Protein 1T1H (pdb70)

Nearest PDB structures (foldseek):
  1t1h-assembly1_A  TM=9.561E-01  e=5.664E-14  Arabidopsis thaliana
  2c2l-assembly4_D  TM=7.178E-01  e=2.176E-06  Mus musculus
  2f42-assembly1_A-2  TM=7.044E-01  e=8.516E-06  Danio rerio
  2oxq-assembly1_D  TM=7.349E-01  e=1.574E-05  Danio rerio
  2c2l-assembly3_C  TM=6.818E-01  e=1.198E-05  Mus musculus

InterPro domains:
  IPR000225 Armadillo [PS50176] (387-429)
  IPR000225 Armadillo [PS50176] (510-552)
  IPR000225 Armadillo [SM00185] (376-416)
  IPR000225 Armadillo [SM00185] (417-457)
  IPR000225 Armadillo [SM00185] (458-498)
  IPR000225 Armadillo [SM00185] (499-539)
  IPR000225 Armadillo [SM00185] (540-580)
  IPR003613 U-box domain [PF04564] (248-318)
  IPR003613 U-box domain [PS51698] (247-321)
  IPR003613 U-box domain [SM00504] (251-314)
  IPR011989 Armadillo-like helical [G3DSA:1.25.10.10] (332-480)
  IPR011989 Armadillo-like helical [G3DSA:1.25.10.10] (486-629)
  IPR013083 Zinc finger, RING/FYVE/PHD-type [G3DSA:3.30.40.10] (248-321)
  IPR016024 Armadillo-type fold [SSF48371] (345-620)
  IPR045210 PUB protein, U-box domain, plant [cd16664] (249-301)
  IPR057623 PUB 12/19-like, N-terminal domain [PF25368] (38-145)
  IPR058678 U-box domain-containing protein-like, ARM repeat region [PF25598] (348-621)

GO terms:
  GO:0070696 transmembrane receptor protein serine/threonine kinase binding (F, IPI)
  GO:0005515 protein binding (F, IPI)
  GO:0004842 ubiquitin-protein transferase activity (F, IDA)

Structure (mmCIF, N/CA/C/O backbone):
data_1T1H
#
_entry.id   1T1H
#
loop_
_atom_site.group_PDB
_atom_site.id
_atom_site.type_symbol
_atom_site.label_atom_id
_atom_site.label_alt_id
_atom_site.label_comp_id
_atom_site.label_asym_id
_atom_site.label_entity_id
_atom_site.label_seq_id
_atom_site.pdbx_PDB_ins_code
_atom_site.Cartn_x
_atom_site.Cartn_y
_atom_site.Cartn_z
_atom_site.occupancy
_atom_site.B_iso_or_equiv
_atom_site.auth_seq_id
_atom_site.auth_comp_id
_atom_site.auth_asym_id
_atom_site.auth_atom_id
_atom_site.pdbx_PDB_model_num
ATOM 1 N N . GLY A 1 1 ? 8.708 -16.445 12.563 1.00 0.00 244 GLY A N 1
ATOM 2 C CA . GLY A 1 1 ? 7.572 -16.615 11.626 1.00 0.00 244 GLY A CA 1
ATOM 3 C C . GLY A 1 1 ? 6.444 -15.643 11.910 1.00 0.00 244 GLY A C 1
ATOM 4 O O . GLY A 1 1 ? 5.575 -15.914 12.740 1.00 0.00 244 GLY A O 1
ATOM 10 N N . SER A 1 2 ? 6.459 -14.504 11.230 1.00 0.00 245 SER A N 1
ATOM 11 C CA . SER A 1 2 ? 5.416 -13.504 11.391 1.00 0.00 245 SER A CA 1
ATOM 12 C C . SER A 1 2 ? 4.994 -12.951 10.029 1.00 0.00 245 SER A C 1
ATOM 13 O O . SER A 1 2 ? 5.836 -12.711 9.160 1.00 0.00 245 SER A O 1
ATOM 21 N N . PRO A 1 3 ? 3.682 -12.760 9.813 1.00 0.00 246 PRO A N 1
ATOM 22 C CA . PRO A 1 3 ? 3.142 -12.270 8.543 1.00 0.00 246 PRO A CA 1
ATOM 23 C C . PRO A 1 3 ? 3.252 -10.752 8.412 1.00 0.00 246 PRO A C 1
ATOM 24 O O . PRO A 1 3 ? 2.345 -10.097 7.898 1.00 0.00 246 PRO A O 1
ATOM 35 N N . GLU A 1 4 ? 4.373 -10.201 8.850 1.00 0.00 247 GLU A N 1
ATOM 36 C CA . GLU A 1 4 ? 4.573 -8.762 8.807 1.00 0.00 247 GLU A CA 1
ATOM 37 C C . GLU A 1 4 ? 5.341 -8.357 7.552 1.00 0.00 247 GLU A C 1
ATOM 38 O O . GLU A 1 4 ? 6.450 -8.828 7.300 1.00 0.00 247 GLU A O 1
ATOM 50 N N . PHE A 1 5 ? 4.722 -7.501 6.760 1.00 0.00 248 PHE A N 1
ATOM 51 C CA . PHE A 1 5 ? 5.331 -6.977 5.547 1.00 0.00 248 PHE A CA 1
ATOM 52 C C . PHE A 1 5 ? 4.753 -5.601 5.233 1.00 0.00 248 PHE A C 1
ATOM 53 O O . PHE A 1 5 ? 3.545 -5.395 5.341 1.00 0.00 248 PHE A O 1
ATOM 70 N N . PRO A 1 6 ? 5.616 -4.631 4.898 1.00 0.00 249 PRO A N 1
ATOM 71 C CA . PRO A 1 6 ? 5.190 -3.268 4.566 1.00 0.00 249 PRO A CA 1
ATOM 72 C C . PRO A 1 6 ? 4.300 -3.227 3.328 1.00 0.00 249 PRO A C 1
ATOM 73 O O . PRO A 1 6 ? 3.123 -2.886 3.414 1.00 0.00 249 PRO A O 1
ATOM 84 N N . GLU A 1 7 ? 4.861 -3.582 2.183 1.00 0.00 250 GLU A N 1
ATOM 85 C CA . GLU A 1 7 ? 4.100 -3.602 0.948 1.00 0.00 250 GLU A CA 1
ATOM 86 C C . GLU A 1 7 ? 3.797 -5.040 0.530 1.00 0.00 250 GLU A C 1
ATOM 87 O O . GLU A 1 7 ? 3.802 -5.955 1.358 1.00 0.00 250 GLU A O 1
ATOM 99 N N . TYR A 1 8 ? 3.501 -5.209 -0.758 1.00 0.00 251 TYR A N 1
ATOM 100 C CA . TYR A 1 8 ? 3.273 -6.514 -1.383 1.00 0.00 251 TYR A CA 1
ATOM 101 C C . TYR A 1 8 ? 1.891 -7.081 -1.044 1.00 0.00 251 TYR A C 1
ATOM 102 O O . TYR A 1 8 ? 1.212 -7.604 -1.926 1.00 0.00 251 TYR A O 1
ATOM 120 N N . PHE A 1 9 ? 1.469 -6.974 0.215 1.00 0.00 252 PHE A N 1
ATOM 121 C CA . PHE A 1 9 ? 0.161 -7.485 0.613 1.00 0.00 252 PHE A CA 1
ATOM 122 C C . PHE A 1 9 ? -0.628 -6.466 1.440 1.00 0.00 252 PHE A C 1
ATOM 123 O O . PHE A 1 9 ? -1.312 -5.606 0.887 1.00 0.00 252 PHE A O 1
ATOM 140 N N . ARG A 1 10 ? -0.535 -6.554 2.760 1.00 0.00 253 ARG A N 1
ATOM 141 C CA . ARG A 1 10 ? -1.323 -5.678 3.623 1.00 0.00 253 ARG A CA 1
ATOM 142 C C . ARG A 1 10 ? -0.663 -4.313 3.741 1.00 0.00 253 ARG A C 1
ATOM 143 O O . ARG A 1 10 ? 0.558 -4.201 3.695 1.00 0.00 253 ARG A O 1
ATOM 164 N N . CYS A 1 11 ? -1.472 -3.280 3.889 1.00 0.00 254 CYS A N 1
ATOM 165 C CA . CYS A 1 11 ? -0.947 -1.943 4.088 1.00 0.00 254 CYS A CA 1
ATOM 166 C C . CYS A 1 11 ? -0.543 -1.749 5.544 1.00 0.00 254 CYS A C 1
ATOM 167 O O . CYS A 1 11 ? -1.233 -2.212 6.457 1.00 0.00 254 CYS A O 1
ATOM 175 N N . PRO A 1 12 ? 0.587 -1.069 5.785 1.00 0.00 255 PRO A N 1
ATOM 176 C CA . PRO A 1 12 ? 1.055 -0.760 7.135 1.00 0.00 255 PRO A CA 1
ATOM 177 C C . PRO A 1 12 ? 0.240 0.364 7.754 1.00 0.00 255 PRO A C 1
ATOM 178 O O . PRO A 1 12 ? 0.460 0.755 8.902 1.00 0.00 255 PRO A O 1
ATOM 189 N N . ILE A 1 13 ? -0.709 0.871 6.976 1.00 0.00 256 ILE A N 1
ATOM 190 C CA . ILE A 1 13 ? -1.542 1.982 7.396 1.00 0.00 256 ILE A CA 1
ATOM 191 C C . ILE A 1 13 ? -2.433 1.563 8.562 1.00 0.00 256 ILE A C 1
ATOM 192 O O . ILE A 1 13 ? -2.376 2.155 9.642 1.00 0.00 256 ILE A O 1
ATOM 208 N N . SER A 1 14 ? -3.258 0.542 8.343 1.00 0.00 257 SER A N 1
ATOM 209 C CA . SER A 1 14 ? -4.127 0.029 9.395 1.00 0.00 257 SER A CA 1
ATOM 210 C C . SER A 1 14 ? -4.383 -1.474 9.233 1.00 0.00 257 SER A C 1
ATOM 211 O O . SER A 1 14 ? -5.356 -1.998 9.781 1.00 0.00 257 SER A O 1
ATOM 219 N N . LEU A 1 15 ? -3.503 -2.169 8.493 1.00 0.00 258 LEU A N 1
ATOM 220 C CA . LEU A 1 15 ? -3.675 -3.597 8.229 1.00 0.00 258 LEU A CA 1
ATOM 221 C C . LEU A 1 15 ? -4.994 -3.835 7.501 1.00 0.00 258 LEU A C 1
ATOM 222 O O . LEU A 1 15 ? -5.683 -4.825 7.735 1.00 0.00 258 LEU A O 1
ATOM 238 N N . GLU A 1 16 ? -5.337 -2.920 6.611 1.00 0.00 259 GLU A N 1
ATOM 239 C CA . GLU A 1 16 ? -6.564 -3.034 5.840 1.00 0.00 259 GLU A CA 1
ATOM 240 C C . GLU A 1 16 ? -6.306 -3.813 4.566 1.00 0.00 259 GLU A C 1
ATOM 241 O O . GLU A 1 16 ? -7.213 -4.412 3.997 1.00 0.00 259 GLU A O 1
ATOM 253 N N . LEU A 1 17 ? -5.050 -3.794 4.136 1.00 0.00 260 LEU A N 1
ATOM 254 C CA . LEU A 1 17 ? -4.641 -4.390 2.872 1.00 0.00 260 LEU A CA 1
ATOM 255 C C . LEU A 1 17 ? -5.239 -3.608 1.703 1.00 0.00 260 LEU A C 1
ATOM 256 O O . LEU A 1 17 ? -6.291 -2.982 1.818 1.00 0.00 260 LEU A O 1
ATOM 272 N N . MET A 1 18 ? -4.555 -3.639 0.583 1.00 0.00 261 MET A N 1
ATOM 273 C CA . MET A 1 18 ? -4.931 -2.827 -0.561 1.00 0.00 261 MET A CA 1
ATOM 274 C C . MET A 1 18 ? -5.565 -3.671 -1.648 1.00 0.00 261 MET A C 1
ATOM 275 O O . MET A 1 18 ? -5.317 -4.871 -1.735 1.00 0.00 261 MET A O 1
ATOM 289 N N . LYS A 1 19 ? -6.426 -3.057 -2.438 1.00 0.00 262 LYS A N 1
ATOM 290 C CA . LYS A 1 19 ? -7.010 -3.728 -3.588 1.00 0.00 262 LYS A CA 1
ATOM 291 C C . LYS A 1 19 ? -6.346 -3.196 -4.855 1.00 0.00 262 LYS A C 1
ATOM 292 O O . LYS A 1 19 ? -5.612 -3.901 -5.535 1.00 0.00 262 LYS A O 1
ATOM 311 N N . ASP A 1 20 ? -6.644 -1.949 -5.168 1.00 0.00 263 ASP A N 1
ATOM 312 C CA . ASP A 1 20 ? -5.921 -1.197 -6.180 1.00 0.00 263 ASP A CA 1
ATOM 313 C C . ASP A 1 20 ? -4.816 -0.395 -5.504 1.00 0.00 263 ASP A C 1
ATOM 314 O O . ASP A 1 20 ? -5.087 0.603 -4.831 1.00 0.00 263 ASP A O 1
ATOM 323 N N . PRO A 1 21 ? -3.560 -0.825 -5.647 1.00 0.00 264 PRO A N 1
ATOM 324 C CA . PRO A 1 21 ? -2.438 -0.183 -4.987 1.00 0.00 264 PRO A CA 1
ATOM 325 C C . PRO A 1 21 ? -1.855 0.959 -5.812 1.00 0.00 264 PRO A C 1
ATOM 326 O O . PRO A 1 21 ? -1.628 0.831 -7.018 1.00 0.00 264 PRO A O 1
ATOM 337 N N . VAL A 1 22 ? -1.612 2.078 -5.159 1.00 0.00 265 VAL A N 1
ATOM 338 C CA . VAL A 1 22 ? -1.087 3.243 -5.839 1.00 0.00 265 VAL A CA 1
ATOM 339 C C . VAL A 1 22 ? 0.336 3.536 -5.393 1.00 0.00 265 VAL A C 1
ATOM 340 O O . VAL A 1 22 ? 0.647 3.532 -4.197 1.00 0.00 265 VAL A O 1
ATOM 353 N N . ILE A 1 23 ? 1.199 3.755 -6.365 1.00 0.00 266 ILE A N 1
ATOM 354 C CA . ILE A 1 23 ? 2.574 4.112 -6.101 1.00 0.00 266 ILE A CA 1
ATOM 355 C C . ILE A 1 23 ? 2.703 5.625 -6.032 1.00 0.00 266 ILE A C 1
ATOM 356 O O . ILE A 1 23 ? 2.025 6.353 -6.753 1.00 0.00 266 ILE A O 1
ATOM 372 N N . VAL A 1 24 ? 3.542 6.088 -5.136 1.00 0.00 267 VAL A N 1
ATOM 373 C CA . VAL A 1 24 ? 3.857 7.499 -5.048 1.00 0.00 267 VAL A CA 1
ATOM 374 C C . VAL A 1 24 ? 5.370 7.643 -5.040 1.00 0.00 267 VAL A C 1
ATOM 375 O O . VAL A 1 24 ? 6.082 6.638 -4.948 1.00 0.00 267 VAL A O 1
ATOM 388 N N . SER A 1 25 ? 5.864 8.866 -5.123 1.00 0.00 268 SER A N 1
ATOM 389 C CA . SER A 1 25 ? 7.297 9.101 -5.073 1.00 0.00 268 SER A CA 1
ATOM 390 C C . SER A 1 25 ? 7.858 8.569 -3.755 1.00 0.00 268 SER A C 1
ATOM 391 O O . SER A 1 25 ? 7.130 8.487 -2.763 1.00 0.00 268 SER A O 1
ATOM 399 N N . THR A 1 26 ? 9.140 8.193 -3.776 1.00 0.00 269 THR A N 1
ATOM 400 C CA . THR A 1 26 ? 9.795 7.452 -2.686 1.00 0.00 269 THR A CA 1
ATOM 401 C C . THR A 1 26 ? 9.585 5.950 -2.898 1.00 0.00 269 THR A C 1
ATOM 402 O O . THR A 1 26 ? 10.229 5.115 -2.258 1.00 0.00 269 THR A O 1
ATOM 413 N N . GLY A 1 27 ? 8.680 5.619 -3.816 1.00 0.00 270 GLY A N 1
ATOM 414 C CA . GLY A 1 27 ? 8.486 4.237 -4.210 1.00 0.00 270 GLY A CA 1
ATOM 415 C C . GLY A 1 27 ? 7.572 3.473 -3.278 1.00 0.00 270 GLY A C 1
ATOM 416 O O . GLY A 1 27 ? 7.756 2.276 -3.064 1.00 0.00 270 GLY A O 1
ATOM 420 N N . GLN A 1 28 ? 6.591 4.159 -2.719 1.00 0.00 271 GLN A N 1
ATOM 421 C CA . GLN A 1 28 ? 5.617 3.520 -1.844 1.00 0.00 271 GLN A CA 1
ATOM 422 C C . GLN A 1 28 ? 4.409 3.023 -2.630 1.00 0.00 271 GLN A C 1
ATOM 423 O O . GLN A 1 28 ? 3.914 3.724 -3.509 1.00 0.00 271 GLN A O 1
ATOM 437 N N . THR A 1 29 ? 3.933 1.820 -2.315 1.00 0.00 272 THR A N 1
ATOM 438 C CA . THR A 1 29 ? 2.704 1.316 -2.917 1.00 0.00 272 THR A CA 1
ATOM 439 C C . THR A 1 29 ? 1.728 0.862 -1.834 1.00 0.00 272 THR A C 1
ATOM 440 O O . THR A 1 29 ? 1.882 -0.213 -1.261 1.00 0.00 272 THR A O 1
ATOM 451 N N . TYR A 1 30 ? 0.746 1.709 -1.541 1.00 0.00 273 TYR A N 1
ATOM 452 C CA . TYR A 1 30 ? -0.278 1.407 -0.543 1.00 0.00 273 TYR A CA 1
ATOM 453 C C . TYR A 1 30 ? -1.653 1.646 -1.162 1.00 0.00 273 TYR A C 1
ATOM 454 O O . TYR A 1 30 ? -1.737 2.106 -2.301 1.00 0.00 273 TYR A O 1
ATOM 472 N N . GLU A 1 31 ? -2.729 1.341 -0.440 1.00 0.00 274 GLU A N 1
ATOM 473 C CA . GLU A 1 31 ? -4.061 1.578 -0.979 1.00 0.00 274 GLU A CA 1
ATOM 474 C C . GLU A 1 31 ? -4.395 3.058 -0.941 1.00 0.00 274 GLU A C 1
ATOM 475 O O . GLU A 1 31 ? -4.132 3.745 0.048 1.00 0.00 274 GLU A O 1
ATOM 487 N N . ARG A 1 32 ? -4.984 3.527 -2.031 1.00 0.00 275 ARG A N 1
ATOM 488 C CA . ARG A 1 32 ? -5.349 4.927 -2.208 1.00 0.00 275 ARG A CA 1
ATOM 489 C C . ARG A 1 32 ? -6.184 5.463 -1.042 1.00 0.00 275 ARG A C 1
ATOM 490 O O . ARG A 1 32 ? -5.945 6.569 -0.562 1.00 0.00 275 ARG A O 1
ATOM 511 N N . SER A 1 33 ? -7.129 4.668 -0.566 1.00 0.00 276 SER A N 1
ATOM 512 C CA . SER A 1 33 ? -8.020 5.097 0.506 1.00 0.00 276 SER A CA 1
ATOM 513 C C . SER A 1 33 ? -7.262 5.324 1.813 1.00 0.00 276 SER A C 1
ATOM 514 O O . SER A 1 33 ? -7.731 6.037 2.697 1.00 0.00 276 SER A O 1
ATOM 522 N N . SER A 1 34 ? -6.092 4.721 1.931 1.00 0.00 277 SER A N 1
ATOM 523 C CA . SER A 1 34 ? -5.284 4.872 3.123 1.00 0.00 277 SER A CA 1
ATOM 524 C C . SER A 1 34 ? -4.240 5.975 2.946 1.00 0.00 277 SER A C 1
ATOM 525 O O . SER A 1 34 ? -4.029 6.792 3.839 1.00 0.00 277 SER A O 1
ATOM 533 N N . ILE A 1 35 ? -3.605 6.007 1.778 1.00 0.00 278 ILE A N 1
ATOM 534 C CA . ILE A 1 35 ? -2.523 6.955 1.521 1.00 0.00 278 ILE A CA 1
ATOM 535 C C . ILE A 1 35 ? -3.048 8.321 1.074 1.00 0.00 278 ILE A C 1
ATOM 536 O O . ILE A 1 35 ? -2.663 9.353 1.625 1.00 0.00 278 ILE A O 1
ATOM 552 N N . GLN A 1 36 ? -3.953 8.322 0.112 1.00 0.00 279 GLN A N 1
ATOM 553 C CA . GLN A 1 36 ? -4.453 9.558 -0.473 1.00 0.00 279 GLN A CA 1
ATOM 554 C C . GLN A 1 36 ? -5.421 10.223 0.478 1.00 0.00 279 GLN A C 1
ATOM 555 O O . GLN A 1 36 ? -5.830 11.363 0.288 1.00 0.00 279 GLN A O 1
ATOM 569 N N . LYS A 1 37 ? -5.776 9.482 1.502 1.00 0.00 280 LYS A N 1
ATOM 570 C CA . LYS A 1 37 ? -6.542 10.005 2.603 1.00 0.00 280 LYS A CA 1
ATOM 571 C C . LYS A 1 37 ? -5.755 11.108 3.300 1.00 0.00 280 LYS A C 1
ATOM 572 O O . LYS A 1 37 ? -6.293 12.171 3.605 1.00 0.00 280 LYS A O 1
ATOM 591 N N . TRP A 1 38 ? -4.469 10.861 3.534 1.00 0.00 281 TRP A N 1
ATOM 592 C CA . TRP A 1 38 ? -3.643 11.837 4.219 1.00 0.00 281 TRP A CA 1
ATOM 593 C C . TRP A 1 38 ? -2.817 12.667 3.231 1.00 0.00 281 TRP A C 1
ATOM 594 O O . TRP A 1 38 ? -2.501 13.824 3.516 1.00 0.00 281 TRP A O 1
ATOM 615 N N . LEU A 1 39 ? -2.465 12.100 2.069 1.00 0.00 282 LEU A N 1
ATOM 616 C CA . LEU A 1 39 ? -1.747 12.873 1.061 1.00 0.00 282 LEU A CA 1
ATOM 617 C C . LEU A 1 39 ? -2.601 14.034 0.571 1.00 0.00 282 LEU A C 1
ATOM 618 O O . LEU A 1 39 ? -2.102 15.143 0.373 1.00 0.00 282 LEU A O 1
ATOM 634 N N . ASP A 1 40 ? -3.895 13.780 0.391 1.00 0.00 283 ASP A N 1
ATOM 635 C CA . ASP A 1 40 ? -4.815 14.815 -0.075 1.00 0.00 283 ASP A CA 1
ATOM 636 C C . ASP A 1 40 ? -4.929 15.932 0.955 1.00 0.00 283 ASP A C 1
ATOM 637 O O . ASP A 1 40 ? -5.183 17.086 0.610 1.00 0.00 283 ASP A O 1
ATOM 646 N N . ALA A 1 41 ? -4.723 15.583 2.223 1.00 0.00 284 ALA A N 1
ATOM 647 C CA . ALA A 1 41 ? -4.787 16.553 3.314 1.00 0.00 284 ALA A CA 1
ATOM 648 C C . ALA A 1 41 ? -3.705 17.631 3.185 1.00 0.00 284 ALA A C 1
ATOM 649 O O . ALA A 1 41 ? -3.753 18.649 3.874 1.00 0.00 284 ALA A O 1
ATOM 656 N N . GLY A 1 42 ? -2.731 17.402 2.311 1.00 0.00 285 GLY A N 1
ATOM 657 C CA . GLY A 1 42 ? -1.697 18.392 2.081 1.00 0.00 285 GLY A CA 1
ATOM 658 C C . GLY A 1 42 ? -0.325 17.908 2.505 1.00 0.00 285 GLY A C 1
ATOM 659 O O . GLY A 1 42 ? 0.664 18.640 2.394 1.00 0.00 285 GLY A O 1
ATOM 663 N N . HIS A 1 43 ? -0.262 16.681 2.989 1.00 0.00 286 HIS A N 1
ATOM 664 C CA . HIS A 1 43 ? 0.996 16.107 3.438 1.00 0.00 286 HIS A CA 1
ATOM 665 C C . HIS A 1 43 ? 1.596 15.246 2.341 1.00 0.00 286 HIS A C 1
ATOM 666 O O . HIS A 1 43 ? 0.873 14.641 1.556 1.00 0.00 286 HIS A O 1
ATOM 680 N N . LYS A 1 44 ? 2.914 15.215 2.275 1.00 0.00 287 LYS A N 1
ATOM 681 C CA . LYS A 1 44 ? 3.609 14.368 1.317 1.00 0.00 287 LYS A CA 1
ATOM 682 C C . LYS A 1 44 ? 4.831 13.731 1.966 1.00 0.00 287 LYS A C 1
ATOM 683 O O . LYS A 1 44 ? 5.971 14.098 1.684 1.00 0.00 287 LYS A O 1
ATOM 702 N N . THR A 1 45 ? 4.571 12.788 2.861 1.00 0.00 288 THR A N 1
ATOM 703 C CA . THR A 1 45 ? 5.617 12.045 3.547 1.00 0.00 288 THR A CA 1
ATOM 704 C C . THR A 1 45 ? 5.203 10.581 3.678 1.00 0.00 288 THR A C 1
ATOM 705 O O . THR A 1 45 ? 4.022 10.292 3.872 1.00 0.00 288 THR A O 1
ATOM 716 N N . CYS A 1 46 ? 6.158 9.670 3.563 1.00 0.00 289 CYS A N 1
ATOM 717 C CA . CYS A 1 46 ? 5.881 8.248 3.726 1.00 0.00 289 CYS A CA 1
ATOM 718 C C . CYS A 1 46 ? 5.528 7.919 5.183 1.00 0.00 289 CYS A C 1
ATOM 719 O O . CYS A 1 46 ? 5.982 8.591 6.109 1.00 0.00 289 CYS A O 1
ATOM 727 N N . PRO A 1 47 ? 4.713 6.875 5.409 1.00 0.00 290 PRO A N 1
ATOM 728 C CA . PRO A 1 47 ? 4.265 6.494 6.756 1.00 0.00 290 PRO A CA 1
ATOM 729 C C . PRO A 1 47 ? 5.315 5.694 7.523 1.00 0.00 290 PRO A C 1
ATOM 730 O O . PRO A 1 47 ? 5.108 5.317 8.677 1.00 0.00 290 PRO A O 1
ATOM 741 N N . LYS A 1 48 ? 6.438 5.444 6.871 1.00 0.00 291 LYS A N 1
ATOM 742 C CA . LYS A 1 48 ? 7.490 4.614 7.436 1.00 0.00 291 LYS A CA 1
ATOM 743 C C . LYS A 1 48 ? 8.403 5.428 8.346 1.00 0.00 291 LYS A C 1
ATOM 744 O O . LYS A 1 48 ? 8.531 5.131 9.536 1.00 0.00 291 LYS A O 1
ATOM 763 N N . SER A 1 49 ? 9.022 6.453 7.783 1.00 0.00 292 SER A N 1
ATOM 764 C CA . SER A 1 49 ? 9.926 7.314 8.526 1.00 0.00 292 SER A CA 1
ATOM 765 C C . SER A 1 49 ? 9.667 8.770 8.162 1.00 0.00 292 SER A C 1
ATOM 766 O O . SER A 1 49 ? 10.446 9.657 8.514 1.00 0.00 292 SER A O 1
ATOM 774 N N . GLN A 1 50 ? 8.570 8.993 7.432 1.00 0.00 293 GLN A N 1
ATOM 775 C CA . GLN A 1 50 ? 8.150 10.325 7.019 1.00 0.00 293 GLN A CA 1
ATOM 776 C C . GLN A 1 50 ? 9.073 10.861 5.945 1.00 0.00 293 GLN A C 1
ATOM 777 O O . GLN A 1 50 ? 9.302 12.068 5.847 1.00 0.00 293 GLN A O 1
ATOM 791 N N . GLU A 1 51 ? 9.585 9.946 5.129 1.00 0.00 294 GLU A N 1
ATOM 792 C CA . GLU A 1 51 ? 10.373 10.313 3.971 1.00 0.00 294 GLU A CA 1
ATOM 793 C C . GLU A 1 51 ? 9.529 11.200 3.072 1.00 0.00 294 GLU A C 1
ATOM 794 O O . GLU A 1 51 ? 8.523 10.754 2.516 1.00 0.00 294 GLU A O 1
ATOM 806 N N . THR A 1 52 ? 9.904 12.464 2.979 1.00 0.00 295 THR A N 1
ATOM 807 C CA . THR A 1 52 ? 9.154 13.421 2.191 1.00 0.00 295 THR A CA 1
ATOM 808 C C . THR A 1 52 ? 9.109 12.988 0.731 1.00 0.00 295 THR A C 1
ATOM 809 O O . THR A 1 52 ? 10.147 12.792 0.099 1.00 0.00 295 THR A O 1
ATOM 820 N N . LEU A 1 53 ? 7.900 12.831 0.213 1.00 0.00 296 LEU A N 1
ATOM 821 C CA . LEU A 1 53 ? 7.700 12.341 -1.143 1.00 0.00 296 LEU A CA 1
ATOM 822 C C . LEU A 1 53 ? 8.123 13.402 -2.162 1.00 0.00 296 LEU A C 1
ATOM 823 O O . LEU A 1 53 ? 8.325 13.100 -3.338 1.00 0.00 296 LEU A O 1
ATOM 839 N N . LEU A 1 54 ? 8.255 14.643 -1.674 1.00 0.00 297 LEU A N 1
ATOM 840 C CA . LEU A 1 54 ? 8.658 15.799 -2.482 1.00 0.00 297 LEU A CA 1
ATOM 841 C C . LEU A 1 54 ? 7.591 16.144 -3.519 1.00 0.00 297 LEU A C 1
ATOM 842 O O . LEU A 1 54 ? 6.824 17.087 -3.337 1.00 0.00 297 LEU A O 1
ATOM 858 N N . HIS A 1 55 ? 7.540 15.378 -4.597 1.00 0.00 298 HIS A N 1
ATOM 859 C CA . HIS A 1 55 ? 6.516 15.562 -5.610 1.00 0.00 298 HIS A CA 1
ATOM 860 C C . HIS A 1 55 ? 5.368 14.605 -5.350 1.00 0.00 298 HIS A C 1
ATOM 861 O O . HIS A 1 55 ? 5.500 13.392 -5.534 1.00 0.00 298 HIS A O 1
ATOM 875 N N . ALA A 1 56 ? 4.253 15.143 -4.892 1.00 0.00 299 ALA A N 1
ATOM 876 C CA . ALA A 1 56 ? 3.104 14.325 -4.574 1.00 0.00 299 ALA A CA 1
ATOM 877 C C . ALA A 1 56 ? 2.288 14.041 -5.826 1.00 0.00 299 ALA A C 1
ATOM 878 O O . ALA A 1 56 ? 1.431 14.830 -6.226 1.00 0.00 299 ALA A O 1
ATOM 885 N N . GLY A 1 57 ? 2.591 12.921 -6.454 1.00 0.00 300 GLY A N 1
ATOM 886 C CA . GLY A 1 57 ? 1.846 12.478 -7.609 1.00 0.00 300 GLY A CA 1
ATOM 887 C C . GLY A 1 57 ? 1.494 11.021 -7.472 1.00 0.00 300 GLY A C 1
ATOM 888 O O . GLY A 1 57 ? 2.334 10.217 -7.067 1.00 0.00 300 GLY A O 1
ATOM 892 N N . LEU A 1 58 ? 0.262 10.673 -7.789 1.00 0.00 301 LEU A N 1
ATOM 893 C CA . LEU A 1 58 ? -0.203 9.318 -7.571 1.00 0.00 301 LEU A CA 1
ATOM 894 C C . LEU A 1 58 ? -0.055 8.500 -8.849 1.00 0.00 301 LEU A C 1
ATOM 895 O O . LEU A 1 58 ? -0.774 8.713 -9.827 1.00 0.00 301 LEU A O 1
ATOM 911 N N . THR A 1 59 ? 0.883 7.577 -8.831 1.00 0.00 302 THR A N 1
ATOM 912 C CA . THR A 1 59 ? 1.166 6.732 -9.976 1.00 0.00 302 THR A CA 1
ATOM 913 C C . THR A 1 59 ? 0.652 5.310 -9.721 1.00 0.00 302 THR A C 1
ATOM 914 O O . THR A 1 59 ? 1.222 4.574 -8.924 1.00 0.00 302 THR A O 1
ATOM 925 N N . PRO A 1 60 ? -0.444 4.909 -10.379 1.00 0.00 303 PRO A N 1
ATOM 926 C CA . PRO A 1 60 ? -1.061 3.597 -10.156 1.00 0.00 303 PRO A CA 1
ATOM 927 C C . PRO A 1 60 ? -0.116 2.438 -10.479 1.00 0.00 303 PRO A C 1
ATOM 928 O O . PRO A 1 60 ? 0.355 2.296 -11.608 1.00 0.00 303 PRO A O 1
ATOM 939 N N . ASN A 1 61 ? 0.155 1.609 -9.479 1.00 0.00 304 ASN A N 1
ATOM 940 C CA . ASN A 1 61 ? 1.071 0.490 -9.643 1.00 0.00 304 ASN A CA 1
ATOM 941 C C . ASN A 1 61 ? 0.295 -0.824 -9.698 1.00 0.00 304 ASN A C 1
ATOM 942 O O . ASN A 1 61 ? -0.179 -1.324 -8.679 1.00 0.00 304 ASN A O 1
ATOM 953 N N . TYR A 1 62 ? 0.180 -1.387 -10.891 1.00 0.00 305 TYR A N 1
ATOM 954 C CA . TYR A 1 62 ? -0.673 -2.550 -11.110 1.00 0.00 305 TYR A CA 1
ATOM 955 C C . TYR A 1 62 ? 0.028 -3.859 -10.750 1.00 0.00 305 TYR A C 1
ATOM 956 O O . TYR A 1 62 ? -0.594 -4.919 -10.773 1.00 0.00 305 TYR A O 1
ATOM 974 N N . VAL A 1 63 ? 1.312 -3.789 -10.396 1.00 0.00 306 VAL A N 1
ATOM 975 C CA . VAL A 1 63 ? 2.080 -4.996 -10.090 1.00 0.00 306 VAL A CA 1
ATOM 976 C C . VAL A 1 63 ? 1.535 -5.693 -8.847 1.00 0.00 306 VAL A C 1
ATOM 977 O O . VAL A 1 63 ? 1.600 -6.913 -8.719 1.00 0.00 306 VAL A O 1
ATOM 990 N N . LEU A 1 64 ? 0.985 -4.905 -7.941 1.00 0.00 307 LEU A N 1
ATOM 991 C CA . LEU A 1 64 ? 0.697 -5.390 -6.610 1.00 0.00 307 LEU A CA 1
ATOM 992 C C . LEU A 1 64 ? -0.746 -5.860 -6.455 1.00 0.00 307 LEU A C 1
ATOM 993 O O . LEU A 1 64 ? -1.033 -6.642 -5.556 1.00 0.00 307 LEU A O 1
ATOM 1009 N N . LYS A 1 65 ? -1.642 -5.418 -7.341 1.00 0.00 308 LYS A N 1
ATOM 1010 C CA . LYS A 1 65 ? -3.057 -5.705 -7.219 1.00 0.00 308 LYS A CA 1
ATOM 1011 C C . LYS A 1 65 ? -3.319 -7.204 -7.244 1.00 0.00 308 LYS A C 1
ATOM 1012 O O . LYS A 1 65 ? -3.996 -7.727 -6.373 1.00 0.00 308 LYS A O 1
ATOM 1031 N N . SER A 1 66 ? -2.763 -7.892 -8.232 1.00 0.00 309 SER A N 1
ATOM 1032 C CA . SER A 1 66 ? -2.963 -9.332 -8.364 1.00 0.00 309 SER A CA 1
ATOM 1033 C C . SER A 1 66 ? -2.373 -10.085 -7.164 1.00 0.00 309 SER A C 1
ATOM 1034 O O . SER A 1 66 ? -2.776 -11.207 -6.860 1.00 0.00 309 SER A O 1
ATOM 1042 N N . LEU A 1 67 ? -1.433 -9.446 -6.483 1.00 0.00 310 LEU A N 1
ATOM 1043 C CA . LEU A 1 67 ? -0.768 -10.036 -5.325 1.00 0.00 310 LEU A CA 1
ATOM 1044 C C . LEU A 1 67 ? -1.586 -9.800 -4.062 1.00 0.00 310 LEU A C 1
ATOM 1045 O O . LEU A 1 67 ? -1.881 -10.732 -3.317 1.00 0.00 310 LEU A O 1
ATOM 1061 N N . ILE A 1 68 ? -1.966 -8.552 -3.840 1.00 0.00 311 ILE A N 1
ATOM 1062 C CA . ILE A 1 68 ? -2.770 -8.188 -2.680 1.00 0.00 311 ILE A CA 1
ATOM 1063 C C . ILE A 1 68 ? -4.166 -8.788 -2.776 1.00 0.00 311 ILE A C 1
ATOM 1064 O O . ILE A 1 68 ? -4.738 -9.209 -1.771 1.00 0.00 311 ILE A O 1
ATOM 1080 N N . ALA A 1 69 ? -4.696 -8.849 -3.995 1.00 0.00 312 ALA A N 1
ATOM 1081 C CA . ALA A 1 69 ? -6.011 -9.427 -4.238 1.00 0.00 312 ALA A CA 1
ATOM 1082 C C . ALA A 1 69 ? -6.001 -10.920 -3.928 1.00 0.00 312 ALA A C 1
ATOM 1083 O O . ALA A 1 69 ? -7.035 -11.529 -3.648 1.00 0.00 312 ALA A O 1
ATOM 1090 N N . LEU A 1 70 ? -4.808 -11.496 -3.986 1.00 0.00 313 LEU A N 1
ATOM 1091 C CA . LEU A 1 70 ? -4.594 -12.899 -3.679 1.00 0.00 313 LEU A CA 1
ATOM 1092 C C . LEU A 1 70 ? -4.612 -13.133 -2.171 1.00 0.00 313 LEU A C 1
ATOM 1093 O O . LEU A 1 70 ? -5.090 -14.164 -1.695 1.00 0.00 313 LEU A O 1
ATOM 1109 N N . TRP A 1 71 ? -4.109 -12.164 -1.421 1.00 0.00 314 TRP A N 1
ATOM 1110 C CA . TRP A 1 71 ? -3.949 -12.332 0.012 1.00 0.00 314 TRP A CA 1
ATOM 1111 C C . TRP A 1 71 ? -5.273 -12.101 0.741 1.00 0.00 314 TRP A C 1
ATOM 1112 O O . TRP A 1 71 ? -5.611 -12.842 1.662 1.00 0.00 314 TRP A O 1
ATOM 1133 N N . CYS A 1 72 ? -6.034 -11.092 0.319 1.00 0.00 315 CYS A N 1
ATOM 1134 C CA . CYS A 1 72 ? -7.344 -10.834 0.923 1.00 0.00 315 CYS A CA 1
ATOM 1135 C C . CYS A 1 72 ? -8.341 -11.925 0.531 1.00 0.00 315 CYS A C 1
ATOM 1136 O O . CYS A 1 72 ? -9.453 -11.993 1.055 1.00 0.00 315 CYS A O 1
ATOM 1144 N N . GLU A 1 73 ? -7.932 -12.770 -0.407 1.00 0.00 316 GLU A N 1
ATOM 1145 C CA . GLU A 1 73 ? -8.722 -13.929 -0.793 1.00 0.00 316 GLU A CA 1
ATOM 1146 C C . GLU A 1 73 ? -8.453 -15.077 0.177 1.00 0.00 316 GLU A C 1
ATOM 1147 O O . GLU A 1 73 ? -9.325 -15.902 0.449 1.00 0.00 316 GLU A O 1
ATOM 1159 N N . SER A 1 74 ? -7.229 -15.115 0.691 1.00 0.00 317 SER A N 1
ATOM 1160 C CA . SER A 1 74 ? -6.837 -16.094 1.693 1.00 0.00 317 SER A CA 1
ATOM 1161 C C . SER A 1 74 ? -7.484 -15.742 3.029 1.00 0.00 317 SER A C 1
ATOM 1162 O O . SER A 1 74 ? -7.974 -16.611 3.751 1.00 0.00 317 SER A O 1
ATOM 1170 N N . ASN A 1 75 ? -7.487 -14.456 3.340 1.00 0.00 318 ASN A N 1
ATOM 1171 C CA . ASN A 1 75 ? -8.136 -13.944 4.537 1.00 0.00 318 ASN A CA 1
ATOM 1172 C C . ASN A 1 75 ? -8.862 -12.651 4.201 1.00 0.00 318 ASN A C 1
ATOM 1173 O O . ASN A 1 75 ? -8.253 -11.736 3.652 1.00 0.00 318 ASN A O 1
ATOM 1184 N N . GLY A 1 76 ? -10.154 -12.586 4.515 1.00 0.00 319 GLY A N 1
ATOM 1185 C CA . GLY A 1 76 ? -10.947 -11.409 4.198 1.00 0.00 319 GLY A CA 1
ATOM 1186 C C . GLY A 1 76 ? -10.490 -10.188 4.970 1.00 0.00 319 GLY A C 1
ATOM 1187 O O . GLY A 1 76 ? -10.995 -9.904 6.058 1.00 0.00 319 GLY A O 1
ATOM 1191 N N . ILE A 1 77 ? -9.541 -9.462 4.403 1.00 0.00 320 ILE A N 1
ATOM 1192 C CA . ILE A 1 77 ? -8.901 -8.362 5.099 1.00 0.00 320 ILE A CA 1
ATOM 1193 C C . ILE A 1 77 ? -9.214 -7.012 4.457 1.00 0.00 320 ILE A C 1
ATOM 1194 O O . ILE A 1 77 ? -9.017 -6.814 3.256 1.00 0.00 320 ILE A O 1
ATOM 1210 N N . GLU A 1 78 ? -9.736 -6.114 5.281 1.00 0.00 321 GLU A N 1
ATOM 1211 C CA . GLU A 1 78 ? -9.986 -4.723 4.915 1.00 0.00 321 GLU A CA 1
ATOM 1212 C C . GLU A 1 78 ? -10.587 -4.001 6.110 1.00 0.00 321 GLU A C 1
ATOM 1213 O O . GLU A 1 78 ? -11.745 -4.306 6.463 1.00 0.00 321 GLU A O 1
ATOM 1226 N N . GLY A 1 1 ? 4.329 -13.801 15.730 1.00 0.00 244 GLY A N 2
ATOM 1227 C CA . GLY A 1 1 ? 3.887 -13.599 14.331 1.00 0.00 244 GLY A CA 2
ATOM 1228 C C . GLY A 1 1 ? 3.940 -14.873 13.520 1.00 0.00 244 GLY A C 2
ATOM 1229 O O . GLY A 1 1 ? 5.015 -15.319 13.120 1.00 0.00 244 GLY A O 2
ATOM 1235 N N . SER A 1 2 ? 2.780 -15.463 13.281 1.00 0.00 245 SER A N 2
ATOM 1236 C CA . SER A 1 2 ? 2.696 -16.676 12.481 1.00 0.00 245 SER A CA 2
ATOM 1237 C C . SER A 1 2 ? 2.963 -16.397 10.993 1.00 0.00 245 SER A C 2
ATOM 1238 O O . SER A 1 2 ? 3.781 -17.086 10.380 1.00 0.00 245 SER A O 2
ATOM 1246 N N . PRO A 1 3 ? 2.293 -15.393 10.379 1.00 0.00 246 PRO A N 2
ATOM 1247 C CA . PRO A 1 3 ? 2.537 -15.034 8.986 1.00 0.00 246 PRO A CA 2
ATOM 1248 C C . PRO A 1 3 ? 3.791 -14.177 8.843 1.00 0.00 246 PRO A C 2
ATOM 1249 O O . PRO A 1 3 ? 4.240 -13.552 9.807 1.00 0.00 246 PRO A O 2
ATOM 1260 N N . GLU A 1 4 ? 4.360 -14.150 7.648 1.00 0.00 247 GLU A N 2
ATOM 1261 C CA . GLU A 1 4 ? 5.561 -13.372 7.408 1.00 0.00 247 GLU A CA 2
ATOM 1262 C C . GLU A 1 4 ? 5.483 -12.653 6.069 1.00 0.00 247 GLU A C 2
ATOM 1263 O O . GLU A 1 4 ? 5.654 -13.256 5.009 1.00 0.00 247 GLU A O 2
ATOM 1275 N N . PHE A 1 5 ? 5.192 -11.363 6.130 1.00 0.00 248 PHE A N 2
ATOM 1276 C CA . PHE A 1 5 ? 5.165 -10.520 4.947 1.00 0.00 248 PHE A CA 2
ATOM 1277 C C . PHE A 1 5 ? 5.548 -9.091 5.323 1.00 0.00 248 PHE A C 2
ATOM 1278 O O . PHE A 1 5 ? 4.709 -8.295 5.746 1.00 0.00 248 PHE A O 2
ATOM 1295 N N . PRO A 1 6 ? 6.846 -8.769 5.226 1.00 0.00 249 PRO A N 2
ATOM 1296 C CA . PRO A 1 6 ? 7.365 -7.464 5.629 1.00 0.00 249 PRO A CA 2
ATOM 1297 C C . PRO A 1 6 ? 7.031 -6.353 4.629 1.00 0.00 249 PRO A C 2
ATOM 1298 O O . PRO A 1 6 ? 6.151 -5.523 4.8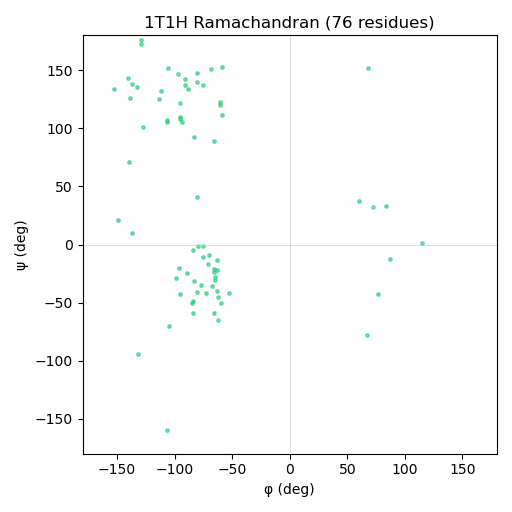81 1.00 0.00 249 PRO A O 2
ATOM 1309 N N . GLU A 1 7 ? 7.712 -6.357 3.489 1.00 0.00 250 GLU A N 2
ATOM 1310 C CA . GLU A 1 7 ? 7.569 -5.300 2.504 1.00 0.00 250 GLU A CA 2
ATOM 1311 C C . GLU A 1 7 ? 7.243 -5.872 1.126 1.00 0.00 250 GLU A C 2
ATOM 1312 O O . GLU A 1 7 ? 8.089 -6.476 0.469 1.00 0.00 250 GLU A O 2
ATOM 1324 N N . TYR A 1 8 ? 5.995 -5.695 0.716 1.00 0.00 251 TYR A N 2
ATOM 1325 C CA . TYR A 1 8 ? 5.524 -6.151 -0.584 1.00 0.00 251 TYR A CA 2
ATOM 1326 C C . TYR A 1 8 ? 4.105 -5.662 -0.791 1.00 0.00 251 TYR A C 2
ATOM 1327 O O . TYR A 1 8 ? 3.897 -4.573 -1.310 1.00 0.00 251 TYR A O 2
ATOM 1345 N N . PHE A 1 9 ? 3.137 -6.432 -0.312 1.00 0.00 252 PHE A N 2
ATOM 1346 C CA . PHE A 1 9 ? 1.735 -6.141 -0.573 1.00 0.00 252 PHE A CA 2
ATOM 1347 C C . PHE A 1 9 ? 0.947 -5.845 0.702 1.00 0.00 252 PHE A C 2
ATOM 1348 O O . PHE A 1 9 ? -0.234 -6.157 0.790 1.00 0.00 252 PHE A O 2
ATOM 1365 N N . ARG A 1 10 ? 1.581 -5.224 1.680 1.00 0.00 253 ARG A N 2
ATOM 1366 C CA . ARG A 1 10 ? 0.867 -4.844 2.891 1.00 0.00 253 ARG A CA 2
ATOM 1367 C C . ARG A 1 10 ? 0.867 -3.338 3.073 1.00 0.00 253 ARG A C 2
ATOM 1368 O O . ARG A 1 10 ? 1.910 -2.695 2.993 1.00 0.00 253 ARG A O 2
ATOM 1389 N N . CYS A 1 11 ? -0.306 -2.782 3.316 1.00 0.00 254 CYS A N 2
ATOM 1390 C CA . CYS A 1 11 ? -0.414 -1.386 3.680 1.00 0.00 254 CYS A CA 2
ATOM 1391 C C . CYS A 1 11 ? -0.123 -1.226 5.170 1.00 0.00 254 CYS A C 2
ATOM 1392 O O . CYS A 1 11 ? -0.837 -1.778 6.008 1.00 0.00 254 CYS A O 2
ATOM 1400 N N . PRO A 1 12 ? 0.941 -0.487 5.518 1.00 0.00 255 PRO A N 2
ATOM 1401 C CA . PRO A 1 12 ? 1.384 -0.313 6.906 1.00 0.00 255 PRO A CA 2
ATOM 1402 C C . PRO A 1 12 ? 0.518 0.684 7.674 1.00 0.00 255 PRO A C 2
ATOM 1403 O O . PRO A 1 12 ? 0.818 1.033 8.816 1.00 0.00 255 PRO A O 2
ATOM 1414 N N . ILE A 1 13 ? -0.556 1.136 7.045 1.00 0.00 256 ILE A N 2
ATOM 1415 C CA . ILE A 1 13 ? -1.408 2.151 7.641 1.00 0.00 256 ILE A CA 2
ATOM 1416 C C . ILE A 1 13 ? -2.485 1.525 8.528 1.00 0.00 256 ILE A C 2
ATOM 1417 O O . ILE A 1 13 ? -2.629 1.907 9.684 1.00 0.00 256 ILE A O 2
ATOM 1433 N N . SER A 1 14 ? -3.231 0.555 8.005 1.00 0.00 257 SER A N 2
ATOM 1434 C CA . SER A 1 14 ? -4.300 -0.062 8.785 1.00 0.00 257 SER A CA 2
ATOM 1435 C C . SER A 1 14 ? -4.218 -1.588 8.755 1.00 0.00 257 SER A C 2
ATOM 1436 O O . SER A 1 14 ? -5.093 -2.267 9.302 1.00 0.00 257 SER A O 2
ATOM 1444 N N . LEU A 1 15 ? -3.166 -2.119 8.126 1.00 0.00 258 LEU A N 2
ATOM 1445 C CA . LEU A 1 15 ? -3.031 -3.560 7.898 1.00 0.00 258 LEU A CA 2
ATOM 1446 C C . LEU A 1 15 ? -4.220 -4.052 7.076 1.00 0.00 258 LEU A C 2
ATOM 1447 O O . LEU A 1 15 ? -4.727 -5.151 7.276 1.00 0.00 258 LEU A O 2
ATOM 1463 N N . GLU A 1 16 ? -4.645 -3.229 6.133 1.00 0.00 259 GLU A N 2
ATOM 1464 C CA . GLU A 1 16 ? -5.819 -3.536 5.327 1.00 0.00 259 GLU A CA 2
ATOM 1465 C C . GLU A 1 16 ? -5.421 -4.348 4.102 1.00 0.00 259 GLU A C 2
ATOM 1466 O O . GLU A 1 16 ? -6.279 -4.852 3.372 1.00 0.00 259 GLU A O 2
ATOM 1478 N N . LEU A 1 17 ? -4.105 -4.443 3.878 1.00 0.00 260 LEU A N 2
ATOM 1479 C CA . LEU A 1 17 ? -3.534 -5.266 2.806 1.00 0.00 260 LEU A CA 2
ATOM 1480 C C . LEU A 1 17 ? -3.871 -4.688 1.430 1.00 0.00 260 LEU A C 2
ATOM 1481 O O . LEU A 1 17 ? -3.504 -5.250 0.411 1.00 0.00 260 LEU A O 2
ATOM 1497 N N . MET A 1 18 ? -4.543 -3.536 1.418 1.00 0.00 261 MET A N 2
ATOM 1498 C CA . MET A 1 18 ? -4.949 -2.868 0.175 1.00 0.00 261 MET A CA 2
ATOM 1499 C C . MET A 1 18 ? -5.902 -3.714 -0.672 1.00 0.00 261 MET A C 2
ATOM 1500 O O . MET A 1 18 ? -6.093 -4.910 -0.440 1.00 0.00 261 MET A O 2
ATOM 1514 N N . LYS A 1 19 ? -6.528 -3.056 -1.636 1.00 0.00 262 LYS A N 2
ATOM 1515 C CA . LYS A 1 19 ? -7.390 -3.716 -2.606 1.00 0.00 262 LYS A CA 2
ATOM 1516 C C . LYS A 1 19 ? -6.963 -3.307 -4.004 1.00 0.00 262 LYS A C 2
ATOM 1517 O O . LYS A 1 19 ? -6.771 -4.142 -4.888 1.00 0.00 262 LYS A O 2
ATOM 1536 N N . ASP A 1 20 ? -6.807 -2.005 -4.175 1.00 0.00 263 ASP A N 2
ATOM 1537 C CA . ASP A 1 20 ? -6.362 -1.418 -5.428 1.00 0.00 263 ASP A CA 2
ATOM 1538 C C . ASP A 1 20 ? -5.495 -0.213 -5.097 1.00 0.00 263 ASP A C 2
ATOM 1539 O O . ASP A 1 20 ? -6.004 0.858 -4.769 1.00 0.00 263 ASP A O 2
ATOM 1548 N N . PRO A 1 21 ? -4.172 -0.379 -5.176 1.00 0.00 264 PRO A N 2
ATOM 1549 C CA . PRO A 1 21 ? -3.225 0.565 -4.610 1.00 0.00 264 PRO A CA 2
ATOM 1550 C C . PRO A 1 21 ? -2.728 1.624 -5.586 1.00 0.00 264 PRO A C 2
ATOM 1551 O O . PRO A 1 21 ? -2.732 1.439 -6.806 1.00 0.00 264 PRO A O 2
ATOM 1562 N N . VAL A 1 22 ? -2.282 2.733 -5.025 1.00 0.00 265 VAL A N 2
ATOM 1563 C CA . VAL A 1 22 ? -1.703 3.806 -5.803 1.00 0.00 265 VAL A CA 2
ATOM 1564 C C . VAL A 1 22 ? -0.271 4.059 -5.362 1.00 0.00 265 VAL A C 2
ATOM 1565 O O . VAL A 1 22 ? 0.062 3.944 -4.178 1.00 0.00 265 VAL A O 2
ATOM 1578 N N . ILE A 1 23 ? 0.567 4.388 -6.322 1.00 0.00 266 ILE A N 2
ATOM 1579 C CA . ILE A 1 23 ? 1.974 4.623 -6.081 1.00 0.00 266 ILE A CA 2
ATOM 1580 C C . ILE A 1 23 ? 2.273 6.114 -6.168 1.00 0.00 266 ILE A C 2
ATOM 1581 O O . ILE A 1 23 ? 1.557 6.868 -6.830 1.00 0.00 266 ILE A O 2
ATOM 1597 N N . VAL A 1 24 ? 3.305 6.537 -5.471 1.00 0.00 267 VAL A N 2
ATOM 1598 C CA . VAL A 1 24 ? 3.753 7.916 -5.515 1.00 0.00 267 VAL A CA 2
ATOM 1599 C C . VAL A 1 24 ? 5.275 7.905 -5.533 1.00 0.00 267 VAL A C 2
ATOM 1600 O O . VAL A 1 24 ? 5.883 6.833 -5.459 1.00 0.00 267 VAL A O 2
ATOM 1613 N N . SER A 1 25 ? 5.889 9.072 -5.620 1.00 0.00 268 SER A N 2
ATOM 1614 C CA . SER A 1 25 ? 7.340 9.163 -5.542 1.00 0.00 268 SER A CA 2
ATOM 1615 C C . SER A 1 25 ? 7.800 8.613 -4.190 1.00 0.00 268 SER A C 2
ATOM 1616 O O . SER A 1 25 ? 7.000 8.544 -3.252 1.00 0.00 268 SER A O 2
ATOM 1624 N N . THR A 1 26 ? 9.071 8.203 -4.114 1.00 0.00 269 THR A N 2
ATOM 1625 C CA . THR A 1 26 ? 9.630 7.512 -2.942 1.00 0.00 269 THR A CA 2
ATOM 1626 C C . THR A 1 26 ? 9.436 5.994 -3.070 1.00 0.00 269 THR A C 2
ATOM 1627 O O . THR A 1 26 ? 10.126 5.207 -2.420 1.00 0.00 269 THR A O 2
ATOM 1638 N N . GLY A 1 27 ? 8.509 5.589 -3.933 1.00 0.00 270 GLY A N 2
ATOM 1639 C CA . GLY A 1 27 ? 8.257 4.170 -4.144 1.00 0.00 270 GLY A CA 2
ATOM 1640 C C . GLY A 1 27 ? 7.096 3.685 -3.308 1.00 0.00 270 GLY A C 2
ATOM 1641 O O . GLY A 1 27 ? 6.926 2.490 -3.070 1.00 0.00 270 GLY A O 2
ATOM 1645 N N . GLN A 1 28 ? 6.295 4.632 -2.871 1.00 0.00 271 GLN A N 2
ATOM 1646 C CA . GLN A 1 28 ? 5.159 4.357 -2.013 1.00 0.00 271 GLN A CA 2
ATOM 1647 C C . GLN A 1 28 ? 3.990 3.779 -2.800 1.00 0.00 271 GLN A C 2
ATOM 1648 O O . GLN A 1 28 ? 3.547 4.377 -3.767 1.00 0.00 271 GLN A O 2
ATOM 1662 N N . THR A 1 29 ? 3.500 2.618 -2.381 1.00 0.00 272 THR A N 2
ATOM 1663 C CA . THR A 1 29 ? 2.298 2.036 -2.970 1.00 0.00 272 THR A CA 2
ATOM 1664 C C . THR A 1 29 ? 1.349 1.566 -1.871 1.00 0.00 272 THR A C 2
ATOM 1665 O O . THR A 1 29 ? 1.552 0.503 -1.290 1.00 0.00 272 THR A O 2
ATOM 1676 N N . TYR A 1 30 ? 0.326 2.367 -1.579 1.00 0.00 273 TYR A N 2
ATOM 1677 C CA . TYR A 1 30 ? -0.604 2.059 -0.494 1.00 0.00 273 TYR A CA 2
ATOM 1678 C C . TYR A 1 30 ? -2.042 2.291 -0.945 1.00 0.00 273 TYR A C 2
ATOM 1679 O O . TYR A 1 30 ? -2.280 2.790 -2.047 1.00 0.00 273 TYR A O 2
ATOM 1697 N N . GLU A 1 31 ? -2.997 1.926 -0.094 1.00 0.00 274 GLU A N 2
ATOM 1698 C CA . GLU A 1 31 ? -4.407 2.039 -0.435 1.00 0.00 274 GLU A CA 2
ATOM 1699 C C . GLU A 1 31 ? -4.837 3.500 -0.422 1.00 0.00 274 GLU A C 2
ATOM 1700 O O . GLU A 1 31 ? -4.504 4.243 0.502 1.00 0.00 274 GLU A O 2
ATOM 1712 N N . ARG A 1 32 ? -5.595 3.899 -1.435 1.00 0.00 275 ARG A N 2
ATOM 1713 C CA . ARG A 1 32 ? -5.894 5.308 -1.662 1.00 0.00 275 ARG A CA 2
ATOM 1714 C C . ARG A 1 32 ? -6.766 5.888 -0.550 1.00 0.00 275 ARG A C 2
ATOM 1715 O O . ARG A 1 32 ? -6.626 7.052 -0.193 1.00 0.00 275 ARG A O 2
ATOM 1736 N N . SER A 1 33 ? -7.630 5.063 0.023 1.00 0.00 276 SER A N 2
ATOM 1737 C CA . SER A 1 33 ? -8.508 5.501 1.097 1.00 0.00 276 SER A CA 2
ATOM 1738 C C . SER A 1 33 ? -7.691 5.826 2.341 1.00 0.00 276 SER A C 2
ATOM 1739 O O . SER A 1 33 ? -8.123 6.577 3.212 1.00 0.00 276 SER A O 2
ATOM 1747 N N . SER A 1 34 ? -6.498 5.264 2.394 1.00 0.00 277 SER A N 2
ATOM 1748 C CA . SER A 1 34 ? -5.616 5.446 3.527 1.00 0.00 277 SER A CA 2
ATOM 1749 C C . SER A 1 34 ? -4.629 6.579 3.255 1.00 0.00 277 SER A C 2
ATOM 1750 O O . SER A 1 34 ? -4.343 7.390 4.132 1.00 0.00 277 SER A O 2
ATOM 1758 N N . ILE A 1 35 ? -4.135 6.645 2.022 1.00 0.00 278 ILE A N 2
ATOM 1759 C CA . ILE A 1 35 ? -3.107 7.612 1.664 1.00 0.00 278 ILE A CA 2
ATOM 1760 C C . ILE A 1 35 ? -3.687 8.920 1.116 1.00 0.00 278 ILE A C 2
ATOM 1761 O O . ILE A 1 35 ? -3.371 9.996 1.626 1.00 0.00 278 ILE A O 2
ATOM 1777 N N . GLN A 1 36 ? -4.541 8.833 0.097 1.00 0.00 279 GLN A N 2
ATOM 1778 C CA . GLN A 1 36 ? -5.064 10.025 -0.561 1.00 0.00 279 GLN A CA 2
ATOM 1779 C C . GLN A 1 36 ? -5.841 10.879 0.415 1.00 0.00 279 GLN A C 2
ATOM 1780 O O . GLN A 1 36 ? -5.891 12.094 0.282 1.00 0.00 279 GLN A O 2
ATOM 1794 N N . LYS A 1 37 ? -6.430 10.226 1.400 1.00 0.00 280 LYS A N 2
ATOM 1795 C CA . LYS A 1 37 ? -7.178 10.902 2.440 1.00 0.00 280 LYS A CA 2
ATOM 1796 C C . LYS A 1 37 ? -6.331 11.998 3.099 1.00 0.00 280 LYS A C 2
ATOM 1797 O O . LYS A 1 37 ? -6.822 13.096 3.359 1.00 0.00 280 LYS A O 2
ATOM 1816 N N . TRP A 1 38 ? -5.053 11.708 3.352 1.00 0.00 281 TRP A N 2
ATOM 1817 C CA . TRP A 1 38 ? -4.186 12.688 3.986 1.00 0.00 281 TRP A CA 2
ATOM 1818 C C . TRP A 1 38 ? -3.328 13.418 2.948 1.00 0.00 281 TRP A C 2
ATOM 1819 O O . TRP A 1 38 ? -3.010 14.595 3.126 1.00 0.00 281 TRP A O 2
ATOM 1840 N N . LEU A 1 39 ? -2.948 12.731 1.862 1.00 0.00 282 LEU A N 2
ATOM 1841 C CA . LEU A 1 39 ? -2.245 13.395 0.766 1.00 0.00 282 LEU A CA 2
ATOM 1842 C C . LEU A 1 39 ? -3.062 14.562 0.217 1.00 0.00 282 LEU A C 2
ATOM 1843 O O . LEU A 1 39 ? -2.515 15.616 -0.104 1.00 0.00 282 LEU A O 2
ATOM 1859 N N . ASP A 1 40 ? -4.373 14.370 0.126 1.00 0.00 283 ASP A N 2
ATOM 1860 C CA . ASP A 1 40 ? -5.266 15.407 -0.383 1.00 0.00 283 ASP A CA 2
ATOM 1861 C C . ASP A 1 40 ? -5.296 16.603 0.564 1.00 0.00 283 ASP A C 2
ATOM 1862 O O . ASP A 1 40 ? -5.498 17.742 0.143 1.00 0.00 283 ASP A O 2
ATOM 1871 N N . ALA A 1 41 ? -5.069 16.335 1.848 1.00 0.00 284 ALA A N 2
ATOM 1872 C CA . ALA A 1 41 ? -5.019 17.388 2.857 1.00 0.00 284 ALA A CA 2
ATOM 1873 C C . ALA A 1 41 ? -3.803 18.287 2.649 1.00 0.00 284 ALA A C 2
ATOM 1874 O O . ALA A 1 41 ? -3.827 19.472 2.980 1.00 0.00 284 ALA A O 2
ATOM 1881 N N . GLY A 1 42 ? -2.743 17.718 2.088 1.00 0.00 285 GLY A N 2
ATOM 1882 C CA . GLY A 1 42 ? -1.556 18.496 1.790 1.00 0.00 285 GLY A CA 2
ATOM 1883 C C . GLY A 1 42 ? -0.349 18.094 2.615 1.00 0.00 285 GLY A C 2
ATOM 1884 O O . GLY A 1 42 ? 0.319 18.948 3.196 1.00 0.00 285 GLY A O 2
ATOM 1888 N N . HIS A 1 43 ? -0.069 16.797 2.677 1.00 0.00 286 HIS A N 2
ATOM 1889 C CA . HIS A 1 43 ? 1.103 16.303 3.400 1.00 0.00 286 HIS A CA 2
ATOM 1890 C C . HIS A 1 43 ? 1.809 15.213 2.601 1.00 0.00 286 HIS A C 2
ATOM 1891 O O . HIS A 1 43 ? 1.512 14.027 2.741 1.00 0.00 286 HIS A O 2
ATOM 1905 N N . LYS A 1 44 ? 2.749 15.624 1.761 1.00 0.00 287 LYS A N 2
ATOM 1906 C CA . LYS A 1 44 ? 3.456 14.700 0.878 1.00 0.00 287 LYS A CA 2
ATOM 1907 C C . LYS A 1 44 ? 4.576 13.963 1.620 1.00 0.00 287 LYS A C 2
ATOM 1908 O O . LYS A 1 44 ? 5.762 14.226 1.424 1.00 0.00 287 LYS A O 2
ATOM 1927 N N . THR A 1 45 ? 4.188 13.032 2.476 1.00 0.00 288 THR A N 2
ATOM 1928 C CA . THR A 1 45 ? 5.141 12.258 3.259 1.00 0.00 288 THR A CA 2
ATOM 1929 C C . THR A 1 45 ? 4.677 10.811 3.387 1.00 0.00 288 THR A C 2
ATOM 1930 O O . THR A 1 45 ? 3.486 10.558 3.541 1.00 0.00 288 THR A O 2
ATOM 1941 N N . CYS A 1 46 ? 5.611 9.872 3.320 1.00 0.00 289 CYS A N 2
ATOM 1942 C CA . CYS A 1 46 ? 5.283 8.456 3.409 1.00 0.00 289 CYS A CA 2
ATOM 1943 C C . CYS A 1 46 ? 5.193 8.002 4.868 1.00 0.00 289 CYS A C 2
ATOM 1944 O O . CYS A 1 46 ? 5.939 8.486 5.721 1.00 0.00 289 CYS A O 2
ATOM 1952 N N . PRO A 1 47 ? 4.281 7.062 5.175 1.00 0.00 290 PRO A N 2
ATOM 1953 C CA . PRO A 1 47 ? 4.042 6.592 6.552 1.00 0.00 290 PRO A CA 2
ATOM 1954 C C . PRO A 1 47 ? 5.165 5.703 7.090 1.00 0.00 290 PRO A C 2
ATOM 1955 O O . PRO A 1 47 ? 5.076 5.175 8.198 1.00 0.00 290 PRO A O 2
ATOM 1966 N N . LYS A 1 48 ? 6.214 5.541 6.300 1.00 0.00 291 LYS A N 2
ATOM 1967 C CA . LYS A 1 48 ? 7.330 4.695 6.685 1.00 0.00 291 LYS A CA 2
ATOM 1968 C C . LYS A 1 48 ? 8.259 5.427 7.646 1.00 0.00 291 LYS A C 2
ATOM 1969 O O . LYS A 1 48 ? 8.378 5.054 8.812 1.00 0.00 291 LYS A O 2
ATOM 1988 N N . SER A 1 49 ? 8.925 6.462 7.153 1.00 0.00 292 SER A N 2
ATOM 1989 C CA . SER A 1 49 ? 9.805 7.265 7.986 1.00 0.00 292 SER A CA 2
ATOM 1990 C C . SER A 1 49 ? 9.623 8.749 7.673 1.00 0.00 292 SER A C 2
ATOM 1991 O O . SER A 1 49 ? 10.420 9.584 8.102 1.00 0.00 292 SER A O 2
ATOM 1999 N N . GLN A 1 50 ? 8.558 9.066 6.931 1.00 0.00 293 GLN A N 2
ATOM 2000 C CA . GLN A 1 50 ? 8.280 10.439 6.512 1.00 0.00 293 GLN A CA 2
ATOM 2001 C C . GLN A 1 50 ? 9.419 10.975 5.654 1.00 0.00 293 GLN A C 2
ATOM 2002 O O . GLN A 1 50 ? 9.920 12.077 5.877 1.00 0.00 293 GLN A O 2
ATOM 2016 N N . GLU A 1 51 ? 9.812 10.185 4.660 1.00 0.00 294 GLU A N 2
ATOM 2017 C CA . GLU A 1 51 ? 10.922 10.534 3.779 1.00 0.00 294 GLU A CA 2
ATOM 2018 C C . GLU A 1 51 ? 10.560 11.664 2.818 1.00 0.00 294 GLU A C 2
ATOM 2019 O O . GLU A 1 51 ? 11.417 12.149 2.080 1.00 0.00 294 GLU A O 2
ATOM 2031 N N . THR A 1 52 ? 9.302 12.096 2.869 1.00 0.00 295 THR A N 2
ATOM 2032 C CA . THR A 1 52 ? 8.778 13.114 1.963 1.00 0.00 295 THR A CA 2
ATOM 2033 C C . THR A 1 52 ? 8.671 12.561 0.548 1.00 0.00 295 THR A C 2
ATOM 2034 O O . THR A 1 52 ? 9.614 11.985 0.018 1.00 0.00 295 THR A O 2
ATOM 2045 N N . LEU A 1 53 ? 7.512 12.720 -0.056 1.00 0.00 296 LEU A N 2
ATOM 2046 C CA . LEU A 1 53 ? 7.299 12.220 -1.401 1.00 0.00 296 LEU A CA 2
ATOM 2047 C C . LEU A 1 53 ? 7.739 13.269 -2.416 1.00 0.00 296 LEU A C 2
ATOM 2048 O O . LEU A 1 53 ? 7.699 13.037 -3.622 1.00 0.00 296 LEU A O 2
ATOM 2064 N N . LEU A 1 54 ? 8.175 14.418 -1.887 1.00 0.00 297 LEU A N 2
ATOM 2065 C CA . LEU A 1 54 ? 8.632 15.559 -2.684 1.00 0.00 297 LEU A CA 2
ATOM 2066 C C . LEU A 1 54 ? 7.517 16.092 -3.579 1.00 0.00 297 LEU A C 2
ATOM 2067 O O . LEU A 1 54 ? 6.803 17.025 -3.211 1.00 0.00 297 LEU A O 2
ATOM 2083 N N . HIS A 1 55 ? 7.370 15.489 -4.744 1.00 0.00 298 HIS A N 2
ATOM 2084 C CA . HIS A 1 55 ? 6.319 15.861 -5.673 1.00 0.00 298 HIS A CA 2
ATOM 2085 C C . HIS A 1 55 ? 5.206 14.831 -5.602 1.00 0.00 298 HIS A C 2
ATOM 2086 O O . HIS A 1 55 ? 5.401 13.670 -5.972 1.00 0.00 298 HIS A O 2
ATOM 2100 N N . ALA A 1 56 ? 4.047 15.238 -5.115 1.00 0.00 299 ALA A N 2
ATOM 2101 C CA . ALA A 1 56 ? 2.940 14.313 -4.972 1.00 0.00 299 ALA A CA 2
ATOM 2102 C C . ALA A 1 56 ? 2.258 14.091 -6.315 1.00 0.00 299 ALA A C 2
ATOM 2103 O O . ALA A 1 56 ? 1.340 14.816 -6.696 1.00 0.00 299 ALA A O 2
ATOM 2110 N N . GLY A 1 57 ? 2.729 13.083 -7.026 1.00 0.00 300 GLY A N 2
ATOM 2111 C CA . GLY A 1 57 ? 2.144 12.715 -8.294 1.00 0.00 300 GLY A CA 2
ATOM 2112 C C . GLY A 1 57 ? 1.641 11.295 -8.258 1.00 0.00 300 GLY A C 2
ATOM 2113 O O . GLY A 1 57 ? 2.387 10.357 -8.540 1.00 0.00 300 GLY A O 2
ATOM 2117 N N . LEU A 1 58 ? 0.379 11.140 -7.883 1.00 0.00 301 LEU A N 2
ATOM 2118 C CA . LEU A 1 58 ? -0.200 9.825 -7.680 1.00 0.00 301 LEU A CA 2
ATOM 2119 C C . LEU A 1 58 ? -0.238 9.054 -8.996 1.00 0.00 301 LEU A C 2
ATOM 2120 O O . LEU A 1 58 ? -0.655 9.580 -10.030 1.00 0.00 301 LEU A O 2
ATOM 2136 N N . THR A 1 59 ? 0.201 7.815 -8.940 1.00 0.00 302 THR A N 2
ATOM 2137 C CA . THR A 1 59 ? 0.335 6.980 -10.117 1.00 0.00 302 THR A CA 2
ATOM 2138 C C . THR A 1 59 ? -0.197 5.573 -9.814 1.00 0.00 302 THR A C 2
ATOM 2139 O O . THR A 1 59 ? -0.060 5.095 -8.699 1.00 0.00 302 THR A O 2
ATOM 2150 N N . PRO A 1 60 ? -0.869 4.911 -10.765 1.00 0.00 303 PRO A N 2
ATOM 2151 C CA . PRO A 1 60 ? -1.328 3.530 -10.575 1.00 0.00 303 PRO A CA 2
ATOM 2152 C C . PRO A 1 60 ? -0.177 2.518 -10.638 1.00 0.00 303 PRO A C 2
ATOM 2153 O O . PRO A 1 60 ? 0.550 2.457 -11.631 1.00 0.00 303 PRO A O 2
ATOM 2164 N N . ASN A 1 61 ? -0.004 1.737 -9.573 1.00 0.00 304 ASN A N 2
ATOM 2165 C CA . ASN A 1 61 ? 1.015 0.687 -9.555 1.00 0.00 304 ASN A CA 2
ATOM 2166 C C . ASN A 1 61 ? 0.351 -0.685 -9.483 1.00 0.00 304 ASN A C 2
ATOM 2167 O O . ASN A 1 61 ? -0.177 -1.082 -8.443 1.00 0.00 304 ASN A O 2
ATOM 2178 N N . TYR A 1 62 ? 0.383 -1.407 -10.593 1.00 0.00 305 TYR A N 2
ATOM 2179 C CA . TYR A 1 62 ? -0.371 -2.648 -10.725 1.00 0.00 305 TYR A CA 2
ATOM 2180 C C . TYR A 1 62 ? 0.408 -3.868 -10.243 1.00 0.00 305 TYR A C 2
ATOM 2181 O O . TYR A 1 62 ? -0.137 -4.973 -10.211 1.00 0.00 305 TYR A O 2
ATOM 2199 N N . VAL A 1 63 ? 1.671 -3.681 -9.860 1.00 0.00 306 VAL A N 2
ATOM 2200 C CA . VAL A 1 63 ? 2.475 -4.798 -9.356 1.00 0.00 306 VAL A CA 2
ATOM 2201 C C . VAL A 1 63 ? 1.844 -5.369 -8.094 1.00 0.00 306 VAL A C 2
ATOM 2202 O O . VAL A 1 63 ? 1.986 -6.548 -7.785 1.00 0.00 306 VAL A O 2
ATOM 2215 N N . LEU A 1 64 ? 1.133 -4.520 -7.376 1.00 0.00 307 LEU A N 2
ATOM 2216 C CA . LEU A 1 64 ? 0.637 -4.883 -6.072 1.00 0.00 307 LEU A CA 2
ATOM 2217 C C . LEU A 1 64 ? -0.792 -5.395 -6.123 1.00 0.00 307 LEU A C 2
ATOM 2218 O O . LEU A 1 64 ? -1.140 -6.306 -5.390 1.00 0.00 307 LEU A O 2
ATOM 2234 N N . LYS A 1 65 ? -1.599 -4.820 -7.004 1.00 0.00 308 LYS A N 2
ATOM 2235 C CA . LYS A 1 65 ? -3.008 -5.148 -7.129 1.00 0.00 308 LYS A CA 2
ATOM 2236 C C . LYS A 1 65 ? -3.208 -6.651 -7.285 1.00 0.00 308 LYS A C 2
ATOM 2237 O O . LYS A 1 65 ? -4.027 -7.249 -6.598 1.00 0.00 308 LYS A O 2
ATOM 2256 N N . SER A 1 66 ? -2.440 -7.251 -8.178 1.00 0.00 309 SER A N 2
ATOM 2257 C CA . SER A 1 66 ? -2.525 -8.682 -8.435 1.00 0.00 309 SER A CA 2
ATOM 2258 C C . SER A 1 66 ? -2.014 -9.508 -7.246 1.00 0.00 309 SER A C 2
ATOM 2259 O O . SER A 1 66 ? -2.401 -10.663 -7.074 1.00 0.00 309 SER A O 2
ATOM 2267 N N . LEU A 1 67 ? -1.163 -8.905 -6.420 1.00 0.00 310 LEU A N 2
ATOM 2268 C CA . LEU A 1 67 ? -0.553 -9.608 -5.292 1.00 0.00 310 LEU A CA 2
ATOM 2269 C C . LEU A 1 67 ? -1.378 -9.447 -4.013 1.00 0.00 310 LEU A C 2
ATOM 2270 O O . LEU A 1 67 ? -1.612 -10.416 -3.295 1.00 0.00 310 LEU A O 2
ATOM 2286 N N . ILE A 1 68 ? -1.822 -8.231 -3.732 1.00 0.00 311 ILE A N 2
ATOM 2287 C CA . ILE A 1 68 ? -2.672 -7.980 -2.570 1.00 0.00 311 ILE A CA 2
ATOM 2288 C C . ILE A 1 68 ? -3.992 -8.712 -2.719 1.00 0.00 311 ILE A C 2
ATOM 2289 O O . ILE A 1 68 ? -4.557 -9.222 -1.749 1.00 0.00 311 ILE A O 2
ATOM 2305 N N . ALA A 1 69 ? -4.459 -8.776 -3.956 1.00 0.00 312 ALA A N 2
ATOM 2306 C CA . ALA A 1 69 ? -5.741 -9.367 -4.264 1.00 0.00 312 ALA A CA 2
ATOM 2307 C C . ALA A 1 69 ? -5.782 -10.843 -3.884 1.00 0.00 312 ALA A C 2
ATOM 2308 O O . ALA A 1 69 ? -6.781 -11.324 -3.360 1.00 0.00 312 ALA A O 2
ATOM 2315 N N . LEU A 1 70 ? -4.681 -11.551 -4.120 1.00 0.00 313 LEU A N 2
ATOM 2316 C CA . LEU A 1 70 ? -4.627 -12.983 -3.842 1.00 0.00 313 LEU A CA 2
ATOM 2317 C C . LEU A 1 70 ? -4.456 -13.251 -2.349 1.00 0.00 313 LEU A C 2
ATOM 2318 O O . LEU A 1 70 ? -4.888 -14.288 -1.838 1.00 0.00 313 LEU A O 2
ATOM 2334 N N . TRP A 1 71 ? -3.843 -12.310 -1.642 1.00 0.00 314 TRP A N 2
ATOM 2335 C CA . TRP A 1 71 ? -3.574 -12.501 -0.229 1.00 0.00 314 TRP A CA 2
ATOM 2336 C C . TRP A 1 71 ? -4.824 -12.199 0.585 1.00 0.00 314 TRP A C 2
ATOM 2337 O O . TRP A 1 71 ? -5.214 -12.980 1.458 1.00 0.00 314 TRP A O 2
ATOM 2358 N N . CYS A 1 72 ? -5.474 -11.081 0.281 1.00 0.00 315 CYS A N 2
ATOM 2359 C CA . CYS A 1 72 ? -6.686 -10.709 0.989 1.00 0.00 315 CYS A CA 2
ATOM 2360 C C . CYS A 1 72 ? -7.820 -11.658 0.620 1.00 0.00 315 CYS A C 2
ATOM 2361 O O . CYS A 1 72 ? -8.731 -11.878 1.408 1.00 0.00 315 CYS A O 2
ATOM 2369 N N . GLU A 1 73 ? -7.742 -12.229 -0.581 1.00 0.00 316 GLU A N 2
ATOM 2370 C CA . GLU A 1 73 ? -8.667 -13.276 -1.018 1.00 0.00 316 GLU A CA 2
ATOM 2371 C C . GLU A 1 73 ? -8.682 -14.428 -0.019 1.00 0.00 316 GLU A C 2
ATOM 2372 O O . GLU A 1 73 ? -9.732 -14.984 0.302 1.00 0.00 316 GLU A O 2
ATOM 2384 N N . SER A 1 74 ? -7.508 -14.734 0.498 1.00 0.00 317 SER A N 2
ATOM 2385 C CA . SER A 1 74 ? -7.304 -15.905 1.328 1.00 0.00 317 SER A CA 2
ATOM 2386 C C . SER A 1 74 ? -7.827 -15.715 2.756 1.00 0.00 317 SER A C 2
ATOM 2387 O O . SER A 1 74 ? -8.206 -16.683 3.415 1.00 0.00 317 SER A O 2
ATOM 2395 N N . ASN A 1 75 ? -7.865 -14.476 3.232 1.00 0.00 318 ASN A N 2
ATOM 2396 C CA . ASN A 1 75 ? -8.185 -14.223 4.638 1.00 0.00 318 ASN A CA 2
ATOM 2397 C C . ASN A 1 75 ? -9.363 -13.267 4.810 1.00 0.00 318 ASN A C 2
ATOM 2398 O O . ASN A 1 75 ? -9.989 -13.231 5.871 1.00 0.00 318 ASN A O 2
ATOM 2409 N N . GLY A 1 76 ? -9.667 -12.497 3.777 1.00 0.00 319 GLY A N 2
ATOM 2410 C CA . GLY A 1 76 ? -10.686 -11.468 3.896 1.00 0.00 319 GLY A CA 2
ATOM 2411 C C . GLY A 1 76 ? -10.182 -10.280 4.690 1.00 0.00 319 GLY A C 2
ATOM 2412 O O . GLY A 1 76 ? -10.964 -9.521 5.262 1.00 0.00 319 GLY A O 2
ATOM 2416 N N . ILE A 1 77 ? -8.864 -10.128 4.715 1.00 0.00 320 ILE A N 2
ATOM 2417 C CA . ILE A 1 77 ? -8.215 -9.091 5.509 1.00 0.00 320 ILE A CA 2
ATOM 2418 C C . ILE A 1 77 ? -8.557 -7.696 4.987 1.00 0.00 320 ILE A C 2
ATOM 2419 O O . ILE A 1 77 ? -8.528 -7.454 3.779 1.00 0.00 320 ILE A O 2
ATOM 2435 N N . GLU A 1 78 ? -8.887 -6.793 5.905 1.00 0.00 321 GLU A N 2
ATOM 2436 C CA . GLU A 1 78 ? -9.296 -5.437 5.559 1.00 0.00 321 GLU A CA 2
ATOM 2437 C C . GLU A 1 78 ? -9.550 -4.635 6.828 1.00 0.00 321 GLU A C 2
ATOM 2438 O O . GLU A 1 78 ? -10.556 -4.913 7.515 1.00 0.00 321 GLU A O 2
ATOM 2451 N N . GLY A 1 1 ? 7.571 -16.533 13.854 1.00 0.00 244 GLY A N 3
ATOM 2452 C CA . GLY A 1 1 ? 7.469 -15.482 12.811 1.00 0.00 244 GLY A CA 3
ATOM 2453 C C . GLY A 1 1 ? 6.502 -15.863 11.711 1.00 0.00 244 GLY A C 3
ATOM 2454 O O . GLY A 1 1 ? 6.832 -15.785 10.526 1.00 0.00 244 GLY A O 3
ATOM 2460 N N . SER A 1 2 ? 5.302 -16.272 12.101 1.00 0.00 245 SER A N 3
ATOM 2461 C CA . SER A 1 2 ? 4.294 -16.714 11.147 1.00 0.00 245 SER A CA 3
ATOM 2462 C C . SER A 1 2 ? 3.726 -15.540 10.331 1.00 0.00 245 SER A C 3
ATOM 2463 O O . SER A 1 2 ? 3.743 -15.579 9.102 1.00 0.00 245 SER A O 3
ATOM 2471 N N . PRO A 1 3 ? 3.227 -14.465 10.987 1.00 0.00 246 PRO A N 3
ATOM 2472 C CA . PRO A 1 3 ? 2.626 -13.328 10.297 1.00 0.00 246 PRO A CA 3
ATOM 2473 C C . PRO A 1 3 ? 3.658 -12.280 9.888 1.00 0.00 246 PRO A C 3
ATOM 2474 O O . PRO A 1 3 ? 3.366 -11.088 9.861 1.00 0.00 246 PRO A O 3
ATOM 2485 N N . GLU A 1 4 ? 4.862 -12.732 9.558 1.00 0.00 247 GLU A N 3
ATOM 2486 C CA . GLU A 1 4 ? 5.921 -11.829 9.136 1.00 0.00 247 GLU A CA 3
ATOM 2487 C C . GLU A 1 4 ? 5.769 -11.503 7.656 1.00 0.00 247 GLU A C 3
ATOM 2488 O O . GLU A 1 4 ? 6.095 -12.313 6.786 1.00 0.00 247 GLU A O 3
ATOM 2500 N N . PHE A 1 5 ? 5.245 -10.319 7.384 1.00 0.00 248 PHE A N 3
ATOM 2501 C CA . PHE A 1 5 ? 4.973 -9.893 6.022 1.00 0.00 248 PHE A CA 3
ATOM 2502 C C . PHE A 1 5 ? 5.941 -8.799 5.576 1.00 0.00 248 PHE A C 3
ATOM 2503 O O . PHE A 1 5 ? 6.239 -7.872 6.330 1.00 0.00 248 PHE A O 3
ATOM 2520 N N . PRO A 1 6 ? 6.482 -8.922 4.358 1.00 0.00 249 PRO A N 3
ATOM 2521 C CA . PRO A 1 6 ? 7.252 -7.856 3.719 1.00 0.00 249 PRO A CA 3
ATOM 2522 C C . PRO A 1 6 ? 6.332 -6.767 3.165 1.00 0.00 249 PRO A C 3
ATOM 2523 O O . PRO A 1 6 ? 5.131 -6.997 2.978 1.00 0.00 249 PRO A O 3
ATOM 2534 N N . GLU A 1 7 ? 6.886 -5.586 2.904 1.00 0.00 250 GLU A N 3
ATOM 2535 C CA . GLU A 1 7 ? 6.082 -4.459 2.439 1.00 0.00 250 GLU A CA 3
ATOM 2536 C C . GLU A 1 7 ? 5.653 -4.632 0.982 1.00 0.00 250 GLU A C 3
ATOM 2537 O O . GLU A 1 7 ? 6.381 -4.261 0.057 1.00 0.00 250 GLU A O 3
ATOM 2549 N N . TYR A 1 8 ? 4.483 -5.234 0.800 1.00 0.00 251 TYR A N 3
ATOM 2550 C CA . TYR A 1 8 ? 3.830 -5.337 -0.502 1.00 0.00 251 TYR A CA 3
ATOM 2551 C C . TYR A 1 8 ? 2.426 -5.917 -0.318 1.00 0.00 251 TYR A C 3
ATOM 2552 O O . TYR A 1 8 ? 1.497 -5.546 -1.019 1.00 0.00 251 TYR A O 3
ATOM 2570 N N . PHE A 1 9 ? 2.258 -6.801 0.660 1.00 0.00 252 PHE A N 3
ATOM 2571 C CA . PHE A 1 9 ? 0.921 -7.291 0.992 1.00 0.00 252 PHE A CA 3
ATOM 2572 C C . PHE A 1 9 ? 0.197 -6.328 1.925 1.00 0.00 252 PHE A C 3
ATOM 2573 O O . PHE A 1 9 ? -0.700 -5.591 1.520 1.00 0.00 252 PHE A O 3
ATOM 2590 N N . ARG A 1 10 ? 0.609 -6.353 3.183 1.00 0.00 253 ARG A N 3
ATOM 2591 C CA . ARG A 1 10 ? -0.076 -5.636 4.247 1.00 0.00 253 ARG A CA 3
ATOM 2592 C C . ARG A 1 10 ? 0.072 -4.129 4.093 1.00 0.00 253 ARG A C 3
ATOM 2593 O O . ARG A 1 10 ? 1.180 -3.619 3.953 1.00 0.00 253 ARG A O 3
ATOM 2614 N N . CYS A 1 11 ? -1.051 -3.428 4.110 1.00 0.00 254 CYS A N 3
ATOM 2615 C CA . CYS A 1 11 ? -1.032 -1.980 4.163 1.00 0.00 254 CYS A CA 3
ATOM 2616 C C . CYS A 1 11 ? -0.788 -1.543 5.604 1.00 0.00 254 CYS A C 3
ATOM 2617 O O . CYS A 1 11 ? -1.638 -1.732 6.473 1.00 0.00 254 CYS A O 3
ATOM 2625 N N . PRO A 1 12 ? 0.394 -0.972 5.869 1.00 0.00 255 PRO A N 3
ATOM 2626 C CA . PRO A 1 12 ? 0.847 -0.638 7.228 1.00 0.00 255 PRO A CA 3
ATOM 2627 C C . PRO A 1 12 ? 0.174 0.604 7.809 1.00 0.00 255 PRO A C 3
ATOM 2628 O O . PRO A 1 12 ? 0.653 1.176 8.789 1.00 0.00 255 PRO A O 3
ATOM 2639 N N . ILE A 1 13 ? -0.934 1.021 7.219 1.00 0.00 256 ILE A N 3
ATOM 26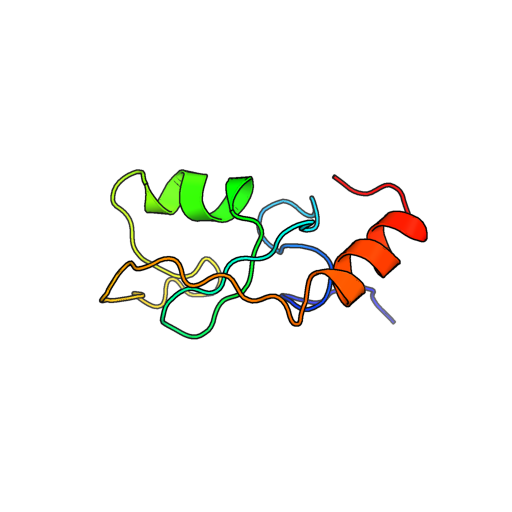40 C CA . ILE A 1 13 ? -1.624 2.208 7.689 1.00 0.00 256 ILE A CA 3
ATOM 2641 C C . ILE A 1 13 ? -2.759 1.840 8.640 1.00 0.00 256 ILE A C 3
ATOM 2642 O O . ILE A 1 13 ? -2.756 2.256 9.800 1.00 0.00 256 ILE A O 3
ATOM 2658 N N . SER A 1 14 ? -3.707 1.039 8.171 1.00 0.00 257 SER A N 3
ATOM 2659 C CA . SER A 1 14 ? -4.827 0.626 9.010 1.00 0.00 257 SER A CA 3
ATOM 2660 C C . SER A 1 14 ? -5.168 -0.850 8.800 1.00 0.00 257 SER A C 3
ATOM 2661 O O . SER A 1 14 ? -6.280 -1.285 9.108 1.00 0.00 257 SER A O 3
ATOM 2669 N N . LEU A 1 15 ? -4.199 -1.614 8.284 1.00 0.00 258 LEU A N 3
ATOM 2670 C CA . LEU A 1 15 ? -4.377 -3.048 8.023 1.00 0.00 258 LEU A CA 3
ATOM 2671 C C . LEU A 1 15 ? -5.511 -3.262 7.024 1.00 0.00 258 LEU A C 3
ATOM 2672 O O . LEU A 1 15 ? -6.167 -4.300 7.017 1.00 0.00 258 LEU A O 3
ATOM 2688 N N . GLU A 1 16 ? -5.720 -2.286 6.158 1.00 0.00 259 GLU A N 3
ATOM 2689 C CA . GLU A 1 16 ? -6.794 -2.366 5.184 1.00 0.00 259 GLU A CA 3
ATOM 2690 C C . GLU A 1 16 ? -6.376 -3.258 4.028 1.00 0.00 259 GLU A C 3
ATOM 2691 O O . GLU A 1 16 ? -7.218 -3.727 3.265 1.00 0.00 259 GLU A O 3
ATOM 2703 N N . LEU A 1 17 ? -5.058 -3.476 3.936 1.00 0.00 260 LEU A N 3
ATOM 2704 C CA . LEU A 1 17 ? -4.443 -4.302 2.898 1.00 0.00 260 LEU A CA 3
ATOM 2705 C C . LEU A 1 17 ? -5.095 -4.031 1.543 1.00 0.00 260 LEU A C 3
ATOM 2706 O O . LEU A 1 17 ? -6.030 -4.716 1.140 1.00 0.00 260 LEU A O 3
ATOM 2722 N N . MET A 1 18 ? -4.587 -2.988 0.893 1.00 0.00 261 MET A N 3
ATOM 2723 C CA . MET A 1 18 ? -5.099 -2.445 -0.376 1.00 0.00 261 MET A CA 3
ATOM 2724 C C . MET A 1 18 ? -5.658 -3.495 -1.340 1.00 0.00 261 MET A C 3
ATOM 2725 O O . MET A 1 18 ? -5.170 -4.620 -1.411 1.00 0.00 261 MET A O 3
ATOM 2739 N N . LYS A 1 19 ? -6.700 -3.107 -2.076 1.00 0.00 262 LYS A N 3
ATOM 2740 C CA . LYS A 1 19 ? -7.269 -3.960 -3.119 1.00 0.00 262 LYS A CA 3
ATOM 2741 C C . LYS A 1 19 ? -6.622 -3.616 -4.456 1.00 0.00 262 LYS A C 3
ATOM 2742 O O . LYS A 1 19 ? -6.108 -4.478 -5.170 1.00 0.00 262 LYS A O 3
ATOM 2761 N N . ASP A 1 20 ? -6.681 -2.332 -4.778 1.00 0.00 263 ASP A N 3
ATOM 2762 C CA . ASP A 1 20 ? -6.035 -1.765 -5.951 1.00 0.00 263 ASP A CA 3
ATOM 2763 C C . ASP A 1 20 ? -5.173 -0.607 -5.483 1.00 0.00 263 ASP A C 3
ATOM 2764 O O . ASP A 1 20 ? -5.693 0.455 -5.134 1.00 0.00 263 ASP A O 3
ATOM 2773 N N . PRO A 1 21 ? -3.857 -0.791 -5.450 1.00 0.00 264 PRO A N 3
ATOM 2774 C CA . PRO A 1 21 ? -2.957 0.144 -4.806 1.00 0.00 264 PRO A CA 3
ATOM 2775 C C . PRO A 1 21 ? -2.501 1.267 -5.721 1.00 0.00 264 PRO A C 3
ATOM 2776 O O . PRO A 1 21 ? -2.441 1.120 -6.947 1.00 0.00 264 PRO A O 3
ATOM 2787 N N . VAL A 1 22 ? -2.182 2.391 -5.117 1.00 0.00 265 VAL A N 3
ATOM 2788 C CA . VAL A 1 22 ? -1.658 3.516 -5.852 1.00 0.00 265 VAL A CA 3
ATOM 2789 C C . VAL A 1 22 ? -0.223 3.778 -5.428 1.00 0.00 265 VAL A C 3
ATOM 2790 O O . VAL A 1 22 ? 0.102 3.766 -4.239 1.00 0.00 265 VAL A O 3
ATOM 2803 N N . ILE A 1 23 ? 0.631 3.983 -6.408 1.00 0.00 266 ILE A N 3
ATOM 2804 C CA . ILE A 1 23 ? 2.032 4.217 -6.158 1.00 0.00 266 ILE A CA 3
ATOM 2805 C C . ILE A 1 23 ? 2.309 5.713 -6.246 1.00 0.00 266 ILE A C 3
ATOM 2806 O O . ILE A 1 23 ? 1.669 6.431 -7.017 1.00 0.00 266 ILE A O 3
ATOM 2822 N N . VAL A 1 24 ? 3.218 6.180 -5.423 1.00 0.00 267 VAL A N 3
ATOM 2823 C CA . VAL A 1 24 ? 3.572 7.583 -5.385 1.00 0.00 267 VAL A CA 3
ATOM 2824 C C . VAL A 1 24 ? 5.094 7.694 -5.378 1.00 0.00 267 VAL A C 3
ATOM 2825 O O . VAL A 1 24 ? 5.787 6.671 -5.355 1.00 0.00 267 VAL A O 3
ATOM 2838 N N . SER A 1 25 ? 5.614 8.909 -5.395 1.00 0.00 268 SER A N 3
ATOM 2839 C CA . SER A 1 25 ? 7.045 9.124 -5.332 1.00 0.00 268 SER A CA 3
ATOM 2840 C C . SER A 1 25 ? 7.608 8.552 -4.033 1.00 0.00 268 SER A C 3
ATOM 2841 O O . SER A 1 25 ? 6.866 8.360 -3.064 1.00 0.00 268 SER A O 3
ATOM 2849 N N . THR A 1 26 ? 8.910 8.257 -4.045 1.00 0.00 269 THR A N 3
ATOM 2850 C CA . THR A 1 26 ? 9.602 7.595 -2.932 1.00 0.00 269 THR A CA 3
ATOM 2851 C C . THR A 1 26 ? 9.472 6.072 -3.062 1.00 0.00 269 THR A C 3
ATOM 2852 O O . THR A 1 26 ? 10.187 5.309 -2.408 1.00 0.00 269 THR A O 3
ATOM 2863 N N . GLY A 1 27 ? 8.566 5.632 -3.933 1.00 0.00 270 GLY A N 3
ATOM 2864 C CA . GLY A 1 27 ? 8.355 4.208 -4.118 1.00 0.00 270 GLY A CA 3
ATOM 2865 C C . GLY A 1 27 ? 7.295 3.692 -3.177 1.00 0.00 270 GLY A C 3
ATOM 2866 O O . GLY A 1 27 ? 7.367 2.567 -2.688 1.00 0.00 270 GLY A O 3
ATOM 2870 N N . GLN A 1 28 ? 6.320 4.541 -2.919 1.00 0.00 271 GLN A N 3
ATOM 2871 C CA . GLN A 1 28 ? 5.258 4.248 -1.976 1.00 0.00 271 GLN A CA 3
ATOM 2872 C C . GLN A 1 28 ? 4.059 3.648 -2.697 1.00 0.00 271 GLN A C 3
ATOM 2873 O O . GLN A 1 28 ? 3.627 4.172 -3.713 1.00 0.00 271 GLN A O 3
ATOM 2887 N N . THR A 1 29 ? 3.545 2.540 -2.187 1.00 0.00 272 THR A N 3
ATOM 2888 C CA . THR A 1 29 ? 2.369 1.907 -2.765 1.00 0.00 272 THR A CA 3
ATOM 2889 C C . THR A 1 29 ? 1.419 1.427 -1.665 1.00 0.00 272 THR A C 3
ATOM 2890 O O . THR A 1 29 ? 1.708 0.445 -0.981 1.00 0.00 272 THR A O 3
ATOM 2901 N N . TYR A 1 30 ? 0.298 2.132 -1.492 1.00 0.00 273 TYR A N 3
ATOM 2902 C CA . TYR A 1 30 ? -0.674 1.799 -0.444 1.00 0.00 273 TYR A CA 3
ATOM 2903 C C . TYR A 1 30 ? -2.107 1.907 -0.954 1.00 0.00 273 TYR A C 3
ATOM 2904 O O . TYR A 1 30 ? -2.346 2.256 -2.115 1.00 0.00 273 TYR A O 3
ATOM 2922 N N . GLU A 1 31 ? -3.057 1.596 -0.076 1.00 0.00 274 GLU A N 3
ATOM 2923 C CA . GLU A 1 31 ? -4.472 1.719 -0.389 1.00 0.00 274 GLU A CA 3
ATOM 2924 C C . GLU A 1 31 ? -4.828 3.189 -0.595 1.00 0.00 274 GLU A C 3
ATOM 2925 O O . GLU A 1 31 ? -4.480 4.042 0.224 1.00 0.00 274 GLU A O 3
ATOM 2937 N N . ARG A 1 32 ? -5.531 3.470 -1.683 1.00 0.00 275 ARG A N 3
ATOM 2938 C CA . ARG A 1 32 ? -5.799 4.841 -2.109 1.00 0.00 275 ARG A CA 3
ATOM 2939 C C . ARG A 1 32 ? -6.580 5.622 -1.053 1.00 0.00 275 ARG A C 3
ATOM 2940 O O . ARG A 1 32 ? -6.258 6.773 -0.757 1.00 0.00 275 ARG A O 3
ATOM 2961 N N . SER A 1 33 ? -7.583 4.981 -0.471 1.00 0.00 276 SER A N 3
ATOM 2962 C CA . SER A 1 33 ? -8.445 5.630 0.505 1.00 0.00 276 SER A CA 3
ATOM 2963 C C . SER A 1 33 ? -7.697 5.871 1.816 1.00 0.00 276 SER A C 3
ATOM 2964 O O . SER A 1 33 ? -8.169 6.593 2.690 1.00 0.00 276 SER A O 3
ATOM 2972 N N . SER A 1 34 ? -6.530 5.261 1.937 1.00 0.00 277 SER A N 3
ATOM 2973 C CA . SER A 1 34 ? -5.694 5.415 3.115 1.00 0.00 277 SER A CA 3
ATOM 2974 C C . SER A 1 34 ? -4.653 6.505 2.888 1.00 0.00 277 SER A C 3
ATOM 2975 O O . SER A 1 34 ? -4.467 7.392 3.719 1.00 0.00 277 SER A O 3
ATOM 2983 N N . ILE A 1 35 ? -3.996 6.441 1.739 1.00 0.00 278 ILE A N 3
ATOM 2984 C CA . ILE A 1 35 ? -2.903 7.349 1.431 1.00 0.00 278 ILE A CA 3
ATOM 2985 C C . ILE A 1 35 ? -3.396 8.737 1.029 1.00 0.00 278 ILE A C 3
ATOM 2986 O O . ILE A 1 35 ? -2.967 9.738 1.603 1.00 0.00 278 ILE A O 3
ATOM 3002 N N . GLN A 1 36 ? -4.311 8.804 0.070 1.00 0.00 279 GLN A N 3
ATOM 3003 C CA . GLN A 1 36 ? -4.770 10.090 -0.441 1.00 0.00 279 GLN A CA 3
ATOM 3004 C C . GLN A 1 36 ? -5.594 10.800 0.601 1.00 0.00 279 GLN A C 3
ATOM 3005 O O . GLN A 1 36 ? -5.755 12.014 0.567 1.00 0.00 279 GLN A O 3
ATOM 3019 N N . LYS A 1 37 ? -6.094 10.022 1.535 1.00 0.00 280 LYS A N 3
ATOM 3020 C CA . LYS A 1 37 ? -6.806 10.543 2.671 1.00 0.00 280 LYS A CA 3
ATOM 3021 C C . LYS A 1 37 ? -5.961 11.595 3.387 1.00 0.00 280 LYS A C 3
ATOM 3022 O O . LYS A 1 37 ? -6.463 12.654 3.761 1.00 0.00 280 LYS A O 3
ATOM 3041 N N . TRP A 1 38 ? -4.674 11.311 3.559 1.00 0.00 281 TRP A N 3
ATOM 3042 C CA . TRP A 1 38 ? -3.800 12.253 4.227 1.00 0.00 281 TRP A CA 3
ATOM 3043 C C . TRP A 1 38 ? -2.997 13.079 3.219 1.00 0.00 281 TRP A C 3
ATOM 3044 O O . TRP A 1 38 ? -2.714 14.249 3.472 1.00 0.00 281 TRP A O 3
ATOM 3065 N N . LEU A 1 39 ? -2.627 12.491 2.070 1.00 0.00 282 LEU A N 3
ATOM 3066 C CA . LEU A 1 39 ? -1.932 13.257 1.037 1.00 0.00 282 LEU A CA 3
ATOM 3067 C C . LEU A 1 39 ? -2.769 14.440 0.573 1.00 0.00 282 LEU A C 3
ATOM 3068 O O . LEU A 1 39 ? -2.278 15.569 0.515 1.00 0.00 282 LEU A O 3
ATOM 3084 N N . ASP A 1 40 ? -4.040 14.192 0.278 1.00 0.00 283 ASP A N 3
ATOM 3085 C CA . ASP A 1 40 ? -4.912 15.247 -0.232 1.00 0.00 283 ASP A CA 3
ATOM 3086 C C . ASP A 1 40 ? -5.330 16.198 0.877 1.00 0.00 283 ASP A C 3
ATOM 3087 O O . ASP A 1 40 ? -5.874 17.270 0.610 1.00 0.00 283 ASP A O 3
ATOM 3096 N N . ALA A 1 41 ? -5.069 15.804 2.118 1.00 0.00 284 ALA A N 3
ATOM 3097 C CA . ALA A 1 41 ? -5.299 16.673 3.263 1.00 0.00 284 ALA A CA 3
ATOM 3098 C C . ALA A 1 41 ? -4.356 17.869 3.207 1.00 0.00 284 ALA A C 3
ATOM 3099 O O . ALA A 1 41 ? -4.709 18.981 3.602 1.00 0.00 284 ALA A O 3
ATOM 3106 N N . GLY A 1 42 ? -3.159 17.629 2.691 1.00 0.00 285 GLY A N 3
ATOM 3107 C CA . GLY A 1 42 ? -2.164 18.673 2.590 1.00 0.00 285 GLY A CA 3
ATOM 3108 C C . GLY A 1 42 ? -0.814 18.207 3.082 1.00 0.00 285 GLY A C 3
ATOM 3109 O O . GLY A 1 42 ? -0.138 18.910 3.835 1.00 0.00 285 GLY A O 3
ATOM 3113 N N . HIS A 1 43 ? -0.419 17.019 2.652 1.00 0.00 286 HIS A N 3
ATOM 3114 C CA . HIS A 1 43 ? 0.835 16.422 3.092 1.00 0.00 286 HIS A CA 3
ATOM 3115 C C . HIS A 1 43 ? 1.607 15.867 1.907 1.00 0.00 286 HIS A C 3
ATOM 3116 O O . HIS A 1 43 ? 1.098 15.828 0.787 1.00 0.00 286 HIS A O 3
ATOM 3130 N N . LYS A 1 44 ? 2.832 15.429 2.162 1.00 0.00 287 LYS A N 3
ATOM 3131 C CA . LYS A 1 44 ? 3.735 15.017 1.096 1.00 0.00 287 LYS A CA 3
ATOM 3132 C C . LYS A 1 44 ? 4.844 14.120 1.624 1.00 0.00 287 LYS A C 3
ATOM 3133 O O . LYS A 1 44 ? 5.979 14.179 1.150 1.00 0.00 287 LYS A O 3
ATOM 3152 N N . THR A 1 45 ? 4.521 13.269 2.581 1.00 0.00 288 THR A N 3
ATOM 3153 C CA . THR A 1 45 ? 5.541 12.455 3.218 1.00 0.00 288 THR A CA 3
ATOM 3154 C C . THR A 1 45 ? 5.066 11.010 3.437 1.00 0.00 288 THR A C 3
ATOM 3155 O O . THR A 1 45 ? 3.889 10.772 3.702 1.00 0.00 288 THR A O 3
ATOM 3166 N N . CYS A 1 46 ? 5.991 10.049 3.294 1.00 0.00 289 CYS A N 3
ATOM 3167 C CA . CYS A 1 46 ? 5.695 8.636 3.527 1.00 0.00 289 CYS A CA 3
ATOM 3168 C C . CYS A 1 46 ? 5.394 8.352 5.002 1.00 0.00 289 CYS A C 3
ATOM 3169 O O . CYS A 1 46 ? 5.926 9.014 5.895 1.00 0.00 289 CYS A O 3
ATOM 3177 N N . PRO A 1 47 ? 4.565 7.326 5.265 1.00 0.00 290 PRO A N 3
ATOM 3178 C CA . PRO A 1 47 ? 4.200 6.911 6.625 1.00 0.00 290 PRO A CA 3
ATOM 3179 C C . PRO A 1 47 ? 5.277 6.036 7.272 1.00 0.00 290 PRO A C 3
ATOM 3180 O O . PRO A 1 47 ? 5.103 5.525 8.377 1.00 0.00 290 PRO A O 3
ATOM 3191 N N . LYS A 1 48 ? 6.387 5.867 6.564 1.00 0.00 291 LYS A N 3
ATOM 3192 C CA . LYS A 1 48 ? 7.408 4.902 6.948 1.00 0.00 291 LYS A CA 3
ATOM 3193 C C . LYS A 1 48 ? 8.539 5.545 7.746 1.00 0.00 291 LYS A C 3
ATOM 3194 O O . LYS A 1 48 ? 8.719 5.251 8.928 1.00 0.00 291 LYS A O 3
ATOM 3213 N N . SER A 1 49 ? 9.296 6.427 7.107 1.00 0.00 292 SER A N 3
ATOM 3214 C CA . SER A 1 49 ? 10.452 7.034 7.752 1.00 0.00 292 SER A CA 3
ATOM 3215 C C . SER A 1 49 ? 10.424 8.543 7.567 1.00 0.00 292 SER A C 3
ATOM 3216 O O . SER A 1 49 ? 11.353 9.248 7.971 1.00 0.00 292 SER A O 3
ATOM 3224 N N . GLN A 1 50 ? 9.342 9.024 6.951 1.00 0.00 293 GLN A N 3
ATOM 3225 C CA . GLN A 1 50 ? 9.189 10.434 6.624 1.00 0.00 293 GLN A CA 3
ATOM 3226 C C . GLN A 1 50 ? 10.238 10.842 5.598 1.00 0.00 293 GLN A C 3
ATOM 3227 O O . GLN A 1 50 ? 10.896 11.875 5.721 1.00 0.00 293 GLN A O 3
ATOM 3241 N N . GLU A 1 51 ? 10.358 10.006 4.578 1.00 0.00 294 GLU A N 3
ATOM 3242 C CA . GLU A 1 51 ? 11.316 10.190 3.500 1.00 0.00 294 GLU A CA 3
ATOM 3243 C C . GLU A 1 51 ? 10.990 11.421 2.659 1.00 0.00 294 GLU A C 3
ATOM 3244 O O . GLU A 1 51 ? 11.858 11.960 1.978 1.00 0.00 294 GLU A O 3
ATOM 3256 N N . THR A 1 52 ? 9.741 11.867 2.751 1.00 0.00 295 THR A N 3
ATOM 3257 C CA . THR A 1 52 ? 9.236 12.992 1.968 1.00 0.00 295 THR A CA 3
ATOM 3258 C C . THR A 1 52 ? 9.102 12.607 0.498 1.00 0.00 295 THR A C 3
ATOM 3259 O O . THR A 1 52 ? 10.058 12.178 -0.140 1.00 0.00 295 THR A O 3
ATOM 3270 N N . LEU A 1 53 ? 7.904 12.763 -0.033 1.00 0.00 296 LEU A N 3
ATOM 3271 C CA . LEU A 1 53 ? 7.629 12.365 -1.401 1.00 0.00 296 LEU A CA 3
ATOM 3272 C C . LEU A 1 53 ? 8.019 13.492 -2.350 1.00 0.00 296 LEU A C 3
ATOM 3273 O O . LEU A 1 53 ? 8.209 13.269 -3.544 1.00 0.00 296 LEU A O 3
ATOM 3289 N N . LEU A 1 54 ? 8.166 14.693 -1.784 1.00 0.00 297 LEU A N 3
ATOM 3290 C CA . LEU A 1 54 ? 8.499 15.901 -2.542 1.00 0.00 297 LEU A CA 3
ATOM 3291 C C . LEU A 1 54 ? 7.372 16.271 -3.500 1.00 0.00 297 LEU A C 3
ATOM 3292 O O . LEU A 1 54 ? 6.481 17.049 -3.149 1.00 0.00 297 LEU A O 3
ATOM 3308 N N . HIS A 1 55 ? 7.403 15.704 -4.695 1.00 0.00 298 HIS A N 3
ATOM 3309 C CA . HIS A 1 55 ? 6.349 15.919 -5.672 1.00 0.00 298 HIS A CA 3
ATOM 3310 C C . HIS A 1 55 ? 5.276 14.859 -5.501 1.00 0.00 298 HIS A C 3
ATOM 3311 O O . HIS A 1 55 ? 5.486 13.691 -5.826 1.00 0.00 298 HIS A O 3
ATOM 3325 N N . ALA A 1 56 ? 4.135 15.263 -4.969 1.00 0.00 299 ALA A N 3
ATOM 3326 C CA . ALA A 1 56 ? 3.052 14.333 -4.706 1.00 0.00 299 ALA A CA 3
ATOM 3327 C C . ALA A 1 56 ? 2.293 14.012 -5.986 1.00 0.00 299 ALA A C 3
ATOM 3328 O O . ALA A 1 56 ? 1.385 14.740 -6.388 1.00 0.00 299 ALA A O 3
ATOM 3335 N N . GLY A 1 57 ? 2.694 12.933 -6.634 1.00 0.00 300 GLY A N 3
ATOM 3336 C CA . GLY A 1 57 ? 2.033 12.499 -7.842 1.00 0.00 300 GLY A CA 3
ATOM 3337 C C . GLY A 1 57 ? 1.564 11.068 -7.728 1.00 0.00 300 GLY A C 3
ATOM 3338 O O . GLY A 1 57 ? 2.373 10.160 -7.533 1.00 0.00 300 GLY A O 3
ATOM 3342 N N . LEU A 1 58 ? 0.262 10.861 -7.838 1.00 0.00 301 LEU A N 3
ATOM 3343 C CA . LEU A 1 58 ? -0.306 9.534 -7.675 1.00 0.00 301 LEU A CA 3
ATOM 3344 C C . LEU A 1 58 ? -0.251 8.773 -8.997 1.00 0.00 301 LEU A C 3
ATOM 3345 O O . LEU A 1 58 ? -0.543 9.326 -10.056 1.00 0.00 301 LEU A O 3
ATOM 3361 N N . THR A 1 59 ? 0.128 7.511 -8.925 1.00 0.00 302 THR A N 3
ATOM 3362 C CA . THR A 1 59 ? 0.307 6.686 -10.106 1.00 0.00 302 THR A CA 3
ATOM 3363 C C . THR A 1 59 ? -0.292 5.294 -9.880 1.00 0.00 302 THR A C 3
ATOM 3364 O O . THR A 1 59 ? -0.084 4.695 -8.831 1.00 0.00 302 THR A O 3
ATOM 3375 N N . PRO A 1 60 ? -1.084 4.781 -10.835 1.00 0.00 303 PRO A N 3
ATOM 3376 C CA . PRO A 1 60 ? -1.661 3.433 -10.739 1.00 0.00 303 PRO A CA 3
ATOM 3377 C C . PRO A 1 60 ? -0.584 2.350 -10.666 1.00 0.00 303 PRO A C 3
ATOM 3378 O O . PRO A 1 60 ? 0.244 2.222 -11.570 1.00 0.00 303 PRO A O 3
ATOM 3389 N N . ASN A 1 61 ? -0.596 1.582 -9.584 1.00 0.00 304 ASN A N 3
ATOM 3390 C CA . ASN A 1 61 ? 0.385 0.525 -9.376 1.00 0.00 304 ASN A CA 3
ATOM 3391 C C . ASN A 1 61 ? -0.158 -0.819 -9.854 1.00 0.00 304 ASN A C 3
ATOM 3392 O O . ASN A 1 61 ? -1.146 -1.326 -9.319 1.00 0.00 304 ASN A O 3
ATOM 3403 N N . TYR A 1 62 ? 0.483 -1.388 -10.859 1.00 0.00 305 TYR A N 3
ATOM 3404 C CA . TYR A 1 62 ? 0.041 -2.654 -11.426 1.00 0.00 305 TYR A CA 3
ATOM 3405 C C . TYR A 1 62 ? 0.702 -3.856 -10.750 1.00 0.00 305 TYR A C 3
ATOM 3406 O O . TYR A 1 62 ? 0.140 -4.953 -10.745 1.00 0.00 305 TYR A O 3
ATOM 3424 N N . VAL A 1 63 ? 1.886 -3.654 -10.166 1.00 0.00 306 VAL A N 3
ATOM 3425 C CA . VAL A 1 63 ? 2.651 -4.768 -9.594 1.00 0.00 306 VAL A CA 3
ATOM 3426 C C . VAL A 1 63 ? 1.922 -5.408 -8.420 1.00 0.00 306 VAL A C 3
ATOM 3427 O O . VAL A 1 63 ? 1.893 -6.631 -8.279 1.00 0.00 306 VAL A O 3
ATOM 3440 N N . LEU A 1 64 ? 1.306 -4.583 -7.600 1.00 0.00 307 LEU A N 3
ATOM 3441 C CA . LEU A 1 64 ? 0.910 -5.013 -6.287 1.00 0.00 307 LEU A CA 3
ATOM 3442 C C . LEU A 1 64 ? -0.528 -5.498 -6.227 1.00 0.00 307 LEU A C 3
ATOM 3443 O O . LEU A 1 64 ? -0.853 -6.335 -5.389 1.00 0.00 307 LEU A O 3
ATOM 3459 N N . LYS A 1 65 ? -1.385 -5.017 -7.126 1.00 0.00 308 LYS A N 3
ATOM 3460 C CA . LYS A 1 65 ? -2.790 -5.397 -7.088 1.00 0.00 308 LYS A CA 3
ATOM 3461 C C . LYS A 1 65 ? -2.941 -6.875 -7.418 1.00 0.00 308 LYS A C 3
ATOM 3462 O O . LYS A 1 65 ? -3.955 -7.484 -7.114 1.00 0.00 308 LYS A O 3
ATOM 3481 N N . SER A 1 66 ? -1.919 -7.445 -8.036 1.00 0.00 309 SER A N 3
ATOM 3482 C CA . SER A 1 66 ? -1.912 -8.859 -8.353 1.00 0.00 309 SER A CA 3
ATOM 3483 C C . SER A 1 66 ? -1.476 -9.678 -7.140 1.00 0.00 309 SER A C 3
ATOM 3484 O O . SER A 1 66 ? -1.825 -10.850 -7.008 1.00 0.00 309 SER A O 3
ATOM 3492 N N . LEU A 1 67 ? -0.719 -9.048 -6.248 1.00 0.00 310 LEU A N 3
ATOM 3493 C CA . LEU A 1 67 ? -0.174 -9.735 -5.085 1.00 0.00 310 LEU A CA 3
ATOM 3494 C C . LEU A 1 67 ? -1.099 -9.594 -3.882 1.00 0.00 310 LEU A C 3
ATOM 3495 O O . LEU A 1 67 ? -1.379 -10.565 -3.188 1.00 0.00 310 LEU A O 3
ATOM 3511 N N . ILE A 1 68 ? -1.587 -8.389 -3.642 1.00 0.00 311 ILE A N 3
ATOM 3512 C CA . ILE A 1 68 ? -2.513 -8.151 -2.540 1.00 0.00 311 ILE A CA 3
ATOM 3513 C C . ILE A 1 68 ? -3.820 -8.903 -2.761 1.00 0.00 311 ILE A C 3
ATOM 3514 O O . ILE A 1 68 ? -4.464 -9.352 -1.812 1.00 0.00 311 ILE A O 3
ATOM 3530 N N . ALA A 1 69 ? -4.176 -9.071 -4.029 1.00 0.00 312 ALA A N 3
ATOM 3531 C CA . ALA A 1 69 ? -5.431 -9.695 -4.412 1.00 0.00 312 ALA A CA 3
ATOM 3532 C C . ALA A 1 69 ? -5.474 -11.167 -4.019 1.00 0.00 312 ALA A C 3
ATOM 3533 O O . ALA A 1 69 ? -6.550 -11.721 -3.801 1.00 0.00 312 ALA A O 3
ATOM 3540 N N . LEU A 1 70 ? -4.308 -11.801 -3.925 1.00 0.00 313 LEU A N 3
ATOM 3541 C CA . LEU A 1 70 ? -4.250 -13.205 -3.542 1.00 0.00 313 LEU A CA 3
ATOM 3542 C C . LEU A 1 70 ? -4.294 -13.342 -2.025 1.00 0.00 313 LEU A C 3
ATOM 3543 O O . LEU A 1 70 ? -4.704 -14.376 -1.494 1.00 0.00 313 LEU A O 3
ATOM 3559 N N . TRP A 1 71 ? -3.897 -12.285 -1.329 1.00 0.00 314 TRP A N 3
ATOM 3560 C CA . TRP A 1 71 ? -3.847 -12.317 0.123 1.00 0.00 314 TRP A CA 3
ATOM 3561 C C . TRP A 1 71 ? -5.235 -12.056 0.693 1.00 0.00 314 TRP A C 3
ATOM 3562 O O . TRP A 1 71 ? -5.716 -12.809 1.541 1.00 0.00 314 TRP A O 3
ATOM 3583 N N . CYS A 1 72 ? -5.897 -11.014 0.194 1.00 0.00 315 CYS A N 3
ATOM 3584 C CA . CYS A 1 72 ? -7.258 -10.701 0.624 1.00 0.00 315 CYS A CA 3
ATOM 3585 C C . CYS A 1 72 ? -8.226 -11.751 0.074 1.00 0.00 315 CYS A C 3
ATOM 3586 O O . CYS A 1 72 ? -9.398 -11.804 0.447 1.00 0.00 315 CYS A O 3
ATOM 3594 N N . GLU A 1 73 ? -7.715 -12.573 -0.835 1.00 0.00 316 GLU A N 3
ATOM 3595 C CA . GLU A 1 73 ? -8.445 -13.717 -1.362 1.00 0.00 316 GLU A CA 3
ATOM 3596 C C . GLU A 1 73 ? -8.451 -14.843 -0.334 1.00 0.00 316 GLU A C 3
ATOM 3597 O O . GLU A 1 73 ? -9.460 -15.520 -0.133 1.00 0.00 316 GLU A O 3
ATOM 3609 N N . SER A 1 74 ? -7.317 -15.021 0.323 1.00 0.00 317 SER A N 3
ATOM 3610 C CA . SER A 1 74 ? -7.175 -16.041 1.344 1.00 0.00 317 SER A CA 3
ATOM 3611 C C . SER A 1 74 ? -7.875 -15.583 2.621 1.00 0.00 317 SER A C 3
ATOM 3612 O O . SER A 1 74 ? -8.688 -16.308 3.200 1.00 0.00 317 SER A O 3
ATOM 3620 N N . ASN A 1 75 ? -7.579 -14.356 3.027 1.00 0.00 318 ASN A N 3
ATOM 3621 C CA . ASN A 1 75 ? -8.165 -13.774 4.222 1.00 0.00 318 ASN A CA 3
ATOM 3622 C C . ASN A 1 75 ? -8.870 -12.472 3.859 1.00 0.00 318 ASN A C 3
ATOM 3623 O O . ASN A 1 75 ? -8.235 -11.552 3.347 1.00 0.00 318 ASN A O 3
ATOM 3634 N N . GLY A 1 76 ? -10.179 -12.414 4.093 1.00 0.00 319 GLY A N 3
ATOM 3635 C CA . GLY A 1 76 ? -10.938 -11.199 3.832 1.00 0.00 319 GLY A CA 3
ATOM 3636 C C . GLY A 1 76 ? -10.407 -10.025 4.630 1.00 0.00 319 GLY A C 3
ATOM 3637 O O . GLY A 1 76 ? -10.683 -9.904 5.825 1.00 0.00 319 GLY A O 3
ATOM 3641 N N . ILE A 1 77 ? -9.663 -9.148 3.972 1.00 0.00 320 ILE A N 3
ATOM 3642 C CA . ILE A 1 77 ? -8.898 -8.139 4.676 1.00 0.00 320 ILE A CA 3
ATOM 3643 C C . ILE A 1 77 ? -9.209 -6.730 4.169 1.00 0.00 320 ILE A C 3
ATOM 3644 O O . ILE A 1 77 ? -9.214 -6.470 2.963 1.00 0.00 320 ILE A O 3
ATOM 3660 N N . GLU A 1 78 ? -9.496 -5.851 5.121 1.00 0.00 321 GLU A N 3
ATOM 3661 C CA . GLU A 1 78 ? -9.730 -4.428 4.881 1.00 0.00 321 GLU A CA 3
ATOM 3662 C C . GLU A 1 78 ? -10.328 -3.792 6.128 1.00 0.00 321 GLU A C 3
ATOM 3663 O O . GLU A 1 78 ? -11.567 -3.836 6.280 1.00 0.00 321 GLU A O 3
ATOM 3676 N N . GLY A 1 1 ? -0.193 -21.592 7.215 1.00 0.00 244 GLY A N 4
ATOM 3677 C CA . GLY A 1 1 ? -0.282 -20.169 7.621 1.00 0.00 244 GLY A CA 4
ATOM 3678 C C . GLY A 1 1 ? 1.071 -19.588 7.966 1.00 0.00 244 GLY A C 4
ATOM 3679 O O . GLY A 1 1 ? 1.977 -19.603 7.132 1.00 0.00 244 GLY A O 4
ATOM 3685 N N . SER A 1 2 ? 1.194 -19.073 9.193 1.00 0.00 245 SER A N 4
ATOM 3686 C CA . SER A 1 2 ? 2.446 -18.503 9.698 1.00 0.00 245 SER A CA 4
ATOM 3687 C C . SER A 1 2 ? 2.772 -17.174 9.010 1.00 0.00 245 SER A C 4
ATOM 3688 O O . SER A 1 2 ? 2.970 -17.115 7.795 1.00 0.00 245 SER A O 4
ATOM 3696 N N . PRO A 1 3 ? 2.810 -16.080 9.785 1.00 0.00 246 PRO A N 4
ATOM 3697 C CA . PRO A 1 3 ? 3.092 -14.745 9.258 1.00 0.00 246 PRO A CA 4
ATOM 3698 C C . PRO A 1 3 ? 4.547 -14.587 8.821 1.00 0.00 246 PRO A C 4
ATOM 3699 O O . PRO A 1 3 ? 5.410 -14.207 9.614 1.00 0.00 246 PRO A O 4
ATOM 3710 N N . GLU A 1 4 ? 4.818 -14.927 7.567 1.00 0.00 247 GLU A N 4
ATOM 3711 C CA . GLU A 1 4 ? 6.144 -14.737 6.991 1.00 0.00 247 GLU A CA 4
ATOM 3712 C C . GLU A 1 4 ? 6.400 -13.261 6.731 1.00 0.00 247 GLU A C 4
ATOM 3713 O O . GLU A 1 4 ? 7.446 -12.727 7.103 1.00 0.00 247 GLU A O 4
ATOM 3725 N N . PHE A 1 5 ? 5.423 -12.622 6.092 1.00 0.00 248 PHE A N 4
ATOM 3726 C CA . PHE A 1 5 ? 5.481 -11.203 5.751 1.00 0.00 248 PHE A CA 4
ATOM 3727 C C . PHE A 1 5 ? 6.594 -10.901 4.746 1.00 0.00 248 PHE A C 4
ATOM 3728 O O . PHE A 1 5 ? 7.750 -10.689 5.114 1.00 0.00 248 PHE A O 4
ATOM 3745 N N . PRO A 1 6 ? 6.258 -10.940 3.446 1.00 0.00 249 PRO A N 4
ATOM 3746 C CA . PRO A 1 6 ? 7.138 -10.471 2.375 1.00 0.00 249 PRO A CA 4
ATOM 3747 C C . PRO A 1 6 ? 7.114 -8.944 2.245 1.00 0.00 249 PRO A C 4
ATOM 3748 O O . PRO A 1 6 ? 6.388 -8.262 2.970 1.00 0.00 249 PRO A O 4
ATOM 3759 N N . GLU A 1 7 ? 7.883 -8.418 1.297 1.00 0.00 250 GLU A N 4
ATOM 3760 C CA . GLU A 1 7 ? 8.035 -6.971 1.142 1.00 0.00 250 GLU A CA 4
ATOM 3761 C C . GLU A 1 7 ? 6.866 -6.350 0.374 1.00 0.00 250 GLU A C 4
ATOM 3762 O O . GLU A 1 7 ? 6.820 -5.137 0.182 1.00 0.00 250 GLU A O 4
ATOM 3774 N N . TYR A 1 8 ? 5.922 -7.174 -0.054 1.00 0.00 251 TYR A N 4
ATOM 3775 C CA . TYR A 1 8 ? 4.856 -6.709 -0.935 1.00 0.00 251 TYR A CA 4
ATOM 3776 C C . TYR A 1 8 ? 3.465 -7.076 -0.419 1.00 0.00 251 TYR A C 4
ATOM 3777 O O . TYR A 1 8 ? 2.739 -7.826 -1.069 1.00 0.00 251 TYR A O 4
ATOM 3795 N N . PHE A 1 9 ? 3.073 -6.543 0.735 1.00 0.00 252 PHE A N 4
ATOM 3796 C CA . PHE A 1 9 ? 1.735 -6.821 1.257 1.00 0.00 252 PHE A CA 4
ATOM 3797 C C . PHE A 1 9 ? 1.166 -5.694 2.117 1.00 0.00 252 PHE A C 4
ATOM 3798 O O . PHE A 1 9 ? 0.223 -5.023 1.704 1.00 0.00 252 PHE A O 4
ATOM 3815 N N . ARG A 1 10 ? 1.728 -5.492 3.309 1.00 0.00 253 ARG A N 4
ATOM 3816 C CA . ARG A 1 10 ? 1.090 -4.642 4.317 1.00 0.00 253 ARG A CA 4
ATOM 3817 C C . ARG A 1 10 ? 0.917 -3.206 3.867 1.00 0.00 253 ARG A C 4
ATOM 3818 O O . ARG A 1 10 ? 1.815 -2.609 3.279 1.00 0.00 253 ARG A O 4
ATOM 3839 N N . CYS A 1 11 ? -0.250 -2.667 4.174 1.00 0.00 254 CYS A N 4
ATOM 3840 C CA . CYS A 1 11 ? -0.485 -1.249 4.060 1.00 0.00 254 CYS A CA 4
ATOM 3841 C C . CYS A 1 11 ? -0.303 -0.632 5.444 1.00 0.00 254 CYS A C 4
ATOM 3842 O O . CYS A 1 11 ? -1.065 -0.930 6.366 1.00 0.00 254 CYS A O 4
ATOM 3850 N N . PRO A 1 12 ? 0.730 0.202 5.618 1.00 0.00 255 PRO A N 4
ATOM 3851 C CA . PRO A 1 12 ? 1.097 0.752 6.928 1.00 0.00 255 PRO A CA 4
ATOM 3852 C C . PRO A 1 12 ? 0.130 1.824 7.430 1.00 0.00 255 PRO A C 4
ATOM 3853 O O . PRO A 1 12 ? 0.340 2.406 8.494 1.00 0.00 255 PRO A O 4
ATOM 3864 N N . ILE A 1 13 ? -0.931 2.081 6.677 1.00 0.00 256 ILE A N 4
ATOM 3865 C CA . ILE A 1 13 ? -1.890 3.103 7.066 1.00 0.00 256 ILE A CA 4
ATOM 3866 C C . ILE A 1 13 ? -2.723 2.618 8.248 1.00 0.00 256 ILE A C 4
ATOM 3867 O O . ILE A 1 13 ? -2.822 3.302 9.269 1.00 0.00 256 ILE A O 4
ATOM 3883 N N . SER A 1 14 ? -3.321 1.440 8.111 1.00 0.00 257 SER A N 4
ATOM 3884 C CA . SER A 1 14 ? -4.104 0.856 9.196 1.00 0.00 257 SER A CA 4
ATOM 3885 C C . SER A 1 14 ? -4.101 -0.673 9.143 1.00 0.00 257 SER A C 4
ATOM 3886 O O . SER A 1 14 ? -4.968 -1.309 9.745 1.00 0.00 257 SER A O 4
ATOM 3894 N N . LEU A 1 15 ? -3.113 -1.265 8.455 1.00 0.00 258 LEU A N 4
ATOM 3895 C CA . LEU A 1 15 ? -3.090 -2.702 8.229 1.00 0.00 258 LEU A CA 4
ATOM 3896 C C . LEU A 1 15 ? -4.385 -3.141 7.551 1.00 0.00 258 LEU A C 4
ATOM 3897 O O . LEU A 1 15 ? -4.937 -4.199 7.842 1.00 0.00 258 LEU A O 4
ATOM 3913 N N . GLU A 1 16 ? -4.853 -2.319 6.630 1.00 0.00 259 GLU A N 4
ATOM 3914 C CA . GLU A 1 16 ? -6.065 -2.611 5.893 1.00 0.00 259 GLU A CA 4
ATOM 3915 C C . GLU A 1 16 ? -5.736 -3.522 4.724 1.00 0.00 259 GLU A C 4
ATOM 3916 O O . GLU A 1 16 ? -6.611 -4.198 4.185 1.00 0.00 259 GLU A O 4
ATOM 3928 N N . LEU A 1 17 ? -4.450 -3.523 4.352 1.00 0.00 260 LEU A N 4
ATOM 3929 C CA . LEU A 1 17 ? -3.950 -4.336 3.249 1.00 0.00 260 LEU A CA 4
ATOM 3930 C C . LEU A 1 17 ? -4.680 -3.942 1.967 1.00 0.00 260 LEU A C 4
ATOM 3931 O O . LEU A 1 17 ? -5.740 -4.479 1.660 1.00 0.00 260 LEU A O 4
ATOM 3947 N N . MET A 1 18 ? -4.105 -2.983 1.250 1.00 0.00 261 MET A N 4
ATOM 3948 C CA . MET A 1 18 ? -4.718 -2.383 0.058 1.00 0.00 261 MET A CA 4
ATOM 3949 C C . MET A 1 18 ? -5.283 -3.407 -0.928 1.00 0.00 261 MET A C 4
ATOM 3950 O O . MET A 1 18 ? -4.852 -4.556 -0.974 1.00 0.00 261 MET A O 4
ATOM 3964 N N . LYS A 1 19 ? -6.266 -2.969 -1.708 1.00 0.00 262 LYS A N 4
ATOM 3965 C CA . LYS A 1 19 ? -6.835 -3.796 -2.768 1.00 0.00 262 LYS A CA 4
ATOM 3966 C C . LYS A 1 19 ? -6.103 -3.523 -4.073 1.00 0.00 262 LYS A C 4
ATOM 3967 O O . LYS A 1 19 ? -5.703 -4.442 -4.786 1.00 0.00 262 LYS A O 4
ATOM 3986 N N . ASP A 1 20 ? -5.974 -2.246 -4.392 1.00 0.00 263 ASP A N 4
ATOM 3987 C CA . ASP A 1 20 ? -5.181 -1.797 -5.527 1.00 0.00 263 ASP A CA 4
ATOM 3988 C C . ASP A 1 20 ? -4.525 -0.471 -5.175 1.00 0.00 263 ASP A C 4
ATOM 3989 O O . ASP A 1 20 ? -5.186 0.562 -5.058 1.00 0.00 263 ASP A O 4
ATOM 3998 N N . PRO A 1 21 ? -3.209 -0.495 -4.970 1.00 0.00 264 PRO A N 4
ATOM 3999 C CA . PRO A 1 21 ? -2.479 0.623 -4.415 1.00 0.00 264 PRO A CA 4
ATOM 4000 C C . PRO A 1 21 ? -1.866 1.528 -5.474 1.00 0.00 264 PRO A C 4
ATOM 4001 O O . PRO A 1 21 ? -1.564 1.102 -6.593 1.00 0.00 264 PRO A O 4
ATOM 4012 N N . VAL A 1 22 ? -1.673 2.779 -5.109 1.00 0.00 265 VAL A N 4
ATOM 4013 C CA . VAL A 1 22 ? -1.072 3.743 -6.003 1.00 0.00 265 VAL A CA 4
ATOM 4014 C C . VAL A 1 22 ? 0.348 4.053 -5.562 1.00 0.00 265 VAL A C 4
ATOM 4015 O O . VAL A 1 22 ? 0.617 4.255 -4.374 1.00 0.00 265 VAL A O 4
ATOM 4028 N N . ILE A 1 23 ? 1.253 4.056 -6.517 1.00 0.00 266 ILE A N 4
ATOM 4029 C CA . ILE A 1 23 ? 2.628 4.417 -6.264 1.00 0.00 266 ILE A CA 4
ATOM 4030 C C . ILE A 1 23 ? 2.783 5.924 -6.393 1.00 0.00 266 ILE A C 4
ATOM 4031 O O . ILE A 1 23 ? 2.123 6.555 -7.213 1.00 0.00 266 ILE A O 4
ATOM 4047 N N . VAL A 1 24 ? 3.617 6.498 -5.554 1.00 0.00 267 VAL A N 4
ATOM 4048 C CA . VAL A 1 24 ? 3.937 7.911 -5.633 1.00 0.00 267 VAL A CA 4
ATOM 4049 C C . VAL A 1 24 ? 5.441 8.055 -5.409 1.00 0.00 267 VAL A C 4
ATOM 4050 O O . VAL A 1 24 ? 6.118 7.053 -5.162 1.00 0.00 267 VAL A O 4
ATOM 4063 N N . SER A 1 25 ? 5.965 9.271 -5.490 1.00 0.00 268 SER A N 4
ATOM 4064 C CA . SER A 1 25 ? 7.376 9.513 -5.238 1.00 0.00 268 SER A CA 4
ATOM 4065 C C . SER A 1 25 ? 7.722 9.080 -3.810 1.00 0.00 268 SER A C 4
ATOM 4066 O O . SER A 1 25 ? 6.834 8.990 -2.958 1.00 0.00 268 SER A O 4
ATOM 4074 N N . THR A 1 26 ? 9.011 8.812 -3.573 1.00 0.00 269 THR A N 4
ATOM 4075 C CA . THR A 1 26 ? 9.489 8.117 -2.367 1.00 0.00 269 THR A CA 4
ATOM 4076 C C . THR A 1 26 ? 9.416 6.599 -2.588 1.00 0.00 269 THR A C 4
ATOM 4077 O O . THR A 1 26 ? 10.090 5.818 -1.913 1.00 0.00 269 THR A O 4
ATOM 4088 N N . GLY A 1 27 ? 8.605 6.191 -3.561 1.00 0.00 270 GLY A N 4
ATOM 4089 C CA . GLY A 1 27 ? 8.503 4.784 -3.906 1.00 0.00 270 GLY A CA 4
ATOM 4090 C C . GLY A 1 27 ? 7.419 4.085 -3.121 1.00 0.00 270 GLY A C 4
ATOM 4091 O O . GLY A 1 27 ? 7.437 2.865 -2.959 1.00 0.00 270 GLY A O 4
ATOM 4095 N N . GLN A 1 28 ? 6.470 4.862 -2.630 1.00 0.00 271 GLN A N 4
ATOM 4096 C CA . GLN A 1 28 ? 5.396 4.329 -1.810 1.00 0.00 271 GLN A CA 4
ATOM 4097 C C . GLN A 1 28 ? 4.296 3.696 -2.648 1.00 0.00 271 GLN A C 4
ATOM 4098 O O . GLN A 1 28 ? 3.889 4.249 -3.665 1.00 0.00 271 GLN A O 4
ATOM 4112 N N . THR A 1 29 ? 3.818 2.538 -2.213 1.00 0.00 272 THR A N 4
ATOM 4113 C CA . THR A 1 29 ? 2.630 1.940 -2.798 1.00 0.00 272 THR A CA 4
ATOM 4114 C C . THR A 1 29 ? 1.640 1.600 -1.685 1.00 0.00 272 THR A C 4
ATOM 4115 O O . THR A 1 29 ? 1.789 0.590 -1.006 1.00 0.00 272 THR A O 4
ATOM 4126 N N . TYR A 1 30 ? 0.644 2.463 -1.484 1.00 0.00 273 TYR A N 4
ATOM 4127 C CA . TYR A 1 30 ? -0.320 2.280 -0.400 1.00 0.00 273 TYR A CA 4
ATOM 4128 C C . TYR A 1 30 ? -1.735 2.303 -0.952 1.00 0.00 273 TYR A C 4
ATOM 4129 O O . TYR A 1 30 ? -1.941 2.671 -2.111 1.00 0.00 273 TYR A O 4
ATOM 4147 N N . GLU A 1 31 ? -2.704 1.924 -0.125 1.00 0.00 274 GLU A N 4
ATOM 4148 C CA . GLU A 1 31 ? -4.108 1.975 -0.517 1.00 0.00 274 GLU A CA 4
ATOM 4149 C C . GLU A 1 31 ? -4.493 3.400 -0.889 1.00 0.00 274 GLU A C 4
ATOM 4150 O O . GLU A 1 31 ? -4.239 4.343 -0.137 1.00 0.00 274 GLU A O 4
ATOM 4162 N N . ARG A 1 32 ? -5.119 3.533 -2.047 1.00 0.00 275 ARG A N 4
ATOM 4163 C CA . ARG A 1 32 ? -5.423 4.825 -2.646 1.00 0.00 275 ARG A CA 4
ATOM 4164 C C . ARG A 1 32 ? -6.341 5.651 -1.750 1.00 0.00 275 ARG A C 4
ATOM 4165 O O . ARG A 1 32 ? -6.156 6.862 -1.609 1.00 0.00 275 ARG A O 4
ATOM 4186 N N . SER A 1 33 ? -7.296 4.987 -1.117 1.00 0.00 276 SER A N 4
ATOM 4187 C CA . SER A 1 33 ? -8.264 5.661 -0.267 1.00 0.00 276 SER A CA 4
ATOM 4188 C C . SER A 1 33 ? -7.632 6.041 1.072 1.00 0.00 276 SER A C 4
ATOM 4189 O O . SER A 1 33 ? -8.189 6.820 1.836 1.00 0.00 276 SER A O 4
ATOM 4197 N N . SER A 1 34 ? -6.461 5.486 1.340 1.00 0.00 277 SER A N 4
ATOM 4198 C CA . SER A 1 34 ? -5.746 5.757 2.573 1.00 0.00 277 SER A CA 4
ATOM 4199 C C . SER A 1 34 ? -4.715 6.861 2.362 1.00 0.00 277 SER A C 4
ATOM 4200 O O . SER A 1 34 ? -4.598 7.784 3.167 1.00 0.00 277 SER A O 4
ATOM 4208 N N . ILE A 1 35 ? -3.983 6.769 1.257 1.00 0.00 278 ILE A N 4
ATOM 4209 C CA . ILE A 1 35 ? -2.932 7.731 0.950 1.00 0.00 278 ILE A CA 4
ATOM 4210 C C . ILE A 1 35 ? -3.509 9.084 0.534 1.00 0.00 278 ILE A C 4
ATOM 4211 O O . ILE A 1 35 ? -3.163 10.115 1.110 1.00 0.00 278 ILE A O 4
ATOM 4227 N N . GLN A 1 36 ? -4.409 9.081 -0.439 1.00 0.00 279 GLN A N 4
ATOM 4228 C CA . GLN A 1 36 ? -4.950 10.324 -0.966 1.00 0.00 279 GLN A CA 4
ATOM 4229 C C . GLN A 1 36 ? -5.862 10.971 0.050 1.00 0.00 279 GLN A C 4
ATOM 4230 O O . GLN A 1 36 ? -6.158 12.157 -0.025 1.00 0.00 279 GLN A O 4
ATOM 4244 N N . LYS A 1 37 ? -6.293 10.174 1.003 1.00 0.00 280 LYS A N 4
ATOM 4245 C CA . LYS A 1 37 ? -7.078 10.655 2.115 1.00 0.00 280 LYS A CA 4
ATOM 4246 C C . LYS A 1 37 ? -6.312 11.737 2.878 1.00 0.00 280 LYS A C 4
ATOM 4247 O O . LYS A 1 37 ? -6.885 12.761 3.257 1.00 0.00 280 LYS A O 4
ATOM 4266 N N . TRP A 1 38 ? -5.013 11.520 3.085 1.00 0.00 281 TRP A N 4
ATOM 4267 C CA . TRP A 1 38 ? -4.207 12.491 3.808 1.00 0.00 281 TRP A CA 4
ATOM 4268 C C . TRP A 1 38 ? -3.435 13.397 2.846 1.00 0.00 281 TRP A C 4
ATOM 4269 O O . TRP A 1 38 ? -3.148 14.550 3.174 1.00 0.00 281 TRP A O 4
ATOM 4290 N N . LEU A 1 39 ? -3.095 12.886 1.662 1.00 0.00 282 LEU A N 4
ATOM 4291 C CA . LEU A 1 39 ? -2.446 13.717 0.647 1.00 0.00 282 LEU A CA 4
ATOM 4292 C C . LEU A 1 39 ? -3.350 14.876 0.257 1.00 0.00 282 LEU A C 4
ATOM 4293 O O . LEU A 1 39 ? -2.911 16.023 0.174 1.00 0.00 282 LEU A O 4
ATOM 4309 N N . ASP A 1 40 ? -4.621 14.566 0.044 1.00 0.00 283 ASP A N 4
ATOM 4310 C CA . ASP A 1 40 ? -5.605 15.575 -0.342 1.00 0.00 283 ASP A CA 4
ATOM 4311 C C . ASP A 1 40 ? -5.833 16.581 0.785 1.00 0.00 283 ASP A C 4
ATOM 4312 O O . ASP A 1 40 ? -6.299 17.696 0.553 1.00 0.00 283 ASP A O 4
ATOM 4321 N N . ALA A 1 41 ? -5.486 16.186 2.007 1.00 0.00 284 ALA A N 4
ATOM 4322 C CA . ALA A 1 41 ? -5.605 17.069 3.161 1.00 0.00 284 ALA A CA 4
ATOM 4323 C C . ALA A 1 41 ? -4.606 18.223 3.071 1.00 0.00 284 ALA A C 4
ATOM 4324 O O . ALA A 1 41 ? -4.822 19.288 3.647 1.00 0.00 284 ALA A O 4
ATOM 4331 N N . GLY A 1 42 ? -3.525 18.013 2.328 1.00 0.00 285 GLY A N 4
ATOM 4332 C CA . GLY A 1 42 ? -2.540 19.064 2.146 1.00 0.00 285 GLY A CA 4
ATOM 4333 C C . GLY A 1 42 ? -1.155 18.665 2.616 1.00 0.00 285 GLY A C 4
ATOM 4334 O O . GLY A 1 42 ? -0.323 19.521 2.909 1.00 0.00 285 GLY A O 4
ATOM 4338 N N . HIS A 1 43 ? -0.904 17.366 2.692 1.00 0.00 286 HIS A N 4
ATOM 4339 C CA . HIS A 1 43 ? 0.399 16.868 3.113 1.00 0.00 286 HIS A CA 4
ATOM 4340 C C . HIS A 1 43 ? 1.093 16.159 1.962 1.00 0.00 286 HIS A C 4
ATOM 4341 O O . HIS A 1 43 ? 0.452 15.761 0.992 1.00 0.00 286 HIS A O 4
ATOM 4355 N N . LYS A 1 44 ? 2.404 16.014 2.076 1.00 0.00 287 LYS A N 4
ATOM 4356 C CA . LYS A 1 44 ? 3.200 15.379 1.036 1.00 0.00 287 LYS A CA 4
ATOM 4357 C C . LYS A 1 44 ? 4.368 14.621 1.656 1.00 0.00 287 LYS A C 4
ATOM 4358 O O . LYS A 1 44 ? 5.506 14.706 1.199 1.00 0.00 287 LYS A O 4
ATOM 4377 N N . THR A 1 45 ? 4.062 13.874 2.700 1.00 0.00 288 THR A N 4
ATOM 4378 C CA . THR A 1 45 ? 5.049 13.075 3.409 1.00 0.00 288 THR A CA 4
ATOM 4379 C C . THR A 1 45 ? 4.542 11.643 3.589 1.00 0.00 288 THR A C 4
ATOM 4380 O O . THR A 1 45 ? 3.347 11.431 3.782 1.00 0.00 288 THR A O 4
ATOM 4391 N N . CYS A 1 46 ? 5.439 10.664 3.507 1.00 0.00 289 CYS A N 4
ATOM 4392 C CA . CYS A 1 46 ? 5.074 9.278 3.760 1.00 0.00 289 CYS A CA 4
ATOM 4393 C C . CYS A 1 46 ? 4.966 9.024 5.266 1.00 0.00 289 CYS A C 4
ATOM 4394 O O . CYS A 1 46 ? 5.629 9.695 6.064 1.00 0.00 289 CYS A O 4
ATOM 4402 N N . PRO A 1 47 ? 4.149 8.040 5.677 1.00 0.00 290 PRO A N 4
ATOM 4403 C CA . PRO A 1 47 ? 3.921 7.743 7.092 1.00 0.00 290 PRO A CA 4
ATOM 4404 C C . PRO A 1 47 ? 5.065 6.943 7.703 1.00 0.00 290 PRO A C 4
ATOM 4405 O O . PRO A 1 47 ? 5.106 6.722 8.914 1.00 0.00 290 PRO A O 4
ATOM 4416 N N . LYS A 1 48 ? 5.993 6.514 6.849 1.00 0.00 291 LYS A N 4
ATOM 4417 C CA . LYS A 1 48 ? 7.143 5.735 7.287 1.00 0.00 291 LYS A CA 4
ATOM 4418 C C . LYS A 1 48 ? 7.980 6.534 8.272 1.00 0.00 291 LYS A C 4
ATOM 4419 O O . LYS A 1 48 ? 8.248 6.089 9.386 1.00 0.00 291 LYS A O 4
ATOM 4438 N N . SER A 1 49 ? 8.381 7.722 7.848 1.00 0.00 292 SER A N 4
ATOM 4439 C CA . SER A 1 49 ? 9.282 8.544 8.636 1.00 0.00 292 SER A CA 4
ATOM 4440 C C . SER A 1 49 ? 9.256 10.001 8.181 1.00 0.00 292 SER A C 4
ATOM 4441 O O . SER A 1 49 ? 10.123 10.785 8.561 1.00 0.00 292 SER A O 4
ATOM 4449 N N . GLN A 1 50 ? 8.239 10.359 7.391 1.00 0.00 293 GLN A N 4
ATOM 4450 C CA . GLN A 1 50 ? 8.162 11.684 6.778 1.00 0.00 293 GLN A CA 4
ATOM 4451 C C . GLN A 1 50 ? 9.373 11.912 5.880 1.00 0.00 293 GLN A C 4
ATOM 4452 O O . GLN A 1 50 ? 10.268 12.693 6.197 1.00 0.00 293 GLN A O 4
ATOM 4466 N N . GLU A 1 51 ? 9.400 11.199 4.765 1.00 0.00 294 GLU A N 4
ATOM 4467 C CA . GLU A 1 51 ? 10.525 11.254 3.843 1.00 0.00 294 GLU A CA 4
ATOM 4468 C C . GLU A 1 51 ? 10.305 12.327 2.788 1.00 0.00 294 GLU A C 4
ATOM 4469 O O . GLU A 1 51 ? 11.174 12.577 1.956 1.00 0.00 294 GLU A O 4
ATOM 4481 N N . THR A 1 52 ? 9.135 12.963 2.856 1.00 0.00 295 THR A N 4
ATOM 4482 C CA . THR A 1 52 ? 8.726 13.986 1.898 1.00 0.00 295 THR A CA 4
ATOM 4483 C C . THR A 1 52 ? 8.637 13.418 0.483 1.00 0.00 295 THR A C 4
ATOM 4484 O O . THR A 1 52 ? 9.644 13.097 -0.150 1.00 0.00 295 THR A O 4
ATOM 4495 N N . LEU A 1 53 ? 7.418 13.313 -0.013 1.00 0.00 296 LEU A N 4
ATOM 4496 C CA . LEU A 1 53 ? 7.171 12.709 -1.309 1.00 0.00 296 LEU A CA 4
ATOM 4497 C C . LEU A 1 53 ? 7.611 13.647 -2.424 1.00 0.00 296 LEU A C 4
ATOM 4498 O O . LEU A 1 53 ? 7.978 13.197 -3.502 1.00 0.00 296 LEU A O 4
ATOM 4514 N N . LEU A 1 54 ? 7.583 14.950 -2.135 1.00 0.00 297 LEU A N 4
ATOM 4515 C CA . LEU A 1 54 ? 7.996 15.979 -3.095 1.00 0.00 297 LEU A CA 4
ATOM 4516 C C . LEU A 1 54 ? 7.132 15.946 -4.350 1.00 0.00 297 LEU A C 4
ATOM 4517 O O . LEU A 1 54 ? 7.434 15.228 -5.301 1.00 0.00 297 LEU A O 4
ATOM 4533 N N . HIS A 1 55 ? 6.058 16.737 -4.333 1.00 0.00 298 HIS A N 4
ATOM 4534 C CA . HIS A 1 55 ? 5.090 16.783 -5.433 1.00 0.00 298 HIS A CA 4
ATOM 4535 C C . HIS A 1 55 ? 4.403 15.432 -5.602 1.00 0.00 298 HIS A C 4
ATOM 4536 O O . HIS A 1 55 ? 4.979 14.483 -6.133 1.00 0.00 298 HIS A O 4
ATOM 4550 N N . ALA A 1 56 ? 3.167 15.346 -5.139 1.00 0.00 299 ALA A N 4
ATOM 4551 C CA . ALA A 1 56 ? 2.452 14.085 -5.143 1.00 0.00 299 ALA A CA 4
ATOM 4552 C C . ALA A 1 56 ? 1.896 13.764 -6.523 1.00 0.00 299 ALA A C 4
ATOM 4553 O O . ALA A 1 56 ? 0.800 14.191 -6.885 1.00 0.00 299 ALA A O 4
ATOM 4560 N N . GLY A 1 57 ? 2.677 13.030 -7.295 1.00 0.00 300 GLY A N 4
ATOM 4561 C CA . GLY A 1 57 ? 2.221 12.527 -8.572 1.00 0.00 300 GLY A CA 4
ATOM 4562 C C . GLY A 1 57 ? 1.966 11.043 -8.494 1.00 0.00 300 GLY A C 4
ATOM 4563 O O . GLY A 1 57 ? 2.904 10.253 -8.364 1.00 0.00 300 GLY A O 4
ATOM 4567 N N . LEU A 1 58 ? 0.705 10.656 -8.557 1.00 0.00 301 LEU A N 4
ATOM 4568 C CA . LEU A 1 58 ? 0.331 9.276 -8.321 1.00 0.00 301 LEU A CA 4
ATOM 4569 C C . LEU A 1 58 ? 0.433 8.436 -9.587 1.00 0.00 301 LEU A C 4
ATOM 4570 O O . LEU A 1 58 ? 0.144 8.892 -10.695 1.00 0.00 301 LEU A O 4
ATOM 4586 N N . THR A 1 59 ? 0.873 7.212 -9.398 1.00 0.00 302 THR A N 4
ATOM 4587 C CA . THR A 1 59 ? 1.108 6.278 -10.473 1.00 0.00 302 THR A CA 4
ATOM 4588 C C . THR A 1 59 ? 0.670 4.875 -10.050 1.00 0.00 302 THR A C 4
ATOM 4589 O O . THR A 1 59 ? 1.286 4.265 -9.183 1.00 0.00 302 THR A O 4
ATOM 4600 N N . PRO A 1 60 ? -0.423 4.359 -10.629 1.00 0.00 303 PRO A N 4
ATOM 4601 C CA . PRO A 1 60 ? -0.965 3.045 -10.263 1.00 0.00 303 PRO A CA 4
ATOM 4602 C C . PRO A 1 60 ? 0.062 1.925 -10.419 1.00 0.00 303 PRO A C 4
ATOM 4603 O O . PRO A 1 60 ? 0.601 1.706 -11.505 1.00 0.00 303 PRO A O 4
ATOM 4614 N N . ASN A 1 61 ? 0.330 1.220 -9.328 1.00 0.00 304 ASN A N 4
ATOM 4615 C CA . ASN A 1 61 ? 1.334 0.166 -9.329 1.00 0.00 304 ASN A CA 4
ATOM 4616 C C . ASN A 1 61 ? 0.672 -1.205 -9.242 1.00 0.00 304 ASN A C 4
ATOM 4617 O O . ASN A 1 61 ? 0.135 -1.586 -8.199 1.00 0.00 304 ASN A O 4
ATOM 4628 N N . TYR A 1 62 ? 0.715 -1.945 -10.339 1.00 0.00 305 TYR A N 4
ATOM 4629 C CA . TYR A 1 62 ? 0.027 -3.226 -10.423 1.00 0.00 305 TYR A CA 4
ATOM 4630 C C . TYR A 1 62 ? 0.889 -4.388 -9.939 1.00 0.00 305 TYR A C 4
ATOM 4631 O O . TYR A 1 62 ? 0.407 -5.516 -9.853 1.00 0.00 305 TYR A O 4
ATOM 4649 N N . VAL A 1 63 ? 2.153 -4.122 -9.603 1.00 0.00 306 VAL A N 4
ATOM 4650 C CA . VAL A 1 63 ? 3.028 -5.173 -9.078 1.00 0.00 306 VAL A CA 4
ATOM 4651 C C . VAL A 1 63 ? 2.456 -5.717 -7.775 1.00 0.00 306 VAL A C 4
ATOM 4652 O O . VAL A 1 63 ? 2.620 -6.885 -7.440 1.00 0.00 306 VAL A O 4
ATOM 4665 N N . LEU A 1 64 ? 1.762 -4.846 -7.062 1.00 0.00 307 LEU A N 4
ATOM 4666 C CA . LEU A 1 64 ? 1.273 -5.159 -5.739 1.00 0.00 307 LEU A CA 4
ATOM 4667 C C . LEU A 1 64 ? -0.165 -5.657 -5.786 1.00 0.00 307 LEU A C 4
ATOM 4668 O O . LEU A 1 64 ? -0.564 -6.497 -4.985 1.00 0.00 307 LEU A O 4
ATOM 4684 N N . LYS A 1 65 ? -0.923 -5.159 -6.760 1.00 0.00 308 LYS A N 4
ATOM 4685 C CA . LYS A 1 65 ? -2.337 -5.424 -6.873 1.00 0.00 308 LYS A CA 4
ATOM 4686 C C . LYS A 1 65 ? -2.594 -6.910 -7.099 1.00 0.00 308 LYS A C 4
ATOM 4687 O O . LYS A 1 65 ? -3.541 -7.467 -6.560 1.00 0.00 308 LYS A O 4
ATOM 4706 N N . SER A 1 66 ? -1.733 -7.550 -7.880 1.00 0.00 309 SER A N 4
ATOM 4707 C CA . SER A 1 66 ? -1.860 -8.980 -8.147 1.00 0.00 309 SER A CA 4
ATOM 4708 C C . SER A 1 66 ? -1.559 -9.807 -6.893 1.00 0.00 309 SER A C 4
ATOM 4709 O O . SER A 1 66 ? -2.020 -10.941 -6.755 1.00 0.00 309 SER A O 4
ATOM 4717 N N . LEU A 1 67 ? -0.792 -9.228 -5.979 1.00 0.00 310 LEU A N 4
ATOM 4718 C CA . LEU A 1 67 ? -0.331 -9.945 -4.799 1.00 0.00 310 LEU A CA 4
ATOM 4719 C C . LEU A 1 67 ? -1.248 -9.702 -3.598 1.00 0.00 310 LEU A C 4
ATOM 4720 O O . LEU A 1 67 ? -1.712 -10.646 -2.964 1.00 0.00 310 LEU A O 4
ATOM 4736 N N . ILE A 1 68 ? -1.525 -8.439 -3.299 1.00 0.00 311 ILE A N 4
ATOM 4737 C CA . ILE A 1 68 ? -2.401 -8.086 -2.181 1.00 0.00 311 ILE A CA 4
ATOM 4738 C C . ILE A 1 68 ? -3.793 -8.683 -2.370 1.00 0.00 311 ILE A C 4
ATOM 4739 O O . ILE A 1 68 ? -4.502 -8.975 -1.403 1.00 0.00 311 ILE A O 4
ATOM 4755 N N . ALA A 1 69 ? -4.156 -8.887 -3.630 1.00 0.00 312 ALA A N 4
ATOM 4756 C CA . ALA A 1 69 ? -5.478 -9.359 -3.996 1.00 0.00 312 ALA A CA 4
ATOM 4757 C C . ALA A 1 69 ? -5.718 -10.803 -3.555 1.00 0.00 312 ALA A C 4
ATOM 4758 O O . ALA A 1 69 ? -6.862 -11.241 -3.432 1.00 0.00 312 ALA A O 4
ATOM 4765 N N . LEU A 1 70 ? -4.641 -11.546 -3.316 1.00 0.00 313 LEU A N 4
ATOM 4766 C CA . LEU A 1 70 ? -4.772 -12.936 -2.904 1.00 0.00 313 LEU A CA 4
ATOM 4767 C C . LEU A 1 70 ? -4.747 -13.062 -1.383 1.00 0.00 313 LEU A C 4
ATOM 4768 O O . LEU A 1 70 ? -5.356 -13.969 -0.816 1.00 0.00 313 LEU A O 4
ATOM 4784 N N . TRP A 1 71 ? -4.065 -12.134 -0.720 1.00 0.00 314 TRP A N 4
ATOM 4785 C CA . TRP A 1 71 ? -3.882 -12.230 0.719 1.00 0.00 314 TRP A CA 4
ATOM 4786 C C . TRP A 1 71 ? -5.169 -11.867 1.450 1.00 0.00 314 TRP A C 4
ATOM 4787 O O . TRP A 1 71 ? -5.585 -12.564 2.376 1.00 0.00 314 TRP A O 4
ATOM 4808 N N . CYS A 1 72 ? -5.808 -10.791 1.008 1.00 0.00 315 CYS A N 4
ATOM 4809 C CA . CYS A 1 72 ? -7.062 -10.345 1.606 1.00 0.00 315 CYS A CA 4
ATOM 4810 C C . CYS A 1 72 ? -8.165 -11.379 1.359 1.00 0.00 315 CYS A C 4
ATOM 4811 O O . CYS A 1 72 ? -9.217 -11.345 1.998 1.00 0.00 315 CYS A O 4
ATOM 4819 N N . GLU A 1 73 ? -7.918 -12.289 0.421 1.00 0.00 316 GLU A N 4
ATOM 4820 C CA . GLU A 1 73 ? -8.842 -13.383 0.152 1.00 0.00 316 GLU A CA 4
ATOM 4821 C C . GLU A 1 73 ? -8.638 -14.499 1.170 1.00 0.00 316 GLU A C 4
ATOM 4822 O O . GLU A 1 73 ? -9.595 -15.107 1.653 1.00 0.00 316 GLU A O 4
ATOM 4834 N N . SER A 1 74 ? -7.378 -14.758 1.489 1.00 0.00 317 SER A N 4
ATOM 4835 C CA . SER A 1 74 ? -7.016 -15.801 2.435 1.00 0.00 317 SER A CA 4
ATOM 4836 C C . SER A 1 74 ? -7.455 -15.436 3.853 1.00 0.00 317 SER A C 4
ATOM 4837 O O . SER A 1 74 ? -7.893 -16.292 4.622 1.00 0.00 317 SER A O 4
ATOM 4845 N N . ASN A 1 75 ? -7.344 -14.161 4.186 1.00 0.00 318 ASN A N 4
ATOM 4846 C CA . ASN A 1 75 ? -7.680 -13.685 5.522 1.00 0.00 318 ASN A CA 4
ATOM 4847 C C . ASN A 1 75 ? -8.428 -12.363 5.434 1.00 0.00 318 ASN A C 4
ATOM 4848 O O . ASN A 1 75 ? -8.029 -11.474 4.683 1.00 0.00 318 ASN A O 4
ATOM 4859 N N . GLY A 1 76 ? -9.521 -12.248 6.187 1.00 0.00 319 GLY A N 4
ATOM 4860 C CA . GLY A 1 76 ? -10.277 -11.008 6.228 1.00 0.00 319 GLY A CA 4
ATOM 4861 C C . GLY A 1 76 ? -9.492 -9.903 6.902 1.00 0.00 319 GLY A C 4
ATOM 4862 O O . GLY A 1 76 ? -9.623 -9.675 8.105 1.00 0.00 319 GLY A O 4
ATOM 4866 N N . ILE A 1 77 ? -8.670 -9.232 6.118 1.00 0.00 320 ILE A N 4
ATOM 4867 C CA . ILE A 1 77 ? -7.738 -8.244 6.630 1.00 0.00 320 ILE A CA 4
ATOM 4868 C C . ILE A 1 77 ? -8.367 -6.850 6.658 1.00 0.00 320 ILE A C 4
ATOM 4869 O O . ILE A 1 77 ? -7.871 -5.942 7.325 1.00 0.00 320 ILE A O 4
ATOM 4885 N N . GLU A 1 78 ? -9.467 -6.698 5.943 1.00 0.00 321 GLU A N 4
ATOM 4886 C CA . GLU A 1 78 ? -10.126 -5.412 5.822 1.00 0.00 321 GLU A CA 4
ATOM 4887 C C . GLU A 1 78 ? -11.402 -5.419 6.649 1.00 0.00 321 GLU A C 4
ATOM 4888 O O . GLU A 1 78 ? -12.380 -6.067 6.222 1.00 0.00 321 GLU A O 4
ATOM 4901 N N . GLY A 1 1 ? 3.036 -22.029 10.686 1.00 0.00 244 GLY A N 5
ATOM 4902 C CA . GLY A 1 1 ? 3.924 -21.011 11.296 1.00 0.00 244 GLY A CA 5
ATOM 4903 C C . GLY A 1 1 ? 4.389 -19.987 10.282 1.00 0.00 244 GLY A C 5
ATOM 4904 O O . GLY A 1 1 ? 5.588 -19.785 10.091 1.00 0.00 244 GLY A O 5
ATOM 4910 N N . SER A 1 2 ? 3.439 -19.339 9.621 1.00 0.00 245 SER A N 5
ATOM 4911 C CA . SER A 1 2 ? 3.762 -18.350 8.606 1.00 0.00 245 SER A CA 5
ATOM 4912 C C . SER A 1 2 ? 2.629 -17.342 8.441 1.00 0.00 245 SER A C 5
ATOM 4913 O O . SER A 1 2 ? 1.605 -17.642 7.831 1.00 0.00 245 SER A O 5
ATOM 4921 N N . PRO A 1 3 ? 2.789 -16.136 9.010 1.00 0.00 246 PRO A N 5
ATOM 4922 C CA . PRO A 1 3 ? 1.834 -15.042 8.824 1.00 0.00 246 PRO A CA 5
ATOM 4923 C C . PRO A 1 3 ? 2.034 -14.341 7.482 1.00 0.00 246 PRO A C 5
ATOM 4924 O O . PRO A 1 3 ? 1.303 -13.412 7.143 1.00 0.00 246 PRO A O 5
ATOM 4935 N N . GLU A 1 4 ? 3.042 -14.813 6.745 1.00 0.00 247 GLU A N 5
ATOM 4936 C CA . GLU A 1 4 ? 3.411 -14.283 5.431 1.00 0.00 247 GLU A CA 5
ATOM 4937 C C . GLU A 1 4 ? 3.525 -12.764 5.421 1.00 0.00 247 GLU A C 5
ATOM 4938 O O . GLU A 1 4 ? 2.596 -12.057 5.029 1.00 0.00 247 GLU A O 5
ATOM 4950 N N . PHE A 1 5 ? 4.666 -12.265 5.866 1.00 0.00 248 PHE A N 5
ATOM 4951 C CA . PHE A 1 5 ? 4.945 -10.844 5.788 1.00 0.00 248 PHE A CA 5
ATOM 4952 C C . PHE A 1 5 ? 6.436 -10.607 5.565 1.00 0.00 248 PHE A C 5
ATOM 4953 O O . PHE A 1 5 ? 7.174 -10.291 6.496 1.00 0.00 248 PHE A O 5
ATOM 4970 N N . PRO A 1 6 ? 6.915 -10.844 4.335 1.00 0.00 249 PRO A N 5
ATOM 4971 C CA . PRO A 1 6 ? 8.274 -10.503 3.946 1.00 0.00 249 PRO A CA 5
ATOM 4972 C C . PRO A 1 6 ? 8.360 -9.109 3.322 1.00 0.00 249 PRO A C 5
ATOM 4973 O O . PRO A 1 6 ? 9.290 -8.349 3.601 1.00 0.00 249 PRO A O 5
ATOM 4984 N N . GLU A 1 7 ? 7.368 -8.794 2.486 1.00 0.00 250 GLU A N 5
ATOM 4985 C CA . GLU A 1 7 ? 7.291 -7.536 1.757 1.00 0.00 250 GLU A CA 5
ATOM 4986 C C . GLU A 1 7 ? 6.108 -7.628 0.786 1.00 0.00 250 GLU A C 5
ATOM 4987 O O . GLU A 1 7 ? 5.367 -8.612 0.830 1.00 0.00 250 GLU A O 5
ATOM 4999 N N . TYR A 1 8 ? 5.939 -6.600 -0.053 1.00 0.00 251 TYR A N 5
ATOM 5000 C CA . TYR A 1 8 ? 4.960 -6.576 -1.156 1.00 0.00 251 TYR A CA 5
ATOM 5001 C C . TYR A 1 8 ? 3.552 -7.004 -0.726 1.00 0.00 251 TYR A C 5
ATOM 5002 O O . TYR A 1 8 ? 2.796 -7.552 -1.526 1.00 0.00 251 TYR A O 5
ATOM 5020 N N . PHE A 1 9 ? 3.175 -6.710 0.513 1.00 0.00 252 PHE A N 5
ATOM 5021 C CA . PHE A 1 9 ? 1.857 -7.098 0.997 1.00 0.00 252 PHE A CA 5
ATOM 5022 C C . PHE A 1 9 ? 1.190 -6.026 1.853 1.00 0.00 252 PHE A C 5
ATOM 5023 O O . PHE A 1 9 ? 0.288 -5.327 1.400 1.00 0.00 252 PHE A O 5
ATOM 5040 N N . ARG A 1 10 ? 1.643 -5.896 3.087 1.00 0.00 253 ARG A N 5
ATOM 5041 C CA . ARG A 1 10 ? 0.867 -5.208 4.106 1.00 0.00 253 ARG A CA 5
ATOM 5042 C C . ARG A 1 10 ? 0.913 -3.693 3.964 1.00 0.00 253 ARG A C 5
ATOM 5043 O O . ARG A 1 10 ? 1.923 -3.114 3.568 1.00 0.00 253 ARG A O 5
ATOM 5064 N N . CYS A 1 11 ? -0.208 -3.067 4.297 1.00 0.00 254 CYS A N 5
ATOM 5065 C CA . CYS A 1 11 ? -0.332 -1.623 4.259 1.00 0.00 254 CYS A CA 5
ATOM 5066 C C . CYS A 1 11 ? -0.051 -1.035 5.640 1.00 0.00 254 CYS A C 5
ATOM 5067 O O . CYS A 1 11 ? -0.714 -1.391 6.616 1.00 0.00 254 CYS A O 5
ATOM 5075 N N . PRO A 1 12 ? 0.944 -0.145 5.741 1.00 0.00 255 PRO A N 5
ATOM 5076 C CA . PRO A 1 12 ? 1.322 0.495 7.006 1.00 0.00 255 PRO A CA 5
ATOM 5077 C C . PRO A 1 12 ? 0.366 1.612 7.438 1.00 0.00 255 PRO A C 5
ATOM 5078 O O . PRO A 1 12 ? 0.651 2.334 8.393 1.00 0.00 255 PRO A O 5
ATOM 5089 N N . ILE A 1 13 ? -0.760 1.761 6.745 1.00 0.00 256 ILE A N 5
ATOM 5090 C CA . ILE A 1 13 ? -1.733 2.784 7.119 1.00 0.00 256 ILE A CA 5
ATOM 5091 C C . ILE A 1 13 ? -2.563 2.317 8.318 1.00 0.00 256 ILE A C 5
ATOM 5092 O O . ILE A 1 13 ? -2.619 2.996 9.342 1.00 0.00 256 ILE A O 5
ATOM 5108 N N . SER A 1 14 ? -3.205 1.158 8.197 1.00 0.00 257 SER A N 5
ATOM 5109 C CA . SER A 1 14 ? -3.967 0.606 9.317 1.00 0.00 257 SER A CA 5
ATOM 5110 C C . SER A 1 14 ? -3.998 -0.920 9.284 1.00 0.00 257 SER A C 5
ATOM 5111 O O . SER A 1 14 ? -4.860 -1.539 9.913 1.00 0.00 257 SER A O 5
ATOM 5119 N N . LEU A 1 15 ? -3.038 -1.516 8.574 1.00 0.00 258 LEU A N 5
ATOM 5120 C CA . LEU A 1 15 ? -2.985 -2.969 8.381 1.00 0.00 258 LEU A CA 5
ATOM 5121 C C . LEU A 1 15 ? -4.231 -3.424 7.623 1.00 0.00 258 LEU A C 5
ATOM 5122 O O . LEU A 1 15 ? -4.884 -4.401 7.982 1.00 0.00 258 LEU A O 5
ATOM 5138 N N . GLU A 1 16 ? -4.558 -2.693 6.575 1.00 0.00 259 GLU A N 5
ATOM 5139 C CA . GLU A 1 16 ? -5.692 -3.037 5.733 1.00 0.00 259 GLU A CA 5
ATOM 5140 C C . GLU A 1 16 ? -5.227 -3.882 4.554 1.00 0.00 259 GLU A C 5
ATOM 5141 O O . GLU A 1 16 ? -6.046 -4.385 3.784 1.00 0.00 259 GLU A O 5
ATOM 5153 N N . LEU A 1 17 ? -3.899 -3.985 4.409 1.00 0.00 260 LEU A N 5
ATOM 5154 C CA . LEU A 1 17 ? -3.255 -4.803 3.367 1.00 0.00 260 LEU A CA 5
ATOM 5155 C C . LEU A 1 17 ? -3.453 -4.217 1.968 1.00 0.00 260 LEU A C 5
ATOM 5156 O O . LEU A 1 17 ? -2.742 -4.584 1.041 1.00 0.00 260 LEU A O 5
ATOM 5172 N N . MET A 1 18 ? -4.402 -3.291 1.844 1.00 0.00 261 MET A N 5
ATOM 5173 C CA . MET A 1 18 ? -4.783 -2.700 0.560 1.00 0.00 261 MET A CA 5
ATOM 5174 C C . MET A 1 18 ? -5.505 -3.703 -0.337 1.00 0.00 261 MET A C 5
ATOM 5175 O O . MET A 1 18 ? -5.245 -4.904 -0.296 1.00 0.00 261 MET A O 5
ATOM 5189 N N . LYS A 1 19 ? -6.454 -3.199 -1.108 1.00 0.00 262 LYS A N 5
ATOM 5190 C CA . LYS A 1 19 ? -7.061 -3.964 -2.184 1.00 0.00 262 LYS A CA 5
ATOM 5191 C C . LYS A 1 19 ? -6.731 -3.276 -3.503 1.00 0.00 262 LYS A C 5
ATOM 5192 O O . LYS A 1 19 ? -6.508 -3.919 -4.527 1.00 0.00 262 LYS A O 5
ATOM 5211 N N . ASP A 1 20 ? -6.682 -1.948 -3.447 1.00 0.00 263 ASP A N 5
ATOM 5212 C CA . ASP A 1 20 ? -6.292 -1.128 -4.584 1.00 0.00 263 ASP A CA 5
ATOM 5213 C C . ASP A 1 20 ? -5.326 -0.047 -4.122 1.00 0.00 263 ASP A C 5
ATOM 5214 O O . ASP A 1 20 ? -5.728 0.953 -3.521 1.00 0.00 263 ASP A O 5
ATOM 5223 N N . PRO A 1 21 ? -4.031 -0.254 -4.368 1.00 0.00 264 PRO A N 5
ATOM 5224 C CA . PRO A 1 21 ? -2.996 0.687 -4.006 1.00 0.00 264 PRO A CA 5
ATOM 5225 C C . PRO A 1 21 ? -2.558 1.562 -5.172 1.00 0.00 264 PRO A C 5
ATOM 5226 O O . PRO A 1 21 ? -2.691 1.188 -6.344 1.00 0.00 264 PRO A O 5
ATOM 5237 N N . VAL A 1 22 ? -2.026 2.721 -4.843 1.00 0.00 265 VAL A N 5
ATOM 5238 C CA . VAL A 1 22 ? -1.447 3.614 -5.827 1.00 0.00 265 VAL A CA 5
ATOM 5239 C C . VAL A 1 22 ? -0.052 4.015 -5.376 1.00 0.00 265 VAL A C 5
ATOM 5240 O O . VAL A 1 22 ? 0.214 4.127 -4.179 1.00 0.00 265 VAL A O 5
ATOM 5253 N N . ILE A 1 23 ? 0.839 4.194 -6.332 1.00 0.00 266 ILE A N 5
ATOM 5254 C CA . ILE A 1 23 ? 2.219 4.520 -6.035 1.00 0.00 266 ILE A CA 5
ATOM 5255 C C . ILE A 1 23 ? 2.443 6.020 -6.148 1.00 0.00 266 ILE A C 5
ATOM 5256 O O . ILE A 1 23 ? 1.802 6.692 -6.952 1.00 0.00 266 ILE A O 5
ATOM 5272 N N . VAL A 1 24 ? 3.318 6.543 -5.311 1.00 0.00 267 VAL A N 5
ATOM 5273 C CA . VAL A 1 24 ? 3.682 7.948 -5.353 1.00 0.00 267 VAL A CA 5
ATOM 5274 C C . VAL A 1 24 ? 5.202 8.053 -5.266 1.00 0.00 267 VAL A C 5
ATOM 5275 O O . VAL A 1 24 ? 5.871 7.052 -4.988 1.00 0.00 267 VAL A O 5
ATOM 5288 N N . SER A 1 25 ? 5.753 9.240 -5.497 1.00 0.00 268 SER A N 5
ATOM 5289 C CA . SER A 1 25 ? 7.186 9.441 -5.382 1.00 0.00 268 SER A CA 5
ATOM 5290 C C . SER A 1 25 ? 7.635 9.132 -3.957 1.00 0.00 268 SER A C 5
ATOM 5291 O O . SER A 1 25 ? 6.804 9.075 -3.045 1.00 0.00 268 SER A O 5
ATOM 5299 N N . THR A 1 26 ? 8.943 8.915 -3.794 1.00 0.00 269 THR A N 5
ATOM 5300 C CA . THR A 1 26 ? 9.536 8.412 -2.550 1.00 0.00 269 THR A CA 5
ATOM 5301 C C . THR A 1 26 ? 9.561 6.887 -2.587 1.00 0.00 269 THR A C 5
ATOM 5302 O O . THR A 1 26 ? 10.407 6.246 -1.960 1.00 0.00 269 THR A O 5
ATOM 5313 N N . GLY A 1 27 ? 8.640 6.311 -3.352 1.00 0.00 270 GLY A N 5
ATOM 5314 C CA . GLY A 1 27 ? 8.617 4.875 -3.518 1.00 0.00 270 GLY A CA 5
ATOM 5315 C C . GLY A 1 27 ? 7.684 4.206 -2.539 1.00 0.00 270 GLY A C 5
ATOM 5316 O O . GLY A 1 27 ? 7.981 3.129 -2.017 1.00 0.00 270 GLY A O 5
ATOM 5320 N N . GLN A 1 28 ? 6.564 4.857 -2.267 1.00 0.00 271 GLN A N 5
ATOM 5321 C CA . GLN A 1 28 ? 5.558 4.292 -1.387 1.00 0.00 271 GLN A CA 5
ATOM 5322 C C . GLN A 1 28 ? 4.408 3.708 -2.192 1.00 0.00 271 GLN A C 5
ATOM 5323 O O . GLN A 1 28 ? 4.166 4.115 -3.329 1.00 0.00 271 GLN A O 5
ATOM 5337 N N . THR A 1 29 ? 3.727 2.733 -1.608 1.00 0.00 272 THR A N 5
ATOM 5338 C CA . THR A 1 29 ? 2.550 2.154 -2.226 1.00 0.00 272 THR A CA 5
ATOM 5339 C C . THR A 1 29 ? 1.481 1.893 -1.169 1.00 0.00 272 THR A C 5
ATOM 5340 O O . THR A 1 29 ? 1.574 0.935 -0.403 1.00 0.00 272 THR A O 5
ATOM 5351 N N . TYR A 1 30 ? 0.496 2.782 -1.101 1.00 0.00 273 TYR A N 5
ATOM 5352 C CA . TYR A 1 30 ? -0.593 2.653 -0.141 1.00 0.00 273 TYR A CA 5
ATOM 5353 C C . TYR A 1 30 ? -1.925 2.550 -0.865 1.00 0.00 273 TYR A C 5
ATOM 5354 O O . TYR A 1 30 ? -2.013 2.844 -2.058 1.00 0.00 273 TYR A O 5
ATOM 5372 N N . GLU A 1 31 ? -2.961 2.144 -0.142 1.00 0.00 274 GLU A N 5
ATOM 5373 C CA . GLU A 1 31 ? -4.298 2.081 -0.706 1.00 0.00 274 GLU A CA 5
ATOM 5374 C C . GLU A 1 31 ? -4.796 3.484 -0.990 1.00 0.00 274 GLU A C 5
ATOM 5375 O O . GLU A 1 31 ? -4.606 4.387 -0.184 1.00 0.00 274 GLU A O 5
ATOM 5387 N N . ARG A 1 32 ? -5.426 3.650 -2.141 1.00 0.00 275 ARG A N 5
ATOM 5388 C CA . ARG A 1 32 ? -5.877 4.955 -2.614 1.00 0.00 275 ARG A CA 5
ATOM 5389 C C . ARG A 1 32 ? -6.642 5.725 -1.534 1.00 0.00 275 ARG A C 5
ATOM 5390 O O . ARG A 1 32 ? -6.307 6.869 -1.225 1.00 0.00 275 ARG A O 5
ATOM 5411 N N . SER A 1 33 ? -7.635 5.081 -0.938 1.00 0.00 276 SER A N 5
ATOM 5412 C CA . SER A 1 33 ? -8.468 5.714 0.076 1.00 0.00 276 SER A CA 5
ATOM 5413 C C . SER A 1 33 ? -7.692 5.970 1.373 1.00 0.00 276 SER A C 5
ATOM 5414 O O . SER A 1 33 ? -8.178 6.656 2.270 1.00 0.00 276 SER A O 5
ATOM 5422 N N . SER A 1 34 ? -6.497 5.408 1.463 1.00 0.00 277 SER A N 5
ATOM 5423 C CA . SER A 1 34 ? -5.643 5.593 2.622 1.00 0.00 277 SER A CA 5
ATOM 5424 C C . SER A 1 34 ? -4.646 6.724 2.364 1.00 0.00 277 SER A C 5
ATOM 5425 O O . SER A 1 34 ? -4.415 7.571 3.222 1.00 0.00 277 SER A O 5
ATOM 5433 N N . ILE A 1 35 ? -4.085 6.743 1.156 1.00 0.00 278 ILE A N 5
ATOM 5434 C CA . ILE A 1 35 ? -3.040 7.699 0.804 1.00 0.00 278 ILE A CA 5
ATOM 5435 C C . ILE A 1 35 ? -3.608 9.000 0.237 1.00 0.00 278 ILE A C 5
ATOM 5436 O O . ILE A 1 35 ? -3.283 10.088 0.714 1.00 0.00 278 ILE A O 5
ATOM 5452 N N . GLN A 1 36 ? -4.477 8.893 -0.755 1.00 0.00 279 GLN A N 5
ATOM 5453 C CA . GLN A 1 36 ? -4.954 10.071 -1.464 1.00 0.00 279 GLN A CA 5
ATOM 5454 C C . GLN A 1 36 ? -5.935 10.837 -0.609 1.00 0.00 279 GLN A C 5
ATOM 5455 O O . GLN A 1 36 ? -6.231 12.001 -0.865 1.00 0.00 279 GLN A O 5
ATOM 5469 N N . LYS A 1 37 ? -6.425 10.169 0.413 1.00 0.00 280 LYS A N 5
ATOM 5470 C CA . LYS A 1 37 ? -7.233 10.805 1.425 1.00 0.00 280 LYS A CA 5
ATOM 5471 C C . LYS A 1 37 ? -6.477 11.991 2.015 1.00 0.00 280 LYS A C 5
ATOM 5472 O O . LYS A 1 37 ? -7.047 13.063 2.225 1.00 0.00 280 LYS A O 5
ATOM 5491 N N . TRP A 1 38 ? -5.183 11.804 2.257 1.00 0.00 281 TRP A N 5
ATOM 5492 C CA . TRP A 1 38 ? -4.382 12.861 2.840 1.00 0.00 281 TRP A CA 5
ATOM 5493 C C . TRP A 1 38 ? -3.580 13.619 1.773 1.00 0.00 281 TRP A C 5
ATOM 5494 O O . TRP A 1 38 ? -3.343 14.818 1.924 1.00 0.00 281 TRP A O 5
ATOM 5515 N N . LEU A 1 39 ? -3.158 12.939 0.696 1.00 0.00 282 LEU A N 5
ATOM 5516 C CA . LEU A 1 39 ? -2.477 13.627 -0.401 1.00 0.00 282 LEU A CA 5
ATOM 5517 C C . LEU A 1 39 ? -3.366 14.708 -0.994 1.00 0.00 282 LEU A C 5
ATOM 5518 O O . LEU A 1 39 ? -2.908 15.818 -1.268 1.00 0.00 282 LEU A O 5
ATOM 5534 N N . ASP A 1 40 ? -4.645 14.392 -1.175 1.00 0.00 283 ASP A N 5
ATOM 5535 C CA . ASP A 1 40 ? -5.592 15.361 -1.716 1.00 0.00 283 ASP A CA 5
ATOM 5536 C C . ASP A 1 40 ? -6.017 16.356 -0.641 1.00 0.00 283 ASP A C 5
ATOM 5537 O O . ASP A 1 40 ? -6.715 17.330 -0.919 1.00 0.00 283 ASP A O 5
ATOM 5546 N N . ALA A 1 41 ? -5.597 16.098 0.592 1.00 0.00 284 ALA A N 5
ATOM 5547 C CA . ALA A 1 41 ? -5.862 17.005 1.699 1.00 0.00 284 ALA A CA 5
ATOM 5548 C C . ALA A 1 41 ? -4.814 18.112 1.744 1.00 0.00 284 ALA A C 5
ATOM 5549 O O . ALA A 1 41 ? -5.004 19.134 2.403 1.00 0.00 284 ALA A O 5
ATOM 5556 N N . GLY A 1 42 ? -3.704 17.897 1.044 1.00 0.00 285 GLY A N 5
ATOM 5557 C CA . GLY A 1 42 ? -2.663 18.907 0.971 1.00 0.00 285 GLY A CA 5
ATOM 5558 C C . GLY A 1 42 ? -1.385 18.496 1.673 1.00 0.00 285 GLY A C 5
ATOM 5559 O O . GLY A 1 42 ? -0.418 19.260 1.713 1.00 0.00 285 GLY A O 5
ATOM 5563 N N . HIS A 1 43 ? -1.364 17.291 2.225 1.00 0.00 286 HIS A N 5
ATOM 5564 C CA . HIS A 1 43 ? -0.182 16.809 2.931 1.00 0.00 286 HIS A CA 5
ATOM 5565 C C . HIS A 1 43 ? 0.617 15.878 2.035 1.00 0.00 286 HIS A C 5
ATOM 5566 O O . HIS A 1 43 ? 0.049 15.147 1.227 1.00 0.00 286 HIS A O 5
ATOM 5580 N N . LYS A 1 44 ? 1.935 15.905 2.179 1.00 0.00 287 LYS A N 5
ATOM 5581 C CA . LYS A 1 44 ? 2.812 15.154 1.290 1.00 0.00 287 LYS A CA 5
ATOM 5582 C C . LYS A 1 44 ? 4.005 14.555 2.038 1.00 0.00 287 LYS A C 5
ATOM 5583 O O . LYS A 1 44 ? 5.150 14.961 1.844 1.00 0.00 287 LYS A O 5
ATOM 5602 N N . THR A 1 45 ? 3.730 13.591 2.902 1.00 0.00 288 THR A N 5
ATOM 5603 C CA . THR A 1 45 ? 4.771 12.901 3.654 1.00 0.00 288 THR A CA 5
ATOM 5604 C C . THR A 1 45 ? 4.470 11.403 3.735 1.00 0.00 288 THR A C 5
ATOM 5605 O O . THR A 1 45 ? 3.313 11.012 3.812 1.00 0.00 288 THR A O 5
ATOM 5616 N N . CYS A 1 46 ? 5.503 10.564 3.687 1.00 0.00 289 CYS A N 5
ATOM 5617 C CA . CYS A 1 46 ? 5.310 9.121 3.824 1.00 0.00 289 CYS A CA 5
ATOM 5618 C C . CYS A 1 46 ? 5.302 8.735 5.308 1.00 0.00 289 CYS A C 5
ATOM 5619 O O . CYS A 1 46 ? 6.256 9.015 6.021 1.00 0.00 289 CYS A O 5
ATOM 5627 N N . PRO A 1 47 ? 4.232 8.084 5.792 1.00 0.00 290 PRO A N 5
ATOM 5628 C CA . PRO A 1 47 ? 4.059 7.777 7.223 1.00 0.00 290 PRO A CA 5
ATOM 5629 C C . PRO A 1 47 ? 5.132 6.850 7.790 1.00 0.00 290 PRO A C 5
ATOM 5630 O O . PRO A 1 47 ? 5.337 6.789 9.000 1.00 0.00 290 PRO A O 5
ATOM 5641 N N . LYS A 1 48 ? 5.822 6.134 6.913 1.00 0.00 291 LYS A N 5
ATOM 5642 C CA . LYS A 1 48 ? 6.746 5.092 7.346 1.00 0.00 291 LYS A CA 5
ATOM 5643 C C . LYS A 1 48 ? 8.166 5.625 7.580 1.00 0.00 291 LYS A C 5
ATOM 5644 O O . LYS A 1 48 ? 9.023 4.904 8.093 1.00 0.00 291 LYS A O 5
ATOM 5663 N N . SER A 1 49 ? 8.416 6.879 7.212 1.00 0.00 292 SER A N 5
ATOM 5664 C CA . SER A 1 49 ? 9.735 7.484 7.424 1.00 0.00 292 SER A CA 5
ATOM 5665 C C . SER A 1 49 ? 9.653 9.011 7.531 1.00 0.00 292 SER A C 5
ATOM 5666 O O . SER A 1 49 ? 10.483 9.634 8.197 1.00 0.00 292 SER A O 5
ATOM 5674 N N . GLN A 1 50 ? 8.662 9.604 6.865 1.00 0.00 293 GLN A N 5
ATOM 5675 C CA . GLN A 1 50 ? 8.443 11.052 6.893 1.00 0.00 293 GLN A CA 5
ATOM 5676 C C . GLN A 1 50 ? 9.590 11.789 6.213 1.00 0.00 293 GLN A C 5
ATOM 5677 O O . GLN A 1 50 ? 10.108 12.776 6.730 1.00 0.00 293 GLN A O 5
ATOM 5691 N N . GLU A 1 51 ? 9.970 11.303 5.041 1.00 0.00 294 GLU A N 5
ATOM 5692 C CA . GLU A 1 51 ? 11.013 11.936 4.247 1.00 0.00 294 GLU A CA 5
ATOM 5693 C C . GLU A 1 51 ? 10.437 13.030 3.359 1.00 0.00 294 GLU A C 5
ATOM 5694 O O . GLU A 1 51 ? 11.177 13.718 2.656 1.00 0.00 294 GLU A O 5
ATOM 5706 N N . THR A 1 52 ? 9.117 13.192 3.425 1.00 0.00 295 THR A N 5
ATOM 5707 C CA . THR A 1 52 ? 8.406 14.195 2.639 1.00 0.00 295 THR A CA 5
ATOM 5708 C C . THR A 1 52 ? 8.399 13.830 1.153 1.00 0.00 295 THR A C 5
ATOM 5709 O O . THR A 1 52 ? 9.447 13.671 0.529 1.00 0.00 295 THR A O 5
ATOM 5720 N N . LEU A 1 53 ? 7.211 13.692 0.587 1.00 0.00 296 LEU A N 5
ATOM 5721 C CA . LEU A 1 53 ? 7.087 13.317 -0.808 1.00 0.00 296 LEU A CA 5
ATOM 5722 C C . LEU A 1 53 ? 7.225 14.570 -1.659 1.00 0.00 296 LEU A C 5
ATOM 5723 O O . LEU A 1 53 ? 6.230 15.219 -1.976 1.00 0.00 296 LEU A O 5
ATOM 5739 N N . LEU A 1 54 ? 8.472 14.921 -1.974 1.00 0.00 297 LEU A N 5
ATOM 5740 C CA . LEU A 1 54 ? 8.801 16.183 -2.640 1.00 0.00 297 LEU A CA 5
ATOM 5741 C C . LEU A 1 54 ? 7.897 16.426 -3.843 1.00 0.00 297 LEU A C 5
ATOM 5742 O O . LEU A 1 54 ? 7.225 17.455 -3.929 1.00 0.00 297 LEU A O 5
ATOM 5758 N N . HIS A 1 55 ? 7.868 15.473 -4.756 1.00 0.00 298 HIS A N 5
ATOM 5759 C CA . HIS A 1 55 ? 7.024 15.588 -5.932 1.00 0.00 298 HIS A CA 5
ATOM 5760 C C . HIS A 1 55 ? 5.724 14.828 -5.707 1.00 0.00 298 HIS A C 5
ATOM 5761 O O . HIS A 1 55 ? 5.693 13.600 -5.768 1.00 0.00 298 HIS A O 5
ATOM 5775 N N . ALA A 1 56 ? 4.659 15.557 -5.416 1.00 0.00 299 ALA A N 5
ATOM 5776 C CA . ALA A 1 56 ? 3.374 14.934 -5.144 1.00 0.00 299 ALA A CA 5
ATOM 5777 C C . ALA A 1 56 ? 2.653 14.601 -6.444 1.00 0.00 299 ALA A C 5
ATOM 5778 O O . ALA A 1 56 ? 1.962 15.437 -7.027 1.00 0.00 299 ALA A O 5
ATOM 5785 N N . GLY A 1 57 ? 2.851 13.378 -6.901 1.00 0.00 300 GLY A N 5
ATOM 5786 C CA . GLY A 1 57 ? 2.197 12.904 -8.100 1.00 0.00 300 GLY A CA 5
ATOM 5787 C C . GLY A 1 57 ? 1.914 11.424 -8.011 1.00 0.00 300 GLY A C 5
ATOM 5788 O O . GLY A 1 57 ? 2.746 10.664 -7.516 1.00 0.00 300 GLY A O 5
ATOM 5792 N N . LEU A 1 58 ? 0.745 11.012 -8.475 1.00 0.00 301 LEU A N 5
ATOM 5793 C CA . LEU A 1 58 ? 0.334 9.627 -8.350 1.00 0.00 301 LEU A CA 5
ATOM 5794 C C . LEU A 1 58 ? 0.795 8.825 -9.558 1.00 0.00 301 LEU A C 5
ATOM 5795 O O . LEU A 1 58 ? 0.797 9.317 -10.685 1.00 0.00 301 LEU A O 5
ATOM 5811 N N . THR A 1 59 ? 1.200 7.599 -9.307 1.00 0.00 302 THR A N 5
ATOM 5812 C CA . THR A 1 59 ? 1.623 6.687 -10.348 1.00 0.00 302 THR A CA 5
ATOM 5813 C C . THR A 1 59 ? 0.963 5.325 -10.135 1.00 0.00 302 THR A C 5
ATOM 5814 O O . THR A 1 59 ? 1.162 4.683 -9.103 1.00 0.00 302 THR A O 5
ATOM 5825 N N . PRO A 1 60 ? 0.137 4.879 -11.086 1.00 0.00 303 PRO A N 5
ATOM 5826 C CA . PRO A 1 60 ? -0.597 3.622 -10.952 1.00 0.00 303 PRO A CA 5
ATOM 5827 C C . PRO A 1 60 ? 0.321 2.403 -10.957 1.00 0.00 303 PRO A C 5
ATOM 5828 O O . PRO A 1 60 ? 1.059 2.167 -11.914 1.00 0.00 303 PRO A O 5
ATOM 5839 N N . ASN A 1 61 ? 0.274 1.635 -9.875 1.00 0.00 304 ASN A N 5
ATOM 5840 C CA . ASN A 1 61 ? 1.070 0.423 -9.771 1.00 0.00 304 ASN A CA 5
ATOM 5841 C C . ASN A 1 61 ? 0.177 -0.799 -9.967 1.00 0.00 304 ASN A C 5
ATOM 5842 O O . ASN A 1 61 ? -0.909 -0.885 -9.386 1.00 0.00 304 ASN A O 5
ATOM 5853 N N . TYR A 1 62 ? 0.596 -1.708 -10.824 1.00 0.00 305 TYR A N 5
ATOM 5854 C CA . TYR A 1 62 ? -0.106 -2.973 -10.992 1.00 0.00 305 TYR A CA 5
ATOM 5855 C C . TYR A 1 62 ? 0.485 -4.034 -10.074 1.00 0.00 305 TYR A C 5
ATOM 5856 O O . TYR A 1 62 ? -0.165 -5.034 -9.758 1.00 0.00 305 TYR A O 5
ATOM 5874 N N . VAL A 1 63 ? 1.722 -3.791 -9.646 1.00 0.00 306 VAL A N 5
ATOM 5875 C CA . VAL A 1 63 ? 2.482 -4.749 -8.848 1.00 0.00 306 VAL A CA 5
ATOM 5876 C C . VAL A 1 63 ? 1.730 -5.191 -7.594 1.00 0.00 306 VAL A C 5
ATOM 5877 O O . VAL A 1 63 ? 1.501 -6.380 -7.385 1.00 0.00 306 VAL A O 5
ATOM 5890 N N . LEU A 1 64 ? 1.309 -4.236 -6.784 1.00 0.00 307 LEU A N 5
ATOM 5891 C CA . LEU A 1 64 ? 0.840 -4.550 -5.453 1.00 0.00 307 LEU A CA 5
ATOM 5892 C C . LEU A 1 64 ? -0.587 -5.082 -5.462 1.00 0.00 307 LEU A C 5
ATOM 5893 O O . LEU A 1 64 ? -0.882 -6.047 -4.768 1.00 0.00 307 LEU A O 5
ATOM 5909 N N . LYS A 1 65 ? -1.463 -4.484 -6.270 1.00 0.00 308 LYS A N 5
ATOM 5910 C CA . LYS A 1 65 ? -2.860 -4.907 -6.327 1.00 0.00 308 LYS A CA 5
ATOM 5911 C C . LYS A 1 65 ? -2.977 -6.378 -6.726 1.00 0.00 308 LYS A C 5
ATOM 5912 O O . LYS A 1 65 ? -3.806 -7.104 -6.194 1.00 0.00 308 LYS A O 5
ATOM 5931 N N . SER A 1 66 ? -2.121 -6.814 -7.640 1.00 0.00 309 SER A N 5
ATOM 5932 C CA . SER A 1 66 ? -2.137 -8.199 -8.106 1.00 0.00 309 SER A CA 5
ATOM 5933 C C . SER A 1 66 ? -1.717 -9.161 -6.990 1.00 0.00 309 SER A C 5
ATOM 5934 O O . SER A 1 66 ? -2.100 -10.333 -6.984 1.00 0.00 309 SER A O 5
ATOM 5942 N N . LEU A 1 67 ? -0.947 -8.649 -6.041 1.00 0.00 310 LEU A N 5
ATOM 5943 C CA . LEU A 1 67 ? -0.388 -9.461 -4.968 1.00 0.00 310 LEU A CA 5
ATOM 5944 C C . LEU A 1 67 ? -1.275 -9.431 -3.726 1.00 0.00 310 LEU A C 5
ATOM 5945 O O . LEU A 1 67 ? -1.590 -10.469 -3.151 1.00 0.00 310 LEU A O 5
ATOM 5961 N N . ILE A 1 68 ? -1.680 -8.239 -3.321 1.00 0.00 311 ILE A N 5
ATOM 5962 C CA . ILE A 1 68 ? -2.494 -8.070 -2.120 1.00 0.00 311 ILE A CA 5
ATOM 5963 C C . ILE A 1 68 ? -3.886 -8.676 -2.293 1.00 0.00 311 ILE A C 5
ATOM 5964 O O . ILE A 1 68 ? -4.457 -9.231 -1.352 1.00 0.00 311 ILE A O 5
ATOM 5980 N N . ALA A 1 69 ? -4.404 -8.597 -3.513 1.00 0.00 312 ALA A N 5
ATOM 5981 C CA . ALA A 1 69 ? -5.760 -9.032 -3.814 1.00 0.00 312 ALA A CA 5
ATOM 5982 C C . ALA A 1 69 ? -5.962 -10.519 -3.527 1.00 0.00 312 ALA A C 5
ATOM 5983 O O . ALA A 1 69 ? -7.053 -10.945 -3.154 1.00 0.00 312 ALA A O 5
ATOM 5990 N N . LEU A 1 70 ? -4.901 -11.303 -3.681 1.00 0.00 313 LEU A N 5
ATOM 5991 C CA . LEU A 1 70 ? -4.988 -12.741 -3.456 1.00 0.00 313 LEU A CA 5
ATOM 5992 C C . LEU A 1 70 ? -4.838 -13.077 -1.975 1.00 0.00 313 LEU A C 5
ATOM 5993 O O . LEU A 1 70 ? -5.338 -14.101 -1.510 1.00 0.00 313 LEU A O 5
ATOM 6009 N N . TRP A 1 71 ? -4.172 -12.205 -1.228 1.00 0.00 314 TRP A N 5
ATOM 6010 C CA . TRP A 1 71 ? -3.885 -12.489 0.170 1.00 0.00 314 TRP A CA 5
ATOM 6011 C C . TRP A 1 71 ? -5.069 -12.101 1.046 1.00 0.00 314 TRP A C 5
ATOM 6012 O O . TRP A 1 71 ? -5.378 -12.784 2.021 1.00 0.00 314 TRP A O 5
ATOM 6033 N N . CYS A 1 72 ? -5.749 -11.022 0.683 1.00 0.00 315 CYS A N 5
ATOM 6034 C CA . CYS A 1 72 ? -6.942 -10.598 1.410 1.00 0.00 315 CYS A CA 5
ATOM 6035 C C . CYS A 1 72 ? -8.070 -11.611 1.213 1.00 0.00 315 CYS A C 5
ATOM 6036 O O . CYS A 1 72 ? -9.025 -11.653 1.986 1.00 0.00 315 CYS A O 5
ATOM 6044 N N . GLU A 1 73 ? -7.951 -12.424 0.169 1.00 0.00 316 GLU A N 5
ATOM 6045 C CA . GLU A 1 73 ? -8.881 -13.522 -0.058 1.00 0.00 316 GLU A CA 5
ATOM 6046 C C . GLU A 1 73 ? -8.565 -14.671 0.896 1.00 0.00 316 GLU A C 5
ATOM 6047 O O . GLU A 1 73 ? -9.453 -15.393 1.343 1.00 0.00 316 GLU A O 5
ATOM 6059 N N . SER A 1 74 ? -7.291 -14.816 1.225 1.00 0.00 317 SER A N 5
ATOM 6060 C CA . SER A 1 74 ? -6.852 -15.884 2.106 1.00 0.00 317 SER A CA 5
ATOM 6061 C C . SER A 1 74 ? -7.300 -15.619 3.540 1.00 0.00 317 SER A C 5
ATOM 6062 O O . SER A 1 74 ? -7.453 -16.548 4.334 1.00 0.00 317 SER A O 5
ATOM 6070 N N . ASN A 1 75 ? -7.507 -14.352 3.868 1.00 0.00 318 ASN A N 5
ATOM 6071 C CA . ASN A 1 75 ? -7.905 -13.975 5.213 1.00 0.00 318 ASN A CA 5
ATOM 6072 C C . ASN A 1 75 ? -8.495 -12.571 5.223 1.00 0.00 318 ASN A C 5
ATOM 6073 O O . ASN A 1 75 ? -7.928 -11.656 4.625 1.00 0.00 318 ASN A O 5
ATOM 6084 N N . GLY A 1 76 ? -9.643 -12.414 5.882 1.00 0.00 319 GLY A N 5
ATOM 6085 C CA . GLY A 1 76 ? -10.258 -11.105 6.033 1.00 0.00 319 GLY A CA 5
ATOM 6086 C C . GLY A 1 76 ? -9.372 -10.161 6.819 1.00 0.00 319 GLY A C 5
ATOM 6087 O O . GLY A 1 76 ? -9.453 -10.089 8.049 1.00 0.00 319 GLY A O 5
ATOM 6091 N N . ILE A 1 77 ? -8.527 -9.441 6.104 1.00 0.00 320 ILE A N 5
ATOM 6092 C CA . ILE A 1 77 ? -7.504 -8.613 6.716 1.00 0.00 320 ILE A CA 5
ATOM 6093 C C . ILE A 1 77 ? -8.049 -7.245 7.121 1.00 0.00 320 ILE A C 5
ATOM 6094 O O . ILE A 1 77 ? -7.595 -6.653 8.099 1.00 0.00 320 ILE A O 5
ATOM 6110 N N . GLU A 1 78 ? -9.030 -6.756 6.378 1.00 0.00 321 GLU A N 5
ATOM 6111 C CA . GLU A 1 78 ? -9.561 -5.425 6.608 1.00 0.00 321 GLU A CA 5
ATOM 6112 C C . GLU A 1 78 ? -10.729 -5.490 7.581 1.00 0.00 321 GLU A C 5
ATOM 6113 O O . GLU A 1 78 ? -11.862 -5.752 7.128 1.00 0.00 321 GLU A O 5
ATOM 6126 N N . GLY A 1 1 ? 2.231 -17.937 13.854 1.00 0.00 244 GLY A N 6
ATOM 6127 C CA . GLY A 1 1 ? 3.186 -16.810 13.790 1.00 0.00 244 GLY A CA 6
ATOM 6128 C C . GLY A 1 1 ? 2.558 -15.576 13.187 1.00 0.00 244 GLY A C 6
ATOM 6129 O O . GLY A 1 1 ? 1.422 -15.622 12.711 1.00 0.00 244 GLY A O 6
ATOM 6135 N N . SER A 1 2 ? 3.290 -14.475 13.211 1.00 0.00 245 SER A N 6
ATOM 6136 C CA . SER A 1 2 ? 2.803 -13.224 12.660 1.00 0.00 245 SER A CA 6
ATOM 6137 C C . SER A 1 2 ? 2.993 -13.202 11.146 1.00 0.00 245 SER A C 6
ATOM 6138 O O . SER A 1 2 ? 4.062 -13.556 10.643 1.00 0.00 245 SER A O 6
ATOM 6146 N N . PRO A 1 3 ? 1.953 -12.804 10.398 1.00 0.00 246 PRO A N 6
ATOM 6147 C CA . PRO A 1 3 ? 2.026 -12.678 8.944 1.00 0.00 246 PRO A CA 6
ATOM 6148 C C . PRO A 1 3 ? 2.892 -11.487 8.528 1.00 0.00 246 PRO A C 6
ATOM 6149 O O . PRO A 1 3 ? 2.380 -10.411 8.202 1.00 0.00 246 PRO A O 6
ATOM 6160 N N . GLU A 1 4 ? 4.202 -11.683 8.566 1.00 0.00 247 GLU A N 6
ATOM 6161 C CA . GLU A 1 4 ? 5.154 -10.612 8.316 1.00 0.00 247 GLU A CA 6
ATOM 6162 C C . GLU A 1 4 ? 5.513 -10.537 6.835 1.00 0.00 247 GLU A C 6
ATOM 6163 O O . GLU A 1 4 ? 6.261 -11.373 6.327 1.00 0.00 247 GLU A O 6
ATOM 6175 N N . PHE A 1 5 ? 4.962 -9.544 6.147 1.00 0.00 248 PHE A N 6
ATOM 6176 C CA . PHE A 1 5 ? 5.249 -9.326 4.732 1.00 0.00 248 PHE A CA 6
ATOM 6177 C C . PHE A 1 5 ? 5.025 -7.862 4.342 1.00 0.00 248 PHE A C 6
ATOM 6178 O O . PHE A 1 5 ? 3.966 -7.489 3.833 1.00 0.00 248 PHE A O 6
ATOM 6195 N N . PRO A 1 6 ? 6.025 -7.008 4.599 1.00 0.00 249 PRO A N 6
ATOM 6196 C CA . PRO A 1 6 ? 5.942 -5.578 4.329 1.00 0.00 249 PRO A CA 6
ATOM 6197 C C . PRO A 1 6 ? 6.516 -5.182 2.968 1.00 0.00 249 PRO A C 6
ATOM 6198 O O . PRO A 1 6 ? 6.794 -4.007 2.725 1.00 0.00 249 PRO A O 6
ATOM 6209 N N . GLU A 1 7 ? 6.699 -6.156 2.082 1.00 0.00 250 GLU A N 6
ATOM 6210 C CA . GLU A 1 7 ? 7.257 -5.874 0.766 1.00 0.00 250 GLU A CA 6
ATOM 6211 C C . GLU A 1 7 ? 6.172 -5.850 -0.304 1.00 0.00 250 GLU A C 6
ATOM 6212 O O . GLU A 1 7 ? 5.859 -4.796 -0.853 1.00 0.00 250 GLU A O 6
ATOM 6224 N N . TYR A 1 8 ? 5.590 -7.007 -0.596 1.00 0.00 251 TYR A N 6
ATOM 6225 C CA . TYR A 1 8 ? 4.640 -7.105 -1.701 1.00 0.00 251 TYR A CA 6
ATOM 6226 C C . TYR A 1 8 ? 3.269 -7.588 -1.238 1.00 0.00 251 TYR A C 6
ATOM 6227 O O . TYR A 1 8 ? 2.493 -8.123 -2.029 1.00 0.00 251 TYR A O 6
ATOM 6245 N N . PHE A 1 9 ? 2.952 -7.369 0.029 1.00 0.00 252 PHE A N 6
ATOM 6246 C CA . PHE A 1 9 ? 1.660 -7.791 0.549 1.00 0.00 252 PHE A CA 6
ATOM 6247 C C . PHE A 1 9 ? 0.989 -6.729 1.405 1.00 0.00 252 PHE A C 6
ATOM 6248 O O . PHE A 1 9 ? 0.159 -5.965 0.916 1.00 0.00 252 PHE A O 6
ATOM 6265 N N . ARG A 1 10 ? 1.346 -6.674 2.682 1.00 0.00 253 ARG A N 6
ATOM 6266 C CA . ARG A 1 10 ? 0.556 -5.908 3.631 1.00 0.00 253 ARG A CA 6
ATOM 6267 C C . ARG A 1 10 ? 0.741 -4.413 3.445 1.00 0.00 253 ARG A C 6
ATOM 6268 O O . ARG A 1 10 ? 1.843 -3.932 3.188 1.00 0.00 253 ARG A O 6
ATOM 6289 N N . CYS A 1 11 ? -0.363 -3.695 3.554 1.00 0.00 254 CYS A N 6
ATOM 6290 C CA . CYS A 1 11 ? -0.338 -2.249 3.579 1.00 0.00 254 CYS A CA 6
ATOM 6291 C C . CYS A 1 11 ? -0.026 -1.800 5.002 1.00 0.00 254 CYS A C 6
ATOM 6292 O O . CYS A 1 11 ? -0.845 -1.958 5.901 1.00 0.00 254 CYS A O 6
ATOM 6300 N N . PRO A 1 12 ? 1.184 -1.273 5.235 1.00 0.00 255 PRO A N 6
ATOM 6301 C CA . PRO A 1 12 ? 1.643 -0.901 6.578 1.00 0.00 255 PRO A CA 6
ATOM 6302 C C . PRO A 1 12 ? 0.967 0.360 7.115 1.00 0.00 255 PRO A C 6
ATOM 6303 O O . PRO A 1 12 ? 1.392 0.920 8.125 1.00 0.00 255 PRO A O 6
ATOM 6314 N N . ILE A 1 13 ? -0.087 0.796 6.440 1.00 0.00 256 ILE A N 6
ATOM 6315 C CA . ILE A 1 13 ? -0.862 1.936 6.896 1.00 0.00 256 ILE A CA 6
ATOM 6316 C C . ILE A 1 13 ? -1.699 1.531 8.103 1.00 0.00 256 ILE A C 6
ATOM 6317 O O . ILE A 1 13 ? -1.546 2.085 9.193 1.00 0.00 256 ILE A O 6
ATOM 6333 N N . SER A 1 14 ? -2.580 0.554 7.900 1.00 0.00 257 SER A N 6
ATOM 6334 C CA . SER A 1 14 ? -3.419 0.042 8.978 1.00 0.00 257 SER A CA 6
ATOM 6335 C C . SER A 1 14 ? -3.457 -1.486 8.940 1.00 0.00 257 SER A C 6
ATOM 6336 O O . SER A 1 14 ? -4.207 -2.117 9.686 1.00 0.00 257 SER A O 6
ATOM 6344 N N . LEU A 1 15 ? -2.632 -2.064 8.068 1.00 0.00 258 LEU A N 6
ATOM 6345 C CA . LEU A 1 15 ? -2.678 -3.493 7.761 1.00 0.00 258 LEU A CA 6
ATOM 6346 C C . LEU A 1 15 ? -4.061 -3.836 7.221 1.00 0.00 258 LEU A C 6
ATOM 6347 O O . LEU A 1 15 ? -4.667 -4.839 7.587 1.00 0.00 258 LEU A O 6
ATOM 6363 N N . GLU A 1 16 ? -4.552 -2.977 6.349 1.00 0.00 259 GLU A N 6
ATOM 6364 C CA . GLU A 1 16 ? -5.838 -3.186 5.714 1.00 0.00 259 GLU A CA 6
ATOM 6365 C C . GLU A 1 16 ? -5.655 -4.025 4.460 1.00 0.00 259 GLU A C 6
ATOM 6366 O O . GLU A 1 16 ? -6.628 -4.461 3.851 1.00 0.00 259 GLU A O 6
ATOM 6378 N N . LEU A 1 17 ? -4.384 -4.245 4.100 1.00 0.00 260 LEU A N 6
ATOM 6379 C CA . LEU A 1 17 ? -4.010 -5.054 2.938 1.00 0.00 260 LEU A CA 6
ATOM 6380 C C . LEU A 1 17 ? -4.709 -4.527 1.685 1.00 0.00 260 LEU A C 6
ATOM 6381 O O . LEU A 1 17 ? -5.816 -4.944 1.342 1.00 0.00 260 LEU A O 6
ATOM 6397 N N . MET A 1 18 ? -4.048 -3.583 1.043 1.00 0.00 261 MET A N 6
ATOM 6398 C CA . MET A 1 18 ? -4.528 -2.947 -0.181 1.00 0.00 261 MET A CA 6
ATOM 6399 C C . MET A 1 18 ? -4.962 -3.963 -1.240 1.00 0.00 261 MET A C 6
ATOM 6400 O O . MET A 1 18 ? -4.409 -5.055 -1.330 1.00 0.00 261 MET A O 6
ATOM 6414 N N . LYS A 1 19 ? -5.974 -3.603 -2.022 1.00 0.00 262 LYS A N 6
ATOM 6415 C CA . LYS A 1 19 ? -6.414 -4.435 -3.142 1.00 0.00 262 LYS A CA 6
ATOM 6416 C C . LYS A 1 19 ? -6.041 -3.746 -4.447 1.00 0.00 262 LYS A C 6
ATOM 6417 O O . LYS A 1 19 ? -5.505 -4.363 -5.369 1.00 0.00 262 LYS A O 6
ATOM 6436 N N . ASP A 1 20 ? -6.330 -2.455 -4.503 1.00 0.00 263 ASP A N 6
ATOM 6437 C CA . ASP A 1 20 ? -5.953 -1.615 -5.630 1.00 0.00 263 ASP A CA 6
ATOM 6438 C C . ASP A 1 20 ? -5.024 -0.523 -5.120 1.00 0.00 263 ASP A C 6
ATOM 6439 O O . ASP A 1 20 ? -5.472 0.445 -4.498 1.00 0.00 263 ASP A O 6
ATOM 6448 N N . PRO A 1 21 ? -3.715 -0.682 -5.340 1.00 0.00 264 PRO A N 6
ATOM 6449 C CA . PRO A 1 21 ? -2.710 0.208 -4.789 1.00 0.00 264 PRO A CA 6
ATOM 6450 C C . PRO A 1 21 ? -2.244 1.290 -5.757 1.00 0.00 264 PRO A C 6
ATOM 6451 O O . PRO A 1 21 ? -2.285 1.127 -6.981 1.00 0.00 264 PRO A O 6
ATOM 6462 N N . VAL A 1 22 ? -1.778 2.387 -5.194 1.00 0.00 265 VAL A N 6
ATOM 6463 C CA . VAL A 1 22 ? -1.237 3.481 -5.974 1.00 0.00 265 VAL A CA 6
ATOM 6464 C C . VAL A 1 22 ? 0.208 3.748 -5.577 1.00 0.00 265 VAL A C 6
ATOM 6465 O O . VAL A 1 22 ? 0.561 3.715 -4.395 1.00 0.00 265 VAL A O 6
ATOM 6478 N N . ILE A 1 23 ? 1.041 3.986 -6.570 1.00 0.00 266 ILE A N 6
ATOM 6479 C CA . ILE A 1 23 ? 2.437 4.287 -6.347 1.00 0.00 266 ILE A CA 6
ATOM 6480 C C . ILE A 1 23 ? 2.639 5.790 -6.446 1.00 0.00 266 ILE A C 6
ATOM 6481 O O . ILE A 1 23 ? 1.898 6.476 -7.154 1.00 0.00 266 ILE A O 6
ATOM 6497 N N . VAL A 1 24 ? 3.604 6.302 -5.714 1.00 0.00 267 VAL A N 6
ATOM 6498 C CA . VAL A 1 24 ? 3.947 7.712 -5.776 1.00 0.00 267 VAL A CA 6
ATOM 6499 C C . VAL A 1 24 ? 5.457 7.868 -5.718 1.00 0.00 267 VAL A C 6
ATOM 6500 O O . VAL A 1 24 ? 6.187 6.874 -5.659 1.00 0.00 267 VAL A O 6
ATOM 6513 N N . SER A 1 25 ? 5.923 9.107 -5.738 1.00 0.00 268 SER A N 6
ATOM 6514 C CA . SER A 1 25 ? 7.345 9.388 -5.637 1.00 0.00 268 SER A CA 6
ATOM 6515 C C . SER A 1 25 ? 7.896 8.855 -4.310 1.00 0.00 268 SER A C 6
ATOM 6516 O O . SER A 1 25 ? 7.130 8.573 -3.386 1.00 0.00 268 SER A O 6
ATOM 6524 N N . THR A 1 26 ? 9.220 8.697 -4.239 1.00 0.00 269 THR A N 6
ATOM 6525 C CA . THR A 1 26 ? 9.892 8.059 -3.101 1.00 0.00 269 THR A CA 6
ATOM 6526 C C . THR A 1 26 ? 9.800 6.531 -3.215 1.00 0.00 269 THR A C 6
ATOM 6527 O O . THR A 1 26 ? 10.650 5.800 -2.693 1.00 0.00 269 THR A O 6
ATOM 6538 N N . GLY A 1 27 ? 8.773 6.053 -3.913 1.00 0.00 270 GLY A N 6
ATOM 6539 C CA . GLY A 1 27 ? 8.658 4.629 -4.176 1.00 0.00 270 GLY A CA 6
ATOM 6540 C C . GLY A 1 27 ? 7.614 3.960 -3.308 1.00 0.00 270 GLY A C 6
ATOM 6541 O O . GLY A 1 27 ? 7.738 2.787 -2.956 1.00 0.00 270 GLY A O 6
ATOM 6545 N N . GLN A 1 28 ? 6.590 4.711 -2.952 1.00 0.00 271 GLN A N 6
ATOM 6546 C CA . GLN A 1 28 ? 5.512 4.203 -2.116 1.00 0.00 271 GLN A CA 6
ATOM 6547 C C . GLN A 1 28 ? 4.426 3.535 -2.953 1.00 0.00 271 GLN A C 6
ATOM 6548 O O . GLN A 1 28 ? 4.007 4.086 -3.961 1.00 0.00 271 GLN A O 6
ATOM 6562 N N . THR A 1 29 ? 3.972 2.352 -2.539 1.00 0.00 272 THR A N 6
ATOM 6563 C CA . THR A 1 29 ? 2.783 1.754 -3.138 1.00 0.00 272 THR A CA 6
ATOM 6564 C C . THR A 1 29 ? 1.845 1.222 -2.058 1.00 0.00 272 THR A C 6
ATOM 6565 O O . THR A 1 29 ? 2.047 0.129 -1.540 1.00 0.00 272 THR A O 6
ATOM 6576 N N . TYR A 1 30 ? 0.821 2.009 -1.731 1.00 0.00 273 TYR A N 6
ATOM 6577 C CA . TYR A 1 30 ? -0.176 1.621 -0.734 1.00 0.00 273 TYR A CA 6
ATOM 6578 C C . TYR A 1 30 ? -1.571 1.872 -1.295 1.00 0.00 273 TYR A C 6
ATOM 6579 O O . TYR A 1 30 ? -1.707 2.369 -2.414 1.00 0.00 273 TYR A O 6
ATOM 6597 N N . GLU A 1 31 ? -2.602 1.540 -0.532 1.00 0.00 274 GLU A N 6
ATOM 6598 C CA . GLU A 1 31 ? -3.972 1.732 -0.993 1.00 0.00 274 GLU A CA 6
ATOM 6599 C C . GLU A 1 31 ? -4.347 3.213 -0.969 1.00 0.00 274 GLU A C 6
ATOM 6600 O O . GLU A 1 31 ? -3.985 3.941 -0.043 1.00 0.00 274 GLU A O 6
ATOM 6612 N N . ARG A 1 32 ? -5.084 3.644 -1.991 1.00 0.00 275 ARG A N 6
ATOM 6613 C CA . ARG A 1 32 ? -5.408 5.058 -2.180 1.00 0.00 275 ARG A CA 6
ATOM 6614 C C . ARG A 1 32 ? -6.152 5.642 -0.979 1.00 0.00 275 ARG A C 6
ATOM 6615 O O . ARG A 1 32 ? -5.897 6.774 -0.580 1.00 0.00 275 ARG A O 6
ATOM 6636 N N . SER A 1 33 ? -7.042 4.857 -0.384 1.00 0.00 276 SER A N 6
ATOM 6637 C CA . SER A 1 33 ? -7.850 5.327 0.733 1.00 0.00 276 SER A CA 6
ATOM 6638 C C . SER A 1 33 ? -7.007 5.482 2.000 1.00 0.00 276 SER A C 6
ATOM 6639 O O . SER A 1 33 ? -7.456 6.055 2.988 1.00 0.00 276 SER A O 6
ATOM 6647 N N . SER A 1 34 ? -5.789 4.963 1.963 1.00 0.00 277 SER A N 6
ATOM 6648 C CA . SER A 1 34 ? -4.880 5.070 3.086 1.00 0.00 277 SER A CA 6
ATOM 6649 C C . SER A 1 34 ? -3.940 6.258 2.888 1.00 0.00 277 SER A C 6
ATOM 6650 O O . SER A 1 34 ? -3.730 7.061 3.794 1.00 0.00 277 SER A O 6
ATOM 6658 N N . ILE A 1 35 ? -3.398 6.368 1.683 1.00 0.00 278 ILE A N 6
ATOM 6659 C CA . ILE A 1 35 ? -2.451 7.431 1.353 1.00 0.00 278 ILE A CA 6
ATOM 6660 C C . ILE A 1 35 ? -3.152 8.764 1.116 1.00 0.00 278 ILE A C 6
ATOM 6661 O O . ILE A 1 35 ? -2.796 9.774 1.725 1.00 0.00 278 ILE A O 6
ATOM 6677 N N . GLN A 1 36 ? -4.162 8.769 0.265 1.00 0.00 279 GLN A N 6
ATOM 6678 C CA . GLN A 1 36 ? -4.792 10.018 -0.128 1.00 0.00 279 GLN A CA 6
ATOM 6679 C C . GLN A 1 36 ? -5.642 10.545 0.998 1.00 0.00 279 GLN A C 6
ATOM 6680 O O . GLN A 1 36 ? -6.002 11.716 1.029 1.00 0.00 279 GLN A O 6
ATOM 6694 N N . LYS A 1 37 ? -5.936 9.665 1.933 1.00 0.00 280 LYS A N 6
ATOM 6695 C CA . LYS A 1 37 ? -6.572 10.039 3.168 1.00 0.00 280 LYS A CA 6
ATOM 6696 C C . LYS A 1 37 ? -5.797 11.181 3.826 1.00 0.00 280 LYS A C 6
ATOM 6697 O O . LYS A 1 37 ? -6.387 12.140 4.320 1.00 0.00 280 LYS A O 6
ATOM 6716 N N . TRP A 1 38 ? -4.468 11.086 3.805 1.00 0.00 281 TRP A N 6
ATOM 6717 C CA . TRP A 1 38 ? -3.646 12.113 4.415 1.00 0.00 281 TRP A CA 6
ATOM 6718 C C . TRP A 1 38 ? -3.116 13.109 3.371 1.00 0.00 281 TRP A C 6
ATOM 6719 O O . TRP A 1 38 ? -2.902 14.282 3.689 1.00 0.00 281 TRP A O 6
ATOM 6740 N N . LEU A 1 39 ? -2.893 12.656 2.129 1.00 0.00 282 LEU A N 6
ATOM 6741 C CA . LEU A 1 39 ? -2.503 13.573 1.052 1.00 0.00 282 LEU A CA 6
ATOM 6742 C C . LEU A 1 39 ? -3.562 14.645 0.851 1.00 0.00 282 LEU A C 6
ATOM 6743 O O . LEU A 1 39 ? -3.248 15.819 0.655 1.00 0.00 282 LEU A O 6
ATOM 6759 N N . ASP A 1 40 ? -4.821 14.235 0.895 1.00 0.00 283 ASP A N 6
ATOM 6760 C CA . ASP A 1 40 ? -5.927 15.167 0.727 1.00 0.00 283 ASP A CA 6
ATOM 6761 C C . ASP A 1 40 ? -6.245 15.866 2.043 1.00 0.00 283 ASP A C 6
ATOM 6762 O O . ASP A 1 40 ? -7.108 16.745 2.102 1.00 0.00 283 ASP A O 6
ATOM 6771 N N . ALA A 1 41 ? -5.543 15.462 3.096 1.00 0.00 284 ALA A N 6
ATOM 6772 C CA . ALA A 1 41 ? -5.661 16.103 4.395 1.00 0.00 284 ALA A CA 6
ATOM 6773 C C . ALA A 1 41 ? -4.755 17.324 4.455 1.00 0.00 284 ALA A C 6
ATOM 6774 O O . ALA A 1 41 ? -5.132 18.366 4.991 1.00 0.00 284 ALA A O 6
ATOM 6781 N N . GLY A 1 42 ? -3.556 17.188 3.897 1.00 0.00 285 GLY A N 6
ATOM 6782 C CA . GLY A 1 42 ? -2.641 18.311 3.834 1.00 0.00 285 GLY A CA 6
ATOM 6783 C C . GLY A 1 42 ? -1.213 17.945 4.196 1.00 0.00 285 GLY A C 6
ATOM 6784 O O . GLY A 1 42 ? -0.469 18.783 4.705 1.00 0.00 285 GLY A O 6
ATOM 6788 N N . HIS A 1 43 ? -0.825 16.700 3.943 1.00 0.00 286 HIS A N 6
ATOM 6789 C CA . HIS A 1 43 ? 0.546 16.252 4.200 1.00 0.00 286 HIS A CA 6
ATOM 6790 C C . HIS A 1 43 ? 1.026 15.379 3.053 1.00 0.00 286 HIS A C 6
ATOM 6791 O O . HIS A 1 43 ? 0.218 14.887 2.270 1.00 0.00 286 HIS A O 6
ATOM 6805 N N . LYS A 1 44 ? 2.338 15.197 2.949 1.00 0.00 287 LYS A N 6
ATOM 6806 C CA . LYS A 1 44 ? 2.911 14.378 1.889 1.00 0.00 287 LYS A CA 6
ATOM 6807 C C . LYS A 1 44 ? 4.273 13.805 2.291 1.00 0.00 287 LYS A C 6
ATOM 6808 O O . LYS A 1 44 ? 5.318 14.252 1.817 1.00 0.00 287 LYS A O 6
ATOM 6827 N N . THR A 1 45 ? 4.250 12.815 3.171 1.00 0.00 288 THR A N 6
ATOM 6828 C CA . THR A 1 45 ? 5.466 12.166 3.642 1.00 0.00 288 THR A CA 6
ATOM 6829 C C . THR A 1 45 ? 5.264 10.652 3.727 1.00 0.00 288 THR A C 6
ATOM 6830 O O . THR A 1 45 ? 4.216 10.195 4.172 1.00 0.00 288 THR A O 6
ATOM 6841 N N . CYS A 1 46 ? 6.258 9.875 3.300 1.00 0.00 289 CYS A N 6
ATOM 6842 C CA . CYS A 1 46 ? 6.190 8.420 3.419 1.00 0.00 289 CYS A CA 6
ATOM 6843 C C . CYS A 1 46 ? 6.217 8.004 4.887 1.00 0.00 289 CYS A C 6
ATOM 6844 O O . CYS A 1 46 ? 7.157 8.325 5.606 1.00 0.00 289 CYS A O 6
ATOM 6852 N N . PRO A 1 47 ? 5.201 7.254 5.341 1.00 0.00 290 PRO A N 6
ATOM 6853 C CA . PRO A 1 47 ? 5.013 6.929 6.766 1.00 0.00 290 PRO A CA 6
ATOM 6854 C C . PRO A 1 47 ? 6.085 5.994 7.339 1.00 0.00 290 PRO A C 6
ATOM 6855 O O . PRO A 1 47 ? 6.006 5.593 8.496 1.00 0.00 290 PRO A O 6
ATOM 6866 N N . LYS A 1 48 ? 7.081 5.651 6.533 1.00 0.00 291 LYS A N 6
ATOM 6867 C CA . LYS A 1 48 ? 8.133 4.744 6.982 1.00 0.00 291 LYS A CA 6
ATOM 6868 C C . LYS A 1 48 ? 9.323 5.517 7.532 1.00 0.00 291 LYS A C 6
ATOM 6869 O O . LYS A 1 48 ? 10.026 5.043 8.423 1.00 0.00 291 LYS A O 6
ATOM 6888 N N . SER A 1 49 ? 9.541 6.708 6.996 1.00 0.00 292 SER A N 6
ATOM 6889 C CA . SER A 1 49 ? 10.715 7.498 7.344 1.00 0.00 292 SER A CA 6
ATOM 6890 C C . SER A 1 49 ? 10.371 8.979 7.408 1.00 0.00 292 SER A C 6
ATOM 6891 O O . SER A 1 49 ? 11.187 9.790 7.848 1.00 0.00 292 SER A O 6
ATOM 6899 N N . GLN A 1 50 ? 9.164 9.319 6.951 1.00 0.00 293 GLN A N 6
ATOM 6900 C CA . GLN A 1 50 ? 8.678 10.683 6.928 1.00 0.00 293 GLN A CA 6
ATOM 6901 C C . GLN A 1 50 ? 9.400 11.476 5.849 1.00 0.00 293 GLN A C 6
ATOM 6902 O O . GLN A 1 50 ? 9.558 12.693 5.943 1.00 0.00 293 GLN A O 6
ATOM 6916 N N . GLU A 1 51 ? 9.821 10.764 4.816 1.00 0.00 294 GLU A N 6
ATOM 6917 C CA . GLU A 1 51 ? 10.405 11.378 3.639 1.00 0.00 294 GLU A CA 6
ATOM 6918 C C . GLU A 1 51 ? 9.320 12.103 2.863 1.00 0.00 294 GLU A C 6
ATOM 6919 O O . GLU A 1 51 ? 8.337 11.491 2.439 1.00 0.00 294 GLU A O 6
ATOM 6931 N N . THR A 1 52 ? 9.481 13.402 2.712 1.00 0.00 295 THR A N 6
ATOM 6932 C CA . THR A 1 52 ? 8.520 14.208 1.987 1.00 0.00 295 THR A CA 6
ATOM 6933 C C . THR A 1 52 ? 8.487 13.794 0.518 1.00 0.00 295 THR A C 6
ATOM 6934 O O . THR A 1 52 ? 9.516 13.797 -0.156 1.00 0.00 295 THR A O 6
ATOM 6945 N N . LEU A 1 53 ? 7.307 13.430 0.033 1.00 0.00 296 LEU A N 6
ATOM 6946 C CA . LEU A 1 53 ? 7.155 12.981 -1.350 1.00 0.00 296 LEU A CA 6
ATOM 6947 C C . LEU A 1 53 ? 7.410 14.141 -2.312 1.00 0.00 296 LEU A C 6
ATOM 6948 O O . LEU A 1 53 ? 7.724 13.930 -3.486 1.00 0.00 296 LEU A O 6
ATOM 6964 N N . LEU A 1 54 ? 7.282 15.364 -1.783 1.00 0.00 297 LEU A N 6
ATOM 6965 C CA . LEU A 1 54 ? 7.497 16.602 -2.539 1.00 0.00 297 LEU A CA 6
ATOM 6966 C C . LEU A 1 54 ? 6.416 16.787 -3.595 1.00 0.00 297 LEU A C 6
ATOM 6967 O O . LEU A 1 54 ? 5.436 17.503 -3.374 1.00 0.00 297 LEU A O 6
ATOM 6983 N N . HIS A 1 55 ? 6.590 16.124 -4.726 1.00 0.00 298 HIS A N 6
ATOM 6984 C CA . HIS A 1 55 ? 5.620 16.175 -5.804 1.00 0.00 298 HIS A CA 6
ATOM 6985 C C . HIS A 1 55 ? 4.636 15.028 -5.650 1.00 0.00 298 HIS A C 6
ATOM 6986 O O . HIS A 1 55 ? 4.993 13.861 -5.837 1.00 0.00 298 HIS A O 6
ATOM 7000 N N . ALA A 1 56 ? 3.409 15.353 -5.283 1.00 0.00 299 ALA A N 6
ATOM 7001 C CA . ALA A 1 56 ? 2.401 14.337 -5.053 1.00 0.00 299 ALA A CA 6
ATOM 7002 C C . ALA A 1 56 ? 1.671 13.987 -6.345 1.00 0.00 299 ALA A C 6
ATOM 7003 O O . ALA A 1 56 ? 0.688 14.629 -6.723 1.00 0.00 299 ALA A O 6
ATOM 7010 N N . GLY A 1 57 ? 2.174 12.965 -7.016 1.00 0.00 300 GLY A N 6
ATOM 7011 C CA . GLY A 1 57 ? 1.540 12.450 -8.210 1.00 0.00 300 GLY A CA 6
ATOM 7012 C C . GLY A 1 57 ? 1.396 10.949 -8.129 1.00 0.00 300 GLY A C 6
ATOM 7013 O O . GLY A 1 57 ? 2.392 10.237 -7.982 1.00 0.00 300 GLY A O 6
ATOM 7017 N N . LEU A 1 58 ? 0.165 10.468 -8.197 1.00 0.00 301 LEU A N 6
ATOM 7018 C CA . LEU A 1 58 ? -0.098 9.051 -8.009 1.00 0.00 301 LEU A CA 6
ATOM 7019 C C . LEU A 1 58 ? -0.096 8.306 -9.333 1.00 0.00 301 LEU A C 6
ATOM 7020 O O . LEU A 1 58 ? -0.454 8.851 -10.375 1.00 0.00 301 LEU A O 6
ATOM 7036 N N . THR A 1 59 ? 0.339 7.065 -9.275 1.00 0.00 302 THR A N 6
ATOM 7037 C CA . THR A 1 59 ? 0.462 6.221 -10.443 1.00 0.00 302 THR A CA 6
ATOM 7038 C C . THR A 1 59 ? 0.057 4.783 -10.098 1.00 0.00 302 THR A C 6
ATOM 7039 O O . THR A 1 59 ? 0.473 4.251 -9.079 1.00 0.00 302 THR A O 6
ATOM 7050 N N . PRO A 1 60 ? -0.789 4.144 -10.915 1.00 0.00 303 PRO A N 6
ATOM 7051 C CA . PRO A 1 60 ? -1.224 2.764 -10.664 1.00 0.00 303 PRO A CA 6
ATOM 7052 C C . PRO A 1 60 ? -0.069 1.765 -10.748 1.00 0.00 303 PRO A C 6
ATOM 7053 O O . PRO A 1 60 ? 0.560 1.618 -11.797 1.00 0.00 303 PRO A O 6
ATOM 7064 N N . ASN A 1 61 ? 0.217 1.089 -9.638 1.00 0.00 304 ASN A N 6
ATOM 7065 C CA . ASN A 1 61 ? 1.277 0.085 -9.611 1.00 0.00 304 ASN A CA 6
ATOM 7066 C C . ASN A 1 61 ? 0.694 -1.285 -9.931 1.00 0.00 304 ASN A C 6
ATOM 7067 O O . ASN A 1 61 ? -0.147 -1.803 -9.192 1.00 0.00 304 ASN A O 6
ATOM 7078 N N . TYR A 1 62 ? 1.147 -1.870 -11.025 1.00 0.00 305 TYR A N 6
ATOM 7079 C CA . TYR A 1 62 ? 0.560 -3.098 -11.535 1.00 0.00 305 TYR A CA 6
ATOM 7080 C C . TYR A 1 62 ? 1.211 -4.351 -10.950 1.00 0.00 305 TYR A C 6
ATOM 7081 O O . TYR A 1 62 ? 0.680 -5.451 -11.100 1.00 0.00 305 TYR A O 6
ATOM 7099 N N . VAL A 1 63 ? 2.340 -4.195 -10.264 1.00 0.00 306 VAL A N 6
ATOM 7100 C CA . VAL A 1 63 ? 3.044 -5.352 -9.711 1.00 0.00 306 VAL A CA 6
ATOM 7101 C C . VAL A 1 63 ? 2.342 -5.878 -8.463 1.00 0.00 306 VAL A C 6
ATOM 7102 O O . VAL A 1 63 ? 2.327 -7.079 -8.200 1.00 0.00 306 VAL A O 6
ATOM 7115 N N . LEU A 1 64 ? 1.731 -4.971 -7.724 1.00 0.00 307 LEU A N 6
ATOM 7116 C CA . LEU A 1 64 ? 1.234 -5.275 -6.397 1.00 0.00 307 LEU A CA 6
ATOM 7117 C C . LEU A 1 64 ? -0.189 -5.821 -6.442 1.00 0.00 307 LEU A C 6
ATOM 7118 O O . LEU A 1 64 ? -0.491 -6.819 -5.794 1.00 0.00 307 LEU A O 6
ATOM 7134 N N . LYS A 1 65 ? -1.034 -5.170 -7.239 1.00 0.00 308 LYS A N 6
ATOM 7135 C CA . LYS A 1 65 ? -2.467 -5.462 -7.314 1.00 0.00 308 LYS A CA 6
ATOM 7136 C C . LYS A 1 65 ? -2.762 -6.962 -7.384 1.00 0.00 308 LYS A C 6
ATOM 7137 O O . LYS A 1 65 ? -3.491 -7.488 -6.553 1.00 0.00 308 LYS A O 6
ATOM 7156 N N . SER A 1 66 ? -2.172 -7.645 -8.357 1.00 0.00 309 SER A N 6
ATOM 7157 C CA . SER A 1 66 ? -2.448 -9.060 -8.579 1.00 0.00 309 SER A CA 6
ATOM 7158 C C . SER A 1 66 ? -2.061 -9.919 -7.368 1.00 0.00 309 SER A C 6
ATOM 7159 O O . SER A 1 66 ? -2.708 -10.928 -7.082 1.00 0.00 309 SER A O 6
ATOM 7167 N N . LEU A 1 67 ? -1.028 -9.499 -6.648 1.00 0.00 310 LEU A N 6
ATOM 7168 C CA . LEU A 1 67 ? -0.503 -10.283 -5.536 1.00 0.00 310 LEU A CA 6
ATOM 7169 C C . LEU A 1 67 ? -1.262 -9.991 -4.242 1.00 0.00 310 LEU A C 6
ATOM 7170 O O . LEU A 1 67 ? -1.539 -10.893 -3.457 1.00 0.00 310 LEU A O 6
ATOM 7186 N N . ILE A 1 68 ? -1.612 -8.735 -4.027 1.00 0.00 311 ILE A N 6
ATOM 7187 C CA . ILE A 1 68 ? -2.335 -8.339 -2.821 1.00 0.00 311 ILE A CA 6
ATOM 7188 C C . ILE A 1 68 ? -3.809 -8.721 -2.909 1.00 0.00 311 ILE A C 6
ATOM 7189 O O . ILE A 1 68 ? -4.439 -9.056 -1.904 1.00 0.00 311 ILE A O 6
ATOM 7205 N N . ALA A 1 69 ? -4.345 -8.704 -4.123 1.00 0.00 312 ALA A N 6
ATOM 7206 C CA . ALA A 1 69 ? -5.758 -8.970 -4.347 1.00 0.00 312 ALA A CA 6
ATOM 7207 C C . ALA A 1 69 ? -6.110 -10.431 -4.069 1.00 0.00 312 ALA A C 6
ATOM 7208 O O . ALA A 1 69 ? -7.285 -10.784 -3.955 1.00 0.00 312 ALA A O 6
ATOM 7215 N N . LEU A 1 70 ? -5.096 -11.283 -3.957 1.00 0.00 313 LEU A N 6
ATOM 7216 C CA . LEU A 1 70 ? -5.326 -12.689 -3.658 1.00 0.00 313 LEU A CA 6
ATOM 7217 C C . LEU A 1 70 ? -5.274 -12.934 -2.151 1.00 0.00 313 LEU A C 6
ATOM 7218 O O . LEU A 1 70 ? -5.961 -13.816 -1.635 1.00 0.00 313 LEU A O 6
ATOM 7234 N N . TRP A 1 71 ? -4.483 -12.134 -1.441 1.00 0.00 314 TRP A N 6
ATOM 7235 C CA . TRP A 1 71 ? -4.285 -12.352 -0.014 1.00 0.00 314 TRP A CA 6
ATOM 7236 C C . TRP A 1 71 ? -5.475 -11.822 0.777 1.00 0.00 314 TRP A C 6
ATOM 7237 O O . TRP A 1 71 ? -6.029 -12.524 1.626 1.00 0.00 314 TRP A O 6
ATOM 7258 N N . CYS A 1 72 ? -5.871 -10.585 0.490 1.00 0.00 315 CYS A N 6
ATOM 7259 C CA . CYS A 1 72 ? -7.007 -9.964 1.167 1.00 0.00 315 CYS A CA 6
ATOM 7260 C C . CYS A 1 72 ? -8.265 -10.808 0.981 1.00 0.00 315 CYS A C 6
ATOM 7261 O O . CYS A 1 72 ? -9.096 -10.920 1.883 1.00 0.00 315 CYS A O 6
ATOM 7269 N N . GLU A 1 73 ? -8.369 -11.420 -0.192 1.00 0.00 316 GLU A N 6
ATOM 7270 C CA . GLU A 1 73 ? -9.486 -12.289 -0.533 1.00 0.00 316 GLU A CA 6
ATOM 7271 C C . GLU A 1 73 ? -9.542 -13.501 0.398 1.00 0.00 316 GLU A C 6
ATOM 7272 O O . GLU A 1 73 ? -10.616 -13.971 0.766 1.00 0.00 316 GLU A O 6
ATOM 7284 N N . SER A 1 74 ? -8.376 -13.981 0.798 1.00 0.00 317 SER A N 6
ATOM 7285 C CA . SER A 1 74 ? -8.283 -15.212 1.566 1.00 0.00 317 SER A CA 6
ATOM 7286 C C . SER A 1 74 ? -8.811 -15.029 2.988 1.00 0.00 317 SER A C 6
ATOM 7287 O O . SER A 1 74 ? -9.508 -15.896 3.514 1.00 0.00 317 SER A O 6
ATOM 7295 N N . ASN A 1 75 ? -8.504 -13.893 3.600 1.00 0.00 318 ASN A N 6
ATOM 7296 C CA . ASN A 1 75 ? -8.800 -13.702 5.020 1.00 0.00 318 ASN A CA 6
ATOM 7297 C C . ASN A 1 75 ? -9.932 -12.709 5.263 1.00 0.00 318 ASN A C 6
ATOM 7298 O O . ASN A 1 75 ? -10.509 -12.685 6.350 1.00 0.00 318 ASN A O 6
ATOM 7309 N N . GLY A 1 76 ? -10.256 -11.895 4.262 1.00 0.00 319 GLY A N 6
ATOM 7310 C CA . GLY A 1 76 ? -11.225 -10.829 4.472 1.00 0.00 319 GLY A CA 6
ATOM 7311 C C . GLY A 1 76 ? -10.692 -9.815 5.461 1.00 0.00 319 GLY A C 6
ATOM 7312 O O . GLY A 1 76 ? -11.342 -9.491 6.455 1.00 0.00 319 GLY A O 6
ATOM 7316 N N . ILE A 1 77 ? -9.494 -9.330 5.176 1.00 0.00 320 ILE A N 6
ATOM 7317 C CA . ILE A 1 77 ? -8.732 -8.507 6.107 1.00 0.00 320 ILE A CA 6
ATOM 7318 C C . ILE A 1 77 ? -9.345 -7.114 6.291 1.00 0.00 320 ILE A C 6
ATOM 7319 O O . ILE A 1 77 ? -9.441 -6.613 7.414 1.00 0.00 320 ILE A O 6
ATOM 7335 N N . GLU A 1 78 ? -9.775 -6.507 5.196 1.00 0.00 321 GLU A N 6
ATOM 7336 C CA . GLU A 1 78 ? -10.320 -5.161 5.226 1.00 0.00 321 GLU A CA 6
ATOM 7337 C C . GLU A 1 78 ? -11.839 -5.230 5.171 1.00 0.00 321 GLU A C 6
ATOM 7338 O O . GLU A 1 78 ? -12.370 -5.682 4.133 1.00 0.00 321 GLU A O 6
ATOM 7351 N N . GLY A 1 1 ? 6.336 -20.400 3.906 1.00 0.00 244 GLY A N 7
ATOM 7352 C CA . GLY A 1 1 ? 5.273 -19.395 3.671 1.00 0.00 244 GLY A CA 7
ATOM 7353 C C . GLY A 1 1 ? 4.573 -19.009 4.956 1.00 0.00 244 GLY A C 7
ATOM 7354 O O . GLY A 1 1 ? 4.015 -19.862 5.645 1.00 0.00 244 GLY A O 7
ATOM 7360 N N . SER A 1 2 ? 4.623 -17.732 5.298 1.00 0.00 245 SER A N 7
ATOM 7361 C CA . SER A 1 2 ? 3.987 -17.230 6.504 1.00 0.00 245 SER A CA 7
ATOM 7362 C C . SER A 1 2 ? 3.126 -16.011 6.166 1.00 0.00 245 SER A C 7
ATOM 7363 O O . SER A 1 2 ? 3.260 -15.451 5.075 1.00 0.00 245 SER A O 7
ATOM 7371 N N . PRO A 1 3 ? 2.213 -15.601 7.074 1.00 0.00 246 PRO A N 7
ATOM 7372 C CA . PRO A 1 3 ? 1.414 -14.377 6.898 1.00 0.00 246 PRO A CA 7
ATOM 7373 C C . PRO A 1 3 ? 2.298 -13.170 6.586 1.00 0.00 246 PRO A C 7
ATOM 7374 O O . PRO A 1 3 ? 1.986 -12.378 5.689 1.00 0.00 246 PRO A O 7
ATOM 7385 N N . GLU A 1 4 ? 3.384 -13.040 7.355 1.00 0.00 247 GLU A N 7
ATOM 7386 C CA . GLU A 1 4 ? 4.482 -12.120 7.046 1.00 0.00 247 GLU A CA 7
ATOM 7387 C C . GLU A 1 4 ? 4.115 -10.655 7.337 1.00 0.00 247 GLU A C 7
ATOM 7388 O O . GLU A 1 4 ? 4.641 -10.060 8.276 1.00 0.00 247 GLU A O 7
ATOM 7400 N N . PHE A 1 5 ? 3.230 -10.083 6.511 1.00 0.00 248 PHE A N 7
ATOM 7401 C CA . PHE A 1 5 ? 2.735 -8.702 6.680 1.00 0.00 248 PHE A CA 7
ATOM 7402 C C . PHE A 1 5 ? 3.767 -7.578 6.394 1.00 0.00 248 PHE A C 7
ATOM 7403 O O . PHE A 1 5 ? 3.544 -6.458 6.846 1.00 0.00 248 PHE A O 7
ATOM 7420 N N . PRO A 1 6 ? 4.876 -7.784 5.646 1.00 0.00 249 PRO A N 7
ATOM 7421 C CA . PRO A 1 6 ? 5.887 -6.753 5.477 1.00 0.00 249 PRO A CA 7
ATOM 7422 C C . PRO A 1 6 ? 5.842 -6.052 4.115 1.00 0.00 249 PRO A C 7
ATOM 7423 O O . PRO A 1 6 ? 5.573 -6.682 3.089 1.00 0.00 249 PRO A O 7
ATOM 7434 N N . GLU A 1 7 ? 6.102 -4.745 4.137 1.00 0.00 250 GLU A N 7
ATOM 7435 C CA . GLU A 1 7 ? 6.317 -3.935 2.932 1.00 0.00 250 GLU A CA 7
ATOM 7436 C C . GLU A 1 7 ? 5.191 -4.056 1.901 1.00 0.00 250 GLU A C 7
ATOM 7437 O O . GLU A 1 7 ? 4.251 -3.265 1.904 1.00 0.00 250 GLU A O 7
ATOM 7449 N N . TYR A 1 8 ? 5.299 -5.049 1.024 1.00 0.00 251 TYR A N 7
ATOM 7450 C CA . TYR A 1 8 ? 4.361 -5.210 -0.077 1.00 0.00 251 TYR A CA 7
ATOM 7451 C C . TYR A 1 8 ? 2.989 -5.671 0.416 1.00 0.00 251 TYR A C 7
ATOM 7452 O O . TYR A 1 8 ? 1.972 -5.340 -0.177 1.00 0.00 251 TYR A O 7
ATOM 7470 N N . PHE A 1 9 ? 2.951 -6.406 1.519 1.00 0.00 252 PHE A N 7
ATOM 7471 C CA . PHE A 1 9 ? 1.679 -6.915 2.023 1.00 0.00 252 PHE A CA 7
ATOM 7472 C C . PHE A 1 9 ? 0.880 -5.851 2.765 1.00 0.00 252 PHE A C 7
ATOM 7473 O O . PHE A 1 9 ? -0.084 -5.305 2.236 1.00 0.00 252 PHE A O 7
ATOM 7490 N N . ARG A 1 10 ? 1.282 -5.557 3.992 1.00 0.00 253 ARG A N 7
ATOM 7491 C CA . ARG A 1 10 ? 0.460 -4.741 4.874 1.00 0.00 253 ARG A CA 7
ATOM 7492 C C . ARG A 1 10 ? 0.554 -3.261 4.540 1.00 0.00 253 ARG A C 7
ATOM 7493 O O . ARG A 1 10 ? 1.643 -2.699 4.472 1.00 0.00 253 ARG A O 7
ATOM 7514 N N . CYS A 1 11 ? -0.599 -2.639 4.337 1.00 0.00 254 CYS A N 7
ATOM 7515 C CA . CYS A 1 11 ? -0.677 -1.193 4.274 1.00 0.00 254 CYS A CA 7
ATOM 7516 C C . CYS A 1 11 ? -0.529 -0.647 5.691 1.00 0.00 254 CYS A C 7
ATOM 7517 O O . CYS A 1 11 ? -1.383 -0.886 6.542 1.00 0.00 254 CYS A O 7
ATOM 7525 N N . PRO A 1 12 ? 0.565 0.073 5.971 1.00 0.00 255 PRO A N 7
ATOM 7526 C CA . PRO A 1 12 ? 0.909 0.510 7.322 1.00 0.00 255 PRO A CA 7
ATOM 7527 C C . PRO A 1 12 ? 0.146 1.760 7.754 1.00 0.00 255 PRO A C 7
ATOM 7528 O O . PRO A 1 12 ? 0.578 2.482 8.652 1.00 0.00 255 PRO A O 7
ATOM 7539 N N . ILE A 1 13 ? -0.989 2.011 7.120 1.00 0.00 256 ILE A N 7
ATOM 7540 C CA . ILE A 1 13 ? -1.793 3.172 7.450 1.00 0.00 256 ILE A CA 7
ATOM 7541 C C . ILE A 1 13 ? -2.899 2.793 8.435 1.00 0.00 256 ILE A C 7
ATOM 7542 O O . ILE A 1 13 ? -3.123 3.491 9.424 1.00 0.00 256 ILE A O 7
ATOM 7558 N N . SER A 1 14 ? -3.583 1.685 8.173 1.00 0.00 257 SER A N 7
ATOM 7559 C CA . SER A 1 14 ? -4.612 1.191 9.086 1.00 0.00 257 SER A CA 7
ATOM 7560 C C . SER A 1 14 ? -4.664 -0.338 9.085 1.00 0.00 257 SER A C 7
ATOM 7561 O O . SER A 1 14 ? -5.619 -0.935 9.591 1.00 0.00 257 SER A O 7
ATOM 7569 N N . LEU A 1 15 ? -3.615 -0.962 8.541 1.00 0.00 258 LEU A N 7
ATOM 7570 C CA . LEU A 1 15 ? -3.592 -2.406 8.309 1.00 0.00 258 LEU A CA 7
ATOM 7571 C C . LEU A 1 15 ? -4.836 -2.805 7.527 1.00 0.00 258 LEU A C 7
ATOM 7572 O O . LEU A 1 15 ? -5.495 -3.799 7.826 1.00 0.00 258 LEU A O 7
ATOM 7588 N N . GLU A 1 16 ? -5.165 -2.002 6.537 1.00 0.00 259 GLU A N 7
ATOM 7589 C CA . GLU A 1 16 ? -6.266 -2.318 5.652 1.00 0.00 259 GLU A CA 7
ATOM 7590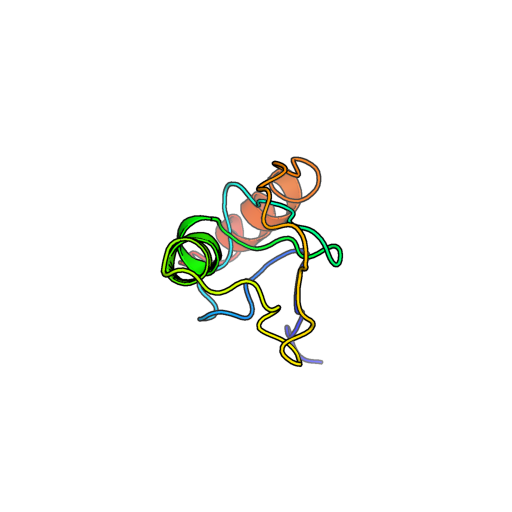 C C . GLU A 1 16 ? -5.788 -3.299 4.607 1.00 0.00 259 GLU A C 7
ATOM 7591 O O . GLU A 1 16 ? -6.574 -4.062 4.062 1.00 0.00 259 GLU A O 7
ATOM 7603 N N . LEU A 1 17 ? -4.473 -3.273 4.373 1.00 0.00 260 LEU A N 7
ATOM 7604 C CA . LEU A 1 17 ? -3.830 -4.104 3.362 1.00 0.00 260 LEU A CA 7
ATOM 7605 C C . LEU A 1 17 ? -4.498 -3.866 2.011 1.00 0.00 260 LEU A C 7
ATOM 7606 O O . LEU A 1 17 ? -5.516 -4.476 1.680 1.00 0.00 260 LEU A O 7
ATOM 7622 N N . MET A 1 18 ? -3.907 -2.944 1.258 1.00 0.00 261 MET A N 7
ATOM 7623 C CA . MET A 1 18 ? -4.462 -2.458 -0.003 1.00 0.00 261 MET A CA 7
ATOM 7624 C C . MET A 1 18 ? -4.949 -3.578 -0.919 1.00 0.00 261 MET A C 7
ATOM 7625 O O . MET A 1 18 ? -4.467 -4.703 -0.871 1.00 0.00 261 MET A O 7
ATOM 7639 N N . LYS A 1 19 ? -5.913 -3.239 -1.759 1.00 0.00 262 LYS A N 7
ATOM 7640 C CA . LYS A 1 19 ? -6.473 -4.181 -2.716 1.00 0.00 262 LYS A CA 7
ATOM 7641 C C . LYS A 1 19 ? -6.040 -3.774 -4.120 1.00 0.00 262 LYS A C 7
ATOM 7642 O O . LYS A 1 19 ? -5.654 -4.602 -4.944 1.00 0.00 262 LYS A O 7
ATOM 7661 N N . ASP A 1 20 ? -6.107 -2.473 -4.357 1.00 0.00 263 ASP A N 7
ATOM 7662 C CA . ASP A 1 20 ? -5.622 -1.852 -5.578 1.00 0.00 263 ASP A CA 7
ATOM 7663 C C . ASP A 1 20 ? -4.711 -0.706 -5.168 1.00 0.00 263 ASP A C 7
ATOM 7664 O O . ASP A 1 20 ? -5.176 0.347 -4.728 1.00 0.00 263 ASP A O 7
ATOM 7673 N N . PRO A 1 21 ? -3.398 -0.925 -5.249 1.00 0.00 264 PRO A N 7
ATOM 7674 C CA . PRO A 1 21 ? -2.414 -0.029 -4.672 1.00 0.00 264 PRO A CA 7
ATOM 7675 C C . PRO A 1 21 ? -1.877 1.011 -5.643 1.00 0.00 264 PRO A C 7
ATOM 7676 O O . PRO A 1 21 ? -1.657 0.737 -6.827 1.00 0.00 264 PRO A O 7
ATOM 7687 N N . VAL A 1 22 ? -1.648 2.202 -5.125 1.00 0.00 265 VAL A N 7
ATOM 7688 C CA . VAL A 1 22 ? -1.070 3.265 -5.912 1.00 0.00 265 VAL A CA 7
ATOM 7689 C C . VAL A 1 22 ? 0.372 3.510 -5.479 1.00 0.00 265 VAL A C 7
ATOM 7690 O O . VAL A 1 22 ? 0.682 3.561 -4.283 1.00 0.00 265 VAL A O 7
ATOM 7703 N N . ILE A 1 23 ? 1.254 3.616 -6.452 1.00 0.00 266 ILE A N 7
ATOM 7704 C CA . ILE A 1 23 ? 2.630 3.966 -6.196 1.00 0.00 266 ILE A CA 7
ATOM 7705 C C . ILE A 1 23 ? 2.764 5.477 -6.264 1.00 0.00 266 ILE A C 7
ATOM 7706 O O . ILE A 1 23 ? 2.000 6.146 -6.961 1.00 0.00 266 ILE A O 7
ATOM 7722 N N . VAL A 1 24 ? 3.695 6.014 -5.516 1.00 0.00 267 VAL A N 7
ATOM 7723 C CA . VAL A 1 24 ? 3.942 7.440 -5.521 1.00 0.00 267 VAL A CA 7
ATOM 7724 C C . VAL A 1 24 ? 5.450 7.659 -5.542 1.00 0.00 267 VAL A C 7
ATOM 7725 O O . VAL A 1 24 ? 6.214 6.688 -5.537 1.00 0.00 267 VAL A O 7
ATOM 7738 N N . SER A 1 25 ? 5.880 8.910 -5.578 1.00 0.00 268 SER A N 7
ATOM 7739 C CA . SER A 1 25 ? 7.298 9.234 -5.539 1.00 0.00 268 SER A CA 7
ATOM 7740 C C . SER A 1 25 ? 7.935 8.703 -4.252 1.00 0.00 268 SER A C 7
ATOM 7741 O O . SER A 1 25 ? 7.230 8.281 -3.327 1.00 0.00 268 SER A O 7
ATOM 7749 N N . THR A 1 26 ? 9.266 8.710 -4.219 1.00 0.00 269 THR A N 7
ATOM 7750 C CA . THR A 1 26 ? 10.047 8.135 -3.124 1.00 0.00 269 THR A CA 7
ATOM 7751 C C . THR A 1 26 ? 10.123 6.612 -3.269 1.00 0.00 269 THR A C 7
ATOM 7752 O O . THR A 1 26 ? 11.207 6.026 -3.224 1.00 0.00 269 THR A O 7
ATOM 7763 N N . GLY A 1 27 ? 8.972 5.984 -3.475 1.00 0.00 270 GLY A N 7
ATOM 7764 C CA . GLY A 1 27 ? 8.926 4.542 -3.642 1.00 0.00 270 GLY A CA 7
ATOM 7765 C C . GLY A 1 27 ? 7.830 3.904 -2.813 1.00 0.00 270 GLY A C 7
ATOM 7766 O O . GLY A 1 27 ? 7.959 2.769 -2.354 1.00 0.00 270 GLY A O 7
ATOM 7770 N N . GLN A 1 28 ? 6.752 4.641 -2.624 1.00 0.00 271 GLN A N 7
ATOM 7771 C CA . GLN A 1 28 ? 5.632 4.189 -1.818 1.00 0.00 271 GLN A CA 7
ATOM 7772 C C . GLN A 1 28 ? 4.571 3.493 -2.665 1.00 0.00 271 GLN A C 7
ATOM 7773 O O . GLN A 1 28 ? 4.300 3.912 -3.782 1.00 0.00 271 GLN A O 7
ATOM 7787 N N . THR A 1 29 ? 3.990 2.418 -2.132 1.00 0.00 272 THR A N 7
ATOM 7788 C CA . THR A 1 29 ? 2.847 1.768 -2.771 1.00 0.00 272 THR A CA 7
ATOM 7789 C C . THR A 1 29 ? 1.832 1.328 -1.716 1.00 0.00 272 THR A C 7
ATOM 7790 O O . THR A 1 29 ? 2.016 0.300 -1.073 1.00 0.00 272 THR A O 7
ATOM 7801 N N . TYR A 1 30 ? 0.770 2.112 -1.543 1.00 0.00 273 TYR A N 7
ATOM 7802 C CA . TYR A 1 30 ? -0.222 1.851 -0.496 1.00 0.00 273 TYR A CA 7
ATOM 7803 C C . TYR A 1 30 ? -1.630 2.084 -1.036 1.00 0.00 273 TYR A C 7
ATOM 7804 O O . TYR A 1 30 ? -1.790 2.447 -2.203 1.00 0.00 273 TYR A O 7
ATOM 7822 N N . GLU A 1 31 ? -2.642 1.859 -0.201 1.00 0.00 274 GLU A N 7
ATOM 7823 C CA . GLU A 1 31 ? -4.032 2.040 -0.613 1.00 0.00 274 GLU A CA 7
ATOM 7824 C C . GLU A 1 31 ? -4.298 3.500 -0.939 1.00 0.00 274 GLU A C 7
ATOM 7825 O O . GLU A 1 31 ? -4.041 4.385 -0.124 1.00 0.00 274 GLU A O 7
ATOM 7837 N N . ARG A 1 32 ? -4.829 3.730 -2.129 1.00 0.00 275 ARG A N 7
ATOM 7838 C CA . ARG A 1 32 ? -5.086 5.070 -2.630 1.00 0.00 275 ARG A CA 7
ATOM 7839 C C . ARG A 1 32 ? -6.075 5.810 -1.730 1.00 0.00 275 ARG A C 7
ATOM 7840 O O . ARG A 1 32 ? -5.917 7.004 -1.472 1.00 0.00 275 ARG A O 7
ATOM 7861 N N . SER A 1 33 ? -7.061 5.088 -1.220 1.00 0.00 276 SER A N 7
ATOM 7862 C CA . SER A 1 33 ? -8.100 5.684 -0.395 1.00 0.00 276 SER A CA 7
ATOM 7863 C C . SER A 1 33 ? -7.535 6.051 0.973 1.00 0.00 276 SER A C 7
ATOM 7864 O O . SER A 1 33 ? -8.121 6.832 1.716 1.00 0.00 276 SER A O 7
ATOM 7872 N N . SER A 1 34 ? -6.389 5.470 1.286 1.00 0.00 277 SER A N 7
ATOM 7873 C CA . SER A 1 34 ? -5.729 5.692 2.557 1.00 0.00 277 SER A CA 7
ATOM 7874 C C . SER A 1 34 ? -4.681 6.790 2.421 1.00 0.00 277 SER A C 7
ATOM 7875 O O . SER A 1 34 ? -4.592 7.686 3.258 1.00 0.00 277 SER A O 7
ATOM 7883 N N . ILE A 1 35 ? -3.897 6.726 1.352 1.00 0.00 278 ILE A N 7
ATOM 7884 C CA . ILE A 1 35 ? -2.853 7.720 1.126 1.00 0.00 278 ILE A CA 7
ATOM 7885 C C . ILE A 1 35 ? -3.433 9.072 0.708 1.00 0.00 278 ILE A C 7
ATOM 7886 O O . ILE A 1 35 ? -3.128 10.094 1.324 1.00 0.00 278 ILE A O 7
ATOM 7902 N N . GLN A 1 36 ? -4.290 9.087 -0.307 1.00 0.00 279 GLN A N 7
ATOM 7903 C CA . GLN A 1 36 ? -4.809 10.349 -0.820 1.00 0.00 279 GLN A CA 7
ATOM 7904 C C . GLN A 1 36 ? -5.745 10.983 0.181 1.00 0.00 279 GLN A C 7
ATOM 7905 O O . GLN A 1 36 ? -6.009 12.180 0.134 1.00 0.00 279 GLN A O 7
ATOM 7919 N N . LYS A 1 37 ? -6.214 10.167 1.098 1.00 0.00 280 LYS A N 7
ATOM 7920 C CA . LYS A 1 37 ? -7.014 10.627 2.208 1.00 0.00 280 LYS A CA 7
ATOM 7921 C C . LYS A 1 37 ? -6.269 11.708 2.997 1.00 0.00 280 LYS A C 7
ATOM 7922 O O . LYS A 1 37 ? -6.857 12.724 3.381 1.00 0.00 280 LYS A O 7
ATOM 7941 N N . TRP A 1 38 ? -4.974 11.504 3.229 1.00 0.00 281 TRP A N 7
ATOM 7942 C CA . TRP A 1 38 ? -4.193 12.484 3.965 1.00 0.00 281 TRP A CA 7
ATOM 7943 C C . TRP A 1 38 ? -3.402 13.392 3.016 1.00 0.00 281 TRP A C 7
ATOM 7944 O O . TRP A 1 38 ? -3.132 14.548 3.347 1.00 0.00 281 TRP A O 7
ATOM 7965 N N . LEU A 1 39 ? -3.025 12.876 1.840 1.00 0.00 282 LEU A N 7
ATOM 7966 C CA . LEU A 1 39 ? -2.395 13.716 0.813 1.00 0.00 282 LEU A CA 7
ATOM 7967 C C . LEU A 1 39 ? -3.291 14.902 0.485 1.00 0.00 282 LEU A C 7
ATOM 7968 O O . LEU A 1 39 ? -2.838 16.046 0.428 1.00 0.00 282 LEU A O 7
ATOM 7984 N N . ASP A 1 40 ? -4.574 14.615 0.291 1.00 0.00 283 ASP A N 7
ATOM 7985 C CA . ASP A 1 40 ? -5.555 15.647 -0.041 1.00 0.00 283 ASP A CA 7
ATOM 7986 C C . ASP A 1 40 ? -5.703 16.652 1.100 1.00 0.00 283 ASP A C 7
ATOM 7987 O O . ASP A 1 40 ? -6.089 17.801 0.883 1.00 0.00 283 ASP A O 7
ATOM 7996 N N . ALA A 1 41 ? -5.383 16.216 2.312 1.00 0.00 284 ALA A N 7
ATOM 7997 C CA . ALA A 1 41 ? -5.452 17.079 3.485 1.00 0.00 284 ALA A CA 7
ATOM 7998 C C . ALA A 1 41 ? -4.377 18.164 3.430 1.00 0.00 284 ALA A C 7
ATOM 7999 O O . ALA A 1 41 ? -4.472 19.185 4.114 1.00 0.00 284 ALA A O 7
ATOM 8006 N N . GLY A 1 42 ? -3.361 17.946 2.605 1.00 0.00 285 GLY A N 7
ATOM 8007 C CA . GLY A 1 42 ? -2.304 18.925 2.461 1.00 0.00 285 GLY A CA 7
ATOM 8008 C C . GLY A 1 42 ? -0.963 18.403 2.924 1.00 0.00 285 GLY A C 7
ATOM 8009 O O . GLY A 1 42 ? 0.040 19.120 2.879 1.00 0.00 285 GLY A O 7
ATOM 8013 N N . HIS A 1 43 ? -0.934 17.156 3.365 1.00 0.00 286 HIS A N 7
ATOM 8014 C CA . HIS A 1 43 ? 0.302 16.553 3.841 1.00 0.00 286 HIS A CA 7
ATOM 8015 C C . HIS A 1 43 ? 0.822 15.550 2.828 1.00 0.00 286 HIS A C 7
ATOM 8016 O O . HIS A 1 43 ? 0.045 14.848 2.190 1.00 0.00 286 HIS A O 7
ATOM 8030 N N . LYS A 1 44 ? 2.136 15.488 2.684 1.00 0.00 287 LYS A N 7
ATOM 8031 C CA . LYS A 1 44 ? 2.752 14.618 1.691 1.00 0.00 287 LYS A CA 7
ATOM 8032 C C . LYS A 1 44 ? 4.085 14.073 2.186 1.00 0.00 287 LYS A C 7
ATOM 8033 O O . LYS A 1 44 ? 5.155 14.584 1.855 1.00 0.00 287 LYS A O 7
ATOM 8052 N N . THR A 1 45 ? 4.008 13.041 3.006 1.00 0.00 288 THR A N 7
ATOM 8053 C CA . THR A 1 45 ? 5.185 12.389 3.543 1.00 0.00 288 THR A CA 7
ATOM 8054 C C . THR A 1 45 ? 4.988 10.879 3.546 1.00 0.00 288 THR A C 7
ATOM 8055 O O . THR A 1 45 ? 3.859 10.401 3.617 1.00 0.00 288 THR A O 7
ATOM 8066 N N . CYS A 1 46 ? 6.083 10.139 3.437 1.00 0.00 289 CYS A N 7
ATOM 8067 C CA . CYS A 1 46 ? 6.040 8.689 3.575 1.00 0.00 289 CYS A CA 7
ATOM 8068 C C . CYS A 1 46 ? 5.499 8.313 4.952 1.00 0.00 289 CYS A C 7
ATOM 8069 O O . CYS A 1 46 ? 6.000 8.792 5.963 1.00 0.00 289 CYS A O 7
ATOM 8077 N N . PRO A 1 47 ? 4.478 7.450 5.010 1.00 0.00 290 PRO A N 7
ATOM 8078 C CA . PRO A 1 47 ? 3.806 7.095 6.269 1.00 0.00 290 PRO A CA 7
ATOM 8079 C C . PRO A 1 47 ? 4.736 6.437 7.289 1.00 0.00 290 PRO A C 7
ATOM 8080 O O . PRO A 1 47 ? 4.586 6.631 8.497 1.00 0.00 290 PRO A O 7
ATOM 8091 N N . LYS A 1 48 ? 5.719 5.686 6.805 1.00 0.00 291 LYS A N 7
ATOM 8092 C CA . LYS A 1 48 ? 6.528 4.852 7.687 1.00 0.00 291 LYS A CA 7
ATOM 8093 C C . LYS A 1 48 ? 7.774 5.575 8.199 1.00 0.00 291 LYS A C 7
ATOM 8094 O O . LYS A 1 48 ? 8.309 5.218 9.246 1.00 0.00 291 LYS A O 7
ATOM 8113 N N . SER A 1 49 ? 8.236 6.586 7.475 1.00 0.00 292 SER A N 7
ATOM 8114 C CA . SER A 1 49 ? 9.508 7.220 7.809 1.00 0.00 292 SER A CA 7
ATOM 8115 C C . SER A 1 49 ? 9.503 8.726 7.544 1.00 0.00 292 SER A C 7
ATOM 8116 O O . SER A 1 49 ? 10.513 9.400 7.758 1.00 0.00 292 SER A O 7
ATOM 8124 N N . GLN A 1 50 ? 8.364 9.245 7.084 1.00 0.00 293 GLN A N 7
ATOM 8125 C CA . GLN A 1 50 ? 8.208 10.674 6.797 1.00 0.00 293 GLN A CA 7
ATOM 8126 C C . GLN A 1 50 ? 9.274 11.168 5.821 1.00 0.00 293 GLN A C 7
ATOM 8127 O O . GLN A 1 50 ? 9.828 12.257 5.984 1.00 0.00 293 GLN A O 7
ATOM 8141 N N . GLU A 1 51 ? 9.520 10.378 4.779 1.00 0.00 294 GLU A N 7
ATOM 8142 C CA . GLU A 1 51 ? 10.546 10.696 3.784 1.00 0.00 294 GLU A CA 7
ATOM 8143 C C . GLU A 1 51 ? 10.159 11.898 2.920 1.00 0.00 294 GLU A C 7
ATOM 8144 O O . GLU A 1 51 ? 10.973 12.396 2.153 1.00 0.00 294 GLU A O 7
ATOM 8156 N N . THR A 1 52 ? 8.924 12.372 3.089 1.00 0.00 295 THR A N 7
ATOM 8157 C CA . THR A 1 52 ? 8.401 13.503 2.324 1.00 0.00 295 THR A CA 7
ATOM 8158 C C . THR A 1 52 ? 8.251 13.154 0.845 1.00 0.00 295 THR A C 7
ATOM 8159 O O . THR A 1 52 ? 9.233 13.024 0.116 1.00 0.00 295 THR A O 7
ATOM 8170 N N . LEU A 1 53 ? 7.012 13.007 0.401 1.00 0.00 296 LEU A N 7
ATOM 8171 C CA . LEU A 1 53 ? 6.753 12.627 -0.975 1.00 0.00 296 LEU A CA 7
ATOM 8172 C C . LEU A 1 53 ? 6.784 13.867 -1.859 1.00 0.00 296 LEU A C 7
ATOM 8173 O O . LEU A 1 53 ? 5.760 14.530 -2.042 1.00 0.00 296 LEU A O 7
ATOM 8189 N N . LEU A 1 54 ? 7.964 14.207 -2.363 1.00 0.00 297 LEU A N 7
ATOM 8190 C CA . LEU A 1 54 ? 8.117 15.375 -3.221 1.00 0.00 297 LEU A CA 7
ATOM 8191 C C . LEU A 1 54 ? 7.401 15.146 -4.546 1.00 0.00 297 LEU A C 7
ATOM 8192 O O . LEU A 1 54 ? 7.782 14.261 -5.314 1.00 0.00 297 LEU A O 7
ATOM 8208 N N . HIS A 1 55 ? 6.372 15.959 -4.798 1.00 0.00 298 HIS A N 7
ATOM 8209 C CA . HIS A 1 55 ? 5.486 15.779 -5.947 1.00 0.00 298 HIS A CA 7
ATOM 8210 C C . HIS A 1 55 ? 4.715 14.474 -5.822 1.00 0.00 298 HIS A C 7
ATOM 8211 O O . HIS A 1 55 ? 5.253 13.392 -6.068 1.00 0.00 298 HIS A O 7
ATOM 8225 N N . ALA A 1 56 ? 3.451 14.567 -5.440 1.00 0.00 299 ALA A N 7
ATOM 8226 C CA . ALA A 1 56 ? 2.637 13.379 -5.284 1.00 0.00 299 ALA A CA 7
ATOM 8227 C C . ALA A 1 56 ? 2.192 12.880 -6.653 1.00 0.00 299 ALA A C 7
ATOM 8228 O O . ALA A 1 56 ? 1.173 13.313 -7.196 1.00 0.00 299 ALA A O 7
ATOM 8235 N N . GLY A 1 57 ? 2.990 11.987 -7.216 1.00 0.00 300 GLY A N 7
ATOM 8236 C CA . GLY A 1 57 ? 2.689 11.416 -8.510 1.00 0.00 300 GLY A CA 7
ATOM 8237 C C . GLY A 1 57 ? 2.063 10.053 -8.377 1.00 0.00 300 GLY A C 7
ATOM 8238 O O . GLY A 1 57 ? 2.753 9.035 -8.432 1.00 0.00 300 GLY A O 7
ATOM 8242 N N . LEU A 1 58 ? 0.758 10.039 -8.185 1.00 0.00 301 LEU A N 7
ATOM 8243 C CA . LEU A 1 58 ? 0.029 8.808 -7.955 1.00 0.00 301 LEU A CA 7
ATOM 8244 C C . LEU A 1 58 ? -0.029 7.957 -9.217 1.00 0.00 301 LEU A C 7
ATOM 8245 O O . LEU A 1 58 ? -0.693 8.297 -10.199 1.00 0.00 301 LEU A O 7
ATOM 8261 N N . THR A 1 59 ? 0.670 6.845 -9.161 1.00 0.00 302 THR A N 7
ATOM 8262 C CA . THR A 1 59 ? 0.856 5.968 -10.297 1.00 0.00 302 THR A CA 7
ATOM 8263 C C . THR A 1 59 ? 0.519 4.523 -9.923 1.00 0.00 302 THR A C 7
ATOM 8264 O O . THR A 1 59 ? 1.091 3.977 -8.994 1.00 0.00 302 THR A O 7
ATOM 8275 N N . PRO A 1 60 ? -0.431 3.889 -10.624 1.00 0.00 303 PRO A N 7
ATOM 8276 C CA . PRO A 1 60 ? -0.829 2.504 -10.329 1.00 0.00 303 PRO A CA 7
ATOM 8277 C C . PRO A 1 60 ? 0.350 1.527 -10.391 1.00 0.00 303 PRO A C 7
ATOM 8278 O O . PRO A 1 60 ? 1.082 1.487 -11.381 1.00 0.00 303 PRO A O 7
ATOM 8289 N N . ASN A 1 61 ? 0.540 0.752 -9.324 1.00 0.00 304 ASN A N 7
ATOM 8290 C CA . ASN A 1 61 ? 1.608 -0.246 -9.289 1.00 0.00 304 ASN A CA 7
ATOM 8291 C C . ASN A 1 61 ? 1.022 -1.645 -9.414 1.00 0.00 304 ASN A C 7
ATOM 8292 O O . ASN A 1 61 ? 0.235 -2.083 -8.571 1.00 0.00 304 ASN A O 7
ATOM 8303 N N . TYR A 1 62 ? 1.427 -2.346 -10.457 1.00 0.00 305 TYR A N 7
ATOM 8304 C CA . TYR A 1 62 ? 0.802 -3.608 -10.821 1.00 0.00 305 TYR A CA 7
ATOM 8305 C C . TYR A 1 62 ? 1.449 -4.792 -10.111 1.00 0.00 305 TYR A C 7
ATOM 8306 O O . TYR A 1 62 ? 0.859 -5.869 -10.043 1.00 0.00 305 TYR A O 7
ATOM 8324 N N . VAL A 1 63 ? 2.644 -4.590 -9.556 1.00 0.00 306 VAL A N 7
ATOM 8325 C CA . VAL A 1 63 ? 3.355 -5.678 -8.887 1.00 0.00 306 VAL A CA 7
ATOM 8326 C C . VAL A 1 63 ? 2.584 -6.140 -7.664 1.00 0.00 306 VAL A C 7
ATOM 8327 O O . VAL A 1 63 ? 2.652 -7.301 -7.270 1.00 0.00 306 VAL A O 7
ATOM 8340 N N . LEU A 1 64 ? 1.828 -5.225 -7.086 1.00 0.00 307 LEU A N 7
ATOM 8341 C CA . LEU A 1 64 ? 1.333 -5.418 -5.750 1.00 0.00 307 LEU A CA 7
ATOM 8342 C C . LEU A 1 64 ? -0.068 -6.006 -5.707 1.00 0.00 307 LEU A C 7
ATOM 8343 O O . LEU A 1 64 ? -0.324 -6.898 -4.907 1.00 0.00 307 LEU A O 7
ATOM 8359 N N . LYS A 1 65 ? -0.968 -5.529 -6.565 1.00 0.00 308 LYS A N 7
ATOM 8360 C CA . LYS A 1 65 ? -2.361 -5.974 -6.531 1.00 0.00 308 LYS A CA 7
ATOM 8361 C C . LYS A 1 65 ? -2.458 -7.490 -6.698 1.00 0.00 308 LYS A C 7
ATOM 8362 O O . LYS A 1 65 ? -3.378 -8.115 -6.192 1.00 0.00 308 LYS A O 7
ATOM 8381 N N . SER A 1 66 ? -1.493 -8.075 -7.389 1.00 0.00 309 SER A N 7
ATOM 8382 C CA . SER A 1 66 ? -1.469 -9.512 -7.598 1.00 0.00 309 SER A CA 7
ATOM 8383 C C . SER A 1 66 ? -1.079 -10.244 -6.310 1.00 0.00 309 SER A C 7
ATOM 8384 O O . SER A 1 66 ? -1.515 -11.367 -6.063 1.00 0.00 309 SER A O 7
ATOM 8392 N N . LEU A 1 67 ? -0.274 -9.583 -5.483 1.00 0.00 310 LEU A N 7
ATOM 8393 C CA . LEU A 1 67 ? 0.256 -10.194 -4.266 1.00 0.00 310 LEU A CA 7
ATOM 8394 C C . LEU A 1 67 ? -0.612 -9.877 -3.051 1.00 0.00 310 LEU A C 7
ATOM 8395 O O . LEU A 1 67 ? -0.722 -10.684 -2.136 1.00 0.00 310 LEU A O 7
ATOM 8411 N N . ILE A 1 68 ? -1.215 -8.701 -3.037 1.00 0.00 311 ILE A N 7
ATOM 8412 C CA . ILE A 1 68 ? -2.054 -8.295 -1.913 1.00 0.00 311 ILE A CA 7
ATOM 8413 C C . ILE A 1 68 ? -3.447 -8.904 -2.020 1.00 0.00 311 ILE A C 7
ATOM 8414 O O . ILE A 1 68 ? -4.022 -9.343 -1.023 1.00 0.00 311 ILE A O 7
ATOM 8430 N N . ALA A 1 69 ? -3.968 -8.968 -3.242 1.00 0.00 312 ALA A N 7
ATOM 8431 C CA . ALA A 1 69 ? -5.314 -9.477 -3.476 1.00 0.00 312 ALA A CA 7
ATOM 8432 C C . ALA A 1 69 ? -5.433 -10.934 -3.054 1.00 0.00 312 ALA A C 7
ATOM 8433 O O . ALA A 1 69 ? -6.497 -11.372 -2.624 1.00 0.00 312 ALA A O 7
ATOM 8440 N N . LEU A 1 70 ? -4.335 -11.677 -3.155 1.00 0.00 313 LEU A N 7
ATOM 8441 C CA . LEU A 1 70 ? -4.339 -13.082 -2.770 1.00 0.00 313 LEU A CA 7
ATOM 8442 C C . LEU A 1 70 ? -4.396 -13.221 -1.253 1.00 0.00 313 LEU A C 7
ATOM 8443 O O . LEU A 1 70 ? -4.898 -14.219 -0.731 1.00 0.00 313 LEU A O 7
ATOM 8459 N N . TRP A 1 71 ? -3.901 -12.208 -0.552 1.00 0.00 314 TRP A N 7
ATOM 8460 C CA . TRP A 1 71 ? -3.847 -12.244 0.899 1.00 0.00 314 TRP A CA 7
ATOM 8461 C C . TRP A 1 71 ? -5.212 -11.894 1.474 1.00 0.00 314 TRP A C 7
ATOM 8462 O O . TRP A 1 71 ? -5.747 -12.624 2.308 1.00 0.00 314 TRP A O 7
ATOM 8483 N N . CYS A 1 72 ? -5.784 -10.789 1.002 1.00 0.00 315 CYS A N 7
ATOM 8484 C CA . CYS A 1 72 ? -7.113 -10.367 1.437 1.00 0.00 315 CYS A CA 7
ATOM 8485 C C . CYS A 1 72 ? -8.149 -11.418 1.036 1.00 0.00 315 CYS A C 7
ATOM 8486 O O . CYS A 1 72 ? -9.218 -11.524 1.633 1.00 0.00 315 CYS A O 7
ATOM 8494 N N . GLU A 1 73 ? -7.816 -12.184 0.003 1.00 0.00 316 GLU A N 7
ATOM 8495 C CA . GLU A 1 73 ? -8.646 -13.295 -0.442 1.00 0.00 316 GLU A CA 7
ATOM 8496 C C . GLU A 1 73 ? -8.644 -14.416 0.591 1.00 0.00 316 GLU A C 7
ATOM 8497 O O . GLU A 1 73 ? -9.643 -15.109 0.777 1.00 0.00 316 GLU A O 7
ATOM 8509 N N . SER A 1 74 ? -7.520 -14.580 1.268 1.00 0.00 317 SER A N 7
ATOM 8510 C CA . SER A 1 74 ? -7.362 -15.646 2.243 1.00 0.00 317 SER A CA 7
ATOM 8511 C C . SER A 1 74 ? -7.936 -15.225 3.597 1.00 0.00 317 SER A C 7
ATOM 8512 O O . SER A 1 74 ? -8.540 -16.033 4.308 1.00 0.00 317 SER A O 7
ATOM 8520 N N . ASN A 1 75 ? -7.760 -13.956 3.941 1.00 0.00 318 ASN A N 7
ATOM 8521 C CA . ASN A 1 75 ? -8.249 -13.428 5.212 1.00 0.00 318 ASN A CA 7
ATOM 8522 C C . ASN A 1 75 ? -8.858 -12.046 5.014 1.00 0.00 318 ASN A C 7
ATOM 8523 O O . ASN A 1 75 ? -8.236 -11.176 4.407 1.00 0.00 318 ASN A O 7
ATOM 8534 N N . GLY A 1 76 ? -10.073 -11.856 5.520 1.00 0.00 319 GLY A N 7
ATOM 8535 C CA . GLY A 1 76 ? -10.711 -10.554 5.461 1.00 0.00 319 GLY A CA 7
ATOM 8536 C C . GLY A 1 76 ? -9.937 -9.533 6.261 1.00 0.00 319 GLY A C 7
ATOM 8537 O O . GLY A 1 76 ? -9.945 -9.562 7.493 1.00 0.00 319 GLY A O 7
ATOM 8541 N N . ILE A 1 77 ? -9.259 -8.639 5.567 1.00 0.00 320 ILE A N 7
ATOM 8542 C CA . ILE A 1 77 ? -8.315 -7.748 6.213 1.00 0.00 320 ILE A CA 7
ATOM 8543 C C . ILE A 1 77 ? -8.866 -6.324 6.314 1.00 0.00 320 ILE A C 7
ATOM 8544 O O . ILE A 1 77 ? -8.526 -5.583 7.239 1.00 0.00 320 ILE A O 7
ATOM 8560 N N . GLU A 1 78 ? -9.732 -5.952 5.380 1.00 0.00 321 GLU A N 7
ATOM 8561 C CA . GLU A 1 78 ? -10.352 -4.635 5.393 1.00 0.00 321 GLU A CA 7
ATOM 8562 C C . GLU A 1 78 ? -11.829 -4.772 5.745 1.00 0.00 321 GLU A C 7
ATOM 8563 O O . GLU A 1 78 ? -12.151 -4.807 6.953 1.00 0.00 321 GLU A O 7
ATOM 8576 N N . GLY A 1 1 ? 1.931 -18.170 8.504 1.00 0.00 244 GLY A N 8
ATOM 8577 C CA . GLY A 1 1 ? 2.702 -16.959 8.132 1.00 0.00 244 GLY A CA 8
ATOM 8578 C C . GLY A 1 1 ? 2.279 -15.750 8.935 1.00 0.00 244 GLY A C 8
ATOM 8579 O O . GLY A 1 1 ? 1.092 -15.426 8.999 1.00 0.00 244 GLY A O 8
ATOM 8585 N N . SER A 1 2 ? 3.248 -15.089 9.554 1.00 0.00 245 SER A N 8
ATOM 8586 C CA . SER A 1 2 ? 2.981 -13.916 10.374 1.00 0.00 245 SER A CA 8
ATOM 8587 C C . SER A 1 2 ? 2.486 -12.753 9.512 1.00 0.00 245 SER A C 8
ATOM 8588 O O . SER A 1 2 ? 3.069 -12.461 8.467 1.00 0.00 245 SER A O 8
ATOM 8596 N N . PRO A 1 3 ? 1.402 -12.077 9.936 1.00 0.00 246 PRO A N 8
ATOM 8597 C CA . PRO A 1 3 ? 0.801 -10.973 9.179 1.00 0.00 246 PRO A CA 8
ATOM 8598 C C . PRO A 1 3 ? 1.642 -9.695 9.212 1.00 0.00 246 PRO A C 8
ATOM 8599 O O . PRO A 1 3 ? 1.241 -8.686 9.792 1.00 0.00 246 PRO A O 8
ATOM 8610 N N . GLU A 1 4 ? 2.811 -9.748 8.591 1.00 0.00 247 GLU A N 8
ATOM 8611 C CA . GLU A 1 4 ? 3.667 -8.579 8.464 1.00 0.00 247 GLU A CA 8
ATOM 8612 C C . GLU A 1 4 ? 3.746 -8.164 6.997 1.00 0.00 247 GLU A C 8
ATOM 8613 O O . GLU A 1 4 ? 3.198 -7.132 6.612 1.00 0.00 247 GLU A O 8
ATOM 8625 N N . PHE A 1 5 ? 4.430 -8.990 6.200 1.00 0.00 248 PHE A N 8
ATOM 8626 C CA . PHE A 1 5 ? 4.525 -8.830 4.740 1.00 0.00 248 PHE A CA 8
ATOM 8627 C C . PHE A 1 5 ? 4.850 -7.392 4.320 1.00 0.00 248 PHE A C 8
ATOM 8628 O O . PHE A 1 5 ? 4.033 -6.733 3.668 1.00 0.00 248 PHE A O 8
ATOM 8645 N N . PRO A 1 6 ? 6.037 -6.886 4.660 1.00 0.00 249 PRO A N 8
ATOM 8646 C CA . PRO A 1 6 ? 6.423 -5.522 4.325 1.00 0.00 249 PRO A CA 8
ATOM 8647 C C . PRO A 1 6 ? 6.746 -5.365 2.843 1.00 0.00 249 PRO A C 8
ATOM 8648 O O . PRO A 1 6 ? 7.548 -6.126 2.296 1.00 0.00 249 PRO A O 8
ATOM 8659 N N . GLU A 1 7 ? 6.094 -4.396 2.200 1.00 0.00 250 GLU A N 8
ATOM 8660 C CA . GLU A 1 7 ? 6.402 -4.011 0.817 1.00 0.00 250 GLU A CA 8
ATOM 8661 C C . GLU A 1 7 ? 6.001 -5.083 -0.196 1.00 0.00 250 GLU A C 8
ATOM 8662 O O . GLU A 1 7 ? 6.411 -5.020 -1.355 1.00 0.00 250 GLU A O 8
ATOM 8674 N N . TYR A 1 8 ? 5.202 -6.060 0.217 1.00 0.00 251 TYR A N 8
ATOM 8675 C CA . TYR A 1 8 ? 4.786 -7.104 -0.710 1.00 0.00 251 TYR A CA 8
ATOM 8676 C C . TYR A 1 8 ? 3.305 -7.425 -0.566 1.00 0.00 251 TYR A C 8
ATOM 8677 O O . TYR A 1 8 ? 2.657 -7.800 -1.542 1.00 0.00 251 TYR A O 8
ATOM 8695 N N . PHE A 1 9 ? 2.764 -7.288 0.641 1.00 0.00 252 PHE A N 8
ATOM 8696 C CA . PHE A 1 9 ? 1.347 -7.566 0.854 1.00 0.00 252 PHE A CA 8
ATOM 8697 C C . PHE A 1 9 ? 0.691 -6.540 1.766 1.00 0.00 252 PHE A C 8
ATOM 8698 O O . PHE A 1 9 ? -0.014 -5.653 1.308 1.00 0.00 252 PHE A O 8
ATOM 8715 N N . ARG A 1 10 ? 0.950 -6.651 3.060 1.00 0.00 253 ARG A N 8
ATOM 8716 C CA . ARG A 1 10 ? 0.155 -5.953 4.055 1.00 0.00 253 ARG A CA 8
ATOM 8717 C C . ARG A 1 10 ? 0.432 -4.460 4.083 1.00 0.00 253 ARG A C 8
ATOM 8718 O O . ARG A 1 10 ? 1.571 -4.028 4.259 1.00 0.00 253 ARG A O 8
ATOM 8739 N N . CYS A 1 11 ? -0.627 -3.686 3.897 1.00 0.00 254 CYS A N 8
ATOM 8740 C CA . CYS A 1 11 ? -0.581 -2.257 4.127 1.00 0.00 254 CYS A CA 8
ATOM 8741 C C . CYS A 1 11 ? -0.303 -1.985 5.602 1.00 0.00 254 CYS A C 8
ATOM 8742 O O . CYS A 1 11 ? -1.065 -2.410 6.474 1.00 0.00 254 CYS A O 8
ATOM 8750 N N . PRO A 1 12 ? 0.799 -1.285 5.897 1.00 0.00 255 PRO A N 8
ATOM 8751 C CA . PRO A 1 12 ? 1.242 -1.019 7.262 1.00 0.00 255 PRO A CA 8
ATOM 8752 C C . PRO A 1 12 ? 0.572 0.211 7.868 1.00 0.00 255 PRO A C 8
ATOM 8753 O O . PRO A 1 12 ? 1.038 0.752 8.872 1.00 0.00 255 PRO A O 8
ATOM 8764 N N . ILE A 1 13 ? -0.517 0.656 7.259 1.00 0.00 256 ILE A N 8
ATOM 8765 C CA . ILE A 1 13 ? -1.183 1.863 7.718 1.00 0.00 256 ILE A CA 8
ATOM 8766 C C . ILE A 1 13 ? -2.341 1.538 8.656 1.00 0.00 256 ILE A C 8
ATOM 8767 O O . ILE A 1 13 ? -2.416 2.076 9.761 1.00 0.00 256 ILE A O 8
ATOM 8783 N N . SER A 1 14 ? -3.240 0.656 8.239 1.00 0.00 257 SER A N 8
ATOM 8784 C CA . SER A 1 14 ? -4.362 0.275 9.090 1.00 0.00 257 SER A CA 8
ATOM 8785 C C . SER A 1 14 ? -4.454 -1.244 9.228 1.00 0.00 257 SER A C 8
ATOM 8786 O O . SER A 1 14 ? -5.365 -1.757 9.884 1.00 0.00 257 SER A O 8
ATOM 8794 N N . LEU A 1 15 ? -3.503 -1.952 8.613 1.00 0.00 258 LEU A N 8
ATOM 8795 C CA . LEU A 1 15 ? -3.569 -3.407 8.483 1.00 0.00 258 LEU A CA 8
ATOM 8796 C C . LEU A 1 15 ? -4.813 -3.753 7.678 1.00 0.00 258 LEU A C 8
ATOM 8797 O O . LEU A 1 15 ? -5.524 -4.718 7.956 1.00 0.00 258 LEU A O 8
ATOM 8813 N N . GLU A 1 16 ? -5.067 -2.934 6.676 1.00 0.00 259 GLU A N 8
ATOM 8814 C CA . GLU A 1 16 ? -6.161 -3.163 5.755 1.00 0.00 259 GLU A CA 8
ATOM 8815 C C . GLU A 1 16 ? -5.652 -4.033 4.619 1.00 0.00 259 GLU A C 8
ATOM 8816 O O . GLU A 1 16 ? -6.401 -4.435 3.732 1.00 0.00 259 GLU A O 8
ATOM 8828 N N . LEU A 1 17 ? -4.342 -4.282 4.673 1.00 0.00 260 LEU A N 8
ATOM 8829 C CA . LEU A 1 17 ? -3.623 -5.115 3.712 1.00 0.00 260 LEU A CA 8
ATOM 8830 C C . LEU A 1 17 ? -3.462 -4.414 2.371 1.00 0.00 260 LEU A C 8
ATOM 8831 O O . LEU A 1 17 ? -2.539 -4.730 1.631 1.00 0.00 260 LEU A O 8
ATOM 8847 N N . MET A 1 18 ? -4.347 -3.458 2.080 1.00 0.00 261 MET A N 8
ATOM 8848 C CA . MET A 1 18 ? -4.315 -2.714 0.829 1.00 0.00 261 MET A CA 8
ATOM 8849 C C . MET A 1 18 ? -4.808 -3.596 -0.319 1.00 0.00 261 MET A C 8
ATOM 8850 O O . MET A 1 18 ? -4.282 -4.677 -0.570 1.00 0.00 261 MET A O 8
ATOM 8864 N N . LYS A 1 19 ? -5.868 -3.149 -0.975 1.00 0.00 262 LYS A N 8
ATOM 8865 C CA . LYS A 1 19 ? -6.505 -3.931 -2.035 1.00 0.00 262 LYS A CA 8
ATOM 8866 C C . LYS A 1 19 ? -6.161 -3.379 -3.418 1.00 0.00 262 LYS A C 8
ATOM 8867 O O . LYS A 1 19 ? -6.041 -4.127 -4.389 1.00 0.00 262 LYS A O 8
ATOM 8886 N N . ASP A 1 20 ? -5.996 -2.068 -3.492 1.00 0.00 263 ASP A N 8
ATOM 8887 C CA . ASP A 1 20 ? -5.683 -1.388 -4.744 1.00 0.00 263 ASP A CA 8
ATOM 8888 C C . ASP A 1 20 ? -4.734 -0.237 -4.458 1.00 0.00 263 ASP A C 8
ATOM 8889 O O . ASP A 1 20 ? -5.139 0.800 -3.929 1.00 0.00 263 ASP A O 8
ATOM 8898 N N . PRO A 1 21 ? -3.448 -0.422 -4.765 1.00 0.00 264 PRO A N 8
ATOM 8899 C CA . PRO A 1 21 ? -2.408 0.509 -4.400 1.00 0.00 264 PRO A CA 8
ATOM 8900 C C . PRO A 1 21 ? -2.047 1.491 -5.502 1.00 0.00 264 PRO A C 8
ATOM 8901 O O . PRO A 1 21 ? -1.845 1.122 -6.663 1.00 0.00 264 PRO A O 8
ATOM 8912 N N . VAL A 1 22 ? -1.974 2.747 -5.125 1.00 0.00 265 VAL A N 8
ATOM 8913 C CA . VAL A 1 22 ? -1.511 3.777 -6.022 1.00 0.00 265 VAL A CA 8
ATOM 8914 C C . VAL A 1 22 ? -0.106 4.191 -5.618 1.00 0.00 265 VAL A C 8
ATOM 8915 O O . VAL A 1 22 ? 0.128 4.624 -4.489 1.00 0.00 265 VAL A O 8
ATOM 8928 N N . ILE A 1 23 ? 0.825 4.044 -6.538 1.00 0.00 266 ILE A N 8
ATOM 8929 C CA . ILE A 1 23 ? 2.220 4.300 -6.241 1.00 0.00 266 ILE A CA 8
ATOM 8930 C C . ILE A 1 23 ? 2.518 5.774 -6.458 1.00 0.00 266 ILE A C 8
ATOM 8931 O O . ILE A 1 23 ? 1.887 6.419 -7.290 1.00 0.00 266 ILE A O 8
ATOM 8947 N N . VAL A 1 24 ? 3.435 6.314 -5.692 1.00 0.00 267 VAL A N 8
ATOM 8948 C CA . VAL A 1 24 ? 3.875 7.681 -5.897 1.00 0.00 267 VAL A CA 8
ATOM 8949 C C . VAL A 1 24 ? 5.382 7.736 -5.853 1.00 0.00 267 VAL A C 8
ATOM 8950 O O . VAL A 1 24 ? 6.044 6.712 -5.646 1.00 0.00 267 VAL A O 8
ATOM 8963 N N . SER A 1 25 ? 5.918 8.924 -6.040 1.00 0.00 268 SER A N 8
ATOM 8964 C CA . SER A 1 25 ? 7.355 9.121 -5.946 1.00 0.00 268 SER A CA 8
ATOM 8965 C C . SER A 1 25 ? 7.841 8.742 -4.543 1.00 0.00 268 SER A C 8
ATOM 8966 O O . SER A 1 25 ? 7.033 8.588 -3.623 1.00 0.00 268 SER A O 8
ATOM 8974 N N . THR A 1 26 ? 9.156 8.572 -4.403 1.00 0.00 269 THR A N 8
ATOM 8975 C CA . THR A 1 26 ? 9.783 8.049 -3.181 1.00 0.00 269 THR A CA 8
ATOM 8976 C C . THR A 1 26 ? 9.750 6.516 -3.177 1.00 0.00 269 THR A C 8
ATOM 8977 O O . THR A 1 26 ? 10.622 5.863 -2.599 1.00 0.00 269 THR A O 8
ATOM 8988 N N . GLY A 1 27 ? 8.745 5.947 -3.840 1.00 0.00 270 GLY A N 8
ATOM 8989 C CA . GLY A 1 27 ? 8.617 4.501 -3.898 1.00 0.00 270 GLY A CA 8
ATOM 8990 C C . GLY A 1 27 ? 7.559 4.001 -2.940 1.00 0.00 270 GLY A C 8
ATOM 8991 O O . GLY A 1 27 ? 7.688 2.932 -2.348 1.00 0.00 270 GLY A O 8
ATOM 8995 N N . GLN A 1 28 ? 6.520 4.799 -2.784 1.00 0.00 271 GLN A N 8
ATOM 8996 C CA . GLN A 1 28 ? 5.416 4.478 -1.898 1.00 0.00 271 GLN A CA 8
ATOM 8997 C C . GLN A 1 28 ? 4.343 3.705 -2.654 1.00 0.00 271 GLN A C 8
ATOM 8998 O O . GLN A 1 28 ? 3.868 4.163 -3.689 1.00 0.00 271 GLN A O 8
ATOM 9012 N N . THR A 1 29 ? 3.982 2.526 -2.151 1.00 0.00 272 THR A N 8
ATOM 9013 C CA . THR A 1 29 ? 2.872 1.770 -2.722 1.00 0.00 272 THR A CA 8
ATOM 9014 C C . THR A 1 29 ? 1.940 1.256 -1.620 1.00 0.00 272 THR A C 8
ATOM 9015 O O . THR A 1 29 ? 2.234 0.265 -0.954 1.00 0.00 272 THR A O 8
ATOM 9026 N N . TYR A 1 30 ? 0.836 1.970 -1.426 1.00 0.00 273 TYR A N 8
ATOM 9027 C CA . TYR A 1 30 ? -0.203 1.606 -0.464 1.00 0.00 273 TYR A CA 8
ATOM 9028 C C . TYR A 1 30 ? -1.554 1.842 -1.129 1.00 0.00 273 TYR A C 8
ATOM 9029 O O . TYR A 1 30 ? -1.610 2.487 -2.181 1.00 0.00 273 TYR A O 8
ATOM 9047 N N . GLU A 1 31 ? -2.641 1.346 -0.550 1.00 0.00 274 GLU A N 8
ATOM 9048 C CA . GLU A 1 31 ? -3.933 1.485 -1.208 1.00 0.00 274 GLU A CA 8
ATOM 9049 C C . GLU A 1 31 ? -4.444 2.913 -1.102 1.00 0.00 274 GLU A C 8
ATOM 9050 O O . GLU A 1 31 ? -4.175 3.618 -0.128 1.00 0.00 274 GLU A O 8
ATOM 9062 N N . ARG A 1 32 ? -5.186 3.326 -2.116 1.00 0.00 275 ARG A N 8
ATOM 9063 C CA . ARG A 1 32 ? -5.605 4.715 -2.267 1.00 0.00 275 ARG A CA 8
ATOM 9064 C C . ARG A 1 32 ? -6.400 5.214 -1.063 1.00 0.00 275 ARG A C 8
ATOM 9065 O O . ARG A 1 32 ? -6.274 6.375 -0.678 1.00 0.00 275 ARG A O 8
ATOM 9086 N N . SER A 1 33 ? -7.192 4.338 -0.458 1.00 0.00 276 SER A N 8
ATOM 9087 C CA . SER A 1 33 ? -8.060 4.728 0.644 1.00 0.00 276 SER A CA 8
ATOM 9088 C C . SER A 1 33 ? -7.255 5.162 1.868 1.00 0.00 276 SER A C 8
ATOM 9089 O O . SER A 1 33 ? -7.717 5.972 2.666 1.00 0.00 276 SER A O 8
ATOM 9097 N N . SER A 1 34 ? -6.054 4.621 2.012 1.00 0.00 277 SER A N 8
ATOM 9098 C CA . SER A 1 34 ? -5.221 4.928 3.161 1.00 0.00 277 SER A CA 8
ATOM 9099 C C . SER A 1 34 ? -4.237 6.046 2.839 1.00 0.00 277 SER A C 8
ATOM 9100 O O . SER A 1 34 ? -4.019 6.935 3.658 1.00 0.00 277 SER A O 8
ATOM 9108 N N . ILE A 1 35 ? -3.671 6.024 1.637 1.00 0.00 278 ILE A N 8
ATOM 9109 C CA . ILE A 1 35 ? -2.650 6.989 1.272 1.00 0.00 278 ILE A CA 8
ATOM 9110 C C . ILE A 1 35 ? -3.258 8.334 0.869 1.00 0.00 278 ILE A C 8
ATOM 9111 O O . ILE A 1 35 ? -2.908 9.372 1.431 1.00 0.00 278 ILE A O 8
ATOM 9127 N N . GLN A 1 36 ? -4.186 8.312 -0.077 1.00 0.00 279 GLN A N 8
ATOM 9128 C CA . GLN A 1 36 ? -4.776 9.540 -0.594 1.00 0.00 279 GLN A CA 8
ATOM 9129 C C . GLN A 1 36 ? -5.565 10.257 0.470 1.00 0.00 279 GLN A C 8
ATOM 9130 O O . GLN A 1 36 ? -5.640 11.477 0.473 1.00 0.00 279 GLN A O 8
ATOM 9144 N N . LYS A 1 37 ? -6.141 9.498 1.376 1.00 0.00 280 LYS A N 8
ATOM 9145 C CA . LYS A 1 37 ? -6.923 10.068 2.450 1.00 0.00 280 LYS A CA 8
ATOM 9146 C C . LYS A 1 37 ? -6.089 11.054 3.275 1.00 0.00 280 LYS A C 8
ATOM 9147 O O . LYS A 1 37 ? -6.614 12.050 3.772 1.00 0.00 280 LYS A O 8
ATOM 9166 N N . TRP A 1 38 ? -4.787 10.793 3.405 1.00 0.00 281 TRP A N 8
ATOM 9167 C CA . TRP A 1 38 ? -3.922 11.726 4.106 1.00 0.00 281 TRP A CA 8
ATOM 9168 C C . TRP A 1 38 ? -3.137 12.612 3.124 1.00 0.00 281 TRP A C 8
ATOM 9169 O O . TRP A 1 38 ? -2.872 13.777 3.416 1.00 0.00 281 TRP A O 8
ATOM 9190 N N . LEU A 1 39 ? -2.757 12.069 1.966 1.00 0.00 282 LEU A N 8
ATOM 9191 C CA . LEU A 1 39 ? -2.086 12.870 0.941 1.00 0.00 282 LEU A CA 8
ATOM 9192 C C . LEU A 1 39 ? -2.965 14.019 0.487 1.00 0.00 282 LEU A C 8
ATOM 9193 O O . LEU A 1 39 ? -2.478 15.126 0.264 1.00 0.00 282 LEU A O 8
ATOM 9209 N N . ASP A 1 40 ? -4.257 13.753 0.366 1.00 0.00 283 ASP A N 8
ATOM 9210 C CA . ASP A 1 40 ? -5.205 14.773 -0.057 1.00 0.00 283 ASP A CA 8
ATOM 9211 C C . ASP A 1 40 ? -5.391 15.815 1.039 1.00 0.00 283 ASP A C 8
ATOM 9212 O O . ASP A 1 40 ? -5.666 16.984 0.763 1.00 0.00 283 ASP A O 8
ATOM 9221 N N . ALA A 1 41 ? -5.231 15.383 2.285 1.00 0.00 284 ALA A N 8
ATOM 9222 C CA . ALA A 1 41 ? -5.255 16.296 3.421 1.00 0.00 284 ALA A CA 8
ATOM 9223 C C . ALA A 1 41 ? -4.114 17.302 3.305 1.00 0.00 284 ALA A C 8
ATOM 9224 O O . ALA A 1 41 ? -4.255 18.472 3.670 1.00 0.00 284 ALA A O 8
ATOM 9231 N N . GLY A 1 42 ? -2.988 16.835 2.780 1.00 0.00 285 GLY A N 8
ATOM 9232 C CA . GLY A 1 42 ? -1.868 17.713 2.521 1.00 0.00 285 GLY A CA 8
ATOM 9233 C C . GLY A 1 42 ? -0.687 17.452 3.433 1.00 0.00 285 GLY A C 8
ATOM 9234 O O . GLY A 1 42 ? -0.156 18.378 4.040 1.00 0.00 285 GLY A O 8
ATOM 9238 N N . HIS A 1 43 ? -0.271 16.194 3.540 1.00 0.00 286 HIS A N 8
ATOM 9239 C CA . HIS A 1 43 ? 0.883 15.862 4.385 1.00 0.00 286 HIS A CA 8
ATOM 9240 C C . HIS A 1 43 ? 2.100 15.473 3.546 1.00 0.00 286 HIS A C 8
ATOM 9241 O O . HIS A 1 43 ? 3.231 15.589 4.013 1.00 0.00 286 HIS A O 8
ATOM 9255 N N . LYS A 1 44 ? 1.846 14.998 2.318 1.00 0.00 287 LYS A N 8
ATOM 9256 C CA . LYS A 1 44 ? 2.893 14.673 1.323 1.00 0.00 287 LYS A CA 8
ATOM 9257 C C . LYS A 1 44 ? 4.136 13.990 1.926 1.00 0.00 287 LYS A C 8
ATOM 9258 O O . LYS A 1 44 ? 5.267 14.370 1.622 1.00 0.00 287 LYS A O 8
ATOM 9277 N N . THR A 1 45 ? 3.931 12.962 2.745 1.00 0.00 288 THR A N 8
ATOM 9278 C CA . THR A 1 45 ? 5.045 12.254 3.377 1.00 0.00 288 THR A CA 8
ATOM 9279 C C . THR A 1 45 ? 4.806 10.741 3.419 1.00 0.00 288 THR A C 8
ATOM 9280 O O . THR A 1 45 ? 3.663 10.292 3.480 1.00 0.00 288 THR A O 8
ATOM 9291 N N . CYS A 1 46 ? 5.892 9.964 3.346 1.00 0.00 289 CYS A N 8
ATOM 9292 C CA . CYS A 1 46 ? 5.822 8.513 3.513 1.00 0.00 289 CYS A CA 8
ATOM 9293 C C . CYS A 1 46 ? 5.627 8.138 4.980 1.00 0.00 289 CYS A C 8
ATOM 9294 O O . CYS A 1 46 ? 6.166 8.793 5.873 1.00 0.00 289 CYS A O 8
ATOM 9302 N N . PRO A 1 47 ? 4.865 7.061 5.237 1.00 0.00 290 PRO A N 8
ATOM 9303 C CA . PRO A 1 47 ? 4.571 6.594 6.594 1.00 0.00 290 PRO A CA 8
ATOM 9304 C C . PRO A 1 47 ? 5.720 5.798 7.226 1.00 0.00 290 PRO A C 8
ATOM 9305 O O . PRO A 1 47 ? 5.582 5.281 8.331 1.00 0.00 290 PRO A O 8
ATOM 9316 N N . LYS A 1 48 ? 6.849 5.693 6.524 1.00 0.00 291 LYS A N 8
ATOM 9317 C CA . LYS A 1 48 ? 7.972 4.896 7.015 1.00 0.00 291 LYS A CA 8
ATOM 9318 C C . LYS A 1 48 ? 8.963 5.742 7.803 1.00 0.00 291 LYS A C 8
ATOM 9319 O O . LYS A 1 48 ? 9.216 5.480 8.976 1.00 0.00 291 LYS A O 8
ATOM 9338 N N . SER A 1 49 ? 9.530 6.754 7.162 1.00 0.00 292 SER A N 8
ATOM 9339 C CA . SER A 1 49 ? 10.597 7.526 7.773 1.00 0.00 292 SER A CA 8
ATOM 9340 C C . SER A 1 49 ? 10.394 9.011 7.524 1.00 0.00 292 SER A C 8
ATOM 9341 O O . SER A 1 49 ? 11.270 9.824 7.827 1.00 0.00 292 SER A O 8
ATOM 9349 N N . GLN A 1 50 ? 9.228 9.352 6.971 1.00 0.00 293 GLN A N 8
ATOM 9350 C CA . GLN A 1 50 ? 8.870 10.736 6.692 1.00 0.00 293 GLN A CA 8
ATOM 9351 C C . GLN A 1 50 ? 9.775 11.325 5.618 1.00 0.00 293 GLN A C 8
ATOM 9352 O O . GLN A 1 50 ? 10.119 12.507 5.657 1.00 0.00 293 GLN A O 8
ATOM 9366 N N . GLU A 1 51 ? 10.114 10.493 4.637 1.00 0.00 294 GLU A N 8
ATOM 9367 C CA . GLU A 1 51 ? 11.032 10.869 3.562 1.00 0.00 294 GLU A CA 8
ATOM 9368 C C . GLU A 1 51 ? 10.511 12.047 2.735 1.00 0.00 294 GLU A C 8
ATOM 9369 O O . GLU A 1 51 ? 11.270 12.677 2.002 1.00 0.00 294 GLU A O 8
ATOM 9381 N N . THR A 1 52 ? 9.224 12.351 2.889 1.00 0.00 295 THR A N 8
ATOM 9382 C CA . THR A 1 52 ? 8.564 13.428 2.154 1.00 0.00 295 THR A CA 8
ATOM 9383 C C . THR A 1 52 ? 8.394 13.061 0.689 1.00 0.00 295 THR A C 8
ATOM 9384 O O . THR A 1 52 ? 9.365 12.917 -0.052 1.00 0.00 295 THR A O 8
ATOM 9395 N N . LEU A 1 53 ? 7.151 12.907 0.274 1.00 0.00 296 LEU A N 8
ATOM 9396 C CA . LEU A 1 53 ? 6.860 12.622 -1.112 1.00 0.00 296 LEU A CA 8
ATOM 9397 C C . LEU A 1 53 ? 6.849 13.935 -1.864 1.00 0.00 296 LEU A C 8
ATOM 9398 O O . LEU A 1 53 ? 5.825 14.621 -1.939 1.00 0.00 296 LEU A O 8
ATOM 9414 N N . LEU A 1 54 ? 8.024 14.307 -2.346 1.00 0.00 297 LEU A N 8
ATOM 9415 C CA . LEU A 1 54 ? 8.227 15.585 -3.005 1.00 0.00 297 LEU A CA 8
ATOM 9416 C C . LEU A 1 54 ? 7.300 15.718 -4.206 1.00 0.00 297 LEU A C 8
ATOM 9417 O O . LEU A 1 54 ? 6.750 16.786 -4.468 1.00 0.00 297 LEU A O 8
ATOM 9433 N N . HIS A 1 55 ? 7.113 14.618 -4.916 1.00 0.00 298 HIS A N 8
ATOM 9434 C CA . HIS A 1 55 ? 6.176 14.582 -6.024 1.00 0.00 298 HIS A CA 8
ATOM 9435 C C . HIS A 1 55 ? 4.874 13.934 -5.574 1.00 0.00 298 HIS A C 8
ATOM 9436 O O . HIS A 1 55 ? 4.769 12.706 -5.524 1.00 0.00 298 HIS A O 8
ATOM 9450 N N . ALA A 1 56 ? 3.895 14.751 -5.211 1.00 0.00 299 ALA A N 8
ATOM 9451 C CA . ALA A 1 56 ? 2.604 14.228 -4.795 1.00 0.00 299 ALA A CA 8
ATOM 9452 C C . ALA A 1 56 ? 1.711 14.005 -6.012 1.00 0.00 299 ALA A C 8
ATOM 9453 O O . ALA A 1 56 ? 1.051 14.924 -6.501 1.00 0.00 299 ALA A O 8
ATOM 9460 N N . GLY A 1 57 ? 1.746 12.786 -6.518 1.00 0.00 300 GLY A N 8
ATOM 9461 C CA . GLY A 1 57 ? 0.948 12.414 -7.666 1.00 0.00 300 GLY A CA 8
ATOM 9462 C C . GLY A 1 57 ? 0.912 10.914 -7.808 1.00 0.00 300 GLY A C 8
ATOM 9463 O O . GLY A 1 57 ? 1.935 10.254 -7.622 1.00 0.00 300 GLY A O 8
ATOM 9467 N N . LEU A 1 58 ? -0.244 10.369 -8.129 1.00 0.00 301 LEU A N 8
ATOM 9468 C CA . LEU A 1 58 ? -0.423 8.926 -8.084 1.00 0.00 301 LEU A CA 8
ATOM 9469 C C . LEU A 1 58 ? -0.114 8.291 -9.440 1.00 0.00 301 LEU A C 8
ATOM 9470 O O . LEU A 1 58 ? -0.499 8.808 -10.489 1.00 0.00 301 LEU A O 8
ATOM 9486 N N . THR A 1 59 ? 0.570 7.168 -9.394 1.00 0.00 302 THR A N 8
ATOM 9487 C CA . THR A 1 59 ? 0.879 6.377 -10.568 1.00 0.00 302 THR A CA 8
ATOM 9488 C C . THR A 1 59 ? 0.284 4.970 -10.403 1.00 0.00 302 THR A C 8
ATOM 9489 O O . THR A 1 59 ? 0.362 4.387 -9.321 1.00 0.00 302 THR A O 8
ATOM 9500 N N . PRO A 1 60 ? -0.359 4.425 -11.451 1.00 0.00 303 PRO A N 8
ATOM 9501 C CA . PRO A 1 60 ? -0.938 3.074 -11.410 1.00 0.00 303 PRO A CA 8
ATOM 9502 C C . PRO A 1 60 ? 0.107 2.000 -11.093 1.00 0.00 303 PRO A C 8
ATOM 9503 O O . PRO A 1 60 ? 1.073 1.819 -11.835 1.00 0.00 303 PRO A O 8
ATOM 9514 N N . ASN A 1 61 ? -0.086 1.300 -9.983 1.00 0.00 304 ASN A N 8
ATOM 9515 C CA . ASN A 1 61 ? 0.830 0.242 -9.573 1.00 0.00 304 ASN A CA 8
ATOM 9516 C C . ASN A 1 61 ? 0.211 -1.132 -9.821 1.00 0.00 304 ASN A C 8
ATOM 9517 O O . ASN A 1 61 ? -0.725 -1.533 -9.130 1.00 0.00 304 ASN A O 8
ATOM 9528 N N . TYR A 1 62 ? 0.720 -1.847 -10.809 1.00 0.00 305 TYR A N 8
ATOM 9529 C CA . TYR A 1 62 ? 0.182 -3.162 -11.141 1.00 0.00 305 TYR A CA 8
ATOM 9530 C C . TYR A 1 62 ? 0.867 -4.279 -10.353 1.00 0.00 305 TYR A C 8
ATOM 9531 O O . TYR A 1 62 ? 0.272 -5.334 -10.122 1.00 0.00 305 TYR A O 8
ATOM 9549 N N . VAL A 1 63 ? 2.107 -4.042 -9.932 1.00 0.00 306 VAL A N 8
ATOM 9550 C CA . VAL A 1 63 ? 2.893 -5.071 -9.254 1.00 0.00 306 VAL A CA 8
ATOM 9551 C C . VAL A 1 63 ? 2.262 -5.505 -7.931 1.00 0.00 306 VAL A C 8
ATOM 9552 O O . VAL A 1 63 ? 1.981 -6.687 -7.727 1.00 0.00 306 VAL A O 8
ATOM 9565 N N . LEU A 1 64 ? 2.013 -4.552 -7.048 1.00 0.00 307 LEU A N 8
ATOM 9566 C CA . LEU A 1 64 ? 1.617 -4.873 -5.692 1.00 0.00 307 LEU A CA 8
ATOM 9567 C C . LEU A 1 64 ? 0.163 -5.315 -5.636 1.00 0.00 307 LEU A C 8
ATOM 9568 O O . LEU A 1 64 ? -0.190 -6.182 -4.843 1.00 0.00 307 LEU A O 8
ATOM 9584 N N . LYS A 1 65 ? -0.668 -4.738 -6.500 1.00 0.00 308 LYS A N 8
ATOM 9585 C CA . LYS A 1 65 ? -2.071 -5.075 -6.569 1.00 0.00 308 LYS A CA 8
ATOM 9586 C C . LYS A 1 65 ? -2.255 -6.562 -6.826 1.00 0.00 308 LYS A C 8
ATOM 9587 O O . LYS A 1 65 ? -3.026 -7.227 -6.146 1.00 0.00 308 LYS A O 8
ATOM 9606 N N . SER A 1 66 ? -1.521 -7.073 -7.799 1.00 0.00 309 SER A N 8
ATOM 9607 C CA . SER A 1 66 ? -1.614 -8.476 -8.174 1.00 0.00 309 SER A CA 8
ATOM 9608 C C . SER A 1 66 ? -1.227 -9.397 -7.011 1.00 0.00 309 SER A C 8
ATOM 9609 O O . SER A 1 66 ? -1.666 -10.543 -6.937 1.00 0.00 309 SER A O 8
ATOM 9617 N N . LEU A 1 67 ? -0.413 -8.876 -6.101 1.00 0.00 310 LEU A N 8
ATOM 9618 C CA . LEU A 1 67 ? 0.069 -9.645 -4.958 1.00 0.00 310 LEU A CA 8
ATOM 9619 C C . LEU A 1 67 ? -0.889 -9.516 -3.779 1.00 0.00 310 LEU A C 8
ATOM 9620 O O . LEU A 1 67 ? -1.289 -10.508 -3.180 1.00 0.00 310 LEU A O 8
ATOM 9636 N N . ILE A 1 68 ? -1.255 -8.290 -3.451 1.00 0.00 311 ILE A N 8
ATOM 9637 C CA . ILE A 1 68 ? -2.158 -8.028 -2.335 1.00 0.00 311 ILE A CA 8
ATOM 9638 C C . ILE A 1 68 ? -3.546 -8.604 -2.608 1.00 0.00 311 ILE A C 8
ATOM 9639 O O . ILE A 1 68 ? -4.232 -9.063 -1.690 1.00 0.00 311 ILE A O 8
ATOM 9655 N N . ALA A 1 69 ? -3.945 -8.592 -3.879 1.00 0.00 312 ALA A N 8
ATOM 9656 C CA . ALA A 1 69 ? -5.230 -9.137 -4.296 1.00 0.00 312 ALA A CA 8
ATOM 9657 C C . ALA A 1 69 ? -5.287 -10.630 -4.009 1.00 0.00 312 ALA A C 8
ATOM 9658 O O . ALA A 1 69 ? -6.359 -11.209 -3.830 1.00 0.00 312 ALA A O 8
ATOM 9665 N N . LEU A 1 70 ? -4.108 -11.230 -3.947 1.00 0.00 313 LEU A N 8
ATOM 9666 C CA . LEU A 1 70 ? -3.947 -12.634 -3.609 1.00 0.00 313 LEU A CA 8
ATOM 9667 C C . LEU A 1 70 ? -4.319 -12.867 -2.147 1.00 0.00 313 LEU A C 8
ATOM 9668 O O . LEU A 1 70 ? -5.130 -13.738 -1.831 1.00 0.00 313 LEU A O 8
ATOM 9684 N N . TRP A 1 71 ? -3.738 -12.064 -1.259 1.00 0.00 314 TRP A N 8
ATOM 9685 C CA . TRP A 1 71 ? -3.845 -12.316 0.169 1.00 0.00 314 TRP A CA 8
ATOM 9686 C C . TRP A 1 71 ? -5.211 -11.901 0.716 1.00 0.00 314 TRP A C 8
ATOM 9687 O O . TRP A 1 71 ? -5.813 -12.631 1.503 1.00 0.00 314 TRP A O 8
ATOM 9708 N N . CYS A 1 72 ? -5.715 -10.748 0.283 1.00 0.00 315 CYS A N 8
ATOM 9709 C CA . CYS A 1 72 ? -6.986 -10.230 0.798 1.00 0.00 315 CYS A CA 8
ATOM 9710 C C . CYS A 1 72 ? -8.159 -11.089 0.336 1.00 0.00 315 CYS A C 8
ATOM 9711 O O . CYS A 1 72 ? -9.263 -10.997 0.874 1.00 0.00 315 CYS A O 8
ATOM 9719 N N . GLU A 1 73 ? -7.916 -11.915 -0.670 1.00 0.00 316 GLU A N 8
ATOM 9720 C CA . GLU A 1 73 ? -8.924 -12.841 -1.155 1.00 0.00 316 GLU A CA 8
ATOM 9721 C C . GLU A 1 73 ? -8.929 -14.091 -0.283 1.00 0.00 316 GLU A C 8
ATOM 9722 O O . GLU A 1 73 ? -9.963 -14.722 -0.078 1.00 0.00 316 GLU A O 8
ATOM 9734 N N . SER A 1 74 ? -7.764 -14.424 0.249 1.00 0.00 317 SER A N 8
ATOM 9735 C CA . SER A 1 74 ? -7.600 -15.633 1.035 1.00 0.00 317 SER A CA 8
ATOM 9736 C C . SER A 1 74 ? -8.149 -15.440 2.448 1.00 0.00 317 SER A C 8
ATOM 9737 O O . SER A 1 74 ? -8.565 -16.399 3.102 1.00 0.00 317 SER A O 8
ATOM 9745 N N . ASN A 1 75 ? -8.162 -14.199 2.913 1.00 0.00 318 ASN A N 8
ATOM 9746 C CA . ASN A 1 75 ? -8.613 -13.898 4.265 1.00 0.00 318 ASN A CA 8
ATOM 9747 C C . ASN A 1 75 ? -9.236 -12.511 4.329 1.00 0.00 318 ASN A C 8
ATOM 9748 O O . ASN A 1 75 ? -8.671 -11.550 3.805 1.00 0.00 318 ASN A O 8
ATOM 9759 N N . GLY A 1 76 ? -10.410 -12.414 4.948 1.00 0.00 319 GLY A N 8
ATOM 9760 C CA . GLY A 1 76 ? -11.030 -11.121 5.168 1.00 0.00 319 GLY A CA 8
ATOM 9761 C C . GLY A 1 76 ? -10.197 -10.281 6.112 1.00 0.00 319 GLY A C 8
ATOM 9762 O O . GLY A 1 76 ? -10.188 -10.518 7.320 1.00 0.00 319 GLY A O 8
ATOM 9766 N N . ILE A 1 77 ? -9.486 -9.311 5.565 1.00 0.00 320 ILE A N 8
ATOM 9767 C CA . ILE A 1 77 ? -8.490 -8.584 6.333 1.00 0.00 320 ILE A CA 8
ATOM 9768 C C . ILE A 1 77 ? -8.979 -7.196 6.744 1.00 0.00 320 ILE A C 8
ATOM 9769 O O . ILE A 1 77 ? -8.599 -6.687 7.798 1.00 0.00 320 ILE A O 8
ATOM 9785 N N . GLU A 1 78 ? -9.824 -6.597 5.921 1.00 0.00 321 GLU A N 8
ATOM 9786 C CA . GLU A 1 78 ? -10.294 -5.245 6.165 1.00 0.00 321 GLU A CA 8
ATOM 9787 C C . GLU A 1 78 ? -11.553 -5.265 7.021 1.00 0.00 321 GLU A C 8
ATOM 9788 O O . GLU A 1 78 ? -11.443 -5.055 8.244 1.00 0.00 321 GLU A O 8
ATOM 9801 N N . GLY A 1 1 ? 0.363 -22.017 10.200 1.00 0.00 244 GLY A N 9
ATOM 9802 C CA . GLY A 1 1 ? 1.516 -21.515 9.413 1.00 0.00 244 GLY A CA 9
ATOM 9803 C C . GLY A 1 1 ? 1.750 -20.038 9.645 1.00 0.00 244 GLY A C 9
ATOM 9804 O O . GLY A 1 1 ? 1.016 -19.400 10.400 1.00 0.00 244 GLY A O 9
ATOM 9810 N N . SER A 1 2 ? 2.766 -19.488 9.006 1.00 0.00 245 SER A N 9
ATOM 9811 C CA . SER A 1 2 ? 3.090 -18.084 9.165 1.00 0.00 245 SER A CA 9
ATOM 9812 C C . SER A 1 2 ? 2.434 -17.244 8.068 1.00 0.00 245 SER A C 9
ATOM 9813 O O . SER A 1 2 ? 2.623 -17.511 6.882 1.00 0.00 245 SER A O 9
ATOM 9821 N N . PRO A 1 3 ? 1.631 -16.237 8.454 1.00 0.00 246 PRO A N 9
ATOM 9822 C CA . PRO A 1 3 ? 0.990 -15.323 7.498 1.00 0.00 246 PRO A CA 9
ATOM 9823 C C . PRO A 1 3 ? 2.017 -14.496 6.731 1.00 0.00 246 PRO A C 9
ATOM 9824 O O . PRO A 1 3 ? 1.830 -14.202 5.551 1.00 0.00 246 PRO A O 9
ATOM 9835 N N . GLU A 1 4 ? 3.095 -14.130 7.433 1.00 0.00 247 GLU A N 9
ATOM 9836 C CA . GLU A 1 4 ? 4.221 -13.396 6.857 1.00 0.00 247 GLU A CA 9
ATOM 9837 C C . GLU A 1 4 ? 3.838 -11.999 6.376 1.00 0.00 247 GLU A C 9
ATOM 9838 O O . GLU A 1 4 ? 3.122 -11.827 5.388 1.00 0.00 247 GLU A O 9
ATOM 9850 N N . PHE A 1 5 ? 4.334 -10.999 7.084 1.00 0.00 248 PHE A N 9
ATOM 9851 C CA . PHE A 1 5 ? 4.189 -9.617 6.656 1.00 0.00 248 PHE A CA 9
ATOM 9852 C C . PHE A 1 5 ? 5.560 -8.969 6.472 1.00 0.00 248 PHE A C 9
ATOM 9853 O O . PHE A 1 5 ? 5.996 -8.184 7.312 1.00 0.00 248 PHE A O 9
ATOM 9870 N N . PRO A 1 6 ? 6.277 -9.317 5.390 1.00 0.00 249 PRO A N 9
ATOM 9871 C CA . PRO A 1 6 ? 7.576 -8.732 5.087 1.00 0.00 249 PRO A CA 9
ATOM 9872 C C . PRO A 1 6 ? 7.436 -7.409 4.343 1.00 0.00 249 PRO A C 9
ATOM 9873 O O . PRO A 1 6 ? 7.861 -6.360 4.824 1.00 0.00 249 PRO A O 9
ATOM 9884 N N . GLU A 1 7 ? 6.814 -7.473 3.174 1.00 0.00 250 GLU A N 9
ATOM 9885 C CA . GLU A 1 7 ? 6.592 -6.303 2.345 1.00 0.00 250 GLU A CA 9
ATOM 9886 C C . GLU A 1 7 ? 5.553 -6.623 1.274 1.00 0.00 250 GLU A C 9
ATOM 9887 O O . GLU A 1 7 ? 4.995 -7.719 1.268 1.00 0.00 250 GLU A O 9
ATOM 9899 N N . TYR A 1 8 ? 5.300 -5.649 0.397 1.00 0.00 251 TYR A N 9
ATOM 9900 C CA . TYR A 1 8 ? 4.356 -5.769 -0.732 1.00 0.00 251 TYR A CA 9
ATOM 9901 C C . TYR A 1 8 ? 2.991 -6.355 -0.336 1.00 0.00 251 TYR A C 9
ATOM 9902 O O . TYR A 1 8 ? 2.304 -6.948 -1.165 1.00 0.00 251 TYR A O 9
ATOM 9920 N N . PHE A 1 9 ? 2.573 -6.143 0.909 1.00 0.00 252 PHE A N 9
ATOM 9921 C CA . PHE A 1 9 ? 1.268 -6.625 1.357 1.00 0.00 252 PHE A CA 9
ATOM 9922 C C . PHE A 1 9 ? 0.436 -5.518 2.005 1.00 0.00 252 PHE A C 9
ATOM 9923 O O . PHE A 1 9 ? -0.452 -4.949 1.381 1.00 0.00 252 PHE A O 9
ATOM 9940 N N . ARG A 1 10 ? 0.728 -5.216 3.262 1.00 0.00 253 ARG A N 9
ATOM 9941 C CA . ARG A 1 10 ? -0.067 -4.250 4.014 1.00 0.00 253 ARG A CA 9
ATOM 9942 C C . ARG A 1 10 ? 0.537 -2.858 3.939 1.00 0.00 253 ARG A C 9
ATOM 9943 O O . ARG A 1 10 ? 1.742 -2.707 3.730 1.00 0.00 253 ARG A O 9
ATOM 9964 N N . CYS A 1 11 ? -0.298 -1.843 4.115 1.00 0.00 254 CYS A N 9
ATOM 9965 C CA . CYS A 1 11 ? 0.192 -0.489 4.247 1.00 0.00 254 CYS A CA 9
ATOM 9966 C C . CYS A 1 11 ? 0.733 -0.286 5.659 1.00 0.00 254 CYS A C 9
ATOM 9967 O O . CYS A 1 11 ? 0.358 -1.013 6.590 1.00 0.00 254 CYS A O 9
ATOM 9975 N N . PRO A 1 12 ? 1.599 0.712 5.850 1.00 0.00 255 PRO A N 9
ATOM 9976 C CA . PRO A 1 12 ? 2.130 1.078 7.156 1.00 0.00 255 PRO A CA 9
ATOM 9977 C C . PRO A 1 12 ? 1.205 2.068 7.854 1.00 0.00 255 PRO A C 9
ATOM 9978 O O . PRO A 1 12 ? 1.557 2.668 8.867 1.00 0.00 255 PRO A O 9
ATOM 9989 N N . ILE A 1 13 ? 0.010 2.213 7.296 1.00 0.00 256 ILE A N 9
ATOM 9990 C CA . ILE A 1 13 ? -0.931 3.224 7.741 1.00 0.00 256 ILE A CA 9
ATOM 9991 C C . ILE A 1 13 ? -1.933 2.653 8.748 1.00 0.00 256 ILE A C 9
ATOM 9992 O O . ILE A 1 13 ? -2.058 3.164 9.858 1.00 0.00 256 ILE A O 9
ATOM 10008 N N . SER A 1 14 ? -2.656 1.599 8.371 1.00 0.00 257 SER A N 9
ATOM 10009 C CA . SER A 1 14 ? -3.650 1.022 9.277 1.00 0.00 257 SER A CA 9
ATOM 10010 C C . SER A 1 14 ? -3.853 -0.482 9.069 1.00 0.00 257 SER A C 9
ATOM 10011 O O . SER A 1 14 ? -4.817 -1.045 9.583 1.00 0.00 257 SER A O 9
ATOM 10019 N N . LEU A 1 15 ? -2.929 -1.129 8.351 1.00 0.00 258 LEU A N 9
ATOM 10020 C CA . LEU A 1 15 ? -3.029 -2.567 8.058 1.00 0.00 258 LEU A CA 9
ATOM 10021 C C . LEU A 1 15 ? -4.385 -2.893 7.432 1.00 0.00 258 LEU A C 9
ATOM 10022 O O . LEU A 1 15 ? -5.265 -3.472 8.071 1.00 0.00 258 LEU A O 9
ATOM 10038 N N . GLU A 1 16 ? -4.545 -2.491 6.192 1.00 0.00 259 GLU A N 9
ATOM 10039 C CA . GLU A 1 16 ? -5.777 -2.726 5.453 1.00 0.00 259 GLU A CA 9
ATOM 10040 C C . GLU A 1 16 ? -5.598 -3.837 4.427 1.00 0.00 259 GLU A C 9
ATOM 10041 O O . GLU A 1 16 ? -6.573 -4.439 3.986 1.00 0.00 259 GLU A O 9
ATOM 10053 N N . LEU A 1 17 ? -4.340 -4.093 4.068 1.00 0.00 260 LEU A N 9
ATOM 10054 C CA . LEU A 1 17 ? -3.997 -5.006 2.985 1.00 0.00 260 LEU A CA 9
ATOM 10055 C C . LEU A 1 17 ? -4.737 -4.576 1.724 1.00 0.00 260 LEU A C 9
ATOM 10056 O O . LEU A 1 17 ? -5.724 -5.194 1.314 1.00 0.00 260 LEU A O 9
ATOM 10072 N N . MET A 1 18 ? -4.285 -3.448 1.195 1.00 0.00 261 MET A N 9
ATOM 10073 C CA . MET A 1 18 ? -4.777 -2.855 -0.050 1.00 0.00 261 MET A CA 9
ATOM 10074 C C . MET A 1 18 ? -5.148 -3.872 -1.128 1.00 0.00 261 MET A C 9
ATOM 10075 O O . MET A 1 18 ? -4.634 -4.987 -1.170 1.00 0.00 261 MET A O 9
ATOM 10089 N N . LYS A 1 19 ? -6.055 -3.458 -2.000 1.00 0.00 262 LYS A N 9
ATOM 10090 C CA . LYS A 1 19 ? -6.468 -4.274 -3.136 1.00 0.00 262 LYS A CA 9
ATOM 10091 C C . LYS A 1 19 ? -6.058 -3.570 -4.426 1.00 0.00 262 LYS A C 9
ATOM 10092 O O . LYS A 1 19 ? -5.543 -4.188 -5.360 1.00 0.00 262 LYS A O 9
ATOM 10111 N N . ASP A 1 20 ? -6.287 -2.265 -4.455 1.00 0.00 263 ASP A N 9
ATOM 10112 C CA . ASP A 1 20 ? -5.837 -1.416 -5.548 1.00 0.00 263 ASP A CA 9
ATOM 10113 C C . ASP A 1 20 ? -4.904 -0.356 -4.983 1.00 0.00 263 ASP A C 9
ATOM 10114 O O . ASP A 1 20 ? -5.344 0.606 -4.348 1.00 0.00 263 ASP A O 9
ATOM 10123 N N . PRO A 1 21 ? -3.596 -0.544 -5.165 1.00 0.00 264 PRO A N 9
ATOM 10124 C CA . PRO A 1 21 ? -2.585 0.337 -4.615 1.00 0.00 264 PRO A CA 9
ATOM 10125 C C . PRO A 1 21 ? -2.087 1.377 -5.612 1.00 0.00 264 PRO A C 9
ATOM 10126 O O . PRO A 1 21 ? -2.073 1.148 -6.826 1.00 0.00 264 PRO A O 9
ATOM 10137 N N . VAL A 1 22 ? -1.669 2.513 -5.094 1.00 0.00 265 VAL A N 9
ATOM 10138 C CA . VAL A 1 22 ? -1.104 3.556 -5.921 1.00 0.00 265 VAL A CA 9
ATOM 10139 C C . VAL A 1 22 ? 0.330 3.843 -5.506 1.00 0.00 265 VAL A C 9
ATOM 10140 O O . VAL A 1 22 ? 0.644 3.930 -4.315 1.00 0.00 265 VAL A O 9
ATOM 10153 N N . ILE A 1 23 ? 1.201 3.951 -6.490 1.00 0.00 266 ILE A N 9
ATOM 10154 C CA . ILE A 1 23 ? 2.572 4.340 -6.248 1.00 0.00 266 ILE A CA 9
ATOM 10155 C C . ILE A 1 23 ? 2.664 5.852 -6.240 1.00 0.00 266 ILE A C 9
ATOM 10156 O O . ILE A 1 23 ? 1.974 6.530 -6.996 1.00 0.00 266 ILE A O 9
ATOM 10172 N N . VAL A 1 24 ? 3.476 6.375 -5.354 1.00 0.00 267 VAL A N 9
ATOM 10173 C CA . VAL A 1 24 ? 3.692 7.801 -5.281 1.00 0.00 267 VAL A CA 9
ATOM 10174 C C . VAL A 1 24 ? 5.186 8.052 -5.174 1.00 0.00 267 VAL A C 9
ATOM 10175 O O . VAL A 1 24 ? 5.967 7.099 -5.066 1.00 0.00 267 VAL A O 9
ATOM 10188 N N . SER A 1 25 ? 5.582 9.310 -5.202 1.00 0.00 268 SER A N 9
ATOM 10189 C CA . SER A 1 25 ? 6.979 9.676 -5.058 1.00 0.00 268 SER A CA 9
ATOM 10190 C C . SER A 1 25 ? 7.521 9.182 -3.715 1.00 0.00 268 SER A C 9
ATOM 10191 O O . SER A 1 25 ? 6.751 8.946 -2.778 1.00 0.00 268 SER A O 9
ATOM 10199 N N . THR A 1 26 ? 8.842 9.009 -3.649 1.00 0.00 269 THR A N 9
ATOM 10200 C CA . THR A 1 26 ? 9.527 8.423 -2.490 1.00 0.00 269 THR A CA 9
ATOM 10201 C C . THR A 1 26 ? 9.465 6.900 -2.565 1.00 0.00 269 THR A C 9
ATOM 10202 O O . THR A 1 26 ? 9.967 6.189 -1.686 1.00 0.00 269 THR A O 9
ATOM 10213 N N . GLY A 1 27 ? 8.828 6.401 -3.619 1.00 0.00 270 GLY A N 9
ATOM 10214 C CA . GLY A 1 27 ? 8.784 4.974 -3.849 1.00 0.00 270 GLY A CA 9
ATOM 10215 C C . GLY A 1 27 ? 7.845 4.274 -2.898 1.00 0.00 270 GLY A C 9
ATOM 10216 O O . GLY A 1 27 ? 8.194 3.261 -2.295 1.00 0.00 270 GLY A O 9
ATOM 10220 N N . GLN A 1 28 ? 6.664 4.839 -2.719 1.00 0.00 271 GLN A N 9
ATOM 10221 C CA . GLN A 1 28 ? 5.657 4.203 -1.889 1.00 0.00 271 GLN A CA 9
ATOM 10222 C C . GLN A 1 28 ? 4.536 3.609 -2.736 1.00 0.00 271 GLN A C 9
ATOM 10223 O O . GLN A 1 28 ? 4.164 4.174 -3.761 1.00 0.00 271 GLN A O 9
ATOM 10237 N N . THR A 1 29 ? 4.022 2.459 -2.317 1.00 0.00 272 THR A N 9
ATOM 10238 C CA . THR A 1 29 ? 2.875 1.843 -2.972 1.00 0.00 272 THR A CA 9
ATOM 10239 C C . THR A 1 29 ? 1.858 1.410 -1.919 1.00 0.00 272 THR A C 9
ATOM 10240 O O . THR A 1 29 ? 2.035 0.377 -1.278 1.00 0.00 272 THR A O 9
ATOM 10251 N N . TYR A 1 30 ? 0.814 2.213 -1.727 1.00 0.00 273 TYR A N 9
ATOM 10252 C CA . TYR A 1 30 ? -0.174 1.963 -0.677 1.00 0.00 273 TYR A CA 9
ATOM 10253 C C . TYR A 1 30 ? -1.578 2.170 -1.234 1.00 0.00 273 TYR A C 9
ATOM 10254 O O . TYR A 1 30 ? -1.730 2.710 -2.330 1.00 0.00 273 TYR A O 9
ATOM 10272 N N . GLU A 1 31 ? -2.599 1.745 -0.498 1.00 0.00 274 GLU A N 9
ATOM 10273 C CA . GLU A 1 31 ? -3.974 1.882 -0.966 1.00 0.00 274 GLU A CA 9
ATOM 10274 C C . GLU A 1 31 ? -4.381 3.346 -1.031 1.00 0.00 274 GLU A C 9
ATOM 10275 O O . GLU A 1 31 ? -4.148 4.111 -0.099 1.00 0.00 274 GLU A O 9
ATOM 10287 N N . ARG A 1 32 ? -4.996 3.722 -2.143 1.00 0.00 275 ARG A N 9
ATOM 10288 C CA . ARG A 1 32 ? -5.434 5.095 -2.377 1.00 0.00 275 ARG A CA 9
ATOM 10289 C C . ARG A 1 32 ? -6.269 5.631 -1.218 1.00 0.00 275 ARG A C 9
ATOM 10290 O O . ARG A 1 32 ? -6.079 6.764 -0.784 1.00 0.00 275 ARG A O 9
ATOM 10311 N N . SER A 1 33 ? -7.158 4.804 -0.695 1.00 0.00 276 SER A N 9
ATOM 10312 C CA . SER A 1 33 ? -8.090 5.234 0.327 1.00 0.00 276 SER A CA 9
ATOM 10313 C C . SER A 1 33 ? -7.377 5.555 1.640 1.00 0.00 276 SER A C 9
ATOM 10314 O O . SER A 1 33 ? -7.895 6.306 2.462 1.00 0.00 276 SER A O 9
ATOM 10322 N N . SER A 1 34 ? -6.189 4.994 1.831 1.00 0.00 277 SER A N 9
ATOM 10323 C CA . SER A 1 34 ? -5.430 5.233 3.048 1.00 0.00 277 SER A CA 9
ATOM 10324 C C . SER A 1 34 ? -4.405 6.351 2.845 1.00 0.00 277 SER A C 9
ATOM 10325 O O . SER A 1 34 ? -4.193 7.177 3.732 1.00 0.00 277 SER A O 9
ATOM 10333 N N . ILE A 1 35 ? -3.795 6.397 1.664 1.00 0.00 278 ILE A N 9
ATOM 10334 C CA . ILE A 1 35 ? -2.755 7.379 1.393 1.00 0.00 278 ILE A CA 9
ATOM 10335 C C . ILE A 1 35 ? -3.337 8.709 0.920 1.00 0.00 278 ILE A C 9
ATOM 10336 O O . ILE A 1 35 ? -2.995 9.767 1.450 1.00 0.00 278 ILE A O 9
ATOM 10352 N N . GLN A 1 36 ? -4.237 8.659 -0.048 1.00 0.00 279 GLN A N 9
ATOM 10353 C CA . GLN A 1 36 ? -4.772 9.877 -0.639 1.00 0.00 279 GLN A CA 9
ATOM 10354 C C . GLN A 1 36 ? -5.723 10.551 0.322 1.00 0.00 279 GLN A C 9
ATOM 10355 O O . GLN A 1 36 ? -6.039 11.724 0.182 1.00 0.00 279 GLN A O 9
ATOM 10369 N N . LYS A 1 37 ? -6.144 9.792 1.312 1.00 0.00 280 LYS A N 9
ATOM 10370 C CA . LYS A 1 37 ? -6.944 10.308 2.398 1.00 0.00 280 LYS A CA 9
ATOM 10371 C C . LYS A 1 37 ? -6.215 11.452 3.108 1.00 0.00 280 LYS A C 9
ATOM 10372 O O . LYS A 1 37 ? -6.815 12.479 3.429 1.00 0.00 280 LYS A O 9
ATOM 10391 N N . TRP A 1 38 ? -4.918 11.277 3.350 1.00 0.00 281 TRP A N 9
ATOM 10392 C CA . TRP A 1 38 ? -4.152 12.304 4.031 1.00 0.00 281 TRP A CA 9
ATOM 10393 C C . TRP A 1 38 ? -3.367 13.155 3.031 1.00 0.00 281 TRP A C 9
ATOM 10394 O O . TRP A 1 38 ? -3.123 14.337 3.275 1.00 0.00 281 TRP A O 9
ATOM 10415 N N . LEU A 1 39 ? -2.975 12.562 1.900 1.00 0.00 282 LEU A N 9
ATOM 10416 C CA . LEU A 1 39 ? -2.292 13.319 0.849 1.00 0.00 282 LEU A CA 9
ATOM 10417 C C . LEU A 1 39 ? -3.176 14.444 0.332 1.00 0.00 282 LEU A C 9
ATOM 10418 O O . LEU A 1 39 ? -2.712 15.569 0.137 1.00 0.00 282 LEU A O 9
ATOM 10434 N N . ASP A 1 40 ? -4.452 14.137 0.125 1.00 0.00 283 ASP A N 9
ATOM 10435 C CA . ASP A 1 40 ? -5.412 15.130 -0.360 1.00 0.00 283 ASP A CA 9
ATOM 10436 C C . ASP A 1 40 ? -5.654 16.204 0.690 1.00 0.00 283 ASP A C 9
ATOM 10437 O O . ASP A 1 40 ? -6.067 17.317 0.368 1.00 0.00 283 ASP A O 9
ATOM 10446 N N . ALA A 1 41 ? -5.385 15.864 1.946 1.00 0.00 284 ALA A N 9
ATOM 10447 C CA . ALA A 1 41 ? -5.502 16.820 3.039 1.00 0.00 284 ALA A CA 9
ATOM 10448 C C . ALA A 1 41 ? -4.395 17.865 2.958 1.00 0.00 284 ALA A C 9
ATOM 10449 O O . ALA A 1 41 ? -4.522 18.960 3.502 1.00 0.00 284 ALA A O 9
ATOM 10456 N N . GLY A 1 42 ? -3.310 17.523 2.275 1.00 0.00 285 GLY A N 9
ATOM 10457 C CA . GLY A 1 42 ? -2.244 18.479 2.059 1.00 0.00 285 GLY A CA 9
ATOM 10458 C C . GLY A 1 42 ? -0.989 18.169 2.848 1.00 0.00 285 GLY A C 9
ATOM 10459 O O . GLY A 1 42 ? -0.258 19.079 3.239 1.00 0.00 285 GLY A O 9
ATOM 10463 N N . HIS A 1 43 ? -0.727 16.894 3.086 1.00 0.00 286 HIS A N 9
ATOM 10464 C CA . HIS A 1 43 ? 0.500 16.485 3.762 1.00 0.00 286 HIS A CA 9
ATOM 10465 C C . HIS A 1 43 ? 1.292 15.545 2.864 1.00 0.00 286 HIS A C 9
ATOM 10466 O O . HIS A 1 43 ? 1.035 14.344 2.832 1.00 0.00 286 HIS A O 9
ATOM 10480 N N . LYS A 1 44 ? 2.242 16.093 2.116 1.00 0.00 287 LYS A N 9
ATOM 10481 C CA . LYS A 1 44 ? 3.013 15.286 1.176 1.00 0.00 287 LYS A CA 9
ATOM 10482 C C . LYS A 1 44 ? 4.191 14.612 1.875 1.00 0.00 287 LYS A C 9
ATOM 10483 O O . LYS A 1 44 ? 5.330 15.062 1.792 1.00 0.00 287 LYS A O 9
ATOM 10502 N N . THR A 1 45 ? 3.898 13.533 2.581 1.00 0.00 288 THR A N 9
ATOM 10503 C CA . THR A 1 45 ? 4.907 12.781 3.312 1.00 0.00 288 THR A CA 9
ATOM 10504 C C . THR A 1 45 ? 4.589 11.287 3.256 1.00 0.00 288 THR A C 9
ATOM 10505 O O . THR A 1 45 ? 3.424 10.908 3.191 1.00 0.00 288 THR A O 9
ATOM 10516 N N . CYS A 1 46 ? 5.618 10.438 3.252 1.00 0.00 289 CYS A N 9
ATOM 10517 C CA . CYS A 1 46 ? 5.405 8.996 3.247 1.00 0.00 289 CYS A CA 9
ATOM 10518 C C . CYS A 1 46 ? 5.210 8.481 4.668 1.00 0.00 289 CYS A C 9
ATOM 10519 O O . CYS A 1 46 ? 5.789 9.021 5.606 1.00 0.00 289 CYS A O 9
ATOM 10527 N N . PRO A 1 47 ? 4.405 7.421 4.844 1.00 0.00 290 PRO A N 9
ATOM 10528 C CA . PRO A 1 47 ? 4.163 6.818 6.161 1.00 0.00 290 PRO A CA 9
ATOM 10529 C C . PRO A 1 47 ? 5.384 6.062 6.675 1.00 0.00 290 PRO A C 9
ATOM 10530 O O . PRO A 1 47 ? 5.388 5.537 7.787 1.00 0.00 290 PRO A O 9
ATOM 10541 N N . LYS A 1 48 ? 6.416 6.012 5.842 1.00 0.00 291 LYS A N 9
ATOM 10542 C CA . LYS A 1 48 ? 7.641 5.300 6.167 1.00 0.00 291 LYS A CA 9
ATOM 10543 C C . LYS A 1 48 ? 8.518 6.125 7.104 1.00 0.00 291 LYS A C 9
ATOM 10544 O O . LYS A 1 48 ? 8.819 5.702 8.222 1.00 0.00 291 LYS A O 9
ATOM 10563 N N . SER A 1 49 ? 8.919 7.304 6.648 1.00 0.00 292 SER A N 9
ATOM 10564 C CA . SER A 1 49 ? 9.770 8.177 7.446 1.00 0.00 292 SER A CA 9
ATOM 10565 C C . SER A 1 49 ? 9.387 9.644 7.251 1.00 0.00 292 SER A C 9
ATOM 10566 O O . SER A 1 49 ? 10.119 10.542 7.663 1.00 0.00 292 SER A O 9
ATOM 10574 N N . GLN A 1 50 ? 8.226 9.874 6.626 1.00 0.00 293 GLN A N 9
ATOM 10575 C CA . GLN A 1 50 ? 7.727 11.228 6.358 1.00 0.00 293 GLN A CA 9
ATOM 10576 C C . GLN A 1 50 ? 8.759 12.034 5.567 1.00 0.00 293 GLN A C 9
ATOM 10577 O O . GLN A 1 50 ? 8.970 13.216 5.821 1.00 0.00 293 GLN A O 9
ATOM 10591 N N . GLU A 1 51 ? 9.349 11.386 4.565 1.00 0.00 294 GLU A N 9
ATOM 10592 C CA . GLU A 1 51 ? 10.466 11.951 3.803 1.00 0.00 294 GLU A CA 9
ATOM 10593 C C . GLU A 1 51 ? 10.035 13.036 2.817 1.00 0.00 294 GLU A C 9
ATOM 10594 O O . GLU A 1 51 ? 10.861 13.536 2.057 1.00 0.00 294 GLU A O 9
ATOM 10606 N N . THR A 1 52 ? 8.761 13.413 2.856 1.00 0.00 295 THR A N 9
ATOM 10607 C CA . THR A 1 52 ? 8.200 14.369 1.905 1.00 0.00 295 THR A CA 9
ATOM 10608 C C . THR A 1 52 ? 8.144 13.778 0.498 1.00 0.00 295 THR A C 9
ATOM 10609 O O . THR A 1 52 ? 9.172 13.508 -0.123 1.00 0.00 295 THR A O 9
ATOM 10620 N N . LEU A 1 53 ? 6.938 13.576 -0.002 1.00 0.00 296 LEU A N 9
ATOM 10621 C CA . LEU A 1 53 ? 6.768 13.044 -1.341 1.00 0.00 296 LEU A CA 9
ATOM 10622 C C . LEU A 1 53 ? 6.888 14.177 -2.347 1.00 0.00 296 LEU A C 9
ATOM 10623 O O . LEU A 1 53 ? 5.937 14.933 -2.555 1.00 0.00 296 LEU A O 9
ATOM 10639 N N . LEU A 1 54 ? 8.072 14.315 -2.928 1.00 0.00 297 LEU A N 9
ATOM 10640 C CA . LEU A 1 54 ? 8.336 15.374 -3.893 1.00 0.00 297 LEU A CA 9
ATOM 10641 C C . LEU A 1 54 ? 7.334 15.313 -5.039 1.00 0.00 297 LEU A C 9
ATOM 10642 O O . LEU A 1 54 ? 7.291 14.321 -5.765 1.00 0.00 297 LEU A O 9
ATOM 10658 N N . HIS A 1 55 ? 6.549 16.389 -5.178 1.00 0.00 298 HIS A N 9
ATOM 10659 C CA . HIS A 1 55 ? 5.417 16.468 -6.115 1.00 0.00 298 HIS A CA 9
ATOM 10660 C C . HIS A 1 55 ? 4.566 15.193 -6.088 1.00 0.00 298 HIS A C 9
ATOM 10661 O O . HIS A 1 55 ? 4.884 14.183 -6.715 1.00 0.00 298 HIS A O 9
ATOM 10675 N N . ALA A 1 56 ? 3.458 15.251 -5.366 1.00 0.00 299 ALA A N 9
ATOM 10676 C CA . ALA A 1 56 ? 2.629 14.075 -5.172 1.00 0.00 299 ALA A CA 9
ATOM 10677 C C . ALA A 1 56 ? 1.794 13.783 -6.413 1.00 0.00 299 ALA A C 9
ATOM 10678 O O . ALA A 1 56 ? 0.711 14.341 -6.604 1.00 0.00 299 ALA A O 9
ATOM 10685 N N . GLY A 1 57 ? 2.335 12.932 -7.272 1.00 0.00 300 GLY A N 9
ATOM 10686 C CA . GLY A 1 57 ? 1.614 12.484 -8.439 1.00 0.00 300 GLY A CA 9
ATOM 10687 C C . GLY A 1 57 ? 1.302 11.010 -8.348 1.00 0.00 300 GLY A C 9
ATOM 10688 O O . GLY A 1 57 ? 2.196 10.171 -8.465 1.00 0.00 300 GLY A O 9
ATOM 10692 N N . LEU A 1 58 ? 0.036 10.699 -8.123 1.00 0.00 301 LEU A N 9
ATOM 10693 C CA . LEU A 1 58 ? -0.391 9.322 -7.920 1.00 0.00 301 LEU A CA 9
ATOM 10694 C C . LEU A 1 58 ? -0.160 8.500 -9.185 1.00 0.00 301 LEU A C 9
ATOM 10695 O O . LEU A 1 58 ? -0.561 8.897 -10.283 1.00 0.00 301 LEU A O 9
ATOM 10711 N N . THR A 1 59 ? 0.499 7.370 -9.019 1.00 0.00 302 THR A N 9
ATOM 10712 C CA . THR A 1 59 ? 0.854 6.500 -10.124 1.00 0.00 302 THR A CA 9
ATOM 10713 C C . THR A 1 59 ? 0.570 5.036 -9.765 1.00 0.00 302 THR A C 9
ATOM 10714 O O . THR A 1 59 ? 1.396 4.376 -9.145 1.00 0.00 302 THR A O 9
ATOM 10725 N N . PRO A 1 60 ? -0.616 4.518 -10.118 1.00 0.00 303 PRO A N 9
ATOM 10726 C CA . PRO A 1 60 ? -1.011 3.138 -9.787 1.00 0.00 303 PRO A CA 9
ATOM 10727 C C . PRO A 1 60 ? -0.009 2.099 -10.297 1.00 0.00 303 PRO A C 9
ATOM 10728 O O . PRO A 1 60 ? 0.227 1.987 -11.500 1.00 0.00 303 PRO A O 9
ATOM 10739 N N . ASN A 1 61 ? 0.595 1.347 -9.379 1.00 0.00 304 ASN A N 9
ATOM 10740 C CA . ASN A 1 61 ? 1.554 0.323 -9.766 1.00 0.00 304 ASN A CA 9
ATOM 10741 C C . ASN A 1 61 ? 0.883 -1.049 -9.766 1.00 0.00 304 ASN A C 9
ATOM 10742 O O . ASN A 1 61 ? 0.157 -1.389 -8.831 1.00 0.00 304 ASN A O 9
ATOM 10753 N N . TYR A 1 62 ? 1.136 -1.841 -10.798 1.00 0.00 305 TYR A N 9
ATOM 10754 C CA . TYR A 1 62 ? 0.442 -3.115 -10.969 1.00 0.00 305 TYR A CA 9
ATOM 10755 C C . TYR A 1 62 ? 1.144 -4.294 -10.285 1.00 0.00 305 TYR A C 9
ATOM 10756 O O . TYR A 1 62 ? 0.566 -5.378 -10.202 1.00 0.00 305 TYR A O 9
ATOM 10774 N N . VAL A 1 63 ? 2.366 -4.100 -9.782 1.00 0.00 306 VAL A N 9
ATOM 10775 C CA . VAL A 1 63 ? 3.109 -5.209 -9.165 1.00 0.00 306 VAL A CA 9
ATOM 10776 C C . VAL A 1 63 ? 2.443 -5.650 -7.870 1.00 0.00 306 VAL A C 9
ATOM 10777 O O . VAL A 1 63 ? 2.459 -6.825 -7.511 1.00 0.00 306 VAL A O 9
ATOM 10790 N N . LEU A 1 64 ? 1.830 -4.701 -7.194 1.00 0.00 307 LEU A N 9
ATOM 10791 C CA . LEU A 1 64 ? 1.336 -4.930 -5.856 1.00 0.00 307 LEU A CA 9
ATOM 10792 C C . LEU A 1 64 ? -0.042 -5.573 -5.881 1.00 0.00 307 LEU A C 9
ATOM 10793 O O . LEU A 1 64 ? -0.303 -6.503 -5.125 1.00 0.00 307 LEU A O 9
ATOM 10809 N N . LYS A 1 65 ? -0.901 -5.089 -6.778 1.00 0.00 308 LYS A N 9
ATOM 10810 C CA . LYS A 1 65 ? -2.285 -5.544 -6.872 1.00 0.00 308 LYS A CA 9
ATOM 10811 C C . LYS A 1 65 ? -2.381 -7.068 -6.913 1.00 0.00 308 LYS A C 9
ATOM 10812 O O . LYS A 1 65 ? -3.148 -7.661 -6.167 1.00 0.00 308 LYS A O 9
ATOM 10831 N N . SER A 1 66 ? -1.573 -7.698 -7.757 1.00 0.00 309 SER A N 9
ATOM 10832 C CA . SER A 1 66 ? -1.655 -9.143 -7.946 1.00 0.00 309 SER A CA 9
ATOM 10833 C C . SER A 1 66 ? -1.173 -9.900 -6.706 1.00 0.00 309 SER A C 9
ATOM 10834 O O . SER A 1 66 ? -1.498 -11.071 -6.528 1.00 0.00 309 SER A O 9
ATOM 10842 N N . LEU A 1 67 ? -0.408 -9.232 -5.854 1.00 0.00 310 LEU A N 9
ATOM 10843 C CA . LEU A 1 67 ? 0.144 -9.868 -4.664 1.00 0.00 310 LEU A CA 9
ATOM 10844 C C . LEU A 1 67 ? -0.755 -9.630 -3.453 1.00 0.00 310 LEU A C 9
ATOM 10845 O O . LEU A 1 67 ? -1.045 -10.547 -2.686 1.00 0.00 310 LEU A O 9
ATOM 10861 N N . ILE A 1 68 ? -1.207 -8.398 -3.296 1.00 0.00 311 ILE A N 9
ATOM 10862 C CA . ILE A 1 68 ? -2.048 -8.026 -2.165 1.00 0.00 311 ILE A CA 9
ATOM 10863 C C . ILE A 1 68 ? -3.454 -8.609 -2.297 1.00 0.00 311 ILE A C 9
ATOM 10864 O O . ILE A 1 68 ? -4.071 -9.012 -1.307 1.00 0.00 311 ILE A O 9
ATOM 10880 N N . ALA A 1 69 ? -3.939 -8.686 -3.530 1.00 0.00 312 ALA A N 9
ATOM 10881 C CA . ALA A 1 69 ? -5.297 -9.137 -3.794 1.00 0.00 312 ALA A CA 9
ATOM 10882 C C . ALA A 1 69 ? -5.496 -10.596 -3.395 1.00 0.00 312 ALA A C 9
ATOM 10883 O O . ALA A 1 69 ? -6.606 -11.006 -3.047 1.00 0.00 312 ALA A O 9
ATOM 10890 N N . LEU A 1 70 ? -4.423 -11.378 -3.420 1.00 0.00 313 LEU A N 9
ATOM 10891 C CA . LEU A 1 70 ? -4.520 -12.791 -3.083 1.00 0.00 313 LEU A CA 9
ATOM 10892 C C . LEU A 1 70 ? -4.435 -13.007 -1.575 1.00 0.00 313 LEU A C 9
ATOM 10893 O O . LEU A 1 70 ? -4.978 -13.981 -1.049 1.00 0.00 313 LEU A O 9
ATOM 10909 N N . TRP A 1 71 ? -3.773 -12.092 -0.874 1.00 0.00 314 TRP A N 9
ATOM 10910 C CA . TRP A 1 71 ? -3.575 -12.253 0.557 1.00 0.00 314 TRP A CA 9
ATOM 10911 C C . TRP A 1 71 ? -4.882 -11.991 1.296 1.00 0.00 314 TRP A C 9
ATOM 10912 O O . TRP A 1 71 ? -5.328 -12.818 2.090 1.00 0.00 314 TRP A O 9
ATOM 10933 N N . CYS A 1 72 ? -5.506 -10.852 1.015 1.00 0.00 315 CYS A N 9
ATOM 10934 C CA . CYS A 1 72 ? -6.783 -10.516 1.637 1.00 0.00 315 CYS A CA 9
ATOM 10935 C C . CYS A 1 72 ? -7.848 -11.536 1.250 1.00 0.00 315 CYS A C 9
ATOM 10936 O O . CYS A 1 72 ? -8.738 -11.850 2.039 1.00 0.00 315 CYS A O 9
ATOM 10944 N N . GLU A 1 73 ? -7.722 -12.084 0.046 1.00 0.00 316 GLU A N 9
ATOM 10945 C CA . GLU A 1 73 ? -8.640 -13.107 -0.439 1.00 0.00 316 GLU A CA 9
ATOM 10946 C C . GLU A 1 73 ? -8.549 -14.365 0.426 1.00 0.00 316 GLU A C 9
ATOM 10947 O O . GLU A 1 73 ? -9.506 -15.135 0.536 1.00 0.00 316 GLU A O 9
ATOM 10959 N N . SER A 1 74 ? -7.404 -14.543 1.061 1.00 0.00 317 SER A N 9
ATOM 10960 C CA . SER A 1 74 ? -7.125 -15.736 1.839 1.00 0.00 317 SER A CA 9
ATOM 10961 C C . SER A 1 74 ? -7.432 -15.534 3.325 1.00 0.00 317 SER A C 9
ATOM 10962 O O . SER A 1 74 ? -7.164 -16.415 4.143 1.00 0.00 317 SER A O 9
ATOM 10970 N N . ASN A 1 75 ? -7.996 -14.384 3.679 1.00 0.00 318 ASN A N 9
ATOM 10971 C CA . ASN A 1 75 ? -8.256 -14.081 5.083 1.00 0.00 318 ASN A CA 9
ATOM 10972 C C . ASN A 1 75 ? -9.474 -13.182 5.244 1.00 0.00 318 ASN A C 9
ATOM 10973 O O . ASN A 1 75 ? -10.488 -13.584 5.815 1.00 0.00 318 ASN A O 9
ATOM 10984 N N . GLY A 1 76 ? -9.369 -11.975 4.725 1.00 0.00 319 GLY A N 9
ATOM 10985 C CA . GLY A 1 76 ? -10.403 -10.986 4.912 1.00 0.00 319 GLY A CA 9
ATOM 10986 C C . GLY A 1 76 ? -9.803 -9.632 5.200 1.00 0.00 319 GLY A C 9
ATOM 10987 O O . GLY A 1 76 ? -9.985 -8.696 4.421 1.00 0.00 319 GLY A O 9
ATOM 10991 N N . ILE A 1 77 ? -9.048 -9.561 6.307 1.00 0.00 320 ILE A N 9
ATOM 10992 C CA . ILE A 1 77 ? -8.322 -8.356 6.734 1.00 0.00 320 ILE A CA 9
ATOM 10993 C C . ILE A 1 77 ? -9.224 -7.099 6.677 1.00 0.00 320 ILE A C 9
ATOM 10994 O O . ILE A 1 77 ? -10.451 -7.222 6.686 1.00 0.00 320 ILE A O 9
ATOM 11010 N N . GLU A 1 78 ? -8.614 -5.906 6.691 1.00 0.00 321 GLU A N 9
ATOM 11011 C CA . GLU A 1 78 ? -9.326 -4.644 6.494 1.00 0.00 321 GLU A CA 9
ATOM 11012 C C . GLU A 1 78 ? -10.377 -4.422 7.579 1.00 0.00 321 GLU A C 9
ATOM 11013 O O . GLU A 1 78 ? -9.983 -4.090 8.721 1.00 0.00 321 GLU A O 9
ATOM 11026 N N . GLY A 1 1 ? 2.910 -22.390 11.656 1.00 0.00 244 GLY A N 10
ATOM 11027 C CA . GLY A 1 1 ? 2.099 -21.223 12.075 1.00 0.00 244 GLY A CA 10
ATOM 11028 C C . GLY A 1 1 ? 2.595 -19.940 11.449 1.00 0.00 244 GLY A C 10
ATOM 11029 O O . GLY A 1 1 ? 3.727 -19.891 10.954 1.00 0.00 244 GLY A O 10
ATOM 11035 N N . SER A 1 2 ? 1.743 -18.914 11.474 1.00 0.00 245 SER A N 10
ATOM 11036 C CA . SER A 1 2 ? 2.057 -17.595 10.926 1.00 0.00 245 SER A CA 10
ATOM 11037 C C . SER A 1 2 ? 2.136 -17.628 9.398 1.00 0.00 245 SER A C 10
ATOM 11038 O O . SER A 1 2 ? 2.742 -18.525 8.809 1.00 0.00 245 SER A O 10
ATOM 11046 N N . PRO A 1 3 ? 1.493 -16.660 8.732 1.00 0.00 246 PRO A N 10
ATOM 11047 C CA . PRO A 1 3 ? 1.461 -16.596 7.269 1.00 0.00 246 PRO A CA 10
ATOM 11048 C C . PRO A 1 3 ? 2.837 -16.327 6.656 1.00 0.00 246 PRO A C 10
ATOM 11049 O O . PRO A 1 3 ? 3.109 -16.751 5.531 1.00 0.00 246 PRO A O 10
ATOM 11060 N N . GLU A 1 4 ? 3.692 -15.633 7.412 1.00 0.00 247 GLU A N 10
ATOM 11061 C CA . GLU A 1 4 ? 5.030 -15.255 6.957 1.00 0.00 247 GLU A CA 10
ATOM 11062 C C . GLU A 1 4 ? 4.937 -14.344 5.736 1.00 0.00 247 GLU A C 10
ATOM 11063 O O . GLU A 1 4 ? 4.898 -14.803 4.591 1.00 0.00 247 GLU A O 10
ATOM 11075 N N . PHE A 1 5 ? 4.876 -13.047 5.990 1.00 0.00 248 PHE A N 10
ATOM 11076 C CA . PHE A 1 5 ? 4.696 -12.076 4.926 1.00 0.00 248 PHE A CA 10
ATOM 11077 C C . PHE A 1 5 ? 5.690 -10.925 5.053 1.00 0.00 248 PHE A C 10
ATOM 11078 O O . PHE A 1 5 ? 5.840 -10.325 6.123 1.00 0.00 248 PHE A O 10
ATOM 11095 N N . PRO A 1 6 ? 6.405 -10.627 3.960 1.00 0.00 249 PRO A N 10
ATOM 11096 C CA . PRO A 1 6 ? 7.314 -9.488 3.894 1.00 0.00 249 PRO A CA 10
ATOM 11097 C C . PRO A 1 6 ? 6.589 -8.198 3.518 1.00 0.00 249 PRO A C 10
ATOM 11098 O O . PRO A 1 6 ? 5.384 -8.205 3.245 1.00 0.00 249 PRO A O 10
ATOM 11109 N N . GLU A 1 7 ? 7.324 -7.093 3.521 1.00 0.00 250 GLU A N 10
ATOM 11110 C CA . GLU A 1 7 ? 6.790 -5.821 3.059 1.00 0.00 250 GLU A CA 10
ATOM 11111 C C . GLU A 1 7 ? 6.550 -5.930 1.553 1.00 0.00 250 GLU A C 10
ATOM 11112 O O . GLU A 1 7 ? 7.501 -5.999 0.774 1.00 0.00 250 GLU A O 10
ATOM 11124 N N . TYR A 1 8 ? 5.276 -5.954 1.165 1.00 0.00 251 TYR A N 10
ATOM 11125 C CA . TYR A 1 8 ? 4.875 -6.398 -0.171 1.00 0.00 251 TYR A CA 10
ATOM 11126 C C . TYR A 1 8 ? 3.365 -6.630 -0.191 1.00 0.00 251 TYR A C 10
ATOM 11127 O O . TYR A 1 8 ? 2.754 -6.755 -1.249 1.00 0.00 251 TYR A O 10
ATOM 11145 N N . PHE A 1 9 ? 2.778 -6.726 1.003 1.00 0.00 252 PHE A N 10
ATOM 11146 C CA . PHE A 1 9 ? 1.342 -6.967 1.141 1.00 0.00 252 PHE A CA 10
ATOM 11147 C C . PHE A 1 9 ? 0.732 -6.047 2.195 1.00 0.00 252 PHE A C 10
ATOM 11148 O O . PHE A 1 9 ? -0.211 -5.302 1.932 1.00 0.00 252 PHE A O 10
ATOM 11165 N N . ARG A 1 10 ? 1.284 -6.130 3.397 1.00 0.00 253 ARG A N 10
ATOM 11166 C CA . ARG A 1 10 ? 0.714 -5.483 4.571 1.00 0.00 253 ARG A CA 10
ATOM 11167 C C . ARG A 1 10 ? 0.963 -3.979 4.550 1.00 0.00 253 ARG A C 10
ATOM 11168 O O . ARG A 1 10 ? 2.088 -3.528 4.754 1.00 0.00 253 ARG A O 10
ATOM 11189 N N . CYS A 1 11 ? -0.095 -3.211 4.312 1.00 0.00 254 CYS A N 10
ATOM 11190 C CA . CYS A 1 11 ? -0.005 -1.758 4.341 1.00 0.00 254 CYS A CA 10
ATOM 11191 C C . CYS A 1 11 ? 0.148 -1.239 5.767 1.00 0.00 254 CYS A C 10
ATOM 11192 O O . CYS A 1 11 ? -0.676 -1.520 6.639 1.00 0.00 254 CYS A O 10
ATOM 11200 N N . PRO A 1 12 ? 1.230 -0.480 6.012 1.00 0.00 255 PRO A N 10
ATOM 11201 C CA . PRO A 1 12 ? 1.571 0.065 7.333 1.00 0.00 255 PRO A CA 10
ATOM 11202 C C . PRO A 1 12 ? 0.637 1.187 7.779 1.00 0.00 255 PRO A C 10
ATOM 11203 O O . PRO A 1 12 ? 0.903 1.868 8.769 1.00 0.00 255 PRO A O 10
ATOM 11214 N N . ILE A 1 13 ? -0.450 1.378 7.050 1.00 0.00 256 ILE A N 10
ATOM 11215 C CA . ILE A 1 13 ? -1.404 2.421 7.383 1.00 0.00 256 ILE A CA 10
ATOM 11216 C C . ILE A 1 13 ? -2.292 1.966 8.534 1.00 0.00 256 ILE A C 10
ATOM 11217 O O . ILE A 1 13 ? -2.296 2.576 9.606 1.00 0.00 256 ILE A O 10
ATOM 11233 N N . SER A 1 14 ? -3.034 0.884 8.316 1.00 0.00 257 SER A N 10
ATOM 11234 C CA . SER A 1 14 ? -3.956 0.390 9.330 1.00 0.00 257 SER A CA 10
ATOM 11235 C C . SER A 1 14 ? -4.250 -1.105 9.142 1.00 0.00 257 SER A C 10
ATOM 11236 O O . SER A 1 14 ? -5.268 -1.605 9.623 1.00 0.00 257 SER A O 10
ATOM 11244 N N . LEU A 1 15 ? -3.342 -1.818 8.467 1.00 0.00 258 LEU A N 10
ATOM 11245 C CA . LEU A 1 15 ? -3.532 -3.240 8.176 1.00 0.00 258 LEU A CA 10
ATOM 11246 C C . LEU A 1 15 ? -4.829 -3.439 7.398 1.00 0.00 258 LEU A C 10
ATOM 11247 O O . LEU A 1 15 ? -5.631 -4.321 7.700 1.00 0.00 258 LEU A O 10
ATOM 11263 N N . GLU A 1 16 ? -5.036 -2.612 6.390 1.00 0.00 259 GLU A N 10
ATOM 11264 C CA . GLU A 1 16 ? -6.241 -2.719 5.579 1.00 0.00 259 GLU A CA 10
ATOM 11265 C C . GLU A 1 16 ? -6.001 -3.670 4.421 1.00 0.00 259 GLU A C 10
ATOM 11266 O O . GLU A 1 16 ? -6.931 -4.039 3.704 1.00 0.00 259 GLU A O 10
ATOM 11278 N N . LEU A 1 17 ? -4.735 -4.066 4.280 1.00 0.00 260 LEU A N 10
ATOM 11279 C CA . LEU A 1 17 ? -4.270 -4.905 3.183 1.00 0.00 260 LEU A CA 10
ATOM 11280 C C . LEU A 1 17 ? -4.894 -4.432 1.875 1.00 0.00 260 LEU A C 10
ATOM 11281 O O . LEU A 1 17 ? -5.846 -5.021 1.382 1.00 0.00 260 LEU A O 10
ATOM 11297 N N . MET A 1 18 ? -4.361 -3.321 1.381 1.00 0.00 261 MET A N 10
ATOM 11298 C CA . MET A 1 18 ? -4.809 -2.652 0.153 1.00 0.00 261 MET A CA 10
ATOM 11299 C C . MET A 1 18 ? -5.270 -3.608 -0.950 1.00 0.00 261 MET A C 10
ATOM 11300 O O . MET A 1 18 ? -4.763 -4.720 -1.081 1.00 0.00 261 MET A O 10
ATOM 11314 N N . LYS A 1 19 ? -6.246 -3.160 -1.738 1.00 0.00 262 LYS A N 10
ATOM 11315 C CA . LYS A 1 19 ? -6.744 -3.949 -2.865 1.00 0.00 262 LYS A CA 10
ATOM 11316 C C . LYS A 1 19 ? -6.063 -3.501 -4.155 1.00 0.00 262 LYS A C 10
ATOM 11317 O O . LYS A 1 19 ? -5.398 -4.286 -4.832 1.00 0.00 262 LYS A O 10
ATOM 11336 N N . ASP A 1 20 ? -6.249 -2.232 -4.486 1.00 0.00 263 ASP A N 10
ATOM 11337 C CA . ASP A 1 20 ? -5.642 -1.635 -5.668 1.00 0.00 263 ASP A CA 10
ATOM 11338 C C . ASP A 1 20 ? -4.799 -0.456 -5.213 1.00 0.00 263 ASP A C 10
ATOM 11339 O O . ASP A 1 20 ? -5.330 0.600 -4.867 1.00 0.00 263 ASP A O 10
ATOM 11348 N N . PRO A 1 21 ? -3.476 -0.628 -5.182 1.00 0.00 264 PRO A N 10
ATOM 11349 C CA . PRO A 1 21 ? -2.581 0.316 -4.547 1.00 0.00 264 PRO A CA 10
ATOM 11350 C C . PRO A 1 21 ? -2.116 1.420 -5.484 1.00 0.00 264 PRO A C 10
ATOM 11351 O O . PRO A 1 21 ? -1.833 1.193 -6.665 1.00 0.00 264 PRO A O 10
ATOM 11362 N N . VAL A 1 22 ? -2.033 2.618 -4.946 1.00 0.00 265 VAL A N 10
ATOM 11363 C CA . VAL A 1 22 ? -1.558 3.747 -5.706 1.00 0.00 265 VAL A CA 10
ATOM 11364 C C . VAL A 1 22 ? -0.159 4.131 -5.252 1.00 0.00 265 VAL A C 10
ATOM 11365 O O . VAL A 1 22 ? 0.129 4.214 -4.055 1.00 0.00 265 VAL A O 10
ATOM 11378 N N . ILE A 1 23 ? 0.706 4.335 -6.221 1.00 0.00 266 ILE A N 10
ATOM 11379 C CA . ILE A 1 23 ? 2.092 4.647 -5.969 1.00 0.00 266 ILE A CA 10
ATOM 11380 C C . ILE A 1 23 ? 2.308 6.142 -6.156 1.00 0.00 266 ILE A C 10
ATOM 11381 O O . ILE A 1 23 ? 1.596 6.792 -6.924 1.00 0.00 266 ILE A O 10
ATOM 11397 N N . VAL A 1 24 ? 3.245 6.688 -5.421 1.00 0.00 267 VAL A N 10
ATOM 11398 C CA . VAL A 1 24 ? 3.589 8.089 -5.546 1.00 0.00 267 VAL A CA 10
ATOM 11399 C C . VAL A 1 24 ? 5.106 8.231 -5.422 1.00 0.00 267 VAL A C 10
ATOM 11400 O O . VAL A 1 24 ? 5.798 7.226 -5.227 1.00 0.00 267 VAL A O 10
ATOM 11413 N N . SER A 1 25 ? 5.626 9.449 -5.536 1.00 0.00 268 SER A N 10
ATOM 11414 C CA . SER A 1 25 ? 7.064 9.671 -5.482 1.00 0.00 268 SER A CA 10
ATOM 11415 C C . SER A 1 25 ? 7.625 9.180 -4.145 1.00 0.00 268 SER A C 10
ATOM 11416 O O . SER A 1 25 ? 6.876 8.985 -3.183 1.00 0.00 268 SER A O 10
ATOM 11424 N N . THR A 1 26 ? 8.940 8.967 -4.112 1.00 0.00 269 THR A N 10
ATOM 11425 C CA . THR A 1 26 ? 9.615 8.254 -3.022 1.00 0.00 269 THR A CA 10
ATOM 11426 C C . THR A 1 26 ? 9.411 6.740 -3.179 1.00 0.00 269 THR A C 10
ATOM 11427 O O . THR A 1 26 ? 10.157 5.932 -2.626 1.00 0.00 269 THR A O 10
ATOM 11438 N N . GLY A 1 27 ? 8.400 6.363 -3.959 1.00 0.00 270 GLY A N 10
ATOM 11439 C CA . GLY A 1 27 ? 8.147 4.959 -4.231 1.00 0.00 270 GLY A CA 10
ATOM 11440 C C . GLY A 1 27 ? 7.119 4.379 -3.286 1.00 0.00 270 GLY A C 10
ATOM 11441 O O . GLY A 1 27 ? 7.121 3.181 -3.001 1.00 0.00 270 GLY A O 10
ATOM 11445 N N . GLN A 1 28 ? 6.239 5.234 -2.802 1.00 0.00 271 GLN A N 10
ATOM 11446 C CA . GLN A 1 28 ? 5.252 4.843 -1.812 1.00 0.00 271 GLN A CA 10
ATOM 11447 C C . GLN A 1 28 ? 4.069 4.147 -2.469 1.00 0.00 271 GLN A C 10
ATOM 11448 O O . GLN A 1 28 ? 3.378 4.748 -3.287 1.00 0.00 271 GLN A O 10
ATOM 11462 N N . THR A 1 29 ? 3.831 2.892 -2.107 1.00 0.00 272 THR A N 10
ATOM 11463 C CA . THR A 1 29 ? 2.694 2.157 -2.643 1.00 0.00 272 THR A CA 10
ATOM 11464 C C . THR A 1 29 ? 1.826 1.601 -1.519 1.00 0.00 272 THR A C 10
ATOM 11465 O O . THR A 1 29 ? 2.151 0.572 -0.936 1.00 0.00 272 THR A O 10
ATOM 11476 N N . TYR A 1 30 ? 0.724 2.285 -1.220 1.00 0.00 273 TYR A N 10
ATOM 11477 C CA . TYR A 1 30 ? -0.188 1.861 -0.159 1.00 0.00 273 TYR A CA 10
ATOM 11478 C C . TYR A 1 30 ? -1.632 2.022 -0.625 1.00 0.00 273 TYR A C 10
ATOM 11479 O O . TYR A 1 30 ? -1.871 2.476 -1.747 1.00 0.00 273 TYR A O 10
ATOM 11497 N N . GLU A 1 31 ? -2.585 1.646 0.224 1.00 0.00 274 GLU A N 10
ATOM 11498 C CA . GLU A 1 31 ? -4.000 1.733 -0.130 1.00 0.00 274 GLU A CA 10
ATOM 11499 C C . GLU A 1 31 ? -4.395 3.180 -0.419 1.00 0.00 274 GLU A C 10
ATOM 11500 O O . GLU A 1 31 ? -4.037 4.092 0.320 1.00 0.00 274 GLU A O 10
ATOM 11512 N N . ARG A 1 32 ? -5.157 3.356 -1.486 1.00 0.00 275 ARG A N 10
ATOM 11513 C CA . ARG A 1 32 ? -5.502 4.669 -2.025 1.00 0.00 275 ARG A CA 10
ATOM 11514 C C . ARG A 1 32 ? -6.217 5.541 -0.996 1.00 0.00 275 ARG A C 10
ATOM 11515 O O . ARG A 1 32 ? -5.825 6.685 -0.766 1.00 0.00 275 ARG A O 10
ATOM 11536 N N . SER A 1 33 ? -7.245 4.999 -0.369 1.00 0.00 276 SER A N 10
ATOM 11537 C CA . SER A 1 33 ? -8.008 5.732 0.625 1.00 0.00 276 SER A CA 10
ATOM 11538 C C . SER A 1 33 ? -7.187 5.949 1.893 1.00 0.00 276 SER A C 10
ATOM 11539 O O . SER A 1 33 ? -7.567 6.725 2.767 1.00 0.00 276 SER A O 10
ATOM 11547 N N . SER A 1 34 ? -6.056 5.265 1.976 1.00 0.00 277 SER A N 10
ATOM 11548 C CA . SER A 1 34 ? -5.182 5.357 3.128 1.00 0.00 277 SER A CA 10
ATOM 11549 C C . SER A 1 34 ? -4.077 6.385 2.887 1.00 0.00 277 SER A C 10
ATOM 11550 O O . SER A 1 34 ? -3.479 6.892 3.829 1.00 0.00 277 SER A O 10
ATOM 11558 N N . ILE A 1 35 ? -3.823 6.696 1.619 1.00 0.00 278 ILE A N 10
ATOM 11559 C CA . ILE A 1 35 ? -2.812 7.688 1.260 1.00 0.00 278 ILE A CA 10
ATOM 11560 C C . ILE A 1 35 ? -3.456 8.991 0.790 1.00 0.00 278 ILE A C 10
ATOM 11561 O O . ILE A 1 35 ? -3.195 10.063 1.342 1.00 0.00 278 ILE A O 10
ATOM 11577 N N . GLN A 1 36 ? -4.321 8.892 -0.210 1.00 0.00 279 GLN A N 10
ATOM 11578 C CA . GLN A 1 36 ? -4.873 10.068 -0.862 1.00 0.00 279 GLN A CA 10
ATOM 11579 C C . GLN A 1 36 ? -5.765 10.871 0.063 1.00 0.00 279 GLN A C 10
ATOM 11580 O O . GLN A 1 36 ? -6.051 12.033 -0.211 1.00 0.00 279 GLN A O 10
ATOM 11594 N N . LYS A 1 37 ? -6.209 10.259 1.149 1.00 0.00 280 LYS A N 10
ATOM 11595 C CA . LYS A 1 37 ? -7.063 10.957 2.087 1.00 0.00 280 LYS A CA 10
ATOM 11596 C C . LYS A 1 37 ? -6.259 12.017 2.838 1.00 0.00 280 LYS A C 10
ATOM 11597 O O . LYS A 1 37 ? -6.796 13.052 3.224 1.00 0.00 280 LYS A O 10
ATOM 11616 N N . TRP A 1 38 ? -4.961 11.764 3.026 1.00 0.00 281 TRP A N 10
ATOM 11617 C CA . TRP A 1 38 ? -4.111 12.729 3.700 1.00 0.00 281 TRP A CA 10
ATOM 11618 C C . TRP A 1 38 ? -3.345 13.568 2.677 1.00 0.00 281 TRP A C 10
ATOM 11619 O O . TRP A 1 38 ? -3.067 14.743 2.923 1.00 0.00 281 TRP A O 10
ATOM 11640 N N . LEU A 1 39 ? -3.002 12.976 1.521 1.00 0.00 282 LEU A N 10
ATOM 11641 C CA . LEU A 1 39 ? -2.432 13.757 0.431 1.00 0.00 282 LEU A CA 10
ATOM 11642 C C . LEU A 1 39 ? -3.405 14.845 0.018 1.00 0.00 282 LEU A C 10
ATOM 11643 O O . LEU A 1 39 ? -3.005 15.915 -0.432 1.00 0.00 282 LEU A O 10
ATOM 11659 N N . ASP A 1 40 ? -4.686 14.552 0.194 1.00 0.00 283 ASP A N 10
ATOM 11660 C CA . ASP A 1 40 ? -5.747 15.501 -0.106 1.00 0.00 283 ASP A CA 10
ATOM 11661 C C . ASP A 1 40 ? -5.616 16.747 0.759 1.00 0.00 283 ASP A C 10
ATOM 11662 O O . ASP A 1 40 ? -5.818 17.866 0.292 1.00 0.00 283 ASP A O 10
ATOM 11671 N N . ALA A 1 41 ? -5.257 16.538 2.023 1.00 0.00 284 ALA A N 10
ATOM 11672 C CA . ALA A 1 41 ? -5.079 17.633 2.971 1.00 0.00 284 ALA A CA 10
ATOM 11673 C C . ALA A 1 41 ? -3.903 18.529 2.579 1.00 0.00 284 ALA A C 10
ATOM 11674 O O . ALA A 1 41 ? -3.786 19.662 3.050 1.00 0.00 284 ALA A O 10
ATOM 11681 N N . GLY A 1 42 ? -3.038 18.012 1.715 1.00 0.00 285 GLY A N 10
ATOM 11682 C CA . GLY A 1 42 ? -1.895 18.775 1.260 1.00 0.00 285 GLY A CA 10
ATOM 11683 C C . GLY A 1 42 ? -0.635 18.447 2.028 1.00 0.00 285 GLY A C 10
ATOM 11684 O O . GLY A 1 42 ? 0.177 19.331 2.310 1.00 0.00 285 GLY A O 10
ATOM 11688 N N . HIS A 1 43 ? -0.465 17.177 2.369 1.00 0.00 286 HIS A N 10
ATOM 11689 C CA . HIS A 1 43 ? 0.726 16.743 3.094 1.00 0.00 286 HIS A CA 10
ATOM 11690 C C . HIS A 1 43 ? 1.496 15.709 2.289 1.00 0.00 286 HIS A C 10
ATOM 11691 O O . HIS A 1 43 ? 1.217 14.516 2.357 1.00 0.00 286 HIS A O 10
ATOM 11705 N N . LYS A 1 44 ? 2.467 16.172 1.525 1.00 0.00 287 LYS A N 10
ATOM 11706 C CA . LYS A 1 44 ? 3.223 15.299 0.640 1.00 0.00 287 LYS A CA 10
ATOM 11707 C C . LYS A 1 44 ? 4.457 14.728 1.338 1.00 0.00 287 LYS A C 10
ATOM 11708 O O . LYS A 1 44 ? 5.578 15.197 1.152 1.00 0.00 287 LYS A O 10
ATOM 11727 N N . THR A 1 45 ? 4.229 13.711 2.152 1.00 0.00 288 THR A N 10
ATOM 11728 C CA . THR A 1 45 ? 5.292 13.023 2.873 1.00 0.00 288 THR A CA 10
ATOM 11729 C C . THR A 1 45 ? 4.942 11.541 3.000 1.00 0.00 288 THR A C 10
ATOM 11730 O O . THR A 1 45 ? 3.769 11.180 2.948 1.00 0.00 288 THR A O 10
ATOM 11741 N N . CYS A 1 46 ? 5.948 10.687 3.148 1.00 0.00 289 CYS A N 10
ATOM 11742 C CA . CYS A 1 46 ? 5.714 9.260 3.327 1.00 0.00 289 CYS A CA 10
ATOM 11743 C C . CYS A 1 46 ? 5.315 8.957 4.767 1.00 0.00 289 CYS A C 10
ATOM 11744 O O . CYS A 1 46 ? 5.771 9.622 5.691 1.00 0.00 289 CYS A O 10
ATOM 11752 N N . PRO A 1 47 ? 4.463 7.946 4.980 1.00 0.00 290 PRO A N 10
ATOM 11753 C CA . PRO A 1 47 ? 4.036 7.551 6.324 1.00 0.00 290 PRO A CA 10
ATOM 11754 C C . PRO A 1 47 ? 5.083 6.695 7.031 1.00 0.00 290 PRO A C 10
ATOM 11755 O O . PRO A 1 47 ? 4.920 6.320 8.192 1.00 0.00 290 PRO A O 10
ATOM 11766 N N . LYS A 1 48 ? 6.160 6.397 6.317 1.00 0.00 291 LYS A N 10
ATOM 11767 C CA . LYS A 1 48 ? 7.212 5.530 6.827 1.00 0.00 291 LYS A CA 10
ATOM 11768 C C . LYS A 1 48 ? 8.158 6.311 7.736 1.00 0.00 291 LYS A C 10
ATOM 11769 O O . LYS A 1 48 ? 8.212 6.077 8.944 1.00 0.00 291 LYS A O 10
ATOM 11788 N N . SER A 1 49 ? 8.904 7.239 7.152 1.00 0.00 292 SER A N 10
ATOM 11789 C CA . SER A 1 49 ? 9.780 8.101 7.926 1.00 0.00 292 SER A CA 10
ATOM 11790 C C . SER A 1 49 ? 9.567 9.563 7.549 1.00 0.00 292 SER A C 10
ATOM 11791 O O . SER A 1 49 ? 10.371 10.431 7.901 1.00 0.00 292 SER A O 10
ATOM 11799 N N . GLN A 1 50 ? 8.470 9.815 6.827 1.00 0.00 293 GLN A N 10
ATOM 11800 C CA . GLN A 1 50 ? 8.031 11.165 6.496 1.00 0.00 293 GLN A CA 10
ATOM 11801 C C . GLN A 1 50 ? 8.961 11.834 5.502 1.00 0.00 293 GLN A C 10
ATOM 11802 O O . GLN A 1 50 ? 9.176 13.045 5.557 1.00 0.00 293 GLN A O 10
ATOM 11816 N N . GLU A 1 51 ? 9.494 11.042 4.581 1.00 0.00 294 GLU A N 10
ATOM 11817 C CA . GLU A 1 51 ? 10.238 11.589 3.460 1.00 0.00 294 GLU A CA 10
ATOM 11818 C C . GLU A 1 51 ? 9.286 12.406 2.608 1.00 0.00 294 GLU A C 10
ATOM 11819 O O . GLU A 1 51 ? 8.241 11.905 2.188 1.00 0.00 294 GLU A O 10
ATOM 11831 N N . THR A 1 52 ? 9.617 13.664 2.397 1.00 0.00 295 THR A N 10
ATOM 11832 C CA . THR A 1 52 ? 8.781 14.540 1.599 1.00 0.00 295 THR A CA 10
ATOM 11833 C C . THR A 1 52 ? 8.672 14.005 0.175 1.00 0.00 295 THR A C 10
ATOM 11834 O O . THR A 1 52 ? 9.681 13.832 -0.507 1.00 0.00 295 THR A O 10
ATOM 11845 N N . LEU A 1 53 ? 7.444 13.735 -0.261 1.00 0.00 296 LEU A N 10
ATOM 11846 C CA . LEU A 1 53 ? 7.208 13.174 -1.586 1.00 0.00 296 LEU A CA 10
ATOM 11847 C C . LEU A 1 53 ? 7.566 14.198 -2.665 1.00 0.00 296 LEU A C 10
ATOM 11848 O O . LEU A 1 53 ? 7.691 13.861 -3.842 1.00 0.00 296 LEU A O 10
ATOM 11864 N N . LEU A 1 54 ? 7.719 15.453 -2.228 1.00 0.00 297 LEU A N 10
ATOM 11865 C CA . LEU A 1 54 ? 8.071 16.575 -3.095 1.00 0.00 297 LEU A CA 10
ATOM 11866 C C . LEU A 1 54 ? 6.956 16.868 -4.090 1.00 0.00 297 LEU A C 10
ATOM 11867 O O . LEU A 1 54 ? 6.072 17.683 -3.822 1.00 0.00 297 LEU A O 10
ATOM 11883 N N . HIS A 1 55 ? 6.979 16.180 -5.219 1.00 0.00 298 HIS A N 10
ATOM 11884 C CA . HIS A 1 55 ? 5.961 16.357 -6.236 1.00 0.00 298 HIS A CA 10
ATOM 11885 C C . HIS A 1 55 ? 4.881 15.295 -6.068 1.00 0.00 298 HIS A C 10
ATOM 11886 O O . HIS A 1 55 ? 5.105 14.107 -6.312 1.00 0.00 298 HIS A O 10
ATOM 11900 N N . ALA A 1 56 ? 3.717 15.723 -5.612 1.00 0.00 299 ALA A N 10
ATOM 11901 C CA . ALA A 1 56 ? 2.629 14.800 -5.359 1.00 0.00 299 ALA A CA 10
ATOM 11902 C C . ALA A 1 56 ? 1.901 14.457 -6.651 1.00 0.00 299 ALA A C 10
ATOM 11903 O O . ALA A 1 56 ? 0.994 15.168 -7.085 1.00 0.00 299 ALA A O 10
ATOM 11910 N N . GLY A 1 57 ? 2.336 13.374 -7.268 1.00 0.00 300 GLY A N 10
ATOM 11911 C CA . GLY A 1 57 ? 1.688 12.866 -8.454 1.00 0.00 300 GLY A CA 10
ATOM 11912 C C . GLY A 1 57 ? 1.377 11.398 -8.299 1.00 0.00 300 GLY A C 10
ATOM 11913 O O . GLY A 1 57 ? 2.286 10.579 -8.166 1.00 0.00 300 GLY A O 10
ATOM 11917 N N . LEU A 1 58 ? 0.099 11.065 -8.294 1.00 0.00 301 LEU A N 10
ATOM 11918 C CA . LEU A 1 58 ? -0.323 9.704 -8.014 1.00 0.00 301 LEU A CA 10
ATOM 11919 C C . LEU A 1 58 ? -0.234 8.836 -9.267 1.00 0.00 301 LEU A C 10
ATOM 11920 O O . LEU A 1 58 ? -0.466 9.305 -10.383 1.00 0.00 301 LEU A O 10
ATOM 11936 N N . THR A 1 59 ? 0.120 7.579 -9.075 1.00 0.00 302 THR A N 10
ATOM 11937 C CA . THR A 1 59 ? 0.287 6.640 -10.170 1.00 0.00 302 THR A CA 10
ATOM 11938 C C . THR A 1 59 ? -0.229 5.250 -9.768 1.00 0.00 302 THR A C 10
ATOM 11939 O O . THR A 1 59 ? -0.012 4.815 -8.647 1.00 0.00 302 THR A O 10
ATOM 11950 N N . PRO A 1 60 ? -0.956 4.548 -10.655 1.00 0.00 303 PRO A N 10
ATOM 11951 C CA . PRO A 1 60 ? -1.427 3.181 -10.379 1.00 0.00 303 PRO A CA 10
ATOM 11952 C C . PRO A 1 60 ? -0.273 2.175 -10.306 1.00 0.00 303 PRO A C 10
ATOM 11953 O O . PRO A 1 60 ? 0.601 2.158 -11.176 1.00 0.00 303 PRO A O 10
ATOM 11964 N N . ASN A 1 61 ? -0.274 1.336 -9.274 1.00 0.00 304 ASN A N 10
ATOM 11965 C CA . ASN A 1 61 ? 0.793 0.357 -9.083 1.00 0.00 304 ASN A CA 10
ATOM 11966 C C . ASN A 1 61 ? 0.288 -1.064 -9.313 1.00 0.00 304 ASN A C 10
ATOM 11967 O O . ASN A 1 61 ? -0.474 -1.602 -8.511 1.00 0.00 304 ASN A O 10
ATOM 11978 N N . TYR A 1 62 ? 0.714 -1.671 -10.407 1.00 0.00 305 TYR A N 10
ATOM 11979 C CA . TYR A 1 62 ? 0.265 -3.014 -10.747 1.00 0.00 305 TYR A CA 10
ATOM 11980 C C . TYR A 1 62 ? 1.166 -4.115 -10.183 1.00 0.00 305 TYR A C 10
ATOM 11981 O O . TYR A 1 62 ? 0.855 -5.297 -10.325 1.00 0.00 305 TYR A O 10
ATOM 11999 N N . VAL A 1 63 ? 2.276 -3.749 -9.544 1.00 0.00 306 VAL A N 10
ATOM 12000 C CA . VAL A 1 63 ? 3.188 -4.763 -9.009 1.00 0.00 306 VAL A CA 10
ATOM 12001 C C . VAL A 1 63 ? 2.643 -5.345 -7.709 1.00 0.00 306 VAL A C 10
ATOM 12002 O O . VAL A 1 63 ? 2.834 -6.523 -7.413 1.00 0.00 306 VAL A O 10
ATOM 12015 N N . LEU A 1 64 ? 1.941 -4.520 -6.950 1.00 0.00 307 LEU A N 10
ATOM 12016 C CA . LEU A 1 64 ? 1.501 -4.911 -5.627 1.00 0.00 307 LEU A CA 10
ATOM 12017 C C . LEU A 1 64 ? 0.089 -5.480 -5.651 1.00 0.00 307 LEU A C 10
ATOM 12018 O O . LEU A 1 64 ? -0.209 -6.426 -4.927 1.00 0.00 307 LEU A O 10
ATOM 12034 N N . LYS A 1 65 ? -0.761 -4.923 -6.511 1.00 0.00 308 LYS A N 10
ATOM 12035 C CA . LYS A 1 65 ? -2.161 -5.288 -6.591 1.00 0.00 308 LYS A CA 10
ATOM 12036 C C . LYS A 1 65 ? -2.355 -6.790 -6.736 1.00 0.00 308 LYS A C 10
ATOM 12037 O O . LYS A 1 65 ? -3.133 -7.390 -6.007 1.00 0.00 308 LYS A O 10
ATOM 12056 N N . SER A 1 66 ? -1.622 -7.394 -7.660 1.00 0.00 309 SER A N 10
ATOM 12057 C CA . SER A 1 66 ? -1.774 -8.812 -7.952 1.00 0.00 309 SER A CA 10
ATOM 12058 C C . SER A 1 66 ? -1.416 -9.666 -6.733 1.00 0.00 309 SER A C 10
ATOM 12059 O O . SER A 1 66 ? -1.870 -10.803 -6.605 1.00 0.00 309 SER A O 10
ATOM 12067 N N . LEU A 1 67 ? -0.610 -9.104 -5.840 1.00 0.00 310 LEU A N 10
ATOM 12068 C CA . LEU A 1 67 ? -0.135 -9.828 -4.669 1.00 0.00 310 LEU A CA 10
ATOM 12069 C C . LEU A 1 67 ? -1.006 -9.553 -3.446 1.00 0.00 310 LEU A C 10
ATOM 12070 O O . LEU A 1 67 ? -1.395 -10.474 -2.733 1.00 0.00 310 LEU A O 10
ATOM 12086 N N . ILE A 1 68 ? -1.320 -8.290 -3.206 1.00 0.00 311 ILE A N 10
ATOM 12087 C CA . ILE A 1 68 ? -2.182 -7.927 -2.086 1.00 0.00 311 ILE A CA 10
ATOM 12088 C C . ILE A 1 68 ? -3.573 -8.520 -2.265 1.00 0.00 311 ILE A C 10
ATOM 12089 O O . ILE A 1 68 ? -4.243 -8.888 -1.296 1.00 0.00 311 ILE A O 10
ATOM 12105 N N . ALA A 1 69 ? -3.987 -8.635 -3.515 1.00 0.00 312 ALA A N 10
ATOM 12106 C CA . ALA A 1 69 ? -5.303 -9.136 -3.849 1.00 0.00 312 ALA A CA 10
ATOM 12107 C C . ALA A 1 69 ? -5.437 -10.625 -3.529 1.00 0.00 312 ALA A C 10
ATOM 12108 O O . ALA A 1 69 ? -6.541 -11.119 -3.296 1.00 0.00 312 ALA A O 10
ATOM 12115 N N . LEU A 1 70 ? -4.314 -11.341 -3.503 1.00 0.00 313 LEU A N 10
ATOM 12116 C CA . LEU A 1 70 ? -4.342 -12.762 -3.174 1.00 0.00 313 LEU A CA 10
ATOM 12117 C C . LEU A 1 70 ? -4.206 -12.964 -1.668 1.00 0.00 313 LEU A C 10
ATOM 12118 O O . LEU A 1 70 ? -4.665 -13.967 -1.125 1.00 0.00 313 LEU A O 10
ATOM 12134 N N . TRP A 1 71 ? -3.598 -11.997 -0.986 1.00 0.00 314 TRP A N 10
ATOM 12135 C CA . TRP A 1 71 ? -3.398 -12.110 0.449 1.00 0.00 314 TRP A CA 10
ATOM 12136 C C . TRP A 1 71 ? -4.704 -11.831 1.180 1.00 0.00 314 TRP A C 10
ATOM 12137 O O . TRP A 1 71 ? -5.125 -12.609 2.031 1.00 0.00 314 TRP A O 10
ATOM 12158 N N . CYS A 1 72 ? -5.371 -10.742 0.823 1.00 0.00 315 CYS A N 10
ATOM 12159 C CA . CYS A 1 72 ? -6.649 -10.401 1.442 1.00 0.00 315 CYS A CA 10
ATOM 12160 C C . CYS A 1 72 ? -7.711 -11.437 1.064 1.00 0.00 315 CYS A C 10
ATOM 12161 O O . CYS A 1 72 ? -8.800 -11.470 1.634 1.00 0.00 315 CYS A O 10
ATOM 12169 N N . GLU A 1 73 ? -7.378 -12.282 0.088 1.00 0.00 316 GLU A N 10
ATOM 12170 C CA . GLU A 1 73 ? -8.238 -13.387 -0.307 1.00 0.00 316 GLU A CA 10
ATOM 12171 C C . GLU A 1 73 ? -8.025 -14.573 0.631 1.00 0.00 316 GLU A C 10
ATOM 12172 O O . GLU A 1 73 ? -8.954 -15.328 0.919 1.00 0.00 316 GLU A O 10
ATOM 12184 N N . SER A 1 74 ? -6.795 -14.723 1.115 1.00 0.00 317 SER A N 10
ATOM 12185 C CA . SER A 1 74 ? -6.463 -15.791 2.048 1.00 0.00 317 SER A CA 10
ATOM 12186 C C . SER A 1 74 ? -7.178 -15.550 3.375 1.00 0.00 317 SER A C 10
ATOM 12187 O O . SER A 1 74 ? -7.606 -16.486 4.053 1.00 0.00 317 SER A O 10
ATOM 12195 N N . ASN A 1 75 ? -7.314 -14.278 3.716 1.00 0.00 318 ASN A N 10
ATOM 12196 C CA . ASN A 1 75 ? -7.964 -13.863 4.944 1.00 0.00 318 ASN A CA 10
ATOM 12197 C C . ASN A 1 75 ? -8.634 -12.518 4.728 1.00 0.00 318 ASN A C 10
ATOM 12198 O O . ASN A 1 75 ? -7.956 -11.546 4.406 1.00 0.00 318 ASN A O 10
ATOM 12209 N N . GLY A 1 76 ? -9.957 -12.478 4.874 1.00 0.00 319 GLY A N 10
ATOM 12210 C CA . GLY A 1 76 ? -10.696 -11.234 4.729 1.00 0.00 319 GLY A CA 10
ATOM 12211 C C . GLY A 1 76 ? -10.118 -10.126 5.585 1.00 0.00 319 GLY A C 10
ATOM 12212 O O . GLY A 1 76 ? -10.218 -10.159 6.816 1.00 0.00 319 GLY A O 10
ATOM 12216 N N . ILE A 1 77 ? -9.504 -9.147 4.935 1.00 0.00 320 ILE A N 10
ATOM 12217 C CA . ILE A 1 77 ? -8.801 -8.094 5.642 1.00 0.00 320 ILE A CA 10
ATOM 12218 C C . ILE A 1 77 ? -8.944 -6.752 4.922 1.00 0.00 320 ILE A C 10
ATOM 12219 O O . ILE A 1 77 ? -8.597 -6.615 3.744 1.00 0.00 320 ILE A O 10
ATOM 12235 N N . GLU A 1 78 ? -9.503 -5.791 5.646 1.00 0.00 321 GLU A N 10
ATOM 12236 C CA . GLU A 1 78 ? -9.682 -4.422 5.171 1.00 0.00 321 GLU A CA 10
ATOM 12237 C C . GLU A 1 78 ? -10.436 -3.612 6.221 1.00 0.00 321 GLU A C 10
ATOM 12238 O O . GLU A 1 78 ? -9.780 -3.022 7.098 1.00 0.00 321 GLU A O 10
ATOM 12251 N N . GLY A 1 1 ? 0.552 -18.322 12.581 1.00 0.00 244 GLY A N 11
ATOM 12252 C CA . GLY A 1 1 ? 1.170 -17.679 11.397 1.00 0.00 244 GLY A CA 11
ATOM 12253 C C . GLY A 1 1 ? 1.639 -16.274 11.701 1.00 0.00 244 GLY A C 11
ATOM 12254 O O . GLY A 1 1 ? 0.856 -15.434 12.151 1.00 0.00 244 GLY A O 11
ATOM 12260 N N . SER A 1 2 ? 2.919 -16.017 11.481 1.00 0.00 245 SER A N 11
ATOM 12261 C CA . SER A 1 2 ? 3.477 -14.692 11.696 1.00 0.00 245 SER A CA 11
ATOM 12262 C C . SER A 1 2 ? 3.670 -13.981 10.357 1.00 0.00 245 SER A C 11
ATOM 12263 O O . SER A 1 2 ? 4.490 -14.399 9.539 1.00 0.00 245 SER A O 11
ATOM 12271 N N . PRO A 1 3 ? 2.899 -12.918 10.106 1.00 0.00 246 PRO A N 11
ATOM 12272 C CA . PRO A 1 3 ? 2.981 -12.167 8.855 1.00 0.00 246 PRO A CA 11
ATOM 12273 C C . PRO A 1 3 ? 4.257 -11.334 8.750 1.00 0.00 246 PRO A C 11
ATOM 12274 O O . PRO A 1 3 ? 4.472 -10.400 9.530 1.00 0.00 246 PRO A O 11
ATOM 12285 N N . GLU A 1 4 ? 5.106 -11.696 7.799 1.00 0.00 247 GLU A N 11
ATOM 12286 C CA . GLU A 1 4 ? 6.304 -10.924 7.503 1.00 0.00 247 GLU A CA 11
ATOM 12287 C C . GLU A 1 4 ? 5.913 -9.538 7.012 1.00 0.00 247 GLU A C 11
ATOM 12288 O O . GLU A 1 4 ? 4.966 -9.398 6.235 1.00 0.00 247 GLU A O 11
ATOM 12300 N N . PHE A 1 5 ? 6.626 -8.517 7.463 1.00 0.00 248 PHE A N 11
ATOM 12301 C CA . PHE A 1 5 ? 6.272 -7.152 7.110 1.00 0.00 248 PHE A CA 11
ATOM 12302 C C . PHE A 1 5 ? 7.413 -6.426 6.393 1.00 0.00 248 PHE A C 11
ATOM 12303 O O . PHE A 1 5 ? 8.177 -5.683 7.009 1.00 0.00 248 PHE A O 11
ATOM 12320 N N . PRO A 1 6 ? 7.580 -6.680 5.085 1.00 0.00 249 PRO A N 11
ATOM 12321 C CA . PRO A 1 6 ? 8.468 -5.929 4.218 1.00 0.00 249 PRO A CA 11
ATOM 12322 C C . PRO A 1 6 ? 7.681 -5.011 3.282 1.00 0.00 249 PRO A C 11
ATOM 12323 O O . PRO A 1 6 ? 8.028 -4.868 2.108 1.00 0.00 249 PRO A O 11
ATOM 12334 N N . GLU A 1 7 ? 6.626 -4.391 3.821 1.00 0.00 250 GLU A N 11
ATOM 12335 C CA . GLU A 1 7 ? 5.646 -3.663 3.013 1.00 0.00 250 GLU A CA 11
ATOM 12336 C C . GLU A 1 7 ? 4.971 -4.672 2.074 1.00 0.00 250 GLU A C 11
ATOM 12337 O O . GLU A 1 7 ? 4.676 -5.792 2.510 1.00 0.00 250 GLU A O 11
ATOM 12349 N N . TYR A 1 8 ? 4.716 -4.290 0.818 1.00 0.00 251 TYR A N 11
ATOM 12350 C CA . TYR A 1 8 ? 4.190 -5.214 -0.202 1.00 0.00 251 TYR A CA 11
ATOM 12351 C C . TYR A 1 8 ? 2.727 -5.580 0.077 1.00 0.00 251 TYR A C 11
ATOM 12352 O O . TYR A 1 8 ? 1.823 -5.097 -0.592 1.00 0.00 251 TYR A O 11
ATOM 12370 N N . PHE A 1 9 ? 2.501 -6.418 1.086 1.00 0.00 252 PHE A N 11
ATOM 12371 C CA . PHE A 1 9 ? 1.162 -6.937 1.366 1.00 0.00 252 PHE A CA 11
ATOM 12372 C C . PHE A 1 9 ? 0.475 -6.163 2.489 1.00 0.00 252 PHE A C 11
ATOM 12373 O O . PHE A 1 9 ? -0.426 -5.359 2.249 1.00 0.00 252 PHE A O 11
ATOM 12390 N N . ARG A 1 10 ? 0.907 -6.428 3.719 1.00 0.00 253 ARG A N 11
ATOM 12391 C CA . ARG A 1 10 ? 0.246 -5.909 4.914 1.00 0.00 253 ARG A CA 11
ATOM 12392 C C . ARG A 1 10 ? 0.289 -4.387 4.934 1.00 0.00 253 ARG A C 11
ATOM 12393 O O . ARG A 1 10 ? 1.365 -3.793 4.961 1.00 0.00 253 ARG A O 11
ATOM 12414 N N . CYS A 1 11 ? -0.885 -3.768 4.914 1.00 0.00 254 CYS A N 11
ATOM 12415 C CA . CYS A 1 11 ? -0.977 -2.321 5.003 1.00 0.00 254 CYS A CA 11
ATOM 12416 C C . CYS A 1 11 ? -0.451 -1.836 6.345 1.00 0.00 254 CYS A C 11
ATOM 12417 O O . CYS A 1 11 ? -0.981 -2.210 7.392 1.00 0.00 254 CYS A O 11
ATOM 12425 N N . PRO A 1 12 ? 0.581 -0.985 6.334 1.00 0.00 255 PRO A N 11
ATOM 12426 C CA . PRO A 1 12 ? 1.178 -0.439 7.557 1.00 0.00 255 PRO A CA 11
ATOM 12427 C C . PRO A 1 12 ? 0.230 0.510 8.285 1.00 0.00 255 PRO A C 11
ATOM 12428 O O . PRO A 1 12 ? 0.459 0.881 9.435 1.00 0.00 255 PRO A O 11
ATOM 12439 N N . ILE A 1 13 ? -0.839 0.893 7.606 1.00 0.00 256 ILE A N 11
ATOM 12440 C CA . ILE A 1 13 ? -1.743 1.903 8.117 1.00 0.00 256 ILE A CA 11
ATOM 12441 C C . ILE A 1 13 ? -2.948 1.286 8.832 1.00 0.00 256 ILE A C 11
ATOM 12442 O O . ILE A 1 13 ? -3.094 1.440 10.044 1.00 0.00 256 ILE A O 11
ATOM 12458 N N . SER A 1 14 ? -3.799 0.578 8.099 1.00 0.00 257 SER A N 11
ATOM 12459 C CA . SER A 1 14 ? -5.041 0.080 8.683 1.00 0.00 257 SER A CA 11
ATOM 12460 C C . SER A 1 14 ? -5.242 -1.432 8.500 1.00 0.00 257 SER A C 11
ATOM 12461 O O . SER A 1 14 ? -6.277 -1.967 8.905 1.00 0.00 257 SER A O 11
ATOM 12469 N N . LEU A 1 15 ? -4.251 -2.117 7.919 1.00 0.00 258 LEU A N 11
ATOM 12470 C CA . LEU A 1 15 ? -4.322 -3.570 7.701 1.00 0.00 258 LEU A CA 11
ATOM 12471 C C . LEU A 1 15 ? -5.552 -3.949 6.872 1.00 0.00 258 LEU A C 11
ATOM 12472 O O . LEU A 1 15 ? -6.102 -5.040 7.014 1.00 0.00 258 LEU A O 11
ATOM 12488 N N . GLU A 1 16 ? -5.987 -3.058 6.000 1.00 0.00 259 GLU A N 11
ATOM 12489 C CA . GLU A 1 16 ? -7.097 -3.372 5.113 1.00 0.00 259 GLU A CA 11
ATOM 12490 C C . GLU A 1 16 ? -6.634 -4.373 4.068 1.00 0.00 259 GLU A C 11
ATOM 12491 O O . GLU A 1 16 ? -7.442 -5.038 3.424 1.00 0.00 259 GLU A O 11
ATOM 12503 N N . LEU A 1 17 ? -5.309 -4.467 3.938 1.00 0.00 260 LEU A N 11
ATOM 12504 C CA . LEU A 1 17 ? -4.671 -5.264 2.906 1.00 0.00 260 LEU A CA 11
ATOM 12505 C C . LEU A 1 17 ? -5.288 -4.898 1.565 1.00 0.00 260 LEU A C 11
ATOM 12506 O O . LEU A 1 17 ? -6.062 -5.660 0.991 1.00 0.00 260 LEU A O 11
ATOM 12522 N N . MET A 1 18 ? -4.971 -3.680 1.142 1.00 0.00 261 MET A N 11
ATOM 12523 C CA . MET A 1 18 ? -5.398 -3.094 -0.130 1.00 0.00 261 MET A CA 11
ATOM 12524 C C . MET A 1 18 ? -5.624 -4.125 -1.236 1.00 0.00 261 MET A C 11
ATOM 12525 O O . MET A 1 18 ? -4.912 -5.118 -1.341 1.00 0.00 261 MET A O 11
ATOM 12539 N N . LYS A 1 19 ? -6.638 -3.881 -2.051 1.00 0.00 262 LYS A N 11
ATOM 12540 C CA . LYS A 1 19 ? -6.933 -4.746 -3.186 1.00 0.00 262 LYS A CA 11
ATOM 12541 C C . LYS A 1 19 ? -6.610 -4.004 -4.473 1.00 0.00 262 LYS A C 11
ATOM 12542 O O . LYS A 1 19 ? -6.246 -4.598 -5.486 1.00 0.00 262 LYS A O 11
ATOM 12561 N N . ASP A 1 20 ? -6.734 -2.689 -4.401 1.00 0.00 263 ASP A N 11
ATOM 12562 C CA . ASP A 1 20 ? -6.398 -1.809 -5.508 1.00 0.00 263 ASP A CA 11
ATOM 12563 C C . ASP A 1 20 ? -5.581 -0.646 -4.954 1.00 0.00 263 ASP A C 11
ATOM 12564 O O . ASP A 1 20 ? -6.125 0.246 -4.309 1.00 0.00 263 ASP A O 11
ATOM 12573 N N . PRO A 1 21 ? -4.258 -0.668 -5.150 1.00 0.00 264 PRO A N 11
ATOM 12574 C CA . PRO A 1 21 ? -3.356 0.328 -4.597 1.00 0.00 264 PRO A CA 11
ATOM 12575 C C . PRO A 1 21 ? -2.986 1.429 -5.588 1.00 0.00 264 PRO A C 11
ATOM 12576 O O . PRO A 1 21 ? -3.193 1.296 -6.797 1.00 0.00 264 PRO A O 11
ATOM 12587 N N . VAL A 1 22 ? -2.445 2.517 -5.062 1.00 0.00 265 VAL A N 11
ATOM 12588 C CA . VAL A 1 22 ? -1.959 3.611 -5.887 1.00 0.00 265 VAL A CA 11
ATOM 12589 C C . VAL A 1 22 ? -0.572 4.045 -5.428 1.00 0.00 265 VAL A C 11
ATOM 12590 O O . VAL A 1 22 ? -0.301 4.166 -4.231 1.00 0.00 265 VAL A O 11
ATOM 12603 N N . ILE A 1 23 ? 0.295 4.260 -6.393 1.00 0.00 266 ILE A N 11
ATOM 12604 C CA . ILE A 1 23 ? 1.682 4.601 -6.141 1.00 0.00 266 ILE A CA 11
ATOM 12605 C C . ILE A 1 23 ? 1.898 6.112 -6.251 1.00 0.00 266 ILE A C 11
ATOM 12606 O O . ILE A 1 23 ? 1.163 6.798 -6.946 1.00 0.00 266 ILE A O 11
ATOM 12622 N N . VAL A 1 24 ? 2.881 6.624 -5.532 1.00 0.00 267 VAL A N 11
ATOM 12623 C CA . VAL A 1 24 ? 3.355 7.989 -5.738 1.00 0.00 267 VAL A CA 11
ATOM 12624 C C . VAL A 1 24 ? 4.870 7.982 -5.736 1.00 0.00 267 VAL A C 11
ATOM 12625 O O . VAL A 1 24 ? 5.485 6.923 -5.578 1.00 0.00 267 VAL A O 11
ATOM 12638 N N . SER A 1 25 ? 5.469 9.147 -5.902 1.00 0.00 268 SER A N 11
ATOM 12639 C CA . SER A 1 25 ? 6.922 9.254 -5.894 1.00 0.00 268 SER A CA 11
ATOM 12640 C C . SER A 1 25 ? 7.465 8.758 -4.549 1.00 0.00 268 SER A C 11
ATOM 12641 O O . SER A 1 25 ? 6.735 8.742 -3.554 1.00 0.00 268 SER A O 11
ATOM 12649 N N . THR A 1 26 ? 8.732 8.331 -4.554 1.00 0.00 269 THR A N 11
ATOM 12650 C CA . THR A 1 26 ? 9.361 7.618 -3.431 1.00 0.00 269 THR A CA 11
ATOM 12651 C C . THR A 1 26 ? 9.156 6.114 -3.600 1.00 0.00 269 THR A C 11
ATOM 12652 O O . THR A 1 26 ? 9.989 5.308 -3.187 1.00 0.00 269 THR A O 11
ATOM 12663 N N . GLY A 1 27 ? 8.056 5.742 -4.244 1.00 0.00 270 GLY A N 11
ATOM 12664 C CA . GLY A 1 27 ? 7.802 4.345 -4.524 1.00 0.00 270 GLY A CA 11
ATOM 12665 C C . GLY A 1 27 ? 6.926 3.681 -3.483 1.00 0.00 270 GLY A C 11
ATOM 12666 O O . GLY A 1 27 ? 6.969 2.463 -3.315 1.00 0.00 270 GLY A O 11
ATOM 12670 N N . GLN A 1 28 ? 6.144 4.476 -2.766 1.00 0.00 271 GLN A N 11
ATOM 12671 C CA . GLN A 1 28 ? 5.207 3.920 -1.801 1.00 0.00 271 GLN A CA 11
ATOM 12672 C C . GLN A 1 28 ? 3.992 3.368 -2.521 1.00 0.00 271 GLN A C 11
ATOM 12673 O O . GLN A 1 28 ? 3.636 3.836 -3.604 1.00 0.00 271 GLN A O 11
ATOM 12687 N N . THR A 1 29 ? 3.375 2.360 -1.936 1.00 0.00 272 THR A N 11
ATOM 12688 C CA . THR A 1 29 ? 2.178 1.783 -2.507 1.00 0.00 272 THR A CA 11
ATOM 12689 C C . THR A 1 29 ? 1.224 1.322 -1.409 1.00 0.00 272 THR A C 11
ATOM 12690 O O . THR A 1 29 ? 1.423 0.267 -0.812 1.00 0.00 272 THR A O 11
ATOM 12701 N N . TYR A 1 30 ? 0.203 2.123 -1.132 1.00 0.00 273 TYR A N 11
ATOM 12702 C CA . TYR A 1 30 ? -0.791 1.774 -0.126 1.00 0.00 273 TYR A CA 11
ATOM 12703 C C . TYR A 1 30 ? -2.196 1.918 -0.705 1.00 0.00 273 TYR A C 11
ATOM 12704 O O . TYR A 1 30 ? -2.359 2.320 -1.863 1.00 0.00 273 TYR A O 11
ATOM 12722 N N . GLU A 1 31 ? -3.204 1.586 0.096 1.00 0.00 274 GLU A N 11
ATOM 12723 C CA . GLU A 1 31 ? -4.593 1.689 -0.327 1.00 0.00 274 GLU A CA 11
ATOM 12724 C C . GLU A 1 31 ? -4.957 3.155 -0.544 1.00 0.00 274 GLU A C 11
ATOM 12725 O O . GLU A 1 31 ? -4.562 4.016 0.236 1.00 0.00 274 GLU A O 11
ATOM 12737 N N . ARG A 1 32 ? -5.716 3.424 -1.600 1.00 0.00 275 ARG A N 11
ATOM 12738 C CA . ARG A 1 32 ? -5.999 4.789 -2.049 1.00 0.00 275 ARG A CA 11
ATOM 12739 C C . ARG A 1 32 ? -6.577 5.665 -0.937 1.00 0.00 275 ARG A C 11
ATOM 12740 O O . ARG A 1 32 ? -6.173 6.810 -0.776 1.00 0.00 275 ARG A O 11
ATOM 12761 N N . SER A 1 33 ? -7.504 5.125 -0.167 1.00 0.00 276 SER A N 11
ATOM 12762 C CA . SER A 1 33 ? -8.154 5.885 0.888 1.00 0.00 276 SER A CA 11
ATOM 12763 C C . SER A 1 33 ? -7.230 6.030 2.089 1.00 0.00 276 SER A C 11
ATOM 12764 O O . SER A 1 33 ? -7.438 6.885 2.943 1.00 0.00 276 SER A O 11
ATOM 12772 N N . SER A 1 34 ? -6.203 5.199 2.134 1.00 0.00 277 SER A N 11
ATOM 12773 C CA . SER A 1 34 ? -5.259 5.205 3.233 1.00 0.00 277 SER A CA 11
ATOM 12774 C C . SER A 1 34 ? -4.046 6.072 2.903 1.00 0.00 277 SER A C 11
ATOM 12775 O O . SER A 1 34 ? -3.368 6.563 3.798 1.00 0.00 277 SER A O 11
ATOM 12783 N N . ILE A 1 35 ? -3.781 6.261 1.616 1.00 0.00 278 ILE A N 11
ATOM 12784 C CA . ILE A 1 35 ? -2.720 7.170 1.180 1.00 0.00 278 ILE A CA 11
ATOM 12785 C C . ILE A 1 35 ? -3.275 8.558 0.864 1.00 0.00 278 ILE A C 11
ATOM 12786 O O . ILE A 1 35 ? -2.850 9.559 1.444 1.00 0.00 278 ILE A O 11
ATOM 12802 N N . GLN A 1 36 ? -4.250 8.607 -0.028 1.00 0.00 279 GLN A N 11
ATOM 12803 C CA . GLN A 1 36 ? -4.743 9.869 -0.548 1.00 0.00 279 GLN A CA 11
ATOM 12804 C C . GLN A 1 36 ? -5.446 10.690 0.510 1.00 0.00 279 GLN A C 11
ATOM 12805 O O . GLN A 1 36 ? -5.566 11.893 0.360 1.00 0.00 279 GLN A O 11
ATOM 12819 N N . LYS A 1 37 ? -5.898 10.057 1.584 1.00 0.00 280 LYS A N 11
ATOM 12820 C CA . LYS A 1 37 ? -6.602 10.794 2.622 1.00 0.00 280 LYS A CA 11
ATOM 12821 C C . LYS A 1 37 ? -5.635 11.711 3.371 1.00 0.00 280 LYS A C 11
ATOM 12822 O O . LYS A 1 37 ? -6.038 12.744 3.908 1.00 0.00 280 LYS A O 11
ATOM 12841 N N . TRP A 1 38 ? -4.351 11.347 3.386 1.00 0.00 281 TRP A N 11
ATOM 12842 C CA . TRP A 1 38 ? -3.360 12.165 4.061 1.00 0.00 281 TRP A CA 11
ATOM 12843 C C . TRP A 1 38 ? -2.632 13.058 3.055 1.00 0.00 281 TRP A C 11
ATOM 12844 O O . TRP A 1 38 ? -2.232 14.173 3.393 1.00 0.00 281 TRP A O 11
ATOM 12865 N N . LEU A 1 39 ? -2.464 12.584 1.813 1.00 0.00 282 LEU A N 11
ATOM 12866 C CA . LEU A 1 39 ? -1.917 13.440 0.765 1.00 0.00 282 LEU A CA 11
ATOM 12867 C C . LEU A 1 39 ? -2.899 14.570 0.479 1.00 0.00 282 LEU A C 11
ATOM 12868 O O . LEU A 1 39 ? -2.508 15.693 0.163 1.00 0.00 282 LEU A O 11
ATOM 12884 N N . ASP A 1 40 ? -4.178 14.244 0.624 1.00 0.00 283 ASP A N 11
ATOM 12885 C CA . ASP A 1 40 ? -5.267 15.216 0.515 1.00 0.00 283 ASP A CA 11
ATOM 12886 C C . ASP A 1 40 ? -5.093 16.339 1.530 1.00 0.00 283 ASP A C 11
ATOM 12887 O O . ASP A 1 40 ? -5.415 17.492 1.258 1.00 0.00 283 ASP A O 11
ATOM 12896 N N . ALA A 1 41 ? -4.564 15.989 2.698 1.00 0.00 284 ALA A N 11
ATOM 12897 C CA . ALA A 1 41 ? -4.342 16.955 3.771 1.00 0.00 284 ALA A CA 11
ATOM 12898 C C . ALA A 1 41 ? -3.204 17.920 3.437 1.00 0.00 284 ALA A C 11
ATOM 12899 O O . ALA A 1 41 ? -2.980 18.902 4.150 1.00 0.00 284 ALA A O 11
ATOM 12906 N N . GLY A 1 42 ? -2.486 17.644 2.356 1.00 0.00 285 GLY A N 11
ATOM 12907 C CA . GLY A 1 42 ? -1.417 18.528 1.931 1.00 0.00 285 GLY A CA 11
ATOM 12908 C C . GLY A 1 42 ? -0.061 18.095 2.446 1.00 0.00 285 GLY A C 11
ATOM 12909 O O . GLY A 1 42 ? 0.806 18.926 2.715 1.00 0.00 285 GLY A O 11
ATOM 12913 N N . HIS A 1 43 ? 0.126 16.795 2.592 1.00 0.00 286 HIS A N 11
ATOM 12914 C CA . HIS A 1 43 ? 1.406 16.261 3.030 1.00 0.00 286 HIS A CA 11
ATOM 12915 C C . HIS A 1 43 ? 2.115 15.597 1.863 1.00 0.00 286 HIS A C 11
ATOM 12916 O O . HIS A 1 43 ? 1.509 15.343 0.826 1.00 0.00 286 HIS A O 11
ATOM 12930 N N . LYS A 1 44 ? 3.396 15.313 2.039 1.00 0.00 287 LYS A N 11
ATOM 12931 C CA . LYS A 1 44 ? 4.179 14.652 1.008 1.00 0.00 287 LYS A CA 11
ATOM 12932 C C . LYS A 1 44 ? 5.339 13.884 1.634 1.00 0.00 287 LYS A C 11
ATOM 12933 O O . LYS A 1 44 ? 6.509 14.162 1.382 1.00 0.00 287 LYS A O 11
ATOM 12952 N N . THR A 1 45 ? 4.986 12.926 2.472 1.00 0.00 288 THR A N 11
ATOM 12953 C CA . THR A 1 45 ? 5.949 12.069 3.146 1.00 0.00 288 THR A CA 11
ATOM 12954 C C . THR A 1 45 ? 5.369 10.665 3.317 1.00 0.00 288 THR A C 11
ATOM 12955 O O . THR A 1 45 ? 4.154 10.513 3.399 1.00 0.00 288 THR A O 11
ATOM 12966 N N . CYS A 1 46 ? 6.223 9.643 3.358 1.00 0.00 289 CYS A N 11
ATOM 12967 C CA . CYS A 1 46 ? 5.755 8.281 3.582 1.00 0.00 289 CYS A CA 11
ATOM 12968 C C . CYS A 1 46 ? 5.538 8.043 5.077 1.00 0.00 289 CYS A C 11
ATOM 12969 O O . CYS A 1 46 ? 6.218 8.649 5.904 1.00 0.00 289 CYS A O 11
ATOM 12977 N N . PRO A 1 47 ? 4.615 7.144 5.447 1.00 0.00 290 PRO A N 11
ATOM 12978 C CA . PRO A 1 47 ? 4.298 6.869 6.854 1.00 0.00 290 PRO A CA 11
ATOM 12979 C C . PRO A 1 47 ? 5.389 6.049 7.532 1.00 0.00 290 PRO A C 11
ATOM 12980 O O . PRO A 1 47 ? 5.346 5.804 8.735 1.00 0.00 290 PRO A O 11
ATOM 12991 N N . LYS A 1 48 ? 6.368 5.636 6.742 1.00 0.00 291 LYS A N 11
ATOM 12992 C CA . LYS A 1 48 ? 7.449 4.794 7.225 1.00 0.00 291 LYS A CA 11
ATOM 12993 C C . LYS A 1 48 ? 8.529 5.622 7.907 1.00 0.00 291 LYS A C 11
ATOM 12994 O O . LYS A 1 48 ? 8.712 5.542 9.120 1.00 0.00 291 LYS A O 11
ATOM 13013 N N . SER A 1 49 ? 9.227 6.433 7.127 1.00 0.00 292 SER A N 11
ATOM 13014 C CA . SER A 1 49 ? 10.343 7.207 7.650 1.00 0.00 292 SER A CA 11
ATOM 13015 C C . SER A 1 49 ? 10.203 8.685 7.289 1.00 0.00 292 SER A C 11
ATOM 13016 O O . SER A 1 49 ? 11.138 9.464 7.484 1.00 0.00 292 SER A O 11
ATOM 13024 N N . GLN A 1 50 ? 9.029 9.064 6.769 1.00 0.00 293 GLN A N 11
ATOM 13025 C CA . GLN A 1 50 ? 8.798 10.426 6.286 1.00 0.00 293 GLN A CA 11
ATOM 13026 C C . GLN A 1 50 ? 9.872 10.805 5.270 1.00 0.00 293 GLN A C 11
ATOM 13027 O O . GLN A 1 50 ? 10.393 11.918 5.274 1.00 0.00 293 GLN A O 11
ATOM 13041 N N . GLU A 1 51 ? 10.143 9.868 4.363 1.00 0.00 294 GLU A N 11
ATOM 13042 C CA . GLU A 1 51 ? 11.242 9.972 3.401 1.00 0.00 294 GLU A CA 11
ATOM 13043 C C . GLU A 1 51 ? 10.986 11.032 2.330 1.00 0.00 294 GLU A C 11
ATOM 13044 O O . GLU A 1 51 ? 11.751 11.148 1.374 1.00 0.00 294 GLU A O 11
ATOM 13056 N N . THR A 1 52 ? 9.926 11.816 2.524 1.00 0.00 295 THR A N 11
ATOM 13057 C CA . THR A 1 52 ? 9.545 12.889 1.611 1.00 0.00 295 THR A CA 11
ATOM 13058 C C . THR A 1 52 ? 9.181 12.350 0.230 1.00 0.00 295 THR A C 11
ATOM 13059 O O . THR A 1 52 ? 10.021 11.827 -0.497 1.00 0.00 295 THR A O 11
ATOM 13070 N N . LEU A 1 53 ? 7.925 12.505 -0.138 1.00 0.00 296 LEU A N 11
ATOM 13071 C CA . LEU A 1 53 ? 7.442 11.998 -1.409 1.00 0.00 296 LEU A CA 11
ATOM 13072 C C . LEU A 1 53 ? 7.751 12.988 -2.526 1.00 0.00 296 LEU A C 11
ATOM 13073 O O . LEU A 1 53 ? 7.482 12.719 -3.694 1.00 0.00 296 LEU A O 11
ATOM 13089 N N . LEU A 1 54 ? 8.327 14.130 -2.140 1.00 0.00 297 LEU A N 11
ATOM 13090 C CA . LEU A 1 54 ? 8.711 15.187 -3.074 1.00 0.00 297 LEU A CA 11
ATOM 13091 C C . LEU A 1 54 ? 7.503 15.722 -3.836 1.00 0.00 297 LEU A C 11
ATOM 13092 O O . LEU A 1 54 ? 6.797 16.607 -3.354 1.00 0.00 297 LEU A O 11
ATOM 13108 N N . HIS A 1 55 ? 7.254 15.164 -5.008 1.00 0.00 298 HIS A N 11
ATOM 13109 C CA . HIS A 1 55 ? 6.147 15.601 -5.837 1.00 0.00 298 HIS A CA 11
ATOM 13110 C C . HIS A 1 55 ? 5.001 14.611 -5.715 1.00 0.00 298 HIS A C 11
ATOM 13111 O O . HIS A 1 55 ? 5.105 13.465 -6.162 1.00 0.00 298 HIS A O 11
ATOM 13125 N N . ALA A 1 56 ? 3.921 15.041 -5.084 1.00 0.00 299 ALA A N 11
ATOM 13126 C CA . ALA A 1 56 ? 2.785 14.169 -4.860 1.00 0.00 299 ALA A CA 11
ATOM 13127 C C . ALA A 1 56 ? 1.933 14.049 -6.118 1.00 0.00 299 ALA A C 11
ATOM 13128 O O . ALA A 1 56 ? 1.047 14.867 -6.372 1.00 0.00 299 ALA A O 11
ATOM 13135 N N . GLY A 1 57 ? 2.238 13.034 -6.904 1.00 0.00 300 GLY A N 11
ATOM 13136 C CA . GLY A 1 57 ? 1.468 12.734 -8.088 1.00 0.00 300 GLY A CA 11
ATOM 13137 C C . GLY A 1 57 ? 1.062 11.281 -8.098 1.00 0.00 300 GLY A C 11
ATOM 13138 O O . GLY A 1 57 ? 1.914 10.394 -8.200 1.00 0.00 300 GLY A O 11
ATOM 13142 N N . LEU A 1 58 ? -0.231 11.031 -7.976 1.00 0.00 301 LEU A N 11
ATOM 13143 C CA . LEU A 1 58 ? -0.722 9.676 -7.809 1.00 0.00 301 LEU A CA 11
ATOM 13144 C C . LEU A 1 58 ? -0.601 8.898 -9.118 1.00 0.00 301 LEU A C 11
ATOM 13145 O O . LEU A 1 58 ? -1.133 9.296 -10.153 1.00 0.00 301 LEU A O 11
ATOM 13161 N N . THR A 1 59 ? 0.119 7.799 -9.054 1.00 0.00 302 THR A N 11
ATOM 13162 C CA . THR A 1 59 ? 0.388 6.963 -10.205 1.00 0.00 302 THR A CA 11
ATOM 13163 C C . THR A 1 59 ? -0.199 5.569 -9.994 1.00 0.00 302 THR A C 11
ATOM 13164 O O . THR A 1 59 ? 0.157 4.878 -9.042 1.00 0.00 302 THR A O 11
ATOM 13175 N N . PRO A 1 60 ? -1.124 5.143 -10.860 1.00 0.00 303 PRO A N 11
ATOM 13176 C CA . PRO A 1 60 ? -1.734 3.818 -10.755 1.00 0.00 303 PRO A CA 11
ATOM 13177 C C . PRO A 1 60 ? -0.736 2.705 -11.061 1.00 0.00 303 PRO A C 11
ATOM 13178 O O . PRO A 1 60 ? -0.127 2.679 -12.132 1.00 0.00 303 PRO A O 11
ATOM 13189 N N . ASN A 1 61 ? -0.572 1.791 -10.117 1.00 0.00 304 ASN A N 11
ATOM 13190 C CA . ASN A 1 61 ? 0.427 0.742 -10.240 1.00 0.00 304 ASN A CA 11
ATOM 13191 C C . ASN A 1 61 ? -0.222 -0.635 -10.383 1.00 0.00 304 ASN A C 11
ATOM 13192 O O . ASN A 1 61 ? -1.237 -0.928 -9.746 1.00 0.00 304 ASN A O 11
ATOM 13203 N N . TYR A 1 62 ? 0.351 -1.470 -11.235 1.00 0.00 305 TYR A N 11
ATOM 13204 C CA . TYR A 1 62 ? -0.136 -2.832 -11.419 1.00 0.00 305 TYR A CA 11
ATOM 13205 C C . TYR A 1 62 ? 0.573 -3.804 -10.477 1.00 0.00 305 TYR A C 11
ATOM 13206 O O . TYR A 1 62 ? -0.018 -4.785 -10.027 1.00 0.00 305 TYR A O 11
ATOM 13224 N N . VAL A 1 63 ? 1.841 -3.508 -10.177 1.00 0.00 306 VAL A N 11
ATOM 13225 C CA . VAL A 1 63 ? 2.730 -4.426 -9.453 1.00 0.00 306 VAL A CA 11
ATOM 13226 C C . VAL A 1 63 ? 2.097 -5.037 -8.200 1.00 0.00 306 VAL A C 11
ATOM 13227 O O . VAL A 1 63 ? 2.137 -6.250 -8.006 1.00 0.00 306 VAL A O 11
ATOM 13240 N N . LEU A 1 64 ? 1.501 -4.209 -7.362 1.00 0.00 307 LEU A N 11
ATOM 13241 C CA . LEU A 1 64 ? 1.137 -4.649 -6.033 1.00 0.00 307 LEU A CA 11
ATOM 13242 C C . LEU A 1 64 ? -0.230 -5.318 -6.003 1.00 0.00 307 LEU A C 11
ATOM 13243 O O . LEU A 1 64 ? -0.433 -6.248 -5.232 1.00 0.00 307 LEU A O 11
ATOM 13259 N N . LYS A 1 65 ? -1.157 -4.874 -6.851 1.00 0.00 308 LYS A N 11
ATOM 13260 C CA . LYS A 1 65 ? -2.523 -5.381 -6.801 1.00 0.00 308 LYS A CA 11
ATOM 13261 C C . LYS A 1 65 ? -2.573 -6.866 -7.124 1.00 0.00 308 LYS A C 11
ATOM 13262 O O . LYS A 1 65 ? -3.417 -7.582 -6.605 1.00 0.00 308 LYS A O 11
ATOM 13281 N N . SER A 1 66 ? -1.652 -7.332 -7.951 1.00 0.00 309 SER A N 11
ATOM 13282 C CA . SER A 1 66 ? -1.581 -8.747 -8.277 1.00 0.00 309 SER A CA 11
ATOM 13283 C C . SER A 1 66 ? -1.180 -9.564 -7.043 1.00 0.00 309 SER A C 11
ATOM 13284 O O . SER A 1 66 ? -1.532 -10.736 -6.913 1.00 0.00 309 SER A O 11
ATOM 13292 N N . LEU A 1 67 ? -0.457 -8.923 -6.131 1.00 0.00 310 LEU A N 11
ATOM 13293 C CA . LEU A 1 67 ? 0.049 -9.586 -4.937 1.00 0.00 310 LEU A CA 11
ATOM 13294 C C . LEU A 1 67 ? -0.890 -9.398 -3.746 1.00 0.00 310 LEU A C 11
ATOM 13295 O O . LEU A 1 67 ? -1.236 -10.356 -3.062 1.00 0.00 310 LEU A O 11
ATOM 13311 N N . ILE A 1 68 ? -1.303 -8.164 -3.502 1.00 0.00 311 ILE A N 11
ATOM 13312 C CA . ILE A 1 68 ? -2.169 -7.862 -2.365 1.00 0.00 311 ILE A CA 11
ATOM 13313 C C . ILE A 1 68 ? -3.536 -8.519 -2.518 1.00 0.00 311 ILE A C 11
ATOM 13314 O O . ILE A 1 68 ? -4.128 -8.980 -1.540 1.00 0.00 311 ILE A O 11
ATOM 13330 N N . ALA A 1 69 ? -4.020 -8.587 -3.753 1.00 0.00 312 ALA A N 11
ATOM 13331 C CA . ALA A 1 69 ? -5.295 -9.229 -4.040 1.00 0.00 312 ALA A CA 11
ATOM 13332 C C . ALA A 1 69 ? -5.173 -10.740 -3.882 1.00 0.00 312 ALA A C 11
ATOM 13333 O O . ALA A 1 69 ? -6.170 -11.453 -3.854 1.00 0.00 312 ALA A O 11
ATOM 13340 N N . LEU A 1 70 ? -3.938 -11.212 -3.780 1.00 0.00 313 LEU A N 11
ATOM 13341 C CA . LEU A 1 70 ? -3.658 -12.619 -3.541 1.00 0.00 313 LEU A CA 11
ATOM 13342 C C . LEU A 1 70 ? -3.738 -12.930 -2.047 1.00 0.00 313 LEU A C 11
ATOM 13343 O O . LEU A 1 70 ? -4.205 -13.996 -1.646 1.00 0.00 313 LEU A O 11
ATOM 13359 N N . TRP A 1 71 ? -3.310 -11.977 -1.227 1.00 0.00 314 TRP A N 11
ATOM 13360 C CA . TRP A 1 71 ? -3.263 -12.182 0.215 1.00 0.00 314 TRP A CA 11
ATOM 13361 C C . TRP A 1 71 ? -4.668 -12.101 0.812 1.00 0.00 314 TRP A C 11
ATOM 13362 O O . TRP A 1 71 ? -5.090 -12.993 1.552 1.00 0.00 314 TRP A O 11
ATOM 13383 N N . CYS A 1 72 ? -5.397 -11.042 0.468 1.00 0.00 315 CYS A N 11
ATOM 13384 C CA . CYS A 1 72 ? -6.750 -10.843 0.982 1.00 0.00 315 CYS A CA 11
ATOM 13385 C C . CYS A 1 72 ? -7.725 -11.851 0.368 1.00 0.00 315 CYS A C 11
ATOM 13386 O O . CYS A 1 72 ? -8.855 -12.010 0.835 1.00 0.00 315 CYS A O 11
ATOM 13394 N N . GLU A 1 73 ? -7.283 -12.527 -0.688 1.00 0.00 316 GLU A N 11
ATOM 13395 C CA . GLU A 1 73 ? -8.081 -13.572 -1.311 1.00 0.00 316 GLU A CA 11
ATOM 13396 C C . GLU A 1 73 ? -7.899 -14.880 -0.552 1.00 0.00 316 GLU A C 11
ATOM 13397 O O . GLU A 1 73 ? -8.797 -15.719 -0.502 1.00 0.00 316 GLU A O 11
ATOM 13409 N N . SER A 1 74 ? -6.725 -15.049 0.039 1.00 0.00 317 SER A N 11
ATOM 13410 C CA . SER A 1 74 ? -6.445 -16.222 0.847 1.00 0.00 317 SER A CA 11
ATOM 13411 C C . SER A 1 74 ? -7.212 -16.121 2.161 1.00 0.00 317 SER A C 11
ATOM 13412 O O . SER A 1 74 ? -7.935 -17.042 2.552 1.00 0.00 317 SER A O 11
ATOM 13420 N N . ASN A 1 75 ? -7.058 -14.985 2.827 1.00 0.00 318 ASN A N 11
ATOM 13421 C CA . ASN A 1 75 ? -7.808 -14.686 4.039 1.00 0.00 318 ASN A CA 11
ATOM 13422 C C . ASN A 1 75 ? -8.536 -13.364 3.866 1.00 0.00 318 ASN A C 11
ATOM 13423 O O . ASN A 1 75 ? -7.901 -12.335 3.643 1.00 0.00 318 ASN A O 11
ATOM 13434 N N . GLY A 1 76 ? -9.862 -13.406 3.950 1.00 0.00 319 GLY A N 11
ATOM 13435 C CA . GLY A 1 76 ? -10.669 -12.213 3.771 1.00 0.00 319 GLY A CA 11
ATOM 13436 C C . GLY A 1 76 ? -10.311 -11.124 4.757 1.00 0.00 319 GLY A C 11
ATOM 13437 O O . GLY A 1 76 ? -10.706 -11.172 5.921 1.00 0.00 319 GLY A O 11
ATOM 13441 N N . ILE A 1 77 ? -9.541 -10.156 4.296 1.00 0.00 320 ILE A N 11
ATOM 13442 C CA . ILE A 1 77 ? -9.080 -9.070 5.141 1.00 0.00 320 ILE A CA 11
ATOM 13443 C C . ILE A 1 77 ? -9.398 -7.727 4.494 1.00 0.00 320 ILE A C 11
ATOM 13444 O O . ILE A 1 77 ? -9.233 -7.561 3.282 1.00 0.00 320 ILE A O 11
ATOM 13460 N N . GLU A 1 78 ? -9.897 -6.797 5.304 1.00 0.00 321 GLU A N 11
ATOM 13461 C CA . GLU A 1 78 ? -10.261 -5.466 4.842 1.00 0.00 321 GLU A CA 11
ATOM 13462 C C . GLU A 1 78 ? -10.774 -4.649 6.018 1.00 0.00 321 GLU A C 11
ATOM 13463 O O . GLU A 1 78 ? -11.828 -5.019 6.580 1.00 0.00 321 GLU A O 11
ATOM 13476 N N . GLY A 1 1 ? 6.555 -16.168 1.205 1.00 0.00 244 GLY A N 12
ATOM 13477 C CA . GLY A 1 1 ? 5.739 -14.933 1.282 1.00 0.00 244 GLY A CA 12
ATOM 13478 C C . GLY 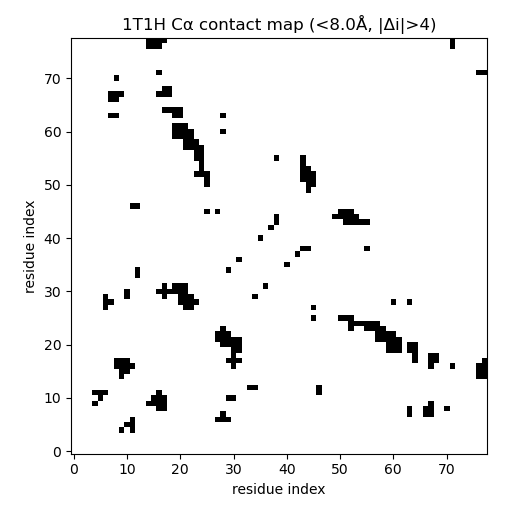A 1 1 ? 5.883 -14.258 2.627 1.00 0.00 244 GLY A C 12
ATOM 13479 O O . GLY A 1 1 ? 6.066 -14.929 3.641 1.00 0.00 244 GLY A O 12
ATOM 13485 N N . SER A 1 2 ? 5.812 -12.934 2.640 1.00 0.00 245 SER A N 12
ATOM 13486 C CA . SER A 1 2 ? 5.938 -12.176 3.875 1.00 0.00 245 SER A CA 12
ATOM 13487 C C . SER A 1 2 ? 4.552 -11.937 4.482 1.00 0.00 245 SER A C 12
ATOM 13488 O O . SER A 1 2 ? 3.779 -11.129 3.976 1.00 0.00 245 SER A O 12
ATOM 13496 N N . PRO A 1 3 ? 4.216 -12.649 5.569 1.00 0.00 246 PRO A N 12
ATOM 13497 C CA . PRO A 1 3 ? 2.875 -12.625 6.152 1.00 0.00 246 PRO A CA 12
ATOM 13498 C C . PRO A 1 3 ? 2.614 -11.411 7.044 1.00 0.00 246 PRO A C 12
ATOM 13499 O O . PRO A 1 3 ? 1.460 -11.061 7.293 1.00 0.00 246 PRO A O 12
ATOM 13510 N N . GLU A 1 4 ? 3.671 -10.763 7.516 1.00 0.00 247 GLU A N 12
ATOM 13511 C CA . GLU A 1 4 ? 3.521 -9.696 8.498 1.00 0.00 247 GLU A CA 12
ATOM 13512 C C . GLU A 1 4 ? 3.286 -8.328 7.846 1.00 0.00 247 GLU A C 12
ATOM 13513 O O . GLU A 1 4 ? 2.157 -8.007 7.468 1.00 0.00 247 GLU A O 12
ATOM 13525 N N . PHE A 1 5 ? 4.338 -7.529 7.696 1.00 0.00 248 PHE A N 12
ATOM 13526 C CA . PHE A 1 5 ? 4.180 -6.171 7.186 1.00 0.00 248 PHE A CA 12
ATOM 13527 C C . PHE A 1 5 ? 5.199 -5.828 6.103 1.00 0.00 248 PHE A C 12
ATOM 13528 O O . PHE A 1 5 ? 6.181 -5.130 6.361 1.00 0.00 248 PHE A O 12
ATOM 13545 N N . PRO A 1 6 ? 5.005 -6.355 4.887 1.00 0.00 249 PRO A N 12
ATOM 13546 C CA . PRO A 1 6 ? 5.747 -5.930 3.713 1.00 0.00 249 PRO A CA 12
ATOM 13547 C C . PRO A 1 6 ? 4.951 -4.909 2.894 1.00 0.00 249 PRO A C 12
ATOM 13548 O O . PRO A 1 6 ? 3.717 -4.914 2.918 1.00 0.00 249 PRO A O 12
ATOM 13559 N N . GLU A 1 7 ? 5.641 -4.052 2.147 1.00 0.00 250 GLU A N 12
ATOM 13560 C CA . GLU A 1 7 ? 4.960 -3.026 1.356 1.00 0.00 250 GLU A CA 12
ATOM 13561 C C . GLU A 1 7 ? 4.324 -3.615 0.096 1.00 0.00 250 GLU A C 12
ATOM 13562 O O . GLU A 1 7 ? 3.883 -2.878 -0.784 1.00 0.00 250 GLU A O 12
ATOM 13574 N N . TYR A 1 8 ? 4.270 -4.942 0.009 1.00 0.00 251 TYR A N 12
ATOM 13575 C CA . TYR A 1 8 ? 3.593 -5.588 -1.105 1.00 0.00 251 TYR A CA 12
ATOM 13576 C C . TYR A 1 8 ? 2.426 -6.440 -0.606 1.00 0.00 251 TYR A C 12
ATOM 13577 O O . TYR A 1 8 ? 1.871 -7.246 -1.352 1.00 0.00 251 TYR A O 12
ATOM 13595 N N . PHE A 1 9 ? 2.038 -6.243 0.653 1.00 0.00 252 PHE A N 12
ATOM 13596 C CA . PHE A 1 9 ? 0.911 -6.978 1.216 1.00 0.00 252 PHE A CA 12
ATOM 13597 C C . PHE A 1 9 ? 0.042 -6.106 2.122 1.00 0.00 252 PHE A C 12
ATOM 13598 O O . PHE A 1 9 ? -0.934 -5.511 1.676 1.00 0.00 252 PHE A O 12
ATOM 13615 N N . ARG A 1 10 ? 0.408 -6.028 3.396 1.00 0.00 253 ARG A N 12
ATOM 13616 C CA . ARG A 1 10 ? -0.462 -5.422 4.392 1.00 0.00 253 ARG A CA 12
ATOM 13617 C C . ARG A 1 10 ? -0.218 -3.931 4.502 1.00 0.00 253 ARG A C 12
ATOM 13618 O O . ARG A 1 10 ? 0.904 -3.494 4.767 1.00 0.00 253 ARG A O 12
ATOM 13639 N N . CYS A 1 11 ? -1.278 -3.160 4.290 1.00 0.00 254 CYS A N 12
ATOM 13640 C CA . CYS A 1 11 ? -1.231 -1.722 4.470 1.00 0.00 254 CYS A CA 12
ATOM 13641 C C . CYS A 1 11 ? -0.999 -1.398 5.940 1.00 0.00 254 CYS A C 12
ATOM 13642 O O . CYS A 1 11 ? -1.847 -1.676 6.793 1.00 0.00 254 CYS A O 12
ATOM 13650 N N . PRO A 1 12 ? 0.155 -0.801 6.254 1.00 0.00 255 PRO A N 12
ATOM 13651 C CA . PRO A 1 12 ? 0.556 -0.518 7.635 1.00 0.00 255 PRO A CA 12
ATOM 13652 C C . PRO A 1 12 ? -0.224 0.645 8.244 1.00 0.00 255 PRO A C 12
ATOM 13653 O O . PRO A 1 12 ? 0.052 1.068 9.365 1.00 0.00 255 PRO A O 12
ATOM 13664 N N . ILE A 1 13 ? -1.193 1.155 7.499 1.00 0.00 256 ILE A N 12
ATOM 13665 C CA . ILE A 1 13 ? -1.964 2.308 7.934 1.00 0.00 256 ILE A CA 12
ATOM 13666 C C . ILE A 1 13 ? -3.281 1.884 8.588 1.00 0.00 256 ILE A C 12
ATOM 13667 O O . ILE A 1 13 ? -3.471 2.059 9.790 1.00 0.00 256 ILE A O 12
ATOM 13683 N N . SER A 1 14 ? -4.171 1.295 7.798 1.00 0.00 257 SER A N 12
ATOM 13684 C CA . SER A 1 14 ? -5.512 0.966 8.275 1.00 0.00 257 SER A CA 12
ATOM 13685 C C . SER A 1 14 ? -5.659 -0.531 8.554 1.00 0.00 257 SER A C 12
ATOM 13686 O O . SER A 1 14 ? -6.742 -0.999 8.903 1.00 0.00 257 SER A O 12
ATOM 13694 N N . LEU A 1 15 ? -4.557 -1.265 8.415 1.00 0.00 258 LEU A N 12
ATOM 13695 C CA . LEU A 1 15 ? -4.559 -2.727 8.510 1.00 0.00 258 LEU A CA 12
ATOM 13696 C C . LEU A 1 15 ? -5.617 -3.318 7.587 1.00 0.00 258 LEU A C 12
ATOM 13697 O O . LEU A 1 15 ? -6.524 -4.035 8.015 1.00 0.00 258 LEU A O 12
ATOM 13713 N N . GLU A 1 16 ? -5.516 -2.969 6.329 1.00 0.00 259 GLU A N 12
ATOM 13714 C CA . GLU A 1 16 ? -6.217 -3.679 5.292 1.00 0.00 259 GLU A CA 12
ATOM 13715 C C . GLU A 1 16 ? -5.172 -4.192 4.327 1.00 0.00 259 GLU A C 12
ATOM 13716 O O . GLU A 1 16 ? -4.078 -3.641 4.250 1.00 0.00 259 GLU A O 12
ATOM 13728 N N . LEU A 1 17 ? -5.471 -5.264 3.635 1.00 0.00 260 LEU A N 12
ATOM 13729 C CA . LEU A 1 17 ? -4.476 -5.913 2.800 1.00 0.00 260 LEU A CA 12
ATOM 13730 C C . LEU A 1 17 ? -4.470 -5.278 1.419 1.00 0.00 260 LEU A C 12
ATOM 13731 O O . LEU A 1 17 ? -4.029 -5.879 0.457 1.00 0.00 260 LEU A O 12
ATOM 13747 N N . MET A 1 18 ? -4.948 -4.041 1.352 1.00 0.00 261 MET A N 12
ATOM 13748 C CA . MET A 1 18 ? -5.054 -3.301 0.103 1.00 0.00 261 MET A CA 12
ATOM 13749 C C . MET A 1 18 ? -5.874 -4.046 -0.952 1.00 0.00 261 MET A C 12
ATOM 13750 O O . MET A 1 18 ? -6.343 -5.167 -0.739 1.00 0.00 261 MET A O 12
ATOM 13764 N N . LYS A 1 19 ? -6.072 -3.391 -2.084 1.00 0.00 262 LYS A N 12
ATOM 13765 C CA . LYS A 1 19 ? -6.881 -3.933 -3.170 1.00 0.00 262 LYS A CA 12
ATOM 13766 C C . LYS A 1 19 ? -6.339 -3.404 -4.489 1.00 0.00 262 LYS A C 12
ATOM 13767 O O . LYS A 1 19 ? -6.096 -4.143 -5.441 1.00 0.00 262 LYS A O 12
ATOM 13786 N N . ASP A 1 20 ? -6.143 -2.101 -4.497 1.00 0.00 263 ASP A N 12
ATOM 13787 C CA . ASP A 1 20 ? -5.549 -1.383 -5.605 1.00 0.00 263 ASP A CA 12
ATOM 13788 C C . ASP A 1 20 ? -4.521 -0.438 -5.016 1.00 0.00 263 ASP A C 12
ATOM 13789 O O . ASP A 1 20 ? -4.869 0.580 -4.415 1.00 0.00 263 ASP A O 12
ATOM 13798 N N . PRO A 1 21 ? -3.246 -0.802 -5.119 1.00 0.00 264 PRO A N 12
ATOM 13799 C CA . PRO A 1 21 ? -2.176 -0.082 -4.467 1.00 0.00 264 PRO A CA 12
ATOM 13800 C C . PRO A 1 21 ? -1.545 0.973 -5.366 1.00 0.00 264 PRO A C 12
ATOM 13801 O O . PRO A 1 21 ? -1.161 0.701 -6.509 1.00 0.00 264 PRO A O 12
ATOM 13812 N N . VAL A 1 22 ? -1.438 2.178 -4.846 1.00 0.00 265 VAL A N 12
ATOM 13813 C CA . VAL A 1 22 ? -0.855 3.269 -5.594 1.00 0.00 265 VAL A CA 12
ATOM 13814 C C . VAL A 1 22 ? 0.539 3.591 -5.088 1.00 0.00 265 VAL A C 12
ATOM 13815 O O . VAL A 1 22 ? 0.765 3.767 -3.886 1.00 0.00 265 VAL A O 12
ATOM 13828 N N . ILE A 1 23 ? 1.470 3.641 -6.019 1.00 0.00 266 ILE A N 12
ATOM 13829 C CA . ILE A 1 23 ? 2.845 3.950 -5.715 1.00 0.00 266 ILE A CA 12
ATOM 13830 C C . ILE A 1 23 ? 3.050 5.453 -5.833 1.00 0.00 266 ILE A C 12
ATOM 13831 O O . ILE A 1 23 ? 2.374 6.124 -6.616 1.00 0.00 266 ILE A O 12
ATOM 13847 N N . VAL A 1 24 ? 3.941 5.980 -5.031 1.00 0.00 267 VAL A N 12
ATOM 13848 C CA . VAL A 1 24 ? 4.256 7.391 -5.063 1.00 0.00 267 VAL A CA 12
ATOM 13849 C C . VAL A 1 24 ? 5.770 7.534 -4.999 1.00 0.00 267 VAL A C 12
ATOM 13850 O O . VAL A 1 24 ? 6.478 6.527 -4.899 1.00 0.00 267 VAL A O 12
ATOM 13863 N N . SER A 1 25 ? 6.267 8.756 -5.048 1.00 0.00 268 SER A N 12
ATOM 13864 C CA . SER A 1 25 ? 7.693 8.988 -4.909 1.00 0.00 268 SER A CA 12
ATOM 13865 C C . SER A 1 25 ? 8.176 8.457 -3.557 1.00 0.00 268 SER A C 12
ATOM 13866 O O . SER A 1 25 ? 7.383 8.332 -2.619 1.00 0.00 268 SER A O 12
ATOM 13874 N N . THR A 1 26 ? 9.464 8.106 -3.490 1.00 0.00 269 THR A N 12
ATOM 13875 C CA . THR A 1 26 ? 10.058 7.436 -2.324 1.00 0.00 269 THR A CA 12
ATOM 13876 C C . THR A 1 26 ? 9.855 5.916 -2.425 1.00 0.00 269 THR A C 12
ATOM 13877 O O . THR A 1 26 ? 10.553 5.131 -1.780 1.00 0.00 269 THR A O 12
ATOM 13888 N N . GLY A 1 27 ? 8.904 5.505 -3.258 1.00 0.00 270 GLY A N 12
ATOM 13889 C CA . GLY A 1 27 ? 8.682 4.087 -3.503 1.00 0.00 270 GLY A CA 12
ATOM 13890 C C . GLY A 1 27 ? 7.554 3.535 -2.663 1.00 0.00 270 GLY A C 12
ATOM 13891 O O . GLY A 1 27 ? 7.438 2.327 -2.458 1.00 0.00 270 GLY A O 12
ATOM 13895 N N . GLN A 1 28 ? 6.716 4.434 -2.189 1.00 0.00 271 GLN A N 12
ATOM 13896 C CA . GLN A 1 28 ? 5.594 4.085 -1.330 1.00 0.00 271 GLN A CA 12
ATOM 13897 C C . GLN A 1 28 ? 4.441 3.490 -2.130 1.00 0.00 271 GLN A C 12
ATOM 13898 O O . GLN A 1 28 ? 4.051 4.052 -3.140 1.00 0.00 271 GLN A O 12
ATOM 13912 N N . THR A 1 29 ? 3.899 2.360 -1.681 1.00 0.00 272 THR A N 12
ATOM 13913 C CA . THR A 1 29 ? 2.722 1.788 -2.325 1.00 0.00 272 THR A CA 12
ATOM 13914 C C . THR A 1 29 ? 1.686 1.346 -1.297 1.00 0.00 272 THR A C 12
ATOM 13915 O O . THR A 1 29 ? 1.838 0.305 -0.664 1.00 0.00 272 THR A O 12
ATOM 13926 N N . TYR A 1 30 ? 0.641 2.150 -1.130 1.00 0.00 273 TYR A N 12
ATOM 13927 C CA . TYR A 1 30 ? -0.438 1.835 -0.192 1.00 0.00 273 TYR A CA 12
ATOM 13928 C C . TYR A 1 30 ? -1.784 2.041 -0.877 1.00 0.00 273 TYR A C 12
ATOM 13929 O O . TYR A 1 30 ? -1.831 2.479 -2.027 1.00 0.00 273 TYR A O 12
ATOM 13947 N N . GLU A 1 31 ? -2.870 1.729 -0.183 1.00 0.00 274 GLU A N 12
ATOM 13948 C CA . GLU A 1 31 ? -4.201 1.852 -0.764 1.00 0.00 274 GLU A CA 12
ATOM 13949 C C . GLU A 1 31 ? -4.682 3.296 -0.688 1.00 0.00 274 GLU A C 12
ATOM 13950 O O . GLU A 1 31 ? -4.513 3.959 0.338 1.00 0.00 274 GLU A O 12
ATOM 13962 N N . ARG A 1 32 ? -5.286 3.766 -1.779 1.00 0.00 275 ARG A N 12
ATOM 13963 C CA . ARG A 1 32 ? -5.691 5.167 -1.931 1.00 0.00 275 ARG A CA 12
ATOM 13964 C C . ARG A 1 32 ? -6.523 5.672 -0.765 1.00 0.00 275 ARG A C 12
ATOM 13965 O O . ARG A 1 32 ? -6.273 6.756 -0.250 1.00 0.00 275 ARG A O 12
ATOM 13986 N N . SER A 1 33 ? -7.501 4.899 -0.341 1.00 0.00 276 SER A N 12
ATOM 13987 C CA . SER A 1 33 ? -8.420 5.361 0.678 1.00 0.00 276 SER A CA 12
ATOM 13988 C C . SER A 1 33 ? -7.697 5.562 2.013 1.00 0.00 276 SER A C 12
ATOM 13989 O O . SER A 1 33 ? -8.201 6.242 2.907 1.00 0.00 276 SER A O 12
ATOM 13997 N N . SER A 1 34 ? -6.520 4.963 2.140 1.00 0.00 277 SER A N 12
ATOM 13998 C CA . SER A 1 34 ? -5.691 5.160 3.312 1.00 0.00 277 SER A CA 12
ATOM 13999 C C . SER A 1 34 ? -4.658 6.261 3.061 1.00 0.00 277 SER A C 12
ATOM 14000 O O . SER A 1 34 ? -4.528 7.194 3.850 1.00 0.00 277 SER A O 12
ATOM 14008 N N . ILE A 1 35 ? -3.950 6.161 1.938 1.00 0.00 278 ILE A N 12
ATOM 14009 C CA . ILE A 1 35 ? -2.837 7.071 1.650 1.00 0.00 278 ILE A CA 12
ATOM 14010 C C . ILE A 1 35 ? -3.305 8.403 1.054 1.00 0.00 278 ILE A C 12
ATOM 14011 O O . ILE A 1 35 ? -2.890 9.473 1.500 1.00 0.00 278 ILE A O 12
ATOM 14027 N N . GLN A 1 36 ? -4.195 8.340 0.082 1.00 0.00 279 GLN A N 12
ATOM 14028 C CA . GLN A 1 36 ? -4.605 9.528 -0.653 1.00 0.00 279 GLN A CA 12
ATOM 14029 C C . GLN A 1 36 ? -5.556 10.352 0.173 1.00 0.00 279 GLN A C 12
ATOM 14030 O O . GLN A 1 36 ? -5.826 11.506 -0.133 1.00 0.00 279 GLN A O 12
ATOM 14044 N N . LYS A 1 37 ? -6.064 9.739 1.214 1.00 0.00 280 LYS A N 12
ATOM 14045 C CA . LYS A 1 37 ? -6.865 10.428 2.190 1.00 0.00 280 LYS A CA 12
ATOM 14046 C C . LYS A 1 37 ? -6.065 11.572 2.806 1.00 0.00 280 LYS A C 12
ATOM 14047 O O . LYS A 1 37 ? -6.570 12.685 2.952 1.00 0.00 280 LYS A O 12
ATOM 14066 N N . TRP A 1 38 ? -4.808 11.302 3.140 1.00 0.00 281 TRP A N 12
ATOM 14067 C CA . TRP A 1 38 ? -3.979 12.307 3.774 1.00 0.00 281 TRP A CA 12
ATOM 14068 C C . TRP A 1 38 ? -3.060 12.995 2.759 1.00 0.00 281 TRP A C 12
ATOM 14069 O O . TRP A 1 38 ? -2.766 14.184 2.900 1.00 0.00 281 TRP A O 12
ATOM 14090 N N . LEU A 1 39 ? -2.606 12.268 1.732 1.00 0.00 282 LEU A N 12
ATOM 14091 C CA . LEU A 1 39 ? -1.808 12.893 0.674 1.00 0.00 282 LEU A CA 12
ATOM 14092 C C . LEU A 1 39 ? -2.590 14.015 0.002 1.00 0.00 282 LEU A C 12
ATOM 14093 O O . LEU A 1 39 ? -2.040 15.072 -0.303 1.00 0.00 282 LEU A O 12
ATOM 14109 N N . ASP A 1 40 ? -3.878 13.784 -0.206 1.00 0.00 283 ASP A N 12
ATOM 14110 C CA . ASP A 1 40 ? -4.740 14.782 -0.834 1.00 0.00 283 ASP A CA 12
ATOM 14111 C C . ASP A 1 40 ? -4.928 15.981 0.090 1.00 0.00 283 ASP A C 12
ATOM 14112 O O . ASP A 1 40 ? -5.209 17.093 -0.356 1.00 0.00 283 ASP A O 12
ATOM 14121 N N . ALA A 1 41 ? -4.736 15.750 1.384 1.00 0.00 284 ALA A N 12
ATOM 14122 C CA . ALA A 1 41 ? -4.841 16.807 2.383 1.00 0.00 284 ALA A CA 12
ATOM 14123 C C . ALA A 1 41 ? -3.616 17.726 2.356 1.00 0.00 284 ALA A C 12
ATOM 14124 O O . ALA A 1 41 ? -3.575 18.744 3.055 1.00 0.00 284 ALA A O 12
ATOM 14131 N N . GLY A 1 42 ? -2.613 17.349 1.571 1.00 0.00 285 GLY A N 12
ATOM 14132 C CA . GLY A 1 42 ? -1.455 18.206 1.377 1.00 0.00 285 GLY A CA 12
ATOM 14133 C C . GLY A 1 42 ? -0.252 17.775 2.193 1.00 0.00 285 GLY A C 12
ATOM 14134 O O . GLY A 1 42 ? 0.759 18.477 2.235 1.00 0.00 285 GLY A O 12
ATOM 14138 N N . HIS A 1 43 ? -0.348 16.623 2.838 1.00 0.00 286 HIS A N 12
ATOM 14139 C CA . HIS A 1 43 ? 0.753 16.125 3.656 1.00 0.00 286 HIS A CA 12
ATOM 14140 C C . HIS A 1 43 ? 1.534 15.070 2.894 1.00 0.00 286 HIS A C 12
ATOM 14141 O O . HIS A 1 43 ? 1.211 13.887 2.928 1.00 0.00 286 HIS A O 12
ATOM 14155 N N . LYS A 1 44 ? 2.560 15.513 2.192 1.00 0.00 287 LYS A N 12
ATOM 14156 C CA . LYS A 1 44 ? 3.329 14.641 1.322 1.00 0.00 287 LYS A CA 12
ATOM 14157 C C . LYS A 1 44 ? 4.552 14.060 2.033 1.00 0.00 287 LYS A C 12
ATOM 14158 O O . LYS A 1 44 ? 5.680 14.505 1.835 1.00 0.00 287 LYS A O 12
ATOM 14177 N N . THR A 1 45 ? 4.302 13.068 2.876 1.00 0.00 288 THR A N 12
ATOM 14178 C CA . THR A 1 45 ? 5.354 12.362 3.602 1.00 0.00 288 THR A CA 12
ATOM 14179 C C . THR A 1 45 ? 4.968 10.894 3.771 1.00 0.00 288 THR A C 12
ATOM 14180 O O . THR A 1 45 ? 3.793 10.591 3.964 1.00 0.00 288 THR A O 12
ATOM 14191 N N . CYS A 1 46 ? 5.942 9.990 3.679 1.00 0.00 289 CYS A N 12
ATOM 14192 C CA . CYS A 1 46 ? 5.697 8.575 3.935 1.00 0.00 289 CYS A CA 12
ATOM 14193 C C . CYS A 1 46 ? 5.364 8.341 5.410 1.00 0.00 289 CYS A C 12
ATOM 14194 O O . CYS A 1 46 ? 5.917 9.002 6.286 1.00 0.00 289 CYS A O 12
ATOM 14202 N N . PRO A 1 47 ? 4.458 7.393 5.708 1.00 0.00 290 PRO A N 12
ATOM 14203 C CA . PRO A 1 47 ? 4.037 7.098 7.085 1.00 0.00 290 PRO A CA 12
ATOM 14204 C C . PRO A 1 47 ? 5.063 6.258 7.840 1.00 0.00 290 PRO A C 12
ATOM 14205 O O . PRO A 1 47 ? 4.866 5.904 9.002 1.00 0.00 290 PRO A O 12
ATOM 14216 N N . LYS A 1 48 ? 6.157 5.947 7.164 1.00 0.00 291 LYS A N 12
ATOM 14217 C CA . LYS A 1 48 ? 7.168 5.055 7.703 1.00 0.00 291 LYS A CA 12
ATOM 14218 C C . LYS A 1 48 ? 8.177 5.820 8.552 1.00 0.00 291 LYS A C 12
ATOM 14219 O O . LYS A 1 48 ? 8.326 5.557 9.745 1.00 0.00 291 LYS A O 12
ATOM 14238 N N . SER A 1 49 ? 8.858 6.773 7.940 1.00 0.00 292 SER A N 12
ATOM 14239 C CA . SER A 1 49 ? 9.829 7.588 8.650 1.00 0.00 292 SER A CA 12
ATOM 14240 C C . SER A 1 49 ? 9.606 9.054 8.310 1.00 0.00 292 SER A C 12
ATOM 14241 O O . SER A 1 49 ? 10.444 9.907 8.594 1.00 0.00 292 SER A O 12
ATOM 14249 N N . GLN A 1 50 ? 8.449 9.325 7.704 1.00 0.00 293 GLN A N 12
ATOM 14250 C CA . GLN A 1 50 ? 8.077 10.665 7.269 1.00 0.00 293 GLN A CA 12
ATOM 14251 C C . GLN A 1 50 ? 8.998 11.142 6.164 1.00 0.00 293 GLN A C 12
ATOM 14252 O O . GLN A 1 50 ? 9.243 12.342 6.015 1.00 0.00 293 GLN A O 12
ATOM 14266 N N . GLU A 1 51 ? 9.484 10.186 5.377 1.00 0.00 294 GLU A N 12
ATOM 14267 C CA . GLU A 1 51 ? 10.243 10.492 4.184 1.00 0.00 294 GLU A CA 12
ATOM 14268 C C . GLU A 1 51 ? 9.386 11.367 3.288 1.00 0.00 294 GLU A C 12
ATOM 14269 O O . GLU A 1 51 ? 8.369 10.915 2.765 1.00 0.00 294 GLU A O 12
ATOM 14281 N N . THR A 1 52 ? 9.768 12.625 3.171 1.00 0.00 295 THR A N 12
ATOM 14282 C CA . THR A 1 52 ? 8.987 13.593 2.430 1.00 0.00 295 THR A CA 12
ATOM 14283 C C . THR A 1 52 ? 8.863 13.185 0.968 1.00 0.00 295 THR A C 12
ATOM 14284 O O . THR A 1 52 ? 9.856 13.132 0.240 1.00 0.00 295 THR A O 12
ATOM 14295 N N . LEU A 1 53 ? 7.645 12.868 0.553 1.00 0.00 296 LEU A N 12
ATOM 14296 C CA . LEU A 1 53 ? 7.387 12.538 -0.835 1.00 0.00 296 LEU A CA 12
ATOM 14297 C C . LEU A 1 53 ? 7.412 13.838 -1.628 1.00 0.00 296 LEU A C 12
ATOM 14298 O O . LEU A 1 53 ? 6.388 14.509 -1.750 1.00 0.00 296 LEU A O 12
ATOM 14314 N N . LEU A 1 54 ? 8.606 14.215 -2.096 1.00 0.00 297 LEU A N 12
ATOM 14315 C CA . LEU A 1 54 ? 8.843 15.523 -2.718 1.00 0.00 297 LEU A CA 12
ATOM 14316 C C . LEU A 1 54 ? 7.750 15.886 -3.713 1.00 0.00 297 LEU A C 12
ATOM 14317 O O . LEU A 1 54 ? 7.005 16.843 -3.506 1.00 0.00 297 LEU A O 12
ATOM 14333 N N . HIS A 1 55 ? 7.665 15.125 -4.786 1.00 0.00 298 HIS A N 12
ATOM 14334 C CA . HIS A 1 55 ? 6.634 15.342 -5.783 1.00 0.00 298 HIS A CA 12
ATOM 14335 C C . HIS A 1 55 ? 5.616 14.222 -5.703 1.00 0.00 298 HIS A C 12
ATOM 14336 O O . HIS A 1 55 ? 5.925 13.066 -6.004 1.00 0.00 298 HIS A O 12
ATOM 14350 N N . ALA A 1 56 ? 4.413 14.553 -5.264 1.00 0.00 299 ALA A N 12
ATOM 14351 C CA . ALA A 1 56 ? 3.370 13.559 -5.119 1.00 0.00 299 ALA A CA 12
ATOM 14352 C C . ALA A 1 56 ? 2.753 13.244 -6.475 1.00 0.00 299 ALA A C 12
ATOM 14353 O O . ALA A 1 56 ? 1.837 13.928 -6.934 1.00 0.00 299 ALA A O 12
ATOM 14360 N N . GLY A 1 57 ? 3.291 12.226 -7.122 1.00 0.00 300 GLY A N 12
ATOM 14361 C CA . GLY A 1 57 ? 2.758 11.772 -8.385 1.00 0.00 300 GLY A CA 12
ATOM 14362 C C . GLY A 1 57 ? 2.218 10.373 -8.255 1.00 0.00 300 GLY A C 12
ATOM 14363 O O . GLY A 1 57 ? 2.952 9.401 -8.428 1.00 0.00 300 GLY A O 12
ATOM 14367 N N . LEU A 1 58 ? 0.939 10.274 -7.929 1.00 0.00 301 LEU A N 12
ATOM 14368 C CA . LEU A 1 58 ? 0.325 8.993 -7.631 1.00 0.00 301 LEU A CA 12
ATOM 14369 C C . LEU A 1 58 ? 0.348 8.108 -8.872 1.00 0.00 301 LEU A C 12
ATOM 14370 O O . LEU A 1 58 ? -0.202 8.468 -9.912 1.00 0.00 301 LEU A O 12
ATOM 14386 N N . THR A 1 59 ? 0.996 6.968 -8.753 1.00 0.00 302 THR A N 12
ATOM 14387 C CA . THR A 1 59 ? 1.220 6.078 -9.876 1.00 0.00 302 THR A CA 12
ATOM 14388 C C . THR A 1 59 ? 0.699 4.671 -9.564 1.00 0.00 302 THR A C 12
ATOM 14389 O O . THR A 1 59 ? 0.990 4.123 -8.511 1.00 0.00 302 THR A O 12
ATOM 14400 N N . PRO A 1 60 ? -0.106 4.081 -10.456 1.00 0.00 303 PRO A N 12
ATOM 14401 C CA . PRO A 1 60 ? -0.631 2.721 -10.266 1.00 0.00 303 PRO A CA 12
ATOM 14402 C C . PRO A 1 60 ? 0.481 1.670 -10.195 1.00 0.00 303 PRO A C 12
ATOM 14403 O O . PRO A 1 60 ? 1.245 1.503 -11.148 1.00 0.00 303 PRO A O 12
ATOM 14414 N N . ASN A 1 61 ? 0.574 0.972 -9.062 1.00 0.00 304 ASN A N 12
ATOM 14415 C CA . ASN A 1 61 ? 1.571 -0.084 -8.894 1.00 0.00 304 ASN A CA 12
ATOM 14416 C C . ASN A 1 61 ? 0.932 -1.439 -9.181 1.00 0.00 304 ASN A C 12
ATOM 14417 O O . ASN A 1 61 ? 0.044 -1.880 -8.449 1.00 0.00 304 ASN A O 12
ATOM 14428 N N . TYR A 1 62 ? 1.374 -2.094 -10.239 1.00 0.00 305 TYR A N 12
ATOM 14429 C CA . TYR A 1 62 ? 0.762 -3.345 -10.662 1.00 0.00 305 TYR A CA 12
ATOM 14430 C C . TYR A 1 62 ? 1.401 -4.574 -10.012 1.00 0.00 305 TYR A C 12
ATOM 14431 O O . TYR A 1 62 ? 0.906 -5.688 -10.186 1.00 0.00 305 TYR A O 12
ATOM 14449 N N . VAL A 1 63 ? 2.476 -4.387 -9.249 1.00 0.00 306 VAL A N 12
ATOM 14450 C CA . VAL A 1 63 ? 3.224 -5.531 -8.728 1.00 0.00 306 VAL A CA 12
ATOM 14451 C C . VAL A 1 63 ? 2.449 -6.294 -7.649 1.00 0.00 306 VAL A C 12
ATOM 14452 O O . VAL A 1 63 ? 2.308 -7.512 -7.727 1.00 0.00 306 VAL A O 12
ATOM 14465 N N . LEU A 1 64 ? 1.931 -5.582 -6.656 1.00 0.00 307 LEU A N 12
ATOM 14466 C CA . LEU A 1 64 ? 1.379 -6.233 -5.474 1.00 0.00 307 LEU A CA 12
ATOM 14467 C C . LEU A 1 64 ? -0.135 -6.421 -5.532 1.00 0.00 307 LEU A C 12
ATOM 14468 O O . LEU A 1 64 ? -0.687 -7.067 -4.659 1.00 0.00 307 LEU A O 12
ATOM 14484 N N . LYS A 1 65 ? -0.811 -5.856 -6.533 1.00 0.00 308 LYS A N 12
ATOM 14485 C CA . LYS A 1 65 ? -2.265 -6.009 -6.647 1.00 0.00 308 LYS A CA 12
ATOM 14486 C C . LYS A 1 65 ? -2.636 -7.486 -6.673 1.00 0.00 308 LYS A C 12
ATOM 14487 O O . LYS A 1 65 ? -3.614 -7.888 -6.063 1.00 0.00 308 LYS A O 12
ATOM 14506 N N . SER A 1 66 ? -1.835 -8.290 -7.360 1.00 0.00 309 SER A N 12
ATOM 14507 C CA . SER A 1 66 ? -2.084 -9.719 -7.431 1.00 0.00 309 SER A CA 12
ATOM 14508 C C . SER A 1 66 ? -1.718 -10.386 -6.098 1.00 0.00 309 SER A C 12
ATOM 14509 O O . SER A 1 66 ? -2.315 -11.387 -5.702 1.00 0.00 309 SER A O 12
ATOM 14517 N N . LEU A 1 67 ? -0.742 -9.800 -5.402 1.00 0.00 310 LEU A N 12
ATOM 14518 C CA . LEU A 1 67 ? -0.301 -10.299 -4.101 1.00 0.00 310 LEU A CA 12
ATOM 14519 C C . LEU A 1 67 ? -1.352 -10.009 -3.037 1.00 0.00 310 LEU A C 12
ATOM 14520 O O . LEU A 1 67 ? -1.853 -10.913 -2.377 1.00 0.00 310 LEU A O 12
ATOM 14536 N N . ILE A 1 68 ? -1.697 -8.742 -2.891 1.00 0.00 311 ILE A N 12
ATOM 14537 C CA . ILE A 1 68 ? -2.700 -8.325 -1.924 1.00 0.00 311 ILE A CA 12
ATOM 14538 C C . ILE A 1 68 ? -4.036 -8.993 -2.225 1.00 0.00 311 ILE A C 12
ATOM 14539 O O . ILE A 1 68 ? -4.837 -9.260 -1.325 1.00 0.00 311 ILE A O 12
ATOM 14555 N N . ALA A 1 69 ? -4.233 -9.309 -3.500 1.00 0.00 312 ALA A N 12
ATOM 14556 C CA . ALA A 1 69 ? -5.442 -9.963 -3.955 1.00 0.00 312 ALA A CA 12
ATOM 14557 C C . ALA A 1 69 ? -5.587 -11.352 -3.336 1.00 0.00 312 ALA A C 12
ATOM 14558 O O . ALA A 1 69 ? -6.698 -11.828 -3.118 1.00 0.00 312 ALA A O 12
ATOM 14565 N N . LEU A 1 70 ? -4.459 -12.000 -3.041 1.00 0.00 313 LEU A N 12
ATOM 14566 C CA . LEU A 1 70 ? -4.485 -13.363 -2.523 1.00 0.00 313 LEU A CA 12
ATOM 14567 C C . LEU A 1 70 ? -4.634 -13.385 -1.003 1.00 0.00 313 LEU A C 12
ATOM 14568 O O . LEU A 1 70 ? -5.247 -14.300 -0.452 1.00 0.00 313 LEU A O 12
ATOM 14584 N N . TRP A 1 71 ? -4.098 -12.379 -0.317 1.00 0.00 314 TRP A N 12
ATOM 14585 C CA . TRP A 1 71 ? -4.092 -12.399 1.140 1.00 0.00 314 TRP A CA 12
ATOM 14586 C C . TRP A 1 71 ? -5.432 -11.916 1.696 1.00 0.00 314 TRP A C 12
ATOM 14587 O O . TRP A 1 71 ? -5.989 -12.531 2.607 1.00 0.00 314 TRP A O 12
ATOM 14608 N N . CYS A 1 72 ? -5.958 -10.834 1.129 1.00 0.00 315 CYS A N 12
ATOM 14609 C CA . CYS A 1 72 ? -7.272 -10.327 1.526 1.00 0.00 315 CYS A CA 12
ATOM 14610 C C . CYS A 1 72 ? -8.361 -11.319 1.104 1.00 0.00 315 CYS A C 12
ATOM 14611 O O . CYS A 1 72 ? -9.506 -11.252 1.557 1.00 0.00 315 CYS A O 12
ATOM 14619 N N . GLU A 1 73 ? -7.984 -12.230 0.215 1.00 0.00 316 GLU A N 12
ATOM 14620 C CA . GLU A 1 73 ? -8.836 -13.343 -0.178 1.00 0.00 316 GLU A CA 12
ATOM 14621 C C . GLU A 1 73 ? -8.810 -14.425 0.897 1.00 0.00 316 GLU A C 12
ATOM 14622 O O . GLU A 1 73 ? -9.846 -14.969 1.283 1.00 0.00 316 GLU A O 12
ATOM 14634 N N . SER A 1 74 ? -7.610 -14.719 1.378 1.00 0.00 317 SER A N 12
ATOM 14635 C CA . SER A 1 74 ? -7.399 -15.784 2.345 1.00 0.00 317 SER A CA 12
ATOM 14636 C C . SER A 1 74 ? -8.062 -15.449 3.676 1.00 0.00 317 SER A C 12
ATOM 14637 O O . SER A 1 74 ? -8.650 -16.314 4.325 1.00 0.00 317 SER A O 12
ATOM 14645 N N . ASN A 1 75 ? -7.978 -14.190 4.074 1.00 0.00 318 ASN A N 12
ATOM 14646 C CA . ASN A 1 75 ? -8.561 -13.753 5.333 1.00 0.00 318 ASN A CA 12
ATOM 14647 C C . ASN A 1 75 ? -9.348 -12.467 5.135 1.00 0.00 318 ASN A C 12
ATOM 14648 O O . ASN A 1 75 ? -8.906 -11.571 4.415 1.00 0.00 318 ASN A O 12
ATOM 14659 N N . GLY A 1 76 ? -10.513 -12.383 5.770 1.00 0.00 319 GLY A N 12
ATOM 14660 C CA . GLY A 1 76 ? -11.321 -11.184 5.692 1.00 0.00 319 GLY A CA 12
ATOM 14661 C C . GLY A 1 76 ? -10.678 -10.036 6.440 1.00 0.00 319 GLY A C 12
ATOM 14662 O O . GLY A 1 76 ? -10.954 -9.815 7.620 1.00 0.00 319 GLY A O 12
ATOM 14666 N N . ILE A 1 77 ? -9.805 -9.317 5.757 1.00 0.00 320 ILE A N 12
ATOM 14667 C CA . ILE A 1 77 ? -9.015 -8.270 6.384 1.00 0.00 320 ILE A CA 12
ATOM 14668 C C . ILE A 1 77 ? -9.701 -6.909 6.260 1.00 0.00 320 ILE A C 12
ATOM 14669 O O . ILE A 1 77 ? -9.427 -5.988 7.030 1.00 0.00 320 ILE A O 12
ATOM 14685 N N . GLU A 1 78 ? -10.602 -6.792 5.295 1.00 0.00 321 GLU A N 12
ATOM 14686 C CA . GLU A 1 78 ? -11.359 -5.566 5.105 1.00 0.00 321 GLU A CA 12
ATOM 14687 C C . GLU A 1 78 ? -12.844 -5.896 5.029 1.00 0.00 321 GLU A C 12
ATOM 14688 O O . GLU A 1 78 ? -13.531 -5.807 6.064 1.00 0.00 321 GLU A O 12
ATOM 14701 N N . GLY A 1 1 ? 1.435 -12.543 15.155 1.00 0.00 244 GLY A N 13
ATOM 14702 C CA . GLY A 1 1 ? 0.742 -12.990 13.923 1.00 0.00 244 GLY A CA 13
ATOM 14703 C C . GLY A 1 1 ? 1.432 -14.175 13.283 1.00 0.00 244 GLY A C 13
ATOM 14704 O O . GLY A 1 1 ? 2.645 -14.148 13.072 1.00 0.00 244 GLY A O 13
ATOM 14710 N N . SER A 1 2 ? 0.671 -15.219 12.984 1.00 0.00 245 SER A N 13
ATOM 14711 C CA . SER A 1 2 ? 1.230 -16.408 12.359 1.00 0.00 245 SER A CA 13
ATOM 14712 C C . SER A 1 2 ? 1.689 -16.137 10.916 1.00 0.00 245 SER A C 13
ATOM 14713 O O . SER A 1 2 ? 2.838 -16.416 10.583 1.00 0.00 245 SER A O 13
ATOM 14721 N N . PRO A 1 3 ? 0.814 -15.594 10.037 1.00 0.00 246 PRO A N 13
ATOM 14722 C CA . PRO A 1 3 ? 1.187 -15.283 8.649 1.00 0.00 246 PRO A CA 13
ATOM 14723 C C . PRO A 1 3 ? 2.247 -14.184 8.569 1.00 0.00 246 PRO A C 13
ATOM 14724 O O . PRO A 1 3 ? 2.054 -13.079 9.092 1.00 0.00 246 PRO A O 13
ATOM 14735 N N . GLU A 1 4 ? 3.357 -14.509 7.906 1.00 0.00 247 GLU A N 13
ATOM 14736 C CA . GLU A 1 4 ? 4.505 -13.611 7.770 1.00 0.00 247 GLU A CA 13
ATOM 14737 C C . GLU A 1 4 ? 4.098 -12.237 7.237 1.00 0.00 247 GLU A C 13
ATOM 14738 O O . GLU A 1 4 ? 3.033 -12.074 6.637 1.00 0.00 247 GLU A O 13
ATOM 14750 N N . PHE A 1 5 ? 4.959 -11.252 7.450 1.00 0.00 248 PHE A N 13
ATOM 14751 C CA . PHE A 1 5 ? 4.689 -9.889 7.012 1.00 0.00 248 PHE A CA 13
ATOM 14752 C C . PHE A 1 5 ? 5.646 -9.473 5.894 1.00 0.00 248 PHE A C 13
ATOM 14753 O O . PHE A 1 5 ? 6.747 -8.989 6.152 1.00 0.00 248 PHE A O 13
ATOM 14770 N N . PRO A 1 6 ? 5.259 -9.716 4.635 1.00 0.00 249 PRO A N 13
ATOM 14771 C CA . PRO A 1 6 ? 5.991 -9.243 3.473 1.00 0.00 249 PRO A CA 13
ATOM 14772 C C . PRO A 1 6 ? 5.500 -7.869 3.025 1.00 0.00 249 PRO A C 13
ATOM 14773 O O . PRO A 1 6 ? 4.315 -7.549 3.165 1.00 0.00 249 PRO A O 13
ATOM 14784 N N . GLU A 1 7 ? 6.405 -7.067 2.479 1.00 0.00 250 GLU A N 13
ATOM 14785 C CA . GLU A 1 7 ? 6.080 -5.699 2.085 1.00 0.00 250 GLU A CA 13
ATOM 14786 C C . GLU A 1 7 ? 5.159 -5.680 0.872 1.00 0.00 250 GLU A C 13
ATOM 14787 O O . GLU A 1 7 ? 4.427 -4.718 0.658 1.00 0.00 250 GLU A O 13
ATOM 14799 N N . TYR A 1 8 ? 5.189 -6.745 0.079 1.00 0.00 251 TYR A N 13
ATOM 14800 C CA . TYR A 1 8 ? 4.418 -6.773 -1.157 1.00 0.00 251 TYR A CA 13
ATOM 14801 C C . TYR A 1 8 ? 3.015 -7.340 -0.929 1.00 0.00 251 TYR A C 13
ATOM 14802 O O . TYR A 1 8 ? 2.336 -7.738 -1.874 1.00 0.00 251 TYR A O 13
ATOM 14820 N N . PHE A 1 9 ? 2.573 -7.347 0.327 1.00 0.00 252 PHE A N 13
ATOM 14821 C CA . PHE A 1 9 ? 1.230 -7.813 0.658 1.00 0.00 252 PHE A CA 13
ATOM 14822 C C . PHE A 1 9 ? 0.491 -6.824 1.547 1.00 0.00 252 PHE A C 13
ATOM 14823 O O . PHE A 1 9 ? -0.326 -6.039 1.071 1.00 0.00 252 PHE A O 13
ATOM 14840 N N . ARG A 1 10 ? 0.781 -6.861 2.840 1.00 0.00 253 ARG A N 13
ATOM 14841 C CA . ARG A 1 10 ? 0.059 -6.035 3.795 1.00 0.00 253 ARG A CA 13
ATOM 14842 C C . ARG A 1 10 ? 0.409 -4.574 3.629 1.00 0.00 253 ARG A C 13
ATOM 14843 O O . ARG A 1 10 ? 1.566 -4.219 3.428 1.00 0.00 253 ARG A O 13
ATOM 14864 N N . CYS A 1 11 ? -0.606 -3.735 3.724 1.00 0.00 254 CYS A N 13
ATOM 14865 C CA . CYS A 1 11 ? -0.416 -2.305 3.683 1.00 0.00 254 CYS A CA 13
ATOM 14866 C C . CYS A 1 11 ? 0.094 -1.836 5.038 1.00 0.00 254 CYS A C 13
ATOM 14867 O O . CYS A 1 11 ? -0.585 -1.995 6.056 1.00 0.00 254 CYS A O 13
ATOM 14875 N N . PRO A 1 12 ? 1.324 -1.300 5.069 1.00 0.00 255 PRO A N 13
ATOM 14876 C CA . PRO A 1 12 ? 1.979 -0.825 6.301 1.00 0.00 255 PRO A CA 13
ATOM 14877 C C . PRO A 1 12 ? 1.281 0.373 6.954 1.00 0.00 255 PRO A C 13
ATOM 14878 O O . PRO A 1 12 ? 1.850 1.023 7.832 1.00 0.00 255 PRO A O 13
ATOM 14889 N N . ILE A 1 13 ? 0.056 0.662 6.540 1.00 0.00 256 ILE A N 13
ATOM 14890 C CA . ILE A 1 13 ? -0.695 1.757 7.125 1.00 0.00 256 ILE A CA 13
ATOM 14891 C C . ILE A 1 13 ? -1.494 1.274 8.338 1.00 0.00 256 ILE A C 13
ATOM 14892 O O . ILE A 1 13 ? -1.317 1.790 9.443 1.00 0.00 256 ILE A O 13
ATOM 14908 N N . SER A 1 14 ? -2.366 0.280 8.144 1.00 0.00 257 SER A N 13
ATOM 14909 C CA . SER A 1 14 ? -3.230 -0.168 9.231 1.00 0.00 257 SER A CA 13
ATOM 14910 C C . SER A 1 14 ? -3.717 -1.620 9.064 1.00 0.00 257 SER A C 13
ATOM 14911 O O . SER A 1 14 ? -4.768 -1.976 9.606 1.00 0.00 257 SER A O 13
ATOM 14919 N N . LEU A 1 15 ? -2.956 -2.466 8.352 1.00 0.00 258 LEU A N 13
ATOM 14920 C CA . LEU A 1 15 ? -3.333 -3.873 8.185 1.00 0.00 258 LEU A CA 13
ATOM 14921 C C . LEU A 1 15 ? -4.639 -3.971 7.395 1.00 0.00 258 LEU A C 13
ATOM 14922 O O . LEU A 1 15 ? -5.472 -4.849 7.614 1.00 0.00 258 LEU A O 13
ATOM 14938 N N . GLU A 1 16 ? -4.791 -3.074 6.449 1.00 0.00 259 GLU A N 13
ATOM 14939 C CA . GLU A 1 16 ? -5.992 -3.035 5.629 1.00 0.00 259 GLU A CA 13
ATOM 14940 C C . GLU A 1 16 ? -5.726 -3.722 4.305 1.00 0.00 259 GLU A C 13
ATOM 14941 O O . GLU A 1 16 ? -6.634 -3.913 3.506 1.00 0.00 259 GLU A O 13
ATOM 14953 N N . LEU A 1 17 ? -4.455 -4.073 4.115 1.00 0.00 260 LEU A N 13
ATOM 14954 C CA . LEU A 1 17 ? -3.954 -4.731 2.909 1.00 0.00 260 LEU A CA 13
ATOM 14955 C C . LEU A 1 17 ? -4.596 -4.183 1.639 1.00 0.00 260 LEU A C 13
ATOM 14956 O O . LEU A 1 17 ? -5.647 -4.648 1.195 1.00 0.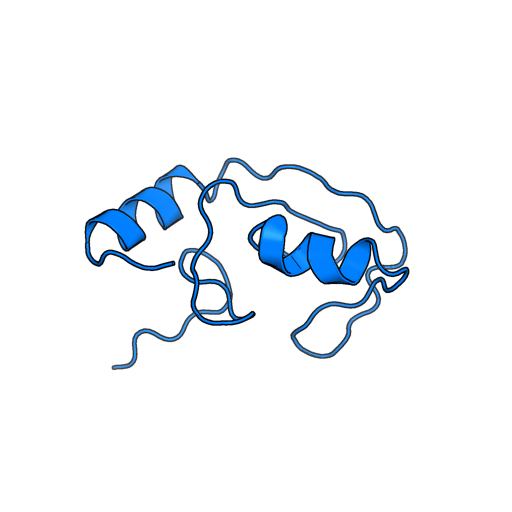00 260 LEU A O 13
ATOM 14972 N N . MET A 1 18 ? -3.941 -3.175 1.089 1.00 0.00 261 MET A N 13
ATOM 14973 C CA . MET A 1 18 ? -4.310 -2.572 -0.186 1.00 0.00 261 MET A CA 13
ATOM 14974 C C . MET A 1 18 ? -4.739 -3.621 -1.207 1.00 0.00 261 MET A C 13
ATOM 14975 O O . MET A 1 18 ? -4.134 -4.681 -1.314 1.00 0.00 261 MET A O 13
ATOM 14989 N N . LYS A 1 19 ? -5.805 -3.323 -1.928 1.00 0.00 262 LYS A N 13
ATOM 14990 C CA . LYS A 1 19 ? -6.292 -4.212 -2.971 1.00 0.00 262 LYS A CA 13
ATOM 14991 C C . LYS A 1 19 ? -5.931 -3.622 -4.323 1.00 0.00 262 LYS A C 13
ATOM 14992 O O . LYS A 1 19 ? -5.545 -4.328 -5.254 1.00 0.00 262 LYS A O 13
ATOM 15011 N N . ASP A 1 20 ? -6.074 -2.309 -4.405 1.00 0.00 263 ASP A N 13
ATOM 15012 C CA . ASP A 1 20 ? -5.589 -1.532 -5.532 1.00 0.00 263 ASP A CA 13
ATOM 15013 C C . ASP A 1 20 ? -4.684 -0.446 -4.979 1.00 0.00 263 ASP A C 13
ATOM 15014 O O . ASP A 1 20 ? -5.161 0.551 -4.430 1.00 0.00 263 ASP A O 13
ATOM 15023 N N . PRO A 1 21 ? -3.368 -0.632 -5.089 1.00 0.00 264 PRO A N 13
ATOM 15024 C CA . PRO A 1 21 ? -2.402 0.227 -4.438 1.00 0.00 264 PRO A CA 13
ATOM 15025 C C . PRO A 1 21 ? -1.945 1.375 -5.317 1.00 0.00 264 PRO A C 13
ATOM 15026 O O . PRO A 1 21 ? -1.853 1.254 -6.545 1.00 0.00 264 PRO A O 13
ATOM 15037 N N . VAL A 1 22 ? -1.642 2.489 -4.689 1.00 0.00 265 VAL A N 13
ATOM 15038 C CA . VAL A 1 22 ? -1.180 3.644 -5.415 1.00 0.00 265 VAL A CA 13
ATOM 15039 C C . VAL A 1 22 ? 0.276 3.936 -5.080 1.00 0.00 265 VAL A C 13
ATOM 15040 O O . VAL A 1 22 ? 0.674 3.960 -3.911 1.00 0.00 265 VAL A O 13
ATOM 15053 N N . ILE A 1 23 ? 1.066 4.107 -6.118 1.00 0.00 266 ILE A N 13
ATOM 15054 C CA . ILE A 1 23 ? 2.446 4.493 -5.981 1.00 0.00 266 ILE A CA 13
ATOM 15055 C C . ILE A 1 23 ? 2.533 6.009 -6.067 1.00 0.00 266 ILE A C 13
ATOM 15056 O O . ILE A 1 23 ? 1.781 6.646 -6.808 1.00 0.00 266 ILE A O 13
ATOM 15072 N N . VAL A 1 24 ? 3.399 6.589 -5.272 1.00 0.00 267 VAL A N 13
ATOM 15073 C CA . VAL A 1 24 ? 3.562 8.027 -5.263 1.00 0.00 267 VAL A CA 13
ATOM 15074 C C . VAL A 1 24 ? 5.041 8.353 -5.356 1.00 0.00 267 VAL A C 13
ATOM 15075 O O . VAL A 1 24 ? 5.887 7.503 -5.040 1.00 0.00 267 VAL A O 13
ATOM 15088 N N . SER A 1 25 ? 5.354 9.569 -5.776 1.00 0.00 268 SER A N 13
ATOM 15089 C CA . SER A 1 25 ? 6.737 9.987 -5.910 1.00 0.00 268 SER A CA 13
ATOM 15090 C C . SER A 1 25 ? 7.441 9.912 -4.556 1.00 0.00 268 SER A C 13
ATOM 15091 O O . SER A 1 25 ? 6.935 10.436 -3.564 1.00 0.00 268 SER A O 13
ATOM 15099 N N . THR A 1 26 ? 8.610 9.250 -4.575 1.00 0.00 269 THR A N 13
ATOM 15100 C CA . THR A 1 26 ? 9.381 8.826 -3.390 1.00 0.00 269 THR A CA 13
ATOM 15101 C C . THR A 1 26 ? 9.658 7.337 -3.516 1.00 0.00 269 THR A C 13
ATOM 15102 O O . THR A 1 26 ? 10.717 6.837 -3.132 1.00 0.00 269 THR A O 13
ATOM 15113 N N . GLY A 1 27 ? 8.688 6.639 -4.082 1.00 0.00 270 GLY A N 13
ATOM 15114 C CA . GLY A 1 27 ? 8.756 5.196 -4.152 1.00 0.00 270 GLY A CA 13
ATOM 15115 C C . GLY A 1 27 ? 7.839 4.574 -3.128 1.00 0.00 270 GLY A C 13
ATOM 15116 O O . GLY A 1 27 ? 8.175 3.579 -2.484 1.00 0.00 270 GLY A O 13
ATOM 15120 N N . GLN A 1 28 ? 6.699 5.209 -2.938 1.00 0.00 271 GLN A N 13
ATOM 15121 C CA . GLN A 1 28 ? 5.691 4.735 -2.010 1.00 0.00 271 GLN A CA 13
ATOM 15122 C C . GLN A 1 28 ? 4.596 3.964 -2.736 1.00 0.00 271 GLN A C 13
ATOM 15123 O O . GLN A 1 28 ? 4.215 4.341 -3.826 1.00 0.00 271 GLN A O 13
ATOM 15137 N N . THR A 1 29 ? 4.095 2.889 -2.140 1.00 0.00 272 THR A N 13
ATOM 15138 C CA . THR A 1 29 ? 2.892 2.240 -2.646 1.00 0.00 272 THR A CA 13
ATOM 15139 C C . THR A 1 29 ? 2.029 1.740 -1.485 1.00 0.00 272 THR A C 13
ATOM 15140 O O . THR A 1 29 ? 2.408 0.810 -0.779 1.00 0.00 272 THR A O 13
ATOM 15151 N N . TYR A 1 30 ? 0.887 2.396 -1.268 1.00 0.00 273 TYR A N 13
ATOM 15152 C CA . TYR A 1 30 ? -0.022 2.033 -0.183 1.00 0.00 273 TYR A CA 13
ATOM 15153 C C . TYR A 1 30 ? -1.458 1.951 -0.676 1.00 0.00 273 TYR A C 13
ATOM 15154 O O . TYR A 1 30 ? -1.745 2.227 -1.843 1.00 0.00 273 TYR A O 13
ATOM 15172 N N . GLU A 1 31 ? -2.353 1.583 0.234 1.00 0.00 274 GLU A N 13
ATOM 15173 C CA . GLU A 1 31 ? -3.785 1.631 -0.015 1.00 0.00 274 GLU A CA 13
ATOM 15174 C C . GLU A 1 31 ? -4.233 3.082 -0.154 1.00 0.00 274 GLU A C 13
ATOM 15175 O O . GLU A 1 31 ? -3.892 3.932 0.669 1.00 0.00 274 GLU A O 13
ATOM 15187 N N . ARG A 1 32 ? -4.991 3.356 -1.203 1.00 0.00 275 ARG A N 13
ATOM 15188 C CA . ARG A 1 32 ? -5.462 4.703 -1.494 1.00 0.00 275 ARG A CA 13
ATOM 15189 C C . ARG A 1 32 ? -6.322 5.252 -0.375 1.00 0.00 275 ARG A C 13
ATOM 15190 O O . ARG A 1 32 ? -6.225 6.428 -0.031 1.00 0.00 275 ARG A O 13
ATOM 15211 N N . SER A 1 33 ? -7.141 4.397 0.205 1.00 0.00 276 SER A N 13
ATOM 15212 C CA . SER A 1 33 ? -8.054 4.808 1.250 1.00 0.00 276 SER A CA 13
ATOM 15213 C C . SER A 1 33 ? -7.271 5.216 2.498 1.00 0.00 276 SER A C 13
ATOM 15214 O O . SER A 1 33 ? -7.788 5.894 3.384 1.00 0.00 276 SER A O 13
ATOM 15222 N N . SER A 1 34 ? -6.012 4.798 2.543 1.00 0.00 277 SER A N 13
ATOM 15223 C CA . SER A 1 34 ? -5.132 5.106 3.650 1.00 0.00 277 SER A CA 13
ATOM 15224 C C . SER A 1 34 ? -4.281 6.336 3.332 1.00 0.00 277 SER A C 13
ATOM 15225 O O . SER A 1 34 ? -4.197 7.269 4.128 1.00 0.00 277 SER A O 13
ATOM 15233 N N . ILE A 1 35 ? -3.673 6.338 2.147 1.00 0.00 278 ILE A N 13
ATOM 15234 C CA . ILE A 1 35 ? -2.749 7.403 1.760 1.00 0.00 278 ILE A CA 13
ATOM 15235 C C . ILE A 1 35 ? -3.470 8.662 1.287 1.00 0.00 278 ILE A C 13
ATOM 15236 O O . ILE A 1 35 ? -3.167 9.764 1.749 1.00 0.00 278 ILE A O 13
ATOM 15252 N N . GLN A 1 36 ? -4.435 8.503 0.388 1.00 0.00 279 GLN A N 13
ATOM 15253 C CA . GLN A 1 36 ? -5.091 9.653 -0.220 1.00 0.00 279 GLN A CA 13
ATOM 15254 C C . GLN A 1 36 ? -5.844 10.412 0.844 1.00 0.00 279 GLN A C 13
ATOM 15255 O O . GLN A 1 36 ? -6.017 11.622 0.765 1.00 0.00 279 GLN A O 13
ATOM 15269 N N . LYS A 1 37 ? -6.267 9.662 1.843 1.00 0.00 280 LYS A N 13
ATOM 15270 C CA . LYS A 1 37 ? -6.949 10.193 2.998 1.00 0.00 280 LYS A CA 13
ATOM 15271 C C . LYS A 1 37 ? -6.163 11.342 3.634 1.00 0.00 280 LYS A C 13
ATOM 15272 O O . LYS A 1 37 ? -6.728 12.396 3.937 1.00 0.00 280 LYS A O 13
ATOM 15291 N N . TRP A 1 38 ? -4.861 11.155 3.823 1.00 0.00 281 TRP A N 13
ATOM 15292 C CA . TRP A 1 38 ? -4.063 12.179 4.471 1.00 0.00 281 TRP A CA 13
ATOM 15293 C C . TRP A 1 38 ? -3.315 13.044 3.447 1.00 0.00 281 TRP A C 13
ATOM 15294 O O . TRP A 1 38 ? -2.995 14.197 3.727 1.00 0.00 281 TRP A O 13
ATOM 15315 N N . LEU A 1 39 ? -3.044 12.502 2.259 1.00 0.00 282 LEU A N 13
ATOM 15316 C CA . LEU A 1 39 ? -2.438 13.301 1.194 1.00 0.00 282 LEU A CA 13
ATOM 15317 C C . LEU A 1 39 ? -3.396 14.377 0.703 1.00 0.00 282 LEU A C 13
ATOM 15318 O O . LEU A 1 39 ? -2.992 15.516 0.475 1.00 0.00 282 LEU A O 13
ATOM 15334 N N . ASP A 1 40 ? -4.670 14.020 0.562 1.00 0.00 283 ASP A N 13
ATOM 15335 C CA . ASP A 1 40 ? -5.677 14.976 0.100 1.00 0.00 283 ASP A CA 13
ATOM 15336 C C . ASP A 1 40 ? -5.829 16.107 1.114 1.00 0.00 283 ASP A C 13
ATOM 15337 O O . ASP A 1 40 ? -6.238 17.219 0.775 1.00 0.00 283 ASP A O 13
ATOM 15346 N N . ALA A 1 41 ? -5.478 15.806 2.365 1.00 0.00 284 ALA A N 13
ATOM 15347 C CA . ALA A 1 41 ? -5.500 16.793 3.441 1.00 0.00 284 ALA A CA 13
ATOM 15348 C C . ALA A 1 41 ? -4.475 17.904 3.206 1.00 0.00 284 ALA A C 13
ATOM 15349 O O . ALA A 1 41 ? -4.566 18.984 3.791 1.00 0.00 284 ALA A O 13
ATOM 15356 N N . GLY A 1 42 ? -3.503 17.634 2.342 1.00 0.00 285 GLY A N 13
ATOM 15357 C CA . GLY A 1 42 ? -2.500 18.628 2.022 1.00 0.00 285 GLY A CA 13
ATOM 15358 C C . GLY A 1 42 ? -1.125 18.262 2.541 1.00 0.00 285 GLY A C 13
ATOM 15359 O O . GLY A 1 42 ? -0.254 19.122 2.677 1.00 0.00 285 GLY A O 13
ATOM 15363 N N . HIS A 1 43 ? -0.922 16.986 2.834 1.00 0.00 286 HIS A N 13
ATOM 15364 C CA . HIS A 1 43 ? 0.374 16.513 3.310 1.00 0.00 286 HIS A CA 13
ATOM 15365 C C . HIS A 1 43 ? 1.219 16.026 2.142 1.00 0.00 286 HIS A C 13
ATOM 15366 O O . HIS A 1 43 ? 0.715 15.873 1.030 1.00 0.00 286 HIS A O 13
ATOM 15380 N N . LYS A 1 44 ? 2.498 15.777 2.395 1.00 0.00 287 LYS A N 13
ATOM 15381 C CA . LYS A 1 44 ? 3.414 15.375 1.336 1.00 0.00 287 LYS A CA 13
ATOM 15382 C C . LYS A 1 44 ? 4.600 14.582 1.888 1.00 0.00 287 LYS A C 13
ATOM 15383 O O . LYS A 1 44 ? 5.748 14.850 1.545 1.00 0.00 287 LYS A O 13
ATOM 15402 N N . THR A 1 45 ? 4.322 13.591 2.727 1.00 0.00 288 THR A N 13
ATOM 15403 C CA . THR A 1 45 ? 5.376 12.756 3.292 1.00 0.00 288 THR A CA 13
ATOM 15404 C C . THR A 1 45 ? 4.928 11.302 3.437 1.00 0.00 288 THR A C 13
ATOM 15405 O O . THR A 1 45 ? 3.753 11.030 3.686 1.00 0.00 288 THR A O 13
ATOM 15416 N N . CYS A 1 46 ? 5.867 10.373 3.261 1.00 0.00 289 CYS A N 13
ATOM 15417 C CA . CYS A 1 46 ? 5.597 8.954 3.458 1.00 0.00 289 CYS A CA 13
ATOM 15418 C C . CYS A 1 46 ? 5.921 8.526 4.888 1.00 0.00 289 CYS A C 13
ATOM 15419 O O . CYS A 1 46 ? 6.825 9.081 5.516 1.00 0.00 289 CYS A O 13
ATOM 15427 N N . PRO A 1 47 ? 5.196 7.525 5.414 1.00 0.00 290 PRO A N 13
ATOM 15428 C CA . PRO A 1 47 ? 5.406 7.007 6.771 1.00 0.00 290 PRO A CA 13
ATOM 15429 C C . PRO A 1 47 ? 6.683 6.180 6.888 1.00 0.00 290 PRO A C 13
ATOM 15430 O O . PRO A 1 47 ? 7.146 5.891 7.988 1.00 0.00 290 PRO A O 13
ATOM 15441 N N . LYS A 1 48 ? 7.246 5.809 5.742 1.00 0.00 291 LYS A N 13
ATOM 15442 C CA . LYS A 1 48 ? 8.411 4.930 5.700 1.00 0.00 291 LYS A CA 13
ATOM 15443 C C . LYS A 1 48 ? 9.607 5.552 6.411 1.00 0.00 291 LYS A C 13
ATOM 15444 O O . LYS A 1 48 ? 10.053 5.062 7.448 1.00 0.00 291 LYS A O 13
ATOM 15463 N N . SER A 1 49 ? 10.134 6.622 5.840 1.00 0.00 292 SER A N 13
ATOM 15464 C CA . SER A 1 49 ? 11.268 7.314 6.423 1.00 0.00 292 SER A CA 13
ATOM 15465 C C . SER A 1 49 ? 11.129 8.821 6.224 1.00 0.00 292 SER A C 13
ATOM 15466 O O . SER A 1 49 ? 12.107 9.564 6.336 1.00 0.00 292 SER A O 13
ATOM 15474 N N . GLN A 1 50 ? 9.898 9.257 5.937 1.00 0.00 293 GLN A N 13
ATOM 15475 C CA . GLN A 1 50 ? 9.590 10.674 5.755 1.00 0.00 293 GLN A CA 13
ATOM 15476 C C . GLN A 1 50 ? 10.418 11.274 4.621 1.00 0.00 293 GLN A C 13
ATOM 15477 O O . GLN A 1 50 ? 10.861 12.418 4.697 1.00 0.00 293 GLN A O 13
ATOM 15491 N N . GLU A 1 51 ? 10.583 10.499 3.551 1.00 0.00 294 GLU A N 13
ATOM 15492 C CA . GLU A 1 51 ? 11.381 10.918 2.398 1.00 0.00 294 GLU A CA 13
ATOM 15493 C C . GLU A 1 51 ? 10.772 12.126 1.686 1.00 0.00 294 GLU A C 13
ATOM 15494 O O . GLU A 1 51 ? 11.398 12.701 0.797 1.00 0.00 294 GLU A O 13
ATOM 15506 N N . THR A 1 52 ? 9.562 12.504 2.098 1.00 0.00 295 THR A N 13
ATOM 15507 C CA . THR A 1 52 ? 8.847 13.641 1.523 1.00 0.00 295 THR A CA 13
ATOM 15508 C C . THR A 1 52 ? 8.430 13.350 0.089 1.00 0.00 295 THR A C 13
ATOM 15509 O O . THR A 1 52 ? 9.270 13.232 -0.804 1.00 0.00 295 THR A O 13
ATOM 15520 N N . LEU A 1 53 ? 7.135 13.245 -0.132 1.00 0.00 296 LEU A N 13
ATOM 15521 C CA . LEU A 1 53 ? 6.632 12.935 -1.452 1.00 0.00 296 LEU A CA 13
ATOM 15522 C C . LEU A 1 53 ? 6.623 14.201 -2.293 1.00 0.00 296 LEU A C 13
ATOM 15523 O O . LEU A 1 53 ? 5.608 14.893 -2.381 1.00 0.00 296 LEU A O 13
ATOM 15539 N N . LEU A 1 54 ? 7.784 14.532 -2.844 1.00 0.00 297 LEU A N 13
ATOM 15540 C CA . LEU A 1 54 ? 7.936 15.721 -3.669 1.00 0.00 297 LEU A CA 13
ATOM 15541 C C . LEU A 1 54 ? 6.964 15.671 -4.838 1.00 0.00 297 LEU A C 13
ATOM 15542 O O . LEU A 1 54 ? 6.935 14.678 -5.569 1.00 0.00 297 LEU A O 13
ATOM 15558 N N . HIS A 1 55 ? 6.186 16.753 -4.996 1.00 0.00 298 HIS A N 13
ATOM 15559 C CA . HIS A 1 55 ? 5.051 16.815 -5.925 1.00 0.00 298 HIS A CA 13
ATOM 15560 C C . HIS A 1 55 ? 4.283 15.491 -5.944 1.00 0.00 298 HIS A C 13
ATOM 15561 O O . HIS A 1 55 ? 4.523 14.617 -6.778 1.00 0.00 298 HIS A O 13
ATOM 15575 N N . ALA A 1 56 ? 3.343 15.360 -5.016 1.00 0.00 299 ALA A N 13
ATOM 15576 C CA . ALA A 1 56 ? 2.688 14.085 -4.763 1.00 0.00 299 ALA A CA 13
ATOM 15577 C C . ALA A 1 56 ? 1.656 13.764 -5.832 1.00 0.00 299 ALA A C 13
ATOM 15578 O O . ALA A 1 56 ? 0.536 14.272 -5.818 1.00 0.00 299 ALA A O 13
ATOM 15585 N N . GLY A 1 57 ? 2.065 12.932 -6.773 1.00 0.00 300 GLY A N 13
ATOM 15586 C CA . GLY A 1 57 ? 1.166 12.466 -7.800 1.00 0.00 300 GLY A CA 13
ATOM 15587 C C . GLY A 1 57 ? 0.800 11.017 -7.583 1.00 0.00 300 GLY A C 13
ATOM 15588 O O . GLY A 1 57 ? 1.677 10.167 -7.423 1.00 0.00 300 GLY A O 13
ATOM 15592 N N . LEU A 1 58 ? -0.490 10.736 -7.556 1.00 0.00 301 LEU A N 13
ATOM 15593 C CA . LEU A 1 58 ? -0.971 9.389 -7.302 1.00 0.00 301 LEU A CA 13
ATOM 15594 C C . LEU A 1 58 ? -0.990 8.565 -8.590 1.00 0.00 301 LEU A C 13
ATOM 15595 O O . LEU A 1 58 ? -1.713 8.874 -9.537 1.00 0.00 301 LEU A O 13
ATOM 15611 N N . THR A 1 59 ? -0.177 7.523 -8.611 1.00 0.00 302 THR A N 13
ATOM 15612 C CA . THR A 1 59 ? -0.047 6.652 -9.764 1.00 0.00 302 THR A CA 13
ATOM 15613 C C . THR A 1 59 ? -0.320 5.195 -9.366 1.00 0.00 302 THR A C 13
ATOM 15614 O O . THR A 1 59 ? 0.269 4.696 -8.430 1.00 0.00 302 THR A O 13
ATOM 15625 N N . PRO A 1 60 ? -1.237 4.497 -10.045 1.00 0.00 303 PRO A N 13
ATOM 15626 C CA . PRO A 1 60 ? -1.527 3.082 -9.749 1.00 0.00 303 PRO A CA 13
ATOM 15627 C C . PRO A 1 60 ? -0.307 2.174 -9.947 1.00 0.00 303 PRO A C 13
ATOM 15628 O O . PRO A 1 60 ? 0.330 2.195 -11.001 1.00 0.00 303 PRO A O 13
ATOM 15639 N N . ASN A 1 61 ? 0.021 1.381 -8.927 1.00 0.00 304 ASN A N 13
ATOM 15640 C CA . ASN A 1 61 ? 1.149 0.455 -9.015 1.00 0.00 304 ASN A CA 13
ATOM 15641 C C . ASN A 1 61 ? 0.650 -0.952 -9.340 1.00 0.00 304 ASN A C 13
ATOM 15642 O O . ASN A 1 61 ? -0.062 -1.565 -8.541 1.00 0.00 304 ASN A O 13
ATOM 15653 N N . TYR A 1 62 ? 1.037 -1.470 -10.495 1.00 0.00 305 TYR A N 13
ATOM 15654 C CA . TYR A 1 62 ? 0.550 -2.768 -10.949 1.00 0.00 305 TYR A CA 13
ATOM 15655 C C . TYR A 1 62 ? 1.425 -3.925 -10.462 1.00 0.00 305 TYR A C 13
ATOM 15656 O O . TYR A 1 62 ? 1.059 -5.087 -10.630 1.00 0.00 305 TYR A O 13
ATOM 15674 N N . VAL A 1 63 ? 2.570 -3.621 -9.849 1.00 0.00 306 VAL A N 13
ATOM 15675 C CA . VAL A 1 63 ? 3.448 -4.678 -9.345 1.00 0.00 306 VAL A CA 13
ATOM 15676 C C . VAL A 1 63 ? 2.834 -5.318 -8.107 1.00 0.00 306 VAL A C 13
ATOM 15677 O O . VAL A 1 63 ? 2.994 -6.508 -7.853 1.00 0.00 306 VAL A O 13
ATOM 15690 N N . LEU A 1 64 ? 2.102 -4.510 -7.363 1.00 0.00 307 LEU A N 13
ATOM 15691 C CA . LEU A 1 64 ? 1.602 -4.914 -6.067 1.00 0.00 307 LEU A CA 13
ATOM 15692 C C . LEU A 1 64 ? 0.184 -5.461 -6.167 1.00 0.00 307 LEU A C 13
ATOM 15693 O O . LEU A 1 64 ? -0.139 -6.467 -5.543 1.00 0.00 307 LEU A O 13
ATOM 15709 N N . LYS A 1 65 ? -0.640 -4.803 -6.980 1.00 0.00 308 LYS A N 13
ATOM 15710 C CA . LYS A 1 65 ? -2.046 -5.129 -7.140 1.00 0.00 308 LYS A CA 13
ATOM 15711 C C . LYS A 1 65 ? -2.248 -6.617 -7.441 1.00 0.00 308 LYS A C 13
ATOM 15712 O O . LYS A 1 65 ? -3.132 -7.256 -6.879 1.00 0.00 308 LYS A O 13
ATOM 15731 N N . SER A 1 66 ? -1.406 -7.160 -8.309 1.00 0.00 309 SER A N 13
ATOM 15732 C CA . SER A 1 66 ? -1.500 -8.562 -8.705 1.00 0.00 309 SER A CA 13
ATOM 15733 C C . SER A 1 66 ? -1.243 -9.506 -7.525 1.00 0.00 309 SER A C 13
ATOM 15734 O O . SER A 1 66 ? -1.792 -10.607 -7.471 1.00 0.00 309 SER A O 13
ATOM 15742 N N . LEU A 1 67 ? -0.418 -9.068 -6.581 1.00 0.00 310 LEU A N 13
ATOM 15743 C CA . LEU A 1 67 ? -0.015 -9.917 -5.465 1.00 0.00 310 LEU A CA 13
ATOM 15744 C C . LEU A 1 67 ? -0.907 -9.701 -4.246 1.00 0.00 310 LEU A C 13
ATOM 15745 O O . LEU A 1 67 ? -1.426 -10.650 -3.673 1.00 0.00 310 LEU A O 13
ATOM 15761 N N . ILE A 1 68 ? -1.088 -8.453 -3.854 1.00 0.00 311 ILE A N 13
ATOM 15762 C CA . ILE A 1 68 ? -1.874 -8.129 -2.666 1.00 0.00 311 ILE A CA 13
ATOM 15763 C C . ILE A 1 68 ? -3.308 -8.632 -2.787 1.00 0.00 311 ILE A C 13
ATOM 15764 O O . ILE A 1 68 ? -3.896 -9.103 -1.812 1.00 0.00 311 ILE A O 13
ATOM 15780 N N . ALA A 1 69 ? -3.843 -8.568 -3.997 1.00 0.00 312 ALA A N 13
ATOM 15781 C CA . ALA A 1 69 ? -5.241 -8.880 -4.240 1.00 0.00 312 ALA A CA 13
ATOM 15782 C C . ALA A 1 69 ? -5.552 -10.357 -4.001 1.00 0.00 312 ALA A C 13
ATOM 15783 O O . ALA A 1 69 ? -6.708 -10.721 -3.783 1.00 0.00 312 ALA A O 13
ATOM 15790 N N . LEU A 1 70 ? -4.529 -11.209 -4.026 1.00 0.00 313 LEU A N 13
ATOM 15791 C CA . LEU A 1 70 ? -4.734 -12.632 -3.776 1.00 0.00 313 LEU A CA 13
ATOM 15792 C C . LEU A 1 70 ? -4.714 -12.916 -2.278 1.00 0.00 313 LEU A C 13
ATOM 15793 O O . LEU A 1 70 ? -5.319 -13.884 -1.811 1.00 0.00 313 LEU A O 13
ATOM 15809 N N . TRP A 1 71 ? -4.043 -12.057 -1.517 1.00 0.00 314 TRP A N 13
ATOM 15810 C CA . TRP A 1 71 ? -3.913 -12.271 -0.085 1.00 0.00 314 TRP A CA 13
ATOM 15811 C C . TRP A 1 71 ? -5.213 -11.892 0.613 1.00 0.00 314 TRP A C 13
ATOM 15812 O O . TRP A 1 71 ? -5.743 -12.657 1.422 1.00 0.00 314 TRP A O 13
ATOM 15833 N N . CYS A 1 72 ? -5.741 -10.720 0.273 1.00 0.00 315 CYS A N 13
ATOM 15834 C CA . CYS A 1 72 ? -7.018 -10.269 0.822 1.00 0.00 315 CYS A CA 13
ATOM 15835 C C . CYS A 1 72 ? -8.181 -11.074 0.227 1.00 0.00 315 CYS A C 13
ATOM 15836 O O . CYS A 1 72 ? -9.325 -10.969 0.672 1.00 0.00 315 CYS A O 13
ATOM 15844 N N . GLU A 1 73 ? -7.874 -11.878 -0.786 1.00 0.00 316 GLU A N 13
ATOM 15845 C CA . GLU A 1 73 ? -8.847 -12.794 -1.365 1.00 0.00 316 GLU A CA 13
ATOM 15846 C C . GLU A 1 73 ? -8.896 -14.075 -0.539 1.00 0.00 316 GLU A C 13
ATOM 15847 O O . GLU A 1 73 ? -9.939 -14.723 -0.421 1.00 0.00 316 GLU A O 13
ATOM 15859 N N . SER A 1 74 ? -7.758 -14.425 0.041 1.00 0.00 317 SER A N 13
ATOM 15860 C CA . SER A 1 74 ? -7.658 -15.591 0.900 1.00 0.00 317 SER A CA 13
ATOM 15861 C C . SER A 1 74 ? -8.325 -15.314 2.246 1.00 0.00 317 SER A C 13
ATOM 15862 O O . SER A 1 74 ? -9.145 -16.100 2.723 1.00 0.00 317 SER A O 13
ATOM 15870 N N . ASN A 1 75 ? -7.973 -14.185 2.842 1.00 0.00 318 ASN A N 13
ATOM 15871 C CA . ASN A 1 75 ? -8.544 -13.774 4.116 1.00 0.00 318 ASN A CA 13
ATOM 15872 C C . ASN A 1 75 ? -9.064 -12.348 3.999 1.00 0.00 318 ASN A C 13
ATOM 15873 O O . ASN A 1 75 ? -8.440 -11.522 3.335 1.00 0.00 318 ASN A O 13
ATOM 15884 N N . GLY A 1 76 ? -10.202 -12.066 4.626 1.00 0.00 319 GLY A N 13
ATOM 15885 C CA . GLY A 1 76 ? -10.801 -10.743 4.539 1.00 0.00 319 GLY A CA 13
ATOM 15886 C C . GLY A 1 76 ? -10.053 -9.718 5.367 1.00 0.00 319 GLY A C 13
ATOM 15887 O O . GLY A 1 76 ? -10.569 -9.214 6.365 1.00 0.00 319 GLY A O 13
ATOM 15891 N N . ILE A 1 77 ? -8.839 -9.416 4.943 1.00 0.00 320 ILE A N 13
ATOM 15892 C CA . ILE A 1 77 ? -7.979 -8.487 5.650 1.00 0.00 320 ILE A CA 13
ATOM 15893 C C . ILE A 1 77 ? -8.314 -7.042 5.282 1.00 0.00 320 ILE A C 13
ATOM 15894 O O . ILE A 1 77 ? -7.711 -6.434 4.403 1.00 0.00 320 ILE A O 13
ATOM 15910 N N . GLU A 1 78 ? -9.327 -6.531 5.945 1.00 0.00 321 GLU A N 13
ATOM 15911 C CA . GLU A 1 78 ? -9.765 -5.157 5.775 1.00 0.00 321 GLU A CA 13
ATOM 15912 C C . GLU A 1 78 ? -10.760 -4.810 6.873 1.00 0.00 321 GLU A C 13
ATOM 15913 O O . GLU A 1 78 ? -11.913 -5.295 6.810 1.00 0.00 321 GLU A O 13
ATOM 15926 N N . GLY A 1 1 ? -1.074 -21.310 9.255 1.00 0.00 244 GLY A N 14
ATOM 15927 C CA . GLY A 1 1 ? -1.048 -20.716 10.613 1.00 0.00 244 GLY A CA 14
ATOM 15928 C C . GLY A 1 1 ? 0.111 -19.758 10.808 1.00 0.00 244 GLY A C 14
ATOM 15929 O O . GLY A 1 1 ? 1.273 -20.173 10.801 1.00 0.00 244 GLY A O 14
ATOM 15935 N N . SER A 1 2 ? -0.217 -18.475 10.963 1.00 0.00 245 SER A N 14
ATOM 15936 C CA . SER A 1 2 ? 0.760 -17.422 11.242 1.00 0.00 245 SER A CA 14
ATOM 15937 C C . SER A 1 2 ? 1.716 -17.203 10.067 1.00 0.00 245 SER A C 14
ATOM 15938 O O . SER A 1 2 ? 2.754 -17.859 9.955 1.00 0.00 245 SER A O 14
ATOM 15946 N N . PRO A 1 3 ? 1.356 -16.279 9.164 1.00 0.00 246 PRO A N 14
ATOM 15947 C CA . PRO A 1 3 ? 2.186 -15.907 8.023 1.00 0.00 246 PRO A CA 14
ATOM 15948 C C . PRO A 1 3 ? 3.335 -14.993 8.437 1.00 0.00 246 PRO A C 14
ATOM 15949 O O . PRO A 1 3 ? 3.220 -14.233 9.398 1.00 0.00 246 PRO A O 14
ATOM 15960 N N . GLU A 1 4 ? 4.441 -15.073 7.707 1.00 0.00 247 GLU A N 14
ATOM 15961 C CA . GLU A 1 4 ? 5.619 -14.265 8.006 1.00 0.00 247 GLU A CA 14
ATOM 15962 C C . GLU A 1 4 ? 5.375 -12.801 7.672 1.00 0.00 247 GLU A C 14
ATOM 15963 O O . GLU A 1 4 ? 5.884 -11.909 8.352 1.00 0.00 247 GLU A O 14
ATOM 15975 N N . PHE A 1 5 ? 4.586 -12.574 6.623 1.00 0.00 248 PHE A N 14
ATOM 15976 C CA . PHE A 1 5 ? 4.386 -11.241 6.060 1.00 0.00 248 PHE A CA 14
ATOM 15977 C C . PHE A 1 5 ? 5.726 -10.597 5.721 1.00 0.00 248 PHE A C 14
ATOM 15978 O O . PHE A 1 5 ? 6.196 -9.708 6.433 1.00 0.00 248 PHE A O 14
ATOM 15995 N N . PRO A 1 6 ? 6.379 -11.063 4.646 1.00 0.00 249 PRO A N 14
ATOM 15996 C CA . PRO A 1 6 ? 7.661 -10.509 4.211 1.00 0.00 249 PRO A CA 14
ATOM 15997 C C . PRO A 1 6 ? 7.508 -9.063 3.760 1.00 0.00 249 PRO A C 14
ATOM 15998 O O . PRO A 1 6 ? 8.134 -8.161 4.312 1.00 0.00 249 PRO A O 14
ATOM 16009 N N . GLU A 1 7 ? 6.652 -8.864 2.767 1.00 0.00 250 GLU A N 14
ATOM 16010 C CA . GLU A 1 7 ? 6.334 -7.542 2.248 1.00 0.00 250 GLU A CA 14
ATOM 16011 C C . GLU A 1 7 ? 5.316 -7.703 1.121 1.00 0.00 250 GLU A C 14
ATOM 16012 O O . GLU A 1 7 ? 4.757 -8.788 0.959 1.00 0.00 250 GLU A O 14
ATOM 16024 N N . TYR A 1 8 ? 5.070 -6.621 0.379 1.00 0.00 251 TYR A N 14
ATOM 16025 C CA . TYR A 1 8 ? 4.174 -6.604 -0.789 1.00 0.00 251 TYR A CA 14
ATOM 16026 C C . TYR A 1 8 ? 2.802 -7.222 -0.499 1.00 0.00 251 TYR A C 14
ATOM 16027 O O . TYR A 1 8 ? 2.141 -7.737 -1.400 1.00 0.00 251 TYR A O 14
ATOM 16045 N N . PHE A 1 9 ? 2.353 -7.121 0.746 1.00 0.00 252 PHE A N 14
ATOM 16046 C CA . PHE A 1 9 ? 1.027 -7.601 1.112 1.00 0.00 252 PHE A CA 14
ATOM 16047 C C . PHE A 1 9 ? 0.265 -6.564 1.925 1.00 0.00 252 PHE A C 14
ATOM 16048 O O . PHE A 1 9 ? -0.600 -5.865 1.401 1.00 0.00 252 PHE A O 14
ATOM 16065 N N . ARG A 1 10 ? 0.593 -6.451 3.201 1.00 0.00 253 ARG A N 14
ATOM 16066 C CA . ARG A 1 10 ? -0.145 -5.564 4.086 1.00 0.00 253 ARG A CA 14
ATOM 16067 C C . ARG A 1 10 ? 0.424 -4.155 4.054 1.00 0.00 253 ARG A C 14
ATOM 16068 O O . ARG A 1 10 ? 1.611 -3.960 3.789 1.00 0.00 253 ARG A O 14
ATOM 16089 N N . CYS A 1 11 ? -0.423 -3.176 4.324 1.00 0.00 254 CYS A N 14
ATOM 16090 C CA . CYS A 1 11 ? 0.035 -1.813 4.496 1.00 0.00 254 CYS A CA 14
ATOM 16091 C C . CYS A 1 11 ? 0.477 -1.612 5.939 1.00 0.00 254 CYS A C 14
ATOM 16092 O O . CYS A 1 11 ? -0.276 -1.902 6.870 1.00 0.00 254 CYS A O 14
ATOM 16100 N N . PRO A 1 12 ? 1.709 -1.136 6.149 1.00 0.00 255 PRO A N 14
ATOM 16101 C CA . PRO A 1 12 ? 2.269 -0.936 7.494 1.00 0.00 255 PRO A CA 14
ATOM 16102 C C . PRO A 1 12 ? 1.548 0.158 8.285 1.00 0.00 255 PRO A C 14
ATOM 16103 O O . PRO A 1 12 ? 1.881 0.422 9.437 1.00 0.00 255 PRO A O 14
ATOM 16114 N N . ILE A 1 13 ? 0.557 0.786 7.665 1.00 0.00 256 ILE A N 14
ATOM 16115 C CA . ILE A 1 13 ? -0.161 1.878 8.300 1.00 0.00 256 ILE A CA 14
ATOM 16116 C C . ILE A 1 13 ? -1.372 1.368 9.085 1.00 0.00 256 ILE A C 14
ATOM 16117 O O . ILE A 1 13 ? -1.632 1.829 10.198 1.00 0.00 256 ILE A O 14
ATOM 16133 N N . SER A 1 14 ? -2.105 0.408 8.530 1.00 0.00 257 SER A N 14
ATOM 16134 C CA . SER A 1 14 ? -3.356 -0.013 9.155 1.00 0.00 257 SER A CA 14
ATOM 16135 C C . SER A 1 14 ? -3.648 -1.511 9.007 1.00 0.00 257 SER A C 14
ATOM 16136 O O . SER A 1 14 ? -4.610 -2.002 9.598 1.00 0.00 257 SER A O 14
ATOM 16144 N N . LEU A 1 15 ? -2.822 -2.238 8.247 1.00 0.00 258 LEU A N 14
ATOM 16145 C CA . LEU A 1 15 ? -3.119 -3.628 7.907 1.00 0.00 258 LEU A CA 14
ATOM 16146 C C . LEU A 1 15 ? -4.488 -3.721 7.222 1.00 0.00 258 LEU A C 14
ATOM 16147 O O . LEU A 1 15 ? -5.273 -4.641 7.464 1.00 0.00 258 LEU A O 14
ATOM 16163 N N . GLU A 1 16 ? -4.770 -2.763 6.357 1.00 0.00 259 GLU A N 14
ATOM 16164 C CA . GLU A 1 16 ? -5.992 -2.801 5.569 1.00 0.00 259 GLU A CA 14
ATOM 16165 C C . GLU A 1 16 ? -5.755 -3.692 4.363 1.00 0.00 259 GLU A C 14
ATOM 16166 O O . GLU A 1 16 ? -6.694 -4.128 3.708 1.00 0.00 259 GLU A O 14
ATOM 16178 N N . LEU A 1 17 ? -4.467 -3.962 4.123 1.00 0.00 260 LEU A N 14
ATOM 16179 C CA . LEU A 1 17 ? -3.993 -4.778 3.006 1.00 0.00 260 LEU A CA 14
ATOM 16180 C C . LEU A 1 17 ? -4.668 -4.347 1.715 1.00 0.00 260 LEU A C 14
ATOM 16181 O O . LEU A 1 17 ? -5.725 -4.865 1.344 1.00 0.00 260 LEU A O 14
ATOM 16197 N N . MET A 1 18 ? -4.040 -3.387 1.058 1.00 0.00 261 MET A N 14
ATOM 16198 C CA . MET A 1 18 ? -4.561 -2.794 -0.161 1.00 0.00 261 MET A CA 14
ATOM 16199 C C . MET A 1 18 ? -5.022 -3.842 -1.161 1.00 0.00 261 MET A C 14
ATOM 16200 O O . MET A 1 18 ? -4.423 -4.903 -1.293 1.00 0.00 261 MET A O 14
ATOM 16214 N N . LYS A 1 19 ? -6.110 -3.536 -1.841 1.00 0.00 262 LYS A N 14
ATOM 16215 C CA . LYS A 1 19 ? -6.594 -4.372 -2.926 1.00 0.00 262 LYS A CA 14
ATOM 16216 C C . LYS A 1 19 ? -6.186 -3.736 -4.242 1.00 0.00 262 LYS A C 14
ATOM 16217 O O . LYS A 1 19 ? -5.915 -4.417 -5.229 1.00 0.00 262 LYS A O 14
ATOM 16236 N N . ASP A 1 20 ? -6.135 -2.413 -4.226 1.00 0.00 263 ASP A N 14
ATOM 16237 C CA . ASP A 1 20 ? -5.658 -1.634 -5.356 1.00 0.00 263 ASP A CA 14
ATOM 16238 C C . ASP A 1 20 ? -4.833 -0.468 -4.822 1.00 0.00 263 ASP A C 14
ATOM 16239 O O . ASP A 1 20 ? -5.379 0.494 -4.272 1.00 0.00 263 ASP A O 14
ATOM 16248 N N . PRO A 1 21 ? -3.502 -0.565 -4.928 1.00 0.00 264 PRO A N 14
ATOM 16249 C CA . PRO A 1 21 ? -2.586 0.372 -4.303 1.00 0.00 264 PRO A CA 14
ATOM 16250 C C . PRO A 1 21 ? -2.182 1.525 -5.207 1.00 0.00 264 PRO A C 14
ATOM 16251 O O . PRO A 1 21 ? -2.241 1.437 -6.437 1.00 0.00 264 PRO A O 14
ATOM 16262 N N . VAL A 1 22 ? -1.752 2.604 -4.582 1.00 0.00 265 VAL A N 14
ATOM 16263 C CA . VAL A 1 22 ? -1.284 3.763 -5.307 1.00 0.00 265 VAL A CA 14
ATOM 16264 C C . VAL A 1 22 ? 0.150 4.094 -4.925 1.00 0.00 265 VAL A C 14
ATOM 16265 O O . VAL A 1 22 ? 0.489 4.205 -3.742 1.00 0.00 265 VAL A O 14
ATOM 16278 N N . ILE A 1 23 ? 0.988 4.214 -5.932 1.00 0.00 266 ILE A N 14
ATOM 16279 C CA . ILE A 1 23 ? 2.362 4.626 -5.748 1.00 0.00 266 ILE A CA 14
ATOM 16280 C C . ILE A 1 23 ? 2.457 6.140 -5.900 1.00 0.00 266 ILE A C 14
ATOM 16281 O O . ILE A 1 23 ? 1.736 6.731 -6.694 1.00 0.00 266 ILE A O 14
ATOM 16297 N N . VAL A 1 24 ? 3.309 6.766 -5.118 1.00 0.00 267 VAL A N 14
ATOM 16298 C CA . VAL A 1 24 ? 3.589 8.183 -5.281 1.00 0.00 267 VAL A CA 14
ATOM 16299 C C . VAL A 1 24 ? 5.087 8.401 -5.162 1.00 0.00 267 VAL A C 14
ATOM 16300 O O . VAL A 1 24 ? 5.841 7.436 -4.995 1.00 0.00 267 VAL A O 14
ATOM 16313 N N . SER A 1 25 ? 5.518 9.650 -5.251 1.00 0.00 268 SER A N 14
ATOM 16314 C CA . SER A 1 25 ? 6.934 9.970 -5.158 1.00 0.00 268 SER A CA 14
ATOM 16315 C C . SER A 1 25 ? 7.492 9.480 -3.823 1.00 0.00 268 SER A C 14
ATOM 16316 O O . SER A 1 25 ? 6.734 9.238 -2.880 1.00 0.00 268 SER A O 14
ATOM 16324 N N . THR A 1 26 ? 8.816 9.322 -3.767 1.00 0.00 269 THR A N 14
ATOM 16325 C CA . THR A 1 26 ? 9.510 8.654 -2.659 1.00 0.00 269 THR A CA 14
ATOM 16326 C C . THR A 1 26 ? 9.505 7.141 -2.877 1.00 0.00 269 THR A C 14
ATOM 16327 O O . THR A 1 26 ? 10.411 6.430 -2.436 1.00 0.00 269 THR A O 14
ATOM 16338 N N . GLY A 1 27 ? 8.489 6.658 -3.581 1.00 0.00 270 GLY A N 14
ATOM 16339 C CA . GLY A 1 27 ? 8.435 5.253 -3.936 1.00 0.00 270 GLY A CA 14
ATOM 16340 C C . GLY A 1 27 ? 7.660 4.423 -2.936 1.00 0.00 270 GLY A C 14
ATOM 16341 O O . GLY A 1 27 ? 8.019 3.280 -2.661 1.00 0.00 270 GLY A O 14
ATOM 16345 N N . GLN A 1 28 ? 6.604 4.998 -2.383 1.00 0.00 271 GLN A N 14
ATOM 16346 C CA . GLN A 1 28 ? 5.746 4.268 -1.457 1.00 0.00 271 GLN A CA 14
ATOM 16347 C C . GLN A 1 28 ? 4.665 3.517 -2.225 1.00 0.00 271 GLN A C 14
ATOM 16348 O O . GLN A 1 28 ? 4.294 3.916 -3.326 1.00 0.00 271 GLN A O 14
ATOM 16362 N N . THR A 1 29 ? 4.160 2.435 -1.647 1.00 0.00 272 THR A N 14
ATOM 16363 C CA . THR A 1 29 ? 3.012 1.746 -2.211 1.00 0.00 272 THR A CA 14
ATOM 16364 C C . THR A 1 29 ? 2.082 1.263 -1.094 1.00 0.00 272 THR A C 14
ATOM 16365 O O . THR A 1 29 ? 2.327 0.234 -0.463 1.00 0.00 272 THR A O 14
ATOM 16376 N N . TYR A 1 30 ? 1.020 2.029 -0.850 1.00 0.00 273 TYR A N 14
ATOM 16377 C CA . TYR A 1 30 ? 0.049 1.725 0.199 1.00 0.00 273 TYR A CA 14
ATOM 16378 C C . TYR A 1 30 ? -1.361 1.849 -0.375 1.00 0.00 273 TYR A C 14
ATOM 16379 O O . TYR A 1 30 ? -1.521 2.190 -1.552 1.00 0.00 273 TYR A O 14
ATOM 16397 N N . GLU A 1 31 ? -2.385 1.581 0.431 1.00 0.00 274 GLU A N 14
ATOM 16398 C CA . GLU A 1 31 ? -3.751 1.747 -0.038 1.00 0.00 274 GLU A CA 14
ATOM 16399 C C . GLU A 1 31 ? -4.215 3.182 0.153 1.00 0.00 274 GLU A C 14
ATOM 16400 O O . GLU A 1 31 ? -3.804 3.876 1.087 1.00 0.00 274 GLU A O 14
ATOM 16412 N N . ARG A 1 32 ? -5.077 3.601 -0.758 1.00 0.00 275 ARG A N 14
ATOM 16413 C CA . ARG A 1 32 ? -5.591 4.961 -0.830 1.00 0.00 275 ARG A CA 14
ATOM 16414 C C . ARG A 1 32 ? -6.231 5.420 0.470 1.00 0.00 275 ARG A C 14
ATOM 16415 O O . ARG A 1 32 ? -6.150 6.593 0.816 1.00 0.00 275 ARG A O 14
ATOM 16436 N N . SER A 1 33 ? -6.846 4.503 1.194 1.00 0.00 276 SER A N 14
ATOM 16437 C CA . SER A 1 33 ? -7.606 4.867 2.373 1.00 0.00 276 SER A CA 14
ATOM 16438 C C . SER A 1 33 ? -6.687 5.415 3.466 1.00 0.00 276 SER A C 14
ATOM 16439 O O . SER A 1 33 ? -7.109 6.214 4.305 1.00 0.00 276 SER A O 14
ATOM 16447 N N . SER A 1 34 ? -5.430 5.002 3.434 1.00 0.00 277 SER A N 14
ATOM 16448 C CA . SER A 1 34 ? -4.453 5.445 4.419 1.00 0.00 277 SER A CA 14
ATOM 16449 C C . SER A 1 34 ? -3.661 6.647 3.907 1.00 0.00 277 SER A C 14
ATOM 16450 O O . SER A 1 34 ? -3.342 7.557 4.668 1.00 0.00 277 SER A O 14
ATOM 16458 N N . ILE A 1 35 ? -3.373 6.664 2.609 1.00 0.00 278 ILE A N 14
ATOM 16459 C CA . ILE A 1 35 ? -2.519 7.699 2.038 1.00 0.00 278 ILE A CA 14
ATOM 16460 C C . ILE A 1 35 ? -3.320 8.865 1.464 1.00 0.00 278 ILE A C 14
ATOM 16461 O O . ILE A 1 35 ? -3.059 10.022 1.796 1.00 0.00 278 ILE A O 14
ATOM 16477 N N . GLN A 1 36 ? -4.308 8.565 0.634 1.00 0.00 279 GLN A N 14
ATOM 16478 C CA . GLN A 1 36 ? -5.083 9.605 -0.037 1.00 0.00 279 GLN A CA 14
ATOM 16479 C C . GLN A 1 36 ? -5.868 10.403 0.973 1.00 0.00 279 GLN A C 14
ATOM 16480 O O . GLN A 1 36 ? -6.233 11.551 0.737 1.00 0.00 279 GLN A O 14
ATOM 16494 N N . LYS A 1 37 ? -6.121 9.772 2.097 1.00 0.00 280 LYS A N 14
ATOM 16495 C CA . LYS A 1 37 ? -6.760 10.415 3.218 1.00 0.00 280 LYS A CA 14
ATOM 16496 C C . LYS A 1 37 ? -6.048 11.722 3.572 1.00 0.00 280 LYS A C 14
ATOM 16497 O O . LYS A 1 37 ? -6.697 12.746 3.801 1.00 0.00 280 LYS A O 14
ATOM 16516 N N . TRP A 1 38 ? -4.719 11.687 3.614 1.00 0.00 281 TRP A N 14
ATOM 16517 C CA . TRP A 1 38 ? -3.959 12.877 3.959 1.00 0.00 281 TRP A CA 14
ATOM 16518 C C . TRP A 1 38 ? -3.398 13.572 2.711 1.00 0.00 281 TRP A C 14
ATOM 16519 O O . TRP A 1 38 ? -3.256 14.794 2.692 1.00 0.00 281 TRP A O 14
ATOM 16540 N N . LEU A 1 39 ? -3.075 12.801 1.669 1.00 0.00 282 LEU A N 14
ATOM 16541 C CA . LEU A 1 39 ? -2.617 13.387 0.405 1.00 0.00 282 LEU A CA 14
ATOM 16542 C C . LEU A 1 39 ? -3.671 14.301 -0.193 1.00 0.00 282 LEU A C 14
ATOM 16543 O O . LEU A 1 39 ? -3.367 15.421 -0.599 1.00 0.00 282 LEU A O 14
ATOM 16559 N N . ASP A 1 40 ? -4.915 13.835 -0.230 1.00 0.00 283 ASP A N 14
ATOM 16560 C CA . ASP A 1 40 ? -5.993 14.623 -0.813 1.00 0.00 283 ASP A CA 14
ATOM 16561 C C . ASP A 1 40 ? -6.338 15.804 0.084 1.00 0.00 283 ASP A C 14
ATOM 16562 O O . ASP A 1 40 ? -7.028 16.731 -0.336 1.00 0.00 283 ASP A O 14
ATOM 16571 N N . ALA A 1 41 ? -5.845 15.767 1.319 1.00 0.00 284 ALA A N 14
ATOM 16572 C CA . ALA A 1 41 ? -5.963 16.902 2.223 1.00 0.00 284 ALA A CA 14
ATOM 16573 C C . ALA A 1 41 ? -5.017 18.026 1.800 1.00 0.00 284 ALA A C 14
ATOM 16574 O O . ALA A 1 41 ? -5.150 19.168 2.244 1.00 0.00 284 ALA A O 14
ATOM 16581 N N . GLY A 1 42 ? -4.053 17.692 0.949 1.00 0.00 285 GLY A N 14
ATOM 16582 C CA . GLY A 1 42 ? -3.151 18.693 0.416 1.00 0.00 285 GLY A CA 14
ATOM 16583 C C . GLY A 1 42 ? -1.790 18.693 1.091 1.00 0.00 285 GLY A C 14
ATOM 16584 O O . GLY A 1 42 ? -1.284 19.748 1.468 1.00 0.00 285 GLY A O 14
ATOM 16588 N N . HIS A 1 43 ? -1.194 17.517 1.241 1.00 0.00 286 HIS A N 14
ATOM 16589 C CA . HIS A 1 43 ? 0.135 17.404 1.841 1.00 0.00 286 HIS A CA 14
ATOM 16590 C C . HIS A 1 43 ? 1.050 16.592 0.935 1.00 0.00 286 HIS A C 14
ATOM 16591 O O . HIS A 1 43 ? 0.583 15.935 0.007 1.00 0.00 286 HIS A O 14
ATOM 16605 N N . LYS A 1 44 ? 2.353 16.631 1.201 1.00 0.00 287 LYS A N 14
ATOM 16606 C CA . LYS A 1 44 ? 3.318 15.946 0.348 1.00 0.00 287 LYS A CA 14
ATOM 16607 C C . LYS A 1 44 ? 4.493 15.391 1.156 1.00 0.00 287 LYS A C 14
ATOM 16608 O O . LYS A 1 44 ? 5.650 15.708 0.891 1.00 0.00 287 LYS A O 14
ATOM 16627 N N . THR A 1 45 ? 4.197 14.553 2.135 1.00 0.00 288 THR A N 14
ATOM 16628 C CA . THR A 1 45 ? 5.235 13.933 2.953 1.00 0.00 288 THR A CA 14
ATOM 16629 C C . THR A 1 45 ? 4.883 12.478 3.269 1.00 0.00 288 THR A C 14
ATOM 16630 O O . THR A 1 45 ? 3.756 12.189 3.658 1.00 0.00 288 THR A O 14
ATOM 16641 N N . CYS A 1 46 ? 5.839 11.567 3.082 1.00 0.00 289 CYS A N 14
ATOM 16642 C CA . CYS A 1 46 ? 5.632 10.154 3.408 1.00 0.00 289 CYS A CA 14
ATOM 16643 C C . CYS A 1 46 ? 5.575 9.929 4.923 1.00 0.00 289 CYS A C 14
ATOM 16644 O O . CYS A 1 46 ? 6.123 10.716 5.701 1.00 0.00 289 CYS A O 14
ATOM 16652 N N . PRO A 1 47 ? 4.924 8.831 5.358 1.00 0.00 290 PRO A N 14
ATOM 16653 C CA . PRO A 1 47 ? 4.736 8.523 6.778 1.00 0.00 290 PRO A CA 14
ATOM 16654 C C . PRO A 1 47 ? 5.950 7.846 7.412 1.00 0.00 290 PRO A C 14
ATOM 16655 O O . PRO A 1 47 ? 5.913 7.458 8.579 1.00 0.00 290 PRO A O 14
ATOM 16666 N N . LYS A 1 48 ? 7.022 7.701 6.643 1.00 0.00 291 LYS A N 14
ATOM 16667 C CA . LYS A 1 48 ? 8.225 7.040 7.137 1.00 0.00 291 LYS A CA 14
ATOM 16668 C C . LYS A 1 48 ? 9.131 8.017 7.878 1.00 0.00 291 LYS A C 14
ATOM 16669 O O . LYS A 1 48 ? 9.391 7.853 9.068 1.00 0.00 291 LYS A O 14
ATOM 16688 N N . SER A 1 49 ? 9.605 9.032 7.172 1.00 0.00 292 SER A N 14
ATOM 16689 C CA . SER A 1 49 ? 10.558 9.974 7.732 1.00 0.00 292 SER A CA 14
ATOM 16690 C C . SER A 1 49 ? 10.273 11.378 7.201 1.00 0.00 292 SER A C 14
ATOM 16691 O O . SER A 1 49 ? 11.095 12.288 7.334 1.00 0.00 292 SER A O 14
ATOM 16699 N N . GLN A 1 50 ? 9.086 11.544 6.608 1.00 0.00 293 GLN A N 14
ATOM 16700 C CA . GLN A 1 50 ? 8.680 12.816 6.022 1.00 0.00 293 GLN A CA 14
ATOM 16701 C C . GLN A 1 50 ? 9.627 13.176 4.886 1.00 0.00 293 GLN A C 14
ATOM 16702 O O . GLN A 1 50 ? 10.039 14.327 4.734 1.00 0.00 293 GLN A O 14
ATOM 16716 N N . GLU A 1 51 ? 9.929 12.166 4.075 1.00 0.00 294 GLU A N 14
ATOM 16717 C CA . GLU A 1 51 ? 10.894 12.275 2.983 1.00 0.00 294 GLU A CA 14
ATOM 16718 C C . GLU A 1 51 ? 10.492 13.332 1.954 1.00 0.00 294 GLU A C 14
ATOM 16719 O O . GLU A 1 51 ? 11.293 13.700 1.096 1.00 0.00 294 GLU A O 14
ATOM 16731 N N . THR A 1 52 ? 9.255 13.816 2.065 1.00 0.00 295 THR A N 14
ATOM 16732 C CA . THR A 1 52 ? 8.721 14.839 1.174 1.00 0.00 295 THR A CA 14
ATOM 16733 C C . THR A 1 52 ? 8.503 14.286 -0.229 1.00 0.00 295 THR A C 14
ATOM 16734 O O . THR A 1 52 ? 9.446 13.923 -0.928 1.00 0.00 295 THR A O 14
ATOM 16745 N N . LEU A 1 53 ? 7.253 14.234 -0.639 1.00 0.00 296 LEU A N 14
ATOM 16746 C CA . LEU A 1 53 ? 6.910 13.671 -1.925 1.00 0.00 296 LEU A CA 14
ATOM 16747 C C . LEU A 1 53 ? 7.074 14.727 -3.005 1.00 0.00 296 LEU A C 14
ATOM 16748 O O . LEU A 1 53 ? 6.115 15.405 -3.374 1.00 0.00 296 LEU A O 14
ATOM 16764 N N . LEU A 1 54 ? 8.311 14.907 -3.452 1.00 0.00 297 LEU A N 14
ATOM 16765 C CA . LEU A 1 54 ? 8.601 15.804 -4.560 1.00 0.00 297 LEU A CA 14
ATOM 16766 C C . LEU A 1 54 ? 7.829 15.350 -5.788 1.00 0.00 297 LEU A C 14
ATOM 16767 O O . LEU A 1 54 ? 8.072 14.259 -6.305 1.00 0.00 297 LEU A O 14
ATOM 16783 N N . HIS A 1 55 ? 6.910 16.201 -6.240 1.00 0.00 298 HIS A N 14
ATOM 16784 C CA . HIS A 1 55 ? 5.910 15.836 -7.240 1.00 0.00 298 HIS A CA 14
ATOM 16785 C C . HIS A 1 55 ? 4.889 14.881 -6.627 1.00 0.00 298 HIS A C 14
ATOM 16786 O O . HIS A 1 55 ? 4.959 13.665 -6.818 1.00 0.00 298 HIS A O 14
ATOM 16800 N N . ALA A 1 56 ? 3.958 15.434 -5.859 1.00 0.00 299 ALA A N 14
ATOM 16801 C CA . ALA A 1 56 ? 2.923 14.630 -5.231 1.00 0.00 299 ALA A CA 14
ATOM 16802 C C . ALA A 1 56 ? 1.837 14.281 -6.238 1.00 0.00 299 ALA A C 14
ATOM 16803 O O . ALA A 1 56 ? 0.904 15.053 -6.467 1.00 0.00 299 ALA A O 14
ATOM 16810 N N . GLY A 1 57 ? 1.993 13.129 -6.857 1.00 0.00 300 GLY A N 14
ATOM 16811 C CA . GLY A 1 57 ? 1.009 12.624 -7.784 1.00 0.00 300 GLY A CA 14
ATOM 16812 C C . GLY A 1 57 ? 0.915 11.125 -7.683 1.00 0.00 300 GLY A C 14
ATOM 16813 O O . GLY A 1 57 ? 1.932 10.454 -7.503 1.00 0.00 300 GLY A O 14
ATOM 16817 N N . LEU A 1 58 ? -0.289 10.592 -7.779 1.00 0.00 301 LEU A N 14
ATOM 16818 C CA . LEU A 1 58 ? -0.489 9.172 -7.570 1.00 0.00 301 LEU A CA 14
ATOM 16819 C C . LEU A 1 58 ? -0.387 8.392 -8.872 1.00 0.00 301 LEU A C 14
ATOM 16820 O O . LEU A 1 58 ? -1.019 8.719 -9.874 1.00 0.00 301 LEU A O 14
ATOM 16836 N N . THR A 1 59 ? 0.435 7.365 -8.829 1.00 0.00 302 THR A N 14
ATOM 16837 C CA . THR A 1 59 ? 0.641 6.462 -9.940 1.00 0.00 302 THR A CA 14
ATOM 16838 C C . THR A 1 59 ? 0.273 5.041 -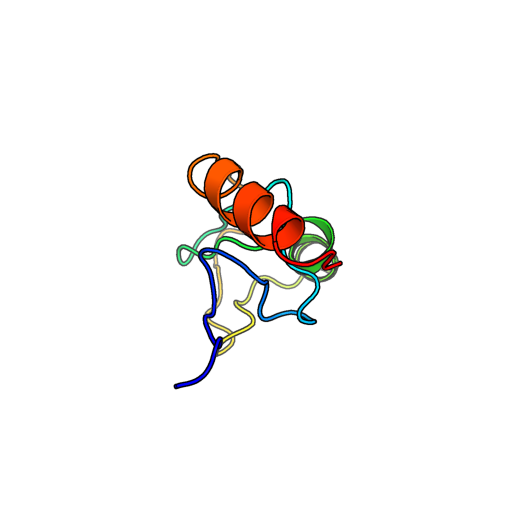9.519 1.00 0.00 302 THR A C 14
ATOM 16839 O O . THR A 1 59 ? 0.928 4.456 -8.658 1.00 0.00 302 THR A O 14
ATOM 16850 N N . PRO A 1 60 ? -0.804 4.481 -10.086 1.00 0.00 303 PRO A N 14
ATOM 16851 C CA . PRO A 1 60 ? -1.265 3.131 -9.743 1.00 0.00 303 PRO A CA 14
ATOM 16852 C C . PRO A 1 60 ? -0.178 2.076 -9.939 1.00 0.00 303 PRO A C 14
ATOM 16853 O O . PRO A 1 60 ? 0.466 2.017 -10.986 1.00 0.00 303 PRO A O 14
ATOM 16864 N N . ASN A 1 61 ? 0.014 1.243 -8.927 1.00 0.00 304 ASN A N 14
ATOM 16865 C CA . ASN A 1 61 ? 1.091 0.260 -8.940 1.00 0.00 304 ASN A CA 14
ATOM 16866 C C . ASN A 1 61 ? 0.556 -1.156 -9.109 1.00 0.00 304 ASN A C 14
ATOM 16867 O O . ASN A 1 61 ? -0.250 -1.631 -8.309 1.00 0.00 304 ASN A O 14
ATOM 16878 N N . TYR A 1 62 ? 1.021 -1.828 -10.152 1.00 0.00 305 TYR A N 14
ATOM 16879 C CA . TYR A 1 62 ? 0.530 -3.156 -10.486 1.00 0.00 305 TYR A CA 14
ATOM 16880 C C . TYR A 1 62 ? 1.333 -4.277 -9.818 1.00 0.00 305 TYR A C 14
ATOM 16881 O O . TYR A 1 62 ? 0.802 -5.367 -9.616 1.00 0.00 305 TYR A O 14
ATOM 16899 N N . VAL A 1 63 ? 2.601 -4.018 -9.467 1.00 0.00 306 VAL A N 14
ATOM 16900 C CA . VAL A 1 63 ? 3.442 -5.055 -8.853 1.00 0.00 306 VAL A CA 14
ATOM 16901 C C . VAL A 1 63 ? 2.818 -5.537 -7.549 1.00 0.00 306 VAL A C 14
ATOM 16902 O O . VAL A 1 63 ? 2.875 -6.718 -7.211 1.00 0.00 306 VAL A O 14
ATOM 16915 N N . LEU A 1 64 ? 2.203 -4.608 -6.839 1.00 0.00 307 LEU A N 14
ATOM 16916 C CA . LEU A 1 64 ? 1.578 -4.901 -5.572 1.00 0.00 307 LEU A CA 14
ATOM 16917 C C . LEU A 1 64 ? 0.182 -5.468 -5.792 1.00 0.00 307 LEU A C 14
ATOM 16918 O O . LEU A 1 64 ? -0.186 -6.473 -5.193 1.00 0.00 307 LEU A O 14
ATOM 16934 N N . LYS A 1 65 ? -0.565 -4.824 -6.690 1.00 0.00 308 LYS A N 14
ATOM 16935 C CA . LYS A 1 65 ? -1.951 -5.143 -6.973 1.00 0.00 308 LYS A CA 14
ATOM 16936 C C . LYS A 1 65 ? -2.157 -6.641 -7.193 1.00 0.00 308 LYS A C 14
ATOM 16937 O O . LYS A 1 65 ? -2.973 -7.261 -6.521 1.00 0.00 308 LYS A O 14
ATOM 16956 N N . SER A 1 66 ? -1.400 -7.223 -8.113 1.00 0.00 309 SER A N 14
ATOM 16957 C CA . SER A 1 66 ? -1.574 -8.627 -8.471 1.00 0.00 309 SER A CA 14
ATOM 16958 C C . SER A 1 66 ? -1.221 -9.569 -7.312 1.00 0.00 309 SER A C 14
ATOM 16959 O O . SER A 1 66 ? -1.668 -10.714 -7.279 1.00 0.00 309 SER A O 14
ATOM 16967 N N . LEU A 1 67 ? -0.435 -9.085 -6.359 1.00 0.00 310 LEU A N 14
ATOM 16968 C CA . LEU A 1 67 ? 0.003 -9.913 -5.242 1.00 0.00 310 LEU A CA 14
ATOM 16969 C C . LEU A 1 67 ? -0.918 -9.744 -4.036 1.00 0.00 310 LEU A C 14
ATOM 16970 O O . LEU A 1 67 ? -1.282 -10.715 -3.376 1.00 0.00 310 LEU A O 14
ATOM 16986 N N . ILE A 1 68 ? -1.307 -8.512 -3.763 1.00 0.00 311 ILE A N 14
ATOM 16987 C CA . ILE A 1 68 ? -2.180 -8.215 -2.633 1.00 0.00 311 ILE A CA 14
ATOM 16988 C C . ILE A 1 68 ? -3.605 -8.686 -2.895 1.00 0.00 311 ILE A C 14
ATOM 16989 O O . ILE A 1 68 ? -4.304 -9.132 -1.981 1.00 0.00 311 ILE A O 14
ATOM 17005 N N . ALA A 1 69 ? -4.018 -8.616 -4.156 1.00 0.00 312 ALA A N 14
ATOM 17006 C CA . ALA A 1 69 ? -5.388 -8.922 -4.539 1.00 0.00 312 ALA A CA 14
ATOM 17007 C C . ALA A 1 69 ? -5.707 -10.407 -4.384 1.00 0.00 312 ALA A C 14
ATOM 17008 O O . ALA A 1 69 ? -6.872 -10.801 -4.388 1.00 0.00 312 ALA A O 14
ATOM 17015 N N . LEU A 1 70 ? -4.673 -11.230 -4.243 1.00 0.00 313 LEU A N 14
ATOM 17016 C CA . LEU A 1 70 ? -4.879 -12.657 -4.048 1.00 0.00 313 LEU A CA 14
ATOM 17017 C C . LEU A 1 70 ? -4.870 -13.009 -2.563 1.00 0.00 313 LEU A C 14
ATOM 17018 O O . LEU A 1 70 ? -5.496 -13.982 -2.147 1.00 0.00 313 LEU A O 14
ATOM 17034 N N . TRP A 1 71 ? -4.180 -12.204 -1.759 1.00 0.00 314 TRP A N 14
ATOM 17035 C CA . TRP A 1 71 ? -4.039 -12.507 -0.343 1.00 0.00 314 TRP A CA 14
ATOM 17036 C C . TRP A 1 71 ? -5.261 -12.030 0.427 1.00 0.00 314 TRP A C 14
ATOM 17037 O O . TRP A 1 71 ? -5.835 -12.776 1.225 1.00 0.00 314 TRP A O 14
ATOM 17058 N N . CYS A 1 72 ? -5.671 -10.791 0.174 1.00 0.00 315 CYS A N 14
ATOM 17059 C CA . CYS A 1 72 ? -6.850 -10.229 0.826 1.00 0.00 315 CYS A CA 14
ATOM 17060 C C . CYS A 1 72 ? -8.077 -11.076 0.498 1.00 0.00 315 CYS A C 14
ATOM 17061 O O . CYS A 1 72 ? -8.947 -11.290 1.339 1.00 0.00 315 CYS A O 14
ATOM 17069 N N . GLU A 1 73 ? -8.109 -11.568 -0.735 1.00 0.00 316 GLU A N 14
ATOM 17070 C CA . GLU A 1 73 ? -9.162 -12.456 -1.210 1.00 0.00 316 GLU A CA 14
ATOM 17071 C C . GLU A 1 73 ? -9.107 -13.813 -0.502 1.00 0.00 316 GLU A C 14
ATOM 17072 O O . GLU A 1 73 ? -10.142 -14.394 -0.167 1.00 0.00 316 GLU A O 14
ATOM 17084 N N . SER A 1 74 ? -7.898 -14.298 -0.262 1.00 0.00 317 SER A N 14
ATOM 17085 C CA . SER A 1 74 ? -7.693 -15.610 0.336 1.00 0.00 317 SER A CA 14
ATOM 17086 C C . SER A 1 74 ? -8.173 -15.640 1.787 1.00 0.00 317 SER A C 14
ATOM 17087 O O . SER A 1 74 ? -8.712 -16.647 2.254 1.00 0.00 317 SER A O 14
ATOM 17095 N N . ASN A 1 75 ? -7.986 -14.541 2.503 1.00 0.00 318 ASN A N 14
ATOM 17096 C CA . ASN A 1 75 ? -8.300 -14.511 3.927 1.00 0.00 318 ASN A CA 14
ATOM 17097 C C . ASN A 1 75 ? -9.533 -13.662 4.230 1.00 0.00 318 ASN A C 14
ATOM 17098 O O . ASN A 1 75 ? -10.557 -14.174 4.689 1.00 0.00 318 ASN A O 14
ATOM 17109 N N . GLY A 1 76 ? -9.440 -12.373 3.944 1.00 0.00 319 GLY A N 14
ATOM 17110 C CA . GLY A 1 76 ? -10.442 -11.431 4.402 1.00 0.00 319 GLY A CA 14
ATOM 17111 C C . GLY A 1 76 ? -9.857 -10.513 5.454 1.00 0.00 319 GLY A C 14
ATOM 17112 O O . GLY A 1 76 ? -9.780 -10.869 6.630 1.00 0.00 319 GLY A O 14
ATOM 17116 N N . ILE A 1 77 ? -9.421 -9.339 5.030 1.00 0.00 320 ILE A N 14
ATOM 17117 C CA . ILE A 1 77 ? -8.671 -8.442 5.897 1.00 0.00 320 ILE A CA 14
ATOM 17118 C C . ILE A 1 77 ? -9.520 -7.196 6.231 1.00 0.00 320 ILE A C 14
ATOM 17119 O O . ILE A 1 77 ? -10.746 -7.259 6.155 1.00 0.00 320 ILE A O 14
ATOM 17135 N N . GLU A 1 78 ? -8.869 -6.076 6.574 1.00 0.00 321 GLU A N 14
ATOM 17136 C CA . GLU A 1 78 ? -9.545 -4.879 7.075 1.00 0.00 321 GLU A CA 14
ATOM 17137 C C . GLU A 1 78 ? -10.273 -5.179 8.378 1.00 0.00 321 GLU A C 14
ATOM 17138 O O . GLU A 1 78 ? -9.581 -5.453 9.379 1.00 0.00 321 GLU A O 14
ATOM 17151 N N . GLY A 1 1 ? 3.258 -20.913 9.980 1.00 0.00 244 GLY A N 15
ATOM 17152 C CA . GLY A 1 1 ? 3.560 -20.062 8.803 1.00 0.00 244 GLY A CA 15
ATOM 17153 C C . GLY A 1 1 ? 4.002 -18.677 9.215 1.00 0.00 244 GLY A C 15
ATOM 17154 O O . GLY A 1 1 ? 3.335 -18.027 10.018 1.00 0.00 244 GLY A O 15
ATOM 17160 N N . SER A 1 2 ? 5.129 -18.227 8.682 1.00 0.00 245 SER A N 15
ATOM 17161 C CA . SER A 1 2 ? 5.666 -16.915 9.015 1.00 0.00 245 SER A CA 15
ATOM 17162 C C . SER A 1 2 ? 4.986 -15.827 8.184 1.00 0.00 245 SER A C 15
ATOM 17163 O O . SER A 1 2 ? 5.230 -15.704 6.984 1.00 0.00 245 SER A O 15
ATOM 17171 N N . PRO A 1 3 ? 4.117 -15.022 8.812 1.00 0.00 246 PRO A N 15
ATOM 17172 C CA . PRO A 1 3 ? 3.369 -13.983 8.131 1.00 0.00 246 PRO A CA 15
ATOM 17173 C C . PRO A 1 3 ? 4.081 -12.639 8.194 1.00 0.00 246 PRO A C 15
ATOM 17174 O O . PRO A 1 3 ? 3.508 -11.642 8.628 1.00 0.00 246 PRO A O 15
ATOM 17185 N N . GLU A 1 4 ? 5.334 -12.618 7.767 1.00 0.00 247 GLU A N 15
ATOM 17186 C CA . GLU A 1 4 ? 6.113 -11.389 7.766 1.00 0.00 247 GLU A CA 15
ATOM 17187 C C . GLU A 1 4 ? 5.579 -10.442 6.703 1.00 0.00 247 GLU A C 15
ATOM 17188 O O . GLU A 1 4 ? 5.456 -10.814 5.537 1.00 0.00 247 GLU A O 15
ATOM 17200 N N . PHE A 1 5 ? 5.260 -9.226 7.111 1.00 0.00 248 PHE A N 15
ATOM 17201 C CA . PHE A 1 5 ? 4.643 -8.266 6.213 1.00 0.00 248 PHE A CA 15
ATOM 17202 C C . PHE A 1 5 ? 5.644 -7.233 5.719 1.00 0.00 248 PHE A C 15
ATOM 17203 O O . PHE A 1 5 ? 6.090 -6.371 6.480 1.00 0.00 248 PHE A O 15
ATOM 17220 N N . PRO A 1 6 ? 6.044 -7.333 4.448 1.00 0.00 249 PRO A N 15
ATOM 17221 C CA . PRO A 1 6 ? 6.825 -6.311 3.772 1.00 0.00 249 PRO A CA 15
ATOM 17222 C C . PRO A 1 6 ? 5.915 -5.249 3.154 1.00 0.00 249 PRO A C 15
ATOM 17223 O O . PRO A 1 6 ? 4.717 -5.206 3.445 1.00 0.00 249 PRO A O 15
ATOM 17234 N N . GLU A 1 7 ? 6.471 -4.415 2.283 1.00 0.00 250 GLU A N 15
ATOM 17235 C CA . GLU A 1 7 ? 5.715 -3.313 1.694 1.00 0.00 250 GLU A CA 15
ATOM 17236 C C . GLU A 1 7 ? 4.701 -3.812 0.657 1.00 0.00 250 GLU A C 15
ATOM 17237 O O . GLU A 1 7 ? 3.734 -3.122 0.348 1.00 0.00 250 GLU A O 15
ATOM 17249 N N . TYR A 1 8 ? 4.895 -5.026 0.145 1.00 0.00 251 TYR A N 15
ATOM 17250 C CA . TYR A 1 8 ? 4.023 -5.535 -0.911 1.00 0.00 251 TYR A CA 15
ATOM 17251 C C . TYR A 1 8 ? 2.839 -6.324 -0.334 1.00 0.00 251 TYR A C 15
ATOM 17252 O O . TYR A 1 8 ? 2.255 -7.166 -1.009 1.00 0.00 251 TYR A O 15
ATOM 17270 N N . PHE A 1 9 ? 2.462 -6.023 0.905 1.00 0.00 252 PHE A N 15
ATOM 17271 C CA . PHE A 1 9 ? 1.296 -6.659 1.512 1.00 0.00 252 PHE A CA 15
ATOM 17272 C C . PHE A 1 9 ? 0.573 -5.735 2.485 1.00 0.00 252 PHE A C 15
ATOM 17273 O O . PHE A 1 9 ? -0.417 -5.097 2.134 1.00 0.00 252 PHE A O 15
ATOM 17290 N N . ARG A 1 10 ? 1.077 -5.661 3.708 1.00 0.00 253 ARG A N 15
ATOM 17291 C CA . ARG A 1 10 ? 0.364 -4.996 4.790 1.00 0.00 253 ARG A CA 15
ATOM 17292 C C . ARG A 1 10 ? 0.427 -3.487 4.636 1.00 0.00 253 ARG A C 15
ATOM 17293 O O . ARG A 1 10 ? 1.486 -2.881 4.800 1.00 0.00 253 ARG A O 15
ATOM 17314 N N . CYS A 1 11 ? -0.716 -2.897 4.308 1.00 0.00 254 CYS A N 15
ATOM 17315 C CA . CYS A 1 11 ? -0.849 -1.453 4.237 1.00 0.00 254 CYS A CA 15
ATOM 17316 C C . CYS A 1 11 ? -0.579 -0.831 5.607 1.00 0.00 254 CYS A C 15
ATOM 17317 O O . CYS A 1 11 ? -1.347 -1.034 6.551 1.00 0.00 254 CYS A O 15
ATOM 17325 N N . PRO A 1 12 ? 0.520 -0.069 5.733 1.00 0.00 255 PRO A N 15
ATOM 17326 C CA . PRO A 1 12 ? 0.960 0.513 7.009 1.00 0.00 255 PRO A CA 15
ATOM 17327 C C . PRO A 1 12 ? 0.121 1.718 7.431 1.00 0.00 255 PRO A C 15
ATOM 17328 O O . PRO A 1 12 ? 0.486 2.452 8.353 1.00 0.00 255 PRO A O 15
ATOM 17339 N N . ILE A 1 13 ? -1.002 1.916 6.762 1.00 0.00 256 ILE A N 15
ATOM 17340 C CA . ILE A 1 13 ? -1.847 3.063 7.030 1.00 0.00 256 ILE A CA 15
ATOM 17341 C C . ILE A 1 13 ? -2.974 2.710 7.997 1.00 0.00 256 ILE A C 15
ATOM 17342 O O . ILE A 1 13 ? -3.114 3.342 9.045 1.00 0.00 256 ILE A O 15
ATOM 17358 N N . SER A 1 14 ? -3.776 1.708 7.662 1.00 0.00 257 SER A N 15
ATOM 17359 C CA . SER A 1 14 ? -4.858 1.292 8.549 1.00 0.00 257 SER A CA 15
ATOM 17360 C C . SER A 1 14 ? -4.985 -0.232 8.602 1.00 0.00 257 SER A C 15
ATOM 17361 O O . SER A 1 14 ? -5.975 -0.758 9.113 1.00 0.00 257 SER A O 15
ATOM 17369 N N . LEU A 1 15 ? -3.968 -0.928 8.085 1.00 0.00 258 LEU A N 15
ATOM 17370 C CA . LEU A 1 15 ? -3.941 -2.396 8.059 1.00 0.00 258 LEU A CA 15
ATOM 17371 C C . LEU A 1 15 ? -5.201 -2.948 7.398 1.00 0.00 258 LEU A C 15
ATOM 17372 O O . LEU A 1 15 ? -5.792 -3.919 7.866 1.00 0.00 258 LEU A O 15
ATOM 17388 N N . GLU A 1 16 ? -5.603 -2.324 6.313 1.00 0.00 259 GLU A N 15
ATOM 17389 C CA . GLU A 1 16 ? -6.753 -2.790 5.564 1.00 0.00 259 GLU A CA 15
ATOM 17390 C C . GLU A 1 16 ? -6.313 -3.789 4.513 1.00 0.00 259 GLU A C 15
ATOM 17391 O O . GLU A 1 16 ? -7.113 -4.591 4.041 1.00 0.00 259 GLU A O 15
ATOM 17403 N N . LEU A 1 17 ? -5.022 -3.744 4.182 1.00 0.00 260 LEU A N 15
ATOM 17404 C CA . LEU A 1 17 ? -4.470 -4.515 3.074 1.00 0.00 260 LEU A CA 15
ATOM 17405 C C . LEU A 1 17 ? -5.089 -3.997 1.777 1.00 0.00 260 LEU A C 15
ATOM 17406 O O . LEU A 1 17 ? -6.213 -4.350 1.421 1.00 0.00 260 LEU A O 15
ATOM 17422 N N . MET A 1 18 ? -4.348 -3.122 1.110 1.00 0.00 261 MET A N 15
ATOM 17423 C CA . MET A 1 18 ? -4.813 -2.418 -0.086 1.00 0.00 261 MET A CA 15
ATOM 17424 C C . MET A 1 18 ? -5.436 -3.339 -1.126 1.00 0.00 261 MET A C 15
ATOM 17425 O O . MET A 1 18 ? -5.148 -4.536 -1.176 1.00 0.00 261 MET A O 15
ATOM 17439 N N . LYS A 1 19 ? -6.290 -2.759 -1.956 1.00 0.00 262 LYS A N 15
ATOM 17440 C CA . LYS A 1 19 ? -6.899 -3.483 -3.059 1.00 0.00 262 LYS A CA 15
ATOM 17441 C C . LYS A 1 19 ? -6.433 -2.884 -4.370 1.00 0.00 262 LYS A C 15
ATOM 17442 O O . LYS A 1 19 ? -6.232 -3.591 -5.355 1.00 0.00 262 LYS A O 15
ATOM 17461 N N . ASP A 1 20 ? -6.247 -1.576 -4.364 1.00 0.00 263 ASP A N 15
ATOM 17462 C CA . ASP A 1 20 ? -5.704 -0.872 -5.510 1.00 0.00 263 ASP A CA 15
ATOM 17463 C C . ASP A 1 20 ? -4.593 0.041 -5.033 1.00 0.00 263 ASP A C 15
ATOM 17464 O O . ASP A 1 20 ? -4.837 1.113 -4.474 1.00 0.00 263 ASP A O 15
ATOM 17473 N N . PRO A 1 21 ? -3.350 -0.388 -5.230 1.00 0.00 264 PRO A N 15
ATOM 17474 C CA . PRO A 1 21 ? -2.191 0.299 -4.713 1.00 0.00 264 PRO A CA 15
ATOM 17475 C C . PRO A 1 21 ? -1.589 1.271 -5.713 1.00 0.00 264 PRO A C 15
ATOM 17476 O O . PRO A 1 21 ? -1.307 0.924 -6.865 1.00 0.00 264 PRO A O 15
ATOM 17487 N N . VAL A 1 22 ? -1.388 2.491 -5.269 1.00 0.00 265 VAL A N 15
ATOM 17488 C CA . VAL A 1 22 ? -0.778 3.496 -6.105 1.00 0.00 265 VAL A CA 15
ATOM 17489 C C . VAL A 1 22 ? 0.653 3.740 -5.677 1.00 0.00 265 VAL A C 15
ATOM 17490 O O . VAL A 1 22 ? 0.956 3.846 -4.484 1.00 0.00 265 VAL A O 15
ATOM 17503 N N . ILE A 1 23 ? 1.531 3.778 -6.655 1.00 0.00 266 ILE A N 15
ATOM 17504 C CA . ILE A 1 23 ? 2.899 4.157 -6.425 1.00 0.00 266 ILE A CA 15
ATOM 17505 C C . ILE A 1 23 ? 2.983 5.667 -6.425 1.00 0.00 266 ILE A C 15
ATOM 17506 O O . ILE A 1 23 ? 2.306 6.333 -7.201 1.00 0.00 266 ILE A O 15
ATOM 17522 N N . VAL A 1 24 ? 3.761 6.208 -5.525 1.00 0.00 267 VAL A N 15
ATOM 17523 C CA . VAL A 1 24 ? 3.925 7.639 -5.446 1.00 0.00 267 VAL A CA 15
ATOM 17524 C C . VAL A 1 24 ? 5.412 7.948 -5.359 1.00 0.00 267 VAL A C 15
ATOM 17525 O O . VAL A 1 24 ? 6.232 7.028 -5.294 1.00 0.00 267 VAL A O 15
ATOM 17538 N N . SER A 1 25 ? 5.759 9.221 -5.349 1.00 0.00 268 SER A N 15
ATOM 17539 C CA . SER A 1 25 ? 7.146 9.635 -5.250 1.00 0.00 268 SER A CA 15
ATOM 17540 C C . SER A 1 25 ? 7.762 9.084 -3.965 1.00 0.00 268 SER A C 15
ATOM 17541 O O . SER A 1 25 ? 7.045 8.796 -3.003 1.00 0.00 268 SER A O 15
ATOM 17549 N N . THR A 1 26 ? 9.086 8.920 -3.980 1.00 0.00 269 THR A N 15
ATOM 17550 C CA . THR A 1 26 ? 9.820 8.162 -2.962 1.00 0.00 269 THR A CA 15
ATOM 17551 C C . THR A 1 26 ? 9.766 6.666 -3.286 1.00 0.00 269 THR A C 15
ATOM 17552 O O . THR A 1 26 ? 10.670 5.907 -2.936 1.00 0.00 269 THR A O 15
ATOM 17563 N N . GLY A 1 27 ? 8.709 6.252 -3.978 1.00 0.00 270 GLY A N 15
ATOM 17564 C CA . GLY A 1 27 ? 8.616 4.879 -4.431 1.00 0.00 270 GLY A CA 15
ATOM 17565 C C . GLY A 1 27 ? 7.715 4.035 -3.560 1.00 0.00 270 GLY A C 15
ATOM 17566 O O . GLY A 1 27 ? 7.920 2.832 -3.427 1.00 0.00 270 GLY A O 15
ATOM 17570 N N . GLN A 1 28 ? 6.716 4.661 -2.957 1.00 0.00 271 GLN A N 15
ATOM 17571 C CA . GLN A 1 28 ? 5.780 3.943 -2.100 1.00 0.00 271 GLN A CA 15
ATOM 17572 C C . GLN A 1 28 ? 4.656 3.321 -2.921 1.00 0.00 271 GLN A C 15
ATOM 17573 O O . GLN A 1 28 ? 4.303 3.843 -3.971 1.00 0.00 271 GLN A O 15
ATOM 17587 N N . THR A 1 29 ? 4.109 2.203 -2.449 1.00 0.00 272 THR A N 15
ATOM 17588 C CA . THR A 1 29 ? 2.960 1.578 -3.101 1.00 0.00 272 THR A CA 15
ATOM 17589 C C . THR A 1 29 ? 1.936 1.131 -2.056 1.00 0.00 272 THR A C 15
ATOM 17590 O O . THR A 1 29 ? 2.105 0.093 -1.425 1.00 0.00 272 THR A O 15
ATOM 17601 N N . TYR A 1 30 ? 0.882 1.925 -1.869 1.00 0.00 273 TYR A N 15
ATOM 17602 C CA . TYR A 1 30 ? -0.114 1.647 -0.830 1.00 0.00 273 TYR A CA 15
ATOM 17603 C C . TYR A 1 30 ? -1.528 1.890 -1.354 1.00 0.00 273 TYR A C 15
ATOM 17604 O O . TYR A 1 30 ? -1.702 2.362 -2.479 1.00 0.00 273 TYR A O 15
ATOM 17622 N N . GLU A 1 31 ? -2.529 1.575 -0.531 1.00 0.00 274 GLU A N 15
ATOM 17623 C CA . GLU A 1 31 ? -3.931 1.768 -0.903 1.00 0.00 274 GLU A CA 15
ATOM 17624 C C . GLU A 1 31 ? -4.228 3.236 -1.160 1.00 0.00 274 GLU A C 15
ATOM 17625 O O . GLU A 1 31 ? -4.078 4.079 -0.274 1.00 0.00 274 GLU A O 15
ATOM 17637 N N . ARG A 1 32 ? -4.669 3.518 -2.379 1.00 0.00 275 ARG A N 15
ATOM 17638 C CA . ARG A 1 32 ? -4.947 4.877 -2.829 1.00 0.00 275 ARG A CA 15
ATOM 17639 C C . ARG A 1 32 ? -5.944 5.576 -1.912 1.00 0.00 275 ARG A C 15
ATOM 17640 O O . ARG A 1 32 ? -5.786 6.755 -1.593 1.00 0.00 275 ARG A O 15
ATOM 17661 N N . SER A 1 33 ? -6.942 4.836 -1.463 1.00 0.00 276 SER A N 15
ATOM 17662 C CA . SER A 1 33 ? -8.016 5.396 -0.666 1.00 0.00 276 SER A CA 15
ATOM 17663 C C . SER A 1 33 ? -7.513 5.759 0.728 1.00 0.00 276 SER A C 15
ATOM 17664 O O . SER A 1 33 ? -8.122 6.557 1.433 1.00 0.00 276 SER A O 15
ATOM 17672 N N . SER A 1 34 ? -6.399 5.160 1.114 1.00 0.00 277 SER A N 15
ATOM 17673 C CA . SER A 1 34 ? -5.813 5.397 2.420 1.00 0.00 277 SER A CA 15
ATOM 17674 C C . SER A 1 34 ? -4.710 6.453 2.347 1.00 0.00 277 SER A C 15
ATOM 17675 O O . SER A 1 34 ? -4.588 7.298 3.232 1.00 0.00 277 SER A O 15
ATOM 17683 N N . ILE A 1 35 ? -3.920 6.410 1.280 1.00 0.00 278 ILE A N 15
ATOM 17684 C CA . ILE A 1 35 ? -2.793 7.320 1.133 1.00 0.00 278 ILE A CA 15
ATOM 17685 C C . ILE A 1 35 ? -3.243 8.701 0.669 1.00 0.00 278 ILE A C 15
ATOM 17686 O O . ILE A 1 35 ? -2.855 9.711 1.254 1.00 0.00 278 ILE A O 15
ATOM 17702 N N . GLN A 1 36 ? -4.095 8.751 -0.348 1.00 0.00 279 GLN A N 15
ATOM 17703 C CA . GLN A 1 36 ? -4.536 10.028 -0.889 1.00 0.00 279 GLN A CA 15
ATOM 17704 C C . GLN A 1 36 ? -5.490 10.687 0.070 1.00 0.00 279 GLN A C 15
ATOM 17705 O O . GLN A 1 36 ? -5.698 11.893 0.036 1.00 0.00 279 GLN A O 15
ATOM 17719 N N . LYS A 1 37 ? -6.047 9.871 0.938 1.00 0.00 280 LYS A N 15
ATOM 17720 C CA . LYS A 1 37 ? -6.899 10.338 1.997 1.00 0.00 280 LYS A CA 15
ATOM 17721 C C . LYS A 1 37 ? -6.181 11.409 2.822 1.00 0.00 280 LYS A C 15
ATOM 17722 O O . LYS A 1 37 ? -6.765 12.439 3.158 1.00 0.00 280 LYS A O 15
ATOM 17741 N N . TRP A 1 38 ? -4.911 11.170 3.136 1.00 0.00 281 TRP A N 15
ATOM 17742 C CA . TRP A 1 38 ? -4.148 12.133 3.908 1.00 0.00 281 TRP A CA 15
ATOM 17743 C C . TRP A 1 38 ? -3.260 12.995 3.001 1.00 0.00 281 TRP A C 15
ATOM 17744 O O . TRP A 1 38 ? -3.013 14.164 3.309 1.00 0.00 281 TRP A O 15
ATOM 17765 N N . LEU A 1 39 ? -2.781 12.429 1.885 1.00 0.00 282 LEU A N 15
ATOM 17766 C CA . LEU A 1 39 ? -1.985 13.205 0.932 1.00 0.00 282 LEU A CA 15
ATOM 17767 C C . LEU A 1 39 ? -2.779 14.388 0.412 1.00 0.00 282 LEU A C 15
ATOM 17768 O O . LEU A 1 39 ? -2.281 15.512 0.367 1.00 0.00 282 LEU A O 15
ATOM 17784 N N . ASP A 1 40 ? -4.026 14.138 0.030 1.00 0.00 283 ASP A N 15
ATOM 17785 C CA . ASP A 1 40 ? -4.879 15.200 -0.497 1.00 0.00 283 ASP A CA 15
ATOM 17786 C C . ASP A 1 40 ? -5.346 16.125 0.619 1.00 0.00 283 ASP A C 15
ATOM 17787 O O . ASP A 1 40 ? -5.852 17.219 0.364 1.00 0.00 283 ASP A O 15
ATOM 17796 N N . ALA A 1 41 ? -5.166 15.681 1.860 1.00 0.00 284 ALA A N 15
ATOM 17797 C CA . ALA A 1 41 ? -5.509 16.494 3.019 1.00 0.00 284 ALA A CA 15
ATOM 17798 C C . ALA A 1 41 ? -4.514 17.636 3.196 1.00 0.00 284 ALA A C 15
ATOM 17799 O O . ALA A 1 41 ? -4.861 18.699 3.712 1.00 0.00 284 ALA A O 15
ATOM 17806 N N . GLY A 1 42 ? -3.277 17.417 2.762 1.00 0.00 285 GLY A N 15
ATOM 17807 C CA . GLY A 1 42 ? -2.265 18.452 2.869 1.00 0.00 285 GLY A CA 15
ATOM 17808 C C . GLY A 1 42 ? -0.944 17.946 3.417 1.00 0.00 285 GLY A C 15
ATOM 17809 O O . GLY A 1 42 ? 0.023 18.702 3.511 1.00 0.00 285 GLY A O 15
ATOM 17813 N N . HIS A 1 43 ? -0.890 16.673 3.781 1.00 0.00 286 HIS A N 15
ATOM 17814 C CA . HIS A 1 43 ? 0.342 16.091 4.305 1.00 0.00 286 HIS A CA 15
ATOM 17815 C C . HIS A 1 43 ? 0.972 15.184 3.258 1.00 0.00 286 HIS A C 15
ATOM 17816 O O . HIS A 1 43 ? 0.301 14.327 2.696 1.00 0.00 286 HIS A O 15
ATOM 17830 N N . LYS A 1 44 ? 2.255 15.381 2.990 1.00 0.00 287 LYS A N 15
ATOM 17831 C CA . LYS A 1 44 ? 2.941 14.620 1.955 1.00 0.00 287 LYS A CA 15
ATOM 17832 C C . LYS A 1 44 ? 4.171 13.902 2.512 1.00 0.00 287 LYS A C 15
ATOM 17833 O O . LYS A 1 44 ? 5.301 14.376 2.394 1.00 0.00 287 LYS A O 15
ATOM 17852 N N . THR A 1 45 ? 3.945 12.762 3.140 1.00 0.00 288 THR A N 15
ATOM 17853 C CA . THR A 1 45 ? 5.022 11.990 3.740 1.00 0.00 288 THR A CA 15
ATOM 17854 C C . THR A 1 45 ? 4.754 10.493 3.623 1.00 0.00 288 THR A C 15
ATOM 17855 O O . THR A 1 45 ? 3.608 10.059 3.698 1.00 0.00 288 THR A O 15
ATOM 17866 N N . CYS A 1 46 ? 5.810 9.714 3.399 1.00 0.00 289 CYS A N 15
ATOM 17867 C CA . CYS A 1 46 ? 5.712 8.262 3.437 1.00 0.00 289 CYS A CA 15
ATOM 17868 C C . CYS A 1 46 ? 5.268 7.792 4.823 1.00 0.00 289 CYS A C 15
ATOM 17869 O O . CYS A 1 46 ? 5.796 8.257 5.836 1.00 0.00 289 CYS A O 15
ATOM 17877 N N . PRO A 1 47 ? 4.305 6.855 4.888 1.00 0.00 290 PRO A N 15
ATOM 17878 C CA . PRO A 1 47 ? 3.749 6.358 6.158 1.00 0.00 290 PRO A CA 15
ATOM 17879 C C . PRO A 1 47 ? 4.740 5.514 6.961 1.00 0.00 290 PRO A C 15
ATOM 17880 O O . PRO A 1 47 ? 4.432 5.057 8.061 1.00 0.00 290 PRO A O 15
ATOM 17891 N N . LYS A 1 48 ? 5.924 5.312 6.408 1.00 0.00 291 LYS A N 15
ATOM 17892 C CA . LYS A 1 48 ? 6.918 4.449 7.029 1.00 0.00 291 LYS A CA 15
ATOM 17893 C C . LYS A 1 48 ? 7.910 5.236 7.884 1.00 0.00 291 LYS A C 15
ATOM 17894 O O . LYS A 1 48 ? 8.011 5.006 9.090 1.00 0.00 291 LYS A O 15
ATOM 17913 N N . SER A 1 49 ? 8.635 6.167 7.270 1.00 0.00 292 SER A N 15
ATOM 17914 C CA . SER A 1 49 ? 9.644 6.938 7.989 1.00 0.00 292 SER A CA 15
ATOM 17915 C C . SER A 1 49 ? 9.553 8.429 7.662 1.00 0.00 292 SER A C 15
ATOM 17916 O O . SER A 1 49 ? 10.410 9.218 8.064 1.00 0.00 292 SER A O 15
ATOM 17924 N N . GLN A 1 50 ? 8.491 8.798 6.946 1.00 0.00 293 GLN A N 15
ATOM 17925 C CA . GLN A 1 50 ? 8.236 10.187 6.567 1.00 0.00 293 GLN A CA 15
ATOM 17926 C C . GLN A 1 50 ? 9.410 10.783 5.794 1.00 0.00 293 GLN A C 15
ATOM 17927 O O . GLN A 1 50 ? 9.987 11.795 6.195 1.00 0.00 293 GLN A O 15
ATOM 17941 N N . GLU A 1 51 ? 9.755 10.151 4.678 1.00 0.00 294 GLU A N 15
ATOM 17942 C CA . GLU A 1 51 ? 10.810 10.657 3.803 1.00 0.00 294 GLU A CA 15
ATOM 17943 C C . GLU A 1 51 ? 10.371 11.944 3.100 1.00 0.00 294 GLU A C 15
ATOM 17944 O O . GLU A 1 51 ? 11.180 12.607 2.452 1.00 0.00 294 GLU A O 15
ATOM 17956 N N . THR A 1 52 ? 9.090 12.286 3.255 1.00 0.00 295 THR A N 15
ATOM 17957 C CA . THR A 1 52 ? 8.498 13.470 2.631 1.00 0.00 295 THR A CA 15
ATOM 17958 C C . THR A 1 52 ? 8.357 13.283 1.123 1.00 0.00 295 THR A C 15
ATOM 17959 O O . THR A 1 52 ? 9.340 13.290 0.384 1.00 0.00 295 THR A O 15
ATOM 17970 N N . LEU A 1 53 ? 7.125 13.120 0.668 1.00 0.00 296 LEU A N 15
ATOM 17971 C CA . LEU A 1 53 ? 6.873 12.874 -0.740 1.00 0.00 296 LEU A CA 15
ATOM 17972 C C . LEU A 1 53 ? 6.832 14.198 -1.496 1.00 0.00 296 LEU A C 15
ATOM 17973 O O . LEU A 1 53 ? 5.766 14.796 -1.652 1.00 0.00 296 LEU A O 15
ATOM 17989 N N . LEU A 1 54 ? 7.993 14.677 -1.917 1.00 0.00 297 LEU A N 15
ATOM 17990 C CA . LEU A 1 54 ? 8.070 15.925 -2.663 1.00 0.00 297 LEU A CA 15
ATOM 17991 C C . LEU A 1 54 ? 7.422 15.753 -4.031 1.00 0.00 297 LEU A C 15
ATOM 17992 O O . LEU A 1 54 ? 7.899 14.969 -4.852 1.00 0.00 297 LEU A O 15
ATOM 18008 N N . HIS A 1 55 ? 6.330 16.487 -4.253 1.00 0.00 298 HIS A N 15
ATOM 18009 C CA . HIS A 1 55 ? 5.511 16.342 -5.456 1.00 0.00 298 HIS A CA 15
ATOM 18010 C C . HIS A 1 55 ? 4.944 14.936 -5.541 1.00 0.00 298 HIS A C 15
ATOM 18011 O O . HIS A 1 55 ? 5.534 14.053 -6.159 1.00 0.00 298 HIS A O 15
ATOM 18025 N N . ALA A 1 56 ? 3.805 14.730 -4.904 1.00 0.00 299 ALA A N 15
ATOM 18026 C CA . ALA A 1 56 ? 3.211 13.409 -4.820 1.00 0.00 299 ALA A CA 15
ATOM 18027 C C . ALA A 1 56 ? 2.495 13.040 -6.114 1.00 0.00 299 ALA A C 15
ATOM 18028 O O . ALA A 1 56 ? 1.337 13.398 -6.321 1.00 0.00 299 ALA A O 15
ATOM 18035 N N . GLY A 1 57 ? 3.204 12.344 -6.991 1.00 0.00 300 GLY A N 15
ATOM 18036 C CA . GLY A 1 57 ? 2.610 11.889 -8.230 1.00 0.00 300 GLY A CA 15
ATOM 18037 C C . GLY A 1 57 ? 1.996 10.514 -8.082 1.00 0.00 300 GLY A C 15
ATOM 18038 O O . GLY A 1 57 ? 2.703 9.538 -7.840 1.00 0.00 300 GLY A O 15
ATOM 18042 N N . LEU A 1 58 ? 0.680 10.436 -8.210 1.00 0.00 301 LEU A N 15
ATOM 18043 C CA . LEU A 1 58 ? -0.021 9.169 -8.054 1.00 0.00 301 LEU A CA 15
ATOM 18044 C C . LEU A 1 58 ? 0.126 8.316 -9.311 1.00 0.00 301 LEU A C 15
ATOM 18045 O O . LEU A 1 58 ? -0.443 8.621 -10.358 1.00 0.00 301 LEU A O 15
ATOM 18061 N N . THR A 1 59 ? 0.901 7.253 -9.189 1.00 0.00 302 THR A N 15
ATOM 18062 C CA . THR A 1 59 ? 1.189 6.355 -10.293 1.00 0.00 302 THR A CA 15
ATOM 18063 C C . THR A 1 59 ? 0.839 4.910 -9.919 1.00 0.00 302 THR A C 15
ATOM 18064 O O . THR A 1 59 ? 1.619 4.228 -9.267 1.00 0.00 302 THR A O 15
ATOM 18075 N N . PRO A 1 60 ? -0.352 4.433 -10.305 1.00 0.00 303 PRO A N 15
ATOM 18076 C CA . PRO A 1 60 ? -0.819 3.085 -9.944 1.00 0.00 303 PRO A CA 15
ATOM 18077 C C . PRO A 1 60 ? 0.151 1.978 -10.367 1.00 0.00 303 PRO A C 15
ATOM 18078 O O . PRO A 1 60 ? 0.439 1.809 -11.553 1.00 0.00 303 PRO A O 15
ATOM 18089 N N . ASN A 1 61 ? 0.656 1.226 -9.391 1.00 0.00 304 ASN A N 15
ATOM 18090 C CA . ASN A 1 61 ? 1.540 0.103 -9.682 1.00 0.00 304 ASN A CA 15
ATOM 18091 C C . ASN A 1 61 ? 0.719 -1.186 -9.719 1.00 0.00 304 ASN A C 15
ATOM 18092 O O . ASN A 1 61 ? 0.144 -1.591 -8.706 1.00 0.00 304 ASN A O 15
ATOM 18103 N N . TYR A 1 62 ? 0.673 -1.842 -10.866 1.00 0.00 305 TYR A N 15
ATOM 18104 C CA . TYR A 1 62 ? -0.160 -3.030 -11.025 1.00 0.00 305 TYR A CA 15
ATOM 18105 C C . TYR A 1 62 ? 0.515 -4.297 -10.496 1.00 0.00 305 TYR A C 15
ATOM 18106 O O . TYR A 1 62 ? -0.109 -5.357 -10.456 1.00 0.00 305 TYR A O 15
ATOM 18124 N N . VAL A 1 63 ? 1.772 -4.193 -10.070 1.00 0.00 306 VAL A N 15
ATOM 18125 C CA . VAL A 1 63 ? 2.488 -5.360 -9.546 1.00 0.00 306 VAL A CA 15
ATOM 18126 C C . VAL A 1 63 ? 1.852 -5.836 -8.247 1.00 0.00 306 VAL A C 15
ATOM 18127 O O . VAL A 1 63 ? 1.856 -7.022 -7.930 1.00 0.00 306 VAL A O 15
ATOM 18140 N N . LEU A 1 64 ? 1.278 -4.899 -7.516 1.00 0.00 307 LEU A N 15
ATOM 18141 C CA . LEU A 1 64 ? 0.866 -5.157 -6.156 1.00 0.00 307 LEU A CA 15
ATOM 18142 C C . LEU A 1 64 ? -0.594 -5.581 -6.073 1.00 0.00 307 LEU A C 15
ATOM 18143 O O . LEU A 1 64 ? -0.960 -6.351 -5.195 1.00 0.00 307 LEU A O 15
ATOM 18159 N N . LYS A 1 65 ? -1.408 -5.106 -7.011 1.00 0.00 308 LYS A N 15
ATOM 18160 C CA . LYS A 1 65 ? -2.839 -5.349 -7.005 1.00 0.00 308 LYS A CA 15
ATOM 18161 C C . LYS A 1 65 ? -3.121 -6.848 -7.010 1.00 0.00 308 LYS A C 15
ATOM 18162 O O . LYS A 1 65 ? -3.995 -7.316 -6.295 1.00 0.00 308 LYS A O 15
ATOM 18181 N N . SER A 1 66 ? -2.354 -7.592 -7.797 1.00 0.00 309 SER A N 15
ATOM 18182 C CA . SER A 1 66 ? -2.497 -9.039 -7.859 1.00 0.00 309 SER A CA 15
ATOM 18183 C C . SER A 1 66 ? -2.078 -9.688 -6.536 1.00 0.00 309 SER A C 15
ATOM 18184 O O . SER A 1 66 ? -2.725 -10.619 -6.054 1.00 0.00 309 SER A O 15
ATOM 18192 N N . LEU A 1 67 ? -1.004 -9.168 -5.945 1.00 0.00 310 LEU A N 15
ATOM 18193 C CA . LEU A 1 67 ? -0.417 -9.752 -4.741 1.00 0.00 310 LEU A CA 15
ATOM 18194 C C . LEU A 1 67 ? -1.282 -9.485 -3.512 1.00 0.00 310 LEU A C 15
ATOM 18195 O O . LEU A 1 67 ? -1.561 -10.386 -2.728 1.00 0.00 310 LEU A O 15
ATOM 18211 N N . ILE A 1 68 ? -1.711 -8.247 -3.349 1.00 0.00 311 ILE A N 15
ATOM 18212 C CA . ILE A 1 68 ? -2.553 -7.879 -2.217 1.00 0.00 311 ILE A CA 15
ATOM 18213 C C . ILE A 1 68 ? -3.930 -8.511 -2.347 1.00 0.00 311 ILE A C 15
ATOM 18214 O O . ILE A 1 68 ? -4.598 -8.795 -1.350 1.00 0.00 311 ILE A O 15
ATOM 18230 N N . ALA A 1 69 ? -4.330 -8.751 -3.588 1.00 0.00 312 ALA A N 15
ATOM 18231 C CA . ALA A 1 69 ? -5.620 -9.343 -3.880 1.00 0.00 312 ALA A CA 15
ATOM 18232 C C . ALA A 1 69 ? -5.733 -10.748 -3.290 1.00 0.00 312 ALA A C 15
ATOM 18233 O O . ALA A 1 69 ? -6.791 -11.146 -2.806 1.00 0.00 312 ALA A O 15
ATOM 18240 N N . LEU A 1 70 ? -4.626 -11.487 -3.312 1.00 0.00 313 LEU A N 15
ATOM 18241 C CA . LEU A 1 70 ? -4.633 -12.879 -2.876 1.00 0.00 313 LEU A CA 15
ATOM 18242 C C . LEU A 1 70 ? -4.546 -13.003 -1.356 1.00 0.00 313 LEU A C 15
ATOM 18243 O O . LEU A 1 70 ? -5.027 -13.981 -0.786 1.00 0.00 313 LEU A O 15
ATOM 18259 N N . TRP A 1 71 ? -3.952 -12.019 -0.690 1.00 0.00 314 TRP A N 15
ATOM 18260 C CA . TRP A 1 71 ? -3.746 -12.131 0.747 1.00 0.00 314 TRP A CA 15
ATOM 18261 C C . TRP A 1 71 ? -5.047 -11.881 1.498 1.00 0.00 314 TRP A C 15
ATOM 18262 O O . TRP A 1 71 ? -5.390 -12.620 2.424 1.00 0.00 314 TRP A O 15
ATOM 18283 N N . CYS A 1 72 ? -5.784 -10.857 1.080 1.00 0.00 315 CYS A N 15
ATOM 18284 C CA . CYS A 1 72 ? -7.069 -10.534 1.697 1.00 0.00 315 CYS A CA 15
ATOM 18285 C C . CYS A 1 72 ? -8.074 -11.672 1.484 1.00 0.00 315 CYS A C 15
ATOM 18286 O O . CYS A 1 72 ? -9.149 -11.688 2.080 1.00 0.00 315 CYS A O 15
ATOM 18294 N N . GLU A 1 73 ? -7.729 -12.603 0.601 1.00 0.00 316 GLU A N 15
ATOM 18295 C CA . GLU A 1 73 ? -8.525 -13.805 0.394 1.00 0.00 316 GLU A CA 15
ATOM 18296 C C . GLU A 1 73 ? -8.291 -14.790 1.538 1.00 0.00 316 GLU A C 15
ATOM 18297 O O . GLU A 1 73 ? -9.235 -15.372 2.072 1.00 0.00 316 GLU A O 15
ATOM 18309 N N . SER A 1 74 ? -7.030 -14.942 1.934 1.00 0.00 317 SER A N 15
ATOM 18310 C CA . SER A 1 74 ? -6.662 -15.879 2.991 1.00 0.00 317 SER A CA 15
ATOM 18311 C C . SER A 1 74 ? -7.280 -15.452 4.324 1.00 0.00 317 SER A C 15
ATOM 18312 O O . SER A 1 74 ? -7.549 -16.284 5.196 1.00 0.00 317 SER A O 15
ATOM 18320 N N . ASN A 1 75 ? -7.497 -14.152 4.478 1.00 0.00 318 ASN A N 15
ATOM 18321 C CA . ASN A 1 75 ? -8.146 -13.614 5.667 1.00 0.00 318 ASN A CA 15
ATOM 18322 C C . ASN A 1 75 ? -8.929 -12.362 5.304 1.00 0.00 318 ASN A C 15
ATOM 18323 O O . ASN A 1 75 ? -8.390 -11.473 4.650 1.00 0.00 318 ASN A O 15
ATOM 18334 N N . GLY A 1 76 ? -10.196 -12.301 5.720 1.00 0.00 319 GLY A N 15
ATOM 18335 C CA . GLY A 1 76 ? -11.018 -11.126 5.467 1.00 0.00 319 GLY A CA 15
ATOM 18336 C C . GLY A 1 76 ? -10.511 -9.915 6.223 1.00 0.00 319 GLY A C 15
ATOM 18337 O O . GLY A 1 76 ? -11.050 -9.545 7.264 1.00 0.00 319 GLY A O 15
ATOM 18341 N N . ILE A 1 77 ? -9.473 -9.301 5.684 1.00 0.00 320 ILE A N 15
ATOM 18342 C CA . ILE A 1 77 ? -8.757 -8.237 6.364 1.00 0.00 320 ILE A CA 15
ATOM 18343 C C . ILE A 1 77 ? -9.377 -6.865 6.078 1.00 0.00 320 ILE A C 15
ATOM 18344 O O . ILE A 1 77 ? -9.254 -5.938 6.880 1.00 0.00 320 ILE A O 15
ATOM 18360 N N . GLU A 1 78 ? -10.056 -6.751 4.947 1.00 0.00 321 GLU A N 15
ATOM 18361 C CA . GLU A 1 78 ? -10.721 -5.513 4.568 1.00 0.00 321 GLU A CA 15
ATOM 18362 C C . GLU A 1 78 ? -12.178 -5.810 4.248 1.00 0.00 321 GLU A C 15
ATOM 18363 O O . GLU A 1 78 ? -13.030 -5.656 5.148 1.00 0.00 321 GLU A O 15
ATOM 18376 N N . GLY A 1 1 ? -0.864 -19.014 11.688 1.00 0.00 244 GLY A N 16
ATOM 18377 C CA . GLY A 1 1 ? 0.193 -18.449 10.820 1.00 0.00 244 GLY A CA 16
ATOM 18378 C C . GLY A 1 1 ? 0.253 -16.945 10.920 1.00 0.00 244 GLY A C 16
ATOM 18379 O O . GLY A 1 1 ? -0.777 -16.272 10.878 1.00 0.00 244 GLY A O 16
ATOM 18385 N N . SER A 1 2 ? 1.449 -16.410 11.079 1.00 0.00 245 SER A N 16
ATOM 18386 C CA . SER A 1 2 ? 1.631 -14.971 11.156 1.00 0.00 245 SER A CA 16
ATOM 18387 C C . SER A 1 2 ? 2.192 -14.438 9.844 1.00 0.00 245 SER A C 16
ATOM 18388 O O . SER A 1 2 ? 3.349 -14.697 9.510 1.00 0.00 245 SER A O 16
ATOM 18396 N N . PRO A 1 3 ? 1.367 -13.727 9.061 1.00 0.00 246 PRO A N 16
ATOM 18397 C CA . PRO A 1 3 ? 1.812 -13.096 7.822 1.00 0.00 246 PRO A CA 16
ATOM 18398 C C . PRO A 1 3 ? 2.791 -11.964 8.110 1.00 0.00 246 PRO A C 16
ATOM 18399 O O . PRO A 1 3 ? 3.998 -12.130 7.942 1.00 0.00 246 PRO A O 16
ATOM 18410 N N . GLU A 1 4 ? 2.251 -10.822 8.553 1.00 0.00 247 GLU A N 16
ATOM 18411 C CA . GLU A 1 4 ? 3.048 -9.690 9.040 1.00 0.00 247 GLU A CA 16
ATOM 18412 C C . GLU A 1 4 ? 4.238 -9.378 8.138 1.00 0.00 247 GLU A C 16
ATOM 18413 O O . GLU A 1 4 ? 5.339 -9.098 8.620 1.00 0.00 247 GLU A O 16
ATOM 18425 N N . PHE A 1 5 ? 4.007 -9.411 6.833 1.00 0.00 248 PHE A N 16
ATOM 18426 C CA . PHE A 1 5 ? 5.057 -9.136 5.869 1.00 0.00 248 PHE A CA 16
ATOM 18427 C C . PHE A 1 5 ? 5.525 -7.692 5.999 1.00 0.00 248 PHE A C 16
ATOM 18428 O O . PHE A 1 5 ? 4.726 -6.765 5.885 1.00 0.00 248 PHE A O 16
ATOM 18445 N N . PRO A 1 6 ? 6.821 -7.482 6.254 1.00 0.00 249 PRO A N 16
ATOM 18446 C CA . PRO A 1 6 ? 7.397 -6.138 6.343 1.00 0.00 249 PRO A CA 16
ATOM 18447 C C . PRO A 1 6 ? 7.473 -5.465 4.977 1.00 0.00 249 PRO A C 16
ATOM 18448 O O . PRO A 1 6 ? 7.609 -4.246 4.878 1.00 0.00 249 PRO A O 16
ATOM 18459 N N . GLU A 1 7 ? 7.370 -6.272 3.928 1.00 0.00 250 GLU A N 16
ATOM 18460 C CA . GLU A 1 7 ? 7.457 -5.778 2.566 1.00 0.00 250 GLU A CA 16
ATOM 18461 C C . GLU A 1 7 ? 6.391 -6.420 1.685 1.00 0.00 250 GLU A C 16
ATOM 18462 O O . GLU A 1 7 ? 5.458 -7.063 2.176 1.00 0.00 250 GLU A O 16
ATOM 18474 N N . TYR A 1 8 ? 6.557 -6.236 0.380 1.00 0.00 251 TYR A N 16
ATOM 18475 C CA . TYR A 1 8 ? 5.671 -6.795 -0.634 1.00 0.00 251 TYR A CA 16
ATOM 18476 C C . TYR A 1 8 ? 4.266 -6.206 -0.545 1.00 0.00 251 TYR A C 16
ATOM 18477 O O . TYR A 1 8 ? 4.057 -5.061 -0.928 1.00 0.00 251 TYR A O 16
ATOM 18495 N N . PHE A 1 9 ? 3.320 -6.959 0.005 1.00 0.00 252 PHE A N 16
ATOM 18496 C CA . PHE A 1 9 ? 1.910 -6.615 -0.155 1.00 0.00 252 PHE A CA 16
ATOM 18497 C C . PHE A 1 9 ? 1.168 -6.446 1.173 1.00 0.00 252 PHE A C 16
ATOM 18498 O O . PHE A 1 9 ? -0.054 -6.313 1.191 1.00 0.00 252 PHE A O 16
ATOM 18515 N N . ARG A 1 10 ? 1.885 -6.429 2.282 1.00 0.00 253 ARG A N 16
ATOM 18516 C CA . ARG A 1 10 ? 1.242 -6.215 3.573 1.00 0.00 253 ARG A CA 16
ATOM 18517 C C . ARG A 1 10 ? 1.324 -4.740 3.930 1.00 0.00 253 ARG A C 16
ATOM 18518 O O . ARG A 1 10 ? 2.383 -4.246 4.307 1.00 0.00 253 ARG A O 16
ATOM 18539 N N . CYS A 1 11 ? 0.205 -4.039 3.780 1.00 0.00 254 CYS A N 16
ATOM 18540 C CA . CYS A 1 11 ? 0.158 -2.609 4.049 1.00 0.00 254 CYS A CA 16
ATOM 18541 C C . CYS A 1 11 ? 0.565 -2.317 5.495 1.00 0.00 254 CYS A C 16
ATOM 18542 O O . CYS A 1 11 ? -0.110 -2.734 6.439 1.00 0.00 254 CYS A O 16
ATOM 18550 N N . PRO A 1 12 ? 1.692 -1.613 5.678 1.00 0.00 255 PRO A N 16
ATOM 18551 C CA . PRO A 1 12 ? 2.259 -1.316 7.002 1.00 0.00 255 PRO A CA 16
ATOM 18552 C C . PRO A 1 12 ? 1.455 -0.285 7.796 1.00 0.00 255 PRO A C 16
ATOM 18553 O O . PRO A 1 12 ? 1.814 0.048 8.926 1.00 0.00 255 PRO A O 16
ATOM 18564 N N . ILE A 1 13 ? 0.373 0.221 7.222 1.00 0.00 256 ILE A N 16
ATOM 18565 C CA . ILE A 1 13 ? -0.403 1.258 7.888 1.00 0.00 256 ILE A CA 16
ATOM 18566 C C . ILE A 1 13 ? -1.417 0.655 8.864 1.00 0.00 256 ILE A C 16
ATOM 18567 O O . ILE A 1 13 ? -1.304 0.860 10.073 1.00 0.00 256 ILE A O 16
ATOM 18583 N N . SER A 1 14 ? -2.381 -0.106 8.363 1.00 0.00 257 SER A N 16
ATOM 18584 C CA . SER A 1 14 ? -3.398 -0.690 9.231 1.00 0.00 257 SER A CA 16
ATOM 18585 C C . SER A 1 14 ? -3.549 -2.190 8.989 1.00 0.00 257 SER A C 16
ATOM 18586 O O . SER A 1 14 ? -4.506 -2.800 9.468 1.00 0.00 257 SER A O 16
ATOM 18594 N N . LEU A 1 15 ? -2.598 -2.778 8.252 1.00 0.00 258 LEU A N 16
ATOM 18595 C CA . LEU A 1 15 ? -2.670 -4.191 7.869 1.00 0.00 258 LEU A CA 16
ATOM 18596 C C . LEU A 1 15 ? -3.913 -4.410 7.002 1.00 0.00 258 LEU A C 16
ATOM 18597 O O . LEU A 1 15 ? -4.494 -5.493 6.972 1.00 0.00 258 LEU A O 16
ATOM 18613 N N . GLU A 1 16 ? -4.305 -3.371 6.278 1.00 0.00 259 GLU A N 16
ATOM 18614 C CA . GLU A 1 16 ? -5.462 -3.446 5.397 1.00 0.00 259 GLU A CA 16
ATOM 18615 C C . GLU A 1 16 ? -5.098 -4.217 4.134 1.00 0.00 259 GLU A C 16
ATOM 18616 O O . GLU A 1 16 ? -5.965 -4.590 3.340 1.00 0.00 259 GLU A O 16
ATOM 18628 N N . LEU A 1 17 ? -3.791 -4.409 3.959 1.00 0.00 260 LEU A N 16
ATOM 18629 C CA . LEU A 1 17 ? -3.218 -5.230 2.890 1.00 0.00 260 LEU A CA 16
ATOM 18630 C C . LEU A 1 17 ? -3.396 -4.596 1.511 1.00 0.00 260 LEU A C 16
ATOM 18631 O O . LEU A 1 17 ? -2.823 -5.073 0.543 1.00 0.00 260 LEU A O 16
ATOM 18647 N N . MET A 1 18 ? -4.168 -3.510 1.443 1.00 0.00 261 MET A N 16
ATOM 18648 C CA . MET A 1 18 ? -4.463 -2.816 0.181 1.00 0.00 261 MET A CA 16
ATOM 18649 C C . MET A 1 18 ? -5.325 -3.663 -0.759 1.00 0.00 261 MET A C 16
ATOM 18650 O O . MET A 1 18 ? -5.177 -4.880 -0.839 1.00 0.00 261 MET A O 16
ATOM 18664 N N . LYS A 1 19 ? -6.250 -3.010 -1.450 1.00 0.00 262 LYS A N 16
ATOM 18665 C CA . LYS A 1 19 ? -7.055 -3.674 -2.471 1.00 0.00 262 LYS A CA 16
ATOM 18666 C C . LYS A 1 19 ? -6.595 -3.230 -3.857 1.00 0.00 262 LYS A C 16
ATOM 18667 O O . LYS A 1 19 ? -6.519 -4.027 -4.793 1.00 0.00 262 LYS A O 16
ATOM 18686 N N . ASP A 1 20 ? -6.303 -1.943 -3.967 1.00 0.00 263 ASP A N 16
ATOM 18687 C CA . ASP A 1 20 ? -5.778 -1.351 -5.191 1.00 0.00 263 ASP A CA 16
ATOM 18688 C C . ASP A 1 20 ? -4.808 -0.247 -4.798 1.00 0.00 263 ASP A C 16
ATOM 18689 O O . ASP A 1 20 ? -5.227 0.833 -4.380 1.00 0.00 263 ASP A O 16
ATOM 18698 N N . PRO A 1 21 ? -3.499 -0.510 -4.899 1.00 0.00 264 PRO A N 16
ATOM 18699 C CA . PRO A 1 21 ? -2.482 0.326 -4.289 1.00 0.00 264 PRO A CA 16
ATOM 18700 C C . PRO A 1 21 ? -1.947 1.419 -5.206 1.00 0.00 264 PRO A C 16
ATOM 18701 O O . PRO A 1 21 ? -1.826 1.242 -6.424 1.00 0.00 264 PRO A O 16
ATOM 18712 N N . VAL A 1 22 ? -1.612 2.548 -4.603 1.00 0.00 265 VAL A N 16
ATOM 18713 C CA . VAL A 1 22 ? -1.083 3.679 -5.337 1.00 0.00 265 VAL A CA 16
ATOM 18714 C C . VAL A 1 22 ? 0.388 3.902 -5.021 1.00 0.00 265 VAL A C 16
ATOM 18715 O O . VAL A 1 22 ? 0.790 3.969 -3.854 1.00 0.00 265 VAL A O 16
ATOM 18728 N N . ILE A 1 23 ? 1.179 3.994 -6.072 1.00 0.00 266 ILE A N 16
ATOM 18729 C CA . ILE A 1 23 ? 2.584 4.307 -5.960 1.00 0.00 266 ILE A CA 16
ATOM 18730 C C . ILE A 1 23 ? 2.760 5.814 -6.090 1.00 0.00 266 ILE A C 16
ATOM 18731 O O . ILE A 1 23 ? 1.971 6.487 -6.760 1.00 0.00 266 ILE A O 16
ATOM 18747 N N . VAL A 1 24 ? 3.755 6.351 -5.418 1.00 0.00 267 VAL A N 16
ATOM 18748 C CA . VAL A 1 24 ? 4.029 7.773 -5.480 1.00 0.00 267 VAL A CA 16
ATOM 18749 C C . VAL A 1 24 ? 5.537 7.989 -5.524 1.00 0.00 267 VAL A C 16
ATOM 18750 O O . VAL A 1 24 ? 6.307 7.022 -5.475 1.00 0.00 267 VAL A O 16
ATOM 18763 N N . SER A 1 25 ? 5.955 9.245 -5.600 1.00 0.00 268 SER A N 16
ATOM 18764 C CA . SER A 1 25 ? 7.366 9.583 -5.564 1.00 0.00 268 SER A CA 16
ATOM 18765 C C . SER A 1 25 ? 7.970 9.084 -4.252 1.00 0.00 268 SER A C 16
ATOM 18766 O O . SER A 1 25 ? 7.239 8.845 -3.288 1.00 0.00 268 SER A O 16
ATOM 18774 N N . THR A 1 26 ? 9.293 8.911 -4.242 1.00 0.00 269 THR A N 16
ATOM 18775 C CA . THR A 1 26 ? 10.025 8.318 -3.112 1.00 0.00 269 THR A CA 16
ATOM 18776 C C . THR A 1 26 ? 10.095 6.798 -3.265 1.00 0.00 269 THR A C 16
ATOM 18777 O O . THR A 1 26 ? 11.060 6.161 -2.837 1.00 0.00 269 THR A O 16
ATOM 18788 N N . GLY A 1 27 ? 9.082 6.224 -3.905 1.00 0.00 270 GLY A N 16
ATOM 18789 C CA . GLY A 1 27 ? 9.025 4.782 -4.055 1.00 0.00 270 GLY A CA 16
ATOM 18790 C C . GLY A 1 27 ? 8.026 4.176 -3.097 1.00 0.00 270 GLY A C 16
ATOM 18791 O O . GLY A 1 27 ? 8.267 3.126 -2.501 1.00 0.00 270 GLY A O 16
ATOM 18795 N N . GLN A 1 28 ? 6.908 4.865 -2.939 1.00 0.00 271 GLN A N 16
ATOM 18796 C CA . GLN A 1 28 ? 5.865 4.468 -2.003 1.00 0.00 271 GLN A CA 16
ATOM 18797 C C . GLN A 1 28 ? 4.706 3.771 -2.707 1.00 0.00 271 GLN A C 16
ATOM 18798 O O . GLN A 1 28 ? 4.322 4.178 -3.790 1.00 0.00 271 GLN A O 16
ATOM 18812 N N . THR A 1 29 ? 4.157 2.724 -2.093 1.00 0.00 272 THR A N 16
ATOM 18813 C CA . THR A 1 29 ? 2.924 2.107 -2.581 1.00 0.00 272 THR A CA 16
ATOM 18814 C C . THR A 1 29 ? 2.043 1.670 -1.407 1.00 0.00 272 THR A C 16
ATOM 18815 O O . THR A 1 29 ? 2.391 0.742 -0.680 1.00 0.00 272 THR A O 16
ATOM 18826 N N . TYR A 1 30 ? 0.917 2.362 -1.210 1.00 0.00 273 TYR A N 16
ATOM 18827 C CA . TYR A 1 30 ? 0.002 2.058 -0.105 1.00 0.00 273 TYR A CA 16
ATOM 18828 C C . TYR A 1 30 ? -1.456 2.149 -0.560 1.00 0.00 273 TYR A C 16
ATOM 18829 O O . TYR A 1 30 ? -1.737 2.509 -1.704 1.00 0.00 273 TYR A O 16
ATOM 18847 N N . GLU A 1 31 ? -2.375 1.818 0.345 1.00 0.00 274 GLU A N 16
ATOM 18848 C CA . GLU A 1 31 ? -3.805 1.882 0.061 1.00 0.00 274 GLU A CA 16
ATOM 18849 C C . GLU A 1 31 ? -4.291 3.327 0.120 1.00 0.00 274 GLU A C 16
ATOM 18850 O O . GLU A 1 31 ? -3.925 4.067 1.030 1.00 0.00 274 GLU A O 16
ATOM 18862 N N . ARG A 1 32 ? -5.135 3.707 -0.833 1.00 0.00 275 ARG A N 16
ATOM 18863 C CA . ARG A 1 32 ? -5.596 5.089 -0.963 1.00 0.00 275 ARG A CA 16
ATOM 18864 C C . ARG A 1 32 ? -6.278 5.567 0.302 1.00 0.00 275 ARG A C 16
ATOM 18865 O O . ARG A 1 32 ? -6.044 6.683 0.756 1.00 0.00 275 ARG A O 16
ATOM 18886 N N . SER A 1 33 ? -7.100 4.717 0.882 1.00 0.00 276 SER A N 16
ATOM 18887 C CA . SER A 1 33 ? -7.860 5.094 2.054 1.00 0.00 276 SER A CA 16
ATOM 18888 C C . SER A 1 33 ? -6.929 5.355 3.237 1.00 0.00 276 SER A C 16
ATOM 18889 O O . SER A 1 33 ? -7.302 6.020 4.198 1.00 0.00 276 SER A O 16
ATOM 18897 N N . SER A 1 34 ? -5.723 4.802 3.157 1.00 0.00 277 SER A N 16
ATOM 18898 C CA . SER A 1 34 ? -4.719 4.950 4.198 1.00 0.00 277 SER A CA 16
ATOM 18899 C C . SER A 1 34 ? -3.715 6.058 3.873 1.00 0.00 277 SER A C 16
ATOM 18900 O O . SER A 1 34 ? -3.083 6.610 4.770 1.00 0.00 277 SER A O 16
ATOM 18908 N N . ILE A 1 35 ? -3.563 6.386 2.598 1.00 0.00 278 ILE A N 16
ATOM 18909 C CA . ILE A 1 35 ? -2.563 7.370 2.199 1.00 0.00 278 ILE A CA 16
ATOM 18910 C C . ILE A 1 35 ? -3.195 8.644 1.639 1.00 0.00 278 ILE A C 16
ATOM 18911 O O . ILE A 1 35 ? -2.891 9.745 2.099 1.00 0.00 278 ILE A O 16
ATOM 18927 N N . GLN A 1 36 ? -4.083 8.491 0.668 1.00 0.00 279 GLN A N 16
ATOM 18928 C CA . GLN A 1 36 ? -4.754 9.625 0.045 1.00 0.00 279 GLN A CA 16
ATOM 18929 C C . GLN A 1 36 ? -5.557 10.400 1.069 1.00 0.00 279 GLN A C 16
ATOM 18930 O O . GLN A 1 36 ? -5.840 11.577 0.891 1.00 0.00 279 GLN A O 16
ATOM 18944 N N . LYS A 1 37 ? -5.907 9.727 2.149 1.00 0.00 280 LYS A N 16
ATOM 18945 C CA . LYS A 1 37 ? -6.627 10.359 3.235 1.00 0.00 280 LYS A CA 16
ATOM 18946 C C . LYS A 1 37 ? -5.867 11.589 3.732 1.00 0.00 280 LYS A C 16
ATOM 18947 O O . LYS A 1 37 ? -6.456 12.650 3.932 1.00 0.00 280 LYS A O 16
ATOM 18966 N N . TRP A 1 38 ? -4.556 11.445 3.916 1.00 0.00 281 TRP A N 16
ATOM 18967 C CA . TRP A 1 38 ? -3.750 12.542 4.416 1.00 0.00 281 TRP A CA 16
ATOM 18968 C C . TRP A 1 38 ? -3.015 13.264 3.276 1.00 0.00 281 TRP A C 16
ATOM 18969 O O . TRP A 1 38 ? -2.802 14.476 3.350 1.00 0.00 281 TRP A O 16
ATOM 18990 N N . LEU A 1 39 ? -2.625 12.534 2.229 1.00 0.00 282 LEU A N 16
ATOM 18991 C CA . LEU A 1 39 ? -2.047 13.174 1.044 1.00 0.00 282 LEU A CA 16
ATOM 18992 C C . LEU A 1 39 ? -3.023 14.174 0.437 1.00 0.00 282 LEU A C 16
ATOM 18993 O O . LEU A 1 39 ? -2.681 15.342 0.247 1.00 0.00 282 LEU A O 16
ATOM 19009 N N . ASP A 1 40 ? -4.251 13.732 0.175 1.00 0.00 283 ASP A N 16
ATOM 19010 C CA . ASP A 1 40 ? -5.240 14.595 -0.466 1.00 0.00 283 ASP A CA 16
ATOM 19011 C C . ASP A 1 40 ? -5.715 15.656 0.519 1.00 0.00 283 ASP A C 16
ATOM 19012 O O . ASP A 1 40 ? -6.271 16.685 0.130 1.00 0.00 283 ASP A O 16
ATOM 19021 N N . ALA A 1 41 ? -5.470 15.398 1.803 1.00 0.00 284 ALA A N 16
ATOM 19022 C CA . ALA A 1 41 ? -5.769 16.363 2.853 1.00 0.00 284 ALA A CA 16
ATOM 19023 C C . ALA A 1 41 ? -4.955 17.637 2.660 1.00 0.00 284 ALA A C 16
ATOM 19024 O O . ALA A 1 41 ? -5.396 18.730 3.021 1.00 0.00 284 ALA A O 16
ATOM 19031 N N . GLY A 1 42 ? -3.774 17.494 2.076 1.00 0.00 285 GLY A N 16
ATOM 19032 C CA . GLY A 1 42 ? -2.928 18.640 1.821 1.00 0.00 285 GLY A CA 16
ATOM 19033 C C . GLY A 1 42 ? -1.495 18.403 2.244 1.00 0.00 285 GLY A C 16
ATOM 19034 O O . GLY A 1 42 ? -0.816 19.324 2.692 1.00 0.00 285 GLY A O 16
ATOM 19038 N N . HIS A 1 43 ? -1.031 17.170 2.098 1.00 0.00 286 HIS A N 16
ATOM 19039 C CA . HIS A 1 43 ? 0.329 16.815 2.481 1.00 0.00 286 HIS A CA 16
ATOM 19040 C C . HIS A 1 43 ? 0.966 15.947 1.414 1.00 0.00 286 HIS A C 16
ATOM 19041 O O . HIS A 1 43 ? 0.308 15.518 0.468 1.00 0.00 286 HIS A O 16
ATOM 19055 N N . LYS A 1 44 ? 2.253 15.692 1.575 1.00 0.00 287 LYS A N 16
ATOM 19056 C CA . LYS A 1 44 ? 2.995 14.866 0.642 1.00 0.00 287 LYS A CA 16
ATOM 19057 C C . LYS A 1 44 ? 4.219 14.266 1.324 1.00 0.00 287 LYS A C 16
ATOM 19058 O O . LYS A 1 44 ? 5.325 14.782 1.216 1.00 0.00 287 LYS A O 16
ATOM 19077 N N . THR A 1 45 ? 4.000 13.187 2.059 1.00 0.00 288 THR A N 16
ATOM 19078 C CA . THR A 1 45 ? 5.056 12.539 2.823 1.00 0.00 288 THR A CA 16
ATOM 19079 C C . THR A 1 45 ? 4.844 11.030 2.870 1.00 0.00 288 THR A C 16
ATOM 19080 O O . THR A 1 45 ? 3.707 10.563 2.840 1.00 0.00 288 THR A O 16
ATOM 19091 N N . CYS A 1 46 ? 5.932 10.264 2.904 1.00 0.00 289 CYS A N 16
ATOM 19092 C CA . CYS A 1 46 ? 5.829 8.837 3.103 1.00 0.00 289 CYS A CA 16
ATOM 19093 C C . CYS A 1 46 ? 5.753 8.543 4.601 1.00 0.00 289 CYS A C 16
ATOM 19094 O O . CYS A 1 46 ? 6.493 9.137 5.389 1.00 0.00 289 CYS A O 16
ATOM 19102 N N . PRO A 1 47 ? 4.859 7.631 5.018 1.00 0.00 290 PRO A N 16
ATOM 19103 C CA . PRO A 1 47 ? 4.634 7.313 6.440 1.00 0.00 290 PRO A CA 16
ATOM 19104 C C . PRO A 1 47 ? 5.855 6.694 7.119 1.00 0.00 290 PRO A C 16
ATOM 19105 O O . PRO A 1 47 ? 5.890 6.543 8.340 1.00 0.00 290 PRO A O 16
ATOM 19116 N N . LYS A 1 48 ? 6.852 6.347 6.322 1.00 0.00 291 LYS A N 16
ATOM 19117 C CA . LYS A 1 48 ? 8.024 5.643 6.820 1.00 0.00 291 LYS A CA 16
ATOM 19118 C C . LYS A 1 48 ? 8.977 6.579 7.557 1.00 0.00 291 LYS A C 16
ATOM 19119 O O . LYS A 1 48 ? 9.379 6.302 8.687 1.00 0.00 291 LYS A O 16
ATOM 19138 N N . SER A 1 49 ? 9.347 7.683 6.924 1.00 0.00 292 SER A N 16
ATOM 19139 C CA . SER A 1 49 ? 10.339 8.579 7.497 1.00 0.00 292 SER A CA 16
ATOM 19140 C C . SER A 1 49 ? 10.043 10.029 7.141 1.00 0.00 292 SER A C 16
ATOM 19141 O O . SER A 1 49 ? 10.858 10.918 7.396 1.00 0.00 292 SER A O 16
ATOM 19149 N N . GLN A 1 50 ? 8.869 10.258 6.556 1.00 0.00 293 GLN A N 16
ATOM 19150 C CA . GLN A 1 50 ? 8.435 11.594 6.175 1.00 0.00 293 GLN A CA 16
ATOM 19151 C C . GLN A 1 50 ? 9.431 12.227 5.212 1.00 0.00 293 GLN A C 16
ATOM 19152 O O . GLN A 1 50 ? 9.801 13.392 5.355 1.00 0.00 293 GLN A O 16
ATOM 19166 N N . GLU A 1 51 ? 9.846 11.452 4.217 1.00 0.00 294 GLU A N 16
ATOM 19167 C CA . GLU A 1 51 ? 10.836 11.901 3.243 1.00 0.00 294 GLU A CA 16
ATOM 19168 C C . GLU A 1 51 ? 10.293 13.007 2.344 1.00 0.00 294 GLU A C 16
ATOM 19169 O O . GLU A 1 51 ? 11.049 13.622 1.593 1.00 0.00 294 GLU A O 16
ATOM 19181 N N . THR A 1 52 ? 8.992 13.261 2.444 1.00 0.00 295 THR A N 16
ATOM 19182 C CA . THR A 1 52 ? 8.322 14.248 1.607 1.00 0.00 295 THR A CA 16
ATOM 19183 C C . THR A 1 52 ? 8.266 13.786 0.152 1.00 0.00 295 THR A C 16
ATOM 19184 O O . THR A 1 52 ? 9.276 13.745 -0.556 1.00 0.00 295 THR A O 16
ATOM 19195 N N . LEU A 1 53 ? 7.071 13.423 -0.279 1.00 0.00 296 LEU A N 16
ATOM 19196 C CA . LEU A 1 53 ? 6.854 12.975 -1.639 1.00 0.00 296 LEU A CA 16
ATOM 19197 C C . LEU A 1 53 ? 6.805 14.190 -2.551 1.00 0.00 296 LEU A C 16
ATOM 19198 O O . LEU A 1 53 ? 5.754 14.813 -2.702 1.00 0.00 296 LEU A O 16
ATOM 19214 N N . LEU A 1 54 ? 7.954 14.540 -3.120 1.00 0.00 297 LEU A N 16
ATOM 19215 C CA . LEU A 1 54 ? 8.079 15.740 -3.940 1.00 0.00 297 LEU A CA 16
ATOM 19216 C C . LEU A 1 54 ? 7.031 15.757 -5.048 1.00 0.00 297 LEU A C 16
ATOM 19217 O O . LEU A 1 54 ? 6.399 16.780 -5.307 1.00 0.00 297 LEU A O 16
ATOM 19233 N N . HIS A 1 55 ? 6.840 14.617 -5.687 1.00 0.00 298 HIS A N 16
ATOM 19234 C CA . HIS A 1 55 ? 5.827 14.497 -6.719 1.00 0.00 298 HIS A CA 16
ATOM 19235 C C . HIS A 1 55 ? 4.547 13.914 -6.129 1.00 0.00 298 HIS A C 16
ATOM 19236 O O . HIS A 1 55 ? 4.359 12.696 -6.120 1.00 0.00 298 HIS A O 16
ATOM 19250 N N . ALA A 1 56 ? 3.688 14.780 -5.598 1.00 0.00 299 ALA A N 16
ATOM 19251 C CA . ALA A 1 56 ? 2.394 14.338 -5.099 1.00 0.00 299 ALA A CA 16
ATOM 19252 C C . ALA A 1 56 ? 1.437 14.165 -6.269 1.00 0.00 299 ALA A C 16
ATOM 19253 O O . ALA A 1 56 ? 0.796 15.113 -6.724 1.00 0.00 299 ALA A O 16
ATOM 19260 N N . GLY A 1 57 ? 1.400 12.946 -6.765 1.00 0.00 300 GLY A N 16
ATOM 19261 C CA . GLY A 1 57 ? 0.578 12.585 -7.897 1.00 0.00 300 GLY A CA 16
ATOM 19262 C C . GLY A 1 57 ? 0.573 11.086 -8.031 1.00 0.00 300 GLY A C 16
ATOM 19263 O O . GLY A 1 57 ? 1.477 10.504 -8.634 1.00 0.00 300 GLY A O 16
ATOM 19267 N N . LEU A 1 58 ? -0.425 10.463 -7.438 1.00 0.00 301 LEU A N 16
ATOM 19268 C CA . LEU A 1 58 ? -0.394 9.033 -7.200 1.00 0.00 301 LEU A CA 16
ATOM 19269 C C . LEU A 1 58 ? -0.657 8.229 -8.466 1.00 0.00 301 LEU A C 16
ATOM 19270 O O . LEU A 1 58 ? -1.479 8.595 -9.308 1.00 0.00 301 LEU A O 16
ATOM 19286 N N . THR A 1 59 ? 0.071 7.134 -8.573 1.00 0.00 302 THR A N 16
ATOM 19287 C CA . THR A 1 59 ? 0.084 6.292 -9.751 1.00 0.00 302 THR A CA 16
ATOM 19288 C C . THR A 1 59 ? -0.261 4.849 -9.368 1.00 0.00 302 THR A C 16
ATOM 19289 O O . THR A 1 59 ? 0.327 4.300 -8.451 1.00 0.00 302 THR A O 16
ATOM 19300 N N . PRO A 1 60 ? -1.233 4.221 -10.040 1.00 0.00 303 PRO A N 16
ATOM 19301 C CA . PRO A 1 60 ? -1.612 2.832 -9.748 1.00 0.00 303 PRO A CA 16
ATOM 19302 C C . PRO A 1 60 ? -0.438 1.864 -9.925 1.00 0.00 303 PRO A C 16
ATOM 19303 O O . PRO A 1 60 ? 0.123 1.751 -11.016 1.00 0.00 303 PRO A O 16
ATOM 19314 N N . ASN A 1 61 ? -0.055 1.179 -8.852 1.00 0.00 304 ASN A N 16
ATOM 19315 C CA . ASN A 1 61 ? 1.051 0.231 -8.919 1.00 0.00 304 ASN A CA 16
ATOM 19316 C C . ASN A 1 61 ? 0.517 -1.159 -9.241 1.00 0.00 304 ASN A C 16
ATOM 19317 O O . ASN A 1 61 ? -0.139 -1.794 -8.412 1.00 0.00 304 ASN A O 16
ATOM 19328 N N . TYR A 1 62 ? 0.813 -1.638 -10.436 1.00 0.00 305 TYR A N 16
ATOM 19329 C CA . TYR A 1 62 ? 0.247 -2.891 -10.913 1.00 0.00 305 TYR A CA 16
ATOM 19330 C C . TYR A 1 62 ? 0.973 -4.115 -10.361 1.00 0.00 305 TYR A C 16
ATOM 19331 O O . TYR A 1 62 ? 0.475 -5.232 -10.481 1.00 0.00 305 TYR A O 16
ATOM 19349 N N . VAL A 1 63 ? 2.135 -3.916 -9.747 1.00 0.00 306 VAL A N 16
ATOM 19350 C CA . VAL A 1 63 ? 2.884 -5.042 -9.195 1.00 0.00 306 VAL A CA 16
ATOM 19351 C C . VAL A 1 63 ? 2.155 -5.634 -7.996 1.00 0.00 306 VAL A C 16
ATOM 19352 O O . VAL A 1 63 ? 2.140 -6.842 -7.795 1.00 0.00 306 VAL A O 16
ATOM 19365 N N . LEU A 1 64 ? 1.528 -4.772 -7.220 1.00 0.00 307 LEU A N 16
ATOM 19366 C CA . LEU A 1 64 ? 1.009 -5.170 -5.930 1.00 0.00 307 LEU A CA 16
ATOM 19367 C C . LEU A 1 64 ? -0.460 -5.548 -5.997 1.00 0.00 307 LEU A C 16
ATOM 19368 O O . LEU A 1 64 ? -0.913 -6.401 -5.242 1.00 0.00 307 LEU A O 16
ATOM 19384 N N . LYS A 1 65 ? -1.187 -4.932 -6.920 1.00 0.00 308 LYS A N 16
ATOM 19385 C CA . LYS A 1 65 ? -2.615 -5.122 -7.052 1.00 0.00 308 LYS A CA 16
ATOM 19386 C C . LYS A 1 65 ? -2.946 -6.593 -7.260 1.00 0.00 308 LYS A C 16
ATOM 19387 O O . LYS A 1 65 ? -3.930 -7.084 -6.733 1.00 0.00 308 LYS A O 16
ATOM 19406 N N . SER A 1 66 ? -2.107 -7.294 -8.004 1.00 0.00 309 SER A N 16
ATOM 19407 C CA . SER A 1 66 ? -2.298 -8.720 -8.222 1.00 0.00 309 SER A CA 16
ATOM 19408 C C . SER A 1 66 ? -2.002 -9.515 -6.946 1.00 0.00 309 SER A C 16
ATOM 19409 O O . SER A 1 66 ? -2.756 -10.415 -6.574 1.00 0.00 309 SER A O 16
ATOM 19417 N N . LEU A 1 67 ? -0.918 -9.148 -6.267 1.00 0.00 310 LEU A N 16
ATOM 19418 C CA . LEU A 1 67 ? -0.453 -9.873 -5.084 1.00 0.00 310 LEU A CA 16
ATOM 19419 C C . LEU A 1 67 ? -1.389 -9.670 -3.895 1.00 0.00 310 LEU A C 16
ATOM 19420 O O . LEU A 1 67 ? -1.709 -10.613 -3.175 1.00 0.00 310 LEU A O 16
ATOM 19436 N N . ILE A 1 68 ? -1.825 -8.440 -3.690 1.00 0.00 311 ILE A N 16
ATOM 19437 C CA . ILE A 1 68 ? -2.743 -8.135 -2.601 1.00 0.00 311 ILE A CA 16
ATOM 19438 C C . ILE A 1 68 ? -4.113 -8.729 -2.880 1.00 0.00 311 ILE A C 16
ATOM 19439 O O . ILE A 1 68 ? -4.797 -9.206 -1.972 1.00 0.00 311 ILE A O 16
ATOM 19455 N N . ALA A 1 69 ? -4.493 -8.721 -4.150 1.00 0.00 312 ALA A N 16
ATOM 19456 C CA . ALA A 1 69 ? -5.787 -9.219 -4.565 1.00 0.00 312 ALA A CA 16
ATOM 19457 C C . ALA A 1 69 ? -5.905 -10.711 -4.288 1.00 0.00 312 ALA A C 16
ATOM 19458 O O . ALA A 1 69 ? -6.909 -11.179 -3.752 1.00 0.00 312 ALA A O 16
ATOM 19465 N N . LEU A 1 70 ? -4.852 -11.449 -4.629 1.00 0.00 313 LEU A N 16
ATOM 19466 C CA . LEU A 1 70 ? -4.848 -12.895 -4.460 1.00 0.00 313 LEU A CA 16
ATOM 19467 C C . LEU A 1 70 ? -4.865 -13.284 -2.985 1.00 0.00 313 LEU A C 16
ATOM 19468 O O . LEU A 1 70 ? -5.418 -14.322 -2.620 1.00 0.00 313 LEU A O 16
ATOM 19484 N N . TRP A 1 71 ? -4.272 -12.453 -2.132 1.00 0.00 314 TRP A N 16
ATOM 19485 C CA . TRP A 1 71 ? -4.138 -12.812 -0.732 1.00 0.00 314 TRP A CA 16
ATOM 19486 C C . TRP A 1 71 ? -5.383 -12.438 0.055 1.00 0.00 314 TRP A C 16
ATOM 19487 O O . TRP A 1 71 ? -5.868 -13.226 0.865 1.00 0.00 314 TRP A O 16
ATOM 19508 N N . CYS A 1 72 ? -5.923 -11.246 -0.190 1.00 0.00 315 CYS A N 16
ATOM 19509 C CA . CYS A 1 72 ? -7.115 -10.813 0.529 1.00 0.00 315 CYS A CA 16
ATOM 19510 C C . CYS A 1 72 ? -8.312 -11.679 0.143 1.00 0.00 315 CYS A C 16
ATOM 19511 O O . CYS A 1 72 ? -9.297 -11.750 0.872 1.00 0.00 315 CYS A O 16
ATOM 19519 N N . GLU A 1 73 ? -8.203 -12.353 -0.996 1.00 0.00 316 GLU A N 16
ATOM 19520 C CA . GLU A 1 73 ? -9.209 -13.315 -1.434 1.00 0.00 316 GLU A CA 16
ATOM 19521 C C . GLU A 1 73 ? -9.308 -14.481 -0.442 1.00 0.00 316 GLU A C 16
ATOM 19522 O O . GLU A 1 73 ? -10.360 -15.105 -0.300 1.00 0.00 316 GLU A O 16
ATOM 19534 N N . SER A 1 74 ? -8.214 -14.745 0.262 1.00 0.00 317 SER A N 16
ATOM 19535 C CA . SER A 1 74 ? -8.119 -15.904 1.141 1.00 0.00 317 SER A CA 16
ATOM 19536 C C . SER A 1 74 ? -8.493 -15.564 2.588 1.00 0.00 317 SER A C 16
ATOM 19537 O O . SER A 1 74 ? -8.382 -16.412 3.472 1.00 0.00 317 SER A O 16
ATOM 19545 N N . ASN A 1 75 ? -8.945 -14.339 2.838 1.00 0.00 318 ASN A N 16
ATOM 19546 C CA . ASN A 1 75 ? -9.239 -13.929 4.212 1.00 0.00 318 ASN A CA 16
ATOM 19547 C C . ASN A 1 75 ? -10.326 -12.861 4.280 1.00 0.00 318 ASN A C 16
ATOM 19548 O O . ASN A 1 75 ? -11.151 -12.863 5.194 1.00 0.00 318 ASN A O 16
ATOM 19559 N N . GLY A 1 76 ? -10.331 -11.957 3.314 1.00 0.00 319 GLY A N 16
ATOM 19560 C CA . GLY A 1 76 ? -11.149 -10.769 3.427 1.00 0.00 319 GLY A CA 16
ATOM 19561 C C . GLY A 1 76 ? -10.496 -9.787 4.370 1.00 0.00 319 GLY A C 16
ATOM 19562 O O . GLY A 1 76 ? -11.103 -9.332 5.335 1.00 0.00 319 GLY A O 16
ATOM 19566 N N . ILE A 1 77 ? -9.235 -9.491 4.094 1.00 0.00 320 ILE A N 16
ATOM 19567 C CA . ILE A 1 77 ? -8.415 -8.711 5.005 1.00 0.00 320 ILE A CA 16
ATOM 19568 C C . ILE A 1 77 ? -8.438 -7.226 4.675 1.00 0.00 320 ILE A C 16
ATOM 19569 O O . ILE A 1 77 ? -8.195 -6.817 3.537 1.00 0.00 320 ILE A O 16
ATOM 19585 N N . GLU A 1 78 ? -8.757 -6.449 5.692 1.00 0.00 321 GLU A N 16
ATOM 19586 C CA . GLU A 1 78 ? -8.722 -4.996 5.639 1.00 0.00 321 GLU A CA 16
ATOM 19587 C C . GLU A 1 78 ? -9.152 -4.435 6.986 1.00 0.00 321 GLU A C 16
ATOM 19588 O O . GLU A 1 78 ? -8.298 -4.338 7.886 1.00 0.00 321 GLU A O 16
ATOM 19601 N N . GLY A 1 1 ? 4.539 -21.602 10.398 1.00 0.00 244 GLY A N 17
ATOM 19602 C CA . GLY A 1 1 ? 4.300 -20.913 11.690 1.00 0.00 244 GLY A CA 17
ATOM 19603 C C . GLY A 1 1 ? 3.539 -19.619 11.515 1.00 0.00 244 GLY A C 17
ATOM 19604 O O . GLY A 1 1 ? 2.337 -19.630 11.250 1.00 0.00 244 GLY A O 17
ATOM 19610 N N . SER A 1 2 ? 4.239 -18.503 11.648 1.00 0.00 245 SER A N 17
ATOM 19611 C CA . SER A 1 2 ? 3.623 -17.196 11.507 1.00 0.00 245 SER A CA 17
ATOM 19612 C C . SER A 1 2 ? 3.369 -16.880 10.032 1.00 0.00 245 SER A C 17
ATOM 19613 O O . SER A 1 2 ? 4.074 -17.385 9.152 1.00 0.00 245 SER A O 17
ATOM 19621 N N . PRO A 1 3 ? 2.352 -16.051 9.741 1.00 0.00 246 PRO A N 17
ATOM 19622 C CA . PRO A 1 3 ? 2.021 -15.658 8.366 1.00 0.00 246 PRO A CA 17
ATOM 19623 C C . PRO A 1 3 ? 3.136 -14.848 7.706 1.00 0.00 246 PRO A C 17
ATOM 19624 O O . PRO A 1 3 ? 3.193 -14.754 6.476 1.00 0.00 246 PRO A O 17
ATOM 19635 N N . GLU A 1 4 ? 4.010 -14.263 8.535 1.00 0.00 247 GLU A N 17
ATOM 19636 C CA . GLU A 1 4 ? 5.138 -13.450 8.067 1.00 0.00 247 GLU A CA 17
ATOM 19637 C C . GLU A 1 4 ? 4.634 -12.116 7.514 1.00 0.00 247 GLU A C 17
ATOM 19638 O O . GLU A 1 4 ? 3.477 -11.999 7.107 1.00 0.00 247 GLU A O 17
ATOM 19650 N N . PHE A 1 5 ? 5.483 -11.096 7.534 1.00 0.00 248 PHE A N 17
ATOM 19651 C CA . PHE A 1 5 ? 5.097 -9.789 7.027 1.00 0.00 248 PHE A CA 17
ATOM 19652 C C . PHE A 1 5 ? 5.830 -9.473 5.724 1.00 0.00 248 PHE A C 17
ATOM 19653 O O . PHE A 1 5 ? 6.966 -9.001 5.739 1.00 0.00 248 PHE A O 17
ATOM 19670 N N . PRO A 1 6 ? 5.209 -9.779 4.581 1.00 0.00 249 PRO A N 17
ATOM 19671 C CA . PRO A 1 6 ? 5.716 -9.383 3.276 1.00 0.00 249 PRO A CA 17
ATOM 19672 C C . PRO A 1 6 ? 5.293 -7.957 2.932 1.00 0.00 249 PRO A C 17
ATOM 19673 O O . PRO A 1 6 ? 4.125 -7.590 3.088 1.00 0.00 249 PRO A O 17
ATOM 19684 N N . GLU A 1 7 ? 6.237 -7.163 2.453 1.00 0.00 250 GLU A N 17
ATOM 19685 C CA . GLU A 1 7 ? 5.990 -5.751 2.177 1.00 0.00 250 GLU A CA 17
ATOM 19686 C C . GLU A 1 7 ? 5.216 -5.564 0.879 1.00 0.00 250 GLU A C 17
ATOM 19687 O O . GLU A 1 7 ? 4.823 -4.449 0.539 1.00 0.00 250 GLU A O 17
ATOM 19699 N N . TYR A 1 8 ? 4.986 -6.650 0.158 1.00 0.00 251 TYR A N 17
ATOM 19700 C CA . TYR A 1 8 ? 4.231 -6.577 -1.084 1.00 0.00 251 TYR A CA 17
ATOM 19701 C C . TYR A 1 8 ? 2.794 -7.054 -0.880 1.00 0.00 251 TYR A C 17
ATOM 19702 O O . TYR A 1 8 ? 2.119 -7.447 -1.831 1.00 0.00 251 TYR A O 17
ATOM 19720 N N . PHE A 1 9 ? 2.322 -6.995 0.363 1.00 0.00 252 PHE A N 17
ATOM 19721 C CA . PHE A 1 9 ? 0.953 -7.390 0.677 1.00 0.00 252 PHE A CA 17
ATOM 19722 C C . PHE A 1 9 ? 0.234 -6.344 1.527 1.00 0.00 252 PHE A C 17
ATOM 19723 O O . PHE A 1 9 ? -0.740 -5.733 1.089 1.00 0.00 252 PHE A O 17
ATOM 19740 N N . ARG A 1 10 ? 0.720 -6.142 2.741 1.00 0.00 253 ARG A N 17
ATOM 19741 C CA . ARG A 1 10 ? -0.038 -5.407 3.746 1.00 0.00 253 ARG A CA 17
ATOM 19742 C C . ARG A 1 10 ? 0.389 -3.949 3.841 1.00 0.00 253 ARG A C 17
ATOM 19743 O O . ARG A 1 10 ? 1.574 -3.634 3.776 1.00 0.00 253 ARG A O 17
ATOM 19764 N N . CYS A 1 11 ? -0.593 -3.067 3.998 1.00 0.00 254 CYS A N 17
ATOM 19765 C CA . CYS A 1 11 ? -0.323 -1.660 4.231 1.00 0.00 254 CYS A CA 17
ATOM 19766 C C . CYS A 1 11 ? 0.000 -1.433 5.708 1.00 0.00 254 CYS A C 17
ATOM 19767 O O . CYS A 1 11 ? -0.779 -1.798 6.589 1.00 0.00 254 CYS A O 17
ATOM 19775 N N . PRO A 1 12 ? 1.167 -0.839 5.990 1.00 0.00 255 PRO A N 17
ATOM 19776 C CA . PRO A 1 12 ? 1.653 -0.626 7.360 1.00 0.00 255 PRO A CA 17
ATOM 19777 C C . PRO A 1 12 ? 0.978 0.549 8.072 1.00 0.00 255 PRO A C 17
ATOM 19778 O O . PRO A 1 12 ? 1.469 1.022 9.096 1.00 0.00 255 PRO A O 17
ATOM 19789 N N . ILE A 1 13 ? -0.139 1.022 7.537 1.00 0.00 256 ILE A N 17
ATOM 19790 C CA . ILE A 1 13 ? -0.826 2.158 8.131 1.00 0.00 256 ILE A CA 17
ATOM 19791 C C . ILE A 1 13 ? -1.968 1.713 9.046 1.00 0.00 256 ILE A C 17
ATOM 19792 O O . ILE A 1 13 ? -1.984 2.043 10.233 1.00 0.00 256 ILE A O 17
ATOM 19808 N N . SER A 1 14 ? -2.919 0.961 8.508 1.00 0.00 257 SER A N 17
ATOM 19809 C CA . SER A 1 14 ? -4.071 0.534 9.297 1.00 0.00 257 SER A CA 17
ATOM 19810 C C . SER A 1 14 ? -4.242 -0.981 9.244 1.00 0.00 257 SER A C 17
ATOM 19811 O O . SER A 1 14 ? -5.256 -1.509 9.707 1.00 0.00 257 SER A O 17
ATOM 19819 N N . LEU A 1 15 ? -3.245 -1.668 8.675 1.00 0.00 258 LEU A N 17
ATOM 19820 C CA . LEU A 1 15 ? -3.302 -3.116 8.473 1.00 0.00 258 LEU A CA 17
ATOM 19821 C C . LEU A 1 15 ? -4.365 -3.416 7.421 1.00 0.00 258 LEU A C 17
ATOM 19822 O O . LEU A 1 15 ? -4.971 -4.482 7.398 1.00 0.00 258 LEU A O 17
ATOM 19838 N N . GLU A 1 16 ? -4.574 -2.462 6.533 1.00 0.00 259 GLU A N 17
ATOM 19839 C CA . GLU A 1 16 ? -5.490 -2.653 5.435 1.00 0.00 259 GLU A CA 17
ATOM 19840 C C . GLU A 1 16 ? -4.741 -3.306 4.290 1.00 0.00 259 GLU A C 17
ATOM 19841 O O . GLU A 1 16 ? -3.562 -3.022 4.066 1.00 0.00 259 GLU A O 17
ATOM 19853 N N . LEU A 1 17 ? -5.384 -4.214 3.594 1.00 0.00 260 LEU A N 17
ATOM 19854 C CA . LEU A 1 17 ? -4.749 -4.813 2.450 1.00 0.00 260 LEU A CA 17
ATOM 19855 C C . LEU A 1 17 ? -5.336 -4.231 1.186 1.00 0.00 260 LEU A C 17
ATOM 19856 O O . LEU A 1 17 ? -6.552 -4.237 0.981 1.00 0.00 260 LEU A O 17
ATOM 19872 N N . MET A 1 18 ? -4.465 -3.701 0.362 1.00 0.00 261 MET A N 17
ATOM 19873 C CA . MET A 1 18 ? -4.865 -3.070 -0.877 1.00 0.00 261 MET A CA 17
ATOM 19874 C C . MET A 1 18 ? -5.395 -4.099 -1.869 1.00 0.00 261 MET A C 17
ATOM 19875 O O . MET A 1 18 ? -5.156 -5.299 -1.730 1.00 0.00 261 MET A O 17
ATOM 19889 N N . LYS A 1 19 ? -6.120 -3.615 -2.862 1.00 0.00 262 LYS A N 17
ATOM 19890 C CA . LYS A 1 19 ? -6.571 -4.444 -3.972 1.00 0.00 262 LYS A CA 17
ATOM 19891 C C . LYS A 1 19 ? -6.138 -3.760 -5.251 1.00 0.00 262 LYS A C 17
ATOM 19892 O O . LYS A 1 19 ? -5.657 -4.387 -6.194 1.00 0.00 262 LYS A O 17
ATOM 19911 N N . ASP A 1 20 ? -6.299 -2.447 -5.244 1.00 0.00 263 ASP A N 17
ATOM 19912 C CA . ASP A 1 20 ? -5.781 -1.596 -6.296 1.00 0.00 263 ASP A CA 17
ATOM 19913 C C . ASP A 1 20 ? -4.913 -0.549 -5.625 1.00 0.00 263 ASP A C 17
ATOM 19914 O O . ASP A 1 20 ? -5.418 0.394 -5.017 1.00 0.00 263 ASP A O 17
ATOM 19923 N N . PRO A 1 21 ? -3.596 -0.728 -5.681 1.00 0.00 264 PRO A N 17
ATOM 19924 C CA . PRO A 1 21 ? -2.668 0.066 -4.903 1.00 0.00 264 PRO A CA 17
ATOM 19925 C C . PRO A 1 21 ? -2.173 1.301 -5.638 1.00 0.00 264 PRO A C 17
ATOM 19926 O O . PRO A 1 21 ? -1.831 1.249 -6.823 1.00 0.00 264 PRO A O 17
ATOM 19937 N N . VAL A 1 22 ? -2.115 2.410 -4.926 1.00 0.00 265 VAL A N 17
ATOM 19938 C CA . VAL A 1 22 ? -1.650 3.644 -5.514 1.00 0.00 265 VAL A CA 17
ATOM 19939 C C . VAL A 1 22 ? -0.244 3.987 -5.033 1.00 0.00 265 VAL A C 17
ATOM 19940 O O . VAL A 1 22 ? 0.027 4.089 -3.834 1.00 0.00 265 VAL A O 17
ATOM 19953 N N . ILE A 1 23 ? 0.645 4.129 -5.995 1.00 0.00 266 ILE A N 17
ATOM 19954 C CA . ILE A 1 23 ? 2.028 4.460 -5.735 1.00 0.00 266 ILE A CA 17
ATOM 19955 C C . ILE A 1 23 ? 2.221 5.963 -5.899 1.00 0.00 266 ILE A C 17
ATOM 19956 O O . ILE A 1 23 ? 1.453 6.623 -6.599 1.00 0.00 266 ILE A O 17
ATOM 19972 N N . VAL A 1 24 ? 3.218 6.495 -5.237 1.00 0.00 267 VAL A N 17
ATOM 19973 C CA . VAL A 1 24 ? 3.607 7.879 -5.417 1.00 0.00 267 VAL A CA 17
ATOM 19974 C C . VAL A 1 24 ? 5.116 7.963 -5.426 1.00 0.00 267 VAL A C 17
ATOM 19975 O O . VAL A 1 24 ? 5.797 6.945 -5.263 1.00 0.00 267 VAL A O 17
ATOM 19988 N N . SER A 1 25 ? 5.641 9.159 -5.606 1.00 0.00 268 SER A N 17
ATOM 19989 C CA . SER A 1 25 ? 7.080 9.359 -5.526 1.00 0.00 268 SER A CA 17
ATOM 19990 C C . SER A 1 25 ? 7.561 8.980 -4.125 1.00 0.00 268 SER A C 17
ATOM 19991 O O . SER A 1 25 ? 6.762 8.971 -3.184 1.00 0.00 268 SER A O 17
ATOM 19999 N N . THR A 1 26 ? 8.855 8.653 -4.009 1.00 0.00 269 THR A N 17
ATOM 20000 C CA . THR A 1 26 ? 9.456 8.146 -2.765 1.00 0.00 269 THR A CA 17
ATOM 20001 C C . THR A 1 26 ? 9.354 6.620 -2.714 1.00 0.00 269 THR A C 17
ATOM 20002 O O . THR A 1 26 ? 10.072 5.958 -1.964 1.00 0.00 269 THR A O 17
ATOM 20013 N N . GLY A 1 27 ? 8.469 6.066 -3.538 1.00 0.00 270 GLY A N 17
ATOM 20014 C CA . GLY A 1 27 ? 8.346 4.622 -3.628 1.00 0.00 270 GLY A CA 17
ATOM 20015 C C . GLY A 1 27 ? 7.306 4.075 -2.677 1.00 0.00 270 GLY A C 17
ATOM 20016 O O . GLY A 1 27 ? 7.426 2.953 -2.183 1.00 0.00 270 GLY A O 17
ATOM 20020 N N . GLN A 1 28 ? 6.294 4.877 -2.409 1.00 0.00 271 GLN A N 17
ATOM 20021 C CA . GLN A 1 28 ? 5.210 4.480 -1.529 1.00 0.00 271 GLN A CA 17
ATOM 20022 C C . GLN A 1 28 ? 4.065 3.856 -2.315 1.00 0.00 271 GLN A C 17
ATOM 20023 O O . GLN A 1 28 ? 3.630 4.417 -3.311 1.00 0.00 271 GLN A O 17
ATOM 20037 N N . THR A 1 29 ? 3.576 2.705 -1.871 1.00 0.00 272 THR A N 17
ATOM 20038 C CA . THR A 1 29 ? 2.352 2.148 -2.424 1.00 0.00 272 THR A CA 17
ATOM 20039 C C . THR A 1 29 ? 1.432 1.670 -1.305 1.00 0.00 272 THR A C 17
ATOM 20040 O O . THR A 1 29 ? 1.640 0.605 -0.735 1.00 0.00 272 THR A O 17
ATOM 20051 N N . TYR A 1 30 ? 0.432 2.487 -0.986 1.00 0.00 273 TYR A N 17
ATOM 20052 C CA . TYR A 1 30 ? -0.531 2.166 0.061 1.00 0.00 273 TYR A CA 17
ATOM 20053 C C . TYR A 1 30 ? -1.946 2.242 -0.501 1.00 0.00 273 TYR A C 17
ATOM 20054 O O . TYR A 1 30 ? -2.134 2.570 -1.672 1.00 0.00 273 TYR A O 17
ATOM 20072 N N . GLU A 1 31 ? -2.935 1.935 0.330 1.00 0.00 274 GLU A N 17
ATOM 20073 C CA . GLU A 1 31 ? -4.327 2.031 -0.082 1.00 0.00 274 GLU A CA 17
ATOM 20074 C C . GLU A 1 31 ? -4.779 3.486 -0.022 1.00 0.00 274 GLU A C 17
ATOM 20075 O O . GLU A 1 31 ? -4.335 4.251 0.839 1.00 0.00 274 GLU A O 17
ATOM 20087 N N . ARG A 1 32 ? -5.654 3.856 -0.945 1.00 0.00 275 ARG A N 17
ATOM 20088 C CA . ARG A 1 32 ? -6.105 5.236 -1.101 1.00 0.00 275 ARG A CA 17
ATOM 20089 C C . ARG A 1 32 ? -6.702 5.781 0.177 1.00 0.00 275 ARG A C 17
ATOM 20090 O O . ARG A 1 32 ? -6.489 6.940 0.523 1.00 0.00 275 ARG A O 17
ATOM 20111 N N . SER A 1 33 ? -7.429 4.936 0.881 1.00 0.00 276 SER A N 17
ATOM 20112 C CA . SER A 1 33 ? -8.104 5.346 2.092 1.00 0.00 276 SER A CA 17
ATOM 20113 C C . SER A 1 33 ? -7.098 5.814 3.144 1.00 0.00 276 SER A C 17
ATOM 20114 O O . SER A 1 33 ? -7.441 6.546 4.070 1.00 0.00 276 SER A O 17
ATOM 20122 N N . SER A 1 34 ? -5.854 5.382 2.991 1.00 0.00 277 SER A N 17
ATOM 20123 C CA . SER A 1 34 ? -4.793 5.746 3.904 1.00 0.00 277 SER A CA 17
ATOM 20124 C C . SER A 1 34 ? -4.006 6.941 3.358 1.00 0.00 277 SER A C 17
ATOM 20125 O O . SER A 1 34 ? -3.857 7.965 4.024 1.00 0.00 277 SER A O 17
ATOM 20133 N N . ILE A 1 35 ? -3.528 6.802 2.124 1.00 0.00 278 ILE A N 17
ATOM 20134 C CA . ILE A 1 35 ? -2.655 7.799 1.513 1.00 0.00 278 ILE A CA 17
ATOM 20135 C C . ILE A 1 35 ? -3.417 9.028 1.021 1.00 0.00 278 ILE A C 17
ATOM 20136 O O . ILE A 1 35 ? -3.026 10.162 1.301 1.00 0.00 278 ILE A O 17
ATOM 20152 N N . GLN A 1 36 ? -4.517 8.813 0.315 1.00 0.00 279 GLN A N 17
ATOM 20153 C CA . GLN A 1 36 ? -5.225 9.918 -0.312 1.00 0.00 279 GLN A CA 17
ATOM 20154 C C . GLN A 1 36 ? -5.967 10.706 0.740 1.00 0.00 279 GLN A C 17
ATOM 20155 O O . GLN A 1 36 ? -6.383 11.840 0.518 1.00 0.00 279 GLN A O 17
ATOM 20169 N N . LYS A 1 37 ? -6.121 10.081 1.887 1.00 0.00 280 LYS A N 17
ATOM 20170 C CA . LYS A 1 37 ? -6.686 10.718 3.050 1.00 0.00 280 LYS A CA 17
ATOM 20171 C C . LYS A 1 37 ? -5.860 11.946 3.430 1.00 0.00 280 LYS A C 17
ATOM 20172 O O . LYS A 1 37 ? -6.410 13.011 3.720 1.00 0.00 280 LYS A O 17
ATOM 20191 N N . TRP A 1 38 ? -4.535 11.804 3.406 1.00 0.00 281 TRP A N 17
ATOM 20192 C CA . TRP A 1 38 ? -3.664 12.903 3.785 1.00 0.00 281 TRP A CA 17
ATOM 20193 C C . TRP A 1 38 ? -3.131 13.654 2.556 1.00 0.00 281 TRP A C 17
ATOM 20194 O O . TRP A 1 38 ? -2.850 14.851 2.636 1.00 0.00 281 TRP A O 17
ATOM 20215 N N . LEU A 1 39 ? -2.982 12.961 1.420 1.00 0.00 282 LEU A N 17
ATOM 20216 C CA . LEU A 1 39 ? -2.631 13.638 0.168 1.00 0.00 282 LEU A CA 17
ATOM 20217 C C . LEU A 1 39 ? -3.669 14.699 -0.173 1.00 0.00 282 LEU A C 17
ATOM 20218 O O . LEU A 1 39 ? -3.326 15.818 -0.552 1.00 0.00 282 LEU A O 17
ATOM 20234 N N . ASP A 1 40 ? -4.942 14.348 -0.012 1.00 0.00 283 ASP A N 17
ATOM 20235 C CA . ASP A 1 40 ? -6.030 15.281 -0.291 1.00 0.00 283 ASP A CA 17
ATOM 20236 C C . ASP A 1 40 ? -5.990 16.456 0.681 1.00 0.00 283 ASP A C 17
ATOM 20237 O O . ASP A 1 40 ? -6.447 17.556 0.369 1.00 0.00 283 ASP A O 17
ATOM 20246 N N . ALA A 1 41 ? -5.416 16.214 1.857 1.00 0.00 284 ALA A N 17
ATOM 20247 C CA . ALA A 1 41 ? -5.280 17.242 2.880 1.00 0.00 284 ALA A CA 17
ATOM 20248 C C . ALA A 1 41 ? -4.227 18.272 2.484 1.00 0.00 284 ALA A C 17
ATOM 20249 O O . ALA A 1 41 ? -4.183 19.372 3.036 1.00 0.00 284 ALA A O 17
ATOM 20256 N N . GLY A 1 42 ? -3.387 17.912 1.524 1.00 0.00 285 GLY A N 17
ATOM 20257 C CA . GLY A 1 42 ? -2.353 18.818 1.063 1.00 0.00 285 GLY A CA 17
ATOM 20258 C C . GLY A 1 42 ? -1.006 18.514 1.680 1.00 0.00 285 GLY A C 17
ATOM 20259 O O . GLY A 1 42 ? -0.127 19.377 1.735 1.00 0.00 285 GLY A O 17
ATOM 20263 N N . HIS A 1 43 ? -0.841 17.289 2.152 1.00 0.00 286 HIS A N 17
ATOM 20264 C CA . HIS A 1 43 ? 0.425 16.864 2.733 1.00 0.00 286 HIS A CA 17
ATOM 20265 C C . HIS A 1 43 ? 1.153 15.921 1.794 1.00 0.00 286 HIS A C 17
ATOM 20266 O O . HIS A 1 43 ? 0.529 15.173 1.045 1.00 0.00 286 HIS A O 17
ATOM 20280 N N . LYS A 1 44 ? 2.474 15.960 1.845 1.00 0.00 287 LYS A N 17
ATOM 20281 C CA . LYS A 1 44 ? 3.301 15.172 0.946 1.00 0.00 287 LYS A CA 17
ATOM 20282 C C . LYS A 1 44 ? 4.471 14.537 1.692 1.00 0.00 287 LYS A C 17
ATOM 20283 O O . LYS A 1 44 ? 5.634 14.824 1.418 1.00 0.00 287 LYS A O 17
ATOM 20302 N N . THR A 1 45 ? 4.151 13.679 2.644 1.00 0.00 288 THR A N 17
ATOM 20303 C CA . THR A 1 45 ? 5.159 13.009 3.450 1.00 0.00 288 THR A CA 17
ATOM 20304 C C . THR A 1 45 ? 4.751 11.574 3.755 1.00 0.00 288 THR A C 17
ATOM 20305 O O . THR A 1 45 ? 3.712 11.344 4.368 1.00 0.00 288 THR A O 17
ATOM 20316 N N . CYS A 1 46 ? 5.565 10.615 3.322 1.00 0.00 289 CYS A N 17
ATOM 20317 C CA . CYS A 1 46 ? 5.337 9.215 3.640 1.00 0.00 289 CYS A CA 17
ATOM 20318 C C . CYS A 1 46 ? 5.406 9.005 5.154 1.00 0.00 289 CYS A C 17
ATOM 20319 O O . CYS A 1 46 ? 6.263 9.587 5.822 1.00 0.00 289 CYS A O 17
ATOM 20327 N N . PRO A 1 47 ? 4.531 8.156 5.715 1.00 0.00 290 PRO A N 17
ATOM 20328 C CA . PRO A 1 47 ? 4.384 7.998 7.166 1.00 0.00 290 PRO A CA 17
ATOM 20329 C C . PRO A 1 47 ? 5.537 7.216 7.786 1.00 0.00 290 PRO A C 17
ATOM 20330 O O . PRO A 1 47 ? 5.535 6.919 8.980 1.00 0.00 290 PRO A O 17
ATOM 20341 N N . LYS A 1 48 ? 6.514 6.880 6.963 1.00 0.00 291 LYS A N 17
ATOM 20342 C CA . LYS A 1 48 ? 7.628 6.056 7.390 1.00 0.00 291 LYS A CA 17
ATOM 20343 C C . LYS A 1 48 ? 8.625 6.877 8.206 1.00 0.00 291 LYS A C 17
ATOM 20344 O O . LYS A 1 48 ? 8.878 6.570 9.370 1.00 0.00 291 LYS A O 17
ATOM 20363 N N . SER A 1 49 ? 9.180 7.917 7.597 1.00 0.00 292 SER A N 17
ATOM 20364 C CA . SER A 1 49 ? 10.105 8.810 8.282 1.00 0.00 292 SER A CA 17
ATOM 20365 C C . SER A 1 49 ? 9.939 10.232 7.759 1.00 0.00 292 SER A C 17
ATOM 20366 O O . SER A 1 49 ? 10.804 11.088 7.961 1.00 0.00 292 SER A O 17
ATOM 20374 N N . GLN A 1 50 ? 8.802 10.474 7.097 1.00 0.00 293 GLN A N 17
ATOM 20375 C CA . GLN A 1 50 ? 8.497 11.769 6.497 1.00 0.00 293 GLN A CA 17
ATOM 20376 C C . GLN A 1 50 ? 9.565 12.154 5.484 1.00 0.00 293 GLN A C 17
ATOM 20377 O O . GLN A 1 50 ? 9.960 13.318 5.381 1.00 0.00 293 GLN A O 17
ATOM 20391 N N . GLU A 1 51 ? 9.994 11.161 4.711 1.00 0.00 294 GLU A N 17
ATOM 20392 C CA . GLU A 1 51 ? 11.008 11.343 3.675 1.00 0.00 294 GLU A CA 17
ATOM 20393 C C . GLU A 1 51 ? 10.565 12.360 2.623 1.00 0.00 294 GLU A C 17
ATOM 20394 O O . GLU A 1 51 ? 11.361 12.774 1.781 1.00 0.00 294 GLU A O 17
ATOM 20406 N N . THR A 1 52 ? 9.292 12.741 2.684 1.00 0.00 295 THR A N 17
ATOM 20407 C CA . THR A 1 52 ? 8.739 13.797 1.844 1.00 0.00 295 THR A CA 17
ATOM 20408 C C . THR A 1 52 ? 8.581 13.340 0.398 1.00 0.00 295 THR A C 17
ATOM 20409 O O . THR A 1 52 ? 9.543 12.952 -0.264 1.00 0.00 295 THR A O 17
ATOM 20420 N N . LEU A 1 53 ? 7.353 13.392 -0.084 1.00 0.00 296 LEU A N 17
ATOM 20421 C CA . LEU A 1 53 ? 7.048 12.990 -1.439 1.00 0.00 296 LEU A CA 17
ATOM 20422 C C . LEU A 1 53 ? 7.109 14.222 -2.334 1.00 0.00 296 LEU A C 17
ATOM 20423 O O . LEU A 1 53 ? 6.135 14.966 -2.429 1.00 0.00 296 LEU A O 17
ATOM 20439 N N . LEU A 1 54 ? 8.268 14.450 -2.943 1.00 0.00 297 LEU A N 17
ATOM 20440 C CA . LEU A 1 54 ? 8.515 15.668 -3.711 1.00 0.00 297 LEU A CA 17
ATOM 20441 C C . LEU A 1 54 ? 7.479 15.819 -4.824 1.00 0.00 297 LEU A C 17
ATOM 20442 O O . LEU A 1 54 ? 6.728 16.792 -4.858 1.00 0.00 297 LEU A O 17
ATOM 20458 N N . HIS A 1 55 ? 7.446 14.859 -5.732 1.00 0.00 298 HIS A N 17
ATOM 20459 C CA . HIS A 1 55 ? 6.440 14.855 -6.780 1.00 0.00 298 HIS A CA 17
ATOM 20460 C C . HIS A 1 55 ? 5.188 14.132 -6.310 1.00 0.00 298 HIS A C 17
ATOM 20461 O O . HIS A 1 55 ? 5.140 12.900 -6.299 1.00 0.00 298 HIS A O 17
ATOM 20475 N N . ALA A 1 56 ? 4.185 14.891 -5.894 1.00 0.00 299 ALA A N 17
ATOM 20476 C CA . ALA A 1 56 ? 2.910 14.301 -5.534 1.00 0.00 299 ALA A CA 17
ATOM 20477 C C . ALA A 1 56 ? 2.119 13.984 -6.797 1.00 0.00 299 ALA A C 17
ATOM 20478 O O . ALA A 1 56 ? 1.419 14.834 -7.349 1.00 0.00 299 ALA A O 17
ATOM 20485 N N . GLY A 1 57 ? 2.279 12.760 -7.265 1.00 0.00 300 GLY A N 17
ATOM 20486 C CA . GLY A 1 57 ? 1.592 12.312 -8.454 1.00 0.00 300 GLY A CA 17
ATOM 20487 C C . GLY A 1 57 ? 1.179 10.870 -8.322 1.00 0.00 300 GLY A C 17
ATOM 20488 O O . GLY A 1 57 ? 1.976 9.961 -8.567 1.00 0.00 300 GLY A O 17
ATOM 20492 N N . LEU A 1 58 ? -0.060 10.665 -7.915 1.00 0.00 301 LEU A N 17
ATOM 20493 C CA . LEU A 1 58 ? -0.565 9.337 -7.623 1.00 0.00 301 LEU A CA 17
ATOM 20494 C C . LEU A 1 58 ? -0.572 8.481 -8.889 1.00 0.00 301 LEU A C 17
ATOM 20495 O O . LEU A 1 58 ? -1.066 8.900 -9.940 1.00 0.00 301 LEU A O 17
ATOM 20511 N N . THR A 1 59 ? -0.017 7.289 -8.778 1.00 0.00 302 THR A N 17
ATOM 20512 C CA . THR A 1 59 ? 0.137 6.386 -9.906 1.00 0.00 302 THR A CA 17
ATOM 20513 C C . THR A 1 59 ? -0.319 4.973 -9.526 1.00 0.00 302 THR A C 17
ATOM 20514 O O . THR A 1 59 ? -0.018 4.500 -8.442 1.00 0.00 302 THR A O 17
ATOM 20525 N N . PRO A 1 60 ? -1.076 4.289 -10.393 1.00 0.00 303 PRO A N 17
ATOM 20526 C CA . PRO A 1 60 ? -1.497 2.906 -10.142 1.00 0.00 303 PRO A CA 17
ATOM 20527 C C . PRO A 1 60 ? -0.313 1.934 -10.184 1.00 0.00 303 PRO A C 17
ATOM 20528 O O . PRO A 1 60 ? 0.363 1.817 -11.209 1.00 0.00 303 PRO A O 17
ATOM 20539 N N . ASN A 1 61 ? -0.064 1.240 -9.076 1.00 0.00 304 ASN A N 17
ATOM 20540 C CA . ASN A 1 61 ? 1.058 0.305 -9.006 1.00 0.00 304 ASN A CA 17
ATOM 20541 C C . ASN A 1 61 ? 0.622 -1.084 -9.464 1.00 0.00 304 ASN A C 17
ATOM 20542 O O . ASN A 1 61 ? -0.309 -1.672 -8.912 1.00 0.00 304 ASN A O 17
ATOM 20553 N N . TYR A 1 62 ? 1.308 -1.608 -10.463 1.00 0.00 305 TYR A N 17
ATOM 20554 C CA . TYR A 1 62 ? 0.936 -2.880 -11.058 1.00 0.00 305 TYR A CA 17
ATOM 20555 C C . TYR A 1 62 ? 1.613 -4.067 -10.365 1.00 0.00 305 TYR A C 17
ATOM 20556 O O . TYR A 1 62 ? 1.108 -5.186 -10.424 1.00 0.00 305 TYR A O 17
ATOM 20574 N N . VAL A 1 63 ? 2.734 -3.819 -9.683 1.00 0.00 306 VAL A N 17
ATOM 20575 C CA . VAL A 1 63 ? 3.502 -4.907 -9.067 1.00 0.00 306 VAL A CA 17
ATOM 20576 C C . VAL A 1 63 ? 2.750 -5.514 -7.886 1.00 0.00 306 VAL A C 17
ATOM 20577 O O . VAL A 1 63 ? 2.870 -6.702 -7.598 1.00 0.00 306 VAL A O 17
ATOM 20590 N N . LEU A 1 64 ? 1.946 -4.697 -7.229 1.00 0.00 307 LEU A N 17
ATOM 20591 C CA . LEU A 1 64 ? 1.350 -5.083 -5.966 1.00 0.00 307 LEU A CA 17
ATOM 20592 C C . LEU A 1 64 ? -0.022 -5.713 -6.161 1.00 0.00 307 LEU A C 17
ATOM 20593 O O . LEU A 1 64 ? -0.364 -6.677 -5.483 1.00 0.00 307 LEU A O 17
ATOM 20609 N N . LYS A 1 65 ? -0.784 -5.178 -7.111 1.00 0.00 308 LYS A N 17
ATOM 20610 C CA . LYS A 1 65 ? -2.164 -5.587 -7.353 1.00 0.00 308 LYS A CA 17
ATOM 20611 C C . LYS A 1 65 ? -2.304 -7.101 -7.502 1.00 0.00 308 LYS A C 17
ATOM 20612 O O . LYS A 1 65 ? -3.214 -7.701 -6.935 1.00 0.00 308 LYS A O 17
ATOM 20631 N N . SER A 1 66 ? -1.390 -7.715 -8.237 1.00 0.00 309 SER A N 17
ATOM 20632 C CA . SER A 1 66 ? -1.463 -9.145 -8.501 1.00 0.00 309 SER A CA 17
ATOM 20633 C C . SER A 1 66 ? -1.271 -9.958 -7.214 1.00 0.00 309 SER A C 17
ATOM 20634 O O . SER A 1 66 ? -1.752 -11.084 -7.104 1.00 0.00 309 SER A O 17
ATOM 20642 N N . LEU A 1 67 ? -0.572 -9.379 -6.248 1.00 0.00 310 LEU A N 17
ATOM 20643 C CA . LEU A 1 67 ? -0.280 -10.065 -4.996 1.00 0.00 310 LEU A CA 17
ATOM 20644 C C . LEU A 1 67 ? -1.296 -9.718 -3.907 1.00 0.00 310 LEU A C 17
ATOM 20645 O O . LEU A 1 67 ? -1.898 -10.604 -3.304 1.00 0.00 310 LEU A O 17
ATOM 20661 N N . ILE A 1 68 ? -1.483 -8.430 -3.664 1.00 0.00 311 ILE A N 17
ATOM 20662 C CA . ILE A 1 68 ? -2.361 -7.958 -2.591 1.00 0.00 311 ILE A CA 17
ATOM 20663 C C . ILE A 1 68 ? -3.788 -8.471 -2.756 1.00 0.00 311 ILE A C 17
ATOM 20664 O O . ILE A 1 68 ? -4.448 -8.834 -1.782 1.00 0.00 311 ILE A O 17
ATOM 20680 N N . ALA A 1 69 ? -4.243 -8.533 -3.999 1.00 0.00 312 ALA A N 17
ATOM 20681 C CA . ALA A 1 69 ? -5.595 -8.967 -4.302 1.00 0.00 312 ALA A CA 17
ATOM 20682 C C . ALA A 1 69 ? -5.740 -10.470 -4.064 1.00 0.00 312 ALA A C 17
ATOM 20683 O O . ALA A 1 69 ? -6.843 -11.008 -4.026 1.00 0.00 312 ALA A O 17
ATOM 20690 N N . LEU A 1 70 ? -4.603 -11.129 -3.894 1.00 0.00 313 LEU A N 17
ATOM 20691 C CA . LEU A 1 70 ? -4.556 -12.559 -3.631 1.00 0.00 313 LEU A CA 17
ATOM 20692 C C . LEU A 1 70 ? -4.590 -12.847 -2.131 1.00 0.00 313 LEU A C 17
ATOM 20693 O O . LEU A 1 70 ? -5.216 -13.809 -1.687 1.00 0.00 313 LEU A O 17
ATOM 20709 N N . TRP A 1 71 ? -3.936 -11.999 -1.347 1.00 0.00 314 TRP A N 17
ATOM 20710 C CA . TRP A 1 71 ? -3.802 -12.248 0.079 1.00 0.00 314 TRP A CA 17
ATOM 20711 C C . TRP A 1 71 ? -5.094 -11.894 0.815 1.00 0.00 314 TRP A C 17
ATOM 20712 O O . TRP A 1 71 ? -5.513 -12.604 1.731 1.00 0.00 314 TRP A O 17
ATOM 20733 N N . CYS A 1 72 ? -5.741 -10.809 0.397 1.00 0.00 315 CYS A N 17
ATOM 20734 C CA . CYS A 1 72 ? -7.003 -10.397 1.007 1.00 0.00 315 CYS A CA 17
ATOM 20735 C C . CYS A 1 72 ? -8.132 -11.328 0.561 1.00 0.00 315 CYS A C 17
ATOM 20736 O O . CYS A 1 72 ? -9.229 -11.315 1.118 1.00 0.00 315 CYS A O 17
ATOM 20744 N N . GLU A 1 73 ? -7.848 -12.132 -0.458 1.00 0.00 316 GLU A N 17
ATOM 20745 C CA . GLU A 1 73 ? -8.767 -13.167 -0.908 1.00 0.00 316 GLU A CA 17
ATOM 20746 C C . GLU A 1 73 ? -8.724 -14.346 0.059 1.00 0.00 316 GLU A C 17
ATOM 20747 O O . GLU A 1 73 ? -9.726 -15.016 0.304 1.00 0.00 316 GLU A O 17
ATOM 20759 N N . SER A 1 74 ? -7.545 -14.579 0.612 1.00 0.00 317 SER A N 17
ATOM 20760 C CA . SER A 1 74 ? -7.346 -15.638 1.584 1.00 0.00 317 SER A CA 17
ATOM 20761 C C . SER A 1 74 ? -8.020 -15.264 2.904 1.00 0.00 317 SER A C 17
ATOM 20762 O O . SER A 1 74 ? -8.831 -16.019 3.445 1.00 0.00 317 SER A O 17
ATOM 20770 N N . ASN A 1 75 ? -7.693 -14.083 3.397 1.00 0.00 318 ASN A N 17
ATOM 20771 C CA . ASN A 1 75 ? -8.306 -13.549 4.604 1.00 0.00 318 ASN A CA 17
ATOM 20772 C C . ASN A 1 75 ? -8.854 -12.164 4.312 1.00 0.00 318 ASN A C 17
ATOM 20773 O O . ASN A 1 75 ? -8.119 -11.304 3.836 1.00 0.00 318 ASN A O 17
ATOM 20784 N N . GLY A 1 76 ? -10.146 -11.968 4.565 1.00 0.00 319 GLY A N 17
ATOM 20785 C CA . GLY A 1 76 ? -10.773 -10.677 4.325 1.00 0.00 319 GLY A CA 17
ATOM 20786 C C . GLY A 1 76 ? -10.150 -9.577 5.163 1.00 0.00 319 GLY A C 17
ATOM 20787 O O . GLY A 1 76 ? -10.600 -9.298 6.275 1.00 0.00 319 GLY A O 17
ATOM 20791 N N . ILE A 1 77 ? -9.120 -8.952 4.623 1.00 0.00 320 ILE A N 17
ATOM 20792 C CA . ILE A 1 77 ? -8.321 -8.002 5.368 1.00 0.00 320 ILE A CA 17
ATOM 20793 C C . ILE A 1 77 ? -8.422 -6.602 4.775 1.00 0.00 320 ILE A C 17
ATOM 20794 O O . ILE A 1 77 ? -8.194 -6.396 3.581 1.00 0.00 320 ILE A O 17
ATOM 20810 N N . GLU A 1 78 ? -8.785 -5.656 5.627 1.00 0.00 321 GLU A N 17
ATOM 20811 C CA . GLU A 1 78 ? -8.938 -4.258 5.250 1.00 0.00 321 GLU A CA 17
ATOM 20812 C C . GLU A 1 78 ? -9.375 -3.452 6.466 1.00 0.00 321 GLU A C 17
ATOM 20813 O O . GLU A 1 78 ? -10.516 -3.664 6.931 1.00 0.00 321 GLU A O 17
ATOM 20826 N N . GLY A 1 1 ? 3.247 -11.901 12.758 1.00 0.00 244 GLY A N 18
ATOM 20827 C CA . GLY A 1 1 ? 2.008 -12.503 12.205 1.00 0.00 244 GLY A CA 18
ATOM 20828 C C . GLY A 1 1 ? 2.265 -13.881 11.642 1.00 0.00 244 GLY A C 18
ATOM 20829 O O . GLY A 1 1 ? 3.386 -14.381 11.728 1.00 0.00 244 GLY A O 18
ATOM 20835 N N . SER A 1 2 ? 1.235 -14.505 11.080 1.00 0.00 245 SER A N 18
ATOM 20836 C CA . SER A 1 2 ? 1.391 -15.822 10.480 1.00 0.00 245 SER A CA 18
ATOM 20837 C C . SER A 1 2 ? 2.410 -15.771 9.328 1.00 0.00 245 SER A C 18
ATOM 20838 O O . SER A 1 2 ? 3.352 -16.568 9.305 1.00 0.00 245 SER A O 18
ATOM 20846 N N . PRO A 1 3 ? 2.256 -14.844 8.362 1.00 0.00 246 PRO A N 18
ATOM 20847 C CA . PRO A 1 3 ? 3.278 -14.558 7.373 1.00 0.00 246 PRO A CA 18
ATOM 20848 C C . PRO A 1 3 ? 4.050 -13.284 7.719 1.00 0.00 246 PRO A C 18
ATOM 20849 O O . PRO A 1 3 ? 3.632 -12.513 8.587 1.00 0.00 246 PRO A O 18
ATOM 20860 N N . GLU A 1 4 ? 5.179 -13.068 7.061 1.00 0.00 247 GLU A N 18
ATOM 20861 C CA . GLU A 1 4 ? 5.916 -11.824 7.223 1.00 0.00 247 GLU A CA 18
ATOM 20862 C C . GLU A 1 4 ? 5.176 -10.696 6.514 1.00 0.00 247 GLU A C 18
ATOM 20863 O O . GLU A 1 4 ? 4.569 -10.909 5.463 1.00 0.00 247 GLU A O 18
ATOM 20875 N N . PHE A 1 5 ? 5.215 -9.502 7.085 1.00 0.00 248 PHE A N 18
ATOM 20876 C CA . PHE A 1 5 ? 4.483 -8.379 6.519 1.00 0.00 248 PHE A CA 18
ATOM 20877 C C . PHE A 1 5 ? 5.409 -7.233 6.121 1.00 0.00 248 PHE A C 18
ATOM 20878 O O . PHE A 1 5 ? 5.701 -6.351 6.924 1.00 0.00 248 PHE A O 18
ATOM 20895 N N . PRO A 1 6 ? 5.907 -7.249 4.878 1.00 0.00 249 PRO A N 18
ATOM 20896 C CA . PRO A 1 6 ? 6.618 -6.127 4.295 1.00 0.00 249 PRO A CA 18
ATOM 20897 C C . PRO A 1 6 ? 5.680 -5.271 3.443 1.00 0.00 249 PRO A C 18
ATOM 20898 O O . PRO A 1 6 ? 4.457 -5.412 3.530 1.00 0.00 249 PRO A O 18
ATOM 20909 N N . GLU A 1 7 ? 6.240 -4.405 2.605 1.00 0.00 250 GLU A N 18
ATOM 20910 C CA . GLU A 1 7 ? 5.433 -3.604 1.684 1.00 0.00 250 GLU A CA 18
ATOM 20911 C C . GLU A 1 7 ? 5.131 -4.408 0.416 1.00 0.00 250 GLU A C 18
ATOM 20912 O O . GLU A 1 7 ? 4.892 -3.852 -0.654 1.00 0.00 250 GLU A O 18
ATOM 20924 N N . TYR A 1 8 ? 5.129 -5.729 0.563 1.00 0.00 251 TYR A N 18
ATOM 20925 C CA . TYR A 1 8 ? 4.875 -6.643 -0.543 1.00 0.00 251 TYR A CA 18
ATOM 20926 C C . TYR A 1 8 ? 3.400 -7.034 -0.560 1.00 0.00 251 TYR A C 18
ATOM 20927 O O . TYR A 1 8 ? 2.892 -7.538 -1.557 1.00 0.00 251 TYR A O 18
ATOM 20945 N N . PHE A 1 9 ? 2.725 -6.799 0.565 1.00 0.00 252 PHE A N 18
ATOM 20946 C CA . PHE A 1 9 ? 1.312 -7.150 0.718 1.00 0.00 252 PHE A CA 18
ATOM 20947 C C . PHE A 1 9 ? 0.619 -6.194 1.676 1.00 0.00 252 PHE A C 18
ATOM 20948 O O . PHE A 1 9 ? -0.386 -5.570 1.346 1.00 0.00 252 PHE A O 18
ATOM 20965 N N . ARG A 1 10 ? 1.176 -6.090 2.872 1.00 0.00 253 ARG A N 18
ATOM 20966 C CA . ARG A 1 10 ? 0.521 -5.405 3.973 1.00 0.00 253 ARG A CA 18
ATOM 20967 C C . ARG A 1 10 ? 0.706 -3.898 3.896 1.00 0.00 253 ARG A C 18
ATOM 20968 O O . ARG A 1 10 ? 1.830 -3.400 3.849 1.00 0.00 253 ARG A O 18
ATOM 20989 N N . CYS A 1 11 ? -0.411 -3.182 3.896 1.00 0.00 254 CYS A N 18
ATOM 20990 C CA . CYS A 1 11 ? -0.393 -1.735 4.037 1.00 0.00 254 CYS A CA 18
ATOM 20991 C C . CYS A 1 11 ? -0.062 -1.382 5.480 1.00 0.00 254 CYS A C 18
ATOM 20992 O O . CYS A 1 11 ? -0.838 -1.677 6.392 1.00 0.00 254 CYS A O 18
ATOM 21000 N N . PRO A 1 12 ? 1.104 -0.758 5.710 1.00 0.00 255 PRO A N 18
ATOM 21001 C CA . PRO A 1 12 ? 1.627 -0.500 7.063 1.00 0.00 255 PRO A CA 18
ATOM 21002 C C . PRO A 1 12 ? 0.878 0.606 7.799 1.00 0.00 255 PRO A C 18
ATOM 21003 O O . PRO A 1 12 ? 1.327 1.089 8.837 1.00 0.00 255 PRO A O 18
ATOM 21014 N N . ILE A 1 13 ? -0.263 0.993 7.263 1.00 0.00 256 ILE A N 18
ATOM 21015 C CA . ILE A 1 13 ? -1.027 2.088 7.821 1.00 0.00 256 ILE A CA 18
ATOM 21016 C C . ILE A 1 13 ? -2.136 1.583 8.745 1.00 0.00 256 ILE A C 18
ATOM 21017 O O . ILE A 1 13 ? -2.210 1.991 9.905 1.00 0.00 256 ILE A O 18
ATOM 21033 N N . SER A 1 14 ? -2.988 0.692 8.249 1.00 0.00 257 SER A N 18
ATOM 21034 C CA . SER A 1 14 ? -4.061 0.144 9.075 1.00 0.00 257 SER A CA 18
ATOM 21035 C C . SER A 1 14 ? -4.117 -1.380 8.974 1.00 0.00 257 SER A C 18
ATOM 21036 O O . SER A 1 14 ? -4.941 -2.018 9.628 1.00 0.00 257 SER A O 18
ATOM 21044 N N . LEU A 1 15 ? -3.218 -1.951 8.168 1.00 0.00 258 LEU A N 18
ATOM 21045 C CA . LEU A 1 15 ? -3.263 -3.372 7.817 1.00 0.00 258 LEU A CA 18
ATOM 21046 C C . LEU A 1 15 ? -4.562 -3.654 7.072 1.00 0.00 258 LEU A C 18
ATOM 21047 O O . LEU A 1 15 ? -5.158 -4.720 7.202 1.00 0.00 258 LEU A O 18
ATOM 21063 N N . GLU A 1 16 ? -4.982 -2.684 6.277 1.00 0.00 259 GLU A N 18
ATOM 21064 C CA . GLU A 1 16 ? -6.189 -2.821 5.483 1.00 0.00 259 GLU A CA 18
ATOM 21065 C C . GLU A 1 16 ? -5.900 -3.709 4.291 1.00 0.00 259 GLU A C 18
ATOM 21066 O O . GLU A 1 16 ? -6.783 -4.389 3.776 1.00 0.00 259 GLU A O 18
ATOM 21078 N N . LEU A 1 17 ? -4.630 -3.704 3.893 1.00 0.00 260 LEU A N 18
ATOM 21079 C CA . LEU A 1 17 ? -4.161 -4.437 2.729 1.00 0.00 260 LEU A CA 18
ATOM 21080 C C . LEU A 1 17 ? -4.989 -4.048 1.509 1.00 0.00 260 LEU A C 18
ATOM 21081 O O . LEU A 1 17 ? -6.069 -4.585 1.261 1.00 0.00 260 LEU A O 18
ATOM 21097 N N . MET A 1 18 ? -4.457 -3.074 0.784 1.00 0.00 261 MET A N 18
ATOM 21098 C CA . MET A 1 18 ? -5.098 -2.465 -0.381 1.00 0.00 261 MET A CA 18
ATOM 21099 C C . MET A 1 18 ? -5.752 -3.475 -1.323 1.00 0.00 261 MET A C 18
ATOM 21100 O O . MET A 1 18 ? -5.376 -4.645 -1.369 1.00 0.00 261 MET A O 18
ATOM 21114 N N . LYS A 1 19 ? -6.739 -2.998 -2.070 1.00 0.00 262 LYS A N 18
ATOM 21115 C CA . LYS A 1 19 ? -7.359 -3.778 -3.135 1.00 0.00 262 LYS A CA 18
ATOM 21116 C C . LYS A 1 19 ? -6.842 -3.270 -4.475 1.00 0.00 262 LYS A C 18
ATOM 21117 O O . LYS A 1 19 ? -6.600 -4.038 -5.407 1.00 0.00 262 LYS A O 18
ATOM 21136 N N . ASP A 1 20 ? -6.667 -1.957 -4.538 1.00 0.00 263 ASP A N 18
ATOM 21137 C CA . ASP A 1 20 ? -6.113 -1.282 -5.703 1.00 0.00 263 ASP A CA 18
ATOM 21138 C C . ASP A 1 20 ? -5.047 -0.312 -5.233 1.00 0.00 263 ASP A C 18
ATOM 21139 O O . ASP A 1 20 ? -5.354 0.769 -4.731 1.00 0.00 263 ASP A O 18
ATOM 21148 N N . PRO A 1 21 ? -3.779 -0.685 -5.383 1.00 0.00 264 PRO A N 18
ATOM 21149 C CA . PRO A 1 21 ? -2.675 0.072 -4.835 1.00 0.00 264 PRO A CA 18
ATOM 21150 C C . PRO A 1 21 ? -2.119 1.110 -5.799 1.00 0.00 264 PRO A C 18
ATOM 21151 O O . PRO A 1 21 ? -1.921 0.846 -6.989 1.00 0.00 264 PRO A O 18
ATOM 21162 N N . VAL A 1 22 ? -1.866 2.292 -5.274 1.00 0.00 265 VAL A N 18
ATOM 21163 C CA . VAL A 1 22 ? -1.290 3.360 -6.063 1.00 0.00 265 VAL A CA 18
ATOM 21164 C C . VAL A 1 22 ? 0.142 3.627 -5.625 1.00 0.00 265 VAL A C 18
ATOM 21165 O O . VAL A 1 22 ? 0.438 3.697 -4.431 1.00 0.00 265 VAL A O 18
ATOM 21178 N N . ILE A 1 23 ? 1.026 3.741 -6.597 1.00 0.00 266 ILE A N 18
ATOM 21179 C CA . ILE A 1 23 ? 2.413 4.062 -6.338 1.00 0.00 266 ILE A CA 18
ATOM 21180 C C . ILE A 1 23 ? 2.615 5.566 -6.397 1.00 0.00 266 ILE A C 18
ATOM 21181 O O . ILE A 1 23 ? 1.976 6.256 -7.187 1.00 0.00 266 ILE A O 18
ATOM 21197 N N . VAL A 1 24 ?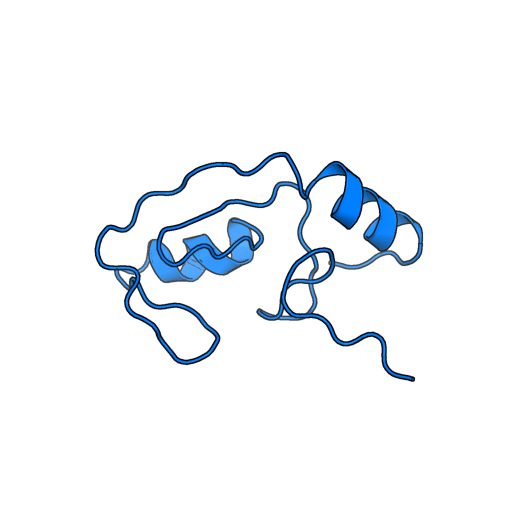 3.472 6.073 -5.538 1.00 0.00 267 VAL A N 18
ATOM 21198 C CA . VAL A 1 24 ? 3.837 7.476 -5.564 1.00 0.00 267 VAL A CA 18
ATOM 21199 C C . VAL A 1 24 ? 5.350 7.576 -5.391 1.00 0.00 267 VAL A C 18
ATOM 21200 O O . VAL A 1 24 ? 5.993 6.589 -5.018 1.00 0.00 267 VAL A O 18
ATOM 21213 N N . SER A 1 25 ? 5.914 8.745 -5.654 1.00 0.00 268 SER A N 18
ATOM 21214 C CA . SER A 1 25 ? 7.343 8.945 -5.506 1.00 0.00 268 SER A CA 18
ATOM 21215 C C . SER A 1 25 ? 7.757 8.678 -4.061 1.00 0.00 268 SER A C 18
ATOM 21216 O O . SER A 1 25 ? 6.979 8.936 -3.140 1.00 0.00 268 SER A O 18
ATOM 21224 N N . THR A 1 26 ? 8.981 8.157 -3.902 1.00 0.00 269 THR A N 18
ATOM 21225 C CA . THR A 1 26 ? 9.467 7.514 -2.669 1.00 0.00 269 THR A CA 18
ATOM 21226 C C . THR A 1 26 ? 9.396 6.000 -2.858 1.00 0.00 269 THR A C 18
ATOM 21227 O O . THR A 1 26 ? 10.138 5.242 -2.236 1.00 0.00 269 THR A O 18
ATOM 21238 N N . GLY A 1 27 ? 8.511 5.577 -3.757 1.00 0.00 270 GLY A N 18
ATOM 21239 C CA . GLY A 1 27 ? 8.400 4.172 -4.090 1.00 0.00 270 GLY A CA 18
ATOM 21240 C C . GLY A 1 27 ? 7.360 3.461 -3.254 1.00 0.00 270 GLY A C 18
ATOM 21241 O O . GLY A 1 27 ? 7.432 2.250 -3.063 1.00 0.00 270 GLY A O 18
ATOM 21245 N N . GLN A 1 28 ? 6.398 4.213 -2.748 1.00 0.00 271 GLN A N 18
ATOM 21246 C CA . GLN A 1 28 ? 5.350 3.640 -1.917 1.00 0.00 271 GLN A CA 18
ATOM 21247 C C . GLN A 1 28 ? 4.227 3.071 -2.764 1.00 0.00 271 GLN A C 18
ATOM 21248 O O . GLN A 1 28 ? 3.972 3.553 -3.865 1.00 0.00 271 GLN A O 18
ATOM 21262 N N . THR A 1 29 ? 3.574 2.035 -2.255 1.00 0.00 272 THR A N 18
ATOM 21263 C CA . THR A 1 29 ? 2.369 1.517 -2.878 1.00 0.00 272 THR A CA 18
ATOM 21264 C C . THR A 1 29 ? 1.351 1.147 -1.799 1.00 0.00 272 THR A C 18
ATOM 21265 O O . THR A 1 29 ? 1.450 0.090 -1.177 1.00 0.00 272 THR A O 18
ATOM 21276 N N . TYR A 1 30 ? 0.387 2.031 -1.562 1.00 0.00 273 TYR A N 18
ATOM 21277 C CA . TYR A 1 30 ? -0.619 1.810 -0.525 1.00 0.00 273 TYR A CA 18
ATOM 21278 C C . TYR A 1 30 ? -2.020 1.937 -1.116 1.00 0.00 273 TYR A C 18
ATOM 21279 O O . TYR A 1 30 ? -2.176 2.235 -2.305 1.00 0.00 273 TYR A O 18
ATOM 21297 N N . GLU A 1 31 ? -3.032 1.716 -0.285 1.00 0.00 274 GLU A N 18
ATOM 21298 C CA . GLU A 1 31 ? -4.416 1.907 -0.704 1.00 0.00 274 GLU A CA 18
ATOM 21299 C C . GLU A 1 31 ? -4.766 3.388 -0.656 1.00 0.00 274 GLU A C 18
ATOM 21300 O O . GLU A 1 31 ? -4.303 4.113 0.223 1.00 0.00 274 GLU A O 18
ATOM 21312 N N . ARG A 1 32 ? -5.592 3.827 -1.596 1.00 0.00 275 ARG A N 18
ATOM 21313 C CA . ARG A 1 32 ? -5.961 5.235 -1.718 1.00 0.00 275 ARG A CA 18
ATOM 21314 C C . ARG A 1 32 ? -6.638 5.732 -0.466 1.00 0.00 275 ARG A C 18
ATOM 21315 O O . ARG A 1 32 ? -6.390 6.849 -0.016 1.00 0.00 275 ARG A O 18
ATOM 21336 N N . SER A 1 33 ? -7.482 4.890 0.103 1.00 0.00 276 SER A N 18
ATOM 21337 C CA . SER A 1 33 ? -8.219 5.244 1.298 1.00 0.00 276 SER A CA 18
ATOM 21338 C C . SER A 1 33 ? -7.263 5.492 2.464 1.00 0.00 276 SER A C 18
ATOM 21339 O O . SER A 1 33 ? -7.622 6.117 3.458 1.00 0.00 276 SER A O 18
ATOM 21347 N N . SER A 1 34 ? -6.044 4.993 2.325 1.00 0.00 277 SER A N 18
ATOM 21348 C CA . SER A 1 34 ? -5.018 5.184 3.326 1.00 0.00 277 SER A CA 18
ATOM 21349 C C . SER A 1 34 ? -4.139 6.382 2.962 1.00 0.00 277 SER A C 18
ATOM 21350 O O . SER A 1 34 ? -3.972 7.303 3.757 1.00 0.00 277 SER A O 18
ATOM 21358 N N . ILE A 1 35 ? -3.610 6.376 1.736 1.00 0.00 278 ILE A N 18
ATOM 21359 C CA . ILE A 1 35 ? -2.650 7.391 1.305 1.00 0.00 278 ILE A CA 18
ATOM 21360 C C . ILE A 1 35 ? -3.316 8.722 0.969 1.00 0.00 278 ILE A C 18
ATOM 21361 O O . ILE A 1 35 ? -2.917 9.769 1.480 1.00 0.00 278 ILE A O 18
ATOM 21377 N N . GLN A 1 36 ? -4.347 8.682 0.140 1.00 0.00 279 GLN A N 18
ATOM 21378 C CA . GLN A 1 36 ? -4.970 9.903 -0.346 1.00 0.00 279 GLN A CA 18
ATOM 21379 C C . GLN A 1 36 ? -5.688 10.605 0.782 1.00 0.00 279 GLN A C 18
ATOM 21380 O O . GLN A 1 36 ? -5.890 11.812 0.750 1.00 0.00 279 GLN A O 18
ATOM 21394 N N . LYS A 1 37 ? -6.054 9.823 1.782 1.00 0.00 280 LYS A N 18
ATOM 21395 C CA . LYS A 1 37 ? -6.655 10.335 2.996 1.00 0.00 280 LYS A CA 18
ATOM 21396 C C . LYS A 1 37 ? -5.781 11.419 3.628 1.00 0.00 280 LYS A C 18
ATOM 21397 O O . LYS A 1 37 ? -6.280 12.479 4.014 1.00 0.00 280 LYS A O 18
ATOM 21416 N N . TRP A 1 38 ? -4.477 11.169 3.713 1.00 0.00 281 TRP A N 18
ATOM 21417 C CA . TRP A 1 38 ? -3.582 12.109 4.365 1.00 0.00 281 TRP A CA 18
ATOM 21418 C C . TRP A 1 38 ? -2.900 13.012 3.339 1.00 0.00 281 TRP A C 18
ATOM 21419 O O . TRP A 1 38 ? -2.523 14.144 3.655 1.00 0.00 281 TRP A O 18
ATOM 21440 N N . LEU A 1 39 ? -2.744 12.521 2.110 1.00 0.00 282 LEU A N 18
ATOM 21441 C CA . LEU A 1 39 ? -2.255 13.369 1.028 1.00 0.00 282 LEU A CA 18
ATOM 21442 C C . LEU A 1 39 ? -3.208 14.530 0.823 1.00 0.00 282 LEU A C 18
ATOM 21443 O O . LEU A 1 39 ? -2.791 15.674 0.635 1.00 0.00 282 LEU A O 18
ATOM 21459 N N . ASP A 1 40 ? -4.497 14.222 0.886 1.00 0.00 283 ASP A N 18
ATOM 21460 C CA . ASP A 1 40 ? -5.545 15.228 0.754 1.00 0.00 283 ASP A CA 18
ATOM 21461 C C . ASP A 1 40 ? -5.431 16.281 1.855 1.00 0.00 283 ASP A C 18
ATOM 21462 O O . ASP A 1 40 ? -5.757 17.455 1.650 1.00 0.00 283 ASP A O 18
ATOM 21471 N N . ALA A 1 41 ? -4.945 15.851 3.016 1.00 0.00 284 ALA A N 18
ATOM 21472 C CA . ALA A 1 41 ? -4.778 16.731 4.171 1.00 0.00 284 ALA A CA 18
ATOM 21473 C C . ALA A 1 41 ? -3.657 17.740 3.945 1.00 0.00 284 ALA A C 18
ATOM 21474 O O . ALA A 1 41 ? -3.575 18.757 4.636 1.00 0.00 284 ALA A O 18
ATOM 21481 N N . GLY A 1 42 ? -2.801 17.461 2.973 1.00 0.00 285 GLY A N 18
ATOM 21482 C CA . GLY A 1 42 ? -1.721 18.372 2.658 1.00 0.00 285 GLY A CA 18
ATOM 21483 C C . GLY A 1 42 ? -0.403 17.934 3.260 1.00 0.00 285 GLY A C 18
ATOM 21484 O O . GLY A 1 42 ? 0.425 18.768 3.631 1.00 0.00 285 GLY A O 18
ATOM 21488 N N . HIS A 1 43 ? -0.208 16.629 3.365 1.00 0.00 286 HIS A N 18
ATOM 21489 C CA . HIS A 1 43 ? 1.044 16.083 3.878 1.00 0.00 286 HIS A CA 18
ATOM 21490 C C . HIS A 1 43 ? 1.749 15.281 2.794 1.00 0.00 286 HIS A C 18
ATOM 21491 O O . HIS A 1 43 ? 1.173 14.376 2.203 1.00 0.00 286 HIS A O 18
ATOM 21505 N N . LYS A 1 44 ? 3.003 15.624 2.548 1.00 0.00 287 LYS A N 18
ATOM 21506 C CA . LYS A 1 44 ? 3.739 15.106 1.402 1.00 0.00 287 LYS A CA 18
ATOM 21507 C C . LYS A 1 44 ? 4.833 14.124 1.822 1.00 0.00 287 LYS A C 18
ATOM 21508 O O . LYS A 1 44 ? 5.936 14.150 1.286 1.00 0.00 287 LYS A O 18
ATOM 21527 N N . THR A 1 45 ? 4.519 13.247 2.760 1.00 0.00 288 THR A N 18
ATOM 21528 C CA . THR A 1 45 ? 5.487 12.273 3.257 1.00 0.00 288 THR A CA 18
ATOM 21529 C C . THR A 1 45 ? 4.845 10.898 3.418 1.00 0.00 288 THR A C 18
ATOM 21530 O O . THR A 1 45 ? 3.638 10.809 3.606 1.00 0.00 288 THR A O 18
ATOM 21541 N N . CYS A 1 46 ? 5.641 9.832 3.340 1.00 0.00 289 CYS A N 18
ATOM 21542 C CA . CYS A 1 46 ? 5.157 8.500 3.669 1.00 0.00 289 CYS A CA 18
ATOM 21543 C C . CYS A 1 46 ? 5.144 8.307 5.189 1.00 0.00 289 CYS A C 18
ATOM 21544 O O . CYS A 1 46 ? 5.854 9.010 5.917 1.00 0.00 289 CYS A O 18
ATOM 21552 N N . PRO A 1 47 ? 4.337 7.356 5.694 1.00 0.00 290 PRO A N 18
ATOM 21553 C CA . PRO A 1 47 ? 4.171 7.131 7.134 1.00 0.00 290 PRO A CA 18
ATOM 21554 C C . PRO A 1 47 ? 5.359 6.393 7.751 1.00 0.00 290 PRO A C 18
ATOM 21555 O O . PRO A 1 47 ? 5.341 6.041 8.930 1.00 0.00 290 PRO A O 18
ATOM 21566 N N . LYS A 1 48 ? 6.385 6.157 6.945 1.00 0.00 291 LYS A N 18
ATOM 21567 C CA . LYS A 1 48 ? 7.501 5.320 7.354 1.00 0.00 291 LYS A CA 18
ATOM 21568 C C . LYS A 1 48 ? 8.639 6.133 7.970 1.00 0.00 291 LYS A C 18
ATOM 21569 O O . LYS A 1 48 ? 8.915 6.016 9.169 1.00 0.00 291 LYS A O 18
ATOM 21588 N N . SER A 1 49 ? 9.296 6.955 7.164 1.00 0.00 292 SER A N 18
ATOM 21589 C CA . SER A 1 49 ? 10.470 7.684 7.631 1.00 0.00 292 SER A CA 18
ATOM 21590 C C . SER A 1 49 ? 10.367 9.182 7.357 1.00 0.00 292 SER A C 18
ATOM 21591 O O . SER A 1 49 ? 11.322 9.918 7.605 1.00 0.00 292 SER A O 18
ATOM 21599 N N . GLN A 1 50 ? 9.215 9.631 6.853 1.00 0.00 293 GLN A N 18
ATOM 21600 C CA . GLN A 1 50 ? 9.040 11.034 6.476 1.00 0.00 293 GLN A CA 18
ATOM 21601 C C . GLN A 1 50 ? 10.066 11.419 5.418 1.00 0.00 293 GLN A C 18
ATOM 21602 O O . GLN A 1 50 ? 10.855 12.348 5.584 1.00 0.00 293 GLN A O 18
ATOM 21616 N N . GLU A 1 51 ? 10.008 10.692 4.321 1.00 0.00 294 GLU A N 18
ATOM 21617 C CA . GLU A 1 51 ? 10.992 10.771 3.252 1.00 0.00 294 GLU A CA 18
ATOM 21618 C C . GLU A 1 51 ? 10.673 11.934 2.333 1.00 0.00 294 GLU A C 18
ATOM 21619 O O . GLU A 1 51 ? 11.529 12.405 1.585 1.00 0.00 294 GLU A O 18
ATOM 21631 N N . THR A 1 52 ? 9.429 12.386 2.419 1.00 0.00 295 THR A N 18
ATOM 21632 C CA . THR A 1 52 ? 8.897 13.408 1.535 1.00 0.00 295 THR A CA 18
ATOM 21633 C C . THR A 1 52 ? 8.716 12.842 0.133 1.00 0.00 295 THR A C 18
ATOM 21634 O O . THR A 1 52 ? 9.683 12.551 -0.568 1.00 0.00 295 THR A O 18
ATOM 21645 N N . LEU A 1 53 ? 7.466 12.693 -0.265 1.00 0.00 296 LEU A N 18
ATOM 21646 C CA . LEU A 1 53 ? 7.132 12.118 -1.557 1.00 0.00 296 LEU A CA 18
ATOM 21647 C C . LEU A 1 53 ? 7.480 13.090 -2.681 1.00 0.00 296 LEU A C 18
ATOM 21648 O O . LEU A 1 53 ? 7.378 12.750 -3.859 1.00 0.00 296 LEU A O 18
ATOM 21664 N N . LEU A 1 54 ? 7.876 14.306 -2.294 1.00 0.00 297 LEU A N 18
ATOM 21665 C CA . LEU A 1 54 ? 8.274 15.347 -3.239 1.00 0.00 297 LEU A CA 18
ATOM 21666 C C . LEU A 1 54 ? 7.162 15.631 -4.238 1.00 0.00 297 LEU A C 18
ATOM 21667 O O . LEU A 1 54 ? 7.349 15.481 -5.446 1.00 0.00 297 LEU A O 18
ATOM 21683 N N . HIS A 1 55 ? 6.009 16.049 -3.705 1.00 0.00 298 HIS A N 18
ATOM 21684 C CA . HIS A 1 55 ? 4.820 16.345 -4.507 1.00 0.00 298 HIS A CA 18
ATOM 21685 C C . HIS A 1 55 ? 4.235 15.057 -5.069 1.00 0.00 298 HIS A C 18
ATOM 21686 O O . HIS A 1 55 ? 4.765 14.461 -6.008 1.00 0.00 298 HIS A O 18
ATOM 21700 N N . ALA A 1 56 ? 3.123 14.642 -4.489 1.00 0.00 299 ALA A N 18
ATOM 21701 C CA . ALA A 1 56 ? 2.588 13.314 -4.723 1.00 0.00 299 ALA A CA 18
ATOM 21702 C C . ALA A 1 56 ? 1.852 13.211 -6.051 1.00 0.00 299 ALA A C 18
ATOM 21703 O O . ALA A 1 56 ? 0.713 13.657 -6.183 1.00 0.00 299 ALA A O 18
ATOM 21710 N N . GLY A 1 57 ? 2.527 12.641 -7.036 1.00 0.00 300 GLY A N 18
ATOM 21711 C CA . GLY A 1 57 ? 1.877 12.273 -8.274 1.00 0.00 300 GLY A CA 18
ATOM 21712 C C . GLY A 1 57 ? 1.573 10.792 -8.291 1.00 0.00 300 GLY A C 18
ATOM 21713 O O . GLY A 1 57 ? 2.487 9.969 -8.379 1.00 0.00 300 GLY A O 18
ATOM 21717 N N . LEU A 1 58 ? 0.300 10.448 -8.185 1.00 0.00 301 LEU A N 18
ATOM 21718 C CA . LEU A 1 58 ? -0.091 9.055 -8.033 1.00 0.00 301 LEU A CA 18
ATOM 21719 C C . LEU A 1 58 ? 0.036 8.283 -9.340 1.00 0.00 301 LEU A C 18
ATOM 21720 O O . LEU A 1 58 ? -0.366 8.745 -10.408 1.00 0.00 301 LEU A O 18
ATOM 21736 N N . THR A 1 59 ? 0.607 7.100 -9.227 1.00 0.00 302 THR A N 18
ATOM 21737 C CA . THR A 1 59 ? 0.837 6.213 -10.346 1.00 0.00 302 THR A CA 18
ATOM 21738 C C . THR A 1 59 ? 0.456 4.780 -9.958 1.00 0.00 302 THR A C 18
ATOM 21739 O O . THR A 1 59 ? 1.205 4.102 -9.265 1.00 0.00 302 THR A O 18
ATOM 21750 N N . PRO A 1 60 ? -0.734 4.315 -10.365 1.00 0.00 303 PRO A N 18
ATOM 21751 C CA . PRO A 1 60 ? -1.212 2.970 -10.018 1.00 0.00 303 PRO A CA 18
ATOM 21752 C C . PRO A 1 60 ? -0.251 1.886 -10.498 1.00 0.00 303 PRO A C 18
ATOM 21753 O O . PRO A 1 60 ? 0.010 1.768 -11.696 1.00 0.00 303 PRO A O 18
ATOM 21764 N N . ASN A 1 61 ? 0.286 1.107 -9.570 1.00 0.00 304 ASN A N 18
ATOM 21765 C CA . ASN A 1 61 ? 1.205 0.046 -9.941 1.00 0.00 304 ASN A CA 18
ATOM 21766 C C . ASN A 1 61 ? 0.490 -1.298 -9.911 1.00 0.00 304 ASN A C 18
ATOM 21767 O O . ASN A 1 61 ? -0.287 -1.575 -8.995 1.00 0.00 304 ASN A O 18
ATOM 21778 N N . TYR A 1 62 ? 0.760 -2.137 -10.897 1.00 0.00 305 TYR A N 18
ATOM 21779 C CA . TYR A 1 62 ? 0.018 -3.378 -11.060 1.00 0.00 305 TYR A CA 18
ATOM 21780 C C . TYR A 1 62 ? 0.632 -4.551 -10.294 1.00 0.00 305 TYR A C 18
ATOM 21781 O O . TYR A 1 62 ? -0.045 -5.556 -10.071 1.00 0.00 305 TYR A O 18
ATOM 21799 N N . VAL A 1 63 ? 1.893 -4.425 -9.866 1.00 0.00 306 VAL A N 18
ATOM 21800 C CA . VAL A 1 63 ? 2.562 -5.536 -9.185 1.00 0.00 306 VAL A CA 18
ATOM 21801 C C . VAL A 1 63 ? 1.831 -5.889 -7.898 1.00 0.00 306 VAL A C 18
ATOM 21802 O O . VAL A 1 63 ? 1.586 -7.057 -7.608 1.00 0.00 306 VAL A O 18
ATOM 21815 N N . LEU A 1 64 ? 1.435 -4.867 -7.159 1.00 0.00 307 LEU A N 18
ATOM 21816 C CA . LEU A 1 64 ? 0.898 -5.064 -5.834 1.00 0.00 307 LEU A CA 18
ATOM 21817 C C . LEU A 1 64 ? -0.552 -5.520 -5.885 1.00 0.00 307 LEU A C 18
ATOM 21818 O O . LEU A 1 64 ? -0.973 -6.301 -5.046 1.00 0.00 307 LEU A O 18
ATOM 21834 N N . LYS A 1 65 ? -1.304 -5.055 -6.883 1.00 0.00 308 LYS A N 18
ATOM 21835 C CA . LYS A 1 65 ? -2.709 -5.422 -7.017 1.00 0.00 308 LYS A CA 18
ATOM 21836 C C . LYS A 1 65 ? -2.835 -6.935 -7.124 1.00 0.00 308 LYS A C 18
ATOM 21837 O O . LYS A 1 65 ? -3.634 -7.546 -6.433 1.00 0.00 308 LYS A O 18
ATOM 21856 N N . SER A 1 66 ? -2.005 -7.527 -7.973 1.00 0.00 309 SER A N 18
ATOM 21857 C CA . SER A 1 66 ? -2.018 -8.968 -8.184 1.00 0.00 309 SER A CA 18
ATOM 21858 C C . SER A 1 66 ? -1.609 -9.708 -6.904 1.00 0.00 309 SER A C 18
ATOM 21859 O O . SER A 1 66 ? -2.103 -10.800 -6.617 1.00 0.00 309 SER A O 18
ATOM 21867 N N . LEU A 1 67 ? -0.718 -9.090 -6.137 1.00 0.00 310 LEU A N 18
ATOM 21868 C CA . LEU A 1 67 ? -0.230 -9.668 -4.890 1.00 0.00 310 LEU A CA 18
ATOM 21869 C C . LEU A 1 67 ? -1.285 -9.567 -3.789 1.00 0.00 310 LEU A C 18
ATOM 21870 O O . LEU A 1 67 ? -1.701 -10.572 -3.216 1.00 0.00 310 LEU A O 18
ATOM 21886 N N . ILE A 1 68 ? -1.732 -8.350 -3.515 1.00 0.00 311 ILE A N 18
ATOM 21887 C CA . ILE A 1 68 ? -2.712 -8.105 -2.461 1.00 0.00 311 ILE A CA 18
ATOM 21888 C C . ILE A 1 68 ? -4.020 -8.830 -2.750 1.00 0.00 311 ILE A C 18
ATOM 21889 O O . ILE A 1 68 ? -4.712 -9.276 -1.832 1.00 0.00 311 ILE A O 18
ATOM 21905 N N . ALA A 1 69 ? -4.340 -8.963 -4.031 1.00 0.00 312 ALA A N 18
ATOM 21906 C CA . ALA A 1 69 ? -5.573 -9.603 -4.456 1.00 0.00 312 ALA A CA 18
ATOM 21907 C C . ALA A 1 69 ? -5.622 -11.063 -4.019 1.00 0.00 312 ALA A C 18
ATOM 21908 O O . ALA A 1 69 ? -6.660 -11.549 -3.576 1.00 0.00 312 ALA A O 18
ATOM 21915 N N . LEU A 1 70 ? -4.492 -11.754 -4.116 1.00 0.00 313 LEU A N 18
ATOM 21916 C CA . LEU A 1 70 ? -4.442 -13.163 -3.749 1.00 0.00 313 LEU A CA 18
ATOM 21917 C C . LEU A 1 70 ? -4.458 -13.322 -2.233 1.00 0.00 313 LEU A C 18
ATOM 21918 O O . LEU A 1 70 ? -4.990 -14.300 -1.705 1.00 0.00 313 LEU A O 18
ATOM 21934 N N . TRP A 1 71 ? -3.892 -12.347 -1.535 1.00 0.00 314 TRP A N 18
ATOM 21935 C CA . TRP A 1 71 ? -3.752 -12.438 -0.092 1.00 0.00 314 TRP A CA 18
ATOM 21936 C C . TRP A 1 71 ? -5.076 -12.140 0.599 1.00 0.00 314 TRP A C 18
ATOM 21937 O O . TRP A 1 71 ? -5.498 -12.875 1.495 1.00 0.00 314 TRP A O 18
ATOM 21958 N N . CYS A 1 72 ? -5.744 -11.074 0.176 1.00 0.00 315 CYS A N 18
ATOM 21959 C CA . CYS A 1 72 ? -7.035 -10.718 0.751 1.00 0.00 315 CYS A CA 18
ATOM 21960 C C . CYS A 1 72 ? -8.078 -11.778 0.402 1.00 0.00 315 CYS A C 18
ATOM 21961 O O . CYS A 1 72 ? -9.050 -11.972 1.122 1.00 0.00 315 CYS A O 18
ATOM 21969 N N . GLU A 1 73 ? -7.851 -12.480 -0.700 1.00 0.00 316 GLU A N 18
ATOM 21970 C CA . GLU A 1 73 ? -8.732 -13.559 -1.123 1.00 0.00 316 GLU A CA 18
ATOM 21971 C C . GLU A 1 73 ? -8.544 -14.779 -0.221 1.00 0.00 316 GLU A C 18
ATOM 21972 O O . GLU A 1 73 ? -9.376 -15.688 -0.189 1.00 0.00 316 GLU A O 18
ATOM 21984 N N . SER A 1 74 ? -7.447 -14.786 0.521 1.00 0.00 317 SER A N 18
ATOM 21985 C CA . SER A 1 74 ? -7.118 -15.905 1.384 1.00 0.00 317 SER A CA 18
ATOM 21986 C C . SER A 1 74 ? -7.533 -15.654 2.837 1.00 0.00 317 SER A C 18
ATOM 21987 O O . SER A 1 74 ? -7.845 -16.595 3.568 1.00 0.00 317 SER A O 18
ATOM 21995 N N . ASN A 1 75 ? -7.548 -14.393 3.260 1.00 0.00 318 ASN A N 18
ATOM 21996 C CA . ASN A 1 75 ? -7.781 -14.083 4.671 1.00 0.00 318 ASN A CA 18
ATOM 21997 C C . ASN A 1 75 ? -8.686 -12.856 4.849 1.00 0.00 318 ASN A C 18
ATOM 21998 O O . ASN A 1 75 ? -8.752 -12.272 5.932 1.00 0.00 318 ASN A O 18
ATOM 22009 N N . GLY A 1 76 ? -9.396 -12.475 3.795 1.00 0.00 319 GLY A N 18
ATOM 22010 C CA . GLY A 1 76 ? -10.264 -11.308 3.863 1.00 0.00 319 GLY A CA 18
ATOM 22011 C C . GLY A 1 76 ? -9.477 -10.013 3.814 1.00 0.00 319 GLY A C 18
ATOM 22012 O O . GLY A 1 76 ? -9.236 -9.480 2.739 1.00 0.00 319 GLY A O 18
ATOM 22016 N N . ILE A 1 77 ? -9.107 -9.525 4.991 1.00 0.00 320 ILE A N 18
ATOM 22017 C CA . ILE A 1 77 ? -8.218 -8.371 5.177 1.00 0.00 320 ILE A CA 18
ATOM 22018 C C . ILE A 1 77 ? -8.724 -7.073 4.510 1.00 0.00 320 ILE A C 18
ATOM 22019 O O . ILE A 1 77 ? -8.778 -6.928 3.283 1.00 0.00 320 ILE A O 18
ATOM 22035 N N . GLU A 1 78 ? -9.136 -6.153 5.377 1.00 0.00 321 GLU A N 18
ATOM 22036 C CA . GLU A 1 78 ? -9.492 -4.779 5.014 1.00 0.00 321 GLU A CA 18
ATOM 22037 C C . GLU A 1 78 ? -10.086 -4.077 6.229 1.00 0.00 321 GLU A C 18
ATOM 22038 O O . GLU A 1 78 ? -11.279 -4.302 6.521 1.00 0.00 321 GLU A O 18
ATOM 22051 N N . GLY A 1 1 ? 6.435 -19.603 7.696 1.00 0.00 244 GLY A N 19
ATOM 22052 C CA . GLY A 1 1 ? 5.599 -18.414 7.422 1.00 0.00 244 GLY A CA 19
ATOM 22053 C C . GLY A 1 1 ? 5.378 -17.569 8.654 1.00 0.00 244 GLY A C 19
ATOM 22054 O O . GLY A 1 1 ? 4.632 -17.950 9.557 1.00 0.00 244 GLY A O 19
ATOM 22060 N N . SER A 1 2 ? 6.046 -16.434 8.700 1.00 0.00 245 SER A N 19
ATOM 22061 C CA . SER A 1 2 ? 5.865 -15.479 9.774 1.00 0.00 245 SER A CA 19
ATOM 22062 C C . SER A 1 2 ? 4.891 -14.393 9.318 1.00 0.00 245 SER A C 19
ATOM 22063 O O . SER A 1 2 ? 4.835 -14.072 8.129 1.00 0.00 245 SER A O 19
ATOM 22071 N N . PRO A 1 3 ? 4.101 -13.822 10.246 1.00 0.00 246 PRO A N 19
ATOM 22072 C CA . PRO A 1 3 ? 3.136 -12.759 9.922 1.00 0.00 246 PRO A CA 19
ATOM 22073 C C . PRO A 1 3 ? 3.807 -11.430 9.574 1.00 0.00 246 PRO A C 19
ATOM 22074 O O . PRO A 1 3 ? 3.139 -10.402 9.453 1.00 0.00 246 PRO A O 19
ATOM 22085 N N . GLU A 1 4 ? 5.125 -11.456 9.429 1.00 0.00 247 GLU A N 19
ATOM 22086 C CA . GLU A 1 4 ? 5.884 -10.280 9.029 1.00 0.00 247 GLU A CA 19
ATOM 22087 C C . GLU A 1 4 ? 5.651 -9.979 7.552 1.00 0.00 247 GLU A C 19
ATOM 22088 O O . GLU A 1 4 ? 6.303 -10.554 6.683 1.00 0.00 247 GLU A O 19
ATOM 22100 N N . PHE A 1 5 ? 4.701 -9.103 7.268 1.00 0.00 248 PHE A N 19
ATOM 22101 C CA . PHE A 1 5 ? 4.404 -8.744 5.893 1.00 0.00 248 PHE A CA 19
ATOM 22102 C C . PHE A 1 5 ? 5.110 -7.453 5.520 1.00 0.00 248 PHE A C 19
ATOM 22103 O O . PHE A 1 5 ? 4.942 -6.435 6.191 1.00 0.00 248 PHE A O 19
ATOM 22120 N N . PRO A 1 6 ? 5.925 -7.485 4.463 1.00 0.00 249 PRO A N 19
ATOM 22121 C CA . PRO A 1 6 ? 6.490 -6.272 3.873 1.00 0.00 249 PRO A CA 19
ATOM 22122 C C . PRO A 1 6 ? 5.391 -5.415 3.245 1.00 0.00 249 PRO A C 19
ATOM 22123 O O . PRO A 1 6 ? 4.214 -5.798 3.257 1.00 0.00 249 PRO A O 19
ATOM 22134 N N . GLU A 1 7 ? 5.762 -4.284 2.665 1.00 0.00 250 GLU A N 19
ATOM 22135 C CA . GLU A 1 7 ? 4.771 -3.335 2.170 1.00 0.00 250 GLU A CA 19
ATOM 22136 C C . GLU A 1 7 ? 4.207 -3.753 0.809 1.00 0.00 250 GLU A C 19
ATOM 22137 O O . GLU A 1 7 ? 3.557 -2.963 0.133 1.00 0.00 250 GLU A O 19
ATOM 22149 N N . TYR A 1 8 ? 4.437 -5.007 0.418 1.00 0.00 251 TYR A N 19
ATOM 22150 C CA . TYR A 1 8 ? 3.811 -5.540 -0.786 1.00 0.00 251 TYR A CA 19
ATOM 22151 C C . TYR A 1 8 ? 2.578 -6.357 -0.410 1.00 0.00 251 TYR A C 19
ATOM 22152 O O . TYR A 1 8 ? 1.954 -6.994 -1.257 1.00 0.00 251 TYR A O 19
ATOM 22170 N N . PHE A 1 9 ? 2.242 -6.330 0.876 1.00 0.00 252 PHE A N 19
ATOM 22171 C CA . PHE A 1 9 ? 1.047 -6.995 1.382 1.00 0.00 252 PHE A CA 19
ATOM 22172 C C . PHE A 1 9 ? 0.325 -6.127 2.408 1.00 0.00 252 PHE A C 19
ATOM 22173 O O . PHE A 1 9 ? -0.770 -5.631 2.159 1.00 0.00 252 PHE A O 19
ATOM 22190 N N . ARG A 1 10 ? 0.955 -5.934 3.555 1.00 0.00 253 ARG A N 19
ATOM 22191 C CA . ARG A 1 10 ? 0.303 -5.285 4.682 1.00 0.00 253 ARG A CA 19
ATOM 22192 C C . ARG A 1 10 ? 0.389 -3.765 4.577 1.00 0.00 253 ARG A C 19
ATOM 22193 O O . ARG A 1 10 ? 1.473 -3.198 4.460 1.00 0.00 253 ARG A O 19
ATOM 22214 N N . CYS A 1 11 ? -0.765 -3.114 4.625 1.00 0.00 254 CYS A N 19
ATOM 22215 C CA . CYS A 1 11 ? -0.821 -1.662 4.668 1.00 0.00 254 CYS A CA 19
ATOM 22216 C C . CYS A 1 11 ? -0.674 -1.194 6.112 1.00 0.00 254 CYS A C 19
ATOM 22217 O O . CYS A 1 11 ? -1.387 -1.663 6.996 1.00 0.00 254 CYS A O 19
ATOM 22225 N N . PRO A 1 12 ? 0.264 -0.275 6.373 1.00 0.00 255 PRO A N 19
ATOM 22226 C CA . PRO A 1 12 ? 0.595 0.167 7.732 1.00 0.00 255 PRO A CA 19
ATOM 22227 C C . PRO A 1 12 ? -0.322 1.274 8.241 1.00 0.00 255 PRO A C 19
ATOM 22228 O O . PRO A 1 12 ? -0.094 1.840 9.309 1.00 0.00 255 PRO A O 19
ATOM 22239 N N . ILE A 1 13 ? -1.355 1.579 7.478 1.00 0.00 256 ILE A N 19
ATOM 22240 C CA . ILE A 1 13 ? -2.233 2.687 7.811 1.00 0.00 256 ILE A CA 19
ATOM 22241 C C . ILE A 1 13 ? -3.390 2.224 8.692 1.00 0.00 256 ILE A C 19
ATOM 22242 O O . ILE A 1 13 ? -3.644 2.806 9.746 1.00 0.00 256 ILE A O 19
ATOM 22258 N N . SER A 1 14 ? -4.080 1.169 8.277 1.00 0.00 257 SER A N 19
ATOM 22259 C CA . SER A 1 14 ? -5.152 0.604 9.091 1.00 0.00 257 SER A CA 19
ATOM 22260 C C . SER A 1 14 ? -5.063 -0.921 9.112 1.00 0.00 257 SER A C 19
ATOM 22261 O O . SER A 1 14 ? -5.929 -1.593 9.675 1.00 0.00 257 SER A O 19
ATOM 22269 N N . LEU A 1 15 ? -3.994 -1.451 8.513 1.00 0.00 258 LEU A N 19
ATOM 22270 C CA . LEU A 1 15 ? -3.883 -2.883 8.228 1.00 0.00 258 LEU A CA 19
ATOM 22271 C C . LEU A 1 15 ? -5.098 -3.318 7.419 1.00 0.00 258 LEU A C 19
ATOM 22272 O O . LEU A 1 15 ? -5.637 -4.409 7.595 1.00 0.00 258 LEU A O 19
ATOM 22288 N N . GLU A 1 16 ? -5.510 -2.443 6.515 1.00 0.00 259 GLU A N 19
ATOM 22289 C CA . GLU A 1 16 ? -6.631 -2.716 5.634 1.00 0.00 259 GLU A CA 19
ATOM 22290 C C . GLU A 1 16 ? -6.201 -3.698 4.561 1.00 0.00 259 GLU A C 19
ATOM 22291 O O . GLU A 1 16 ? -7.035 -4.350 3.932 1.00 0.00 259 GLU A O 19
ATOM 22303 N N . LEU A 1 17 ? -4.882 -3.791 4.389 1.00 0.00 260 LEU A N 19
ATOM 22304 C CA . LEU A 1 17 ? -4.269 -4.620 3.363 1.00 0.00 260 LEU A CA 19
ATOM 22305 C C . LEU A 1 17 ? -4.879 -4.281 2.011 1.00 0.00 260 LEU A C 19
ATOM 22306 O O . LEU A 1 17 ? -5.861 -4.891 1.587 1.00 0.00 260 LEU A O 19
ATOM 22322 N N . MET A 1 18 ? -4.289 -3.276 1.369 1.00 0.00 261 MET A N 19
ATOM 22323 C CA . MET A 1 18 ? -4.797 -2.698 0.124 1.00 0.00 261 MET A CA 19
ATOM 22324 C C . MET A 1 18 ? -5.246 -3.744 -0.887 1.00 0.00 261 MET A C 19
ATOM 22325 O O . MET A 1 18 ? -4.690 -4.836 -0.963 1.00 0.00 261 MET A O 19
ATOM 22339 N N . LYS A 1 19 ? -6.265 -3.390 -1.657 1.00 0.00 262 LYS A N 19
ATOM 22340 C CA . LYS A 1 19 ? -6.752 -4.248 -2.729 1.00 0.00 262 LYS A CA 19
ATOM 22341 C C . LYS A 1 19 ? -6.404 -3.614 -4.068 1.00 0.00 262 LYS A C 19
ATOM 22342 O O . LYS A 1 19 ? -6.084 -4.301 -5.037 1.00 0.00 262 LYS A O 19
ATOM 22361 N N . ASP A 1 20 ? -6.457 -2.291 -4.095 1.00 0.00 263 ASP A N 19
ATOM 22362 C CA . ASP A 1 20 ? -6.021 -1.511 -5.243 1.00 0.00 263 ASP A CA 19
ATOM 22363 C C . ASP A 1 20 ? -5.101 -0.405 -4.755 1.00 0.00 263 ASP A C 19
ATOM 22364 O O . ASP A 1 20 ? -5.552 0.602 -4.212 1.00 0.00 263 ASP A O 19
ATOM 22373 N N . PRO A 1 21 ? -3.793 -0.583 -4.927 1.00 0.00 264 PRO A N 19
ATOM 22374 C CA . PRO A 1 21 ? -2.801 0.329 -4.405 1.00 0.00 264 PRO A CA 19
ATOM 22375 C C . PRO A 1 21 ? -2.327 1.342 -5.433 1.00 0.00 264 PRO A C 19
ATOM 22376 O O . PRO A 1 21 ? -2.496 1.158 -6.640 1.00 0.00 264 PRO A O 19
ATOM 22387 N N . VAL A 1 22 ? -1.724 2.406 -4.949 1.00 0.00 265 VAL A N 19
ATOM 22388 C CA . VAL A 1 22 ? -1.110 3.389 -5.815 1.00 0.00 265 VAL A CA 19
ATOM 22389 C C . VAL A 1 22 ? 0.314 3.648 -5.369 1.00 0.00 265 VAL A C 19
ATOM 22390 O O . VAL A 1 22 ? 0.620 3.601 -4.178 1.00 0.00 265 VAL A O 19
ATOM 22403 N N . ILE A 1 23 ? 1.177 3.889 -6.330 1.00 0.00 266 ILE A N 19
ATOM 22404 C CA . ILE A 1 23 ? 2.569 4.158 -6.055 1.00 0.00 266 ILE A CA 19
ATOM 22405 C C . ILE A 1 23 ? 2.849 5.642 -6.225 1.00 0.00 266 ILE A C 19
ATOM 22406 O O . ILE A 1 23 ? 2.316 6.273 -7.123 1.00 0.00 266 ILE A O 19
ATOM 22422 N N . VAL A 1 24 ? 3.648 6.201 -5.344 1.00 0.00 267 VAL A N 19
ATOM 22423 C CA . VAL A 1 24 ? 4.072 7.584 -5.481 1.00 0.00 267 VAL A CA 19
ATOM 22424 C C . VAL A 1 24 ? 5.574 7.661 -5.274 1.00 0.00 267 VAL A C 19
ATOM 22425 O O . VAL A 1 24 ? 6.220 6.637 -5.026 1.00 0.00 267 VAL A O 19
ATOM 22438 N N . SER A 1 25 ? 6.126 8.859 -5.368 1.00 0.00 268 SER A N 19
ATOM 22439 C CA . SER A 1 25 ? 7.551 9.051 -5.164 1.00 0.00 268 SER A CA 19
ATOM 22440 C C . SER A 1 25 ? 7.938 8.588 -3.758 1.00 0.00 268 SER A C 19
ATOM 22441 O O . SER A 1 25 ? 7.096 8.569 -2.857 1.00 0.00 268 SER A O 19
ATOM 22449 N N . THR A 1 26 ? 9.205 8.200 -3.599 1.00 0.00 269 THR A N 19
ATOM 22450 C CA . THR A 1 26 ? 9.701 7.502 -2.409 1.00 0.00 269 THR A CA 19
ATOM 22451 C C . THR A 1 26 ? 9.510 5.992 -2.577 1.00 0.00 269 THR A C 19
ATOM 22452 O O . THR A 1 26 ? 10.200 5.191 -1.944 1.00 0.00 269 THR A O 19
ATOM 22463 N N . GLY A 1 27 ? 8.580 5.605 -3.452 1.00 0.00 270 GLY A N 19
ATOM 22464 C CA . GLY A 1 27 ? 8.425 4.204 -3.794 1.00 0.00 270 GLY A CA 19
ATOM 22465 C C . GLY A 1 27 ? 7.479 3.469 -2.871 1.00 0.00 270 GLY A C 19
ATOM 22466 O O . GLY A 1 27 ? 7.614 2.262 -2.674 1.00 0.00 270 GLY A O 19
ATOM 22470 N N . GLN A 1 28 ? 6.523 4.187 -2.305 1.00 0.00 271 GLN A N 19
ATOM 22471 C CA . GLN A 1 28 ? 5.538 3.568 -1.431 1.00 0.00 271 GLN A CA 19
ATOM 22472 C C . GLN A 1 28 ? 4.426 2.950 -2.261 1.00 0.00 271 GLN A C 19
ATOM 22473 O O . GLN A 1 28 ? 4.120 3.429 -3.353 1.00 0.00 271 GLN A O 19
ATOM 22487 N N . THR A 1 29 ? 3.842 1.877 -1.754 1.00 0.00 272 THR A N 19
ATOM 22488 C CA . THR A 1 29 ? 2.724 1.241 -2.420 1.00 0.00 272 THR A CA 19
ATOM 22489 C C . THR A 1 29 ? 1.671 0.817 -1.399 1.00 0.00 272 THR A C 19
ATOM 22490 O O . THR A 1 29 ? 1.810 -0.224 -0.763 1.00 0.00 272 THR A O 19
ATOM 22501 N N . TYR A 1 30 ? 0.621 1.620 -1.242 1.00 0.00 273 TYR A N 19
ATOM 22502 C CA . TYR A 1 30 ? -0.391 1.360 -0.216 1.00 0.00 273 TYR A CA 19
ATOM 22503 C C . TYR A 1 30 ? -1.795 1.624 -0.738 1.00 0.00 273 TYR A C 19
ATOM 22504 O O . TYR A 1 30 ? -1.970 2.047 -1.885 1.00 0.00 273 TYR A O 19
ATOM 22522 N N . GLU A 1 31 ? -2.792 1.374 0.113 1.00 0.00 274 GLU A N 19
ATOM 22523 C CA . GLU A 1 31 ? -4.193 1.555 -0.253 1.00 0.00 274 GLU A CA 19
ATOM 22524 C C . GLU A 1 31 ? -4.473 3.011 -0.610 1.00 0.00 274 GLU A C 19
ATOM 22525 O O . GLU A 1 31 ? -4.205 3.921 0.175 1.00 0.00 274 GLU A O 19
ATOM 22537 N N . ARG A 1 32 ? -5.036 3.207 -1.793 1.00 0.00 275 ARG A N 19
ATOM 22538 C CA . ARG A 1 32 ? -5.252 4.532 -2.361 1.00 0.00 275 ARG A CA 19
ATOM 22539 C C . ARG A 1 32 ? -6.206 5.357 -1.506 1.00 0.00 275 ARG A C 19
ATOM 22540 O O . ARG A 1 32 ? -6.018 6.564 -1.346 1.00 0.00 275 ARG A O 19
ATOM 22561 N N . SER A 1 33 ? -7.199 4.699 -0.930 1.00 0.00 276 SER A N 19
ATOM 22562 C CA . SER A 1 33 ? -8.188 5.372 -0.108 1.00 0.00 276 SER A CA 19
ATOM 22563 C C . SER A 1 33 ? -7.585 5.760 1.241 1.00 0.00 276 SER A C 19
ATOM 22564 O O . SER A 1 33 ? -8.129 6.594 1.958 1.00 0.00 276 SER A O 19
ATOM 22572 N N . SER A 1 34 ? -6.453 5.149 1.571 1.00 0.00 277 SER A N 19
ATOM 22573 C CA . SER A 1 34 ? -5.773 5.418 2.828 1.00 0.00 277 SER A CA 19
ATOM 22574 C C . SER A 1 34 ? -4.676 6.472 2.646 1.00 0.00 277 SER A C 19
ATOM 22575 O O . SER A 1 34 ? -4.500 7.348 3.489 1.00 0.00 277 SER A O 19
ATOM 22583 N N . ILE A 1 35 ? -3.950 6.397 1.535 1.00 0.00 278 ILE A N 19
ATOM 22584 C CA . ILE A 1 35 ? -2.852 7.322 1.283 1.00 0.00 278 ILE A CA 19
ATOM 22585 C C . ILE A 1 35 ? -3.365 8.677 0.801 1.00 0.00 278 ILE A C 19
ATOM 22586 O O . ILE A 1 35 ? -3.001 9.719 1.353 1.00 0.00 278 ILE A O 19
ATOM 22602 N N . GLN A 1 36 ? -4.239 8.663 -0.193 1.00 0.00 279 GLN A N 19
ATOM 22603 C CA . GLN A 1 36 ? -4.762 9.900 -0.755 1.00 0.00 279 GLN A CA 19
ATOM 22604 C C . GLN A 1 36 ? -5.656 10.585 0.246 1.00 0.00 279 GLN A C 19
ATOM 22605 O O . GLN A 1 36 ? -5.881 11.785 0.176 1.00 0.00 279 GLN A O 19
ATOM 22619 N N . LYS A 1 37 ? -6.147 9.802 1.184 1.00 0.00 280 LYS A N 19
ATOM 22620 C CA . LYS A 1 37 ? -6.919 10.318 2.287 1.00 0.00 280 LYS A CA 19
ATOM 22621 C C . LYS A 1 37 ? -6.154 11.433 3.001 1.00 0.00 280 LYS A C 19
ATOM 22622 O O . LYS A 1 37 ? -6.718 12.488 3.300 1.00 0.00 280 LYS A O 19
ATOM 22641 N N . TRP A 1 38 ? -4.862 11.215 3.250 1.00 0.00 281 TRP A N 19
ATOM 22642 C CA . TRP A 1 38 ? -4.074 12.209 3.956 1.00 0.00 281 TRP A CA 19
ATOM 22643 C C . TRP A 1 38 ? -3.272 13.080 2.987 1.00 0.00 281 TRP A C 19
ATOM 22644 O O . TRP A 1 38 ? -3.011 14.245 3.278 1.00 0.00 281 TRP A O 19
ATOM 22665 N N . LEU A 1 39 ? -2.877 12.533 1.837 1.00 0.00 282 LEU A N 19
ATOM 22666 C CA . LEU A 1 39 ? -2.188 13.340 0.836 1.00 0.00 282 LEU A C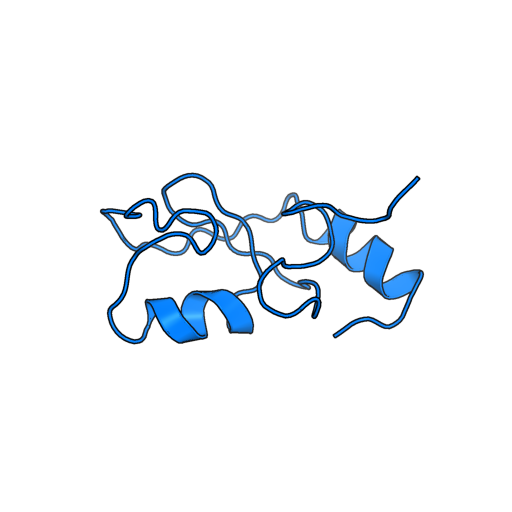A 19
ATOM 22667 C C . LEU A 1 39 ? -3.088 14.474 0.351 1.00 0.00 282 LEU A C 19
ATOM 22668 O O . LEU A 1 39 ? -2.646 15.616 0.220 1.00 0.00 282 LEU A O 19
ATOM 22684 N N . ASP A 1 40 ? -4.356 14.155 0.121 1.00 0.00 283 ASP A N 19
ATOM 22685 C CA . ASP A 1 40 ? -5.341 15.152 -0.299 1.00 0.00 283 ASP A CA 19
ATOM 22686 C C . ASP A 1 40 ? -5.565 16.198 0.794 1.00 0.00 283 ASP A C 19
ATOM 22687 O O . ASP A 1 40 ? -5.961 17.333 0.520 1.00 0.00 283 ASP A O 19
ATOM 22696 N N . ALA A 1 41 ? -5.291 15.811 2.035 1.00 0.00 284 ALA A N 19
ATOM 22697 C CA . ALA A 1 41 ? -5.441 16.709 3.175 1.00 0.00 284 ALA A CA 19
ATOM 22698 C C . ALA A 1 41 ? -4.417 17.839 3.119 1.00 0.00 284 ALA A C 19
ATOM 22699 O O . ALA A 1 41 ? -4.623 18.907 3.697 1.00 0.00 284 ALA A O 19
ATOM 22706 N N . GLY A 1 42 ? -3.321 17.607 2.409 1.00 0.00 285 GLY A N 19
ATOM 22707 C CA . GLY A 1 42 ? -2.301 18.626 2.268 1.00 0.00 285 GLY A CA 19
ATOM 22708 C C . GLY A 1 42 ? -0.984 18.203 2.880 1.00 0.00 285 GLY A C 19
ATOM 22709 O O . GLY A 1 42 ? -0.411 18.924 3.698 1.00 0.00 285 GLY A O 19
ATOM 22713 N N . HIS A 1 43 ? -0.516 17.021 2.501 1.00 0.00 286 HIS A N 19
ATOM 22714 C CA . HIS A 1 43 ? 0.748 16.493 3.002 1.00 0.00 286 HIS A CA 19
ATOM 22715 C C . HIS A 1 43 ? 1.447 15.745 1.884 1.00 0.00 286 HIS A C 19
ATOM 22716 O O . HIS A 1 43 ? 0.835 15.458 0.857 1.00 0.00 286 HIS A O 19
ATOM 22730 N N . LYS A 1 44 ? 2.720 15.435 2.076 1.00 0.00 287 LYS A N 19
ATOM 22731 C CA . LYS A 1 44 ? 3.455 14.633 1.112 1.00 0.00 287 LYS A CA 19
ATOM 22732 C C . LYS A 1 44 ? 4.673 13.968 1.755 1.00 0.00 287 LYS A C 19
ATOM 22733 O O . LYS A 1 44 ? 5.818 14.335 1.497 1.00 0.00 287 LYS A O 19
ATOM 22752 N N . THR A 1 45 ? 4.406 12.995 2.612 1.00 0.00 288 THR A N 19
ATOM 22753 C CA . THR A 1 45 ? 5.443 12.174 3.223 1.00 0.00 288 THR A CA 19
ATOM 22754 C C . THR A 1 45 ? 4.992 10.710 3.204 1.00 0.00 288 THR A C 19
ATOM 22755 O O . THR A 1 45 ? 3.796 10.443 3.082 1.00 0.00 288 THR A O 19
ATOM 22766 N N . CYS A 1 46 ? 5.924 9.762 3.300 1.00 0.00 289 CYS A N 19
ATOM 22767 C CA . CYS A 1 46 ? 5.554 8.355 3.283 1.00 0.00 289 CYS A CA 19
ATOM 22768 C C . CYS A 1 46 ? 5.279 7.865 4.702 1.00 0.00 289 CYS A C 19
ATOM 22769 O O . CYS A 1 46 ? 5.877 8.356 5.656 1.00 0.00 289 CYS A O 19
ATOM 22777 N N . PRO A 1 47 ? 4.375 6.889 4.862 1.00 0.00 290 PRO A N 19
ATOM 22778 C CA . PRO A 1 47 ? 3.977 6.390 6.185 1.00 0.00 290 PRO A CA 19
ATOM 22779 C C . PRO A 1 47 ? 5.047 5.526 6.864 1.00 0.00 290 PRO A C 19
ATOM 22780 O O . PRO A 1 47 ? 4.840 5.047 7.977 1.00 0.00 290 PRO A O 19
ATOM 22791 N N . LYS A 1 48 ? 6.185 5.325 6.205 1.00 0.00 291 LYS A N 19
ATOM 22792 C CA . LYS A 1 48 ? 7.226 4.464 6.764 1.00 0.00 291 LYS A CA 19
ATOM 22793 C C . LYS A 1 48 ? 8.313 5.289 7.439 1.00 0.00 291 LYS A C 19
ATOM 22794 O O . LYS A 1 48 ? 8.438 5.298 8.662 1.00 0.00 291 LYS A O 19
ATOM 22813 N N . SER A 1 49 ? 9.075 6.005 6.628 1.00 0.00 292 SER A N 19
ATOM 22814 C CA . SER A 1 49 ? 10.188 6.796 7.118 1.00 0.00 292 SER A CA 19
ATOM 22815 C C . SER A 1 49 ? 9.792 8.258 7.256 1.00 0.00 292 SER A C 19
ATOM 22816 O O . SER A 1 49 ? 10.561 9.076 7.774 1.00 0.00 292 SER A O 19
ATOM 22824 N N . GLN A 1 50 ? 8.583 8.571 6.785 1.00 0.00 293 GLN A N 19
ATOM 22825 C CA . GLN A 1 50 ? 8.065 9.936 6.776 1.00 0.00 293 GLN A CA 19
ATOM 22826 C C . GLN A 1 50 ? 8.931 10.821 5.903 1.00 0.00 293 GLN A C 19
ATOM 22827 O O . GLN A 1 50 ? 9.014 12.032 6.102 1.00 0.00 293 GLN A O 19
ATOM 22841 N N . GLU A 1 51 ? 9.545 10.195 4.910 1.00 0.00 294 GLU A N 19
ATOM 22842 C CA . GLU A 1 51 ? 10.296 10.910 3.905 1.00 0.00 294 GLU A CA 19
ATOM 22843 C C . GLU A 1 51 ? 9.347 11.676 3.014 1.00 0.00 294 GLU A C 19
ATOM 22844 O O . GLU A 1 51 ? 8.337 11.133 2.556 1.00 0.00 294 GLU A O 19
ATOM 22856 N N . THR A 1 52 ? 9.654 12.939 2.810 1.00 0.00 295 THR A N 19
ATOM 22857 C CA . THR A 1 52 ? 8.867 13.782 1.947 1.00 0.00 295 THR A CA 19
ATOM 22858 C C . THR A 1 52 ? 8.845 13.201 0.540 1.00 0.00 295 THR A C 19
ATOM 22859 O O . THR A 1 52 ? 9.894 12.925 -0.047 1.00 0.00 295 THR A O 19
ATOM 22870 N N . LEU A 1 53 ? 7.644 13.003 0.016 1.00 0.00 296 LEU A N 19
ATOM 22871 C CA . LEU A 1 53 ? 7.473 12.427 -1.308 1.00 0.00 296 LEU A CA 19
ATOM 22872 C C . LEU A 1 53 ? 7.991 13.400 -2.368 1.00 0.00 296 LEU A C 19
ATOM 22873 O O . LEU A 1 53 ? 8.205 13.027 -3.522 1.00 0.00 296 LEU A O 19
ATOM 22889 N N . LEU A 1 54 ? 8.193 14.649 -1.935 1.00 0.00 297 LEU A N 19
ATOM 22890 C CA . LEU A 1 54 ? 8.674 15.739 -2.782 1.00 0.00 297 LEU A CA 19
ATOM 22891 C C . LEU A 1 54 ? 7.583 16.158 -3.757 1.00 0.00 297 LEU A C 19
ATOM 22892 O O . LEU A 1 54 ? 6.920 17.170 -3.554 1.00 0.00 297 LEU A O 19
ATOM 22908 N N . HIS A 1 55 ? 7.387 15.366 -4.795 1.00 0.00 298 HIS A N 19
ATOM 22909 C CA . HIS A 1 55 ? 6.314 15.600 -5.744 1.00 0.00 298 HIS A CA 19
ATOM 22910 C C . HIS A 1 55 ? 5.174 14.641 -5.460 1.00 0.00 298 HIS A C 19
ATOM 22911 O O . HIS A 1 55 ? 5.318 13.431 -5.629 1.00 0.00 298 HIS A O 19
ATOM 22925 N N . ALA A 1 56 ? 4.051 15.166 -5.002 1.00 0.00 299 ALA A N 19
ATOM 22926 C CA . ALA A 1 56 ? 2.905 14.326 -4.710 1.00 0.00 299 ALA A CA 19
ATOM 22927 C C . ALA A 1 56 ? 2.173 13.974 -5.997 1.00 0.00 299 ALA A C 19
ATOM 22928 O O . ALA A 1 56 ? 1.310 14.716 -6.467 1.00 0.00 299 ALA A O 19
ATOM 22935 N N . GLY A 1 57 ? 2.549 12.841 -6.567 1.00 0.00 300 GLY A N 19
ATOM 22936 C CA . GLY A 1 57 ? 1.936 12.365 -7.785 1.00 0.00 300 GLY A CA 19
ATOM 22937 C C . GLY A 1 57 ? 1.782 10.864 -7.757 1.00 0.00 300 GLY A C 19
ATOM 22938 O O . GLY A 1 57 ? 2.698 10.153 -7.341 1.00 0.00 300 GLY A O 19
ATOM 22942 N N . LEU A 1 58 ? 0.630 10.381 -8.183 1.00 0.00 301 LEU A N 19
ATOM 22943 C CA . LEU A 1 58 ? 0.333 8.962 -8.098 1.00 0.00 301 LEU A CA 19
ATOM 22944 C C . LEU A 1 58 ? 0.626 8.241 -9.406 1.00 0.00 301 LEU A C 19
ATOM 22945 O O . LEU A 1 58 ? 0.049 8.545 -10.448 1.00 0.00 301 LEU A O 19
ATOM 22961 N N . THR A 1 59 ? 1.533 7.292 -9.325 1.00 0.00 302 THR A N 19
ATOM 22962 C CA . THR A 1 59 ? 1.817 6.370 -10.406 1.00 0.00 302 THR A CA 19
ATOM 22963 C C . THR A 1 59 ? 1.100 5.045 -10.140 1.00 0.00 302 THR A C 19
ATOM 22964 O O . THR A 1 59 ? 1.402 4.355 -9.166 1.00 0.00 302 THR A O 19
ATOM 22975 N N . PRO A 1 60 ? 0.121 4.682 -10.972 1.00 0.00 303 PRO A N 19
ATOM 22976 C CA . PRO A 1 60 ? -0.633 3.445 -10.782 1.00 0.00 303 PRO A CA 19
ATOM 22977 C C . PRO A 1 60 ? 0.246 2.215 -10.964 1.00 0.00 303 PRO A C 19
ATOM 22978 O O . PRO A 1 60 ? 0.849 2.020 -12.019 1.00 0.00 303 PRO A O 19
ATOM 22989 N N . ASN A 1 61 ? 0.323 1.395 -9.928 1.00 0.00 304 ASN A N 19
ATOM 22990 C CA . ASN A 1 61 ? 1.185 0.226 -9.955 1.00 0.00 304 ASN A CA 19
ATOM 22991 C C . ASN A 1 61 ? 0.362 -1.044 -10.159 1.00 0.00 304 ASN A C 19
ATOM 22992 O O . ASN A 1 61 ? -0.625 -1.276 -9.461 1.00 0.00 304 ASN A O 19
ATOM 23003 N N . TYR A 1 62 ? 0.731 -1.843 -11.142 1.00 0.00 305 TYR A N 19
ATOM 23004 C CA . TYR A 1 62 ? 0.094 -3.136 -11.338 1.00 0.00 305 TYR A CA 19
ATOM 23005 C C . TYR A 1 62 ? 0.852 -4.236 -10.603 1.00 0.00 305 TYR A C 19
ATOM 23006 O O . TYR A 1 62 ? 0.414 -5.384 -10.560 1.00 0.00 305 TYR A O 19
ATOM 23024 N N . VAL A 1 63 ? 1.988 -3.869 -10.018 1.00 0.00 306 VAL A N 19
ATOM 23025 C CA . VAL A 1 63 ? 2.849 -4.831 -9.340 1.00 0.00 306 VAL A CA 19
ATOM 23026 C C . VAL A 1 63 ? 2.185 -5.410 -8.089 1.00 0.00 306 VAL A C 19
ATOM 23027 O O . VAL A 1 63 ? 2.236 -6.619 -7.855 1.00 0.00 306 VAL A O 19
ATOM 23040 N N . LEU A 1 64 ? 1.541 -4.556 -7.305 1.00 0.00 307 LEU A N 19
ATOM 23041 C CA . LEU A 1 64 ? 1.065 -4.959 -5.994 1.00 0.00 307 LEU A CA 19
ATOM 23042 C C . LEU A 1 64 ? -0.344 -5.524 -6.048 1.00 0.00 307 LEU A C 19
ATOM 23043 O O . LEU A 1 64 ? -0.652 -6.478 -5.340 1.00 0.00 307 LEU A O 19
ATOM 23059 N N . LYS A 1 65 ? -1.189 -4.942 -6.897 1.00 0.00 308 LYS A N 19
ATOM 23060 C CA . LYS A 1 65 ? -2.599 -5.300 -6.966 1.00 0.00 308 LYS A CA 19
ATOM 23061 C C . LYS A 1 65 ? -2.759 -6.802 -7.206 1.00 0.00 308 LYS A C 19
ATOM 23062 O O . LYS A 1 65 ? -3.602 -7.442 -6.593 1.00 0.00 308 LYS A O 19
ATOM 23081 N N . SER A 1 66 ? -1.922 -7.361 -8.069 1.00 0.00 309 SER A N 19
ATOM 23082 C CA . SER A 1 66 ? -1.976 -8.785 -8.375 1.00 0.00 309 SER A CA 19
ATOM 23083 C C . SER A 1 66 ? -1.572 -9.641 -7.168 1.00 0.00 309 SER A C 19
ATOM 23084 O O . SER A 1 66 ? -1.957 -10.808 -7.065 1.00 0.00 309 SER A O 19
ATOM 23092 N N . LEU A 1 67 ? -0.806 -9.058 -6.254 1.00 0.00 310 LEU A N 19
ATOM 23093 C CA . LEU A 1 67 ? -0.303 -9.789 -5.100 1.00 0.00 310 LEU A CA 19
ATOM 23094 C C . LEU A 1 67 ? -1.224 -9.614 -3.893 1.00 0.00 310 LEU A C 19
ATOM 23095 O O . LEU A 1 67 ? -1.732 -10.585 -3.347 1.00 0.00 310 LEU A O 19
ATOM 23111 N N . ILE A 1 68 ? -1.449 -8.373 -3.493 1.00 0.00 311 ILE A N 19
ATOM 23112 C CA . ILE A 1 68 ? -2.278 -8.075 -2.324 1.00 0.00 311 ILE A CA 19
ATOM 23113 C C . ILE A 1 68 ? -3.688 -8.635 -2.480 1.00 0.00 311 ILE A C 19
ATOM 23114 O O . ILE A 1 68 ? -4.295 -9.105 -1.514 1.00 0.00 311 ILE A O 19
ATOM 23130 N N . ALA A 1 69 ? -4.183 -8.623 -3.712 1.00 0.00 312 ALA A N 19
ATOM 23131 C CA . ALA A 1 69 ? -5.522 -9.101 -4.008 1.00 0.00 312 ALA A CA 19
ATOM 23132 C C . ALA A 1 69 ? -5.621 -10.614 -3.855 1.00 0.00 312 ALA A C 19
ATOM 23133 O O . ALA A 1 69 ? -6.711 -11.172 -3.888 1.00 0.00 312 ALA A O 19
ATOM 23140 N N . LEU A 1 70 ? -4.486 -11.286 -3.715 1.00 0.00 313 LEU A N 19
ATOM 23141 C CA . LEU A 1 70 ? -4.503 -12.720 -3.476 1.00 0.00 313 LEU A CA 19
ATOM 23142 C C . LEU A 1 70 ? -4.659 -12.981 -1.981 1.00 0.00 313 LEU A C 19
ATOM 23143 O O . LEU A 1 70 ? -5.341 -13.921 -1.570 1.00 0.00 313 LEU A O 19
ATOM 23159 N N . TRP A 1 71 ? -4.044 -12.128 -1.167 1.00 0.00 314 TRP A N 19
ATOM 23160 C CA . TRP A 1 71 ? -3.967 -12.384 0.260 1.00 0.00 314 TRP A CA 19
ATOM 23161 C C . TRP A 1 71 ? -5.249 -11.966 0.961 1.00 0.00 314 TRP A C 19
ATOM 23162 O O . TRP A 1 71 ? -5.807 -12.730 1.752 1.00 0.00 314 TRP A O 19
ATOM 23183 N N . CYS A 1 72 ? -5.730 -10.765 0.663 1.00 0.00 315 CYS A N 19
ATOM 23184 C CA . CYS A 1 72 ? -6.899 -10.239 1.352 1.00 0.00 315 CYS A CA 19
ATOM 23185 C C . CYS A 1 72 ? -8.136 -11.069 1.040 1.00 0.00 315 CYS A C 19
ATOM 23186 O O . CYS A 1 72 ? -9.002 -11.250 1.892 1.00 0.00 315 CYS A O 19
ATOM 23194 N N . GLU A 1 73 ? -8.199 -11.588 -0.178 1.00 0.00 316 GLU A N 19
ATOM 23195 C CA . GLU A 1 73 ? -9.312 -12.431 -0.595 1.00 0.00 316 GLU A CA 19
ATOM 23196 C C . GLU A 1 73 ? -9.268 -13.771 0.105 1.00 0.00 316 GLU A C 19
ATOM 23197 O O . GLU A 1 73 ? -10.297 -14.415 0.305 1.00 0.00 316 GLU A O 19
ATOM 23209 N N . SER A 1 74 ? -8.072 -14.189 0.470 1.00 0.00 317 SER A N 19
ATOM 23210 C CA . SER A 1 74 ? -7.884 -15.510 1.010 1.00 0.00 317 SER A CA 19
ATOM 23211 C C . SER A 1 74 ? -8.437 -15.590 2.431 1.00 0.00 317 SER A C 19
ATOM 23212 O O . SER A 1 74 ? -9.285 -16.428 2.734 1.00 0.00 317 SER A O 19
ATOM 23220 N N . ASN A 1 75 ? -7.968 -14.694 3.291 1.00 0.00 318 ASN A N 19
ATOM 23221 C CA . ASN A 1 75 ? -8.359 -14.709 4.698 1.00 0.00 318 ASN A CA 19
ATOM 23222 C C . ASN A 1 75 ? -9.572 -13.821 4.941 1.00 0.00 318 ASN A C 19
ATOM 23223 O O . ASN A 1 75 ? -10.469 -14.168 5.713 1.00 0.00 318 ASN A O 19
ATOM 23234 N N . GLY A 1 76 ? -9.610 -12.688 4.258 1.00 0.00 319 GLY A N 19
ATOM 23235 C CA . GLY A 1 76 ? -10.607 -11.682 4.554 1.00 0.00 319 GLY A CA 19
ATOM 23236 C C . GLY A 1 76 ? -10.050 -10.638 5.495 1.00 0.00 319 GLY A C 19
ATOM 23237 O O . GLY A 1 76 ? -10.012 -10.845 6.710 1.00 0.00 319 GLY A O 19
ATOM 23241 N N . ILE A 1 77 ? -9.581 -9.531 4.940 1.00 0.00 320 ILE A N 19
ATOM 23242 C CA . ILE A 1 77 ? -8.925 -8.509 5.734 1.00 0.00 320 ILE A CA 19
ATOM 23243 C C . ILE A 1 77 ? -9.237 -7.111 5.205 1.00 0.00 320 ILE A C 19
ATOM 23244 O O . ILE A 1 77 ? -8.783 -6.707 4.131 1.00 0.00 320 ILE A O 19
ATOM 23260 N N . GLU A 1 78 ? -10.065 -6.415 5.965 1.00 0.00 321 GLU A N 19
ATOM 23261 C CA . GLU A 1 78 ? -10.473 -5.048 5.672 1.00 0.00 321 GLU A CA 19
ATOM 23262 C C . GLU A 1 78 ? -11.500 -4.593 6.704 1.00 0.00 321 GLU A C 19
ATOM 23263 O O . GLU A 1 78 ? -12.687 -4.957 6.566 1.00 0.00 321 GLU A O 19
ATOM 23276 N N . GLY A 1 1 ? 1.271 -20.274 10.106 1.00 0.00 244 GLY A N 20
ATOM 23277 C CA . GLY A 1 1 ? 2.574 -20.456 10.789 1.00 0.00 244 GLY A CA 20
ATOM 23278 C C . GLY A 1 1 ? 3.506 -19.292 10.550 1.00 0.00 244 GLY A C 20
ATOM 23279 O O . GLY A 1 1 ? 4.321 -19.330 9.625 1.00 0.00 244 GLY A O 20
ATOM 23285 N N . SER A 1 2 ? 3.384 -18.265 11.399 1.00 0.00 245 SER A N 20
ATOM 23286 C CA . SER A 1 2 ? 4.152 -17.024 11.273 1.00 0.00 245 SER A CA 20
ATOM 23287 C C . SER A 1 2 ? 3.666 -16.192 10.080 1.00 0.00 245 SER A C 20
ATOM 23288 O O . SER A 1 2 ? 3.409 -16.724 9.002 1.00 0.00 245 SER A O 20
ATOM 23296 N N . PRO A 1 3 ? 3.508 -14.870 10.278 1.00 0.00 246 PRO A N 20
ATOM 23297 C CA . PRO A 1 3 ? 3.022 -13.964 9.228 1.00 0.00 246 PRO A CA 20
ATOM 23298 C C . PRO A 1 3 ? 3.970 -13.891 8.028 1.00 0.00 246 PRO A C 20
ATOM 23299 O O . PRO A 1 3 ? 3.619 -14.326 6.932 1.00 0.00 246 PRO A O 20
ATOM 23310 N N . GLU A 1 4 ? 5.163 -13.335 8.254 1.00 0.00 247 GLU A N 20
ATOM 23311 C CA . GLU A 1 4 ? 6.213 -13.255 7.235 1.00 0.00 247 GLU A CA 20
ATOM 23312 C C . GLU A 1 4 ? 5.740 -12.521 5.978 1.00 0.00 247 GLU A C 20
ATOM 23313 O O . GLU A 1 4 ? 5.361 -13.150 4.991 1.00 0.00 247 GLU A O 20
ATOM 23325 N N . PHE A 1 5 ? 5.752 -11.193 6.016 1.00 0.00 248 PHE A N 20
ATOM 23326 C CA . PHE A 1 5 ? 5.372 -10.403 4.851 1.00 0.00 248 PHE A CA 20
ATOM 23327 C C . PHE A 1 5 ? 6.002 -9.009 4.889 1.00 0.00 248 PHE A C 20
ATOM 23328 O O . PHE A 1 5 ? 5.782 -8.236 5.823 1.00 0.00 248 PHE A O 20
ATOM 23345 N N . PRO A 1 6 ? 6.843 -8.699 3.887 1.00 0.00 249 PRO A N 20
ATOM 23346 C CA . PRO A 1 6 ? 7.427 -7.365 3.701 1.00 0.00 249 PRO A CA 20
ATOM 23347 C C . PRO A 1 6 ? 6.413 -6.364 3.135 1.00 0.00 249 PRO A C 20
ATOM 23348 O O . PRO A 1 6 ? 5.226 -6.679 2.994 1.00 0.00 249 PRO A O 20
ATOM 23359 N N . GLU A 1 7 ? 6.879 -5.165 2.791 1.00 0.00 250 GLU A N 20
ATOM 23360 C CA . GLU A 1 7 ? 5.988 -4.118 2.302 1.00 0.00 250 GLU A CA 20
ATOM 23361 C C . GLU A 1 7 ? 5.591 -4.338 0.838 1.00 0.00 250 GLU A C 20
ATOM 23362 O O . GLU A 1 7 ? 6.052 -3.643 -0.070 1.00 0.00 250 GLU A O 20
ATOM 23374 N N . TYR A 1 8 ? 4.780 -5.362 0.625 1.00 0.00 251 TYR A N 20
ATOM 23375 C CA . TYR A 1 8 ? 4.026 -5.512 -0.609 1.00 0.00 251 TYR A CA 20
ATOM 23376 C C . TYR A 1 8 ? 2.698 -6.190 -0.296 1.00 0.00 251 TYR A C 20
ATOM 23377 O O . TYR A 1 8 ? 1.893 -6.457 -1.182 1.00 0.00 251 TYR A O 20
ATOM 23395 N N . PHE A 1 9 ? 2.485 -6.447 0.996 1.00 0.00 252 PHE A N 20
ATOM 23396 C CA . PHE A 1 9 ? 1.207 -6.942 1.496 1.00 0.00 252 PHE A CA 20
ATOM 23397 C C . PHE A 1 9 ? 0.741 -6.117 2.690 1.00 0.00 252 PHE A C 20
ATOM 23398 O O . PHE A 1 9 ? -0.251 -6.452 3.332 1.00 0.00 252 PHE A O 20
ATOM 23415 N N . ARG A 1 10 ? 1.465 -5.064 3.027 1.00 0.00 253 ARG A N 20
ATOM 23416 C CA . ARG A 1 10 ? 1.135 -4.321 4.233 1.00 0.00 253 ARG A CA 20
ATOM 23417 C C . ARG A 1 10 ? 0.917 -2.840 3.968 1.00 0.00 253 ARG A C 20
ATOM 23418 O O . ARG A 1 10 ? 1.756 -2.168 3.374 1.00 0.00 253 ARG A O 20
ATOM 23439 N N . CYS A 1 11 ? -0.215 -2.341 4.439 1.00 0.00 254 CYS A N 20
ATOM 23440 C CA . CYS A 1 11 ? -0.463 -0.911 4.484 1.00 0.00 254 CYS A CA 20
ATOM 23441 C C . CYS A 1 11 ? -0.290 -0.441 5.925 1.00 0.00 254 CYS A C 20
ATOM 23442 O O . CYS A 1 11 ? -0.979 -0.915 6.819 1.00 0.00 254 CYS A O 20
ATOM 23450 N N . PRO A 1 12 ? 0.653 0.475 6.177 1.00 0.00 255 PRO A N 20
ATOM 23451 C CA . PRO A 1 12 ? 1.020 0.882 7.538 1.00 0.00 255 PRO A CA 20
ATOM 23452 C C . PRO A 1 12 ? 0.014 1.848 8.150 1.00 0.00 255 PRO A C 20
ATOM 23453 O O . PRO A 1 12 ? 0.197 2.332 9.269 1.00 0.00 255 PRO A O 20
ATOM 23464 N N . ILE A 1 13 ? -1.054 2.113 7.412 1.00 0.00 256 ILE A N 20
ATOM 23465 C CA . ILE A 1 13 ? -2.057 3.069 7.837 1.00 0.00 256 ILE A CA 20
ATOM 23466 C C . ILE A 1 13 ? -3.076 2.408 8.766 1.00 0.00 256 ILE A C 20
ATOM 23467 O O . ILE A 1 13 ? -3.352 2.925 9.851 1.00 0.00 256 ILE A O 20
ATOM 23483 N N . SER A 1 14 ? -3.608 1.258 8.370 1.00 0.00 257 SER A N 20
ATOM 23484 C CA . SER A 1 14 ? -4.532 0.528 9.233 1.00 0.00 257 SER A CA 20
ATOM 23485 C C . SER A 1 14 ? -4.197 -0.967 9.263 1.00 0.00 257 SER A C 20
ATOM 23486 O O . SER A 1 14 ? -4.877 -1.747 9.932 1.00 0.00 257 SER A O 20
ATOM 23494 N N . LEU A 1 15 ? -3.137 -1.349 8.548 1.00 0.00 258 LEU A N 20
ATOM 23495 C CA . LEU A 1 15 ? -2.844 -2.757 8.264 1.00 0.00 258 LEU A CA 20
ATOM 23496 C C . LEU A 1 15 ? -4.077 -3.387 7.639 1.00 0.00 258 LEU A C 20
ATOM 23497 O O . LEU A 1 15 ? -4.451 -4.518 7.941 1.00 0.00 258 LEU A O 20
ATOM 23513 N N . GLU A 1 16 ? -4.714 -2.630 6.773 1.00 0.00 259 GLU A N 20
ATOM 23514 C CA . GLU A 1 16 ? -5.877 -3.112 6.073 1.00 0.00 259 GLU A CA 20
ATOM 23515 C C . GLU A 1 16 ? -5.428 -3.961 4.905 1.00 0.00 259 GLU A C 20
ATOM 23516 O O . GLU A 1 16 ? -6.065 -4.948 4.561 1.00 0.00 259 GLU A O 20
ATOM 23528 N N . LEU A 1 17 ? -4.286 -3.586 4.344 1.00 0.00 260 LEU A N 20
ATOM 23529 C CA . LEU A 1 17 ? -3.788 -4.189 3.124 1.00 0.00 260 LEU A CA 20
ATOM 23530 C C . LEU A 1 17 ? -4.714 -3.838 1.963 1.00 0.00 260 LEU A C 20
ATOM 23531 O O . LEU A 1 17 ? -5.808 -4.382 1.808 1.00 0.00 260 LEU A O 20
ATOM 23547 N N . MET A 1 18 ? -4.241 -2.878 1.189 1.00 0.00 261 MET A N 20
ATOM 23548 C CA . MET A 1 18 ? -4.942 -2.304 0.043 1.00 0.00 261 MET A CA 20
ATOM 23549 C C . MET A 1 18 ? -5.596 -3.336 -0.876 1.00 0.00 261 MET A C 20
ATOM 23550 O O . MET A 1 18 ? -5.199 -4.500 -0.920 1.00 0.00 261 MET A O 20
ATOM 23564 N N . LYS A 1 19 ? -6.609 -2.884 -1.611 1.00 0.00 262 LYS A N 20
ATOM 23565 C CA . LYS A 1 19 ? -7.213 -3.682 -2.680 1.00 0.00 262 LYS A CA 20
ATOM 23566 C C . LYS A 1 19 ? -6.688 -3.200 -4.020 1.00 0.00 262 LYS A C 20
ATOM 23567 O O . LYS A 1 19 ? -6.309 -3.983 -4.892 1.00 0.00 262 LYS A O 20
ATOM 23586 N N . ASP A 1 20 ? -6.667 -1.891 -4.154 1.00 0.00 263 ASP A N 20
ATOM 23587 C CA . ASP A 1 20 ? -6.234 -1.225 -5.365 1.00 0.00 263 ASP A CA 20
ATOM 23588 C C . ASP A 1 20 ? -5.275 -0.119 -4.953 1.00 0.00 263 ASP A C 20
ATOM 23589 O O . ASP A 1 20 ? -5.698 0.916 -4.435 1.00 0.00 263 ASP A O 20
ATOM 23598 N N . PRO A 1 21 ? -3.969 -0.342 -5.124 1.00 0.00 264 PRO A N 20
ATOM 23599 C CA . PRO A 1 21 ? -2.956 0.550 -4.608 1.00 0.00 264 PRO A CA 20
ATOM 23600 C C . PRO A 1 21 ? -2.519 1.594 -5.612 1.00 0.00 264 PRO A C 20
ATOM 23601 O O . PRO A 1 21 ? -2.572 1.380 -6.827 1.00 0.00 264 PRO A O 20
ATOM 23612 N N . VAL A 1 22 ? -2.088 2.722 -5.094 1.00 0.00 265 VAL A N 20
ATOM 23613 C CA . VAL A 1 22 ? -1.538 3.770 -5.916 1.00 0.00 265 VAL A CA 20
ATOM 23614 C C . VAL A 1 22 ? -0.133 4.099 -5.453 1.00 0.00 265 VAL A C 20
ATOM 23615 O O . VAL A 1 22 ? 0.120 4.286 -4.257 1.00 0.00 265 VAL A O 20
ATOM 23628 N N . ILE A 1 23 ? 0.779 4.131 -6.398 1.00 0.00 266 ILE A N 20
ATOM 23629 C CA . ILE A 1 23 ? 2.159 4.432 -6.117 1.00 0.00 266 ILE A CA 20
ATOM 23630 C C . ILE A 1 23 ? 2.395 5.933 -6.158 1.00 0.00 266 ILE A C 20
ATOM 23631 O O . ILE A 1 23 ? 1.818 6.645 -6.976 1.00 0.00 266 ILE A O 20
ATOM 23647 N N . VAL A 1 24 ? 3.216 6.410 -5.252 1.00 0.00 267 VAL A N 20
ATOM 23648 C CA . VAL A 1 24 ? 3.625 7.797 -5.254 1.00 0.00 267 VAL A CA 20
ATOM 23649 C C . VAL A 1 24 ? 5.141 7.835 -5.209 1.00 0.00 267 VAL A C 20
ATOM 23650 O O . VAL A 1 24 ? 5.774 6.800 -4.973 1.00 0.00 267 VAL A O 20
ATOM 23663 N N . SER A 1 25 ? 5.723 9.001 -5.427 1.00 0.00 268 SER A N 20
ATOM 23664 C CA . SER A 1 25 ? 7.168 9.139 -5.389 1.00 0.00 268 SER A CA 20
ATOM 23665 C C . SER A 1 25 ? 7.696 8.747 -4.008 1.00 0.00 268 SER A C 20
ATOM 23666 O O . SER A 1 25 ? 6.914 8.563 -3.069 1.00 0.00 268 SER A O 20
ATOM 23674 N N . THR A 1 26 ? 9.020 8.621 -3.903 1.00 0.00 269 THR A N 20
ATOM 23675 C CA . THR A 1 26 ? 9.685 8.015 -2.745 1.00 0.00 269 THR A CA 20
ATOM 23676 C C . THR A 1 26 ? 9.654 6.494 -2.876 1.00 0.00 269 THR A C 20
ATOM 23677 O O . THR A 1 26 ? 10.578 5.798 -2.450 1.00 0.00 269 THR A O 20
ATOM 23688 N N . GLY A 1 27 ? 8.595 5.986 -3.496 1.00 0.00 270 GLY A N 20
ATOM 23689 C CA . GLY A 1 27 ? 8.446 4.560 -3.662 1.00 0.00 270 GLY A CA 20
ATOM 23690 C C . GLY A 1 27 ? 7.465 3.984 -2.668 1.00 0.00 270 GLY A C 20
ATOM 23691 O O . GLY A 1 27 ? 7.762 3.004 -1.988 1.00 0.00 270 GLY A O 20
ATOM 23695 N N . GLN A 1 28 ? 6.306 4.612 -2.548 1.00 0.00 271 GLN A N 20
ATOM 23696 C CA . GLN A 1 28 ? 5.271 4.104 -1.663 1.00 0.00 271 GLN A CA 20
ATOM 23697 C C . GLN A 1 28 ? 4.132 3.488 -2.457 1.00 0.00 271 GLN A C 20
ATOM 23698 O O . GLN A 1 28 ? 3.837 3.915 -3.571 1.00 0.00 271 GLN A O 20
ATOM 23712 N N . THR A 1 29 ? 3.503 2.477 -1.882 1.00 0.00 272 THR A N 20
ATOM 23713 C CA . THR A 1 29 ? 2.384 1.809 -2.519 1.00 0.00 272 THR A CA 20
ATOM 23714 C C . THR A 1 29 ? 1.362 1.384 -1.471 1.00 0.00 272 THR A C 20
ATOM 23715 O O . THR A 1 29 ? 1.556 0.381 -0.787 1.00 0.00 272 THR A O 20
ATOM 23726 N N . TYR A 1 30 ? 0.285 2.150 -1.331 1.00 0.00 273 TYR A N 20
ATOM 23727 C CA . TYR A 1 30 ? -0.676 1.909 -0.264 1.00 0.00 273 TYR A CA 20
ATOM 23728 C C . TYR A 1 30 ? -2.109 2.028 -0.767 1.00 0.00 273 TYR A C 20
ATOM 23729 O O . TYR A 1 30 ? -2.344 2.387 -1.923 1.00 0.00 273 TYR A O 20
ATOM 23747 N N . GLU A 1 31 ? -3.059 1.720 0.113 1.00 0.00 274 GLU A N 20
ATOM 23748 C CA . GLU A 1 31 ? -4.478 1.803 -0.208 1.00 0.00 274 GLU A CA 20
ATOM 23749 C C . GLU A 1 31 ? -4.870 3.243 -0.512 1.00 0.00 274 GLU A C 20
ATOM 23750 O O . GLU A 1 31 ? -4.671 4.136 0.311 1.00 0.00 274 GLU A O 20
ATOM 23762 N N . ARG A 1 32 ? -5.431 3.451 -1.697 1.00 0.00 275 ARG A N 20
ATOM 23763 C CA . ARG A 1 32 ? -5.742 4.785 -2.202 1.00 0.00 275 ARG A CA 20
ATOM 23764 C C . ARG A 1 32 ? -6.665 5.546 -1.256 1.00 0.00 275 ARG A C 20
ATOM 23765 O O . ARG A 1 32 ? -6.467 6.735 -1.014 1.00 0.00 275 ARG A O 20
ATOM 23786 N N . SER A 1 33 ? -7.650 4.854 -0.701 1.00 0.00 276 SER A N 20
ATOM 23787 C CA . SER A 1 33 ? -8.622 5.486 0.178 1.00 0.00 276 SER A CA 20
ATOM 23788 C C . SER A 1 33 ? -8.000 5.810 1.539 1.00 0.00 276 SER A C 20
ATOM 23789 O O . SER A 1 33 ? -8.562 6.565 2.332 1.00 0.00 276 SER A O 20
ATOM 23797 N N . SER A 1 34 ? -6.834 5.236 1.793 1.00 0.00 277 SER A N 20
ATOM 23798 C CA . SER A 1 34 ? -6.101 5.492 3.020 1.00 0.00 277 SER A CA 20
ATOM 23799 C C . SER A 1 34 ? -5.046 6.578 2.797 1.00 0.00 277 SER A C 20
ATOM 23800 O O . SER A 1 34 ? -4.887 7.479 3.617 1.00 0.00 277 SER A O 20
ATOM 23808 N N . ILE A 1 35 ? -4.347 6.506 1.668 1.00 0.00 278 ILE A N 20
ATOM 23809 C CA . ILE A 1 35 ? -3.242 7.420 1.390 1.00 0.00 278 ILE A CA 20
ATOM 23810 C C . ILE A 1 35 ? -3.717 8.757 0.826 1.00 0.00 278 ILE A C 20
ATOM 23811 O O . ILE A 1 35 ? -3.361 9.817 1.347 1.00 0.00 278 ILE A O 20
ATOM 23827 N N . GLN A 1 36 ? -4.543 8.711 -0.205 1.00 0.00 279 GLN A N 20
ATOM 23828 C CA . GLN A 1 36 ? -4.934 9.920 -0.910 1.00 0.00 279 GLN A CA 20
ATOM 23829 C C . GLN A 1 36 ? -5.859 10.741 -0.051 1.00 0.00 279 GLN A C 20
ATOM 23830 O O . GLN A 1 36 ? -5.958 11.954 -0.201 1.00 0.00 279 GLN A O 20
ATOM 23844 N N . LYS A 1 37 ? -6.504 10.057 0.869 1.00 0.00 280 LYS A N 20
ATOM 23845 C CA . LYS A 1 37 ? -7.340 10.691 1.855 1.00 0.00 280 LYS A CA 20
ATOM 23846 C C . LYS A 1 37 ? -6.580 11.823 2.547 1.00 0.00 280 LYS A C 20
ATOM 23847 O O . LYS A 1 37 ? -7.128 12.904 2.768 1.00 0.00 280 LYS A O 20
ATOM 23866 N N . TRP A 1 38 ? -5.312 11.584 2.868 1.00 0.00 281 TRP A N 20
ATOM 23867 C CA . TRP A 1 38 ? -4.518 12.600 3.530 1.00 0.00 281 TRP A CA 20
ATOM 23868 C C . TRP A 1 38 ? -3.608 13.347 2.542 1.00 0.00 281 TRP A C 20
ATOM 23869 O O . TRP A 1 38 ? -3.306 14.524 2.748 1.00 0.00 281 TRP A O 20
ATOM 23890 N N . LEU A 1 39 ? -3.160 12.680 1.470 1.00 0.00 282 LEU A N 20
ATOM 23891 C CA . LEU A 1 39 ? -2.345 13.349 0.458 1.00 0.00 282 LEU A CA 20
ATOM 23892 C C . LEU A 1 39 ? -3.124 14.456 -0.241 1.00 0.00 282 LEU A C 20
ATOM 23893 O O . LEU A 1 39 ? -2.569 15.518 -0.531 1.00 0.00 282 LEU A O 20
ATOM 23909 N N . ASP A 1 40 ? -4.407 14.210 -0.501 1.00 0.00 283 ASP A N 20
ATOM 23910 C CA . ASP A 1 40 ? -5.262 15.227 -1.116 1.00 0.00 283 ASP A CA 20
ATOM 23911 C C . ASP A 1 40 ? -5.455 16.402 -0.165 1.00 0.00 283 ASP A C 20
ATOM 23912 O O . ASP A 1 40 ? -5.630 17.544 -0.599 1.00 0.00 283 ASP A O 20
ATOM 23921 N N . ALA A 1 41 ? -5.424 16.112 1.135 1.00 0.00 284 ALA A N 20
ATOM 23922 C CA . ALA A 1 41 ? -5.560 17.141 2.160 1.00 0.00 284 ALA A CA 20
ATOM 23923 C C . ALA A 1 41 ? -4.424 18.153 2.063 1.00 0.00 284 ALA A C 20
ATOM 23924 O O . ALA A 1 41 ? -4.651 19.361 2.096 1.00 0.00 284 ALA A O 20
ATOM 23931 N N . GLY A 1 42 ? -3.199 17.658 1.934 1.00 0.00 285 GLY A N 20
ATOM 23932 C CA . GLY A 1 42 ? -2.072 18.550 1.741 1.00 0.00 285 GLY A CA 20
ATOM 23933 C C . GLY A 1 42 ? -0.837 18.156 2.530 1.00 0.00 285 GLY A C 20
ATOM 23934 O O . GLY A 1 42 ? -0.182 19.011 3.126 1.00 0.00 285 GLY A O 20
ATOM 23938 N N . HIS A 1 43 ? -0.508 16.873 2.531 1.00 0.00 286 HIS A N 20
ATOM 23939 C CA . HIS A 1 43 ? 0.723 16.414 3.171 1.00 0.00 286 HIS A CA 20
ATOM 23940 C C . HIS A 1 43 ? 1.665 15.852 2.124 1.00 0.00 286 HIS A C 20
ATOM 23941 O O . HIS A 1 43 ? 1.281 15.693 0.965 1.00 0.00 286 HIS A O 20
ATOM 23955 N N . LYS A 1 44 ? 2.888 15.537 2.521 1.00 0.00 287 LYS A N 20
ATOM 23956 C CA . LYS A 1 44 ? 3.913 15.183 1.553 1.00 0.00 287 LYS A CA 20
ATOM 23957 C C . LYS A 1 44 ? 4.939 14.222 2.147 1.00 0.00 287 LYS A C 20
ATOM 23958 O O . LYS A 1 44 ? 6.135 14.446 2.012 1.00 0.00 287 LYS A O 20
ATOM 23977 N N . THR A 1 45 ? 4.489 13.150 2.786 1.00 0.00 288 THR A N 20
ATOM 23978 C CA . THR A 1 45 ? 5.410 12.218 3.435 1.00 0.00 288 THR A CA 20
ATOM 23979 C C . THR A 1 45 ? 4.901 10.767 3.373 1.00 0.00 288 THR A C 20
ATOM 23980 O O . THR A 1 45 ? 3.694 10.532 3.272 1.00 0.00 288 THR A O 20
ATOM 23991 N N . CYS A 1 46 ? 5.829 9.807 3.426 1.00 0.00 289 CYS A N 20
ATOM 23992 C CA . CYS A 1 46 ? 5.490 8.387 3.457 1.00 0.00 289 CYS A CA 20
ATOM 23993 C C . CYS A 1 46 ? 5.103 7.954 4.866 1.00 0.00 289 CYS A C 20
ATOM 23994 O O . CYS A 1 46 ? 5.822 8.236 5.817 1.00 0.00 289 CYS A O 20
ATOM 24002 N N . PRO A 1 47 ? 3.982 7.232 5.011 1.00 0.00 290 PRO A N 20
ATOM 24003 C CA . PRO A 1 47 ? 3.479 6.792 6.322 1.00 0.00 290 PRO A CA 20
ATOM 24004 C C . PRO A 1 47 ? 4.446 5.861 7.053 1.00 0.00 290 PRO A C 20
ATOM 24005 O O . PRO A 1 47 ? 4.448 5.802 8.281 1.00 0.00 290 PRO A O 20
ATOM 24016 N N . LYS A 1 48 ? 5.266 5.141 6.290 1.00 0.00 291 LYS A N 20
ATOM 24017 C CA . LYS A 1 48 ? 6.169 4.150 6.861 1.00 0.00 291 LYS A CA 20
ATOM 24018 C C . LYS A 1 48 ? 7.194 4.780 7.804 1.00 0.00 291 LYS A C 20
ATOM 24019 O O . LYS A 1 48 ? 7.155 4.550 9.012 1.00 0.00 291 LYS A O 20
ATOM 24038 N N . SER A 1 49 ? 8.092 5.587 7.259 1.00 0.00 292 SER A N 20
ATOM 24039 C CA . SER A 1 49 ? 9.165 6.169 8.049 1.00 0.00 292 SER A CA 20
ATOM 24040 C C . SER A 1 49 ? 9.174 7.691 7.939 1.00 0.00 292 SER A C 20
ATOM 24041 O O . SER A 1 49 ? 10.067 8.346 8.474 1.00 0.00 292 SER A O 20
ATOM 24049 N N . GLN A 1 50 ? 8.176 8.240 7.249 1.00 0.00 293 GLN A N 20
ATOM 24050 C CA . GLN A 1 50 ? 8.055 9.679 7.058 1.00 0.00 293 GLN A CA 20
ATOM 24051 C C . GLN A 1 50 ? 9.176 10.223 6.205 1.00 0.00 293 GLN A C 20
ATOM 24052 O O . GLN A 1 50 ? 10.188 10.724 6.690 1.00 0.00 293 GLN A O 20
ATOM 24066 N N . GLU A 1 51 ? 8.963 10.101 4.918 1.00 0.00 294 GLU A N 20
ATOM 24067 C CA . GLU A 1 51 ? 9.885 10.590 3.917 1.00 0.00 294 GLU A CA 20
ATOM 24068 C C . GLU A 1 51 ? 9.130 11.512 2.985 1.00 0.00 294 GLU A C 20
ATOM 24069 O O . GLU A 1 51 ? 8.120 11.110 2.410 1.00 0.00 294 GLU A O 20
ATOM 24081 N N . THR A 1 52 ? 9.582 12.750 2.883 1.00 0.00 295 THR A N 20
ATOM 24082 C CA . THR A 1 52 ? 8.922 13.735 2.044 1.00 0.00 295 THR A CA 20
ATOM 24083 C C . THR A 1 52 ? 8.805 13.242 0.604 1.00 0.00 295 THR A C 20
ATOM 24084 O O . THR A 1 52 ? 9.810 13.029 -0.076 1.00 0.00 295 THR A O 20
ATOM 24095 N N . LEU A 1 53 ? 7.567 13.043 0.163 1.00 0.00 296 LEU A N 20
ATOM 24096 C CA . LEU A 1 53 ? 7.295 12.550 -1.173 1.00 0.00 296 LEU A CA 20
ATOM 24097 C C . LEU A 1 53 ? 7.718 13.593 -2.206 1.00 0.00 296 LEU A C 20
ATOM 24098 O O . LEU A 1 53 ? 7.001 14.567 -2.435 1.00 0.00 296 LEU A O 20
ATOM 24114 N N . LEU A 1 54 ? 8.895 13.403 -2.796 1.00 0.00 297 LEU A N 20
ATOM 24115 C CA . LEU A 1 54 ? 9.430 14.347 -3.773 1.00 0.00 297 LEU A CA 20
ATOM 24116 C C . LEU A 1 54 ? 8.527 14.390 -5.005 1.00 0.00 297 LEU A C 20
ATOM 24117 O O . LEU A 1 54 ? 8.570 13.489 -5.841 1.00 0.00 297 LEU A O 20
ATOM 24133 N N . HIS A 1 55 ? 7.719 15.450 -5.097 1.00 0.00 298 HIS A N 20
ATOM 24134 C CA . HIS A 1 55 ? 6.677 15.574 -6.123 1.00 0.00 298 HIS A CA 20
ATOM 24135 C C . HIS A 1 55 ? 5.544 14.593 -5.843 1.00 0.00 298 HIS A C 20
ATOM 24136 O O . HIS A 1 55 ? 5.637 13.410 -6.175 1.00 0.00 298 HIS A O 20
ATOM 24150 N N . ALA A 1 56 ? 4.476 15.075 -5.216 1.00 0.00 299 ALA A N 20
ATOM 24151 C CA . ALA A 1 56 ? 3.336 14.219 -4.922 1.00 0.00 299 ALA A CA 20
ATOM 24152 C C . ALA A 1 56 ? 2.483 14.031 -6.167 1.00 0.00 299 ALA A C 20
ATOM 24153 O O . ALA A 1 56 ? 1.618 14.850 -6.478 1.00 0.00 299 ALA A O 20
ATOM 24160 N N . GLY A 1 57 ? 2.771 12.968 -6.895 1.00 0.00 300 GLY A N 20
ATOM 24161 C CA . GLY A 1 57 ? 1.979 12.609 -8.047 1.00 0.00 300 GLY A CA 20
ATOM 24162 C C . GLY A 1 57 ? 1.535 11.171 -7.951 1.00 0.00 300 GLY A C 20
ATOM 24163 O O . GLY A 1 57 ? 2.353 10.282 -7.710 1.00 0.00 300 GLY A O 20
ATOM 24167 N N . LEU A 1 58 ? 0.248 10.933 -8.117 1.00 0.00 301 LEU A N 20
ATOM 24168 C CA . LEU A 1 58 ? -0.289 9.597 -7.936 1.00 0.00 301 LEU A CA 20
ATOM 24169 C C . LEU A 1 58 ? -0.087 8.775 -9.206 1.00 0.00 301 LEU A C 20
ATOM 24170 O O . LEU A 1 58 ? -0.575 9.130 -10.281 1.00 0.00 301 LEU A O 20
ATOM 24186 N N . THR A 1 59 ? 0.653 7.693 -9.073 1.00 0.00 302 THR A N 20
ATOM 24187 C CA . THR A 1 59 ? 0.965 6.816 -10.184 1.00 0.00 302 THR A CA 20
ATOM 24188 C C . THR A 1 59 ? 0.368 5.430 -9.946 1.00 0.00 302 THR A C 20
ATOM 24189 O O . THR A 1 59 ? 0.788 4.719 -9.038 1.00 0.00 302 THR A O 20
ATOM 24200 N N . PRO A 1 60 ? -0.639 5.040 -10.734 1.00 0.00 303 PRO A N 20
ATOM 24201 C CA . PRO A 1 60 ? -1.275 3.731 -10.592 1.00 0.00 303 PRO A CA 20
ATOM 24202 C C . PRO A 1 60 ? -0.307 2.590 -10.891 1.00 0.00 303 PRO A C 20
ATOM 24203 O O . PRO A 1 60 ? 0.238 2.493 -11.990 1.00 0.00 303 PRO A O 20
ATOM 24214 N N . ASN A 1 61 ? -0.096 1.736 -9.902 1.00 0.00 304 ASN A N 20
ATOM 24215 C CA . ASN A 1 61 ? 0.864 0.650 -10.020 1.00 0.00 304 ASN A CA 20
ATOM 24216 C C . ASN A 1 61 ? 0.143 -0.689 -10.156 1.00 0.00 304 ASN A C 20
ATOM 24217 O O . ASN A 1 61 ? -0.847 -0.950 -9.470 1.00 0.00 304 ASN A O 20
ATOM 24228 N N . TYR A 1 62 ? 0.623 -1.532 -11.051 1.00 0.00 305 TYR A N 20
ATOM 24229 C CA . TYR A 1 62 ? 0.017 -2.839 -11.262 1.00 0.00 305 TYR A CA 20
ATOM 24230 C C . TYR A 1 62 ? 0.652 -3.905 -10.373 1.00 0.00 305 TYR A C 20
ATOM 24231 O O . TYR A 1 62 ? 0.007 -4.894 -10.023 1.00 0.00 305 TYR A O 20
ATOM 24249 N N . VAL A 1 63 ? 1.914 -3.681 -9.999 1.00 0.00 306 VAL A N 20
ATOM 24250 C CA . VAL A 1 63 ? 2.694 -4.662 -9.238 1.00 0.00 306 VAL A CA 20
ATOM 24251 C C . VAL A 1 63 ? 1.957 -5.179 -7.999 1.00 0.00 306 VAL A C 20
ATOM 24252 O O . VAL A 1 63 ? 1.893 -6.384 -7.767 1.00 0.00 306 VAL A O 20
ATOM 24265 N N . LEU A 1 64 ? 1.372 -4.277 -7.231 1.00 0.00 307 LEU A N 20
ATOM 24266 C CA . LEU A 1 64 ? 0.885 -4.631 -5.912 1.00 0.00 307 LEU A CA 20
ATOM 24267 C C . LEU A 1 64 ? -0.538 -5.173 -5.956 1.00 0.00 307 LEU A C 20
ATOM 24268 O O . LEU A 1 64 ? -0.891 -6.016 -5.146 1.00 0.00 307 LEU A O 20
ATOM 24284 N N . LYS A 1 65 ? -1.338 -4.708 -6.912 1.00 0.00 308 LYS A N 20
ATOM 24285 C CA . LYS A 1 65 ? -2.745 -5.090 -6.996 1.00 0.00 308 LYS A CA 20
ATOM 24286 C C . LYS A 1 65 ? -2.877 -6.602 -7.102 1.00 0.00 308 LYS A C 20
ATOM 24287 O O . LYS A 1 65 ? -3.638 -7.213 -6.367 1.00 0.00 308 LYS A O 20
ATOM 24306 N N . SER A 1 66 ? -2.103 -7.195 -8.000 1.00 0.00 309 SER A N 20
ATOM 24307 C CA . SER A 1 66 ? -2.132 -8.637 -8.209 1.00 0.00 309 SER A CA 20
ATOM 24308 C C . SER A 1 66 ? -1.703 -9.391 -6.946 1.00 0.00 309 SER A C 20
ATOM 24309 O O . SER A 1 66 ? -2.177 -10.494 -6.676 1.00 0.00 309 SER A O 20
ATOM 24317 N N . LEU A 1 67 ? -0.817 -8.780 -6.169 1.00 0.00 310 LEU A N 20
ATOM 24318 C CA . LEU A 1 67 ? -0.279 -9.414 -4.970 1.00 0.00 310 LEU A CA 20
ATOM 24319 C C . LEU A 1 67 ? -1.226 -9.236 -3.787 1.00 0.00 310 LEU A C 20
ATOM 24320 O O . LEU A 1 67 ? -1.593 -10.203 -3.121 1.00 0.00 310 LEU A O 20
ATOM 24336 N N . ILE A 1 68 ? -1.631 -7.999 -3.537 1.00 0.00 311 ILE A N 20
ATOM 24337 C CA . ILE A 1 68 ? -2.510 -7.688 -2.415 1.00 0.00 311 ILE A CA 20
ATOM 24338 C C . ILE A 1 68 ? -3.863 -8.365 -2.585 1.00 0.00 311 ILE A C 20
ATOM 24339 O O . ILE A 1 68 ? -4.467 -8.822 -1.614 1.00 0.00 311 ILE A O 20
ATOM 24355 N N . ALA A 1 69 ? -4.313 -8.458 -3.832 1.00 0.00 312 ALA A N 20
ATOM 24356 C CA . ALA A 1 69 ? -5.577 -9.097 -4.154 1.00 0.00 312 ALA A CA 20
ATOM 24357 C C . ALA A 1 69 ? -5.514 -10.593 -3.849 1.00 0.00 312 ALA A C 20
ATOM 24358 O O . ALA A 1 69 ? -6.536 -11.268 -3.729 1.00 0.00 312 ALA A O 20
ATOM 24365 N N . LEU A 1 70 ? -4.294 -11.092 -3.712 1.00 0.00 313 LEU A N 20
ATOM 24366 C CA . LEU A 1 70 ? -4.048 -12.496 -3.432 1.00 0.00 313 LEU A CA 20
ATOM 24367 C C . LEU A 1 70 ? -4.065 -12.775 -1.926 1.00 0.00 313 LEU A C 20
ATOM 24368 O O . LEU A 1 70 ? -4.561 -13.813 -1.483 1.00 0.00 313 LEU A O 20
ATOM 24384 N N . TRP A 1 71 ? -3.552 -11.833 -1.141 1.00 0.00 314 TRP A N 20
ATOM 24385 C CA . TRP A 1 71 ? -3.363 -12.064 0.288 1.00 0.00 314 TRP A CA 20
ATOM 24386 C C . TRP A 1 71 ? -4.661 -11.849 1.065 1.00 0.00 314 TRP A C 20
ATOM 24387 O O . TRP A 1 71 ? -5.012 -12.663 1.918 1.00 0.00 314 TRP A O 20
ATOM 24408 N N . CYS A 1 72 ? -5.375 -10.766 0.766 1.00 0.00 315 CYS A N 20
ATOM 24409 C CA . CYS A 1 72 ? -6.628 -10.462 1.461 1.00 0.00 315 CYS A CA 20
ATOM 24410 C C . CYS A 1 72 ? -7.668 -11.548 1.181 1.00 0.00 315 CYS A C 20
ATOM 24411 O O . CYS A 1 72 ? -8.576 -11.782 1.978 1.00 0.00 315 CYS A O 20
ATOM 24419 N N . GLU A 1 73 ? -7.520 -12.202 0.032 1.00 0.00 316 GLU A N 20
ATOM 24420 C CA . GLU A 1 73 ? -8.392 -13.305 -0.354 1.00 0.00 316 GLU A CA 20
ATOM 24421 C C . GLU A 1 73 ? -8.102 -14.525 0.518 1.00 0.00 316 GLU A C 20
ATOM 24422 O O . GLU A 1 73 ? -8.988 -15.325 0.808 1.00 0.00 316 GLU A O 20
ATOM 24434 N N . SER A 1 74 ? -6.854 -14.651 0.944 1.00 0.00 317 SER A N 20
ATOM 24435 C CA . SER A 1 74 ? -6.436 -15.774 1.767 1.00 0.00 317 SER A CA 20
ATOM 24436 C C . SER A 1 74 ? -6.858 -15.561 3.218 1.00 0.00 317 SER A C 20
ATOM 24437 O O . SER A 1 74 ? -7.346 -16.481 3.874 1.00 0.00 317 SER A O 20
ATOM 24445 N N . ASN A 1 75 ? -6.655 -14.347 3.710 1.00 0.00 318 ASN A N 20
ATOM 24446 C CA . ASN A 1 75 ? -7.000 -14.008 5.084 1.00 0.00 318 ASN A CA 20
ATOM 24447 C C . ASN A 1 75 ? -7.731 -12.677 5.124 1.00 0.00 318 ASN A C 20
ATOM 24448 O O . ASN A 1 75 ? -7.239 -11.682 4.591 1.00 0.00 318 ASN A O 20
ATOM 24459 N N . GLY A 1 76 ? -8.904 -12.671 5.751 1.00 0.00 319 GLY A N 20
ATOM 24460 C CA . GLY A 1 76 ? -9.707 -11.464 5.841 1.00 0.00 319 GLY A CA 20
ATOM 24461 C C . GLY A 1 76 ? -8.972 -10.337 6.533 1.00 0.00 319 GLY A C 20
ATOM 24462 O O . GLY A 1 76 ? -8.894 -10.295 7.761 1.00 0.00 319 GLY A O 20
ATOM 24466 N N . ILE A 1 77 ? -8.433 -9.423 5.747 1.00 0.00 320 ILE A N 20
ATOM 24467 C CA . ILE A 1 77 ? -7.622 -8.347 6.283 1.00 0.00 320 ILE A CA 20
ATOM 24468 C C . ILE A 1 77 ? -8.278 -6.988 6.010 1.00 0.00 320 ILE A C 20
ATOM 24469 O O . ILE A 1 77 ? -8.225 -6.083 6.844 1.00 0.00 320 ILE A O 20
ATOM 24485 N N . GLU A 1 78 ? -8.929 -6.882 4.858 1.00 0.00 321 GLU A N 20
ATOM 24486 C CA . GLU A 1 78 ? -9.702 -5.706 4.486 1.00 0.00 321 GLU A CA 20
ATOM 24487 C C . GLU A 1 78 ? -10.754 -6.154 3.486 1.00 0.00 321 GLU A C 20
ATOM 24488 O O . GLU A 1 78 ? -11.876 -6.483 3.910 1.00 0.00 321 GLU A O 20
#

Secondary structure (DSSP, 8-state):
-----SSSSS-TTTS---SSEEEETTTEEEEHHHHHHHHTTT--B-TTT--B-SS---EE-TTTHHHHHHHHHHS---

Radius of gyration: 12.08 Å; Cα contacts (8 Å, |Δi|>4): 127; chains: 1; bounding box: 21×35×23 Å

Foldseek 3Di:
DDDDDDPLQAALQQRLGAQFWWAAAVGDTHHCCRPCVVVVVPAAFDPPPTDGGPDGDTHGDPVRNVVNNVVCVVPVRD

Sequence (78 aa):
GSPEFPEYFRCPISLELMKDPVIVSTGQTYERSSIQKWLDAGHKTCPKSQETLLHAGLTPNYVLKSLIALWCESNGIEGSPEFPEYFRCPISLELMKDPVIVSTGQTYERSSIQKWLDAGHKTCPKSQETLLHAGLTPNYVLKSLIALWCESNGIEGSPEFPEYFRCPISLELMKDPVIVSTGQTYERSSIQKWLDAGHKTCPKSQETLLHAGLTPNYVLKSLIALWCESNGIEGSPEFPEYFRCPISLELMKDPVIVSTGQTYERSSIQKWLDAGHKTCPKSQETLLHAGLTPNYVLKSLIALWCESNGIEGSPEFPEYFRCPISLELMKDPVIVSTGQTYERSSIQKWLDAGHKTCPKSQETLLHAGLTPNYVLKSLIALWCESNGIEGSPEFPEYFRCPISLELMKDPVIVSTGQTYERSSIQKWLDAGHKTCPKSQETLLHAGLTPNYVLKSLIALWCESNGIEGSPEFPEYFRCPISLELMKDPVIVSTGQTYERSSIQKWLDAGHKTCPKSQETLLHAGLTPNYVLKSLIALWCESNGIEGSPEFPEYFRCPISLELMKDPVIVSTGQTYERSSIQKWLDAGHKTCPKSQETLLHAGLTPNYVLKSLIALWCESNGIEGSPEFPEYFRCPISLELMKDPVIVSTGQTYERSSIQKWLDAGHKTCPKSQETLLHAGLTPNYVLKSLIALWCESNGIEGSPEFPEYFRCPISLELMKDPVIVSTGQTYERSSIQKWLDAGHKTCPKSQETLLHAGLTPNYVLKSLIALWCESNGIEGSPEFPEYFRCPISLELMKDPVIVSTGQTYERSSIQKWLDAGHKTCPKSQETLLHAGLTPNYVLKSLIALWCESNGIEGSPEFPEYFRCPISLELMKDPVIVSTGQTYERSSIQKWLDAGHKTCPKSQETLLHAGLTPNYVLKSLIALWCESNGIEGSPEFPEYFRCPISLELMKDPVIVSTGQTYERSSIQKWLDAGHKTCPKSQETLLHAGLTPNYVLKSLIALWCESNGIEGSPEFPEYFRCPISLELMKDPVIVSTGQTYERSSIQKWLDAGHKTCPKSQETLLHAGLTPNYVLKSLIALWCESNGIEGSPEFPEYFRCPISLELMKDPVIVSTGQTYERSSIQKWLDAGHKTCPKSQETLLHAGLTPNYVLKSLIALWCESNGIEGSPEFPEYFRCPISLELMKDPVIVSTGQTYERSSIQKWLDAGHKTCPKSQETLLHAGLTPNYVLKSLIALWCESNGIEGSPEFPEYFRCPISLELMKDPVIVSTGQTYERSSIQKWLDAGHKTCPKSQETLLHAGLTPNYVLKSLIALWCESNGIEGSPEFPEYFRCPISLELMKDPVIVSTGQTYERSSIQKWLDAGHKTCPKSQETLLHAGLTPNYVLKSLIALWCESNGIEGSPEFPEYFRCPISLELMKDPVIVSTGQTYERSSIQKWLDAGHKTCPKSQETLLHAGLTPNYVLKSLIALWCESNGIEGSPEFPEYFRCPISLELMKDPVIVSTGQTYERSSIQKWLDAGHKTCPKSQETLLHAGLTPNYVLKSLIALWCESNGIE

Organism: Arabidopsis thaliana (NCBI:txid3702)

Solvent-accessible surface area: 4883 Å² total; per-residue (Å²): 139,71,104,130,45,71,51,120,36,48,0,49,41,80,101,17,0,0,52,85,6,11,49,2,44,69,53,0,10,0,20,153,74,4,0,54,129,51,14,122,73,45,110,90,39,1,48,95,88,110,56,89,4,138,137,65,38,61,80,71,27,165,96,10,76,82,45,0,44,105,61,32,152,98,87,80,20,162

CATH classification: 3.30.40.10